Protein 2JR5 (pdb70)

Nearest PDB structures (foldseek):
  2jr5-assembly1_A  TM=8.824E-01  e=6.211E-12  Vibrio cholerae
  6c12-assembly1_D  TM=7.678E-01  e=1.952E-05  Escherichia coli K-12
  6b58-assembly1_B  TM=7.432E-01  e=1.151E-04  Escherichia coli
  6b58-assembly2_D  TM=7.209E-01  e=9.637E-05  Escherichia coli
  1puz-assembly1_A  TM=7.112E-01  e=2.975E-03  Neisseria meningitidis MC58

Solvent-accessible surface area: 6970 Å² total; per-residue (Å²): 204,47,76,83,99,42,97,50,139,8,107,213,24,1,124,37,94,78,117,72,22,6,89,64,15,87,57,22,13,123,101,11,79,136,63,15,83,64,94,45,1,102,44,11,24,58,26,9,156,72,87,17,99,64,13,54,24,90,78,82,62,169,35,188,13,165,79,117,44,22,4,44,7,8,92,58,37,41,60,89,48,100,55,125,42,209,134,144,128,58,175,80,126,204

Foldseek 3Di:
DDDDVNLVVLLVLQDPDDCLSSVLPSVLCVVCVVVDDPLLVVVQSVCSNDDNVCLCCVLVVPDHDPDCSVVVVSVSSNVSSVVLVVVPDPPSVD

Secondary structure (DSSP, 8-state):
---HHHHHHHHHHH--SSHHHHHTTTTHHHHHTTT--HHHHHHHHHHHTS--HHHHHHHHT----S-HHHHHHHHHHHHHHHHHHHHH--SS--

CATH classification: 1.10.150.250

Sequence (94 aa):
MYTAEQKARIKWACRRGMLELDVVIMPFFEECFDSLTESEQDDFVALLESDDPDLFAWVMGHGRCENLGLAAMVDKIVAHNLSKVRLEHHHHHHMYTAEQKARIKWACRRGMLELDVVIMPFFEECFDSLTESEQDDFVALLESDDPDLFAWVMGHGRCENLGLAAMVDKIVAHNLSKVRLEHHHHHHMYTAEQKARIKWACRRGMLELDVVIMPFFEECFDSLTESEQDDFVALLESDDPDLFAWVMGHGRCENLGLAAMVDKIVAHNLSKVRLEHHHHHHMYTAEQKARIKWACRRGMLELDVVIMPFFEECFDSLTESEQDDFVALLESDDPDLFAWVMGHGRCENLGLAAMVDKIVAHNLSKVRLEHHHHHHMYTAEQKARIKWACRRGMLELDVVIMPFFEECFDSLTESEQDDFVALLESDDPDLFAWVMGHGRCENLGLAAMVDKIVAHNLSKVRLEHHHHHHMYTAEQKARIKWACRRGMLELDVVIMPFFEECFDSLTESEQDDFVALLESDDPDLFAWVMGHGRCENLGLAAMVDKIVAHNLSKVRLEHHHHHHMYTAEQKARIKWACRRGMLELDVVIMPFFEECFDSLTESEQDDFVALLESDDPDLFAWVMGHGRCENLGLAAMVDKIVAHNLSKVRLEHHHHHHMYTAEQKARIKWACRRGMLELDVVIMPFFEECFDSLTESEQDDFVALLESDDPDLFAWVMGHGRCENLGLAAMVDKIVAHNLSKVRLEHHHHHHMYTAEQKARIKWACRRGMLELDVVIMPFFEECFDSLTESEQDDFVALLESDDPDLFAWVMGHGRCENLGLAAMVDKIVAHNLSKVRLEHHHHHHMYTAEQKARIKWACRRGMLELDVVIMPFFEECFDSLTESEQDDFVALLESDDPDLFAWVMGHGRCENLGLAAMVDKIVAHNLSKVRLEHHHHHHMYTAEQKARIKWACRRGMLELDVVIMPFFEECFDSLTESEQDDFVALLESDDPDLFAWVMGHGRCENLGLAAMVDKIVAHNLSKVRLEHHHHHHMYTAEQKARIKWACRRGMLELDVVIMPFFEECFDSLTESEQDDFVALLESDDPDLFAWVMGHGRCENLGLAAMVDKIVAHNLSKVRLEHHHHHHMYTAEQKARIKWACRRGMLELDVVIMPFFEECFDSLTESEQDDFVALLESDDPDLFAWVMGHGRCENLGLAAMVDKIVAHNLSKVRLEHHHHHHMYTAEQKARIKWACRRGMLELDVVIMPFFEECFDSLTESEQDDFVALLESDDPDLFAWVMGHGRCENLGLAAMVDKIVAHNLSKVRLEHHHHHHMYTAEQKARIKWACRRGMLELDVVIMPFFEECFDSLTESEQDDFVALLESDDPDLFAWVMGHGRCENLGLAAMVDKIVAHNLSKVRLEHHHHHHMYTAEQKARIKWACRRGMLELDVVIMPFFEECFDSLTESEQDDFVALLESDDPDLFAWVMGHGRCENLGLAAMVDKIVAHNLSKVRLEHHHHHHMYTAEQKARIKWACRRGMLELDVVIMPFFEECFDSLTESEQDDFVALLESDDPDLFAWVMGHGRCENLGLAAMVDKIVAHNLSKVRLEHHHHHHMYTAEQKARIKWACRRGMLELDVVIMPFFEECFDSLTESEQDDFVALLESDDPDLFAWVMGHGRCENLGLAAMVDKIVAHNLSKVRLEHHHHHHMYTAEQKARIKWACRRGMLELDVVIMPFFEECFDSLTESEQDDFVALLESDDPDLFAWVMGHGRCENLGLAAMVDKIVAHNLSKVRLEHHHHHHMYTAEQKARIKWACRRGMLELDVVIMPFFEECFDSLTESEQDDFVALLESDDPDLFAWVMGHGRCENLGLAAMVDKIVAHNLSKVRLEHHHHHH

InterPro domains:
  IPR005631 Flavinator of succinate dehydrogenase [PF03937] (8-80)
  IPR036714 Flavinator of succinate dehydrogenase superfamily [G3DSA:1.10.150.250] (1-86)
  IPR036714 Flavinator of succinate dehydrogenase superfamily [SSF109910] (3-79)
  IPR050531 SdhE FAD assembly factor [PTHR39585] (1-82)

Structure (mmCIF, N/CA/C/O backbone):
data_2JR5
#
_entry.id   2JR5
#
loop_
_atom_site.group_PDB
_atom_site.id
_atom_site.type_symbol
_atom_site.label_atom_id
_atom_site.label_alt_id
_atom_site.label_comp_id
_atom_site.label_asym_id
_atom_site.label_entity_id
_atom_site.label_seq_id
_atom_site.pdbx_PDB_ins_code
_atom_site.Cartn_x
_atom_site.Cartn_y
_atom_site.Cartn_z
_atom_site.occupancy
_atom_site.B_iso_or_equiv
_atom_site.auth_seq_id
_atom_site.auth_comp_id
_atom_site.auth_asym_id
_atom_site.auth_atom_id
_atom_site.pdbx_PDB_model_num
ATOM 1 N N . MET A 1 1 ? 0.654 20.577 4.981 1.00 0.00 1 MET A N 1
ATOM 2 C CA . MET A 1 1 ? 0.143 19.205 4.751 1.00 0.00 1 MET A CA 1
ATOM 3 C C . MET A 1 1 ? 1.276 18.191 4.797 1.00 0.00 1 MET A C 1
ATOM 4 O O . MET A 1 1 ? 2.170 18.211 3.947 1.00 0.00 1 MET A O 1
ATOM 20 N N . TYR A 1 2 ? 1.235 17.337 5.820 1.00 0.00 2 TYR A N 1
ATOM 21 C CA . TYR A 1 2 ? 2.165 16.220 5.979 1.00 0.00 2 TYR A CA 1
ATOM 22 C C . TYR A 1 2 ? 3.582 16.689 6.315 1.00 0.00 2 TYR A C 1
ATOM 23 O O . TYR A 1 2 ? 3.948 17.846 6.093 1.00 0.00 2 TYR A O 1
ATOM 41 N N . THR A 1 3 ? 4.371 15.782 6.875 1.00 0.00 3 THR A N 1
ATOM 42 C CA . THR A 1 3 ? 5.746 16.076 7.244 1.00 0.00 3 THR A CA 1
ATOM 43 C C . THR A 1 3 ? 6.663 14.922 6.850 1.00 0.00 3 THR A C 1
ATOM 44 O O . THR A 1 3 ? 6.215 13.777 6.732 1.00 0.00 3 THR A O 1
ATOM 55 N N . ALA A 1 4 ? 7.943 15.222 6.649 1.00 0.00 4 ALA A N 1
ATOM 56 C CA . ALA A 1 4 ? 8.943 14.184 6.416 1.00 0.00 4 ALA A CA 1
ATOM 57 C C . ALA A 1 4 ? 9.067 13.297 7.653 1.00 0.00 4 ALA A C 1
ATOM 58 O O . ALA A 1 4 ? 9.440 12.127 7.567 1.00 0.00 4 ALA A O 1
ATOM 65 N N . GLU A 1 5 ? 8.743 13.885 8.799 1.00 0.00 5 GLU A N 1
ATOM 66 C CA . GLU A 1 5 ? 8.718 13.183 10.071 1.00 0.00 5 GLU A CA 1
ATOM 67 C C . GLU A 1 5 ? 7.696 12.047 10.039 1.00 0.00 5 GLU A C 1
ATOM 68 O O . GLU A 1 5 ? 7.973 10.928 10.476 1.00 0.00 5 GLU A O 1
ATOM 80 N N . GLN A 1 6 ? 6.518 12.347 9.509 1.00 0.00 6 GLN A N 1
ATOM 81 C CA . GLN A 1 6 ? 5.462 11.355 9.360 1.00 0.00 6 GLN A CA 1
ATOM 82 C C . GLN A 1 6 ? 5.880 10.273 8.361 1.00 0.00 6 GLN A C 1
ATOM 83 O O . GLN A 1 6 ? 5.599 9.090 8.554 1.00 0.00 6 GLN A O 1
ATOM 97 N N . LYS A 1 7 ? 6.578 10.686 7.305 1.00 0.00 7 LYS A N 1
ATOM 98 C CA . LYS A 1 7 ? 7.071 9.753 6.291 1.00 0.00 7 LYS A CA 1
ATOM 99 C C . LYS A 1 7 ? 8.014 8.717 6.902 1.00 0.00 7 LYS A C 1
ATOM 100 O O . LYS A 1 7 ? 8.049 7.562 6.471 1.00 0.00 7 LYS A O 1
ATOM 119 N N . ALA A 1 8 ? 8.779 9.140 7.901 1.00 0.00 8 ALA A N 1
ATOM 120 C CA . ALA A 1 8 ? 9.712 8.254 8.586 1.00 0.00 8 ALA A CA 1
ATOM 121 C C . ALA A 1 8 ? 8.971 7.128 9.307 1.00 0.00 8 ALA A C 1
ATOM 122 O O . ALA A 1 8 ? 9.437 5.988 9.344 1.00 0.00 8 ALA A O 1
ATOM 129 N N . ARG A 1 9 ? 7.807 7.452 9.865 1.00 0.00 9 ARG A N 1
ATOM 130 C CA . ARG A 1 9 ? 6.989 6.461 10.559 1.00 0.00 9 ARG A CA 1
ATOM 131 C C . ARG A 1 9 ? 6.527 5.384 9.581 1.00 0.00 9 ARG A C 1
ATOM 132 O O . ARG A 1 9 ? 6.465 4.202 9.920 1.00 0.00 9 ARG A O 1
ATOM 153 N N . ILE A 1 10 ? 6.226 5.805 8.355 1.00 0.00 10 ILE A N 1
ATOM 154 C CA . ILE A 1 10 ? 5.815 4.883 7.299 1.00 0.00 10 ILE A CA 1
ATOM 155 C C . ILE A 1 10 ? 6.955 3.935 6.952 1.00 0.00 10 ILE A C 1
ATOM 156 O O . ILE A 1 10 ? 6.759 2.726 6.823 1.00 0.00 10 ILE A O 1
ATOM 172 N N . LYS A 1 11 ? 8.149 4.505 6.826 1.00 0.00 11 LYS A N 1
ATOM 173 C CA . LYS A 1 11 ? 9.345 3.753 6.462 1.00 0.00 11 LYS A CA 1
ATOM 174 C C . LYS A 1 11 ? 9.583 2.587 7.424 1.00 0.00 11 LYS A C 1
ATOM 175 O O . LYS A 1 11 ? 9.973 1.496 7.008 1.00 0.00 11 LYS A O 1
ATOM 194 N N . TRP A 1 12 ? 9.366 2.824 8.710 1.00 0.00 12 TRP A N 1
ATOM 195 C CA . TRP A 1 12 ? 9.537 1.778 9.715 1.00 0.00 12 TRP A CA 1
ATOM 196 C C . TRP A 1 12 ? 8.417 0.737 9.653 1.00 0.00 12 TRP A C 1
ATOM 197 O O . TRP A 1 12 ? 8.633 -0.437 9.958 1.00 0.00 12 TRP A O 1
ATOM 218 N N . ALA A 1 13 ? 7.233 1.167 9.241 1.00 0.00 13 ALA A N 1
ATOM 219 C CA . ALA A 1 13 ? 6.043 0.323 9.307 1.00 0.00 13 ALA A CA 1
ATOM 220 C C . ALA A 1 13 ? 5.914 -0.621 8.109 1.00 0.00 13 ALA A C 1
ATOM 221 O O . ALA A 1 13 ? 5.436 -1.746 8.252 1.00 0.00 13 ALA A O 1
ATOM 228 N N . CYS A 1 14 ? 6.336 -0.168 6.932 1.00 0.00 14 CYS A N 1
ATOM 229 C CA . CYS A 1 14 ? 6.199 -0.966 5.712 1.00 0.00 14 CYS A CA 1
ATOM 230 C C . CYS A 1 14 ? 7.082 -2.213 5.764 1.00 0.00 14 CYS A C 1
ATOM 231 O O . CYS A 1 14 ? 6.821 -3.207 5.079 1.00 0.00 14 CYS A O 1
ATOM 239 N N . ARG A 1 15 ? 8.137 -2.141 6.565 1.00 0.00 15 ARG A N 1
ATOM 240 C CA . ARG A 1 15 ? 9.087 -3.235 6.707 1.00 0.00 15 ARG A CA 1
ATOM 241 C C . ARG A 1 15 ? 8.447 -4.458 7.371 1.00 0.00 15 ARG A C 1
ATOM 242 O O . ARG A 1 15 ? 8.410 -4.568 8.598 1.00 0.00 15 ARG A O 1
ATOM 263 N N . ARG A 1 16 ? 7.924 -5.359 6.554 1.00 0.00 16 ARG A N 1
ATOM 264 C CA . ARG A 1 16 ? 7.414 -6.633 7.047 1.00 0.00 16 ARG A CA 1
ATOM 265 C C . ARG A 1 16 ? 8.408 -7.746 6.731 1.00 0.00 16 ARG A C 1
ATOM 266 O O . ARG A 1 16 ? 9.504 -7.482 6.233 1.00 0.00 16 ARG A O 1
ATOM 287 N N . GLY A 1 17 ? 8.024 -8.986 7.018 1.00 0.00 17 GLY A N 1
ATOM 288 C CA . GLY A 1 17 ? 8.881 -10.122 6.729 1.00 0.00 17 GLY A CA 1
ATOM 289 C C . GLY A 1 17 ? 8.804 -10.541 5.274 1.00 0.00 17 GLY A C 1
ATOM 290 O O . GLY A 1 17 ? 9.527 -11.436 4.833 1.00 0.00 17 GLY A O 1
ATOM 294 N N . MET A 1 18 ? 7.919 -9.897 4.529 1.00 0.00 18 MET A N 1
ATOM 295 C CA . MET A 1 18 ? 7.793 -10.149 3.104 1.00 0.00 18 MET A CA 1
ATOM 296 C C . MET A 1 18 ? 8.089 -8.872 2.325 1.00 0.00 18 MET A C 1
ATOM 297 O O . MET A 1 18 ? 7.577 -7.798 2.653 1.00 0.00 18 MET A O 1
ATOM 311 N N . LEU A 1 19 ? 8.914 -9.002 1.298 1.00 0.00 19 LEU A N 1
ATOM 312 C CA . LEU A 1 19 ? 9.407 -7.861 0.542 1.00 0.00 19 LEU A CA 1
ATOM 313 C C . LEU A 1 19 ? 8.333 -7.281 -0.368 1.00 0.00 19 LEU A C 1
ATOM 314 O O . LEU A 1 19 ? 8.375 -6.100 -0.710 1.00 0.00 19 LEU A O 1
ATOM 330 N N . GLU A 1 20 ? 7.371 -8.114 -0.738 1.00 0.00 20 GLU A N 1
ATOM 331 C CA . GLU A 1 20 ? 6.313 -7.720 -1.665 1.00 0.00 20 GLU A CA 1
ATOM 332 C C . GLU A 1 20 ? 5.564 -6.486 -1.176 1.00 0.00 20 GLU A C 1
ATOM 333 O O . GLU A 1 20 ? 5.257 -5.595 -1.958 1.00 0.00 20 GLU A O 1
ATOM 345 N N . LEU A 1 21 ? 5.278 -6.433 0.116 1.00 0.00 21 LEU A N 1
ATOM 346 C CA . LEU A 1 21 ? 4.551 -5.305 0.681 1.00 0.00 21 LEU A CA 1
ATOM 347 C C . LEU A 1 21 ? 5.447 -4.073 0.766 1.00 0.00 21 LEU A C 1
ATOM 348 O O . LEU A 1 21 ? 5.059 -2.984 0.361 1.00 0.00 21 LEU A O 1
ATOM 364 N N . ASP A 1 22 ? 6.659 -4.264 1.261 1.00 0.00 22 ASP A N 1
ATOM 365 C CA . ASP A 1 22 ? 7.600 -3.162 1.450 1.00 0.00 22 ASP A CA 1
ATOM 366 C C . ASP A 1 22 ? 7.940 -2.495 0.118 1.00 0.00 22 ASP A C 1
ATOM 367 O O . ASP A 1 22 ? 8.022 -1.267 0.028 1.00 0.00 22 ASP A O 1
ATOM 376 N N . VAL A 1 23 ? 8.0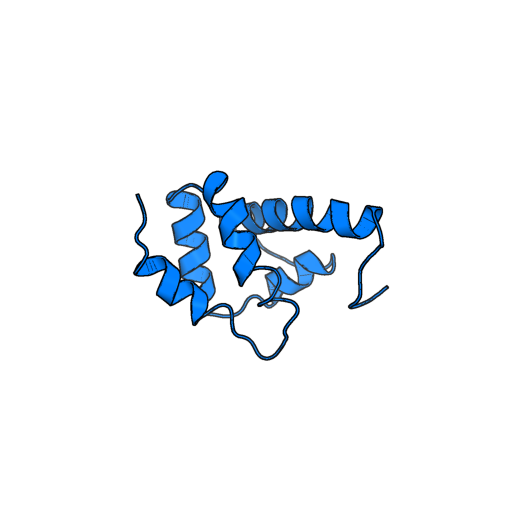94 -3.304 -0.925 1.00 0.00 23 VAL A N 1
ATOM 377 C CA . VAL A 1 23 ? 8.503 -2.796 -2.229 1.00 0.00 23 VAL A CA 1
ATOM 378 C C . VAL A 1 23 ? 7.360 -2.054 -2.937 1.00 0.00 23 VAL A C 1
ATOM 379 O O . VAL A 1 23 ? 7.602 -1.241 -3.828 1.00 0.00 23 VAL A O 1
ATOM 392 N N . VAL A 1 24 ? 6.117 -2.308 -2.532 1.00 0.00 24 VAL A N 1
ATOM 393 C CA . VAL A 1 24 ? 4.979 -1.630 -3.149 1.00 0.00 24 VAL A CA 1
ATOM 394 C C . VAL A 1 24 ? 4.507 -0.472 -2.276 1.00 0.00 24 VAL A C 1
ATOM 395 O O . VAL A 1 24 ? 3.457 0.118 -2.519 1.00 0.00 24 VAL A O 1
ATOM 408 N N . ILE A 1 25 ? 5.296 -0.141 -1.263 1.00 0.00 25 ILE A N 1
ATOM 409 C CA 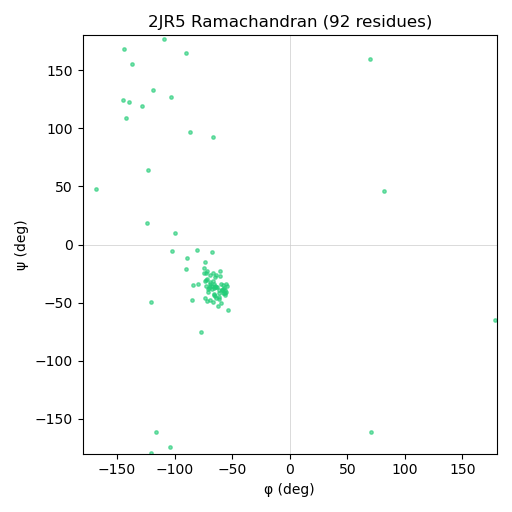. ILE A 1 25 ? 4.985 0.992 -0.407 1.00 0.00 25 ILE A CA 1
ATOM 410 C C . ILE A 1 25 ? 6.108 2.026 -0.440 1.00 0.00 25 ILE A C 1
ATOM 411 O O . ILE A 1 25 ? 5.855 3.212 -0.656 1.00 0.00 25 ILE A O 1
ATOM 427 N N . MET A 1 26 ? 7.347 1.566 -0.259 1.00 0.00 26 MET A N 1
ATOM 428 C CA . MET A 1 26 ? 8.496 2.464 -0.134 1.00 0.00 26 MET A CA 1
ATOM 429 C C . MET A 1 26 ? 8.601 3.458 -1.304 1.00 0.00 26 MET A C 1
ATOM 430 O O . MET A 1 26 ? 8.615 4.667 -1.073 1.00 0.00 26 MET A O 1
ATOM 444 N N . PRO A 1 27 ? 8.657 2.989 -2.573 1.00 0.00 27 PRO A N 1
ATOM 445 C CA . PRO A 1 27 ? 8.748 3.885 -3.723 1.00 0.00 27 PRO A CA 1
ATOM 446 C C . PRO A 1 27 ? 7.380 4.292 -4.260 1.00 0.00 27 PRO A C 1
ATOM 447 O O . PRO A 1 27 ? 7.241 5.313 -4.936 1.00 0.00 27 PRO A O 1
ATOM 458 N N . PHE A 1 28 ? 6.369 3.495 -3.948 1.00 0.00 28 PHE A N 1
ATOM 459 C CA . PHE A 1 28 ? 5.022 3.764 -4.419 1.00 0.00 28 PHE A CA 1
ATOM 460 C C . PHE A 1 28 ? 4.446 4.995 -3.733 1.00 0.00 28 PHE A C 1
ATOM 461 O O . PHE A 1 28 ? 3.732 5.776 -4.356 1.00 0.00 28 PHE A O 1
ATOM 478 N N . PHE A 1 29 ? 4.762 5.165 -2.452 1.00 0.00 29 PHE A N 1
ATOM 479 C CA . PHE A 1 29 ? 4.309 6.332 -1.704 1.00 0.00 29 PHE A CA 1
ATOM 480 C C . PHE A 1 29 ? 4.796 7.614 -2.365 1.00 0.00 29 PHE A C 1
ATOM 481 O O . PHE A 1 29 ? 4.091 8.616 -2.378 1.00 0.00 29 PHE A O 1
ATOM 498 N N . GLU A 1 30 ? 5.993 7.558 -2.937 1.00 0.00 30 GLU A N 1
ATOM 499 C CA . GLU A 1 30 ? 6.589 8.705 -3.616 1.00 0.00 30 GLU A CA 1
ATOM 500 C C . GLU A 1 30 ? 5.680 9.192 -4.733 1.00 0.00 30 GLU A C 1
ATOM 501 O O . GLU A 1 30 ? 5.530 10.391 -4.958 1.00 0.00 30 GLU A O 1
ATOM 513 N N . GLU A 1 31 ? 5.072 8.240 -5.415 1.00 0.00 31 GLU A N 1
ATOM 514 C CA . GLU A 1 31 ? 4.149 8.537 -6.508 1.00 0.00 31 GLU A CA 1
ATOM 515 C C . GLU A 1 31 ? 2.733 8.803 -5.992 1.00 0.00 31 GLU A C 1
ATOM 516 O O . GLU A 1 31 ? 2.091 9.780 -6.373 1.00 0.00 31 GLU A O 1
ATOM 528 N N . CYS A 1 32 ? 2.258 7.920 -5.125 1.00 0.00 32 CYS A N 1
ATOM 529 C CA . CYS A 1 32 ? 0.869 7.930 -4.685 1.00 0.00 32 CYS A CA 1
ATOM 530 C C . CYS A 1 32 ? 0.577 9.105 -3.755 1.00 0.00 32 CYS A C 1
ATOM 531 O O . CYS A 1 32 ? -0.568 9.521 -3.629 1.00 0.00 32 CYS A O 1
ATOM 539 N N . PHE A 1 33 ? 1.613 9.641 -3.118 1.00 0.00 33 PHE A N 1
ATOM 540 C CA . PHE A 1 33 ? 1.472 10.796 -2.228 1.00 0.00 33 PHE A CA 1
ATOM 541 C C . PHE A 1 33 ? 0.792 11.961 -2.949 1.00 0.00 33 PHE A C 1
ATOM 542 O O . PHE A 1 33 ? 0.010 12.706 -2.358 1.00 0.00 33 PHE A O 1
ATOM 559 N N . ASP A 1 34 ? 1.091 12.100 -4.232 1.00 0.00 34 ASP A N 1
ATOM 560 C CA . ASP A 1 34 ? 0.495 13.143 -5.062 1.00 0.00 34 ASP A CA 1
ATOM 561 C C . ASP A 1 34 ? -1.014 12.932 -5.209 1.00 0.00 34 ASP A C 1
ATOM 562 O O . ASP A 1 34 ? -1.776 13.886 -5.378 1.00 0.00 34 ASP A O 1
ATOM 571 N N . SER A 1 35 ? -1.438 11.678 -5.115 1.00 0.00 35 SER A N 1
ATOM 572 C CA . SER A 1 35 ? -2.835 11.315 -5.311 1.00 0.00 35 SER A CA 1
ATOM 573 C C . SER A 1 35 ? -3.532 11.070 -3.968 1.00 0.00 35 SER A C 1
ATOM 574 O O . SER A 1 35 ? -4.742 10.853 -3.918 1.00 0.00 35 SER A O 1
ATOM 582 N N . LEU A 1 36 ? -2.774 11.109 -2.882 1.00 0.00 36 LEU A N 1
ATOM 583 C CA . LEU A 1 36 ? -3.328 10.847 -1.560 1.00 0.00 36 LEU A CA 1
ATOM 584 C C . LEU A 1 36 ? -3.525 12.132 -0.772 1.00 0.00 36 LEU A C 1
ATOM 585 O O . LEU A 1 36 ? -2.602 12.930 -0.622 1.00 0.00 36 LEU A O 1
ATOM 601 N N . THR A 1 37 ? -4.735 12.325 -0.278 1.00 0.00 37 THR A N 1
ATOM 602 C CA . THR A 1 37 ? -5.044 13.454 0.580 1.00 0.00 37 THR A CA 1
ATOM 603 C C . THR A 1 37 ? -4.811 13.083 2.042 1.00 0.00 37 THR A C 1
ATOM 604 O O . THR A 1 37 ? -4.697 11.903 2.372 1.00 0.00 37 THR A O 1
ATOM 615 N N . GLU A 1 38 ? -4.750 14.086 2.909 1.00 0.00 38 GLU A N 1
ATOM 616 C CA . GLU A 1 38 ? -4.473 13.872 4.330 1.00 0.00 38 GLU A CA 1
ATOM 617 C C . GLU A 1 38 ? -5.483 12.907 4.946 1.00 0.00 38 GLU A C 1
ATOM 618 O O . GLU A 1 38 ? -5.117 12.028 5.719 1.00 0.00 38 GLU A O 1
ATOM 630 N N . SER A 1 39 ? -6.752 13.086 4.601 1.00 0.00 39 SER A N 1
ATOM 631 C CA . SER A 1 39 ? -7.820 12.225 5.098 1.00 0.00 39 SER A CA 1
ATOM 632 C C . SER A 1 39 ? -7.556 10.757 4.740 1.00 0.00 39 SER A C 1
ATOM 633 O O . SER A 1 39 ? -7.753 9.860 5.565 1.00 0.00 39 SER A O 1
ATOM 641 N N . GLU A 1 40 ? -7.097 10.518 3.513 1.00 0.00 40 GLU A N 1
ATOM 642 C CA . GLU A 1 40 ? -6.749 9.171 3.070 1.00 0.00 40 GLU A CA 1
ATOM 643 C C . GLU A 1 40 ? -5.481 8.706 3.773 1.00 0.00 40 GLU A C 1
ATOM 644 O O . GLU A 1 40 ? -5.365 7.557 4.200 1.00 0.00 40 GLU A O 1
ATOM 656 N N . GLN A 1 41 ? -4.539 9.630 3.893 1.00 0.00 41 GLN A N 1
ATOM 657 C CA . GLN A 1 41 ? -3.244 9.354 4.488 1.00 0.00 41 GLN A CA 1
ATOM 658 C C . GLN A 1 41 ? -3.363 9.005 5.970 1.00 0.00 41 GLN A C 1
ATOM 659 O O . GLN A 1 41 ? -2.630 8.154 6.465 1.00 0.00 41 GLN A O 1
ATOM 673 N N . ASP A 1 42 ? -4.299 9.641 6.666 1.00 0.00 42 ASP A N 1
ATOM 674 C CA . ASP A 1 42 ? -4.516 9.370 8.088 1.00 0.00 42 ASP A CA 1
ATOM 675 C C . ASP A 1 42 ? -4.911 7.921 8.313 1.00 0.00 42 ASP A C 1
ATOM 676 O O . ASP A 1 42 ? -4.360 7.240 9.179 1.00 0.00 42 ASP A O 1
ATOM 685 N N . ASP A 1 43 ? -5.847 7.453 7.507 1.00 0.00 43 ASP A N 1
ATOM 686 C CA . ASP A 1 43 ? -6.347 6.091 7.625 1.00 0.00 43 ASP A CA 1
ATOM 687 C C . ASP A 1 43 ? -5.267 5.105 7.196 1.00 0.00 43 ASP A C 1
ATOM 688 O O . ASP A 1 43 ? -5.161 4.001 7.733 1.00 0.00 43 ASP A O 1
ATOM 697 N N . PHE A 1 44 ? -4.444 5.536 6.243 1.00 0.00 44 PHE A N 1
ATOM 698 C CA . PHE A 1 44 ? -3.314 4.745 5.770 1.00 0.00 44 PHE A CA 1
ATOM 699 C C . PHE A 1 44 ? -2.264 4.590 6.870 1.00 0.00 44 PHE A C 1
ATOM 700 O O . PHE A 1 44 ? -1.817 3.481 7.162 1.00 0.00 44 PHE A O 1
ATOM 717 N N . VAL A 1 45 ? -1.890 5.704 7.492 1.00 0.00 45 VAL A N 1
ATOM 718 C CA . VAL A 1 45 ? -0.899 5.688 8.564 1.00 0.00 45 VAL A CA 1
ATOM 719 C C . VAL A 1 45 ? -1.425 4.920 9.776 1.00 0.00 45 VAL A C 1
ATOM 720 O O . VAL A 1 45 ? -0.673 4.215 10.453 1.00 0.00 45 VAL A O 1
ATOM 733 N N . ALA A 1 46 ? -2.720 5.057 10.041 1.00 0.00 46 ALA A N 1
ATOM 734 C CA . ALA A 1 46 ? -3.366 4.326 11.128 1.00 0.00 46 ALA A CA 1
ATOM 735 C C . ALA A 1 46 ? -3.220 2.821 10.934 1.00 0.00 46 ALA A C 1
ATOM 736 O O . ALA A 1 46 ? -3.006 2.075 11.890 1.00 0.00 46 ALA A O 1
ATOM 743 N N . LEU A 1 47 ? -3.331 2.387 9.686 1.00 0.00 47 LEU A N 1
ATOM 744 C CA . LEU A 1 47 ? -3.194 0.980 9.339 1.00 0.00 47 LEU A CA 1
ATOM 745 C C . LEU A 1 47 ? -1.766 0.482 9.556 1.00 0.00 47 LEU A C 1
ATOM 746 O O . LEU A 1 47 ? -1.552 -0.637 10.020 1.00 0.00 47 LEU A O 1
ATOM 762 N N . LEU A 1 48 ? -0.804 1.335 9.231 1.00 0.00 48 LEU A N 1
ATOM 763 C CA . LEU A 1 48 ? 0.604 0.942 9.157 1.00 0.00 48 LEU A CA 1
ATOM 764 C C . LEU A 1 48 ? 1.155 0.422 10.486 1.00 0.00 48 LEU A C 1
ATOM 765 O O . LEU A 1 48 ? 2.141 -0.313 10.505 1.00 0.00 48 LEU A O 1
ATOM 781 N N . GLU A 1 49 ? 0.533 0.806 11.591 1.00 0.00 49 GLU A N 1
ATOM 782 C CA . GLU A 1 49 ? 0.988 0.359 12.902 1.00 0.00 49 GLU A CA 1
ATOM 783 C C . GLU A 1 49 ? 0.639 -1.111 13.132 1.00 0.00 49 GLU A C 1
ATOM 784 O O . GLU A 1 49 ? 1.166 -1.753 14.040 1.00 0.00 49 GLU A O 1
ATOM 796 N N . SER A 1 50 ? -0.244 -1.635 12.300 1.00 0.00 50 SER A N 1
ATOM 797 C CA . SER A 1 50 ? -0.616 -3.036 12.355 1.00 0.00 50 SER A CA 1
ATOM 798 C C . SER A 1 50 ? -0.204 -3.722 11.056 1.00 0.00 50 SER A C 1
ATOM 799 O O . SER A 1 50 ? 0.664 -3.224 10.330 1.00 0.00 50 SER A O 1
ATOM 807 N N . ASP A 1 51 ? -0.795 -4.870 10.773 1.00 0.00 51 ASP A N 1
ATOM 808 C CA . ASP A 1 51 ? -0.564 -5.544 9.511 1.00 0.00 51 ASP A CA 1
ATOM 809 C C . ASP A 1 51 ? -1.808 -5.453 8.639 1.00 0.00 51 ASP A C 1
ATOM 810 O O . ASP A 1 51 ? -2.835 -4.920 9.063 1.00 0.00 51 ASP A O 1
ATOM 819 N N . ASP A 1 52 ? -1.718 -5.979 7.430 1.00 0.00 52 ASP A N 1
ATOM 820 C CA . ASP A 1 52 ? -2.824 -5.924 6.477 1.00 0.00 52 ASP A CA 1
ATOM 821 C C . ASP A 1 52 ? -3.227 -7.321 6.001 1.00 0.00 52 ASP A C 1
ATOM 822 O O . ASP A 1 52 ? -3.130 -7.627 4.820 1.00 0.00 52 ASP A O 1
ATOM 831 N N . PRO A 1 53 ? -3.719 -8.188 6.910 1.00 0.00 53 PRO A N 1
ATOM 832 C CA . PRO A 1 53 ? -4.093 -9.565 6.560 1.00 0.00 53 PRO A CA 1
ATOM 833 C C . PRO A 1 53 ? -5.232 -9.615 5.543 1.00 0.00 53 PRO A C 1
ATOM 834 O O . PRO A 1 53 ? -5.120 -10.255 4.496 1.00 0.00 53 PRO A O 1
ATOM 845 N N . ASP A 1 54 ? -6.326 -8.926 5.850 1.00 0.00 54 ASP A N 1
ATOM 846 C CA . ASP A 1 54 ? -7.487 -8.909 4.964 1.00 0.00 54 ASP A CA 1
ATOM 847 C C . ASP A 1 54 ? -7.165 -8.137 3.693 1.00 0.00 54 ASP A C 1
ATOM 848 O O . ASP A 1 54 ? -7.640 -8.469 2.608 1.00 0.00 54 ASP A O 1
ATOM 857 N N . LEU A 1 55 ? -6.342 -7.111 3.845 1.00 0.00 55 LEU A N 1
ATOM 858 C CA . LEU A 1 55 ? -5.958 -6.251 2.735 1.00 0.00 55 LEU A CA 1
ATOM 859 C C . LEU A 1 55 ? -5.029 -6.980 1.769 1.00 0.00 55 LEU A C 1
ATOM 860 O O . LEU A 1 55 ? -5.135 -6.822 0.552 1.00 0.00 55 LEU A O 1
ATOM 876 N N . PHE A 1 56 ? -4.133 -7.788 2.319 1.00 0.00 56 PHE A N 1
ATOM 877 C CA . PHE A 1 56 ? -3.265 -8.642 1.520 1.00 0.00 56 PHE A CA 1
ATOM 878 C C . PHE A 1 56 ? -4.107 -9.557 0.636 1.00 0.00 56 PHE A C 1
ATOM 879 O O . PHE A 1 56 ? -3.764 -9.834 -0.514 1.00 0.00 56 PHE A O 1
ATOM 896 N N . ALA A 1 57 ? -5.225 -10.010 1.184 1.00 0.00 57 ALA A N 1
ATOM 897 C CA . ALA A 1 57 ? -6.144 -10.866 0.455 1.00 0.00 57 ALA A CA 1
ATOM 898 C C . ALA A 1 57 ? -6.848 -10.099 -0.664 1.00 0.00 57 ALA A C 1
ATOM 899 O O . ALA A 1 57 ? -7.256 -10.690 -1.656 1.00 0.00 57 ALA A O 1
ATOM 906 N N . TRP A 1 58 ? -6.990 -8.782 -0.512 1.00 0.00 58 TRP A N 1
ATOM 907 C CA . TRP A 1 58 ? -7.539 -7.953 -1.587 1.00 0.00 58 TRP A CA 1
ATOM 908 C C . TRP A 1 58 ? -6.579 -7.920 -2.768 1.00 0.00 58 TRP A C 1
ATOM 909 O O . TRP A 1 58 ? -7.000 -7.907 -3.925 1.00 0.00 58 TRP A O 1
ATOM 930 N N . VAL A 1 59 ? -5.288 -7.919 -2.461 1.00 0.00 59 VAL A N 1
ATOM 931 C CA . VAL A 1 59 ? -4.254 -7.941 -3.489 1.00 0.00 59 VAL A CA 1
ATOM 932 C C . VAL A 1 59 ? -4.276 -9.272 -4.240 1.00 0.00 59 VAL A C 1
ATOM 933 O O . VAL A 1 59 ? -3.969 -9.335 -5.430 1.00 0.00 59 VAL A O 1
ATOM 946 N N . MET A 1 60 ? -4.657 -10.329 -3.533 1.00 0.00 60 MET A N 1
ATOM 947 C CA . MET A 1 60 ? -4.741 -11.662 -4.126 1.00 0.00 60 MET A CA 1
ATOM 948 C C . MET A 1 60 ? -6.123 -11.905 -4.731 1.00 0.00 60 MET A C 1
ATOM 949 O O . MET A 1 60 ? -6.334 -12.882 -5.448 1.00 0.00 60 MET A O 1
ATOM 963 N N . GLY A 1 61 ? -7.060 -11.015 -4.429 1.00 0.00 61 GLY A N 1
ATOM 964 C CA . GLY A 1 61 ? -8.397 -11.117 -4.985 1.00 0.00 61 GLY A CA 1
ATOM 965 C C . GLY A 1 61 ? -9.275 -12.094 -4.227 1.00 0.00 61 GLY A C 1
ATOM 966 O O . GLY A 1 61 ? -9.953 -12.927 -4.831 1.00 0.00 61 GLY A O 1
ATOM 970 N N . HIS A 1 62 ? -9.263 -11.999 -2.903 1.00 0.00 62 HIS A N 1
ATOM 971 C CA . HIS A 1 62 ? -10.067 -12.880 -2.063 1.00 0.00 62 HIS A CA 1
ATOM 972 C C . HIS A 1 62 ? -10.081 -12.366 -0.624 1.00 0.00 62 HIS A C 1
ATOM 973 O O . HIS A 1 62 ? -9.880 -13.130 0.318 1.00 0.00 62 HIS A O 1
ATOM 988 N N . GLY A 1 63 ? -10.333 -11.074 -0.452 1.00 0.00 63 GLY A N 1
ATOM 989 C CA . GLY A 1 63 ? -10.278 -10.487 0.873 1.00 0.00 63 GLY A CA 1
ATOM 990 C C . GLY A 1 63 ? -11.584 -9.860 1.309 1.00 0.00 63 GLY A C 1
ATOM 991 O O . GLY A 1 63 ? -12.573 -9.883 0.576 1.00 0.00 63 GLY A O 1
ATOM 995 N N . ARG A 1 64 ? -11.587 -9.301 2.513 1.00 0.00 64 ARG A N 1
ATOM 996 C CA . ARG A 1 64 ? -12.762 -8.627 3.048 1.00 0.00 64 ARG A CA 1
ATOM 997 C C . ARG A 1 64 ? -12.361 -7.360 3.798 1.00 0.00 64 ARG A C 1
ATOM 998 O O . ARG A 1 64 ? -11.559 -7.400 4.727 1.00 0.00 64 ARG A O 1
ATOM 1019 N N . CYS A 1 65 ? -12.903 -6.233 3.370 1.00 0.00 65 CYS A N 1
ATOM 1020 C CA . CYS A 1 65 ? -12.623 -4.958 4.010 1.00 0.00 65 CYS A CA 1
ATOM 1021 C C . CYS A 1 65 ? -13.889 -4.122 4.018 1.00 0.00 65 CYS A C 1
ATOM 1022 O O . CYS A 1 65 ? -14.347 -3.658 2.972 1.00 0.00 65 CYS A O 1
ATOM 1030 N N . GLU A 1 66 ? -14.469 -3.964 5.192 1.00 0.00 66 GLU A N 1
ATOM 1031 C CA . GLU A 1 66 ? -15.753 -3.298 5.321 1.00 0.00 66 GLU A CA 1
ATOM 1032 C C . GLU A 1 66 ? -15.609 -1.784 5.283 1.00 0.00 66 GLU A C 1
ATOM 1033 O O . GLU A 1 66 ? -16.484 -1.085 4.770 1.00 0.00 66 GLU A O 1
ATOM 1045 N N . ASN A 1 67 ? -14.511 -1.275 5.816 1.00 0.00 67 ASN A N 1
ATOM 1046 C CA . ASN A 1 67 ? -14.266 0.152 5.793 1.00 0.00 67 ASN A CA 1
ATOM 1047 C C . ASN A 1 67 ? -13.577 0.522 4.492 1.00 0.00 67 ASN A C 1
ATOM 1048 O O . ASN A 1 67 ? -12.362 0.384 4.342 1.00 0.00 67 ASN A O 1
ATOM 1059 N N . LEU A 1 68 ? -14.379 0.969 3.535 1.00 0.00 68 LEU A N 1
ATOM 1060 C CA . LEU A 1 68 ? -13.890 1.246 2.191 1.00 0.00 68 LEU A CA 1
ATOM 1061 C C . LEU A 1 68 ? -12.933 2.427 2.162 1.00 0.00 68 LEU A C 1
ATOM 1062 O O . LEU A 1 68 ? -12.350 2.730 1.127 1.00 0.00 68 LEU A O 1
ATOM 1078 N N . GLY A 1 69 ? -12.795 3.101 3.289 1.00 0.00 69 GLY A N 1
ATOM 1079 C CA . GLY A 1 69 ? -11.760 4.105 3.428 1.00 0.00 69 GLY A CA 1
ATOM 1080 C C . GLY A 1 69 ? -10.381 3.493 3.270 1.00 0.00 69 GLY A C 1
ATOM 1081 O O . GLY A 1 69 ? -9.506 4.069 2.623 1.00 0.00 69 GLY A O 1
ATOM 1085 N N . LEU A 1 70 ? -10.196 2.317 3.862 1.00 0.00 70 LEU A N 1
ATOM 1086 C CA . LEU A 1 70 ? -8.964 1.558 3.697 1.00 0.00 70 LEU A CA 1
ATOM 1087 C C . LEU A 1 70 ? -8.881 0.977 2.293 1.00 0.00 70 LEU A C 1
ATOM 1088 O O . LEU A 1 70 ? -7.868 1.115 1.607 1.00 0.00 70 LEU A O 1
ATOM 1104 N N . ALA A 1 71 ? -9.965 0.339 1.866 1.00 0.00 71 ALA A N 1
ATOM 1105 C CA . ALA A 1 71 ? -10.018 -0.303 0.556 1.00 0.00 71 ALA A CA 1
ATOM 1106 C C . ALA A 1 71 ? -9.809 0.708 -0.573 1.00 0.00 71 ALA A C 1
ATOM 1107 O O . ALA A 1 71 ? -9.318 0.354 -1.642 1.00 0.00 71 ALA A O 1
ATOM 1114 N N . ALA A 1 72 ? -10.171 1.964 -0.320 1.00 0.00 72 ALA A N 1
ATOM 1115 C CA . ALA A 1 72 ? -10.022 3.030 -1.306 1.00 0.00 72 ALA A CA 1
ATOM 1116 C C . ALA A 1 72 ? -8.570 3.192 -1.721 1.00 0.00 72 ALA A C 1
ATOM 1117 O O . ALA A 1 72 ? -8.255 3.192 -2.908 1.00 0.00 72 ALA A O 1
ATOM 1124 N N . MET A 1 73 ? -7.680 3.303 -0.742 1.00 0.00 73 MET A N 1
ATOM 1125 C CA . MET A 1 73 ? -6.273 3.504 -1.045 1.00 0.00 73 MET A CA 1
ATOM 1126 C C . MET A 1 73 ? -5.663 2.224 -1.603 1.00 0.00 73 MET A C 1
ATOM 1127 O O . MET A 1 73 ? -4.750 2.278 -2.422 1.00 0.00 73 MET A O 1
ATOM 1141 N N . VAL A 1 74 ? -6.202 1.076 -1.190 1.00 0.00 74 VAL A N 1
ATOM 1142 C CA . VAL A 1 74 ? -5.769 -0.212 -1.725 1.00 0.00 74 VAL A CA 1
ATOM 1143 C C . VAL A 1 74 ? -6.089 -0.290 -3.213 1.00 0.00 74 VAL A C 1
ATOM 1144 O O . VAL A 1 74 ? -5.248 -0.686 -4.020 1.00 0.00 74 VAL A O 1
ATOM 1157 N N . ASP A 1 75 ? -7.308 0.114 -3.562 1.00 0.00 75 ASP A N 1
ATOM 1158 C CA . ASP A 1 75 ? -7.758 0.154 -4.956 1.00 0.00 75 ASP A CA 1
ATOM 1159 C C . ASP A 1 75 ? -6.830 1.031 -5.792 1.00 0.00 75 ASP A C 1
ATOM 1160 O O . ASP A 1 75 ? -6.464 0.679 -6.916 1.00 0.00 75 ASP A O 1
ATOM 1169 N N . LYS A 1 76 ? -6.436 2.161 -5.219 1.00 0.00 76 LYS A N 1
ATOM 1170 C CA . LYS A 1 76 ? -5.533 3.095 -5.879 1.00 0.00 76 LYS A CA 1
ATOM 1171 C C . LYS A 1 76 ? -4.149 2.468 -6.070 1.00 0.00 76 LYS A C 1
ATOM 1172 O O . LYS A 1 76 ? -3.472 2.729 -7.066 1.00 0.00 76 LYS A O 1
ATOM 1191 N N . ILE A 1 77 ? -3.739 1.632 -5.121 1.00 0.00 77 ILE A N 1
ATOM 1192 C CA . ILE A 1 77 ? -2.492 0.883 -5.246 1.00 0.00 77 ILE A CA 1
ATOM 1193 C C . ILE A 1 77 ? -2.614 -0.174 -6.343 1.00 0.00 77 ILE A C 1
ATOM 1194 O O . ILE A 1 77 ? -1.749 -0.285 -7.215 1.00 0.00 77 ILE A O 1
ATOM 1210 N N . VAL A 1 78 ? -3.708 -0.934 -6.298 1.00 0.00 78 VAL A N 1
ATOM 1211 C CA . VAL A 1 78 ? -3.942 -2.022 -7.247 1.00 0.00 78 VAL A CA 1
ATOM 1212 C C . VAL A 1 78 ? -3.963 -1.514 -8.686 1.00 0.00 78 VAL A C 1
ATOM 1213 O O . VAL A 1 78 ? -3.427 -2.162 -9.581 1.00 0.00 78 VAL A O 1
ATOM 1226 N N . ALA A 1 79 ? -4.561 -0.346 -8.896 1.00 0.00 79 ALA A N 1
ATOM 1227 C CA . ALA A 1 79 ? -4.640 0.249 -10.228 1.00 0.00 79 ALA A CA 1
ATOM 1228 C C . ALA A 1 79 ? -3.251 0.425 -10.841 1.00 0.00 79 ALA A C 1
ATOM 1229 O O . ALA A 1 79 ? -3.059 0.216 -12.040 1.00 0.00 79 ALA A O 1
ATOM 1236 N N . HIS A 1 80 ? -2.287 0.808 -10.012 1.00 0.00 80 HIS A N 1
ATOM 1237 C CA . HIS A 1 80 ? -0.909 0.980 -10.461 1.00 0.00 80 HIS A CA 1
ATOM 1238 C C . HIS A 1 80 ? -0.254 -0.379 -10.723 1.00 0.00 80 HIS A C 1
ATOM 1239 O O . HIS A 1 80 ? 0.560 -0.520 -11.629 1.00 0.00 80 HIS A O 1
ATOM 1254 N N . ASN A 1 81 ? -0.605 -1.367 -9.910 1.00 0.00 81 ASN A N 1
ATOM 1255 C CA . ASN A 1 81 ? -0.066 -2.724 -10.051 1.00 0.00 81 ASN A CA 1
ATOM 1256 C C . ASN A 1 81 ? -0.586 -3.395 -11.321 1.00 0.00 81 ASN A C 1
ATOM 1257 O O . ASN A 1 81 ? 0.133 -4.149 -11.975 1.00 0.00 81 ASN A O 1
ATOM 1268 N N . LEU A 1 82 ? -1.833 -3.112 -11.667 1.00 0.00 82 LEU A N 1
ATOM 1269 C CA . LEU A 1 82 ? -2.473 -3.709 -12.826 1.00 0.00 82 LEU A CA 1
ATOM 1270 C C . LEU A 1 82 ? -1.678 -3.482 -14.111 1.00 0.00 82 LEU A C 1
ATOM 1271 O O . LEU A 1 82 ? -1.656 -4.345 -14.990 1.00 0.00 82 LEU A O 1
ATOM 1287 N N . SER A 1 83 ? -1.013 -2.337 -14.218 1.00 0.00 83 SER A N 1
ATOM 1288 C CA . SER A 1 83 ? -0.245 -2.030 -15.415 1.00 0.00 83 SER A CA 1
ATOM 1289 C C . SER A 1 83 ? 1.035 -2.856 -15.462 1.00 0.00 83 SER A C 1
ATOM 1290 O O . SER A 1 83 ? 1.506 -3.218 -16.537 1.00 0.00 83 SER A O 1
ATOM 1298 N N . LYS A 1 84 ? 1.579 -3.173 -14.297 1.00 0.00 84 LYS A N 1
ATOM 1299 C CA . LYS A 1 84 ? 2.708 -4.057 -14.198 1.00 0.00 84 LYS A CA 1
ATOM 1300 C C . LYS A 1 84 ? 2.307 -5.457 -14.647 1.00 0.00 84 LYS A C 1
ATOM 1301 O O . LYS A 1 84 ? 3.031 -6.114 -15.399 1.00 0.00 84 LYS A O 1
ATOM 1320 N N . VAL A 1 85 ? 1.127 -5.880 -14.209 1.00 0.00 85 VAL A N 1
ATOM 1321 C CA . VAL A 1 85 ? 0.623 -7.215 -14.513 1.00 0.00 85 VAL A CA 1
ATOM 1322 C C . VAL A 1 85 ? 0.353 -7.369 -16.008 1.00 0.00 85 VAL A C 1
ATOM 1323 O O . VAL A 1 85 ? 0.704 -8.381 -16.611 1.00 0.00 85 VAL A O 1
ATOM 1336 N N . ARG A 1 86 ? -0.250 -6.350 -16.602 1.00 0.00 86 ARG A N 1
ATOM 1337 C CA . ARG A 1 86 ? -0.576 -6.383 -18.023 1.00 0.00 86 ARG A CA 1
ATOM 1338 C C . ARG A 1 86 ? 0.677 -6.229 -18.880 1.00 0.00 86 ARG A C 1
ATOM 1339 O O . ARG A 1 86 ? 0.709 -6.657 -20.034 1.00 0.00 86 ARG A O 1
ATOM 1360 N N . LEU A 1 87 ? 1.697 -5.604 -18.309 1.00 0.00 87 LEU A N 1
ATOM 1361 C CA . LEU A 1 87 ? 2.948 -5.361 -19.019 1.00 0.00 87 LEU A CA 1
ATOM 1362 C C . LEU A 1 87 ? 3.788 -6.638 -19.090 1.00 0.00 87 LEU A C 1
ATOM 1363 O O . LEU A 1 87 ? 3.853 -7.290 -20.132 1.00 0.00 87 LEU A O 1
ATOM 1379 N N . GLU A 1 88 ? 4.415 -7.002 -17.976 1.00 0.00 88 GLU A N 1
ATOM 1380 C CA . GLU A 1 88 ? 5.300 -8.164 -17.948 1.00 0.00 88 GLU A CA 1
ATOM 1381 C C . GLU A 1 88 ? 4.864 -9.164 -16.886 1.00 0.00 88 GLU A C 1
ATOM 1382 O O . GLU A 1 88 ? 5.640 -10.036 -16.494 1.00 0.00 88 GLU A O 1
ATOM 1394 N N . HIS A 1 89 ? 3.609 -9.047 -16.456 1.00 0.00 89 HIS A N 1
ATOM 1395 C CA . HIS A 1 89 ? 3.029 -9.926 -15.435 1.00 0.00 89 HIS A CA 1
ATOM 1396 C C . HIS A 1 89 ? 3.642 -9.635 -14.067 1.00 0.00 89 HIS A C 1
ATOM 1397 O O . HIS A 1 89 ? 4.220 -8.570 -13.852 1.00 0.00 89 HIS A O 1
ATOM 1412 N N . HIS A 1 90 ? 3.503 -10.572 -13.141 1.00 0.00 90 HIS A N 1
ATOM 1413 C CA . HIS A 1 90 ? 3.981 -10.379 -11.776 1.00 0.00 90 HIS A CA 1
ATOM 1414 C C . HIS A 1 90 ? 4.525 -11.689 -11.220 1.00 0.00 90 HIS A C 1
ATOM 1415 O O . HIS A 1 90 ? 4.318 -12.745 -11.805 1.00 0.00 90 HIS A O 1
ATOM 1430 N N . HIS A 1 91 ? 5.218 -11.621 -10.091 1.00 0.00 91 HIS A N 1
ATOM 1431 C CA . HIS A 1 91 ? 5.704 -12.824 -9.429 1.00 0.00 91 HIS A CA 1
ATOM 1432 C C . HIS A 1 91 ? 5.296 -12.845 -7.965 1.00 0.00 91 HIS A C 1
ATOM 1433 O O . HIS A 1 91 ? 5.650 -11.956 -7.188 1.00 0.00 91 HIS A O 1
ATOM 1448 N N . HIS A 1 92 ? 4.536 -13.874 -7.621 1.00 0.00 92 HIS A N 1
ATOM 1449 C CA . HIS A 1 92 ? 4.008 -14.083 -6.279 1.00 0.00 92 HIS A CA 1
ATOM 1450 C C . HIS A 1 92 ? 3.162 -15.345 -6.330 1.00 0.00 92 HIS A C 1
ATOM 1451 O O . HIS A 1 92 ? 3.490 -16.358 -5.728 1.00 0.00 92 HIS A O 1
ATOM 1466 N N . HIS A 1 93 ? 2.081 -15.252 -7.090 1.00 0.00 93 HIS A N 1
ATOM 1467 C CA . HIS A 1 93 ? 1.303 -16.397 -7.538 1.00 0.00 93 HIS A CA 1
ATOM 1468 C C . HIS A 1 93 ? 0.807 -16.070 -8.936 1.00 0.00 93 HIS A C 1
ATOM 1469 O O . HIS A 1 93 ? 0.178 -15.028 -9.130 1.00 0.00 93 HIS A O 1
ATOM 1484 N N . HIS A 1 94 ? 1.112 -16.941 -9.894 1.00 0.00 94 HIS A N 1
ATOM 1485 C CA . HIS A 1 94 ? 0.901 -16.662 -11.317 1.00 0.00 94 HIS A CA 1
ATOM 1486 C C . HIS A 1 94 ? 1.858 -15.575 -11.781 1.00 0.00 94 HIS A C 1
ATOM 1487 O O . HIS A 1 94 ? 3.002 -15.918 -12.144 1.00 0.00 94 HIS A O 1
ATOM 1503 N N . MET A 1 1 ? 0.096 15.428 5.557 1.00 0.00 1 MET A N 2
ATOM 1504 C CA . MET A 1 1 ? 1.374 16.154 5.746 1.00 0.00 1 MET A CA 2
ATOM 1505 C C . MET A 1 1 ? 2.476 15.179 6.123 1.00 0.00 1 MET A C 2
ATOM 1506 O O . MET A 1 1 ? 2.546 14.724 7.265 1.00 0.00 1 MET A O 2
ATOM 1522 N N . TYR A 1 2 ? 3.328 14.847 5.165 1.00 0.00 2 TYR A N 2
ATOM 1523 C CA . TYR A 1 2 ? 4.371 13.861 5.394 1.00 0.00 2 TYR A CA 2
ATOM 1524 C C . TYR A 1 2 ? 5.691 14.315 4.787 1.00 0.00 2 TYR A C 2
ATOM 1525 O O . TYR A 1 2 ? 5.789 14.544 3.581 1.00 0.00 2 TYR A O 2
ATOM 1543 N N . THR A 1 3 ? 6.691 14.467 5.638 1.00 0.00 3 THR A N 2
ATOM 1544 C CA . THR A 1 3 ? 8.028 14.832 5.208 1.00 0.00 3 THR A CA 2
ATOM 1545 C C . THR A 1 3 ? 8.904 13.588 5.130 1.00 0.00 3 THR A C 2
ATOM 1546 O O . THR A 1 3 ? 8.409 12.471 5.287 1.00 0.00 3 THR A O 2
ATOM 1557 N N . ALA A 1 4 ? 10.198 13.784 4.902 1.00 0.00 4 ALA A N 2
ATOM 1558 C CA . ALA A 1 4 ? 11.154 12.683 4.898 1.00 0.00 4 ALA A CA 2
ATOM 1559 C C . ALA A 1 4 ? 11.189 12.001 6.260 1.00 0.00 4 ALA A C 2
ATOM 1560 O O . ALA A 1 4 ? 11.427 10.796 6.362 1.00 0.00 4 ALA A O 2
ATOM 1567 N N . GLU A 1 5 ? 10.932 12.780 7.305 1.00 0.00 5 GLU A N 2
ATOM 1568 C CA . GLU A 1 5 ? 10.898 12.262 8.662 1.00 0.00 5 GLU A CA 2
ATOM 1569 C C . GLU A 1 5 ? 9.657 11.406 8.872 1.00 0.00 5 GLU A C 2
ATOM 1570 O O . GLU A 1 5 ? 9.713 10.346 9.501 1.00 0.00 5 GLU A O 2
ATOM 1582 N N . GLN A 1 6 ? 8.536 11.871 8.335 1.00 0.00 6 GLN A N 2
ATOM 1583 C CA . GLN A 1 6 ? 7.287 11.124 8.400 1.00 0.00 6 GLN A CA 2
ATOM 1584 C C . GLN A 1 6 ? 7.370 9.885 7.517 1.00 0.00 6 GLN A C 2
ATOM 1585 O O . GLN A 1 6 ? 6.794 8.847 7.822 1.00 0.00 6 GLN A O 2
ATOM 1599 N N . LYS A 1 7 ? 8.103 10.002 6.422 1.00 0.00 7 LYS A N 2
ATOM 1600 C CA . LYS A 1 7 ? 8.311 8.894 5.519 1.00 0.00 7 LYS A CA 2
ATOM 1601 C C . LYS A 1 7 ? 9.133 7.809 6.211 1.00 0.00 7 LYS A C 2
ATOM 1602 O O . LYS A 1 7 ? 8.928 6.619 5.981 1.00 0.00 7 LYS A O 2
ATOM 1621 N N . ALA A 1 8 ? 10.050 8.236 7.074 1.00 0.00 8 ALA A N 2
ATOM 1622 C CA . ALA A 1 8 ? 10.908 7.315 7.813 1.00 0.00 8 ALA A CA 2
ATOM 1623 C C . ALA A 1 8 ? 10.107 6.436 8.775 1.00 0.00 8 ALA A C 2
ATOM 1624 O O . ALA A 1 8 ? 10.377 5.243 8.903 1.00 0.00 8 ALA A O 2
ATOM 1631 N N . ARG A 1 9 ? 9.119 7.011 9.448 1.00 0.00 9 ARG A N 2
ATOM 1632 C CA . ARG A 1 9 ? 8.295 6.234 10.372 1.00 0.00 9 ARG A CA 2
ATOM 1633 C C . ARG A 1 9 ? 7.413 5.256 9.597 1.00 0.00 9 ARG A C 2
ATOM 1634 O O . ARG A 1 9 ? 7.048 4.194 10.100 1.00 0.00 9 ARG A O 2
ATOM 1655 N N . ILE A 1 10 ? 7.066 5.628 8.370 1.00 0.00 10 ILE A N 2
ATOM 1656 C CA . ILE A 1 10 ? 6.282 4.762 7.498 1.00 0.00 10 ILE A CA 2
ATOM 1657 C C . ILE A 1 10 ? 7.140 3.616 6.957 1.00 0.00 10 ILE A C 2
ATOM 1658 O O . ILE A 1 10 ? 6.743 2.453 7.024 1.00 0.00 10 ILE A O 2
ATOM 1674 N N . LYS A 1 11 ? 8.322 3.950 6.441 1.00 0.00 11 LYS A N 2
ATOM 1675 C CA . LYS A 1 11 ? 9.217 2.953 5.854 1.00 0.00 11 LYS A CA 2
ATOM 1676 C C . LYS A 1 11 ? 9.658 1.922 6.894 1.00 0.00 11 LYS A C 2
ATOM 1677 O O . LYS A 1 11 ? 9.828 0.749 6.580 1.00 0.00 11 LYS A O 2
ATOM 1696 N N . TRP A 1 12 ? 9.863 2.360 8.129 1.00 0.00 12 TRP A N 2
ATOM 1697 C CA . TRP A 1 12 ? 10.229 1.445 9.203 1.00 0.00 12 TRP A CA 2
ATOM 1698 C C . TRP A 1 12 ? 9.051 0.571 9.626 1.00 0.00 12 TRP A C 2
ATOM 1699 O O . TRP A 1 12 ? 9.242 -0.491 10.216 1.00 0.00 12 TRP A O 2
ATOM 1720 N N . ALA A 1 13 ? 7.837 1.023 9.337 1.00 0.00 13 ALA A N 2
ATOM 1721 C CA . ALA A 1 13 ? 6.642 0.272 9.690 1.00 0.00 13 ALA A CA 2
ATOM 1722 C C . ALA A 1 13 ? 6.375 -0.842 8.681 1.00 0.00 13 ALA A C 2
ATOM 1723 O O . ALA A 1 13 ? 6.150 -1.992 9.059 1.00 0.00 13 ALA A O 2
ATOM 1730 N N . CYS A 1 14 ? 6.399 -0.497 7.399 1.00 0.00 14 CYS A N 2
ATOM 1731 C CA . CYS A 1 14 ? 6.137 -1.470 6.347 1.00 0.00 14 CYS A CA 2
ATOM 1732 C C . CYS A 1 14 ? 7.317 -2.420 6.171 1.00 0.00 14 CYS A C 2
ATOM 1733 O O . CYS A 1 14 ? 7.145 -3.639 6.109 1.00 0.00 14 CYS A O 2
ATOM 1741 N N . ARG A 1 15 ? 8.516 -1.858 6.121 1.00 0.00 15 ARG A N 2
ATOM 1742 C CA . ARG A 1 15 ? 9.720 -2.651 5.963 1.00 0.00 15 ARG A CA 2
ATOM 1743 C C . ARG A 1 15 ? 10.121 -3.207 7.323 1.00 0.00 15 ARG A C 2
ATOM 1744 O O . ARG A 1 15 ? 9.570 -2.790 8.341 1.00 0.00 15 ARG A O 2
ATOM 1765 N N . ARG A 1 16 ? 11.073 -4.142 7.338 1.00 0.00 16 ARG A N 2
ATOM 1766 C CA . ARG A 1 16 ? 11.446 -4.882 8.552 1.00 0.00 16 ARG A CA 2
ATOM 1767 C C . ARG A 1 16 ? 10.344 -5.877 8.913 1.00 0.00 16 ARG A C 2
ATOM 1768 O O . ARG A 1 16 ? 10.589 -7.077 9.020 1.00 0.00 16 ARG A O 2
ATOM 1789 N N . GLY A 1 17 ? 9.132 -5.367 9.090 1.00 0.00 17 GLY A N 2
ATOM 1790 C CA . GLY A 1 17 ? 7.997 -6.219 9.370 1.00 0.00 17 GLY A CA 2
ATOM 1791 C C . GLY A 1 17 ? 7.589 -7.032 8.158 1.00 0.00 17 GLY A C 2
ATOM 1792 O O . GLY A 1 17 ? 7.576 -8.263 8.201 1.00 0.00 17 GLY A O 2
ATOM 1796 N N . MET A 1 18 ? 7.276 -6.350 7.066 1.00 0.00 18 MET A N 2
ATOM 1797 C CA . MET A 1 18 ? 6.862 -7.027 5.846 1.00 0.00 18 MET A CA 2
ATOM 1798 C C . MET A 1 18 ? 7.866 -6.794 4.726 1.00 0.00 18 MET A C 2
ATOM 1799 O O . MET A 1 18 ? 7.829 -5.768 4.053 1.00 0.00 18 MET A O 2
ATOM 1813 N N . LEU A 1 19 ? 8.753 -7.752 4.523 1.00 0.00 19 LEU A N 2
ATOM 1814 C CA . LEU A 1 19 ? 9.758 -7.648 3.481 1.00 0.00 19 LEU A CA 2
ATOM 1815 C C . LEU A 1 19 ? 9.172 -8.035 2.129 1.00 0.00 19 LEU A C 2
ATOM 1816 O O . LEU A 1 19 ? 9.648 -7.594 1.082 1.00 0.00 19 LEU A O 2
ATOM 1832 N N . GLU A 1 20 ? 8.136 -8.863 2.159 1.00 0.00 20 GLU A N 2
ATOM 1833 C CA . GLU A 1 20 ? 7.452 -9.281 0.940 1.00 0.00 20 GLU A CA 2
ATOM 1834 C C . GLU A 1 20 ? 6.462 -8.217 0.477 1.00 0.00 20 GLU A C 2
ATOM 1835 O O . GLU A 1 20 ? 6.231 -8.044 -0.720 1.00 0.00 20 GLU A O 2
ATOM 1847 N N . LEU A 1 21 ? 5.887 -7.495 1.430 1.00 0.00 21 LEU A N 2
ATOM 1848 C CA . LEU A 1 21 ? 4.828 -6.538 1.123 1.00 0.00 21 LEU A CA 2
ATOM 1849 C C . LEU A 1 21 ? 5.369 -5.126 0.927 1.00 0.00 21 LEU A C 2
ATOM 1850 O O . LEU A 1 21 ? 4.639 -4.241 0.496 1.00 0.00 21 LEU A O 2
ATOM 1866 N N . ASP A 1 22 ? 6.644 -4.915 1.231 1.00 0.00 22 ASP A N 2
ATOM 1867 C CA . ASP A 1 22 ? 7.258 -3.594 1.067 1.00 0.00 22 ASP A CA 2
ATOM 1868 C C . ASP A 1 22 ? 7.109 -3.111 -0.374 1.00 0.00 22 ASP A C 2
ATOM 1869 O O . ASP A 1 22 ? 6.829 -1.936 -0.631 1.00 0.00 22 ASP A O 2
ATOM 1878 N N . VAL A 1 23 ? 7.248 -4.055 -1.301 1.00 0.00 23 VAL A N 2
ATOM 1879 C CA . VAL A 1 23 ? 7.187 -3.779 -2.732 1.00 0.00 23 VAL A CA 2
ATOM 1880 C C . VAL A 1 23 ? 5.828 -3.203 -3.140 1.00 0.00 23 VAL A C 2
ATOM 1881 O O . VAL A 1 23 ? 5.734 -2.449 -4.105 1.00 0.00 23 VAL A O 2
ATOM 1894 N N . VAL A 1 24 ? 4.778 -3.547 -2.400 1.00 0.00 24 VAL A N 2
ATOM 1895 C CA . VAL A 1 24 ? 3.435 -3.088 -2.743 1.00 0.00 24 VAL A CA 2
ATOM 1896 C C . VAL A 1 24 ? 2.968 -1.982 -1.804 1.00 0.00 24 VAL A C 2
ATOM 1897 O O . VAL A 1 24 ? 1.821 -1.544 -1.873 1.00 0.00 24 VAL A O 2
ATOM 1910 N N . ILE A 1 25 ? 3.860 -1.512 -0.938 1.00 0.00 25 ILE A N 2
ATOM 1911 C CA . ILE A 1 25 ? 3.505 -0.455 0.003 1.00 0.00 25 ILE A CA 2
ATOM 1912 C C . ILE A 1 25 ? 4.240 0.847 -0.300 1.00 0.00 25 ILE A C 2
ATOM 1913 O O . ILE A 1 25 ? 3.616 1.839 -0.673 1.00 0.00 25 ILE A O 2
ATOM 1929 N N . MET A 1 26 ? 5.564 0.842 -0.160 1.00 0.00 26 MET A N 2
ATOM 1930 C CA . MET A 1 26 ? 6.342 2.081 -0.259 1.00 0.00 26 MET A CA 2
ATOM 1931 C C . MET A 1 26 ? 6.174 2.791 -1.609 1.00 0.00 26 MET A C 2
ATOM 1932 O O . MET A 1 26 ? 5.810 3.966 -1.631 1.00 0.00 26 MET A O 2
ATOM 1946 N N . PRO A 1 27 ? 6.413 2.118 -2.754 1.00 0.00 27 PRO A N 2
ATOM 1947 C CA . PRO A 1 27 ? 6.285 2.766 -4.062 1.00 0.00 27 PRO A CA 2
ATOM 1948 C C . PRO A 1 27 ? 4.834 3.111 -4.400 1.00 0.00 27 PRO A C 2
ATOM 1949 O O . PRO A 1 27 ? 4.558 4.135 -5.030 1.00 0.00 27 PRO A O 2
ATOM 1960 N N . PHE A 1 28 ? 3.910 2.260 -3.971 1.00 0.00 28 PHE A N 2
ATOM 1961 C CA . PHE A 1 28 ? 2.494 2.477 -4.231 1.00 0.00 28 PHE A CA 2
ATOM 1962 C C . PHE A 1 28 ? 1.964 3.664 -3.438 1.00 0.00 28 PHE A C 2
ATOM 1963 O O . PHE A 1 28 ? 1.131 4.419 -3.933 1.00 0.00 28 PHE A O 2
ATOM 1980 N N . PHE A 1 29 ? 2.451 3.832 -2.212 1.00 0.00 29 PHE A N 2
ATOM 1981 C CA . PHE A 1 29 ? 2.060 4.969 -1.390 1.00 0.00 29 PHE A CA 2
ATOM 1982 C C . PHE A 1 29 ? 2.472 6.269 -2.058 1.00 0.00 29 PHE A C 2
ATOM 1983 O O . PHE A 1 29 ? 1.709 7.221 -2.075 1.00 0.00 29 PHE A O 2
ATOM 2000 N N . GLU A 1 30 ? 3.669 6.291 -2.631 1.00 0.00 30 GLU A N 2
ATOM 2001 C CA . GLU A 1 30 ? 4.168 7.475 -3.326 1.00 0.00 30 GLU A CA 2
ATOM 2002 C C . GLU A 1 30 ? 3.268 7.818 -4.504 1.00 0.00 30 GLU A C 2
ATOM 2003 O O . GLU A 1 30 ? 3.048 8.984 -4.830 1.00 0.00 30 GLU A O 2
ATOM 2015 N N . GLU A 1 31 ? 2.753 6.782 -5.130 1.00 0.00 31 GLU A N 2
ATOM 2016 C CA . GLU A 1 31 ? 1.817 6.929 -6.242 1.00 0.00 31 GLU A CA 2
ATOM 2017 C C . GLU A 1 31 ? 0.440 7.404 -5.774 1.00 0.00 31 GLU A C 2
ATOM 2018 O O . GLU A 1 31 ? -0.101 8.380 -6.298 1.00 0.00 31 GLU A O 2
ATOM 2030 N N . CYS A 1 32 ? -0.119 6.718 -4.787 1.00 0.00 32 CYS A N 2
ATOM 2031 C CA . CYS A 1 32 ? -1.469 7.011 -4.319 1.00 0.00 32 CYS A CA 2
ATOM 2032 C C . CYS A 1 32 ? -1.522 8.286 -3.482 1.00 0.00 32 CYS A C 2
ATOM 2033 O O . CYS A 1 32 ? -2.567 8.919 -3.388 1.00 0.00 32 CYS A O 2
ATOM 2041 N N . PHE A 1 33 ? -0.394 8.655 -2.887 1.00 0.00 33 PHE A N 2
ATOM 2042 C CA . PHE A 1 33 ? -0.279 9.879 -2.089 1.00 0.00 33 PHE A CA 2
ATOM 2043 C C . PHE A 1 33 ? -0.775 11.095 -2.872 1.00 0.00 33 PHE A C 2
ATOM 2044 O O . PHE A 1 33 ? -1.398 11.998 -2.316 1.00 0.00 33 PHE A O 2
ATOM 2061 N N . ASP A 1 34 ? -0.495 11.104 -4.166 1.00 0.00 34 ASP A N 2
ATOM 2062 C CA . ASP A 1 34 ? -0.956 12.171 -5.050 1.00 0.00 34 ASP A CA 2
ATOM 2063 C C . ASP A 1 34 ? -2.472 12.097 -5.265 1.00 0.00 34 ASP A C 2
ATOM 2064 O O . ASP A 1 34 ? -3.145 13.116 -5.422 1.00 0.00 34 ASP A O 2
ATOM 2073 N N . SER A 1 35 ? -3.007 10.884 -5.239 1.00 0.00 35 SER A N 2
ATOM 2074 C CA . SER A 1 35 ? -4.410 10.648 -5.565 1.00 0.00 35 SER A CA 2
ATOM 2075 C C . SER A 1 35 ? -5.261 10.509 -4.295 1.00 0.00 35 SER A C 2
ATOM 2076 O O . SER A 1 35 ? -6.454 10.197 -4.363 1.00 0.00 35 SER A O 2
ATOM 2084 N N . LEU A 1 36 ? -4.652 10.736 -3.140 1.00 0.00 36 LEU A N 2
ATOM 2085 C CA . LEU A 1 36 ? -5.369 10.649 -1.873 1.00 0.00 36 LEU A CA 2
ATOM 2086 C C . LEU A 1 36 ? -5.387 11.994 -1.166 1.00 0.00 36 LEU A C 2
ATOM 2087 O O . LEU A 1 36 ? -4.517 12.836 -1.388 1.00 0.00 36 LEU A O 2
ATOM 2103 N N . THR A 1 37 ? -6.387 12.199 -0.329 1.00 0.00 37 THR A N 2
ATOM 2104 C CA . THR A 1 37 ? -6.433 13.370 0.519 1.00 0.00 37 THR A CA 2
ATOM 2105 C C . THR A 1 37 ? -5.880 13.019 1.896 1.00 0.00 37 THR A C 2
ATOM 2106 O O . THR A 1 37 ? -5.633 11.843 2.183 1.00 0.00 37 THR A O 2
ATOM 2117 N N . GLU A 1 38 ? -5.670 14.023 2.735 1.00 0.00 38 GLU A N 2
ATOM 2118 C CA . GLU A 1 38 ? -5.136 13.807 4.081 1.00 0.00 38 GLU A CA 2
ATOM 2119 C C . GLU A 1 38 ? -6.008 12.824 4.860 1.00 0.00 38 GLU A C 2
ATOM 2120 O O . GLU A 1 38 ? -5.500 11.960 5.577 1.00 0.00 38 GLU A O 2
ATOM 2132 N N . SER A 1 39 ? -7.321 12.970 4.716 1.00 0.00 39 SER A N 2
ATOM 2133 C CA . SER A 1 39 ? -8.282 12.084 5.362 1.00 0.00 39 SER A CA 2
ATOM 2134 C C . SER A 1 39 ? -8.009 10.617 5.017 1.00 0.00 39 SER A C 2
ATOM 2135 O O . SER A 1 39 ? -7.936 9.763 5.904 1.00 0.00 39 SER A O 2
ATOM 2143 N N . GLU A 1 40 ? -7.842 10.341 3.728 1.00 0.00 40 GLU A N 2
ATOM 2144 C CA . GLU A 1 40 ? -7.579 8.984 3.253 1.00 0.00 40 GLU A CA 2
ATOM 2145 C C . GLU A 1 40 ? -6.222 8.506 3.757 1.00 0.00 40 GLU A C 2
ATOM 2146 O O . GLU A 1 40 ? -6.046 7.349 4.138 1.00 0.00 40 GLU A O 2
ATOM 2158 N N . GLN A 1 41 ? -5.270 9.423 3.757 1.00 0.00 41 GLN A N 2
ATOM 2159 C CA . GLN A 1 41 ? -3.914 9.146 4.205 1.00 0.00 41 GLN A CA 2
ATOM 2160 C C . GLN A 1 41 ? -3.880 8.745 5.681 1.00 0.00 41 GLN A C 2
ATOM 2161 O O . GLN A 1 41 ? -3.140 7.843 6.070 1.00 0.00 41 GLN A O 2
ATOM 2175 N N . ASP A 1 42 ? -4.692 9.409 6.491 1.00 0.00 42 ASP A N 2
ATOM 2176 C CA . ASP A 1 42 ? -4.804 9.093 7.918 1.00 0.00 42 ASP A CA 2
ATOM 2177 C C . ASP A 1 42 ? -5.325 7.677 8.117 1.00 0.00 42 ASP A C 2
ATOM 2178 O O . ASP A 1 42 ? -4.850 6.931 8.977 1.00 0.00 42 ASP A O 2
ATOM 2187 N N . ASP A 1 43 ? -6.295 7.320 7.300 1.00 0.00 43 ASP A N 2
ATOM 2188 C CA . ASP A 1 43 ? -6.903 5.994 7.345 1.00 0.00 43 ASP A CA 2
ATOM 2189 C C . ASP A 1 43 ? -5.878 4.917 6.974 1.00 0.00 43 ASP A C 2
ATOM 2190 O O . ASP A 1 43 ? -5.785 3.873 7.627 1.00 0.00 43 ASP A O 2
ATOM 2199 N N . PHE A 1 44 ? -5.091 5.198 5.940 1.00 0.00 44 PHE A N 2
ATOM 2200 C CA . PHE A 1 44 ? -4.049 4.281 5.482 1.00 0.00 44 PHE A CA 2
ATOM 2201 C C . PHE A 1 44 ? -2.955 4.112 6.537 1.00 0.00 44 PHE A C 2
ATOM 2202 O O . PHE A 1 44 ? -2.532 2.994 6.828 1.00 0.00 44 PHE A O 2
ATOM 2219 N N . VAL A 1 45 ? -2.502 5.223 7.108 1.00 0.00 45 VAL A N 2
ATOM 2220 C CA . VAL A 1 45 ? -1.453 5.187 8.127 1.00 0.00 45 VAL A CA 2
ATOM 2221 C C . VAL A 1 45 ? -1.907 4.386 9.348 1.00 0.00 45 VAL A C 2
ATOM 2222 O O . VAL A 1 45 ? -1.118 3.656 9.954 1.00 0.00 45 VAL A O 2
ATOM 2235 N N . ALA A 1 46 ? -3.184 4.511 9.690 1.00 0.00 46 ALA A N 2
ATOM 2236 C CA . ALA A 1 46 ? -3.761 3.725 10.776 1.00 0.00 46 ALA A CA 2
ATOM 2237 C C . ALA A 1 46 ? -3.640 2.225 10.499 1.00 0.00 46 ALA A C 2
ATOM 2238 O O . ALA A 1 46 ? -3.354 1.436 11.404 1.00 0.00 46 ALA A O 2
ATOM 2245 N N . LEU A 1 47 ? -3.852 1.839 9.243 1.00 0.00 47 LEU A N 2
ATOM 2246 C CA . LEU A 1 47 ? -3.733 0.439 8.836 1.00 0.00 47 LEU A CA 2
ATOM 2247 C C . LEU A 1 47 ? -2.309 -0.082 9.002 1.00 0.00 47 LEU A C 2
ATOM 2248 O O . LEU A 1 47 ? -2.111 -1.241 9.351 1.00 0.00 47 LEU A O 2
ATOM 2264 N N . LEU A 1 48 ? -1.329 0.778 8.754 1.00 0.00 48 LEU A N 2
ATOM 2265 C CA . LEU A 1 48 ? 0.080 0.388 8.825 1.00 0.00 48 LEU A CA 2
ATOM 2266 C C . LEU A 1 48 ? 0.444 -0.187 10.195 1.00 0.00 48 LEU A C 2
ATOM 2267 O O . LEU A 1 48 ? 1.263 -1.097 10.296 1.00 0.00 48 LEU A O 2
ATOM 2283 N N . GLU A 1 49 ? -0.156 0.357 11.247 1.00 0.00 49 GLU A N 2
ATOM 2284 C CA . GLU A 1 49 ? 0.102 -0.125 12.600 1.00 0.00 49 GLU A CA 2
ATOM 2285 C C . GLU A 1 49 ? -0.811 -1.297 12.959 1.00 0.00 49 GLU A C 2
ATOM 2286 O O . GLU A 1 49 ? -0.611 -1.970 13.972 1.00 0.00 49 GLU A O 2
ATOM 2298 N N . SER A 1 50 ? -1.825 -1.517 12.138 1.00 0.00 50 SER A N 2
ATOM 2299 C CA . SER A 1 50 ? -2.763 -2.609 12.348 1.00 0.00 50 SER A CA 2
ATOM 2300 C C . SER A 1 50 ? -2.240 -3.881 11.675 1.00 0.00 50 SER A C 2
ATOM 2301 O O . SER A 1 50 ? -1.089 -3.932 11.246 1.00 0.00 50 SER A O 2
ATOM 2309 N N . ASP A 1 51 ? -3.074 -4.910 11.608 1.00 0.00 51 ASP A N 2
ATOM 2310 C CA . ASP A 1 51 ? -2.717 -6.132 10.900 1.00 0.00 51 ASP A CA 2
ATOM 2311 C C . ASP A 1 51 ? -3.179 -6.044 9.455 1.00 0.00 51 ASP A C 2
ATOM 2312 O O . ASP A 1 51 ? -3.937 -5.144 9.093 1.00 0.00 51 ASP A O 2
ATOM 2321 N N . ASP A 1 52 ? -2.745 -6.987 8.633 1.00 0.00 52 ASP A N 2
ATOM 2322 C CA . ASP A 1 52 ? -3.034 -6.932 7.205 1.00 0.00 52 ASP A CA 2
ATOM 2323 C C . ASP A 1 52 ? -3.704 -8.214 6.679 1.00 0.00 52 ASP A C 2
ATOM 2324 O O . ASP A 1 52 ? -3.304 -8.740 5.641 1.00 0.00 52 ASP A O 2
ATOM 2333 N N . PRO A 1 53 ? -4.784 -8.704 7.312 1.00 0.00 53 PRO A N 2
ATOM 2334 C CA . PRO A 1 53 ? -5.442 -9.924 6.868 1.00 0.00 53 PRO A CA 2
ATOM 2335 C C . PRO A 1 53 ? -6.449 -9.652 5.755 1.00 0.00 53 PRO A C 2
ATOM 2336 O O . PRO A 1 53 ? -6.363 -10.231 4.669 1.00 0.00 53 PRO A O 2
ATOM 2347 N N . ASP A 1 54 ? -7.395 -8.760 6.026 1.00 0.00 54 ASP A N 2
ATOM 2348 C CA . ASP A 1 54 ? -8.370 -8.346 5.028 1.00 0.00 54 ASP A CA 2
ATOM 2349 C C . ASP A 1 54 ? -7.694 -7.498 3.959 1.00 0.00 54 ASP A C 2
ATOM 2350 O O . ASP A 1 54 ? -8.053 -7.563 2.786 1.00 0.00 54 ASP A O 2
ATOM 2359 N N . LEU A 1 55 ? -6.687 -6.732 4.370 1.00 0.00 55 LEU A N 2
ATOM 2360 C CA . LEU A 1 55 ? -5.917 -5.908 3.444 1.00 0.00 55 LEU A CA 2
ATOM 2361 C C . LEU A 1 55 ? -5.280 -6.792 2.373 1.00 0.00 55 LEU A C 2
ATOM 2362 O O . LEU A 1 55 ? -5.408 -6.525 1.177 1.00 0.00 55 LEU A O 2
ATOM 2378 N N . PHE A 1 56 ? -4.620 -7.862 2.816 1.00 0.00 56 PHE A N 2
ATOM 2379 C CA . PHE A 1 56 ? -3.993 -8.816 1.907 1.00 0.00 56 PHE A CA 2
ATOM 2380 C C . PHE A 1 56 ? -5.030 -9.410 0.956 1.00 0.00 56 PHE A C 2
ATOM 2381 O O . PHE A 1 56 ? -4.775 -9.590 -0.236 1.00 0.00 56 PHE A O 2
ATOM 2398 N N . ALA A 1 57 ? -6.208 -9.691 1.499 1.00 0.00 57 ALA A N 2
ATOM 2399 C CA . ALA A 1 57 ? -7.276 -10.329 0.744 1.00 0.00 57 ALA A CA 2
ATOM 2400 C C . ALA A 1 57 ? -7.820 -9.417 -0.357 1.00 0.00 57 ALA A C 2
ATOM 2401 O O . ALA A 1 57 ? -8.151 -9.889 -1.448 1.00 0.00 57 ALA A O 2
ATOM 2408 N N . TRP A 1 58 ? -7.910 -8.117 -0.080 1.00 0.00 58 TRP A N 2
ATOM 2409 C CA . TRP A 1 58 ? -8.427 -7.173 -1.066 1.00 0.00 58 TRP A CA 2
ATOM 2410 C C . TRP A 1 58 ? -7.489 -7.049 -2.255 1.00 0.00 58 TRP A C 2
ATOM 2411 O O . TRP A 1 58 ? -7.931 -7.002 -3.402 1.00 0.00 58 TRP A O 2
ATOM 2432 N N . VAL A 1 59 ? -6.192 -7.003 -1.974 1.00 0.00 59 VAL A N 2
ATOM 2433 C CA . VAL A 1 59 ? -5.187 -6.894 -3.024 1.00 0.00 59 VAL A CA 2
ATOM 2434 C C . VAL A 1 59 ? -5.180 -8.151 -3.894 1.00 0.00 59 VAL A C 2
ATOM 2435 O O . VAL A 1 59 ? -4.913 -8.090 -5.096 1.00 0.00 59 VAL A O 2
ATOM 2448 N N . MET A 1 60 ? -5.486 -9.287 -3.278 1.00 0.00 60 MET A N 2
ATOM 2449 C CA . MET A 1 60 ? -5.505 -10.552 -3.975 1.00 0.00 60 MET A CA 2
ATOM 2450 C C . MET A 1 60 ? -6.828 -10.752 -4.725 1.00 0.00 60 MET A C 2
ATOM 2451 O O . MET A 1 60 ? -6.902 -11.538 -5.671 1.00 0.00 60 MET A O 2
ATOM 2465 N N . GLY A 1 61 ? -7.869 -10.038 -4.298 1.00 0.00 61 GLY A N 2
ATOM 2466 C CA . GLY A 1 61 ? -9.136 -10.062 -5.014 1.00 0.00 61 GLY A CA 2
ATOM 2467 C C . GLY A 1 61 ? -10.185 -10.951 -4.368 1.00 0.00 61 GLY A C 2
ATOM 2468 O O . GLY A 1 61 ? -11.127 -11.388 -5.029 1.00 0.00 61 GLY A O 2
ATOM 2472 N N . HIS A 1 62 ? -10.039 -11.218 -3.078 1.00 0.00 62 HIS A N 2
ATOM 2473 C CA . HIS A 1 62 ? -10.998 -12.055 -2.358 1.00 0.00 62 HIS A CA 2
ATOM 2474 C C . HIS A 1 62 ? -11.201 -11.532 -0.942 1.00 0.00 62 HIS A C 2
ATOM 2475 O O . HIS A 1 62 ? -11.274 -12.309 0.009 1.00 0.00 62 HIS A O 2
ATOM 2490 N N . GLY A 1 63 ? -11.327 -10.222 -0.804 1.00 0.00 63 GLY A N 2
ATOM 2491 C CA . GLY A 1 63 ? -11.369 -9.634 0.517 1.00 0.00 63 GLY A CA 2
ATOM 2492 C C . GLY A 1 63 ? -12.653 -8.893 0.814 1.00 0.00 63 GLY A C 2
ATOM 2493 O O . GLY A 1 63 ? -13.281 -8.329 -0.081 1.00 0.00 63 GLY A O 2
ATOM 2497 N N . ARG A 1 64 ? -13.055 -8.937 2.077 1.00 0.00 64 ARG A N 2
ATOM 2498 C CA . ARG A 1 64 ? -14.149 -8.120 2.587 1.00 0.00 64 ARG A CA 2
ATOM 2499 C C . ARG A 1 64 ? -13.635 -7.362 3.802 1.00 0.00 64 ARG A C 2
ATOM 2500 O O . ARG A 1 64 ? -12.819 -7.891 4.552 1.00 0.00 64 ARG A O 2
ATOM 2521 N N . CYS A 1 65 ? -14.083 -6.132 3.986 1.00 0.00 65 CYS A N 2
ATOM 2522 C CA . CYS A 1 65 ? -13.507 -5.271 5.015 1.00 0.00 65 CYS A CA 2
ATOM 2523 C C . CYS A 1 65 ? -14.593 -4.661 5.896 1.00 0.00 65 CYS A C 2
ATOM 2524 O O . CYS A 1 65 ? -15.765 -4.626 5.513 1.00 0.00 65 CYS A O 2
ATOM 2532 N N . GLU A 1 66 ? -14.194 -4.195 7.079 1.00 0.00 66 GLU A N 2
ATOM 2533 C CA . GLU A 1 66 ? -15.109 -3.529 8.000 1.00 0.00 66 GLU A CA 2
ATOM 2534 C C . GLU A 1 66 ? -15.709 -2.282 7.363 1.00 0.00 66 GLU A C 2
ATOM 2535 O O . GLU A 1 66 ? -16.925 -2.097 7.367 1.00 0.00 66 GLU A O 2
ATOM 2547 N N . ASN A 1 67 ? -14.851 -1.441 6.800 1.00 0.00 67 ASN A N 2
ATOM 2548 C CA . ASN A 1 67 ? -15.283 -0.168 6.235 1.00 0.00 67 ASN A CA 2
ATOM 2549 C C . ASN A 1 67 ? -14.795 -0.032 4.796 1.00 0.00 67 ASN A C 2
ATOM 2550 O O . ASN A 1 67 ? -13.632 -0.313 4.502 1.00 0.00 67 ASN A O 2
ATOM 2561 N N . LEU A 1 68 ? -15.679 0.392 3.900 1.00 0.00 68 LEU A N 2
ATOM 2562 C CA . LEU A 1 68 ? -15.336 0.501 2.486 1.00 0.00 68 LEU A CA 2
ATOM 2563 C C . LEU A 1 68 ? -14.467 1.721 2.206 1.00 0.00 68 LEU A C 2
ATOM 2564 O O . LEU A 1 68 ? -13.822 1.797 1.162 1.00 0.00 68 LEU A O 2
ATOM 2580 N N . GLY A 1 69 ? -14.460 2.674 3.130 1.00 0.00 69 GLY A N 2
ATOM 2581 C CA . GLY A 1 69 ? -13.553 3.804 3.021 1.00 0.00 69 GLY A CA 2
ATOM 2582 C C . GLY A 1 69 ? -12.111 3.339 3.010 1.00 0.00 69 GLY A C 2
ATOM 2583 O O . GLY A 1 69 ? -11.289 3.837 2.241 1.00 0.00 69 GLY A O 2
ATOM 2587 N N . LEU A 1 70 ? -11.819 2.365 3.865 1.00 0.00 70 LEU A N 2
ATOM 2588 C CA . LEU A 1 70 ? -10.524 1.695 3.874 1.00 0.00 70 LEU A CA 2
ATOM 2589 C C . LEU A 1 70 ? -10.250 1.071 2.515 1.00 0.00 70 LEU A C 2
ATOM 2590 O O . LEU A 1 70 ? -9.194 1.272 1.918 1.00 0.00 70 LEU A O 2
ATOM 2606 N N . ALA A 1 71 ? -11.234 0.335 2.023 1.00 0.00 71 ALA A N 2
ATOM 2607 C CA . ALA A 1 71 ? -11.119 -0.369 0.759 1.00 0.00 71 ALA A CA 2
ATOM 2608 C C . ALA A 1 71 ? -10.932 0.593 -0.408 1.00 0.00 71 ALA A C 2
ATOM 2609 O O . ALA A 1 71 ? -10.347 0.232 -1.420 1.00 0.00 71 ALA A O 2
ATOM 2616 N N . ALA A 1 72 ? -11.422 1.817 -0.256 1.00 0.00 72 ALA A N 2
ATOM 2617 C CA . ALA A 1 72 ? -11.338 2.815 -1.313 1.00 0.00 72 ALA A CA 2
ATOM 2618 C C . ALA A 1 72 ? -9.890 3.130 -1.673 1.00 0.00 72 ALA A C 2
ATOM 2619 O O . ALA A 1 72 ? -9.505 3.071 -2.841 1.00 0.00 72 ALA A O 2
ATOM 2626 N N . MET A 1 73 ? -9.080 3.454 -0.672 1.00 0.00 73 MET A N 2
ATOM 2627 C CA . MET A 1 73 ? -7.687 3.797 -0.925 1.00 0.00 73 MET A CA 2
ATOM 2628 C C . MET A 1 73 ? -6.867 2.554 -1.272 1.00 0.00 73 MET A C 2
ATOM 2629 O O . MET A 1 73 ? -5.898 2.637 -2.028 1.00 0.00 73 MET A O 2
ATOM 2643 N N . VAL A 1 74 ? -7.277 1.400 -0.751 1.00 0.00 74 VAL A N 2
ATOM 2644 C CA . VAL A 1 74 ? -6.641 0.134 -1.108 1.00 0.00 74 VAL A CA 2
ATOM 2645 C C . VAL A 1 74 ? -6.948 -0.219 -2.564 1.00 0.00 74 VAL A C 2
ATOM 2646 O O . VAL A 1 74 ? -6.095 -0.733 -3.287 1.00 0.00 74 VAL A O 2
ATOM 2659 N N . ASP A 1 75 ? -8.169 0.085 -2.986 1.00 0.00 75 ASP A N 2
ATOM 2660 C CA . ASP A 1 75 ? -8.628 -0.196 -4.347 1.00 0.00 75 ASP A CA 2
ATOM 2661 C C . ASP A 1 75 ? -7.763 0.526 -5.375 1.00 0.00 75 ASP A C 2
ATOM 2662 O O . ASP A 1 75 ? -7.456 -0.016 -6.437 1.00 0.00 75 ASP A O 2
ATOM 2671 N N . LYS A 1 76 ? -7.357 1.747 -5.044 1.00 0.00 76 LYS A N 2
ATOM 2672 C CA . LYS A 1 76 ? -6.474 2.522 -5.908 1.00 0.00 76 LYS A CA 2
ATOM 2673 C C . LYS A 1 76 ? -5.110 1.845 -6.020 1.00 0.00 76 LYS A C 2
ATOM 2674 O O . LYS A 1 76 ? -4.474 1.871 -7.077 1.00 0.00 76 LYS A O 2
ATOM 2693 N N . ILE A 1 77 ? -4.678 1.223 -4.930 1.00 0.00 77 ILE A N 2
ATOM 2694 C CA . ILE A 1 77 ? -3.435 0.462 -4.920 1.00 0.00 77 ILE A CA 2
ATOM 2695 C C . ILE A 1 77 ? -3.576 -0.784 -5.795 1.00 0.00 77 ILE A C 2
ATOM 2696 O O . ILE A 1 77 ? -2.710 -1.081 -6.621 1.00 0.00 77 ILE A O 2
ATOM 2712 N N . VAL A 1 78 ? -4.689 -1.490 -5.618 1.00 0.00 78 VAL A N 2
ATOM 2713 C CA . VAL A 1 78 ? -4.976 -2.694 -6.389 1.00 0.00 78 VAL A CA 2
ATOM 2714 C C . VAL A 1 78 ? -5.002 -2.388 -7.883 1.00 0.00 78 VAL A C 2
ATOM 2715 O O . VAL A 1 78 ? -4.390 -3.098 -8.676 1.00 0.00 78 VAL A O 2
ATOM 2728 N N . ALA A 1 79 ? -5.689 -1.315 -8.257 1.00 0.00 79 ALA A N 2
ATOM 2729 C CA . ALA A 1 79 ? -5.784 -0.910 -9.656 1.00 0.00 79 ALA A CA 2
ATOM 2730 C C . ALA A 1 79 ? -4.403 -0.643 -10.250 1.00 0.00 79 ALA A C 2
ATOM 2731 O O . ALA A 1 79 ? -4.117 -1.018 -11.392 1.00 0.00 79 ALA A O 2
ATOM 2738 N N . HIS A 1 80 ? -3.541 -0.007 -9.464 1.00 0.00 80 HIS A N 2
ATOM 2739 C CA . HIS A 1 80 ? -2.188 0.302 -9.909 1.00 0.00 80 HIS A CA 2
ATOM 2740 C C . HIS A 1 80 ? -1.387 -0.989 -10.064 1.00 0.00 80 HIS A C 2
ATOM 2741 O O . HIS A 1 80 ? -0.585 -1.133 -10.991 1.00 0.00 80 HIS A O 2
ATOM 2756 N N . ASN A 1 81 ? -1.613 -1.925 -9.148 1.00 0.00 81 ASN A N 2
ATOM 2757 C CA . ASN A 1 81 ? -0.930 -3.214 -9.180 1.00 0.00 81 ASN A CA 2
ATOM 2758 C C . ASN A 1 81 ? -1.420 -4.056 -10.353 1.00 0.00 81 ASN A C 2
ATOM 2759 O O . ASN A 1 81 ? -0.626 -4.658 -11.066 1.00 0.00 81 ASN A O 2
ATOM 2770 N N . LEU A 1 82 ? -2.732 -4.083 -10.563 1.00 0.00 82 LEU A N 2
ATOM 2771 C CA . LEU A 1 82 ? -3.322 -4.842 -11.651 1.00 0.00 82 LEU A CA 2
ATOM 2772 C C . LEU A 1 82 ? -2.744 -4.421 -12.996 1.00 0.00 82 LEU A C 2
ATOM 2773 O O . LEU A 1 82 ? -2.559 -5.246 -13.891 1.00 0.00 82 LEU A O 2
ATOM 2789 N N . SER A 1 83 ? -2.440 -3.141 -13.123 1.00 0.00 83 SER A N 2
ATOM 2790 C CA . SER A 1 83 ? -1.879 -2.614 -14.354 1.00 0.00 83 SER A CA 2
ATOM 2791 C C . SER A 1 83 ? -0.478 -3.175 -14.601 1.00 0.00 83 SER A C 2
ATOM 2792 O O . SER A 1 83 ? -0.185 -3.664 -15.690 1.00 0.00 83 SER A O 2
ATOM 2800 N N . LYS A 1 84 ? 0.380 -3.137 -13.587 1.00 0.00 84 LYS A N 2
ATOM 2801 C CA . LYS A 1 84 ? 1.737 -3.662 -13.732 1.00 0.00 84 LYS A CA 2
ATOM 2802 C C . LYS A 1 84 ? 1.720 -5.185 -13.866 1.00 0.00 84 LYS A C 2
ATOM 2803 O O . LYS A 1 84 ? 2.645 -5.778 -14.417 1.00 0.00 84 LYS A O 2
ATOM 2822 N N . VAL A 1 85 ? 0.659 -5.814 -13.371 1.00 0.00 85 VAL A N 2
ATOM 2823 C CA . VAL A 1 85 ? 0.499 -7.258 -13.508 1.00 0.00 85 VAL A CA 2
ATOM 2824 C C . VAL A 1 85 ? 0.070 -7.610 -14.930 1.00 0.00 85 VAL A C 2
ATOM 2825 O O . VAL A 1 85 ? 0.591 -8.551 -15.533 1.00 0.00 85 VAL A O 2
ATOM 2838 N N . ARG A 1 86 ? -0.862 -6.829 -15.473 1.00 0.00 86 ARG A N 2
ATOM 2839 C CA . ARG A 1 86 ? -1.402 -7.092 -16.802 1.00 0.00 86 ARG A CA 2
ATOM 2840 C C . ARG A 1 86 ? -0.367 -6.785 -17.880 1.00 0.00 86 ARG A C 2
ATOM 2841 O O . ARG A 1 86 ? -0.468 -7.274 -19.004 1.00 0.00 86 ARG A O 2
ATOM 2862 N N . LEU A 1 87 ? 0.619 -5.965 -17.529 1.00 0.00 87 LEU A N 2
ATOM 2863 C CA . LEU A 1 87 ? 1.710 -5.639 -18.438 1.00 0.00 87 LEU A CA 2
ATOM 2864 C C . LEU A 1 87 ? 2.495 -6.888 -18.817 1.00 0.00 87 LEU A C 2
ATOM 2865 O O . LEU A 1 87 ? 2.839 -7.077 -19.984 1.00 0.00 87 LEU A O 2
ATOM 2881 N N . GLU A 1 88 ? 2.781 -7.722 -17.815 1.00 0.00 88 GLU A N 2
ATOM 2882 C CA . GLU A 1 88 ? 3.503 -8.990 -17.996 1.00 0.00 88 GLU A CA 2
ATOM 2883 C C . GLU A 1 88 ? 4.977 -8.799 -18.363 1.00 0.00 88 GLU A C 2
ATOM 2884 O O . GLU A 1 88 ? 5.826 -9.560 -17.904 1.00 0.00 88 GLU A O 2
ATOM 2896 N N . HIS A 1 89 ? 5.273 -7.799 -19.185 1.00 0.00 89 HIS A N 2
ATOM 2897 C CA . HIS A 1 89 ? 6.638 -7.539 -19.633 1.00 0.00 89 HIS A CA 2
ATOM 2898 C C . HIS A 1 89 ? 7.522 -7.105 -18.460 1.00 0.00 89 HIS A C 2
ATOM 2899 O O . HIS A 1 89 ? 7.657 -5.913 -18.175 1.00 0.00 89 HIS A O 2
ATOM 2914 N N . HIS A 1 90 ? 8.088 -8.092 -17.776 1.00 0.00 90 HIS A N 2
ATOM 2915 C CA . HIS A 1 90 ? 8.964 -7.871 -16.628 1.00 0.00 90 HIS A CA 2
ATOM 2916 C C . HIS A 1 90 ? 9.449 -9.209 -16.096 1.00 0.00 90 HIS A C 2
ATOM 2917 O O . HIS A 1 90 ? 8.984 -10.259 -16.536 1.00 0.00 90 HIS A O 2
ATOM 2932 N N . HIS A 1 91 ? 10.366 -9.172 -15.149 1.00 0.00 91 HIS A N 2
ATOM 2933 C CA . HIS A 1 91 ? 10.831 -10.388 -14.504 1.00 0.00 91 HIS A CA 2
ATOM 2934 C C . HIS A 1 91 ? 10.754 -10.251 -12.993 1.00 0.00 91 HIS A C 2
ATOM 2935 O O . HIS A 1 91 ? 11.355 -9.349 -12.408 1.00 0.00 91 HIS A O 2
ATOM 2950 N N . HIS A 1 92 ? 9.983 -11.140 -12.376 1.00 0.00 92 HIS A N 2
ATOM 2951 C CA . HIS A 1 92 ? 9.772 -11.118 -10.932 1.00 0.00 92 HIS A CA 2
ATOM 2952 C C . HIS A 1 92 ? 11.078 -11.368 -10.186 1.00 0.00 92 HIS A C 2
ATOM 2953 O O . HIS A 1 92 ? 11.859 -12.247 -10.552 1.00 0.00 92 HIS A O 2
ATOM 2968 N N . HIS A 1 93 ? 11.314 -10.574 -9.153 1.00 0.00 93 HIS A N 2
ATOM 2969 C CA . HIS A 1 93 ? 12.473 -10.764 -8.290 1.00 0.00 93 HIS A CA 2
ATOM 2970 C C . HIS A 1 93 ? 12.040 -11.546 -7.057 1.00 0.00 93 HIS A C 2
ATOM 2971 O O . HIS A 1 93 ? 12.858 -12.014 -6.268 1.00 0.00 93 HIS A O 2
ATOM 2986 N N . HIS A 1 94 ? 10.729 -11.652 -6.906 1.00 0.00 94 HIS A N 2
ATOM 2987 C CA . HIS A 1 94 ? 10.106 -12.487 -5.892 1.00 0.00 94 HIS A CA 2
ATOM 2988 C C . HIS A 1 94 ? 8.853 -13.111 -6.485 1.00 0.00 94 HIS A C 2
ATOM 2989 O O . HIS A 1 94 ? 8.922 -14.264 -6.943 1.00 0.00 94 HIS A O 2
ATOM 3005 N N . MET A 1 1 ? -0.091 15.126 5.666 1.00 0.00 1 MET A N 3
ATOM 3006 C CA . MET A 1 1 ? 1.210 15.511 5.075 1.00 0.00 1 MET A CA 3
ATOM 3007 C C . MET A 1 1 ? 2.328 14.895 5.903 1.00 0.00 1 MET A C 3
ATOM 3008 O O . MET A 1 1 ? 2.175 14.706 7.108 1.00 0.00 1 MET A O 3
ATOM 3024 N N . TYR A 1 2 ? 3.444 14.577 5.266 1.00 0.00 2 TYR A N 3
ATOM 3025 C CA . TYR A 1 2 ? 4.518 13.871 5.941 1.00 0.00 2 TYR A CA 3
ATOM 3026 C C . TYR A 1 2 ? 5.883 14.355 5.473 1.00 0.00 2 TYR A C 3
ATOM 3027 O O . TYR A 1 2 ? 6.069 14.687 4.302 1.00 0.00 2 TYR A O 3
ATOM 3045 N N . THR A 1 3 ? 6.824 14.414 6.400 1.00 0.00 3 THR A N 3
ATOM 3046 C CA . THR A 1 3 ? 8.201 14.743 6.083 1.00 0.00 3 THR A CA 3
ATOM 3047 C C . THR A 1 3 ? 9.038 13.471 6.055 1.00 0.00 3 THR A C 3
ATOM 3048 O O . THR A 1 3 ? 8.506 12.372 6.238 1.00 0.00 3 THR A O 3
ATOM 3059 N N . ALA A 1 4 ? 10.341 13.617 5.848 1.00 0.00 4 ALA A N 3
ATOM 3060 C CA . ALA A 1 4 ? 11.255 12.482 5.880 1.00 0.00 4 ALA A CA 3
ATOM 3061 C C . ALA A 1 4 ? 11.219 11.807 7.248 1.00 0.00 4 ALA A C 3
ATOM 3062 O O . ALA A 1 4 ? 11.414 10.599 7.364 1.00 0.00 4 ALA A O 3
ATOM 3069 N N . GLU A 1 5 ? 10.944 12.602 8.278 1.00 0.00 5 GLU A N 3
ATOM 3070 C CA . GLU A 1 5 ? 10.847 12.097 9.640 1.00 0.00 5 GLU A CA 3
ATOM 3071 C C . GLU A 1 5 ? 9.683 11.120 9.767 1.00 0.00 5 GLU A C 3
ATOM 3072 O O . GLU A 1 5 ? 9.827 10.029 10.321 1.00 0.00 5 GLU A O 3
ATOM 3084 N N . GLN A 1 6 ? 8.530 11.520 9.244 1.00 0.00 6 GLN A N 3
ATOM 3085 C CA . GLN A 1 6 ? 7.339 10.682 9.286 1.00 0.00 6 GLN A CA 3
ATOM 3086 C C . GLN A 1 6 ? 7.500 9.475 8.366 1.00 0.00 6 GLN A C 3
ATOM 3087 O O . GLN A 1 6 ? 7.041 8.377 8.681 1.00 0.00 6 GLN A O 3
ATOM 3101 N N . LYS A 1 7 ? 8.171 9.684 7.235 1.00 0.00 7 LYS A N 3
ATOM 3102 C CA . LYS A 1 7 ? 8.430 8.609 6.280 1.00 0.00 7 LYS A CA 3
ATOM 3103 C C . LYS A 1 7 ? 9.260 7.497 6.908 1.00 0.00 7 LYS A C 3
ATOM 3104 O O . LYS A 1 7 ? 9.090 6.330 6.567 1.00 0.00 7 LYS A O 3
ATOM 3123 N N . ALA A 1 8 ? 10.156 7.862 7.822 1.00 0.00 8 ALA A N 3
ATOM 3124 C CA . ALA A 1 8 ? 10.953 6.875 8.547 1.00 0.00 8 ALA A CA 3
ATOM 3125 C C . ALA A 1 8 ? 10.042 5.908 9.302 1.00 0.00 8 ALA A C 3
ATOM 3126 O O . ALA A 1 8 ? 10.261 4.698 9.295 1.00 0.00 8 ALA A O 3
ATOM 3133 N N . ARG A 1 9 ? 8.997 6.447 9.917 1.00 0.00 9 ARG A N 3
ATOM 3134 C CA . ARG A 1 9 ? 8.030 5.629 10.644 1.00 0.00 9 ARG A CA 3
ATOM 3135 C C . ARG A 1 9 ? 7.253 4.744 9.674 1.00 0.00 9 ARG A C 3
ATOM 3136 O O . ARG A 1 9 ? 6.931 3.595 9.980 1.00 0.00 9 ARG A O 3
ATOM 3157 N N . ILE A 1 10 ? 6.970 5.290 8.496 1.00 0.00 10 ILE A N 3
ATOM 3158 C CA . ILE A 1 10 ? 6.281 4.552 7.445 1.00 0.00 10 ILE A CA 3
ATOM 3159 C C . ILE A 1 10 ? 7.135 3.381 6.969 1.00 0.00 10 ILE A C 3
ATOM 3160 O O . ILE A 1 10 ? 6.639 2.272 6.792 1.00 0.00 10 ILE A O 3
ATOM 3176 N N . LYS A 1 11 ? 8.425 3.641 6.781 1.00 0.00 11 LYS A N 3
ATOM 3177 C CA . LYS A 1 11 ? 9.369 2.616 6.343 1.00 0.00 11 LYS A CA 3
ATOM 3178 C C . LYS A 1 11 ? 9.387 1.437 7.317 1.00 0.00 11 LYS A C 3
ATOM 3179 O O . LYS A 1 11 ? 9.493 0.278 6.910 1.00 0.00 11 LYS A O 3
ATOM 3198 N N . TRP A 1 12 ? 9.289 1.737 8.605 1.00 0.00 12 TRP A N 3
ATOM 3199 C CA . TRP A 1 12 ? 9.244 0.700 9.629 1.00 0.00 12 TRP A CA 3
ATOM 3200 C C . TRP A 1 12 ? 7.903 -0.033 9.608 1.00 0.00 12 TRP A C 3
ATOM 3201 O O . TRP A 1 12 ? 7.817 -1.207 9.984 1.00 0.00 12 TRP A O 3
ATOM 3222 N N . ALA A 1 13 ? 6.862 0.657 9.158 1.00 0.00 13 ALA A N 3
ATOM 3223 C CA . ALA A 1 13 ? 5.528 0.075 9.077 1.00 0.00 13 ALA A CA 3
ATOM 3224 C C . ALA A 1 13 ? 5.396 -0.850 7.870 1.00 0.00 13 ALA A C 3
ATOM 3225 O O . ALA A 1 13 ? 4.416 -1.580 7.743 1.00 0.00 13 ALA A O 3
ATOM 3232 N N . CYS A 1 14 ? 6.386 -0.821 6.987 1.00 0.00 14 CYS A N 3
ATOM 3233 C CA . CYS A 1 14 ? 6.410 -1.722 5.842 1.00 0.00 14 CYS A CA 3
ATOM 3234 C C . CYS A 1 14 ? 6.676 -3.158 6.293 1.00 0.00 14 CYS A C 3
ATOM 3235 O O . CYS A 1 14 ? 6.245 -4.116 5.653 1.00 0.00 14 CYS A O 3
ATOM 3243 N N . ARG A 1 15 ? 7.382 -3.299 7.409 1.00 0.00 15 ARG A N 3
ATOM 3244 C CA . ARG A 1 15 ? 7.729 -4.616 7.923 1.00 0.00 15 ARG A CA 3
ATOM 3245 C C . ARG A 1 15 ? 6.588 -5.183 8.761 1.00 0.00 15 ARG A C 3
ATOM 3246 O O . ARG A 1 15 ? 6.560 -5.025 9.983 1.00 0.00 15 ARG A O 3
ATOM 3267 N N . ARG A 1 16 ? 5.620 -5.790 8.093 1.00 0.00 16 ARG A N 3
ATOM 3268 C CA . ARG A 1 16 ? 4.537 -6.486 8.776 1.00 0.00 16 ARG A CA 3
ATOM 3269 C C . ARG A 1 16 ? 4.632 -7.980 8.510 1.00 0.00 16 ARG A C 3
ATOM 3270 O O . ARG A 1 16 ? 5.156 -8.726 9.334 1.00 0.00 16 ARG A O 3
ATOM 3291 N N . GLY A 1 17 ? 4.148 -8.415 7.357 1.00 0.00 17 GLY A N 3
ATOM 3292 C CA . GLY A 1 17 ? 4.282 -9.809 6.988 1.00 0.00 17 GLY A CA 3
ATOM 3293 C C . GLY A 1 17 ? 4.852 -9.991 5.598 1.00 0.00 17 GLY A C 3
ATOM 3294 O O . GLY A 1 17 ? 5.229 -11.098 5.217 1.00 0.00 17 GLY A O 3
ATOM 3298 N N . MET A 1 18 ? 4.922 -8.907 4.836 1.00 0.00 18 MET A N 3
ATOM 3299 C CA . MET A 1 18 ? 5.371 -8.983 3.454 1.00 0.00 18 MET A CA 3
ATOM 3300 C C . MET A 1 18 ? 6.291 -7.807 3.106 1.00 0.00 18 MET A C 3
ATOM 3301 O O . MET A 1 18 ? 5.819 -6.708 2.823 1.00 0.00 18 MET A O 3
ATOM 3315 N N . LEU A 1 19 ? 7.606 -8.044 3.131 1.00 0.00 19 LEU A N 3
ATOM 3316 C CA . LEU A 1 19 ? 8.591 -7.011 2.798 1.00 0.00 19 LEU A CA 3
ATOM 3317 C C . LEU A 1 19 ? 8.459 -6.572 1.349 1.00 0.00 19 LEU A C 3
ATOM 3318 O O . LEU A 1 19 ? 8.755 -5.430 1.004 1.00 0.00 19 LEU A O 3
ATOM 3334 N N . GLU A 1 20 ? 8.009 -7.489 0.510 1.00 0.00 20 GLU A N 3
ATOM 3335 C CA . GLU A 1 20 ? 7.842 -7.221 -0.911 1.00 0.00 20 GLU A CA 3
ATOM 3336 C C . GLU A 1 20 ? 6.799 -6.124 -1.157 1.00 0.00 20 GLU A C 3
ATOM 3337 O O . GLU A 1 20 ? 6.778 -5.508 -2.220 1.00 0.00 20 GLU A O 3
ATOM 3349 N N . LEU A 1 21 ? 5.946 -5.873 -0.163 1.00 0.00 21 LEU A N 3
ATOM 3350 C CA . LEU A 1 21 ? 4.947 -4.811 -0.263 1.00 0.00 21 LEU A CA 3
ATOM 3351 C C . LEU A 1 21 ? 5.594 -3.432 -0.149 1.00 0.00 21 LEU A C 3
ATOM 3352 O O . LEU A 1 21 ? 5.107 -2.469 -0.731 1.00 0.00 21 LEU A O 3
ATOM 3368 N N . ASP A 1 22 ? 6.704 -3.351 0.585 1.00 0.00 22 ASP A N 3
ATOM 3369 C CA . ASP A 1 22 ? 7.402 -2.078 0.823 1.00 0.00 22 ASP A CA 3
ATOM 3370 C C . ASP A 1 22 ? 7.662 -1.326 -0.483 1.00 0.00 22 ASP A C 3
ATOM 3371 O O . ASP A 1 22 ? 7.519 -0.102 -0.553 1.00 0.00 22 ASP A O 3
ATOM 3380 N N . VAL A 1 23 ? 8.004 -2.072 -1.520 1.00 0.00 23 VAL A N 3
ATOM 3381 C CA . VAL A 1 23 ? 8.333 -1.494 -2.816 1.00 0.00 23 VAL A CA 3
ATOM 3382 C C . VAL A 1 23 ? 7.093 -0.929 -3.517 1.00 0.00 23 VAL A C 3
ATOM 3383 O O . VAL A 1 23 ? 7.165 0.096 -4.194 1.00 0.00 23 VAL A O 3
ATOM 3396 N N . VAL A 1 24 ? 5.953 -1.581 -3.331 1.00 0.00 24 VAL A N 3
ATOM 3397 C CA . VAL A 1 24 ? 4.747 -1.214 -4.063 1.00 0.00 24 VAL A CA 3
ATOM 3398 C C . VAL A 1 24 ? 3.769 -0.407 -3.209 1.00 0.00 24 VAL A C 3
ATOM 3399 O O . VAL A 1 24 ? 2.685 -0.063 -3.666 1.00 0.00 24 VAL A O 3
ATOM 3412 N N . ILE A 1 25 ? 4.143 -0.109 -1.975 1.00 0.00 25 ILE A N 3
ATOM 3413 C CA . ILE A 1 25 ? 3.266 0.658 -1.097 1.00 0.00 25 ILE A CA 3
ATOM 3414 C C . ILE A 1 25 ? 3.750 2.096 -0.940 1.00 0.00 25 ILE A C 3
ATOM 3415 O O . ILE A 1 25 ? 3.036 3.036 -1.286 1.00 0.00 25 ILE A O 3
ATOM 3431 N N . MET A 1 26 ? 4.973 2.260 -0.446 1.00 0.00 26 MET A N 3
ATOM 3432 C CA . MET A 1 26 ? 5.480 3.583 -0.069 1.00 0.00 26 MET A CA 3
ATOM 3433 C C . MET A 1 26 ? 5.537 4.555 -1.262 1.00 0.00 26 MET A C 3
ATOM 3434 O O . MET A 1 26 ? 4.959 5.637 -1.190 1.00 0.00 26 MET A O 3
ATOM 3448 N N . PRO A 1 27 ? 6.205 4.197 -2.384 1.00 0.00 27 PRO A N 3
ATOM 3449 C CA . PRO A 1 27 ? 6.329 5.106 -3.537 1.00 0.00 27 PRO A CA 3
ATOM 3450 C C . PRO A 1 27 ? 4.980 5.386 -4.196 1.00 0.00 27 PRO A C 3
ATOM 3451 O O . PRO A 1 27 ? 4.735 6.479 -4.704 1.00 0.00 27 PRO A O 3
ATOM 3462 N N . PHE A 1 28 ? 4.108 4.389 -4.171 1.00 0.00 28 PHE A N 3
ATOM 3463 C CA . PHE A 1 28 ? 2.775 4.510 -4.748 1.00 0.00 28 PHE A CA 3
ATOM 3464 C C . PHE A 1 28 ? 1.934 5.469 -3.922 1.00 0.00 28 PHE A C 3
ATOM 3465 O O . PHE A 1 28 ? 1.115 6.219 -4.459 1.00 0.00 28 PHE A O 3
ATOM 3482 N N . PHE A 1 29 ? 2.140 5.432 -2.613 1.00 0.00 29 PHE A N 3
ATOM 3483 C CA . PHE A 1 29 ? 1.447 6.324 -1.696 1.00 0.00 29 PHE A CA 3
ATOM 3484 C C . PHE A 1 29 ? 1.835 7.771 -1.948 1.00 0.00 29 PHE A C 3
ATOM 3485 O O . PHE A 1 29 ? 0.993 8.654 -1.864 1.00 0.00 29 PHE A O 3
ATOM 3502 N N . GLU A 1 30 ? 3.098 8.012 -2.274 1.00 0.00 30 GLU A N 3
ATOM 3503 C CA . GLU A 1 30 ? 3.555 9.368 -2.574 1.00 0.00 30 GLU A CA 3
ATOM 3504 C C . GLU A 1 30 ? 2.761 9.953 -3.736 1.00 0.00 30 GLU A C 3
ATOM 3505 O O . GLU A 1 30 ? 2.440 11.141 -3.762 1.00 0.00 30 GLU A O 3
ATOM 3517 N N . GLU A 1 31 ? 2.442 9.094 -4.686 1.00 0.00 31 GLU A N 3
ATOM 3518 C CA . GLU A 1 31 ? 1.641 9.482 -5.842 1.00 0.00 31 GLU A CA 3
ATOM 3519 C C . GLU A 1 31 ? 0.167 9.617 -5.467 1.00 0.00 31 GLU A C 3
ATOM 3520 O O . GLU A 1 31 ? -0.466 10.633 -5.753 1.00 0.00 31 GLU A O 3
ATOM 3532 N N . CYS A 1 32 ? -0.378 8.589 -4.829 1.00 0.00 32 CYS A N 3
ATOM 3533 C CA . CYS A 1 32 ? -1.798 8.574 -4.472 1.00 0.00 32 CYS A CA 3
ATOM 3534 C C . CYS A 1 32 ? -2.141 9.685 -3.474 1.00 0.00 32 CYS A C 3
ATOM 3535 O O . CYS A 1 32 ? -3.256 10.216 -3.478 1.00 0.00 32 CYS A O 3
ATOM 3543 N N . PHE A 1 33 ? -1.172 10.030 -2.633 1.00 0.00 33 PHE A N 3
ATOM 3544 C CA . PHE A 1 33 ? -1.323 11.077 -1.626 1.00 0.00 33 PHE A CA 3
ATOM 3545 C C . PHE A 1 33 ? -1.773 12.393 -2.253 1.00 0.00 33 PHE A C 3
ATOM 3546 O O . PHE A 1 33 ? -2.524 13.150 -1.645 1.00 0.00 33 PHE A O 3
ATOM 3563 N N . ASP A 1 34 ? -1.313 12.657 -3.472 1.00 0.00 34 ASP A N 3
ATOM 3564 C CA . ASP A 1 34 ? -1.710 13.858 -4.205 1.00 0.00 34 ASP A CA 3
ATOM 3565 C C . ASP A 1 34 ? -3.232 13.942 -4.337 1.00 0.00 34 ASP A C 3
ATOM 3566 O O . ASP A 1 34 ? -3.823 15.015 -4.194 1.00 0.00 34 ASP A O 3
ATOM 3575 N N . SER A 1 35 ? -3.865 12.803 -4.580 1.00 0.00 35 SER A N 3
ATOM 3576 C CA . SER A 1 35 ? -5.307 12.756 -4.759 1.00 0.00 35 SER A CA 3
ATOM 3577 C C . SER A 1 35 ? -6.016 12.398 -3.452 1.00 0.00 35 SER A C 3
ATOM 3578 O O . SER A 1 35 ? -7.244 12.308 -3.399 1.00 0.00 35 SER A O 3
ATOM 3586 N N . LEU A 1 36 ? -5.236 12.172 -2.406 1.00 0.00 36 LEU A N 3
ATOM 3587 C CA . LEU A 1 36 ? -5.786 11.899 -1.085 1.00 0.00 36 LEU A CA 3
ATOM 3588 C C . LEU A 1 36 ? -5.772 13.157 -0.223 1.00 0.00 36 LEU A C 3
ATOM 3589 O O . LEU A 1 36 ? -4.852 13.971 -0.301 1.00 0.00 36 LEU A O 3
ATOM 3605 N N . THR A 1 37 ? -6.801 13.314 0.586 1.00 0.00 37 THR A N 3
ATOM 3606 C CA . THR A 1 37 ? -6.867 14.414 1.536 1.00 0.00 37 THR A CA 3
ATOM 3607 C C . THR A 1 37 ? -6.172 14.027 2.839 1.00 0.00 37 THR A C 3
ATOM 3608 O O . THR A 1 37 ? -5.828 12.863 3.031 1.00 0.00 37 THR A O 3
ATOM 3619 N N . GLU A 1 38 ? -5.964 14.995 3.732 1.00 0.00 38 GLU A N 3
ATOM 3620 C CA . GLU A 1 38 ? -5.351 14.722 5.035 1.00 0.00 38 GLU A CA 3
ATOM 3621 C C . GLU A 1 38 ? -6.122 13.644 5.795 1.00 0.00 38 GLU A C 3
ATOM 3622 O O . GLU A 1 38 ? -5.530 12.795 6.461 1.00 0.00 38 GLU A O 3
ATOM 3634 N N . SER A 1 39 ? -7.442 13.687 5.684 1.00 0.00 39 SER A N 3
ATOM 3635 C CA . SER A 1 39 ? -8.306 12.691 6.300 1.00 0.00 39 SER A CA 3
ATOM 3636 C C . SER A 1 39 ? -7.962 11.286 5.795 1.00 0.00 39 SER A C 3
ATOM 3637 O O . SER A 1 39 ? -7.799 10.349 6.577 1.00 0.00 39 SER A O 3
ATOM 3645 N N . GLU A 1 40 ? -7.823 11.163 4.478 1.00 0.00 40 GLU A N 3
ATOM 3646 C CA . GLU A 1 40 ? -7.491 9.892 3.847 1.00 0.00 40 GLU A CA 3
ATOM 3647 C C . GLU A 1 40 ? -6.044 9.510 4.149 1.00 0.00 40 GLU A C 3
ATOM 3648 O O . GLU A 1 40 ? -5.714 8.335 4.294 1.00 0.00 40 GLU A O 3
ATOM 3660 N N . GLN A 1 41 ? -5.191 10.524 4.238 1.00 0.00 41 GLN A N 3
ATOM 3661 C CA . GLN A 1 41 ? -3.799 10.352 4.620 1.00 0.00 41 GLN A CA 3
ATOM 3662 C C . GLN A 1 41 ? -3.705 9.691 5.996 1.00 0.00 41 GLN A C 3
ATOM 3663 O O . GLN A 1 41 ? -2.885 8.798 6.208 1.00 0.00 41 GLN A O 3
ATOM 3677 N N . ASP A 1 42 ? -4.569 10.118 6.908 1.00 0.00 42 ASP A N 3
ATOM 3678 C CA . ASP A 1 42 ? -4.640 9.540 8.248 1.00 0.00 42 ASP A CA 3
ATOM 3679 C C . ASP A 1 42 ? -5.100 8.087 8.185 1.00 0.00 42 ASP A C 3
ATOM 3680 O O . ASP A 1 42 ? -4.517 7.211 8.828 1.00 0.00 42 ASP A O 3
ATOM 3689 N N . ASP A 1 43 ? -6.136 7.841 7.389 1.00 0.00 43 ASP A N 3
ATOM 3690 C CA . ASP A 1 43 ? -6.669 6.489 7.202 1.00 0.00 43 ASP A CA 3
ATOM 3691 C C . ASP A 1 43 ? -5.604 5.537 6.659 1.00 0.00 43 ASP A C 3
ATOM 3692 O O . ASP A 1 43 ? -5.505 4.389 7.096 1.00 0.00 43 ASP A O 3
ATOM 3701 N N . PHE A 1 44 ? -4.804 6.023 5.717 1.00 0.00 44 PHE A N 3
ATOM 3702 C CA . PHE A 1 44 ? -3.759 5.210 5.099 1.00 0.00 44 PHE A CA 3
ATOM 3703 C C . PHE A 1 44 ? -2.658 4.879 6.105 1.00 0.00 44 PHE A C 3
ATOM 3704 O O . PHE A 1 44 ? -2.202 3.737 6.182 1.00 0.00 44 PHE A O 3
ATOM 3721 N N . VAL A 1 45 ? -2.231 5.880 6.869 1.00 0.00 45 VAL A N 3
ATOM 3722 C CA . VAL A 1 45 ? -1.202 5.676 7.888 1.00 0.00 45 VAL A CA 3
ATOM 3723 C C . VAL A 1 45 ? -1.674 4.663 8.927 1.00 0.00 45 VAL A C 3
ATOM 3724 O O . VAL A 1 45 ? -0.922 3.774 9.327 1.00 0.00 45 VAL A O 3
ATOM 3737 N N . ALA A 1 46 ? -2.932 4.793 9.337 1.00 0.00 46 ALA A N 3
ATOM 3738 C CA . ALA A 1 46 ? -3.534 3.861 10.285 1.00 0.00 46 ALA A CA 3
ATOM 3739 C C . ALA A 1 46 ? -3.462 2.424 9.769 1.00 0.00 46 ALA A C 3
ATOM 3740 O O . ALA A 1 46 ? -3.259 1.487 10.540 1.00 0.00 46 ALA A O 3
ATOM 3747 N N . LEU A 1 47 ? -3.613 2.264 8.458 1.00 0.00 47 LEU A N 3
ATOM 3748 C CA . LEU A 1 47 ? -3.531 0.950 7.827 1.00 0.00 47 LEU A CA 3
ATOM 3749 C C . LEU A 1 47 ? -2.142 0.347 8.000 1.00 0.00 47 LEU A C 3
ATOM 3750 O O . LEU A 1 47 ? -2.005 -0.823 8.349 1.00 0.00 47 LEU A O 3
ATOM 3766 N N . LEU A 1 48 ? -1.118 1.160 7.773 1.00 0.00 48 LEU A N 3
ATOM 3767 C CA . LEU A 1 48 ? 0.263 0.693 7.867 1.00 0.00 48 LEU A CA 3
ATOM 3768 C C . LEU A 1 48 ? 0.652 0.406 9.315 1.00 0.00 48 LEU A C 3
ATOM 3769 O O . LEU A 1 48 ? 1.540 -0.403 9.584 1.00 0.00 48 LEU A O 3
ATOM 3785 N N . GLU A 1 49 ? -0.019 1.075 10.243 1.00 0.00 49 GLU A N 3
ATOM 3786 C CA . GLU A 1 49 ? 0.219 0.863 11.663 1.00 0.00 49 GLU A CA 3
ATOM 3787 C C . GLU A 1 49 ? -0.376 -0.462 12.126 1.00 0.00 49 GLU A C 3
ATOM 3788 O O . GLU A 1 49 ? -0.067 -0.945 13.216 1.00 0.00 49 GLU A O 3
ATOM 3800 N N . SER A 1 50 ? -1.229 -1.041 11.297 1.00 0.00 50 SER A N 3
ATOM 3801 C CA . SER A 1 50 ? -1.809 -2.339 11.584 1.00 0.00 50 SER A CA 3
ATOM 3802 C C . SER A 1 50 ? -0.996 -3.426 10.875 1.00 0.00 50 SER A C 3
ATOM 3803 O O . SER A 1 50 ? 0.100 -3.162 10.379 1.00 0.00 50 SER A O 3
ATOM 3811 N N . ASP A 1 51 ? -1.529 -4.639 10.837 1.00 0.00 51 ASP A N 3
ATOM 3812 C CA . ASP A 1 51 ? -0.863 -5.753 10.173 1.00 0.00 51 ASP A CA 3
ATOM 3813 C C . ASP A 1 51 ? -1.369 -5.850 8.732 1.00 0.00 51 ASP A C 3
ATOM 3814 O O . ASP A 1 51 ? -2.206 -5.044 8.321 1.00 0.00 51 ASP A O 3
ATOM 3823 N N . ASP A 1 52 ? -0.898 -6.830 7.963 1.00 0.00 52 ASP A N 3
ATOM 3824 C CA . ASP A 1 52 ? -1.293 -6.924 6.556 1.00 0.00 52 ASP A CA 3
ATOM 3825 C C . ASP A 1 52 ? -1.954 -8.268 6.196 1.00 0.00 52 ASP A C 3
ATOM 3826 O O . ASP A 1 52 ? -1.629 -8.858 5.166 1.00 0.00 52 ASP A O 3
ATOM 3835 N N . PRO A 1 53 ? -2.968 -8.733 6.956 1.00 0.00 53 PRO A N 3
ATOM 3836 C CA . PRO A 1 53 ? -3.617 -10.006 6.673 1.00 0.00 53 PRO A CA 3
ATOM 3837 C C . PRO A 1 53 ? -4.703 -9.862 5.612 1.00 0.00 53 PRO A C 3
ATOM 3838 O O . PRO A 1 53 ? -4.661 -10.518 4.569 1.00 0.00 53 PRO A O 3
ATOM 3849 N N . ASP A 1 54 ? -5.664 -8.983 5.872 1.00 0.00 54 ASP A N 3
ATOM 3850 C CA . ASP A 1 54 ? -6.729 -8.707 4.914 1.00 0.00 54 ASP A CA 3
ATOM 3851 C C . ASP A 1 54 ? -6.173 -7.957 3.713 1.00 0.00 54 ASP A C 3
ATOM 3852 O O . ASP A 1 54 ? -6.580 -8.194 2.579 1.00 0.00 54 ASP A O 3
ATOM 3861 N N . LEU A 1 55 ? -5.214 -7.072 3.974 1.00 0.00 55 LEU A N 3
ATOM 3862 C CA . LEU A 1 55 ? -4.577 -6.290 2.918 1.00 0.00 55 LEU A CA 3
ATOM 3863 C C . LEU A 1 55 ? -3.932 -7.222 1.891 1.00 0.00 55 LEU A C 3
ATOM 3864 O O . LEU A 1 55 ? -4.095 -7.036 0.682 1.00 0.00 55 LEU A O 3
ATOM 3880 N N . PHE A 1 56 ? -3.220 -8.235 2.382 1.00 0.00 56 PHE A N 3
ATOM 3881 C CA . PHE A 1 56 ? -2.596 -9.228 1.516 1.00 0.00 56 PHE A CA 3
ATOM 3882 C C . PHE A 1 56 ? -3.651 -9.909 0.642 1.00 0.00 56 PHE A C 3
ATOM 3883 O O . PHE A 1 56 ? -3.398 -10.246 -0.516 1.00 0.00 56 PHE A O 3
ATOM 3900 N N . ALA A 1 57 ? -4.847 -10.077 1.198 1.00 0.00 57 ALA A N 3
ATOM 3901 C CA . ALA A 1 57 ? -5.939 -10.738 0.496 1.00 0.00 57 ALA A CA 3
ATOM 3902 C C . ALA A 1 57 ? -6.531 -9.850 -0.594 1.00 0.00 57 ALA A C 3
ATOM 3903 O O . ALA A 1 57 ? -7.033 -10.355 -1.596 1.00 0.00 57 ALA A O 3
ATOM 3910 N N . TRP A 1 58 ? -6.470 -8.534 -0.415 1.00 0.00 58 TRP A N 3
ATOM 3911 C CA . TRP A 1 58 ? -6.958 -7.617 -1.441 1.00 0.00 58 TRP A CA 3
ATOM 3912 C C . TRP A 1 58 ? -6.049 -7.638 -2.655 1.00 0.00 58 TRP A C 3
ATOM 3913 O O . TRP A 1 58 ? -6.510 -7.515 -3.791 1.00 0.00 58 TRP A O 3
ATOM 3934 N N . VAL A 1 59 ? -4.757 -7.798 -2.405 1.00 0.00 59 VAL A N 3
ATOM 3935 C CA . VAL A 1 59 ? -3.773 -7.878 -3.475 1.00 0.00 59 VAL A CA 3
ATOM 3936 C C . VAL A 1 59 ? -3.953 -9.174 -4.270 1.00 0.00 59 VAL A C 3
ATOM 3937 O O . VAL A 1 59 ? -3.675 -9.228 -5.464 1.00 0.00 59 VAL A O 3
ATOM 3950 N N . MET A 1 60 ? -4.441 -10.210 -3.598 1.00 0.00 60 MET A N 3
ATOM 3951 C CA . MET A 1 60 ? -4.753 -11.470 -4.265 1.00 0.00 60 MET A CA 3
ATOM 3952 C C . MET A 1 60 ? -6.162 -11.430 -4.851 1.00 0.00 60 MET A C 3
ATOM 3953 O O . MET A 1 60 ? -6.537 -12.278 -5.660 1.00 0.00 60 MET A O 3
ATOM 3967 N N . GLY A 1 61 ? -6.943 -10.448 -4.417 1.00 0.00 61 GLY A N 3
ATOM 3968 C CA . GLY A 1 61 ? -8.270 -10.247 -4.967 1.00 0.00 61 GLY A CA 3
ATOM 3969 C C . GLY A 1 61 ? -9.333 -11.081 -4.281 1.00 0.00 61 GLY A C 3
ATOM 3970 O O . GLY A 1 61 ? -10.175 -11.684 -4.946 1.00 0.00 61 GLY A O 3
ATOM 3974 N N . HIS A 1 62 ? -9.300 -11.127 -2.952 1.00 0.00 62 HIS A N 3
ATOM 3975 C CA . HIS A 1 62 ? -10.309 -11.866 -2.197 1.00 0.00 62 HIS A CA 3
ATOM 3976 C C . HIS A 1 62 ? -10.379 -11.362 -0.755 1.00 0.00 62 HIS A C 3
ATOM 3977 O O . HIS A 1 62 ? -10.679 -12.120 0.164 1.00 0.00 62 HIS A O 3
ATOM 3992 N N . GLY A 1 63 ? -10.126 -10.076 -0.565 1.00 0.00 63 GLY A N 3
ATOM 3993 C CA . GLY A 1 63 ? -10.153 -9.511 0.767 1.00 0.00 63 GLY A CA 3
ATOM 3994 C C . GLY A 1 63 ? -11.461 -8.808 1.064 1.00 0.00 63 GLY A C 3
ATOM 3995 O O . GLY A 1 63 ? -12.302 -8.652 0.176 1.00 0.00 63 GLY A O 3
ATOM 3999 N N . ARG A 1 64 ? -11.629 -8.382 2.307 1.00 0.00 64 ARG A N 3
ATOM 4000 C CA . ARG A 1 64 ? -12.842 -7.699 2.730 1.00 0.00 64 ARG A CA 3
ATOM 4001 C C . ARG A 1 64 ? -12.571 -6.800 3.939 1.00 0.00 64 ARG A C 3
ATOM 4002 O O . ARG A 1 64 ? -12.600 -7.245 5.086 1.00 0.00 64 ARG A O 3
ATOM 4023 N N . CYS A 1 65 ? -12.291 -5.531 3.670 1.00 0.00 65 CYS A N 3
ATOM 4024 C CA . CYS A 1 65 ? -12.027 -4.569 4.731 1.00 0.00 65 CYS A CA 3
ATOM 4025 C C . CYS A 1 65 ? -13.319 -4.160 5.425 1.00 0.00 65 CYS A C 3
ATOM 4026 O O . CYS A 1 65 ? -14.413 -4.382 4.900 1.00 0.00 65 CYS A O 3
ATOM 4034 N N . GLU A 1 66 ? -13.180 -3.572 6.607 1.00 0.00 66 GLU A N 3
ATOM 4035 C CA . GLU A 1 66 ? -14.324 -3.118 7.392 1.00 0.00 66 GLU A CA 3
ATOM 4036 C C . GLU A 1 66 ? -15.151 -2.095 6.618 1.00 0.00 66 GLU A C 3
ATOM 4037 O O . GLU A 1 66 ? -16.379 -2.178 6.575 1.00 0.00 66 GLU A O 3
ATOM 4049 N N . ASN A 1 67 ? -14.474 -1.132 6.015 1.00 0.00 67 ASN A N 3
ATOM 4050 C CA . ASN A 1 67 ? -15.139 -0.138 5.185 1.00 0.00 67 ASN A CA 3
ATOM 4051 C C . ASN A 1 67 ? -14.366 0.066 3.888 1.00 0.00 67 ASN A C 3
ATOM 4052 O O . ASN A 1 67 ? -13.157 -0.176 3.827 1.00 0.00 67 ASN A O 3
ATOM 4063 N N . LEU A 1 68 ? -15.065 0.511 2.854 1.00 0.00 68 LEU A N 3
ATOM 4064 C CA . LEU A 1 68 ? -14.461 0.679 1.538 1.00 0.00 68 LEU A CA 3
ATOM 4065 C C . LEU A 1 68 ? -13.571 1.911 1.490 1.00 0.00 68 LEU A C 3
ATOM 4066 O O . LEU A 1 68 ? -12.747 2.049 0.589 1.00 0.00 68 LEU A O 3
ATOM 4082 N N . GLY A 1 69 ? -13.745 2.803 2.455 1.00 0.00 69 GLY A N 3
ATOM 4083 C CA . GLY A 1 69 ? -12.872 3.957 2.569 1.00 0.00 69 GLY A CA 3
ATOM 4084 C C . GLY A 1 69 ? -11.414 3.557 2.692 1.00 0.00 69 GLY A C 3
ATOM 4085 O O . GLY A 1 69 ? -10.553 4.100 2.000 1.00 0.00 69 GLY A O 3
ATOM 4089 N N . LEU A 1 70 ? -11.138 2.594 3.563 1.00 0.00 70 LEU A N 3
ATOM 4090 C CA . LEU A 1 70 ? -9.787 2.072 3.720 1.00 0.00 70 LEU A CA 3
ATOM 4091 C C . LEU A 1 70 ? -9.391 1.239 2.504 1.00 0.00 70 LEU A C 3
ATOM 4092 O O . LEU A 1 70 ? -8.224 1.198 2.115 1.00 0.00 70 LEU A O 3
ATOM 4108 N N . ALA A 1 71 ? -10.379 0.591 1.900 1.00 0.00 71 ALA A N 3
ATOM 4109 C CA . ALA A 1 71 ? -10.147 -0.265 0.745 1.00 0.00 71 ALA A CA 3
ATOM 4110 C C . ALA A 1 71 ? -9.747 0.553 -0.476 1.00 0.00 71 ALA A C 3
ATOM 4111 O O . ALA A 1 71 ? -8.983 0.088 -1.319 1.00 0.00 71 ALA A O 3
ATOM 4118 N N . ALA A 1 72 ? -10.254 1.779 -0.551 1.00 0.00 72 ALA A N 3
ATOM 4119 C CA . ALA A 1 72 ? -9.951 2.676 -1.658 1.00 0.00 72 ALA A CA 3
ATOM 4120 C C . ALA A 1 72 ? -8.459 2.973 -1.726 1.00 0.00 72 ALA A C 3
ATOM 4121 O O . ALA A 1 72 ? -7.909 3.196 -2.802 1.00 0.00 72 ALA A O 3
ATOM 4128 N N . MET A 1 73 ? -7.807 2.960 -0.571 1.00 0.00 73 MET A N 3
ATOM 4129 C CA . MET A 1 73 ? -6.371 3.200 -0.501 1.00 0.00 73 MET A CA 3
ATOM 4130 C C . MET A 1 73 ? -5.627 2.076 -1.207 1.00 0.00 73 MET A C 3
ATOM 4131 O O . MET A 1 73 ? -4.737 2.317 -2.021 1.00 0.00 73 MET A O 3
ATOM 4145 N N . VAL A 1 74 ? -6.014 0.844 -0.896 1.00 0.00 74 VAL A N 3
ATOM 4146 C CA . VAL A 1 74 ? -5.428 -0.330 -1.527 1.00 0.00 74 VAL A CA 3
ATOM 4147 C C . VAL A 1 74 ? -5.786 -0.363 -3.010 1.00 0.00 74 VAL A C 3
ATOM 4148 O O . VAL A 1 74 ? -4.964 -0.724 -3.849 1.00 0.00 74 VAL A O 3
ATOM 4161 N N . ASP A 1 75 ? -7.015 0.042 -3.314 1.00 0.00 75 ASP A N 3
ATOM 4162 C CA . ASP A 1 75 ? -7.515 0.095 -4.690 1.00 0.00 75 ASP A CA 3
ATOM 4163 C C . ASP A 1 75 ? -6.593 0.921 -5.582 1.00 0.00 75 ASP A C 3
ATOM 4164 O O . ASP A 1 75 ? -6.216 0.491 -6.673 1.00 0.00 75 ASP A O 3
ATOM 4173 N N . LYS A 1 76 ? -6.212 2.095 -5.097 1.00 0.00 76 LYS A N 3
ATOM 4174 C CA . LYS A 1 76 ? -5.362 3.006 -5.858 1.00 0.00 76 LYS A CA 3
ATOM 4175 C C . LYS A 1 76 ? -3.962 2.430 -6.039 1.00 0.00 76 LYS A C 3
ATOM 4176 O O . LYS A 1 76 ? -3.317 2.641 -7.073 1.00 0.00 76 LYS A O 3
ATOM 4195 N N . ILE A 1 77 ? -3.497 1.705 -5.032 1.00 0.00 77 ILE A N 3
ATOM 4196 C CA . ILE A 1 77 ? -2.217 1.017 -5.112 1.00 0.00 77 ILE A CA 3
ATOM 4197 C C . ILE A 1 77 ? -2.285 -0.098 -6.154 1.00 0.00 77 ILE A C 3
ATOM 4198 O O . ILE A 1 77 ? -1.420 -0.205 -7.024 1.00 0.00 77 ILE A O 3
ATOM 4214 N N . VAL A 1 78 ? -3.335 -0.908 -6.071 1.00 0.00 78 VAL A N 3
ATOM 4215 C CA . VAL A 1 78 ? -3.536 -2.010 -7.004 1.00 0.00 78 VAL A CA 3
ATOM 4216 C C . VAL A 1 78 ? -3.704 -1.493 -8.431 1.00 0.00 78 VAL A C 3
ATOM 4217 O O . VAL A 1 78 ? -3.219 -2.106 -9.375 1.00 0.00 78 VAL A O 3
ATOM 4230 N N . ALA A 1 79 ? -4.372 -0.354 -8.581 1.00 0.00 79 ALA A N 3
ATOM 4231 C CA . ALA A 1 79 ? -4.552 0.259 -9.894 1.00 0.00 79 ALA A CA 3
ATOM 4232 C C . ALA A 1 79 ? -3.203 0.558 -10.545 1.00 0.00 79 ALA A C 3
ATOM 4233 O O . ALA A 1 79 ? -3.011 0.333 -11.740 1.00 0.00 79 ALA A O 3
ATOM 4240 N N . HIS A 1 80 ? -2.270 1.061 -9.744 1.00 0.00 80 HIS A N 3
ATOM 4241 C CA . HIS A 1 80 ? -0.922 1.337 -10.213 1.00 0.00 80 HIS A CA 3
ATOM 4242 C C . HIS A 1 80 ? -0.159 0.037 -10.446 1.00 0.00 80 HIS A C 3
ATOM 4243 O O . HIS A 1 80 ? 0.514 -0.131 -11.465 1.00 0.00 80 HIS A O 3
ATOM 4258 N N . ASN A 1 81 ? -0.280 -0.880 -9.494 1.00 0.00 81 ASN A N 3
ATOM 4259 C CA . ASN A 1 81 ? 0.433 -2.152 -9.542 1.00 0.00 81 ASN A CA 3
ATOM 4260 C C . ASN A 1 81 ? -0.027 -2.999 -10.726 1.00 0.00 81 ASN A C 3
ATOM 4261 O O . ASN A 1 81 ? 0.775 -3.678 -11.356 1.00 0.00 81 ASN A O 3
ATOM 4272 N N . LEU A 1 82 ? -1.319 -2.935 -11.030 1.00 0.00 82 LEU A N 3
ATOM 4273 C CA . LEU A 1 82 ? -1.910 -3.710 -12.118 1.00 0.00 82 LEU A CA 3
ATOM 4274 C C . LEU A 1 82 ? -1.180 -3.457 -13.427 1.00 0.00 82 LEU A C 3
ATOM 4275 O O . LEU A 1 82 ? -0.967 -4.370 -14.223 1.00 0.00 82 LEU A O 3
ATOM 4291 N N . SER A 1 83 ? -0.795 -2.211 -13.638 1.00 0.00 83 SER A N 3
ATOM 4292 C CA . SER A 1 83 ? -0.082 -1.836 -14.847 1.00 0.00 83 SER A CA 3
ATOM 4293 C C . SER A 1 83 ? 1.312 -2.463 -14.862 1.00 0.00 83 SER A C 3
ATOM 4294 O O . SER A 1 83 ? 1.806 -2.872 -15.910 1.00 0.00 83 SER A O 3
ATOM 4302 N N . LYS A 1 84 ? 1.947 -2.541 -13.700 1.00 0.00 84 LYS A N 3
ATOM 4303 C CA . LYS A 1 84 ? 3.235 -3.214 -13.589 1.00 0.00 84 LYS A CA 3
ATOM 4304 C C . LYS A 1 84 ? 3.062 -4.722 -13.749 1.00 0.00 84 LYS A C 3
ATOM 4305 O O . LYS A 1 84 ? 3.945 -5.414 -14.262 1.00 0.00 84 LYS A O 3
ATOM 4324 N N . VAL A 1 85 ? 1.909 -5.217 -13.319 1.00 0.00 85 VAL A N 3
ATOM 4325 C CA . VAL A 1 85 ? 1.576 -6.631 -13.441 1.00 0.00 85 VAL A CA 3
ATOM 4326 C C . VAL A 1 85 ? 1.365 -7.012 -14.904 1.00 0.00 85 VAL A C 3
ATOM 4327 O O . VAL A 1 85 ? 1.712 -8.116 -15.328 1.00 0.00 85 VAL A O 3
ATOM 4340 N N . ARG A 1 86 ? 0.786 -6.100 -15.672 1.00 0.00 86 ARG A N 3
ATOM 4341 C CA . ARG A 1 86 ? 0.581 -6.337 -17.094 1.00 0.00 86 ARG A CA 3
ATOM 4342 C C . ARG A 1 86 ? 1.864 -6.050 -17.871 1.00 0.00 86 ARG A C 3
ATOM 4343 O O . ARG A 1 86 ? 2.124 -6.662 -18.906 1.00 0.00 86 ARG A O 3
ATOM 4364 N N . LEU A 1 87 ? 2.659 -5.116 -17.355 1.00 0.00 87 LEU A N 3
ATOM 4365 C CA . LEU A 1 87 ? 3.971 -4.814 -17.915 1.00 0.00 87 LEU A CA 3
ATOM 4366 C C . LEU A 1 87 ? 4.835 -6.071 -17.887 1.00 0.00 87 LEU A C 3
ATOM 4367 O O . LEU A 1 87 ? 5.400 -6.479 -18.906 1.00 0.00 87 LEU A O 3
ATOM 4383 N N . GLU A 1 88 ? 4.933 -6.678 -16.714 1.00 0.00 88 GLU A N 3
ATOM 4384 C CA . GLU A 1 88 ? 5.610 -7.955 -16.572 1.00 0.00 88 GLU A CA 3
ATOM 4385 C C . GLU A 1 88 ? 4.588 -9.072 -16.414 1.00 0.00 88 GLU A C 3
ATOM 4386 O O . GLU A 1 88 ? 4.363 -9.576 -15.306 1.00 0.00 88 GLU A O 3
ATOM 4398 N N . HIS A 1 89 ? 3.960 -9.448 -17.518 1.00 0.00 89 HIS A N 3
ATOM 4399 C CA . HIS A 1 89 ? 2.941 -10.483 -17.493 1.00 0.00 89 HIS A CA 3
ATOM 4400 C C . HIS A 1 89 ? 3.598 -11.862 -17.481 1.00 0.00 89 HIS A C 3
ATOM 4401 O O . HIS A 1 89 ? 3.698 -12.538 -18.507 1.00 0.00 89 HIS A O 3
ATOM 4416 N N . HIS A 1 90 ? 4.092 -12.244 -16.314 1.00 0.00 90 HIS A N 3
ATOM 4417 C CA . HIS A 1 90 ? 4.678 -13.561 -16.112 1.00 0.00 90 HIS A CA 3
ATOM 4418 C C . HIS A 1 90 ? 4.279 -14.078 -14.739 1.00 0.00 90 HIS A C 3
ATOM 4419 O O . HIS A 1 90 ? 3.542 -13.401 -14.021 1.00 0.00 90 HIS A O 3
ATOM 4434 N N . HIS A 1 91 ? 4.757 -15.260 -14.377 1.00 0.00 91 HIS A N 3
ATOM 4435 C CA . HIS A 1 91 ? 4.385 -15.877 -13.107 1.00 0.00 91 HIS A CA 3
ATOM 4436 C C . HIS A 1 91 ? 4.775 -14.997 -11.927 1.00 0.00 91 HIS A C 3
ATOM 4437 O O . HIS A 1 91 ? 5.914 -14.545 -11.822 1.00 0.00 91 HIS A O 3
ATOM 4452 N N . HIS A 1 92 ? 3.817 -14.747 -11.051 1.00 0.00 92 HIS A N 3
ATOM 4453 C CA . HIS A 1 92 ? 4.066 -13.966 -9.849 1.00 0.00 92 HIS A CA 3
ATOM 4454 C C . HIS A 1 92 ? 4.004 -14.873 -8.632 1.00 0.00 92 HIS A C 3
ATOM 4455 O O . HIS A 1 92 ? 4.629 -14.604 -7.606 1.00 0.00 92 HIS A O 3
ATOM 4470 N N . HIS A 1 93 ? 3.249 -15.956 -8.760 1.00 0.00 93 HIS A N 3
ATOM 4471 C CA . HIS A 1 93 ? 3.204 -16.981 -7.731 1.00 0.00 93 HIS A CA 3
ATOM 4472 C C . HIS A 1 93 ? 4.395 -17.912 -7.900 1.00 0.00 93 HIS A C 3
ATOM 4473 O O . HIS A 1 93 ? 4.552 -18.542 -8.944 1.00 0.00 93 HIS A O 3
ATOM 4488 N N . HIS A 1 94 ? 5.237 -17.984 -6.887 1.00 0.00 94 HIS A N 3
ATOM 4489 C CA . HIS A 1 94 ? 6.422 -18.820 -6.955 1.00 0.00 94 HIS A CA 3
ATOM 4490 C C . HIS A 1 94 ? 6.479 -19.742 -5.747 1.00 0.00 94 HIS A C 3
ATOM 4491 O O . HIS A 1 94 ? 6.132 -20.928 -5.891 1.00 0.00 94 HIS A O 3
ATOM 4507 N N . MET A 1 1 ? 0.304 16.747 4.063 1.00 0.00 1 MET A N 4
ATOM 4508 C CA . MET A 1 1 ? 0.845 17.478 5.233 1.00 0.00 1 MET A CA 4
ATOM 4509 C C . MET A 1 1 ? 1.858 16.618 5.993 1.00 0.00 1 MET A C 4
ATOM 4510 O O . MET A 1 1 ? 2.649 17.136 6.783 1.00 0.00 1 MET A O 4
ATOM 4526 N N . TYR A 1 2 ? 1.834 15.309 5.747 1.00 0.00 2 TYR A N 4
ATOM 4527 C CA . TYR A 1 2 ? 2.774 14.390 6.383 1.00 0.00 2 TYR A CA 4
ATOM 4528 C C . TYR A 1 2 ? 4.208 14.732 5.973 1.00 0.00 2 TYR A C 4
ATOM 4529 O O . TYR A 1 2 ? 4.552 14.679 4.793 1.00 0.00 2 TYR A O 4
ATOM 4547 N N . THR A 1 3 ? 5.035 15.079 6.952 1.00 0.00 3 THR A N 4
ATOM 4548 C CA . THR A 1 3 ? 6.383 15.566 6.698 1.00 0.00 3 THR A CA 4
ATOM 4549 C C . THR A 1 3 ? 7.313 14.457 6.215 1.00 0.00 3 THR A C 4
ATOM 4550 O O . THR A 1 3 ? 6.986 13.273 6.291 1.00 0.00 3 THR A O 4
ATOM 4561 N N . ALA A 1 4 ? 8.470 14.860 5.716 1.00 0.00 4 ALA A N 4
ATOM 4562 C CA . ALA A 1 4 ? 9.470 13.927 5.203 1.00 0.00 4 ALA A CA 4
ATOM 4563 C C . ALA A 1 4 ? 10.008 13.027 6.310 1.00 0.00 4 ALA A C 4
ATOM 4564 O O . ALA A 1 4 ? 10.184 11.821 6.116 1.00 0.00 4 ALA A O 4
ATOM 4571 N N . GLU A 1 5 ? 10.264 13.616 7.469 1.00 0.00 5 GLU A N 4
ATOM 4572 C CA . GLU A 1 5 ? 10.742 12.875 8.625 1.00 0.00 5 GLU A CA 4
ATOM 4573 C C . GLU A 1 5 ? 9.694 11.848 9.046 1.00 0.00 5 GLU A C 4
ATOM 4574 O O . GLU A 1 5 ? 10.016 10.709 9.384 1.00 0.00 5 GLU A O 4
ATOM 4586 N N . GLN A 1 6 ? 8.435 12.261 8.986 1.00 0.00 6 GLN A N 4
ATOM 4587 C CA . GLN A 1 6 ? 7.320 11.396 9.344 1.00 0.00 6 GLN A CA 4
ATOM 4588 C C . GLN A 1 6 ? 7.143 10.280 8.312 1.00 0.00 6 GLN A C 4
ATOM 4589 O O . GLN A 1 6 ? 6.725 9.172 8.650 1.00 0.00 6 GLN A O 4
ATOM 4603 N N . LYS A 1 7 ? 7.474 10.572 7.056 1.00 0.00 7 LYS A N 4
ATOM 4604 C CA . LYS A 1 7 ? 7.421 9.563 5.999 1.00 0.00 7 LYS A CA 4
ATOM 4605 C C . LYS A 1 7 ? 8.385 8.416 6.290 1.00 0.00 7 LYS A C 4
ATOM 4606 O O . LYS A 1 7 ? 8.111 7.264 5.955 1.00 0.00 7 LYS A O 4
ATOM 4625 N N . ALA A 1 8 ? 9.516 8.739 6.907 1.00 0.00 8 ALA A N 4
ATOM 4626 C CA . ALA A 1 8 ? 10.496 7.729 7.287 1.00 0.00 8 ALA A CA 4
ATOM 4627 C C . ALA A 1 8 ? 9.903 6.766 8.307 1.00 0.00 8 ALA A C 4
ATOM 4628 O O . ALA A 1 8 ? 10.177 5.567 8.283 1.00 0.00 8 ALA A O 4
ATOM 4635 N N . ARG A 1 9 ? 9.072 7.302 9.190 1.00 0.00 9 ARG A N 4
ATOM 4636 C CA . ARG A 1 9 ? 8.405 6.500 10.208 1.00 0.00 9 ARG A CA 4
ATOM 4637 C C . ARG A 1 9 ? 7.409 5.557 9.543 1.00 0.00 9 ARG A C 4
ATOM 4638 O O . ARG A 1 9 ? 7.170 4.446 10.018 1.00 0.00 9 ARG A O 4
ATOM 4659 N N . ILE A 1 10 ? 6.841 6.014 8.429 1.00 0.00 10 ILE A N 4
ATOM 4660 C CA . ILE A 1 10 ? 5.960 5.188 7.615 1.00 0.00 10 ILE A CA 4
ATOM 4661 C C . ILE A 1 10 ? 6.741 4.016 7.024 1.00 0.00 10 ILE A C 4
ATOM 4662 O O . ILE A 1 10 ? 6.268 2.880 7.025 1.00 0.00 10 ILE A O 4
ATOM 4678 N N . LYS A 1 11 ? 7.942 4.302 6.527 1.00 0.00 11 LYS A N 4
ATOM 4679 C CA . LYS A 1 11 ? 8.825 3.264 5.997 1.00 0.00 11 LYS A CA 4
ATOM 4680 C C . LYS A 1 11 ? 9.106 2.205 7.059 1.00 0.00 11 LYS A C 4
ATOM 4681 O O . LYS A 1 11 ? 9.103 1.010 6.773 1.00 0.00 11 LYS A O 4
ATOM 4700 N N . TRP A 1 12 ? 9.332 2.653 8.290 1.00 0.00 12 TRP A N 4
ATOM 4701 C CA . TRP A 1 12 ? 9.582 1.741 9.403 1.00 0.00 12 TRP A CA 4
ATOM 4702 C C . TRP A 1 12 ? 8.366 0.862 9.684 1.00 0.00 12 TRP A C 4
ATOM 4703 O O . TRP A 1 12 ? 8.510 -0.252 10.188 1.00 0.00 12 TRP A O 4
ATOM 4724 N N . ALA A 1 13 ? 7.177 1.363 9.351 1.00 0.00 13 ALA A N 4
ATOM 4725 C CA . ALA A 1 13 ? 5.943 0.602 9.524 1.00 0.00 13 ALA A CA 4
ATOM 4726 C C . ALA A 1 13 ? 5.836 -0.493 8.468 1.00 0.00 13 ALA A C 4
ATOM 4727 O O . ALA A 1 13 ? 5.373 -1.595 8.748 1.00 0.00 13 ALA A O 4
ATOM 4734 N N . CYS A 1 14 ? 6.290 -0.189 7.256 1.00 0.00 14 CYS A N 4
ATOM 4735 C CA . CYS A 1 14 ? 6.317 -1.173 6.175 1.00 0.00 14 CYS A CA 4
ATOM 4736 C C . CYS A 1 14 ? 7.286 -2.304 6.508 1.00 0.00 14 CYS A C 4
ATOM 4737 O O . CYS A 1 14 ? 7.136 -3.432 6.041 1.00 0.00 14 CYS A O 4
ATOM 4745 N N . ARG A 1 15 ? 8.271 -1.992 7.341 1.00 0.00 15 ARG A N 4
ATOM 4746 C CA . ARG A 1 15 ? 9.248 -2.978 7.781 1.00 0.00 15 ARG A CA 4
ATOM 4747 C C . ARG A 1 15 ? 8.643 -3.915 8.833 1.00 0.00 15 ARG A C 4
ATOM 4748 O O . ARG A 1 15 ? 9.312 -4.825 9.322 1.00 0.00 15 ARG A O 4
ATOM 4769 N N . ARG A 1 16 ? 7.387 -3.687 9.200 1.00 0.00 16 ARG A N 4
ATOM 4770 C CA . ARG A 1 16 ? 6.761 -4.453 10.273 1.00 0.00 16 ARG A CA 4
ATOM 4771 C C . ARG A 1 16 ? 5.905 -5.583 9.723 1.00 0.00 16 ARG A C 4
ATOM 4772 O O . ARG A 1 16 ? 4.794 -5.357 9.251 1.00 0.00 16 ARG A O 4
ATOM 4793 N N . GLY A 1 17 ? 6.445 -6.789 9.763 1.00 0.00 17 GLY A N 4
ATOM 4794 C CA . GLY A 1 17 ? 5.679 -7.978 9.420 1.00 0.00 17 GLY A CA 4
ATOM 4795 C C . GLY A 1 17 ? 5.464 -8.170 7.928 1.00 0.00 17 GLY A C 4
ATOM 4796 O O . GLY A 1 17 ? 5.682 -9.262 7.401 1.00 0.00 17 GLY A O 4
ATOM 4800 N N . MET A 1 18 ? 5.038 -7.118 7.248 1.00 0.00 18 MET A N 4
ATOM 4801 C CA . MET A 1 18 ? 4.696 -7.190 5.831 1.00 0.00 18 MET A CA 4
ATOM 4802 C C . MET A 1 18 ? 5.949 -7.140 4.948 1.00 0.00 18 MET A C 4
ATOM 4803 O O . MET A 1 18 ? 6.009 -6.394 3.975 1.00 0.00 18 MET A O 4
ATOM 4817 N N . LEU A 1 19 ? 6.921 -7.984 5.266 1.00 0.00 19 LEU A N 4
ATOM 4818 C CA . LEU A 1 19 ? 8.215 -7.986 4.588 1.00 0.00 19 LEU A CA 4
ATOM 4819 C C . LEU A 1 19 ? 8.088 -8.106 3.066 1.00 0.00 19 LEU A C 4
ATOM 4820 O O . LEU A 1 19 ? 8.802 -7.430 2.328 1.00 0.00 19 LEU A O 4
ATOM 4836 N N . GLU A 1 20 ? 7.184 -8.961 2.593 1.00 0.00 20 GLU A N 4
ATOM 4837 C CA . GLU A 1 20 ? 7.004 -9.145 1.152 1.00 0.00 20 GLU A CA 4
ATOM 4838 C C . GLU A 1 20 ? 6.200 -8.001 0.542 1.00 0.00 20 GLU A C 4
ATOM 4839 O O . GLU A 1 20 ? 6.267 -7.759 -0.662 1.00 0.00 20 GLU A O 4
ATOM 4851 N N . LEU A 1 21 ? 5.449 -7.294 1.373 1.00 0.00 21 LEU A N 4
ATOM 4852 C CA . LEU A 1 21 ? 4.636 -6.183 0.899 1.00 0.00 21 LEU A CA 4
ATOM 4853 C C . LEU A 1 21 ? 5.458 -4.903 0.864 1.00 0.00 21 LEU A C 4
ATOM 4854 O O . LEU A 1 21 ? 5.161 -3.990 0.101 1.00 0.00 21 LEU A O 4
ATOM 4870 N N . ASP A 1 22 ? 6.493 -4.857 1.696 1.00 0.00 22 ASP A N 4
ATOM 4871 C CA . ASP A 1 22 ? 7.409 -3.717 1.756 1.00 0.00 22 ASP A CA 4
ATOM 4872 C C . ASP A 1 22 ? 7.953 -3.376 0.370 1.00 0.00 22 ASP A C 4
ATOM 4873 O O . ASP A 1 22 ? 7.952 -2.218 -0.050 1.00 0.00 22 ASP A O 4
ATOM 4882 N N . VAL A 1 23 ? 8.368 -4.409 -0.349 1.00 0.00 23 VAL A N 4
ATOM 4883 C CA . VAL A 1 23 ? 8.934 -4.249 -1.683 1.00 0.00 23 VAL A CA 4
ATOM 4884 C C . VAL A 1 23 ? 7.867 -3.813 -2.689 1.00 0.00 23 VAL A C 4
ATOM 4885 O O . VAL A 1 23 ? 8.159 -3.125 -3.666 1.00 0.00 23 VAL A O 4
ATOM 4898 N N . VAL A 1 24 ? 6.625 -4.195 -2.429 1.00 0.00 24 VAL A N 4
ATOM 4899 C CA . VAL A 1 24 ? 5.529 -3.917 -3.353 1.00 0.00 24 VAL A CA 4
ATOM 4900 C C . VAL A 1 24 ? 4.934 -2.532 -3.108 1.00 0.00 24 VAL A C 4
ATOM 4901 O O . VAL A 1 24 ? 4.723 -1.764 -4.043 1.00 0.00 24 VAL A O 4
ATOM 4914 N N . ILE A 1 25 ? 4.685 -2.216 -1.844 1.00 0.00 25 ILE A N 4
ATOM 4915 C CA . ILE A 1 25 ? 4.042 -0.963 -1.471 1.00 0.00 25 ILE A CA 4
ATOM 4916 C C . ILE A 1 25 ? 4.959 0.236 -1.713 1.00 0.00 25 ILE A C 4
ATOM 4917 O O . ILE A 1 25 ? 4.491 1.310 -2.082 1.00 0.00 25 ILE A O 4
ATOM 4933 N N . MET A 1 26 ? 6.260 0.041 -1.528 1.00 0.00 26 MET A N 4
ATOM 4934 C CA . MET A 1 26 ? 7.229 1.133 -1.634 1.00 0.00 26 MET A CA 4
ATOM 4935 C C . MET A 1 26 ? 7.096 1.934 -2.946 1.00 0.00 26 MET A C 4
ATOM 4936 O O . MET A 1 26 ? 6.952 3.154 -2.902 1.00 0.00 26 MET A O 4
ATOM 4950 N N . PRO A 1 27 ? 7.132 1.287 -4.130 1.00 0.00 27 PRO A N 4
ATOM 4951 C CA . PRO A 1 27 ? 6.981 1.996 -5.408 1.00 0.00 27 PRO A CA 4
ATOM 4952 C C . PRO A 1 27 ? 5.553 2.476 -5.653 1.00 0.00 27 PRO A C 4
ATOM 4953 O O . PRO A 1 27 ? 5.335 3.490 -6.319 1.00 0.00 27 PRO A O 4
ATOM 4964 N N . PHE A 1 28 ? 4.586 1.746 -5.109 1.00 0.00 28 PHE A N 4
ATOM 4965 C CA . PHE A 1 28 ? 3.176 2.091 -5.278 1.00 0.00 28 PHE A CA 4
ATOM 4966 C C . PHE A 1 28 ? 2.861 3.383 -4.535 1.00 0.00 28 PHE A C 4
ATOM 4967 O O . PHE A 1 28 ? 2.181 4.265 -5.058 1.00 0.00 28 PHE A O 4
ATOM 4984 N N . PHE A 1 29 ? 3.382 3.491 -3.320 1.00 0.00 29 PHE A N 4
ATOM 4985 C CA . PHE A 1 29 ? 3.187 4.671 -2.489 1.00 0.00 29 PHE A CA 4
ATOM 4986 C C . PHE A 1 29 ? 3.661 5.927 -3.207 1.00 0.00 29 PHE A C 4
ATOM 4987 O O . PHE A 1 29 ? 3.000 6.954 -3.162 1.00 0.00 29 PHE A O 4
ATOM 5004 N N . GLU A 1 30 ? 4.786 5.823 -3.898 1.00 0.00 30 GLU A N 4
ATOM 5005 C CA . GLU A 1 30 ? 5.384 6.972 -4.567 1.00 0.00 30 GLU A CA 4
ATOM 5006 C C . GLU A 1 30 ? 4.450 7.561 -5.620 1.00 0.00 30 GLU A C 4
ATOM 5007 O O . GLU A 1 30 ? 4.317 8.779 -5.737 1.00 0.00 30 GLU A O 4
ATOM 5019 N N . GLU A 1 31 ? 3.799 6.694 -6.379 1.00 0.00 31 GLU A N 4
ATOM 5020 C CA . GLU A 1 31 ? 2.910 7.145 -7.443 1.00 0.00 31 GLU A CA 4
ATOM 5021 C C . GLU A 1 31 ? 1.499 7.441 -6.925 1.00 0.00 31 GLU A C 4
ATOM 5022 O O . GLU A 1 31 ? 0.853 8.380 -7.386 1.00 0.00 31 GLU A O 4
ATOM 5034 N N . CYS A 1 32 ? 1.032 6.657 -5.959 1.00 0.00 32 CYS A N 4
ATOM 5035 C CA . CYS A 1 32 ? -0.328 6.804 -5.444 1.00 0.00 32 CYS A CA 4
ATOM 5036 C C . CYS A 1 32 ? -0.435 7.945 -4.430 1.00 0.00 32 CYS A C 4
ATOM 5037 O O . CYS A 1 32 ? -1.521 8.485 -4.216 1.00 0.00 32 CYS A O 4
ATOM 5045 N N . PHE A 1 33 ? 0.691 8.316 -3.823 1.00 0.00 33 PHE A N 4
ATOM 5046 C CA . PHE A 1 33 ? 0.720 9.371 -2.805 1.00 0.00 33 PHE A CA 4
ATOM 5047 C C . PHE A 1 33 ? 0.122 10.673 -3.326 1.00 0.00 33 PHE A C 4
ATOM 5048 O O . PHE A 1 33 ? -0.522 11.406 -2.577 1.00 0.00 33 PHE A O 4
ATOM 5065 N N . ASP A 1 34 ? 0.332 10.954 -4.605 1.00 0.00 34 ASP A N 4
ATOM 5066 C CA . ASP A 1 34 ? -0.187 12.176 -5.210 1.00 0.00 34 ASP A CA 4
ATOM 5067 C C . ASP A 1 34 ? -1.705 12.265 -5.051 1.00 0.00 34 ASP A C 4
ATOM 5068 O O . ASP A 1 34 ? -2.249 13.348 -4.834 1.00 0.00 34 ASP A O 4
ATOM 5077 N N . SER A 1 35 ? -2.382 11.125 -5.142 1.00 0.00 35 SER A N 4
ATOM 5078 C CA . SER A 1 35 ? -3.831 11.085 -4.999 1.00 0.00 35 SER A CA 4
ATOM 5079 C C . SER A 1 35 ? -4.230 10.708 -3.573 1.00 0.00 35 SER A C 4
ATOM 5080 O O . SER A 1 35 ? -5.411 10.713 -3.223 1.00 0.00 35 SER A O 4
ATOM 5088 N N . LEU A 1 36 ? -3.241 10.378 -2.751 1.00 0.00 36 LEU A N 4
ATOM 5089 C CA . LEU A 1 36 ? -3.489 10.077 -1.350 1.00 0.00 36 LEU A CA 4
ATOM 5090 C C . LEU A 1 36 ? -3.707 11.362 -0.567 1.00 0.00 36 LEU A C 4
ATOM 5091 O O . LEU A 1 36 ? -2.761 12.099 -0.291 1.00 0.00 36 LEU A O 4
ATOM 5107 N N . THR A 1 37 ? -4.958 11.643 -0.236 1.00 0.00 37 THR A N 4
ATOM 5108 C CA . THR A 1 37 ? -5.275 12.773 0.617 1.00 0.00 37 THR A CA 4
ATOM 5109 C C . THR A 1 37 ? -4.811 12.478 2.037 1.00 0.00 37 THR A C 4
ATOM 5110 O O . THR A 1 37 ? -4.390 11.353 2.335 1.00 0.00 37 THR A O 4
ATOM 5121 N N . GLU A 1 38 ? -4.891 13.469 2.912 1.00 0.00 38 GLU A N 4
ATOM 5122 C CA . GLU A 1 38 ? -4.514 13.280 4.307 1.00 0.00 38 GLU A CA 4
ATOM 5123 C C . GLU A 1 38 ? -5.338 12.155 4.915 1.00 0.00 38 GLU A C 4
ATOM 5124 O O . GLU A 1 38 ? -4.842 11.359 5.711 1.00 0.00 38 GLU A O 4
ATOM 5136 N N . SER A 1 39 ? -6.602 12.106 4.521 1.00 0.00 39 SER A N 4
ATOM 5137 C CA . SER A 1 39 ? -7.517 11.066 4.949 1.00 0.00 39 SER A CA 4
ATOM 5138 C C . SER A 1 39 ? -7.082 9.688 4.441 1.00 0.00 39 SER A C 4
ATOM 5139 O O . SER A 1 39 ? -7.011 8.740 5.221 1.00 0.00 39 SER A O 4
ATOM 5147 N N . GLU A 1 40 ? -6.771 9.580 3.147 1.00 0.00 40 GLU A N 4
ATOM 5148 C CA . GLU A 1 40 ? -6.294 8.315 2.581 1.00 0.00 40 GLU A CA 4
ATOM 5149 C C . GLU A 1 40 ? -5.029 7.879 3.314 1.00 0.00 40 GLU A C 4
ATOM 5150 O O . GLU A 1 40 ? -4.853 6.710 3.659 1.00 0.00 40 GLU A O 4
ATOM 5162 N N . GLN A 1 41 ? -4.155 8.849 3.551 1.00 0.00 41 GLN A N 4
ATOM 5163 C CA . GLN A 1 41 ? -2.915 8.623 4.268 1.00 0.00 41 GLN A CA 4
ATOM 5164 C C . GLN A 1 41 ? -3.178 8.175 5.702 1.00 0.00 41 GLN A C 4
ATOM 5165 O O . GLN A 1 41 ? -2.494 7.293 6.212 1.00 0.00 41 GLN A O 4
ATOM 5179 N N . ASP A 1 42 ? -4.179 8.773 6.335 1.00 0.00 42 ASP A N 4
ATOM 5180 C CA . ASP A 1 42 ? -4.492 8.487 7.734 1.00 0.00 42 ASP A CA 4
ATOM 5181 C C . ASP A 1 42 ? -4.932 7.042 7.907 1.00 0.00 42 ASP A C 4
ATOM 5182 O O . ASP A 1 42 ? -4.458 6.340 8.802 1.00 0.00 42 ASP A O 4
ATOM 5191 N N . ASP A 1 43 ? -5.819 6.603 7.026 1.00 0.00 43 ASP A N 4
ATOM 5192 C CA . ASP A 1 43 ? -6.314 5.230 7.032 1.00 0.00 43 ASP A CA 4
ATOM 5193 C C . ASP A 1 43 ? -5.169 4.244 6.840 1.00 0.00 43 ASP A C 4
ATOM 5194 O O . ASP A 1 43 ? -5.098 3.211 7.509 1.00 0.00 43 ASP A O 4
ATOM 5203 N N . PHE A 1 44 ? -4.264 4.594 5.938 1.00 0.00 44 PHE A N 4
ATOM 5204 C CA . PHE A 1 44 ? -3.107 3.765 5.633 1.00 0.00 44 PHE A CA 4
ATOM 5205 C C . PHE A 1 44 ? -2.153 3.700 6.831 1.00 0.00 44 PHE A C 4
ATOM 5206 O O . PHE A 1 44 ? -1.687 2.627 7.198 1.00 0.00 44 PHE A O 4
ATOM 5223 N N . VAL A 1 45 ? -1.887 4.850 7.448 1.00 0.00 45 VAL A N 4
ATOM 5224 C CA . VAL A 1 45 ? -0.984 4.917 8.597 1.00 0.00 45 VAL A CA 4
ATOM 5225 C C . VAL A 1 45 ? -1.545 4.139 9.787 1.00 0.00 45 VAL A C 4
ATOM 5226 O O . VAL A 1 45 ? -0.807 3.437 10.481 1.00 0.00 45 VAL A O 4
ATOM 5239 N N . ALA A 1 46 ? -2.850 4.254 10.004 1.00 0.00 46 ALA A N 4
ATOM 5240 C CA . ALA A 1 46 ? -3.511 3.556 11.101 1.00 0.00 46 ALA A CA 4
ATOM 5241 C C . ALA A 1 46 ? -3.343 2.043 10.979 1.00 0.00 46 ALA A C 4
ATOM 5242 O O . ALA A 1 46 ? -3.159 1.347 11.979 1.00 0.00 46 ALA A O 4
ATOM 5249 N N . LEU A 1 47 ? -3.428 1.542 9.753 1.00 0.00 47 LEU A N 4
ATOM 5250 C CA . LEU A 1 47 ? -3.227 0.122 9.485 1.00 0.00 47 LEU A CA 4
ATOM 5251 C C . LEU A 1 47 ? -1.778 -0.308 9.723 1.00 0.00 47 LEU A C 4
ATOM 5252 O O . LEU A 1 47 ? -1.521 -1.266 10.455 1.00 0.00 47 LEU A O 4
ATOM 5268 N N . LEU A 1 48 ? -0.848 0.448 9.141 1.00 0.00 48 LEU A N 4
ATOM 5269 C CA . LEU A 1 48 ? 0.573 0.075 9.074 1.00 0.00 48 LEU A CA 4
ATOM 5270 C C . LEU A 1 48 ? 1.227 -0.197 10.432 1.00 0.00 48 LEU A C 4
ATOM 5271 O O . LEU A 1 48 ? 2.296 -0.809 10.485 1.00 0.00 48 LEU A O 4
ATOM 5287 N N . GLU A 1 49 ? 0.630 0.271 11.521 1.00 0.00 49 GLU A N 4
ATOM 5288 C CA . GLU A 1 49 ? 1.262 0.129 12.830 1.00 0.00 49 GLU A CA 4
ATOM 5289 C C . GLU A 1 49 ? 1.449 -1.340 13.215 1.00 0.00 49 GLU A C 4
ATOM 5290 O O . GLU A 1 49 ? 2.547 -1.740 13.616 1.00 0.00 49 GLU A O 4
ATOM 5302 N N . SER A 1 50 ? 0.392 -2.141 13.101 1.00 0.00 50 SER A N 4
ATOM 5303 C CA . SER A 1 50 ? 0.483 -3.567 13.376 1.00 0.00 50 SER A CA 4
ATOM 5304 C C . SER A 1 50 ? -0.661 -4.332 12.726 1.00 0.00 50 SER A C 4
ATOM 5305 O O . SER A 1 50 ? -1.829 -4.140 13.076 1.00 0.00 50 SER A O 4
ATOM 5313 N N . ASP A 1 51 ? -0.289 -5.203 11.801 1.00 0.00 51 ASP A N 4
ATOM 5314 C CA . ASP A 1 51 ? -1.204 -6.150 11.146 1.00 0.00 51 ASP A CA 4
ATOM 5315 C C . ASP A 1 51 ? -2.231 -5.459 10.248 1.00 0.00 51 ASP A C 4
ATOM 5316 O O . ASP A 1 51 ? -3.009 -4.612 10.696 1.00 0.00 51 ASP A O 4
ATOM 5325 N N . ASP A 1 52 ? -2.246 -5.866 8.982 1.00 0.00 52 ASP A N 4
ATOM 5326 C CA . ASP A 1 52 ? -3.137 -5.284 7.979 1.00 0.00 52 ASP A CA 4
ATOM 5327 C C . ASP A 1 52 ? -4.096 -6.335 7.428 1.00 0.00 52 ASP A C 4
ATOM 5328 O O . ASP A 1 52 ? -3.888 -6.868 6.336 1.00 0.00 52 ASP A O 4
ATOM 5337 N N . PRO A 1 53 ? -5.155 -6.671 8.182 1.00 0.00 53 PRO A N 4
ATOM 5338 C CA . PRO A 1 53 ? -6.116 -7.691 7.766 1.00 0.00 53 PRO A CA 4
ATOM 5339 C C . PRO A 1 53 ? -7.039 -7.190 6.658 1.00 0.00 53 PRO A C 4
ATOM 5340 O O . PRO A 1 53 ? -7.283 -7.892 5.675 1.00 0.00 53 PRO A O 4
ATOM 5351 N N . ASP A 1 54 ? -7.534 -5.965 6.820 1.00 0.00 54 ASP A N 4
ATOM 5352 C CA . ASP A 1 54 ? -8.411 -5.342 5.834 1.00 0.00 54 ASP A CA 4
ATOM 5353 C C . ASP A 1 54 ? -7.700 -5.249 4.495 1.00 0.00 54 ASP A C 4
ATOM 5354 O O . ASP A 1 54 ? -8.262 -5.573 3.450 1.00 0.00 54 ASP A O 4
ATOM 5363 N N . LEU A 1 55 ? -6.445 -4.824 4.550 1.00 0.00 55 LEU A N 4
ATOM 5364 C CA . LEU A 1 55 ? -5.620 -4.682 3.360 1.00 0.00 55 LEU A CA 4
ATOM 5365 C C . LEU A 1 55 ? -5.462 -6.032 2.666 1.00 0.00 55 LEU A C 4
ATOM 5366 O O . LEU A 1 55 ? -5.701 -6.160 1.467 1.00 0.00 55 LEU A O 4
ATOM 5382 N N . PHE A 1 56 ? -5.090 -7.037 3.449 1.00 0.00 56 PHE A N 4
ATOM 5383 C CA . PHE A 1 56 ? -4.834 -8.382 2.941 1.00 0.00 56 PHE A CA 4
ATOM 5384 C C . PHE A 1 56 ? -6.082 -8.974 2.277 1.00 0.00 56 PHE A C 4
ATOM 5385 O O . PHE A 1 56 ? -5.998 -9.620 1.229 1.00 0.00 56 PHE A O 4
ATOM 5402 N N . ALA A 1 57 ? -7.240 -8.726 2.876 1.00 0.00 57 ALA A N 4
ATOM 5403 C CA . ALA A 1 57 ? -8.495 -9.294 2.393 1.00 0.00 57 ALA A CA 4
ATOM 5404 C C . ALA A 1 57 ? -8.954 -8.649 1.089 1.00 0.00 57 ALA A C 4
ATOM 5405 O O . ALA A 1 57 ? -9.372 -9.348 0.162 1.00 0.00 57 ALA A O 4
ATOM 5412 N N . TRP A 1 58 ? -8.866 -7.326 0.999 1.00 0.00 58 TRP A N 4
ATOM 5413 C CA . TRP A 1 58 ? -9.358 -6.630 -0.184 1.00 0.00 58 TRP A CA 4
ATOM 5414 C C . TRP A 1 58 ? -8.473 -6.895 -1.398 1.00 0.00 58 TRP A C 4
ATOM 5415 O O . TRP A 1 58 ? -8.954 -6.895 -2.532 1.00 0.00 58 TRP A O 4
ATOM 5436 N N . VAL A 1 59 ? -7.186 -7.134 -1.162 1.00 0.00 59 VAL A N 4
ATOM 5437 C CA . VAL A 1 59 ? -6.260 -7.434 -2.250 1.00 0.00 59 VAL A CA 4
ATOM 5438 C C . VAL A 1 59 ? -6.551 -8.807 -2.858 1.00 0.00 59 VAL A C 4
ATOM 5439 O O . VAL A 1 59 ? -6.522 -8.968 -4.081 1.00 0.00 59 VAL A O 4
ATOM 5452 N N . MET A 1 60 ? -6.844 -9.793 -2.012 1.00 0.00 60 MET A N 4
ATOM 5453 C CA . MET A 1 60 ? -7.100 -11.150 -2.499 1.00 0.00 60 MET A CA 4
ATOM 5454 C C . MET A 1 60 ? -8.503 -11.259 -3.090 1.00 0.00 60 MET A C 4
ATOM 5455 O O . MET A 1 60 ? -8.777 -12.141 -3.903 1.00 0.00 60 MET A O 4
ATOM 5469 N N . GLY A 1 61 ? -9.385 -10.355 -2.682 1.00 0.00 61 GLY A N 4
ATOM 5470 C CA . GLY A 1 61 ? -10.737 -10.350 -3.210 1.00 0.00 61 GLY A CA 4
ATOM 5471 C C . GLY A 1 61 ? -11.727 -11.014 -2.272 1.00 0.00 61 GLY A C 4
ATOM 5472 O O . GLY A 1 61 ? -12.720 -11.597 -2.706 1.00 0.00 61 GLY A O 4
ATOM 5476 N N . HIS A 1 62 ? -11.452 -10.921 -0.983 1.00 0.00 62 HIS A N 4
ATOM 5477 C CA . HIS A 1 62 ? -12.328 -11.477 0.036 1.00 0.00 62 HIS A CA 4
ATOM 5478 C C . HIS A 1 62 ? -12.555 -10.412 1.097 1.00 0.00 62 HIS A C 4
ATOM 5479 O O . HIS A 1 62 ? -12.543 -10.686 2.295 1.00 0.00 62 HIS A O 4
ATOM 5494 N N . GLY A 1 63 ? -12.767 -9.192 0.628 1.00 0.00 63 GLY A N 4
ATOM 5495 C CA . GLY A 1 63 ? -12.772 -8.048 1.508 1.00 0.00 63 GLY A CA 4
ATOM 5496 C C . GLY A 1 63 ? -14.099 -7.793 2.192 1.00 0.00 63 GLY A C 4
ATOM 5497 O O . GLY A 1 63 ? -14.606 -8.646 2.922 1.00 0.00 63 GLY A O 4
ATOM 5501 N N . ARG A 1 64 ? -14.664 -6.620 1.904 1.00 0.00 64 ARG A N 4
ATOM 5502 C CA . ARG A 1 64 ? -15.757 -6.031 2.680 1.00 0.00 64 ARG A CA 4
ATOM 5503 C C . ARG A 1 64 ? -15.240 -5.584 4.039 1.00 0.00 64 ARG A C 4
ATOM 5504 O O . ARG A 1 64 ? -14.522 -6.311 4.725 1.00 0.00 64 ARG A O 4
ATOM 5525 N N . CYS A 1 65 ? -15.598 -4.376 4.411 1.00 0.00 65 CYS A N 4
ATOM 5526 C CA . CYS A 1 65 ? -15.075 -3.761 5.617 1.00 0.00 65 CYS A CA 4
ATOM 5527 C C . CYS A 1 65 ? -16.045 -2.709 6.135 1.00 0.00 65 CYS A C 4
ATOM 5528 O O . CYS A 1 65 ? -16.945 -2.273 5.417 1.00 0.00 65 CYS A O 4
ATOM 5536 N N . GLU A 1 66 ? -15.850 -2.305 7.377 1.00 0.00 66 GLU A N 4
ATOM 5537 C CA . GLU A 1 66 ? -16.687 -1.296 8.002 1.00 0.00 66 GLU A CA 4
ATOM 5538 C C . GLU A 1 66 ? -16.304 0.097 7.511 1.00 0.00 66 GLU A C 4
ATOM 5539 O O . GLU A 1 66 ? -17.153 0.974 7.361 1.00 0.00 66 GLU A O 4
ATOM 5551 N N . ASN A 1 67 ? -15.019 0.286 7.251 1.00 0.00 67 ASN A N 4
ATOM 5552 C CA . ASN A 1 67 ? -14.510 1.576 6.825 1.00 0.00 67 ASN A CA 4
ATOM 5553 C C . ASN A 1 67 ? -14.006 1.495 5.388 1.00 0.00 67 ASN A C 4
ATOM 5554 O O . ASN A 1 67 ? -13.010 0.829 5.106 1.00 0.00 67 ASN A O 4
ATOM 5565 N N . LEU A 1 68 ? -14.700 2.173 4.481 1.00 0.00 68 LEU A N 4
ATOM 5566 C CA . LEU A 1 68 ? -14.342 2.139 3.070 1.00 0.00 68 LEU A CA 4
ATOM 5567 C C . LEU A 1 68 ? -13.110 2.985 2.784 1.00 0.00 68 LEU A C 4
ATOM 5568 O O . LEU A 1 68 ? -12.512 2.874 1.718 1.00 0.00 68 LEU A O 4
ATOM 5584 N N . GLY A 1 69 ? -12.735 3.827 3.735 1.00 0.00 69 GLY A N 4
ATOM 5585 C CA . GLY A 1 69 ? -11.512 4.596 3.599 1.00 0.00 69 GLY A CA 4
ATOM 5586 C C . GLY A 1 69 ? -10.306 3.691 3.466 1.00 0.00 69 GLY A C 4
ATOM 5587 O O . GLY A 1 69 ? -9.396 3.958 2.679 1.00 0.00 69 GLY A O 4
ATOM 5591 N N . LEU A 1 70 ? -10.323 2.602 4.225 1.00 0.00 70 LEU A N 4
ATOM 5592 C CA . LEU A 1 70 ? -9.291 1.584 4.142 1.00 0.00 70 LEU A CA 4
ATOM 5593 C C . LEU A 1 70 ? -9.265 0.973 2.746 1.00 0.00 70 LEU A C 4
ATOM 5594 O O . LEU A 1 70 ? -8.207 0.779 2.156 1.00 0.00 70 LEU A O 4
ATOM 5610 N N . ALA A 1 71 ? -10.449 0.695 2.219 1.00 0.00 71 ALA A N 4
ATOM 5611 C CA . ALA A 1 71 ? -10.589 0.091 0.902 1.00 0.00 71 ALA A CA 4
ATOM 5612 C C . ALA A 1 71 ? -10.181 1.057 -0.202 1.00 0.00 71 ALA A C 4
ATOM 5613 O O . ALA A 1 71 ? -9.680 0.641 -1.247 1.00 0.00 71 ALA A O 4
ATOM 5620 N N . ALA A 1 72 ? -10.394 2.344 0.043 1.00 0.00 72 ALA A N 4
ATOM 5621 C CA . ALA A 1 72 ? -10.101 3.380 -0.938 1.00 0.00 72 ALA A CA 4
ATOM 5622 C C . ALA A 1 72 ? -8.637 3.352 -1.360 1.00 0.00 72 ALA A C 4
ATOM 5623 O O . ALA A 1 72 ? -8.325 3.434 -2.547 1.00 0.00 72 ALA A O 4
ATOM 5630 N N . MET A 1 73 ? -7.738 3.244 -0.390 1.00 0.00 73 MET A N 4
ATOM 5631 C CA . MET A 1 73 ? -6.313 3.205 -0.690 1.00 0.00 73 MET A CA 4
ATOM 5632 C C . MET A 1 73 ? -5.911 1.851 -1.282 1.00 0.00 73 MET A C 4
ATOM 5633 O O . MET A 1 73 ? -4.976 1.770 -2.078 1.00 0.00 73 MET A O 4
ATOM 5647 N N . VAL A 1 74 ? -6.640 0.799 -0.916 1.00 0.00 74 VAL A N 4
ATOM 5648 C CA . VAL A 1 74 ? -6.368 -0.539 -1.435 1.00 0.00 74 VAL A CA 4
ATOM 5649 C C . VAL A 1 74 ? -6.712 -0.632 -2.921 1.00 0.00 74 VAL A C 4
ATOM 5650 O O . VAL A 1 74 ? -5.982 -1.247 -3.696 1.00 0.00 74 VAL A O 4
ATOM 5663 N N . ASP A 1 75 ? -7.821 -0.005 -3.313 1.00 0.00 75 ASP A N 4
ATOM 5664 C CA . ASP A 1 75 ? -8.279 -0.034 -4.706 1.00 0.00 75 ASP A CA 4
ATOM 5665 C C . ASP A 1 75 ? -7.224 0.554 -5.637 1.00 0.00 75 ASP A C 4
ATOM 5666 O O . ASP A 1 75 ? -7.045 0.092 -6.764 1.00 0.00 75 ASP A O 4
ATOM 5675 N N . LYS A 1 76 ? -6.510 1.560 -5.144 1.00 0.00 76 LYS A N 4
ATOM 5676 C CA . LYS A 1 76 ? -5.437 2.188 -5.907 1.00 0.00 76 LYS A CA 4
ATOM 5677 C C . LYS A 1 76 ? -4.337 1.171 -6.199 1.00 0.00 76 LYS A C 4
ATOM 5678 O O . LYS A 1 76 ? -3.758 1.155 -7.284 1.00 0.00 76 LYS A O 4
ATOM 5697 N N . ILE A 1 77 ? -4.071 0.310 -5.222 1.00 0.00 77 ILE A N 4
ATOM 5698 C CA . ILE A 1 77 ? -3.085 -0.753 -5.369 1.00 0.00 77 ILE A CA 4
ATOM 5699 C C . ILE A 1 77 ? -3.581 -1.793 -6.371 1.00 0.00 77 ILE A C 4
ATOM 5700 O O . ILE A 1 77 ? -2.810 -2.311 -7.186 1.00 0.00 77 ILE A O 4
ATOM 5716 N N . VAL A 1 78 ? -4.882 -2.076 -6.317 1.00 0.00 78 VAL A N 4
ATOM 5717 C CA . VAL A 1 78 ? -5.510 -3.024 -7.232 1.00 0.00 78 VAL A CA 4
ATOM 5718 C C . VAL A 1 78 ? -5.344 -2.562 -8.680 1.00 0.00 78 VAL A C 4
ATOM 5719 O O . VAL A 1 78 ? -5.036 -3.358 -9.566 1.00 0.00 78 VAL A O 4
ATOM 5732 N N . ALA A 1 79 ? -5.534 -1.267 -8.906 1.00 0.00 79 ALA A N 4
ATOM 5733 C CA . ALA A 1 79 ? -5.364 -0.683 -10.229 1.00 0.00 79 ALA A CA 4
ATOM 5734 C C . ALA A 1 79 ? -3.964 -0.954 -10.772 1.00 0.00 79 ALA A C 4
ATOM 5735 O O . ALA A 1 79 ? -3.793 -1.268 -11.953 1.00 0.00 79 ALA A O 4
ATOM 5742 N N . HIS A 1 80 ? -2.963 -0.842 -9.907 1.00 0.00 80 HIS A N 4
ATOM 5743 C CA . HIS A 1 80 ? -1.591 -1.098 -10.318 1.00 0.00 80 HIS A CA 4
ATOM 5744 C C . HIS A 1 80 ? -1.357 -2.591 -10.542 1.00 0.00 80 HIS A C 4
ATOM 5745 O O . HIS A 1 80 ? -0.674 -2.970 -11.490 1.00 0.00 80 HIS A O 4
ATOM 5760 N N . ASN A 1 81 ? -1.920 -3.443 -9.686 1.00 0.00 81 ASN A N 4
ATOM 5761 C CA . ASN A 1 81 ? -1.715 -4.886 -9.830 1.00 0.00 81 ASN A CA 4
ATOM 5762 C C . ASN A 1 81 ? -2.392 -5.389 -11.101 1.00 0.00 81 ASN A C 4
ATOM 5763 O O . ASN A 1 81 ? -1.899 -6.310 -11.747 1.00 0.00 81 ASN A O 4
ATOM 5774 N N . LEU A 1 82 ? -3.515 -4.775 -11.457 1.00 0.00 82 LEU A N 4
ATOM 5775 C CA . LEU A 1 82 ? -4.181 -5.059 -12.722 1.00 0.00 82 LEU A CA 4
ATOM 5776 C C . LEU A 1 82 ? -3.217 -4.819 -13.879 1.00 0.00 82 LEU A C 4
ATOM 5777 O O . LEU A 1 82 ? -3.194 -5.566 -14.861 1.00 0.00 82 LEU A O 4
ATOM 5793 N N . SER A 1 83 ? -2.413 -3.775 -13.739 1.00 0.00 83 SER A N 4
ATOM 5794 C CA . SER A 1 83 ? -1.396 -3.445 -14.722 1.00 0.00 83 SER A CA 4
ATOM 5795 C C . SER A 1 83 ? -0.265 -4.475 -14.697 1.00 0.00 83 SER A C 4
ATOM 5796 O O . SER A 1 83 ? 0.353 -4.756 -15.725 1.00 0.00 83 SER A O 4
ATOM 5804 N N . LYS A 1 84 ? -0.007 -5.044 -13.523 1.00 0.00 84 LYS A N 4
ATOM 5805 C CA . LYS A 1 84 ? 0.978 -6.112 -13.394 1.00 0.00 84 LYS A CA 4
ATOM 5806 C C . LYS A 1 84 ? 0.504 -7.354 -14.131 1.00 0.00 84 LYS A C 4
ATOM 5807 O O . LYS A 1 84 ? 1.303 -8.078 -14.720 1.00 0.00 84 LYS A O 4
ATOM 5826 N N . VAL A 1 85 ? -0.800 -7.588 -14.100 1.00 0.00 85 VAL A N 4
ATOM 5827 C CA . VAL A 1 85 ? -1.387 -8.747 -14.756 1.00 0.00 85 VAL A CA 4
ATOM 5828 C C . VAL A 1 85 ? -1.301 -8.613 -16.276 1.00 0.00 85 VAL A C 4
ATOM 5829 O O . VAL A 1 85 ? -1.062 -9.590 -16.980 1.00 0.00 85 VAL A O 4
ATOM 5842 N N . ARG A 1 86 ? -1.478 -7.396 -16.778 1.00 0.00 86 ARG A N 4
ATOM 5843 C CA . ARG A 1 86 ? -1.435 -7.161 -18.221 1.00 0.00 86 ARG A CA 4
ATOM 5844 C C . ARG A 1 86 ? 0.008 -7.103 -18.718 1.00 0.00 86 ARG A C 4
ATOM 5845 O O . ARG A 1 86 ? 0.276 -7.207 -19.916 1.00 0.00 86 ARG A O 4
ATOM 5866 N N . LEU A 1 87 ? 0.928 -6.923 -17.786 1.00 0.00 87 LEU A N 4
ATOM 5867 C CA . LEU A 1 87 ? 2.350 -6.932 -18.091 1.00 0.00 87 LEU A CA 4
ATOM 5868 C C . LEU A 1 87 ? 2.920 -8.346 -17.963 1.00 0.00 87 LEU A C 4
ATOM 5869 O O . LEU A 1 87 ? 3.630 -8.824 -18.854 1.00 0.00 87 LEU A O 4
ATOM 5885 N N . GLU A 1 88 ? 2.594 -8.995 -16.847 1.00 0.00 88 GLU A N 4
ATOM 5886 C CA . GLU A 1 88 ? 3.077 -10.335 -16.516 1.00 0.00 88 GLU A CA 4
ATOM 5887 C C . GLU A 1 88 ? 4.595 -10.453 -16.615 1.00 0.00 88 GLU A C 4
ATOM 5888 O O . GLU A 1 88 ? 5.325 -10.039 -15.713 1.00 0.00 88 GLU A O 4
ATOM 5900 N N . HIS A 1 89 ? 5.064 -11.007 -17.722 1.00 0.00 89 HIS A N 4
ATOM 5901 C CA . HIS A 1 89 ? 6.473 -11.328 -17.876 1.00 0.00 89 HIS A CA 4
ATOM 5902 C C . HIS A 1 89 ? 6.931 -11.141 -19.316 1.00 0.00 89 HIS A C 4
ATOM 5903 O O . HIS A 1 89 ? 7.636 -11.985 -19.864 1.00 0.00 89 HIS A O 4
ATOM 5918 N N . HIS A 1 90 ? 6.530 -10.028 -19.925 1.00 0.00 90 HIS A N 4
ATOM 5919 C CA . HIS A 1 90 ? 7.062 -9.650 -21.237 1.00 0.00 90 HIS A CA 4
ATOM 5920 C C . HIS A 1 90 ? 8.561 -9.403 -21.117 1.00 0.00 90 HIS A C 4
ATOM 5921 O O . HIS A 1 90 ? 9.333 -9.685 -22.033 1.00 0.00 90 HIS A O 4
ATOM 5936 N N . HIS A 1 91 ? 8.952 -8.876 -19.965 1.00 0.00 91 HIS A N 4
ATOM 5937 C CA . HIS A 1 91 ? 10.353 -8.787 -19.585 1.00 0.00 91 HIS A CA 4
ATOM 5938 C C . HIS A 1 91 ? 10.509 -9.425 -18.215 1.00 0.00 91 HIS A C 4
ATOM 5939 O O . HIS A 1 91 ? 9.635 -9.267 -17.360 1.00 0.00 91 HIS A O 4
ATOM 5954 N N . HIS A 1 92 ? 11.586 -10.165 -18.006 1.00 0.00 92 HIS A N 4
ATOM 5955 C CA . HIS A 1 92 ? 11.731 -10.922 -16.771 1.00 0.00 92 HIS A CA 4
ATOM 5956 C C . HIS A 1 92 ? 13.145 -10.838 -16.195 1.00 0.00 92 HIS A C 4
ATOM 5957 O O . HIS A 1 92 ? 14.125 -11.174 -16.859 1.00 0.00 92 HIS A O 4
ATOM 5972 N N . HIS A 1 93 ? 13.217 -10.379 -14.950 1.00 0.00 93 HIS A N 4
ATOM 5973 C CA . HIS A 1 93 ? 14.444 -10.393 -14.155 1.00 0.00 93 HIS A CA 4
ATOM 5974 C C . HIS A 1 93 ? 14.114 -9.979 -12.723 1.00 0.00 93 HIS A C 4
ATOM 5975 O O . HIS A 1 93 ? 13.094 -9.329 -12.489 1.00 0.00 93 HIS A O 4
ATOM 5990 N N . HIS A 1 94 ? 14.955 -10.359 -11.772 1.00 0.00 94 HIS A N 4
ATOM 5991 C CA . HIS A 1 94 ? 14.720 -10.010 -10.375 1.00 0.00 94 HIS A CA 4
ATOM 5992 C C . HIS A 1 94 ? 15.107 -8.557 -10.121 1.00 0.00 94 HIS A C 4
ATOM 5993 O O . HIS A 1 94 ? 16.254 -8.183 -10.431 1.00 0.00 94 HIS A O 4
ATOM 6009 N N . MET A 1 1 ? 1.093 18.887 6.142 1.00 0.00 1 MET A N 5
ATOM 6010 C CA . MET A 1 1 ? 2.143 18.654 5.122 1.00 0.00 1 MET A CA 5
ATOM 6011 C C . MET A 1 1 ? 3.031 17.466 5.507 1.00 0.00 1 MET A C 5
ATOM 6012 O O . MET A 1 1 ? 3.887 17.047 4.725 1.00 0.00 1 MET A O 5
ATOM 6028 N N . TYR A 1 2 ? 2.810 16.919 6.709 1.00 0.00 2 TYR A N 5
ATOM 6029 C CA . TYR A 1 2 ? 3.642 15.841 7.255 1.00 0.00 2 TYR A CA 5
ATOM 6030 C C . TYR A 1 2 ? 5.077 16.299 7.444 1.00 0.00 2 TYR A C 5
ATOM 6031 O O . TYR A 1 2 ? 5.847 16.388 6.490 1.00 0.00 2 TYR A O 5
ATOM 6049 N N . THR A 1 3 ? 5.435 16.560 8.684 1.00 0.00 3 THR A N 5
ATOM 6050 C CA . THR A 1 3 ? 6.756 17.053 9.014 1.00 0.00 3 THR A CA 5
ATOM 6051 C C . THR A 1 3 ? 7.801 15.966 8.805 1.00 0.00 3 THR A C 5
ATOM 6052 O O . THR A 1 3 ? 7.468 14.792 8.618 1.00 0.00 3 THR A O 5
ATOM 6063 N N . ALA A 1 4 ? 9.059 16.364 8.845 1.00 0.00 4 ALA A N 5
ATOM 6064 C CA . ALA A 1 4 ? 10.165 15.419 8.752 1.00 0.00 4 ALA A CA 5
ATOM 6065 C C . ALA A 1 4 ? 10.141 14.473 9.947 1.00 0.00 4 ALA A C 5
ATOM 6066 O O . ALA A 1 4 ? 10.509 13.303 9.843 1.00 0.00 4 ALA A O 5
ATOM 6073 N N . GLU A 1 5 ? 9.690 15.002 11.076 1.00 0.00 5 GLU A N 5
ATOM 6074 C CA . GLU A 1 5 ? 9.536 14.231 12.297 1.00 0.00 5 GLU A CA 5
ATOM 6075 C C . GLU A 1 5 ? 8.365 13.253 12.165 1.00 0.00 5 GLU A C 5
ATOM 6076 O O . GLU A 1 5 ? 8.444 12.102 12.594 1.00 0.00 5 GLU A O 5
ATOM 6088 N N . GLN A 1 6 ? 7.288 13.721 11.550 1.00 0.00 6 GLN A N 5
ATOM 6089 C CA . GLN A 1 6 ? 6.092 12.909 11.343 1.00 0.00 6 GLN A CA 5
ATOM 6090 C C . GLN A 1 6 ? 6.359 11.790 10.334 1.00 0.00 6 GLN A C 5
ATOM 6091 O O . GLN A 1 6 ? 5.756 10.719 10.406 1.00 0.00 6 GLN A O 5
ATOM 6105 N N . LYS A 1 7 ? 7.273 12.045 9.402 1.00 0.00 7 LYS A N 5
ATOM 6106 C CA . LYS A 1 7 ? 7.692 11.039 8.422 1.00 0.00 7 LYS A CA 5
ATOM 6107 C C . LYS A 1 7 ? 8.167 9.754 9.105 1.00 0.00 7 LYS A C 5
ATOM 6108 O O . LYS A 1 7 ? 8.010 8.660 8.562 1.00 0.00 7 LYS A O 5
ATOM 6127 N N . ALA A 1 8 ? 8.752 9.901 10.292 1.00 0.00 8 ALA A N 5
ATOM 6128 C CA . ALA A 1 8 ? 9.365 8.781 10.997 1.00 0.00 8 ALA A CA 5
ATOM 6129 C C . ALA A 1 8 ? 8.372 7.646 11.240 1.00 0.00 8 ALA A C 5
ATOM 6130 O O . ALA A 1 8 ? 8.662 6.497 10.925 1.00 0.00 8 ALA A O 5
ATOM 6137 N N . ARG A 1 9 ? 7.189 7.967 11.759 1.00 0.00 9 ARG A N 5
ATOM 6138 C CA . ARG A 1 9 ? 6.202 6.931 12.077 1.00 0.00 9 ARG A CA 5
ATOM 6139 C C . ARG A 1 9 ? 5.769 6.183 10.823 1.00 0.00 9 ARG A C 5
ATOM 6140 O O . ARG A 1 9 ? 5.455 4.995 10.872 1.00 0.00 9 ARG A O 5
ATOM 6161 N N . ILE A 1 10 ? 5.773 6.883 9.703 1.00 0.00 10 ILE A N 5
ATOM 6162 C CA . ILE A 1 10 ? 5.440 6.278 8.421 1.00 0.00 10 ILE A CA 5
ATOM 6163 C C . ILE A 1 10 ? 6.544 5.313 7.988 1.00 0.00 10 ILE A C 5
ATOM 6164 O O . ILE A 1 10 ? 6.291 4.146 7.692 1.00 0.00 10 ILE A O 5
ATOM 6180 N N . LYS A 1 11 ? 7.773 5.810 7.997 1.00 0.00 11 LYS A N 5
ATOM 6181 C CA . LYS A 1 11 ? 8.925 5.062 7.503 1.00 0.00 11 LYS A CA 5
ATOM 6182 C C . LYS A 1 11 ? 9.240 3.855 8.390 1.00 0.00 11 LYS A C 5
ATOM 6183 O O . LYS A 1 11 ? 9.577 2.781 7.888 1.00 0.00 11 LYS A O 5
ATOM 6202 N N . TRP A 1 12 ? 9.109 4.030 9.703 1.00 0.00 12 TRP A N 5
ATOM 6203 C CA . TRP A 1 12 ? 9.370 2.949 10.657 1.00 0.00 12 TRP A CA 5
ATOM 6204 C C . TRP A 1 12 ? 8.349 1.821 10.506 1.00 0.00 12 TRP A C 5
ATOM 6205 O O . TRP A 1 12 ? 8.620 0.673 10.868 1.00 0.00 12 TRP A O 5
ATOM 6226 N N . ALA A 1 13 ? 7.183 2.149 9.956 1.00 0.00 13 ALA A N 5
ATOM 6227 C CA . ALA A 1 13 ? 6.096 1.189 9.835 1.00 0.00 13 ALA A CA 5
ATOM 6228 C C . ALA A 1 13 ? 5.837 0.833 8.372 1.00 0.00 13 ALA A C 5
ATOM 6229 O O . ALA A 1 13 ? 4.743 0.412 8.010 1.00 0.00 13 ALA A O 5
ATOM 6236 N N . CYS A 1 14 ? 6.864 0.983 7.540 1.00 0.00 14 CYS A N 5
ATOM 6237 C CA . CYS A 1 14 ? 6.749 0.709 6.108 1.00 0.00 14 CYS A CA 5
ATOM 6238 C C . CYS A 1 14 ? 6.453 -0.769 5.835 1.00 0.00 14 CYS A C 5
ATOM 6239 O O . CYS A 1 14 ? 5.874 -1.108 4.802 1.00 0.00 14 CYS A O 5
ATOM 6247 N N . ARG A 1 15 ? 6.869 -1.628 6.770 1.00 0.00 15 ARG A N 5
ATOM 6248 C CA . ARG A 1 15 ? 6.663 -3.081 6.685 1.00 0.00 15 ARG A CA 5
ATOM 6249 C C . ARG A 1 15 ? 7.578 -3.716 5.637 1.00 0.00 15 ARG A C 5
ATOM 6250 O O . ARG A 1 15 ? 8.204 -3.020 4.839 1.00 0.00 15 ARG A O 5
ATOM 6271 N N . ARG A 1 16 ? 7.670 -5.046 5.679 1.00 0.00 16 ARG A N 5
ATOM 6272 C CA . ARG A 1 16 ? 8.506 -5.818 4.752 1.00 0.00 16 ARG A CA 5
ATOM 6273 C C . ARG A 1 16 ? 7.870 -7.175 4.467 1.00 0.00 16 ARG A C 5
ATOM 6274 O O . ARG A 1 16 ? 8.535 -8.102 4.002 1.00 0.00 16 ARG A O 5
ATOM 6295 N N . GLY A 1 17 ? 6.587 -7.276 4.773 1.00 0.00 17 GLY A N 5
ATOM 6296 C CA . GLY A 1 17 ? 5.876 -8.546 4.732 1.00 0.00 17 GLY A CA 5
ATOM 6297 C C . GLY A 1 17 ? 5.974 -9.298 3.412 1.00 0.00 17 GLY A C 5
ATOM 6298 O O . GLY A 1 17 ? 6.198 -10.509 3.406 1.00 0.00 17 GLY A O 5
ATOM 6302 N N . MET A 1 18 ? 5.821 -8.604 2.296 1.00 0.00 18 MET A N 5
ATOM 6303 C CA . MET A 1 18 ? 5.713 -9.278 1.005 1.00 0.00 18 MET A CA 5
ATOM 6304 C C . MET A 1 18 ? 6.284 -8.415 -0.111 1.00 0.00 18 MET A C 5
ATOM 6305 O O . MET A 1 18 ? 5.895 -7.261 -0.258 1.00 0.00 18 MET A O 5
ATOM 6319 N N . LEU A 1 19 ? 7.185 -8.987 -0.908 1.00 0.00 19 LEU A N 5
ATOM 6320 C CA . LEU A 1 19 ? 7.831 -8.260 -1.998 1.00 0.00 19 LEU A CA 5
ATOM 6321 C C . LEU A 1 19 ? 6.809 -7.669 -2.967 1.00 0.00 19 LEU A C 5
ATOM 6322 O O . LEU A 1 19 ? 6.920 -6.509 -3.352 1.00 0.00 19 LEU A O 5
ATOM 6338 N N . GLU A 1 20 ? 5.811 -8.468 -3.348 1.00 0.00 20 GLU A N 5
ATOM 6339 C CA . GLU A 1 20 ? 4.756 -8.007 -4.255 1.00 0.00 20 GLU A CA 5
ATOM 6340 C C . GLU A 1 20 ? 4.042 -6.777 -3.701 1.00 0.00 20 GLU A C 5
ATOM 6341 O O . GLU A 1 20 ? 3.569 -5.933 -4.457 1.00 0.00 20 GLU A O 5
ATOM 6353 N N . LEU A 1 21 ? 3.976 -6.682 -2.380 1.00 0.00 21 LEU A N 5
ATOM 6354 C CA . LEU A 1 21 ? 3.384 -5.527 -1.719 1.00 0.00 21 LEU A CA 5
ATOM 6355 C C . LEU A 1 21 ? 4.389 -4.380 -1.699 1.00 0.00 21 LEU A C 5
ATOM 6356 O O . LEU A 1 21 ? 4.120 -3.291 -2.203 1.00 0.00 21 LEU A O 5
ATOM 6372 N N . ASP A 1 22 ? 5.564 -4.661 -1.146 1.00 0.00 22 ASP A N 5
ATOM 6373 C CA . ASP A 1 22 ? 6.616 -3.663 -0.965 1.00 0.00 22 ASP A CA 5
ATOM 6374 C C . ASP A 1 22 ? 6.946 -2.916 -2.254 1.00 0.00 22 ASP A C 5
ATOM 6375 O O . ASP A 1 22 ? 7.052 -1.685 -2.250 1.00 0.00 22 ASP A O 5
ATOM 6384 N N . VAL A 1 23 ? 7.085 -3.647 -3.356 1.00 0.00 23 VAL A N 5
ATOM 6385 C CA . VAL A 1 23 ? 7.528 -3.048 -4.616 1.00 0.00 23 VAL A CA 5
ATOM 6386 C C . VAL A 1 23 ? 6.469 -2.138 -5.238 1.00 0.00 23 VAL A C 5
ATOM 6387 O O . VAL A 1 23 ? 6.799 -1.269 -6.043 1.00 0.00 23 VAL A O 5
ATOM 6400 N N . VAL A 1 24 ? 5.206 -2.317 -4.868 1.00 0.00 24 VAL A N 5
ATOM 6401 C CA . VAL A 1 24 ? 4.141 -1.526 -5.470 1.00 0.00 24 VAL A CA 5
ATOM 6402 C C . VAL A 1 24 ? 3.589 -0.489 -4.501 1.00 0.00 24 VAL A C 5
ATOM 6403 O O . VAL A 1 24 ? 2.637 0.219 -4.827 1.00 0.00 24 VAL A O 5
ATOM 6416 N N . ILE A 1 25 ? 4.183 -0.400 -3.316 1.00 0.00 25 ILE A N 5
ATOM 6417 C CA . ILE A 1 25 ? 3.745 0.573 -2.321 1.00 0.00 25 ILE A CA 5
ATOM 6418 C C . ILE A 1 25 ? 4.703 1.764 -2.236 1.00 0.00 25 ILE A C 5
ATOM 6419 O O . ILE A 1 25 ? 4.277 2.912 -2.361 1.00 0.00 25 ILE A O 5
ATOM 6435 N N . MET A 1 26 ? 5.993 1.486 -2.045 1.00 0.00 26 MET A N 5
ATOM 6436 C CA . MET A 1 26 ? 6.974 2.541 -1.765 1.00 0.00 26 MET A CA 5
ATOM 6437 C C . MET A 1 26 ? 6.998 3.625 -2.859 1.00 0.00 26 MET A C 5
ATOM 6438 O O . MET A 1 26 ? 6.815 4.805 -2.551 1.00 0.00 26 MET A O 5
ATOM 6452 N N . PRO A 1 27 ? 7.191 3.262 -4.148 1.00 0.00 27 PRO A N 5
ATOM 6453 C CA . PRO A 1 27 ? 7.210 4.253 -5.228 1.00 0.00 27 PRO A CA 5
ATOM 6454 C C . PRO A 1 27 ? 5.814 4.773 -5.550 1.00 0.00 27 PRO A C 5
ATOM 6455 O O . PRO A 1 27 ? 5.652 5.897 -6.029 1.00 0.00 27 PRO A O 5
ATOM 6466 N N . PHE A 1 28 ? 4.807 3.957 -5.262 1.00 0.00 28 PHE A N 5
ATOM 6467 C CA . PHE A 1 28 ? 3.428 4.327 -5.529 1.00 0.00 28 PHE A CA 5
ATOM 6468 C C . PHE A 1 28 ? 2.985 5.445 -4.597 1.00 0.00 28 PHE A C 5
ATOM 6469 O O . PHE A 1 28 ? 2.221 6.318 -4.991 1.00 0.00 28 PHE A O 5
ATOM 6486 N N . PHE A 1 29 ? 3.462 5.408 -3.358 1.00 0.00 29 PHE A N 5
ATOM 6487 C CA . PHE A 1 29 ? 3.166 6.461 -2.394 1.00 0.00 29 PHE A CA 5
ATOM 6488 C C . PHE A 1 29 ? 3.640 7.805 -2.929 1.00 0.00 29 PHE A C 5
ATOM 6489 O O . PHE A 1 29 ? 2.963 8.818 -2.777 1.00 0.00 29 PHE A O 5
ATOM 6506 N N . GLU A 1 30 ? 4.793 7.796 -3.583 1.00 0.00 30 GLU A N 5
ATOM 6507 C CA . GLU A 1 30 ? 5.351 9.005 -4.173 1.00 0.00 30 GLU A CA 5
ATOM 6508 C C . GLU A 1 30 ? 4.459 9.510 -5.297 1.00 0.00 30 GLU A C 5
ATOM 6509 O O . GLU A 1 30 ? 4.217 10.710 -5.428 1.00 0.00 30 GLU A O 5
ATOM 6521 N N . GLU A 1 31 ? 3.971 8.576 -6.097 1.00 0.00 31 GLU A N 5
ATOM 6522 C CA . GLU A 1 31 ? 3.116 8.898 -7.235 1.00 0.00 31 GLU A CA 5
ATOM 6523 C C . GLU A 1 31 ? 1.740 9.374 -6.782 1.00 0.00 31 GLU A C 5
ATOM 6524 O O . GLU A 1 31 ? 1.268 10.436 -7.185 1.00 0.00 31 GLU A O 5
ATOM 6536 N N . CYS A 1 32 ? 1.111 8.583 -5.927 1.00 0.00 32 CYS A N 5
ATOM 6537 C CA . CYS A 1 32 ? -0.277 8.798 -5.556 1.00 0.00 32 CYS A CA 5
ATOM 6538 C C . CYS A 1 32 ? -0.416 9.979 -4.600 1.00 0.00 32 CYS A C 5
ATOM 6539 O O . CYS A 1 32 ? -1.490 10.560 -4.482 1.00 0.00 32 CYS A O 5
ATOM 6547 N N . PHE A 1 33 ? 0.675 10.339 -3.931 1.00 0.00 33 PHE A N 5
ATOM 6548 C CA . PHE A 1 33 ? 0.691 11.503 -3.047 1.00 0.00 33 PHE A CA 5
ATOM 6549 C C . PHE A 1 33 ? 0.251 12.758 -3.797 1.00 0.00 33 PHE A C 5
ATOM 6550 O O . PHE A 1 33 ? -0.419 13.627 -3.239 1.00 0.00 33 PHE A O 5
ATOM 6567 N N . ASP A 1 34 ? 0.633 12.842 -5.064 1.00 0.00 34 ASP A N 5
ATOM 6568 C CA . ASP A 1 34 ? 0.247 13.965 -5.916 1.00 0.00 34 ASP A CA 5
ATOM 6569 C C . ASP A 1 34 ? -1.274 14.031 -6.093 1.00 0.00 34 ASP A C 5
ATOM 6570 O O . ASP A 1 34 ? -1.853 15.112 -6.201 1.00 0.00 34 ASP A O 5
ATOM 6579 N N . SER A 1 35 ? -1.917 12.874 -6.090 1.00 0.00 35 SER A N 5
ATOM 6580 C CA . SER A 1 35 ? -3.354 12.800 -6.315 1.00 0.00 35 SER A CA 5
ATOM 6581 C C . SER A 1 35 ? -4.123 12.835 -4.989 1.00 0.00 35 SER A C 5
ATOM 6582 O O . SER A 1 35 ? -5.206 13.422 -4.904 1.00 0.00 35 SER A O 5
ATOM 6590 N N . LEU A 1 36 ? -3.553 12.222 -3.956 1.00 0.00 36 LEU A N 5
ATOM 6591 C CA . LEU A 1 36 ? -4.231 12.089 -2.671 1.00 0.00 36 LEU A CA 5
ATOM 6592 C C . LEU A 1 36 ? -4.059 13.331 -1.808 1.00 0.00 36 LEU A C 5
ATOM 6593 O O . LEU A 1 36 ? -3.284 14.235 -2.124 1.00 0.00 36 LEU A O 5
ATOM 6609 N N . THR A 1 37 ? -4.794 13.357 -0.710 1.00 0.00 37 THR A N 5
ATOM 6610 C CA . THR A 1 37 ? -4.663 14.400 0.284 1.00 0.00 37 THR A CA 5
ATOM 6611 C C . THR A 1 37 ? -4.246 13.792 1.619 1.00 0.00 37 THR A C 5
ATOM 6612 O O . THR A 1 37 ? -4.276 12.571 1.782 1.00 0.00 37 THR A O 5
ATOM 6623 N N . GLU A 1 38 ? -3.857 14.636 2.564 1.00 0.00 38 GLU A N 5
ATOM 6624 C CA . GLU A 1 38 ? -3.382 14.177 3.866 1.00 0.00 38 GLU A CA 5
ATOM 6625 C C . GLU A 1 38 ? -4.452 13.390 4.608 1.00 0.00 38 GLU A C 5
ATOM 6626 O O . GLU A 1 38 ? -4.145 12.465 5.343 1.00 0.00 38 GLU A O 5
ATOM 6638 N N . SER A 1 39 ? -5.701 13.772 4.418 1.00 0.00 39 SER A N 5
ATOM 6639 C CA . SER A 1 39 ? -6.826 13.044 4.987 1.00 0.00 39 SER A CA 5
ATOM 6640 C C . SER A 1 39 ? -6.784 11.565 4.578 1.00 0.00 39 SER A C 5
ATOM 6641 O O . SER A 1 39 ? -6.977 10.671 5.405 1.00 0.00 39 SER A O 5
ATOM 6649 N N . GLU A 1 40 ? -6.510 11.320 3.302 1.00 0.00 40 GLU A N 5
ATOM 6650 C CA . GLU A 1 40 ? -6.389 9.963 2.782 1.00 0.00 40 GLU A CA 5
ATOM 6651 C C . GLU A 1 40 ? -5.101 9.315 3.286 1.00 0.00 40 GLU A C 5
ATOM 6652 O O . GLU A 1 40 ? -5.080 8.144 3.674 1.00 0.00 40 GLU A O 5
ATOM 6664 N N . GLN A 1 41 ? -4.032 10.100 3.283 1.00 0.00 41 GLN A N 5
ATOM 6665 C CA . GLN A 1 41 ? -2.720 9.628 3.706 1.00 0.00 41 GLN A CA 5
ATOM 6666 C C . GLN A 1 41 ? -2.725 9.211 5.173 1.00 0.00 41 GLN A C 5
ATOM 6667 O O . GLN A 1 41 ? -2.092 8.228 5.542 1.00 0.00 41 GLN A O 5
ATOM 6681 N N . ASP A 1 42 ? -3.457 9.961 5.991 1.00 0.00 42 ASP A N 5
ATOM 6682 C CA . ASP A 1 42 ? -3.562 9.697 7.427 1.00 0.00 42 ASP A CA 5
ATOM 6683 C C . ASP A 1 42 ? -4.068 8.289 7.691 1.00 0.00 42 ASP A C 5
ATOM 6684 O O . ASP A 1 42 ? -3.519 7.561 8.520 1.00 0.00 42 ASP A O 5
ATOM 6693 N N . ASP A 1 43 ? -5.108 7.912 6.963 1.00 0.00 43 ASP A N 5
ATOM 6694 C CA . ASP A 1 43 ? -5.702 6.587 7.095 1.00 0.00 43 ASP A CA 5
ATOM 6695 C C . ASP A 1 43 ? -4.682 5.516 6.713 1.00 0.00 43 ASP A C 5
ATOM 6696 O O . ASP A 1 43 ? -4.572 4.481 7.371 1.00 0.00 43 ASP A O 5
ATOM 6705 N N . PHE A 1 44 ? -3.915 5.794 5.664 1.00 0.00 44 PHE A N 5
ATOM 6706 C CA . PHE A 1 44 ? -2.853 4.896 5.223 1.00 0.00 44 PHE A CA 5
ATOM 6707 C C . PHE A 1 44 ? -1.742 4.795 6.276 1.00 0.00 44 PHE A C 5
ATOM 6708 O O . PHE A 1 44 ? -1.266 3.703 6.584 1.00 0.00 44 PHE A O 5
ATOM 6725 N N . VAL A 1 45 ? -1.343 5.936 6.830 1.00 0.00 45 VAL A N 5
ATOM 6726 C CA . VAL A 1 45 ? -0.279 5.977 7.830 1.00 0.00 45 VAL A CA 5
ATOM 6727 C C . VAL A 1 45 ? -0.677 5.212 9.086 1.00 0.00 45 VAL A C 5
ATOM 6728 O O . VAL A 1 45 ? 0.107 4.419 9.613 1.00 0.00 45 VAL A O 5
ATOM 6741 N N . ALA A 1 46 ? -1.899 5.439 9.554 1.00 0.00 46 ALA A N 5
ATOM 6742 C CA . ALA A 1 46 ? -2.394 4.769 10.749 1.00 0.00 46 ALA A CA 5
ATOM 6743 C C . ALA A 1 46 ? -2.405 3.254 10.561 1.00 0.00 46 ALA A C 5
ATOM 6744 O O . ALA A 1 46 ? -2.163 2.499 11.504 1.00 0.00 46 ALA A O 5
ATOM 6751 N N . LEU A 1 47 ? -2.680 2.822 9.336 1.00 0.00 47 LEU A N 5
ATOM 6752 C CA . LEU A 1 47 ? -2.676 1.405 8.998 1.00 0.00 47 LEU A CA 5
ATOM 6753 C C . LEU A 1 47 ? -1.293 0.789 9.175 1.00 0.00 47 LEU A C 5
ATOM 6754 O O . LEU A 1 47 ? -1.165 -0.322 9.678 1.00 0.00 47 LEU A O 5
ATOM 6770 N N . LEU A 1 48 ? -0.265 1.526 8.771 1.00 0.00 48 LEU A N 5
ATOM 6771 C CA . LEU A 1 48 ? 1.102 1.008 8.745 1.00 0.00 48 LEU A CA 5
ATOM 6772 C C . LEU A 1 48 ? 1.580 0.562 10.128 1.00 0.00 48 LEU A C 5
ATOM 6773 O O . LEU A 1 48 ? 2.365 -0.384 10.249 1.00 0.00 48 LEU A O 5
ATOM 6789 N N . GLU A 1 49 ? 1.116 1.245 11.170 1.00 0.00 49 GLU A N 5
ATOM 6790 C CA . GLU A 1 49 ? 1.491 0.894 12.536 1.00 0.00 49 GLU A CA 5
ATOM 6791 C C . GLU A 1 49 ? 0.701 -0.319 13.014 1.00 0.00 49 GLU A C 5
ATOM 6792 O O . GLU A 1 49 ? 1.034 -0.941 14.026 1.00 0.00 49 GLU A O 5
ATOM 6804 N N . SER A 1 50 ? -0.349 -0.642 12.282 1.00 0.00 50 SER A N 5
ATOM 6805 C CA . SER A 1 50 ? -1.184 -1.788 12.589 1.00 0.00 50 SER A CA 5
ATOM 6806 C C . SER A 1 50 ? -0.750 -2.966 11.714 1.00 0.00 50 SER A C 5
ATOM 6807 O O . SER A 1 50 ? 0.406 -3.034 11.292 1.00 0.00 50 SER A O 5
ATOM 6815 N N . ASP A 1 51 ? -1.651 -3.899 11.457 1.00 0.00 51 ASP A N 5
ATOM 6816 C CA . ASP A 1 51 ? -1.331 -5.025 10.600 1.00 0.00 51 ASP A CA 5
ATOM 6817 C C . ASP A 1 51 ? -2.311 -5.089 9.435 1.00 0.00 51 ASP A C 5
ATOM 6818 O O . ASP A 1 51 ? -3.315 -4.374 9.421 1.00 0.00 51 ASP A O 5
ATOM 6827 N N . ASP A 1 52 ? -2.038 -5.967 8.480 1.00 0.00 52 ASP A N 5
ATOM 6828 C CA . ASP A 1 52 ? -2.818 -6.025 7.248 1.00 0.00 52 ASP A CA 5
ATOM 6829 C C . ASP A 1 52 ? -3.381 -7.426 7.023 1.00 0.00 52 ASP A C 5
ATOM 6830 O O . ASP A 1 52 ? -2.988 -8.109 6.080 1.00 0.00 52 ASP A O 5
ATOM 6839 N N . PRO A 1 53 ? -4.307 -7.895 7.873 1.00 0.00 53 PRO A N 5
ATOM 6840 C CA . PRO A 1 53 ? -4.849 -9.244 7.755 1.00 0.00 53 PRO A CA 5
ATOM 6841 C C . PRO A 1 53 ? -5.860 -9.351 6.621 1.00 0.00 53 PRO A C 5
ATOM 6842 O O . PRO A 1 53 ? -5.703 -10.159 5.704 1.00 0.00 53 PRO A O 5
ATOM 6853 N N . ASP A 1 54 ? -6.884 -8.516 6.682 1.00 0.00 54 ASP A N 5
ATOM 6854 C CA . ASP A 1 54 ? -7.918 -8.481 5.659 1.00 0.00 54 ASP A CA 5
ATOM 6855 C C . ASP A 1 54 ? -7.374 -7.901 4.361 1.00 0.00 54 ASP A C 5
ATOM 6856 O O . ASP A 1 54 ? -7.650 -8.415 3.281 1.00 0.00 54 ASP A O 5
ATOM 6865 N N . LEU A 1 55 ? -6.568 -6.854 4.477 1.00 0.00 55 LEU A N 5
ATOM 6866 C CA . LEU A 1 55 ? -6.035 -6.156 3.313 1.00 0.00 55 LEU A CA 5
ATOM 6867 C C . LEU A 1 55 ? -5.090 -7.041 2.502 1.00 0.00 55 LEU A C 5
ATOM 6868 O O . LEU A 1 55 ? -5.073 -6.976 1.272 1.00 0.00 55 LEU A O 5
ATOM 6884 N N . PHE A 1 56 ? -4.307 -7.867 3.191 1.00 0.00 56 PHE A N 5
ATOM 6885 C CA . PHE A 1 56 ? -3.466 -8.859 2.528 1.00 0.00 56 PHE A CA 5
ATOM 6886 C C . PHE A 1 56 ? -4.322 -9.766 1.647 1.00 0.00 56 PHE A C 5
ATOM 6887 O O . PHE A 1 56 ? -3.921 -10.153 0.547 1.00 0.00 56 PHE A O 5
ATOM 6904 N N . ALA A 1 57 ? -5.519 -10.072 2.132 1.00 0.00 57 ALA A N 5
ATOM 6905 C CA . ALA A 1 57 ? -6.449 -10.926 1.411 1.00 0.00 57 ALA A CA 5
ATOM 6906 C C . ALA A 1 57 ? -7.023 -10.210 0.192 1.00 0.00 57 ALA A C 5
ATOM 6907 O O . ALA A 1 57 ? -7.327 -10.848 -0.813 1.00 0.00 57 ALA A O 5
ATOM 6914 N N . TRP A 1 58 ? -7.165 -8.888 0.278 1.00 0.00 58 TRP A N 5
ATOM 6915 C CA . TRP A 1 58 ? -7.630 -8.099 -0.862 1.00 0.00 58 TRP A CA 5
ATOM 6916 C C . TRP A 1 58 ? -6.640 -8.190 -2.013 1.00 0.00 58 TRP A C 5
ATOM 6917 O O . TRP A 1 58 ? -7.026 -8.400 -3.160 1.00 0.00 58 TRP A O 5
ATOM 6938 N N . VAL A 1 59 ? -5.358 -8.050 -1.693 1.00 0.00 59 VAL A N 5
ATOM 6939 C CA . VAL A 1 59 ? -4.302 -8.150 -2.697 1.00 0.00 59 VAL A CA 5
ATOM 6940 C C . VAL A 1 59 ? -4.278 -9.552 -3.305 1.00 0.00 59 VAL A C 5
ATOM 6941 O O . VAL A 1 59 ? -4.065 -9.725 -4.505 1.00 0.00 59 VAL A O 5
ATOM 6954 N N . MET A 1 60 ? -4.523 -10.552 -2.464 1.00 0.00 60 MET A N 5
ATOM 6955 C CA . MET A 1 60 ? -4.549 -11.942 -2.912 1.00 0.00 60 MET A CA 5
ATOM 6956 C C . MET A 1 60 ? -5.872 -12.277 -3.598 1.00 0.00 60 MET A C 5
ATOM 6957 O O . MET A 1 60 ? -6.041 -13.370 -4.144 1.00 0.00 60 MET A O 5
ATOM 6971 N N . GLY A 1 61 ? -6.816 -11.345 -3.539 1.00 0.00 61 GLY A N 5
ATOM 6972 C CA . GLY A 1 61 ? -8.045 -11.467 -4.301 1.00 0.00 61 GLY A CA 5
ATOM 6973 C C . GLY A 1 61 ? -9.104 -12.317 -3.624 1.00 0.00 61 GLY A C 5
ATOM 6974 O O . GLY A 1 61 ? -9.954 -12.896 -4.298 1.00 0.00 61 GLY A O 5
ATOM 6978 N N . HIS A 1 62 ? -9.063 -12.396 -2.300 1.00 0.00 62 HIS A N 5
ATOM 6979 C CA . HIS A 1 62 ? -10.046 -13.170 -1.545 1.00 0.00 62 HIS A CA 5
ATOM 6980 C C . HIS A 1 62 ? -10.197 -12.647 -0.126 1.00 0.00 62 HIS A C 5
ATOM 6981 O O . HIS A 1 62 ? -9.577 -13.172 0.798 1.00 0.00 62 HIS A O 5
ATOM 6996 N N . GLY A 1 63 ? -11.006 -11.615 0.057 1.00 0.00 63 GLY A N 5
ATOM 6997 C CA . GLY A 1 63 ? -11.241 -11.119 1.396 1.00 0.00 63 GLY A CA 5
ATOM 6998 C C . GLY A 1 63 ? -12.071 -9.857 1.430 1.00 0.00 63 GLY A C 5
ATOM 6999 O O . GLY A 1 63 ? -12.065 -9.072 0.482 1.00 0.00 63 GLY A O 5
ATOM 7003 N N . ARG A 1 64 ? -12.793 -9.677 2.524 1.00 0.00 64 ARG A N 5
ATOM 7004 C CA . ARG A 1 64 ? -13.549 -8.458 2.762 1.00 0.00 64 ARG A CA 5
ATOM 7005 C C . ARG A 1 64 ? -12.802 -7.602 3.776 1.00 0.00 64 ARG A C 5
ATOM 7006 O O . ARG A 1 64 ? -11.778 -8.028 4.308 1.00 0.00 64 ARG A O 5
ATOM 7027 N N . CYS A 1 65 ? -13.293 -6.404 4.041 1.00 0.00 65 CYS A N 5
ATOM 7028 C CA . CYS A 1 65 ? -12.629 -5.515 4.983 1.00 0.00 65 CYS A CA 5
ATOM 7029 C C . CYS A 1 65 ? -13.602 -5.055 6.063 1.00 0.00 65 CYS A C 5
ATOM 7030 O O . CYS A 1 65 ? -14.818 -5.056 5.855 1.00 0.00 65 CYS A O 5
ATOM 7038 N N . GLU A 1 66 ? -13.065 -4.671 7.216 1.00 0.00 66 GLU A N 5
ATOM 7039 C CA . GLU A 1 66 ? -13.882 -4.155 8.305 1.00 0.00 66 GLU A CA 5
ATOM 7040 C C . GLU A 1 66 ? -14.463 -2.801 7.926 1.00 0.00 66 GLU A C 5
ATOM 7041 O O . GLU A 1 66 ? -15.640 -2.527 8.160 1.00 0.00 66 GLU A O 5
ATOM 7053 N N . ASN A 1 67 ? -13.626 -1.960 7.338 1.00 0.00 67 ASN A N 5
ATOM 7054 C CA . ASN A 1 67 ? -14.045 -0.644 6.889 1.00 0.00 67 ASN A CA 5
ATOM 7055 C C . ASN A 1 67 ? -13.401 -0.318 5.547 1.00 0.00 67 ASN A C 5
ATOM 7056 O O . ASN A 1 67 ? -12.189 -0.424 5.380 1.00 0.00 67 ASN A O 5
ATOM 7067 N N . LEU A 1 68 ? -14.227 0.089 4.596 1.00 0.00 68 LEU A N 5
ATOM 7068 C CA . LEU A 1 68 ? -13.800 0.231 3.209 1.00 0.00 68 LEU A CA 5
ATOM 7069 C C . LEU A 1 68 ? -12.914 1.448 2.986 1.00 0.00 68 LEU A C 5
ATOM 7070 O O . LEU A 1 68 ? -12.314 1.589 1.923 1.00 0.00 68 LEU A O 5
ATOM 7086 N N . GLY A 1 69 ? -12.838 2.320 3.979 1.00 0.00 69 GLY A N 5
ATOM 7087 C CA . GLY A 1 69 ? -11.959 3.475 3.888 1.00 0.00 69 GLY A CA 5
ATOM 7088 C C . GLY A 1 69 ? -10.520 3.070 3.636 1.00 0.00 69 GLY A C 5
ATOM 7089 O O . GLY A 1 69 ? -9.863 3.609 2.745 1.00 0.00 69 GLY A O 5
ATOM 7093 N N . LEU A 1 70 ? -10.043 2.101 4.411 1.00 0.00 70 LEU A N 5
ATOM 7094 C CA . LEU A 1 70 ? -8.710 1.550 4.221 1.00 0.00 70 LEU A CA 5
ATOM 7095 C C . LEU A 1 70 ? -8.614 0.865 2.865 1.00 0.00 70 LEU A C 5
ATOM 7096 O O . LEU A 1 70 ? -7.679 1.097 2.102 1.00 0.00 70 LEU A O 5
ATOM 7112 N N . ALA A 1 71 ? -9.611 0.044 2.561 1.00 0.00 71 ALA A N 5
ATOM 7113 C CA . ALA A 1 71 ? -9.632 -0.728 1.325 1.00 0.00 71 ALA A CA 5
ATOM 7114 C C . ALA A 1 71 ? -9.618 0.169 0.087 1.00 0.00 71 ALA A C 5
ATOM 7115 O O . ALA A 1 71 ? -9.130 -0.233 -0.966 1.00 0.00 71 ALA A O 5
ATOM 7122 N N . ALA A 1 72 ? -10.157 1.376 0.219 1.00 0.00 72 ALA A N 5
ATOM 7123 C CA . ALA A 1 72 ? -10.216 2.320 -0.893 1.00 0.00 72 ALA A CA 5
ATOM 7124 C C . ALA A 1 72 ? -8.818 2.701 -1.375 1.00 0.00 72 ALA A C 5
ATOM 7125 O O . ALA A 1 72 ? -8.522 2.625 -2.568 1.00 0.00 72 ALA A O 5
ATOM 7132 N N . MET A 1 73 ? -7.957 3.104 -0.450 1.00 0.00 73 MET A N 5
ATOM 7133 C CA . MET A 1 73 ? -6.593 3.477 -0.806 1.00 0.00 73 MET A CA 5
ATOM 7134 C C . MET A 1 73 ? -5.759 2.235 -1.131 1.00 0.00 73 MET A C 5
ATOM 7135 O O . MET A 1 73 ? -4.822 2.297 -1.925 1.00 0.00 73 MET A O 5
ATOM 7149 N N . VAL A 1 74 ? -6.122 1.104 -0.527 1.00 0.00 74 VAL A N 5
ATOM 7150 C CA . VAL A 1 74 ? -5.483 -0.171 -0.837 1.00 0.00 74 VAL A CA 5
ATOM 7151 C C . VAL A 1 74 ? -5.791 -0.584 -2.276 1.00 0.00 74 VAL A C 5
ATOM 7152 O O . VAL A 1 74 ? -4.936 -1.135 -2.966 1.00 0.00 74 VAL A O 5
ATOM 7165 N N . ASP A 1 75 ? -7.008 -0.293 -2.724 1.00 0.00 75 ASP A N 5
ATOM 7166 C CA . ASP A 1 75 ? -7.424 -0.576 -4.096 1.00 0.00 75 ASP A CA 5
ATOM 7167 C C . ASP A 1 75 ? -6.460 0.061 -5.091 1.00 0.00 75 ASP A C 5
ATOM 7168 O O . ASP A 1 75 ? -6.072 -0.558 -6.080 1.00 0.00 75 ASP A O 5
ATOM 7177 N N . LYS A 1 76 ? -6.056 1.291 -4.799 1.00 0.00 76 LYS A N 5
ATOM 7178 C CA . LYS A 1 76 ? -5.091 2.006 -5.628 1.00 0.00 76 LYS A CA 5
ATOM 7179 C C . LYS A 1 76 ? -3.776 1.230 -5.718 1.00 0.00 76 LYS A C 5
ATOM 7180 O O . LYS A 1 76 ? -3.156 1.150 -6.783 1.00 0.00 76 LYS A O 5
ATOM 7199 N N . ILE A 1 77 ? -3.369 0.652 -4.597 1.00 0.00 77 ILE A N 5
ATOM 7200 C CA . ILE A 1 77 ? -2.148 -0.138 -4.536 1.00 0.00 77 ILE A CA 5
ATOM 7201 C C . ILE A 1 77 ? -2.318 -1.447 -5.305 1.00 0.00 77 ILE A C 5
ATOM 7202 O O . ILE A 1 77 ? -1.468 -1.819 -6.117 1.00 0.00 77 ILE A O 5
ATOM 7218 N N . VAL A 1 78 ? -3.435 -2.126 -5.063 1.00 0.00 78 VAL A N 5
ATOM 7219 C CA . VAL A 1 78 ? -3.724 -3.393 -5.725 1.00 0.00 78 VAL A CA 5
ATOM 7220 C C . VAL A 1 78 ? -3.794 -3.211 -7.238 1.00 0.00 78 VAL A C 5
ATOM 7221 O O . VAL A 1 78 ? -3.237 -4.008 -7.990 1.00 0.00 78 VAL A O 5
ATOM 7234 N N . ALA A 1 79 ? -4.461 -2.151 -7.678 1.00 0.00 79 ALA A N 5
ATOM 7235 C CA . ALA A 1 79 ? -4.574 -1.857 -9.101 1.00 0.00 79 ALA A CA 5
ATOM 7236 C C . ALA A 1 79 ? -3.195 -1.654 -9.724 1.00 0.00 79 ALA A C 5
ATOM 7237 O O . ALA A 1 79 ? -2.953 -2.046 -10.865 1.00 0.00 79 ALA A O 5
ATOM 7244 N N . HIS A 1 80 ? -2.286 -1.061 -8.958 1.00 0.00 80 HIS A N 5
ATOM 7245 C CA . HIS A 1 80 ? -0.924 -0.828 -9.422 1.00 0.00 80 HIS A CA 5
ATOM 7246 C C . HIS A 1 80 ? -0.166 -2.156 -9.499 1.00 0.00 80 HIS A C 5
ATOM 7247 O O . HIS A 1 80 ? 0.644 -2.373 -10.400 1.00 0.00 80 HIS A O 5
ATOM 7262 N N . ASN A 1 81 ? -0.448 -3.042 -8.546 1.00 0.00 81 ASN A N 5
ATOM 7263 C CA . ASN A 1 81 ? 0.157 -4.373 -8.516 1.00 0.00 81 ASN A CA 5
ATOM 7264 C C . ASN A 1 81 ? -0.340 -5.221 -9.684 1.00 0.00 81 ASN A C 5
ATOM 7265 O O . ASN A 1 81 ? 0.430 -5.957 -10.301 1.00 0.00 81 ASN A O 5
ATOM 7276 N N . LEU A 1 82 ? -1.625 -5.096 -9.996 1.00 0.00 82 LEU A N 5
ATOM 7277 C CA . LEU A 1 82 ? -2.239 -5.852 -11.074 1.00 0.00 82 LEU A CA 5
ATOM 7278 C C . LEU A 1 82 ? -1.509 -5.634 -12.395 1.00 0.00 82 LEU A C 5
ATOM 7279 O O . LEU A 1 82 ? -1.419 -6.542 -13.216 1.00 0.00 82 LEU A O 5
ATOM 7295 N N . SER A 1 83 ? -0.974 -4.437 -12.589 1.00 0.00 83 SER A N 5
ATOM 7296 C CA . SER A 1 83 ? -0.262 -4.109 -13.815 1.00 0.00 83 SER A CA 5
ATOM 7297 C C . SER A 1 83 ? 1.024 -4.925 -13.954 1.00 0.00 83 SER A C 5
ATOM 7298 O O . SER A 1 83 ? 1.285 -5.497 -15.011 1.00 0.00 83 SER A O 5
ATOM 7306 N N . LYS A 1 84 ? 1.824 -4.998 -12.895 1.00 0.00 84 LYS A N 5
ATOM 7307 C CA . LYS A 1 84 ? 3.054 -5.783 -12.950 1.00 0.00 84 LYS A CA 5
ATOM 7308 C C . LYS A 1 84 ? 2.728 -7.274 -13.001 1.00 0.00 84 LYS A C 5
ATOM 7309 O O . LYS A 1 84 ? 3.511 -8.078 -13.508 1.00 0.00 84 LYS A O 5
ATOM 7328 N N . VAL A 1 85 ? 1.566 -7.635 -12.467 1.00 0.00 85 VAL A N 5
ATOM 7329 C CA . VAL A 1 85 ? 1.109 -9.020 -12.490 1.00 0.00 85 VAL A CA 5
ATOM 7330 C C . VAL A 1 85 ? 0.659 -9.417 -13.892 1.00 0.00 85 VAL A C 5
ATOM 7331 O O . VAL A 1 85 ? 1.040 -10.471 -14.399 1.00 0.00 85 VAL A O 5
ATOM 7344 N N . ARG A 1 86 ? -0.128 -8.550 -14.520 1.00 0.00 86 ARG A N 5
ATOM 7345 C CA . ARG A 1 86 ? -0.652 -8.804 -15.859 1.00 0.00 86 ARG A CA 5
ATOM 7346 C C . ARG A 1 86 ? 0.466 -8.743 -16.894 1.00 0.00 86 ARG A C 5
ATOM 7347 O O . ARG A 1 86 ? 0.330 -9.257 -18.003 1.00 0.00 86 ARG A O 5
ATOM 7368 N N . LEU A 1 87 ? 1.564 -8.107 -16.517 1.00 0.00 87 LEU A N 5
ATOM 7369 C CA . LEU A 1 87 ? 2.734 -8.008 -17.370 1.00 0.00 87 LEU A CA 5
ATOM 7370 C C . LEU A 1 87 ? 3.476 -9.344 -17.419 1.00 0.00 87 LEU A C 5
ATOM 7371 O O . LEU A 1 87 ? 4.210 -9.622 -18.370 1.00 0.00 87 LEU A O 5
ATOM 7387 N N . GLU A 1 88 ? 3.270 -10.159 -16.381 1.00 0.00 88 GLU A N 5
ATOM 7388 C CA . GLU A 1 88 ? 3.873 -11.494 -16.288 1.00 0.00 88 GLU A CA 5
ATOM 7389 C C . GLU A 1 88 ? 5.396 -11.420 -16.334 1.00 0.00 88 GLU A C 5
ATOM 7390 O O . GLU A 1 88 ? 6.063 -12.365 -16.761 1.00 0.00 88 GLU A O 5
ATOM 7402 N N . HIS A 1 89 ? 5.952 -10.313 -15.861 1.00 0.00 89 HIS A N 5
ATOM 7403 C CA . HIS A 1 89 ? 7.384 -10.078 -15.983 1.00 0.00 89 HIS A CA 5
ATOM 7404 C C . HIS A 1 89 ? 8.161 -10.773 -14.863 1.00 0.00 89 HIS A C 5
ATOM 7405 O O . HIS A 1 89 ? 8.797 -10.115 -14.037 1.00 0.00 89 HIS A O 5
ATOM 7420 N N . HIS A 1 90 ? 8.075 -12.106 -14.846 1.00 0.00 90 HIS A N 5
ATOM 7421 C CA . HIS A 1 90 ? 8.837 -12.969 -13.927 1.00 0.00 90 HIS A CA 5
ATOM 7422 C C . HIS A 1 90 ? 8.352 -12.879 -12.480 1.00 0.00 90 HIS A C 5
ATOM 7423 O O . HIS A 1 90 ? 8.119 -13.904 -11.841 1.00 0.00 90 HIS A O 5
ATOM 7438 N N . HIS A 1 91 ? 8.207 -11.671 -11.960 1.00 0.00 91 HIS A N 5
ATOM 7439 C CA . HIS A 1 91 ? 7.772 -11.490 -10.582 1.00 0.00 91 HIS A CA 5
ATOM 7440 C C . HIS A 1 91 ? 6.270 -11.717 -10.475 1.00 0.00 91 HIS A C 5
ATOM 7441 O O . HIS A 1 91 ? 5.488 -10.977 -11.080 1.00 0.00 91 HIS A O 5
ATOM 7456 N N . HIS A 1 92 ? 5.898 -12.725 -9.682 1.00 0.00 92 HIS A N 5
ATOM 7457 C CA . HIS A 1 92 ? 4.515 -13.213 -9.566 1.00 0.00 92 HIS A CA 5
ATOM 7458 C C . HIS A 1 92 ? 4.159 -14.076 -10.776 1.00 0.00 92 HIS A C 5
ATOM 7459 O O . HIS A 1 92 ? 4.242 -13.628 -11.920 1.00 0.00 92 HIS A O 5
ATOM 7474 N N . HIS A 1 93 ? 3.759 -15.312 -10.514 1.00 0.00 93 HIS A N 5
ATOM 7475 C CA . HIS A 1 93 ? 3.482 -16.269 -11.576 1.00 0.00 93 HIS A CA 5
ATOM 7476 C C . HIS A 1 93 ? 2.132 -16.945 -11.359 1.00 0.00 93 HIS A C 5
ATOM 7477 O O . HIS A 1 93 ? 1.774 -17.293 -10.233 1.00 0.00 93 HIS A O 5
ATOM 7492 N N . HIS A 1 94 ? 1.385 -17.108 -12.439 1.00 0.00 94 HIS A N 5
ATOM 7493 C CA . HIS A 1 94 ? 0.143 -17.866 -12.409 1.00 0.00 94 HIS A CA 5
ATOM 7494 C C . HIS A 1 94 ? 0.381 -19.239 -13.022 1.00 0.00 94 HIS A C 5
ATOM 7495 O O . HIS A 1 94 ? 0.484 -20.223 -12.261 1.00 0.00 94 HIS A O 5
ATOM 7511 N N . MET A 1 1 ? -0.531 17.139 7.885 1.00 0.00 1 MET A N 6
ATOM 7512 C CA . MET A 1 1 ? 0.773 17.303 7.208 1.00 0.00 1 MET A CA 6
ATOM 7513 C C . MET A 1 1 ? 1.666 16.101 7.474 1.00 0.00 1 MET A C 6
ATOM 7514 O O . MET A 1 1 ? 1.538 15.432 8.502 1.00 0.00 1 MET A O 6
ATOM 7530 N N . TYR A 1 2 ? 2.573 15.833 6.548 1.00 0.00 2 TYR A N 6
ATOM 7531 C CA . TYR A 1 2 ? 3.546 14.765 6.703 1.00 0.00 2 TYR A CA 6
ATOM 7532 C C . TYR A 1 2 ? 4.924 15.280 6.330 1.00 0.00 2 TYR A C 6
ATOM 7533 O O . TYR A 1 2 ? 5.264 15.397 5.151 1.00 0.00 2 TYR A O 6
ATOM 7551 N N . THR A 1 3 ? 5.701 15.613 7.339 1.00 0.00 3 THR A N 6
ATOM 7552 C CA . THR A 1 3 ? 7.013 16.194 7.137 1.00 0.00 3 THR A CA 6
ATOM 7553 C C . THR A 1 3 ? 8.070 15.113 6.943 1.00 0.00 3 THR A C 6
ATOM 7554 O O . THR A 1 3 ? 7.755 13.919 6.952 1.00 0.00 3 THR A O 6
ATOM 7565 N N . ALA A 1 4 ? 9.318 15.537 6.777 1.00 0.00 4 ALA A N 6
ATOM 7566 C CA . ALA A 1 4 ? 10.436 14.623 6.554 1.00 0.00 4 ALA A CA 6
ATOM 7567 C C . ALA A 1 4 ? 10.549 13.586 7.670 1.00 0.00 4 ALA A C 6
ATOM 7568 O O . ALA A 1 4 ? 10.828 12.413 7.411 1.00 0.00 4 ALA A O 6
ATOM 7575 N N . GLU A 1 5 ? 10.325 14.019 8.906 1.00 0.00 5 GLU A N 6
ATOM 7576 C CA . GLU A 1 5 ? 10.367 13.117 10.048 1.00 0.00 5 GLU A CA 6
ATOM 7577 C C . GLU A 1 5 ? 9.314 12.021 9.907 1.00 0.00 5 GLU A C 6
ATOM 7578 O O . GLU A 1 5 ? 9.589 10.844 10.142 1.00 0.00 5 GLU A O 6
ATOM 7590 N N . GLN A 1 6 ? 8.109 12.413 9.511 1.00 0.00 6 GLN A N 6
ATOM 7591 C CA . GLN A 1 6 ? 7.023 11.459 9.322 1.00 0.00 6 GLN A CA 6
ATOM 7592 C C . GLN A 1 6 ? 7.278 10.566 8.113 1.00 0.00 6 GLN A C 6
ATOM 7593 O O . GLN A 1 6 ? 6.884 9.403 8.109 1.00 0.00 6 GLN A O 6
ATOM 7607 N N . LYS A 1 7 ? 7.950 11.107 7.098 1.00 0.00 7 LYS A N 6
ATOM 7608 C CA . LYS A 1 7 ? 8.306 10.328 5.911 1.00 0.00 7 LYS A CA 6
ATOM 7609 C C . LYS A 1 7 ? 9.114 9.100 6.306 1.00 0.00 7 LYS A C 6
ATOM 7610 O O . LYS A 1 7 ? 8.906 8.006 5.778 1.00 0.00 7 LYS A O 6
ATOM 7629 N N . ALA A 1 8 ? 10.030 9.292 7.244 1.00 0.00 8 ALA A N 6
ATOM 7630 C CA . ALA A 1 8 ? 10.842 8.199 7.748 1.00 0.00 8 ALA A CA 6
ATOM 7631 C C . ALA A 1 8 ? 9.984 7.219 8.537 1.00 0.00 8 ALA A C 6
ATOM 7632 O O . ALA A 1 8 ? 10.072 6.010 8.338 1.00 0.00 8 ALA A O 6
ATOM 7639 N N . ARG A 1 9 ? 9.123 7.749 9.399 1.00 0.00 9 ARG A N 6
ATOM 7640 C CA . ARG A 1 9 ? 8.277 6.912 10.246 1.00 0.00 9 ARG A CA 6
ATOM 7641 C C . ARG A 1 9 ? 7.343 6.051 9.402 1.00 0.00 9 ARG A C 6
ATOM 7642 O O . ARG A 1 9 ? 7.144 4.871 9.690 1.00 0.00 9 ARG A O 6
ATOM 7663 N N . ILE A 1 10 ? 6.784 6.641 8.353 1.00 0.00 10 ILE A N 6
ATOM 7664 C CA . ILE A 1 10 ? 5.888 5.921 7.459 1.00 0.00 10 ILE A CA 6
ATOM 7665 C C . ILE A 1 10 ? 6.632 4.799 6.744 1.00 0.00 10 ILE A C 6
ATOM 7666 O O . ILE A 1 10 ? 6.149 3.671 6.677 1.00 0.00 10 ILE A O 6
ATOM 7682 N N . LYS A 1 11 ? 7.819 5.104 6.235 1.00 0.00 11 LYS A N 6
ATOM 7683 C CA . LYS A 1 11 ? 8.619 4.113 5.530 1.00 0.00 11 LYS A CA 6
ATOM 7684 C C . LYS A 1 11 ? 9.085 3.004 6.472 1.00 0.00 11 LYS A C 6
ATOM 7685 O O . LYS A 1 11 ? 9.168 1.841 6.078 1.00 0.00 11 LYS A O 6
ATOM 7704 N N . TRP A 1 12 ? 9.380 3.363 7.716 1.00 0.00 12 TRP A N 6
ATOM 7705 C CA . TRP A 1 12 ? 9.723 2.374 8.732 1.00 0.00 12 TRP A CA 6
ATOM 7706 C C . TRP A 1 12 ? 8.566 1.395 8.945 1.00 0.00 12 TRP A C 6
ATOM 7707 O O . TRP A 1 12 ? 8.787 0.208 9.195 1.00 0.00 12 TRP A O 6
ATOM 7728 N N . ALA A 1 13 ? 7.338 1.894 8.813 1.00 0.00 13 ALA A N 6
ATOM 7729 C CA . ALA A 1 13 ? 6.148 1.086 9.048 1.00 0.00 13 ALA A CA 6
ATOM 7730 C C . ALA A 1 13 ? 5.636 0.431 7.765 1.00 0.00 13 ALA A C 6
ATOM 7731 O O . ALA A 1 13 ? 4.663 -0.316 7.794 1.00 0.00 13 ALA A O 6
ATOM 7738 N N . CYS A 1 14 ? 6.289 0.713 6.642 1.00 0.00 14 CYS A N 6
ATOM 7739 C CA . CYS A 1 14 ? 5.923 0.097 5.367 1.00 0.00 14 CYS A CA 6
ATOM 7740 C C . CYS A 1 14 ? 6.304 -1.377 5.362 1.00 0.00 14 CYS A C 6
ATOM 7741 O O . CYS A 1 14 ? 5.741 -2.182 4.622 1.00 0.00 14 CYS A O 6
ATOM 7749 N N . ARG A 1 15 ? 7.286 -1.709 6.179 1.00 0.00 15 ARG A N 6
ATOM 7750 C CA . ARG A 1 15 ? 7.755 -3.076 6.304 1.00 0.00 15 ARG A CA 6
ATOM 7751 C C . ARG A 1 15 ? 7.006 -3.780 7.425 1.00 0.00 15 ARG A C 6
ATOM 7752 O O . ARG A 1 15 ? 5.976 -3.284 7.876 1.00 0.00 15 ARG A O 6
ATOM 7773 N N . ARG A 1 16 ? 7.534 -4.926 7.872 1.00 0.00 16 ARG A N 6
ATOM 7774 C CA . ARG A 1 16 ? 6.903 -5.733 8.924 1.00 0.00 16 ARG A CA 6
ATOM 7775 C C . ARG A 1 16 ? 5.699 -6.487 8.357 1.00 0.00 16 ARG A C 6
ATOM 7776 O O . ARG A 1 16 ? 4.984 -5.983 7.494 1.00 0.00 16 ARG A O 6
ATOM 7797 N N . GLY A 1 17 ? 5.508 -7.712 8.813 1.00 0.00 17 GLY A N 6
ATOM 7798 C CA . GLY A 1 17 ? 4.361 -8.493 8.391 1.00 0.00 17 GLY A CA 6
ATOM 7799 C C . GLY A 1 17 ? 4.574 -9.185 7.059 1.00 0.00 17 GLY A C 6
ATOM 7800 O O . GLY A 1 17 ? 4.594 -10.416 6.984 1.00 0.00 17 GLY A O 6
ATOM 7804 N N . MET A 1 18 ? 4.756 -8.400 6.010 1.00 0.00 18 MET A N 6
ATOM 7805 C CA . MET A 1 18 ? 4.853 -8.941 4.659 1.00 0.00 18 MET A CA 6
ATOM 7806 C C . MET A 1 18 ? 6.053 -8.367 3.907 1.00 0.00 18 MET A C 6
ATOM 7807 O O . MET A 1 18 ? 6.222 -7.151 3.811 1.00 0.00 18 MET A O 6
ATOM 7821 N N . LEU A 1 19 ? 6.878 -9.258 3.362 1.00 0.00 19 LEU A N 6
ATOM 7822 C CA . LEU A 1 19 ? 8.106 -8.871 2.684 1.00 0.00 19 LEU A CA 6
ATOM 7823 C C . LEU A 1 19 ? 7.819 -8.293 1.304 1.00 0.00 19 LEU A C 6
ATOM 7824 O O . LEU A 1 19 ? 8.480 -7.349 0.873 1.00 0.00 19 LEU A O 6
ATOM 7840 N N . GLU A 1 20 ? 6.839 -8.863 0.612 1.00 0.00 20 GLU A N 6
ATOM 7841 C CA . GLU A 1 20 ? 6.461 -8.382 -0.717 1.00 0.00 20 GLU A CA 6
ATOM 7842 C C . GLU A 1 20 ? 5.900 -6.970 -0.639 1.00 0.00 20 GLU A C 6
ATOM 7843 O O . GLU A 1 20 ? 6.003 -6.198 -1.589 1.00 0.00 20 GLU A O 6
ATOM 7855 N N . LEU A 1 21 ? 5.317 -6.638 0.503 1.00 0.00 21 LEU A N 6
ATOM 7856 C CA . LEU A 1 21 ? 4.757 -5.313 0.712 1.00 0.00 21 LEU A CA 6
ATOM 7857 C C . LEU A 1 21 ? 5.866 -4.261 0.785 1.00 0.00 21 LEU A C 6
ATOM 7858 O O . LEU A 1 21 ? 5.730 -3.172 0.233 1.00 0.00 21 LEU A O 6
ATOM 7874 N N . ASP A 1 22 ? 6.974 -4.617 1.434 1.00 0.00 22 ASP A N 6
ATOM 7875 C CA . ASP A 1 22 ? 8.134 -3.726 1.571 1.00 0.00 22 ASP A CA 6
ATOM 7876 C C . ASP A 1 22 ? 8.574 -3.147 0.226 1.00 0.00 22 ASP A C 6
ATOM 7877 O O . ASP A 1 22 ? 8.800 -1.943 0.099 1.00 0.00 22 ASP A O 6
ATOM 7886 N N . VAL A 1 23 ? 8.650 -4.000 -0.783 1.00 0.00 23 VAL A N 6
ATOM 7887 C CA . VAL A 1 23 ? 9.187 -3.597 -2.078 1.00 0.00 23 VAL A CA 6
ATOM 7888 C C . VAL A 1 23 ? 8.148 -2.913 -2.970 1.00 0.00 23 VAL A C 6
ATOM 7889 O O . VAL A 1 23 ? 8.498 -2.351 -4.008 1.00 0.00 23 VAL A O 6
ATOM 7902 N N . VAL A 1 24 ? 6.880 -2.958 -2.582 1.00 0.00 24 VAL A N 6
ATOM 7903 C CA . VAL A 1 24 ? 5.828 -2.367 -3.407 1.00 0.00 24 VAL A CA 6
ATOM 7904 C C . VAL A 1 24 ? 5.220 -1.115 -2.771 1.00 0.00 24 VAL A C 6
ATOM 7905 O O . VAL A 1 24 ? 4.851 -0.181 -3.480 1.00 0.00 24 VAL A O 6
ATOM 7918 N N . ILE A 1 25 ? 5.132 -1.081 -1.446 1.00 0.00 25 ILE A N 6
ATOM 7919 C CA . ILE A 1 25 ? 4.489 0.039 -0.759 1.00 0.00 25 ILE A CA 6
ATOM 7920 C C . ILE A 1 25 ? 5.241 1.350 -0.988 1.00 0.00 25 ILE A C 6
ATOM 7921 O O . ILE A 1 25 ? 4.622 2.386 -1.226 1.00 0.00 25 ILE A O 6
ATOM 7937 N N . MET A 1 26 ? 6.566 1.304 -0.935 1.00 0.00 26 MET A N 6
ATOM 7938 C CA . MET A 1 26 ? 7.369 2.514 -1.103 1.00 0.00 26 MET A CA 6
ATOM 7939 C C . MET A 1 26 ? 7.159 3.147 -2.490 1.00 0.00 26 MET A C 6
ATOM 7940 O O . MET A 1 26 ? 6.814 4.326 -2.570 1.00 0.00 26 MET A O 6
ATOM 7954 N N . PRO A 1 27 ? 7.338 2.388 -3.602 1.00 0.00 27 PRO A N 6
ATOM 7955 C CA . PRO A 1 27 ? 7.090 2.911 -4.956 1.00 0.00 27 PRO A CA 6
ATOM 7956 C C . PRO A 1 27 ? 5.656 3.397 -5.144 1.00 0.00 27 PRO A C 6
ATOM 7957 O O . PRO A 1 27 ? 5.420 4.447 -5.750 1.00 0.00 27 PRO A O 6
ATOM 7968 N N . PHE A 1 28 ? 4.702 2.636 -4.611 1.00 0.00 28 PHE A N 6
ATOM 7969 C CA . PHE A 1 28 ? 3.291 2.992 -4.710 1.00 0.00 28 PHE A CA 6
ATOM 7970 C C . PHE A 1 28 ? 3.005 4.284 -3.954 1.00 0.00 28 PHE A C 6
ATOM 7971 O O . PHE A 1 28 ? 2.201 5.104 -4.397 1.00 0.00 28 PHE A O 6
ATOM 7988 N N . PHE A 1 29 ? 3.674 4.463 -2.818 1.00 0.00 29 PHE A N 6
ATOM 7989 C CA . PHE A 1 29 ? 3.529 5.675 -2.019 1.00 0.00 29 PHE A CA 6
ATOM 7990 C C . PHE A 1 29 ? 3.970 6.893 -2.819 1.00 0.00 29 PHE A C 6
ATOM 7991 O O . PHE A 1 29 ? 3.293 7.915 -2.824 1.00 0.00 29 PHE A O 6
ATOM 8008 N N . GLU A 1 30 ? 5.093 6.764 -3.516 1.00 0.00 30 GLU A N 6
ATOM 8009 C CA . GLU A 1 30 ? 5.629 7.850 -4.334 1.00 0.00 30 GLU A CA 6
ATOM 8010 C C . GLU A 1 30 ? 4.598 8.316 -5.351 1.00 0.00 30 GLU A C 6
ATOM 8011 O O . GLU A 1 30 ? 4.432 9.514 -5.592 1.00 0.00 30 GLU A O 6
ATOM 8023 N N . GLU A 1 31 ? 3.907 7.353 -5.932 1.00 0.00 31 GLU A N 6
ATOM 8024 C CA . GLU A 1 31 ? 2.887 7.635 -6.934 1.00 0.00 31 GLU A CA 6
ATOM 8025 C C . GLU A 1 31 ? 1.610 8.196 -6.303 1.00 0.00 31 GLU A C 6
ATOM 8026 O O . GLU A 1 31 ? 1.117 9.249 -6.714 1.00 0.00 31 GLU A O 6
ATOM 8038 N N . CYS A 1 32 ? 1.096 7.503 -5.291 1.00 0.00 32 CYS A N 6
ATOM 8039 C CA . CYS A 1 32 ? -0.217 7.812 -4.731 1.00 0.00 32 CYS A CA 6
ATOM 8040 C C . CYS A 1 32 ? -0.189 9.040 -3.818 1.00 0.00 32 CYS A C 6
ATOM 8041 O O . CYS A 1 32 ? -1.219 9.677 -3.615 1.00 0.00 32 CYS A O 6
ATOM 8049 N N . PHE A 1 33 ? 0.983 9.368 -3.276 1.00 0.00 33 PHE A N 6
ATOM 8050 C CA . PHE A 1 33 ? 1.123 10.501 -2.354 1.00 0.00 33 PHE A CA 6
ATOM 8051 C C . PHE A 1 33 ? 0.584 11.791 -2.967 1.00 0.00 33 PHE A C 6
ATOM 8052 O O . PHE A 1 33 ? -0.057 12.590 -2.288 1.00 0.00 33 PHE A O 6
ATOM 8069 N N . ASP A 1 34 ? 0.833 11.974 -4.255 1.00 0.00 34 ASP A N 6
ATOM 8070 C CA . ASP A 1 34 ? 0.401 13.179 -4.960 1.00 0.00 34 ASP A CA 6
ATOM 8071 C C . ASP A 1 34 ? -1.120 13.222 -5.123 1.00 0.00 34 ASP A C 6
ATOM 8072 O O . ASP A 1 34 ? -1.710 14.290 -5.286 1.00 0.00 34 ASP A O 6
ATOM 8081 N N . SER A 1 35 ? -1.755 12.061 -5.057 1.00 0.00 35 SER A N 6
ATOM 8082 C CA . SER A 1 35 ? -3.186 11.958 -5.302 1.00 0.00 35 SER A CA 6
ATOM 8083 C C . SER A 1 35 ? -3.983 11.898 -3.997 1.00 0.00 35 SER A C 6
ATOM 8084 O O . SER A 1 35 ? -5.095 12.426 -3.915 1.00 0.00 35 SER A O 6
ATOM 8092 N N . LEU A 1 36 ? -3.412 11.261 -2.982 1.00 0.00 36 LEU A N 6
ATOM 8093 C CA . LEU A 1 36 ? -4.125 11.016 -1.733 1.00 0.00 36 LEU A CA 6
ATOM 8094 C C . LEU A 1 36 ? -4.206 12.270 -0.871 1.00 0.00 36 LEU A C 6
ATOM 8095 O O . LEU A 1 36 ? -3.245 13.035 -0.767 1.00 0.00 36 LEU A O 6
ATOM 8111 N N . THR A 1 37 ? -5.361 12.469 -0.255 1.00 0.00 37 THR A N 6
ATOM 8112 C CA . THR A 1 37 ? -5.548 13.545 0.703 1.00 0.00 37 THR A CA 6
ATOM 8113 C C . THR A 1 37 ? -5.098 13.091 2.090 1.00 0.00 37 THR A C 6
ATOM 8114 O O . THR A 1 37 ? -4.757 11.924 2.276 1.00 0.00 37 THR A O 6
ATOM 8125 N N . GLU A 1 38 ? -5.102 14.004 3.059 1.00 0.00 38 GLU A N 6
ATOM 8126 C CA . GLU A 1 38 ? -4.669 13.683 4.423 1.00 0.00 38 GLU A CA 6
ATOM 8127 C C . GLU A 1 38 ? -5.474 12.524 5.007 1.00 0.00 38 GLU A C 6
ATOM 8128 O O . GLU A 1 38 ? -4.904 11.598 5.572 1.00 0.00 38 GLU A O 6
ATOM 8140 N N . SER A 1 39 ? -6.794 12.583 4.864 1.00 0.00 39 SER A N 6
ATOM 8141 C CA . SER A 1 39 ? -7.676 11.551 5.390 1.00 0.00 39 SER A CA 6
ATOM 8142 C C . SER A 1 39 ? -7.340 10.181 4.800 1.00 0.00 39 SER A C 6
ATOM 8143 O O . SER A 1 39 ? -7.253 9.186 5.525 1.00 0.00 39 SER A O 6
ATOM 8151 N N . GLU A 1 40 ? -7.136 10.141 3.487 1.00 0.00 40 GLU A N 6
ATOM 8152 C CA . GLU A 1 40 ? -6.761 8.908 2.804 1.00 0.00 40 GLU A CA 6
ATOM 8153 C C . GLU A 1 40 ? -5.380 8.450 3.266 1.00 0.00 40 GLU A C 6
ATOM 8154 O O . GLU A 1 40 ? -5.150 7.268 3.531 1.00 0.00 40 GLU A O 6
ATOM 8166 N N . GLN A 1 41 ? -4.473 9.407 3.376 1.00 0.00 41 GLN A N 6
ATOM 8167 C CA . GLN A 1 41 ? -3.120 9.152 3.848 1.00 0.00 41 GLN A CA 6
ATOM 8168 C C . GLN A 1 41 ? -3.124 8.582 5.267 1.00 0.00 41 GLN A C 6
ATOM 8169 O O . GLN A 1 41 ? -2.361 7.672 5.582 1.00 0.00 41 GLN A O 6
ATOM 8183 N N . ASP A 1 42 ? -3.999 9.118 6.108 1.00 0.00 42 ASP A N 6
ATOM 8184 C CA . ASP A 1 42 ? -4.119 8.683 7.501 1.00 0.00 42 ASP A CA 6
ATOM 8185 C C . ASP A 1 42 ? -4.509 7.216 7.598 1.00 0.00 42 ASP A C 6
ATOM 8186 O O . ASP A 1 42 ? -3.914 6.455 8.362 1.00 0.00 42 ASP A O 6
ATOM 8195 N N . ASP A 1 43 ? -5.496 6.820 6.813 1.00 0.00 43 ASP A N 6
ATOM 8196 C CA . ASP A 1 43 ? -5.939 5.429 6.803 1.00 0.00 43 ASP A CA 6
ATOM 8197 C C . ASP A 1 43 ? -4.863 4.526 6.223 1.00 0.00 43 ASP A C 6
ATOM 8198 O O . ASP A 1 43 ? -4.721 3.377 6.633 1.00 0.00 43 ASP A O 6
ATOM 8207 N N . PHE A 1 44 ? -4.100 5.056 5.277 1.00 0.00 44 PHE A N 6
ATOM 8208 C CA . PHE A 1 44 ? -2.996 4.318 4.684 1.00 0.00 44 PHE A CA 6
ATOM 8209 C C . PHE A 1 44 ? -1.931 4.022 5.738 1.00 0.00 44 PHE A C 6
ATOM 8210 O O . PHE A 1 44 ? -1.439 2.899 5.836 1.00 0.00 44 PHE A O 6
ATOM 8227 N N . VAL A 1 45 ? -1.590 5.034 6.530 1.00 0.00 45 VAL A N 6
ATOM 8228 C CA . VAL A 1 45 ? -0.623 4.867 7.610 1.00 0.00 45 VAL A CA 6
ATOM 8229 C C . VAL A 1 45 ? -1.170 3.907 8.662 1.00 0.00 45 VAL A C 6
ATOM 8230 O O . VAL A 1 45 ? -0.447 3.052 9.174 1.00 0.00 45 VAL A O 6
ATOM 8243 N N . ALA A 1 46 ? -2.454 4.044 8.965 1.00 0.00 46 ALA A N 6
ATOM 8244 C CA . ALA A 1 46 ? -3.119 3.146 9.905 1.00 0.00 46 ALA A CA 6
ATOM 8245 C C . ALA A 1 46 ? -3.053 1.690 9.435 1.00 0.00 46 ALA A C 6
ATOM 8246 O O . ALA A 1 46 ? -2.980 0.764 10.248 1.00 0.00 46 ALA A O 6
ATOM 8253 N N . LEU A 1 47 ? -3.082 1.492 8.120 1.00 0.00 47 LEU A N 6
ATOM 8254 C CA . LEU A 1 47 ? -2.964 0.157 7.540 1.00 0.00 47 LEU A CA 6
ATOM 8255 C C . LEU A 1 47 ? -1.587 -0.438 7.812 1.00 0.00 47 LEU A C 6
ATOM 8256 O O . LEU A 1 47 ? -1.468 -1.625 8.098 1.00 0.00 47 LEU A O 6
ATOM 8272 N N . LEU A 1 48 ? -0.560 0.405 7.753 1.00 0.00 48 LEU A N 6
ATOM 8273 C CA . LEU A 1 48 ? 0.820 -0.032 7.970 1.00 0.00 48 LEU A CA 6
ATOM 8274 C C . LEU A 1 48 ? 1.029 -0.488 9.414 1.00 0.00 48 LEU A C 6
ATOM 8275 O O . LEU A 1 48 ? 1.890 -1.317 9.703 1.00 0.00 48 LEU A O 6
ATOM 8291 N N . GLU A 1 49 ? 0.233 0.069 10.317 1.00 0.00 49 GLU A N 6
ATOM 8292 C CA . GLU A 1 49 ? 0.278 -0.305 11.724 1.00 0.00 49 GLU A CA 6
ATOM 8293 C C . GLU A 1 49 ? -0.406 -1.651 11.953 1.00 0.00 49 GLU A C 6
ATOM 8294 O O . GLU A 1 49 ? -0.264 -2.263 13.014 1.00 0.00 49 GLU A O 6
ATOM 8306 N N . SER A 1 50 ? -1.149 -2.104 10.953 1.00 0.00 50 SER A N 6
ATOM 8307 C CA . SER A 1 50 ? -1.864 -3.367 11.033 1.00 0.00 50 SER A CA 6
ATOM 8308 C C . SER A 1 50 ? -1.111 -4.451 10.256 1.00 0.00 50 SER A C 6
ATOM 8309 O O . SER A 1 50 ? -0.134 -4.158 9.562 1.00 0.00 50 SER A O 6
ATOM 8317 N N . ASP A 1 51 ? -1.553 -5.700 10.388 1.00 0.00 51 ASP A N 6
ATOM 8318 C CA . ASP A 1 51 ? -0.967 -6.803 9.629 1.00 0.00 51 ASP A CA 6
ATOM 8319 C C . ASP A 1 51 ? -1.515 -6.820 8.205 1.00 0.00 51 ASP A C 6
ATOM 8320 O O . ASP A 1 51 ? -2.204 -5.887 7.789 1.00 0.00 51 ASP A O 6
ATOM 8329 N N . ASP A 1 52 ? -1.243 -7.890 7.462 1.00 0.00 52 ASP A N 6
ATOM 8330 C CA . ASP A 1 52 ? -1.645 -7.948 6.055 1.00 0.00 52 ASP A CA 6
ATOM 8331 C C . ASP A 1 52 ? -2.677 -9.056 5.747 1.00 0.00 52 ASP A C 6
ATOM 8332 O O . ASP A 1 52 ? -2.558 -9.734 4.726 1.00 0.00 52 ASP A O 6
ATOM 8341 N N . PRO A 1 53 ? -3.772 -9.195 6.526 1.00 0.00 53 PRO A N 6
ATOM 8342 C CA . PRO A 1 53 ? -4.794 -10.185 6.231 1.00 0.00 53 PRO A CA 6
ATOM 8343 C C . PRO A 1 53 ? -5.866 -9.617 5.310 1.00 0.00 53 PRO A C 6
ATOM 8344 O O . PRO A 1 53 ? -6.217 -10.222 4.295 1.00 0.00 53 PRO A O 6
ATOM 8355 N N . ASP A 1 54 ? -6.367 -8.441 5.670 1.00 0.00 54 ASP A N 6
ATOM 8356 C CA . ASP A 1 54 ? -7.354 -7.739 4.864 1.00 0.00 54 ASP A CA 6
ATOM 8357 C C . ASP A 1 54 ? -6.720 -7.311 3.551 1.00 0.00 54 ASP A C 6
ATOM 8358 O O . ASP A 1 54 ? -7.334 -7.398 2.490 1.00 0.00 54 ASP A O 6
ATOM 8367 N N . LEU A 1 55 ? -5.471 -6.870 3.637 1.00 0.00 55 LEU A N 6
ATOM 8368 C CA . LEU A 1 55 ? -4.726 -6.441 2.467 1.00 0.00 55 LEU A CA 6
ATOM 8369 C C . LEU A 1 55 ? -4.576 -7.592 1.477 1.00 0.00 55 LEU A C 6
ATOM 8370 O O . LEU A 1 55 ? -4.893 -7.448 0.299 1.00 0.00 55 LEU A O 6
ATOM 8386 N N . PHE A 1 56 ? -4.122 -8.742 1.970 1.00 0.00 56 PHE A N 6
ATOM 8387 C CA . PHE A 1 56 ? -3.958 -9.922 1.128 1.00 0.00 56 PHE A CA 6
ATOM 8388 C C . PHE A 1 56 ? -5.288 -10.321 0.488 1.00 0.00 56 PHE A C 6
ATOM 8389 O O . PHE A 1 56 ? -5.372 -10.579 -0.716 1.00 0.00 56 PHE A O 6
ATOM 8406 N N . ALA A 1 57 ? -6.329 -10.344 1.308 1.00 0.00 57 ALA A N 6
ATOM 8407 C CA . ALA A 1 57 ? -7.625 -10.851 0.892 1.00 0.00 57 ALA A CA 6
ATOM 8408 C C . ALA A 1 57 ? -8.307 -9.952 -0.137 1.00 0.00 57 ALA A C 6
ATOM 8409 O O . ALA A 1 57 ? -8.992 -10.441 -1.036 1.00 0.00 57 ALA A O 6
ATOM 8416 N N . TRP A 1 58 ? -8.137 -8.644 -0.008 1.00 0.00 58 TRP A N 6
ATOM 8417 C CA . TRP A 1 58 ? -8.771 -7.717 -0.939 1.00 0.00 58 TRP A CA 6
ATOM 8418 C C . TRP A 1 58 ? -8.051 -7.686 -2.283 1.00 0.00 58 TRP A C 6
ATOM 8419 O O . TRP A 1 58 ? -8.679 -7.470 -3.320 1.00 0.00 58 TRP A O 6
ATOM 8440 N N . VAL A 1 59 ? -6.741 -7.916 -2.270 1.00 0.00 59 VAL A N 6
ATOM 8441 C CA . VAL A 1 59 ? -5.973 -7.973 -3.511 1.00 0.00 59 VAL A CA 6
ATOM 8442 C C . VAL A 1 59 ? -6.398 -9.177 -4.351 1.00 0.00 59 VAL A C 6
ATOM 8443 O O . VAL A 1 59 ? -6.528 -9.076 -5.570 1.00 0.00 59 VAL A O 6
ATOM 8456 N N . MET A 1 60 ? -6.635 -10.310 -3.696 1.00 0.00 60 MET A N 6
ATOM 8457 C CA . MET A 1 60 ? -7.100 -11.505 -4.399 1.00 0.00 60 MET A CA 6
ATOM 8458 C C . MET A 1 60 ? -8.599 -11.401 -4.689 1.00 0.00 60 MET A C 6
ATOM 8459 O O . MET A 1 60 ? -9.122 -12.074 -5.578 1.00 0.00 60 MET A O 6
ATOM 8473 N N . GLY A 1 61 ? -9.281 -10.553 -3.927 1.00 0.00 61 GLY A N 6
ATOM 8474 C CA . GLY A 1 61 ? -10.695 -10.314 -4.153 1.00 0.00 61 GLY A CA 6
ATOM 8475 C C . GLY A 1 61 ? -11.586 -11.302 -3.426 1.00 0.00 61 GLY A C 6
ATOM 8476 O O . GLY A 1 61 ? -12.639 -11.682 -3.930 1.00 0.00 61 GLY A O 6
ATOM 8480 N N . HIS A 1 62 ? -11.171 -11.720 -2.240 1.00 0.00 62 HIS A N 6
ATOM 8481 C CA . HIS A 1 62 ? -11.946 -12.677 -1.458 1.00 0.00 62 HIS A CA 6
ATOM 8482 C C . HIS A 1 62 ? -12.172 -12.156 -0.040 1.00 0.00 62 HIS A C 6
ATOM 8483 O O . HIS A 1 62 ? -12.869 -12.776 0.761 1.00 0.00 62 HIS A O 6
ATOM 8498 N N . GLY A 1 63 ? -11.600 -11.003 0.262 1.00 0.00 63 GLY A N 6
ATOM 8499 C CA . GLY A 1 63 ? -11.691 -10.474 1.602 1.00 0.00 63 GLY A CA 6
ATOM 8500 C C . GLY A 1 63 ? -12.831 -9.501 1.765 1.00 0.00 63 GLY A C 6
ATOM 8501 O O . GLY A 1 63 ? -13.340 -8.959 0.784 1.00 0.00 63 GLY A O 6
ATOM 8505 N N . ARG A 1 64 ? -13.229 -9.280 3.004 1.00 0.00 64 ARG A N 6
ATOM 8506 C CA . ARG A 1 64 ? -14.315 -8.361 3.310 1.00 0.00 64 ARG A CA 6
ATOM 8507 C C . ARG A 1 64 ? -13.877 -7.375 4.382 1.00 0.00 64 ARG A C 6
ATOM 8508 O O . ARG A 1 64 ? -13.165 -7.739 5.317 1.00 0.00 64 ARG A O 6
ATOM 8529 N N . CYS A 1 65 ? -14.283 -6.130 4.232 1.00 0.00 65 CYS A N 6
ATOM 8530 C CA . CYS A 1 65 ? -13.985 -5.103 5.215 1.00 0.00 65 CYS A CA 6
ATOM 8531 C C . CYS A 1 65 ? -15.102 -4.075 5.218 1.00 0.00 65 CYS A C 6
ATOM 8532 O O . CYS A 1 65 ? -15.415 -3.488 4.182 1.00 0.00 65 CYS A O 6
ATOM 8540 N N . GLU A 1 66 ? -15.713 -3.884 6.375 1.00 0.00 66 GLU A N 6
ATOM 8541 C CA . GLU A 1 66 ? -16.857 -2.992 6.499 1.00 0.00 66 GLU A CA 6
ATOM 8542 C C . GLU A 1 66 ? -16.448 -1.542 6.266 1.00 0.00 66 GLU A C 6
ATOM 8543 O O . GLU A 1 66 ? -17.220 -0.747 5.731 1.00 0.00 66 GLU A O 6
ATOM 8555 N N . ASN A 1 67 ? -15.229 -1.198 6.663 1.00 0.00 67 ASN A N 6
ATOM 8556 C CA . ASN A 1 67 ? -14.745 0.160 6.498 1.00 0.00 67 ASN A CA 6
ATOM 8557 C C . ASN A 1 67 ? -14.222 0.352 5.085 1.00 0.00 67 ASN A C 6
ATOM 8558 O O . ASN A 1 67 ? -13.075 0.018 4.783 1.00 0.00 67 ASN A O 6
ATOM 8569 N N . LEU A 1 68 ? -15.077 0.875 4.220 1.00 0.00 68 LEU A N 6
ATOM 8570 C CA . LEU A 1 68 ? -14.723 1.086 2.826 1.00 0.00 68 LEU A CA 6
ATOM 8571 C C . LEU A 1 68 ? -13.742 2.239 2.684 1.00 0.00 68 LEU A C 6
ATOM 8572 O O . LEU A 1 68 ? -13.129 2.419 1.631 1.00 0.00 68 LEU A O 6
ATOM 8588 N N . GLY A 1 69 ? -13.613 3.023 3.744 1.00 0.00 69 GLY A N 6
ATOM 8589 C CA . GLY A 1 69 ? -12.562 4.016 3.809 1.00 0.00 69 GLY A CA 6
ATOM 8590 C C . GLY A 1 69 ? -11.198 3.364 3.731 1.00 0.00 69 GLY A C 6
ATOM 8591 O O . GLY A 1 69 ? -10.346 3.781 2.953 1.00 0.00 69 GLY A O 6
ATOM 8595 N N . LEU A 1 70 ? -11.008 2.308 4.519 1.00 0.00 70 LEU A N 6
ATOM 8596 C CA . LEU A 1 70 ? -9.786 1.513 4.470 1.00 0.00 70 LEU A CA 6
ATOM 8597 C C . LEU A 1 70 ? -9.629 0.868 3.099 1.00 0.00 70 LEU A C 6
ATOM 8598 O O . LEU A 1 70 ? -8.538 0.839 2.528 1.00 0.00 70 LEU A O 6
ATOM 8614 N N . ALA A 1 71 ? -10.740 0.374 2.569 1.00 0.00 71 ALA A N 6
ATOM 8615 C CA . ALA A 1 71 ? -10.747 -0.306 1.280 1.00 0.00 71 ALA A CA 6
ATOM 8616 C C . ALA A 1 71 ? -10.402 0.643 0.136 1.00 0.00 71 ALA A C 6
ATOM 8617 O O . ALA A 1 71 ? -9.931 0.207 -0.914 1.00 0.00 71 ALA A O 6
ATOM 8624 N N . ALA A 1 72 ? -10.640 1.937 0.341 1.00 0.00 72 ALA A N 6
ATOM 8625 C CA . ALA A 1 72 ? -10.375 2.944 -0.682 1.00 0.00 72 ALA A CA 6
ATOM 8626 C C . ALA A 1 72 ? -8.914 2.916 -1.120 1.00 0.00 72 ALA A C 6
ATOM 8627 O O . ALA A 1 72 ? -8.618 2.853 -2.315 1.00 0.00 72 ALA A O 6
ATOM 8634 N N . MET A 1 73 ? -8.003 2.946 -0.152 1.00 0.00 73 MET A N 6
ATOM 8635 C CA . MET A 1 73 ? -6.575 2.903 -0.451 1.00 0.00 73 MET A CA 6
ATOM 8636 C C . MET A 1 73 ? -6.174 1.540 -0.995 1.00 0.00 73 MET A C 6
ATOM 8637 O O . MET A 1 73 ? -5.254 1.432 -1.806 1.00 0.00 73 MET A O 6
ATOM 8651 N N . VAL A 1 74 ? -6.882 0.505 -0.566 1.00 0.00 74 VAL A N 6
ATOM 8652 C CA . VAL A 1 74 ? -6.637 -0.838 -1.068 1.00 0.00 74 VAL A CA 6
ATOM 8653 C C . VAL A 1 74 ? -6.982 -0.908 -2.552 1.00 0.00 74 VAL A C 6
ATOM 8654 O O . VAL A 1 74 ? -6.236 -1.478 -3.343 1.00 0.00 74 VAL A O 6
ATOM 8667 N N . ASP A 1 75 ? -8.104 -0.292 -2.921 1.00 0.00 75 ASP A N 6
ATOM 8668 C CA . ASP A 1 75 ? -8.552 -0.244 -4.316 1.00 0.00 75 ASP A CA 6
ATOM 8669 C C . ASP A 1 75 ? -7.503 0.422 -5.201 1.00 0.00 75 ASP A C 6
ATOM 8670 O O . ASP A 1 75 ? -7.266 -0.008 -6.333 1.00 0.00 75 ASP A O 6
ATOM 8679 N N . LYS A 1 76 ? -6.865 1.464 -4.668 1.00 0.00 76 LYS A N 6
ATOM 8680 C CA . LYS A 1 76 ? -5.795 2.162 -5.380 1.00 0.00 76 LYS A CA 6
ATOM 8681 C C . LYS A 1 76 ? -4.662 1.188 -5.696 1.00 0.00 76 LYS A C 6
ATOM 8682 O O . LYS A 1 76 ? -4.076 1.219 -6.781 1.00 0.00 76 LYS A O 6
ATOM 8701 N N . ILE A 1 77 ? -4.358 0.330 -4.731 1.00 0.00 77 ILE A N 6
ATOM 8702 C CA . ILE A 1 77 ? -3.312 -0.671 -4.887 1.00 0.00 77 ILE A CA 6
ATOM 8703 C C . ILE A 1 77 ? -3.751 -1.763 -5.860 1.00 0.00 77 ILE A C 6
ATOM 8704 O O . ILE A 1 77 ? -2.999 -2.135 -6.762 1.00 0.00 77 ILE A O 6
ATOM 8720 N N . VAL A 1 78 ? -4.978 -2.251 -5.679 1.00 0.00 78 VAL A N 6
ATOM 8721 C CA . VAL A 1 78 ? -5.519 -3.328 -6.509 1.00 0.00 78 VAL A CA 6
ATOM 8722 C C . VAL A 1 78 ? -5.463 -2.970 -7.992 1.00 0.00 78 VAL A C 6
ATOM 8723 O O . VAL A 1 78 ? -5.004 -3.764 -8.813 1.00 0.00 78 VAL A O 6
ATOM 8736 N N . ALA A 1 79 ? -5.905 -1.765 -8.327 1.00 0.00 79 ALA A N 6
ATOM 8737 C CA . ALA A 1 79 ? -5.883 -1.301 -9.709 1.00 0.00 79 ALA A CA 6
ATOM 8738 C C . ALA A 1 79 ? -4.460 -1.301 -10.259 1.00 0.00 79 ALA A C 6
ATOM 8739 O O . ALA A 1 79 ? -4.224 -1.656 -11.415 1.00 0.00 79 ALA A O 6
ATOM 8746 N N . HIS A 1 80 ? -3.512 -0.919 -9.414 1.00 0.00 80 HIS A N 6
ATOM 8747 C CA . HIS A 1 80 ? -2.118 -0.824 -9.819 1.00 0.00 80 HIS A CA 6
ATOM 8748 C C . HIS A 1 80 ? -1.511 -2.213 -10.018 1.00 0.00 80 HIS A C 6
ATOM 8749 O O . HIS A 1 80 ? -0.828 -2.457 -11.015 1.00 0.00 80 HIS A O 6
ATOM 8764 N N . ASN A 1 81 ? -1.737 -3.114 -9.065 1.00 0.00 81 ASN A N 6
ATOM 8765 C CA . ASN A 1 81 ? -1.134 -4.443 -9.132 1.00 0.00 81 ASN A CA 6
ATOM 8766 C C . ASN A 1 81 ? -1.766 -5.283 -10.240 1.00 0.00 81 ASN A C 6
ATOM 8767 O O . ASN A 1 81 ? -1.063 -5.993 -10.951 1.00 0.00 81 ASN A O 6
ATOM 8778 N N . LEU A 1 82 ? -3.083 -5.185 -10.410 1.00 0.00 82 LEU A N 6
ATOM 8779 C CA . LEU A 1 82 ? -3.773 -5.946 -11.437 1.00 0.00 82 LEU A CA 6
ATOM 8780 C C . LEU A 1 82 ? -3.274 -5.568 -12.825 1.00 0.00 82 LEU A C 6
ATOM 8781 O O . LEU A 1 82 ? -3.210 -6.409 -13.722 1.00 0.00 82 LEU A O 6
ATOM 8797 N N . SER A 1 83 ? -2.890 -4.312 -12.982 1.00 0.00 83 SER A N 6
ATOM 8798 C CA . SER A 1 83 ? -2.382 -3.822 -14.250 1.00 0.00 83 SER A CA 6
ATOM 8799 C C . SER A 1 83 ? -1.073 -4.525 -14.619 1.00 0.00 83 SER A C 6
ATOM 8800 O O . SER A 1 83 ? -0.908 -4.993 -15.748 1.00 0.00 83 SER A O 6
ATOM 8808 N N . LYS A 1 84 ? -0.153 -4.628 -13.660 1.00 0.00 84 LYS A N 6
ATOM 8809 C CA . LYS A 1 84 ? 1.127 -5.279 -13.915 1.00 0.00 84 LYS A CA 6
ATOM 8810 C C . LYS A 1 84 ? 0.937 -6.785 -14.093 1.00 0.00 84 LYS A C 6
ATOM 8811 O O . LYS A 1 84 ? 1.726 -7.442 -14.772 1.00 0.00 84 LYS A O 6
ATOM 8830 N N . VAL A 1 85 ? -0.126 -7.319 -13.495 1.00 0.00 85 VAL A N 6
ATOM 8831 C CA . VAL A 1 85 ? -0.446 -8.739 -13.618 1.00 0.00 85 VAL A CA 6
ATOM 8832 C C . VAL A 1 85 ? -0.917 -9.048 -15.033 1.00 0.00 85 VAL A C 6
ATOM 8833 O O . VAL A 1 85 ? -0.594 -10.092 -15.595 1.00 0.00 85 VAL A O 6
ATOM 8846 N N . ARG A 1 86 ? -1.691 -8.133 -15.599 1.00 0.00 86 ARG A N 6
ATOM 8847 C CA . ARG A 1 86 ? -2.120 -8.235 -16.978 1.00 0.00 86 ARG A CA 6
ATOM 8848 C C . ARG A 1 86 ? -0.936 -8.002 -17.920 1.00 0.00 86 ARG A C 6
ATOM 8849 O O . ARG A 1 86 ? -0.833 -8.620 -18.984 1.00 0.00 86 ARG A O 6
ATOM 8870 N N . LEU A 1 87 ? -0.038 -7.121 -17.506 1.00 0.00 87 LEU A N 6
ATOM 8871 C CA . LEU A 1 87 ? 1.118 -6.763 -18.299 1.00 0.00 87 LEU A CA 6
ATOM 8872 C C . LEU A 1 87 ? 2.082 -7.942 -18.444 1.00 0.00 87 LEU A C 6
ATOM 8873 O O . LEU A 1 87 ? 2.351 -8.391 -19.558 1.00 0.00 87 LEU A O 6
ATOM 8889 N N . GLU A 1 88 ? 2.601 -8.424 -17.308 1.00 0.00 88 GLU A N 6
ATOM 8890 C CA . GLU A 1 88 ? 3.549 -9.550 -17.270 1.00 0.00 88 GLU A CA 6
ATOM 8891 C C . GLU A 1 88 ? 4.841 -9.256 -18.032 1.00 0.00 88 GLU A C 6
ATOM 8892 O O . GLU A 1 88 ? 5.657 -10.152 -18.244 1.00 0.00 88 GLU A O 6
ATOM 8904 N N . HIS A 1 89 ? 5.043 -8.010 -18.431 1.00 0.00 89 HIS A N 6
ATOM 8905 C CA . HIS A 1 89 ? 6.194 -7.669 -19.255 1.00 0.00 89 HIS A CA 6
ATOM 8906 C C . HIS A 1 89 ? 7.354 -7.182 -18.390 1.00 0.00 89 HIS A C 6
ATOM 8907 O O . HIS A 1 89 ? 8.297 -6.558 -18.876 1.00 0.00 89 HIS A O 6
ATOM 8922 N N . HIS A 1 90 ? 7.270 -7.482 -17.106 1.00 0.00 90 HIS A N 6
ATOM 8923 C CA . HIS A 1 90 ? 8.339 -7.179 -16.165 1.00 0.00 90 HIS A CA 6
ATOM 8924 C C . HIS A 1 90 ? 8.668 -8.428 -15.363 1.00 0.00 90 HIS A C 6
ATOM 8925 O O . HIS A 1 90 ? 7.847 -9.342 -15.275 1.00 0.00 90 HIS A O 6
ATOM 8940 N N . HIS A 1 91 ? 9.856 -8.472 -14.782 1.00 0.00 91 HIS A N 6
ATOM 8941 C CA . HIS A 1 91 ? 10.269 -9.635 -14.009 1.00 0.00 91 HIS A CA 6
ATOM 8942 C C . HIS A 1 91 ? 9.755 -9.540 -12.580 1.00 0.00 91 HIS A C 6
ATOM 8943 O O . HIS A 1 91 ? 9.313 -8.476 -12.138 1.00 0.00 91 HIS A O 6
ATOM 8958 N N . HIS A 1 92 ? 9.807 -10.658 -11.867 1.00 0.00 92 HIS A N 6
ATOM 8959 C CA . HIS A 1 92 ? 9.316 -10.719 -10.497 1.00 0.00 92 HIS A CA 6
ATOM 8960 C C . HIS A 1 92 ? 10.261 -9.953 -9.575 1.00 0.00 92 HIS A C 6
ATOM 8961 O O . HIS A 1 92 ? 11.371 -10.403 -9.302 1.00 0.00 92 HIS A O 6
ATOM 8976 N N . HIS A 1 93 ? 9.819 -8.785 -9.113 1.00 0.00 93 HIS A N 6
ATOM 8977 C CA . HIS A 1 93 ? 10.660 -7.908 -8.295 1.00 0.00 93 HIS A CA 6
ATOM 8978 C C . HIS A 1 93 ? 10.948 -8.528 -6.928 1.00 0.00 93 HIS A C 6
ATOM 8979 O O . HIS A 1 93 ? 11.890 -8.128 -6.246 1.00 0.00 93 HIS A O 6
ATOM 8994 N N . HIS A 1 94 ? 10.136 -9.497 -6.533 1.00 0.00 94 HIS A N 6
ATOM 8995 C CA . HIS A 1 94 ? 10.340 -10.189 -5.272 1.00 0.00 94 HIS A CA 6
ATOM 8996 C C . HIS A 1 94 ? 9.749 -11.587 -5.364 1.00 0.00 94 HIS A C 6
ATOM 8997 O O . HIS A 1 94 ? 8.681 -11.821 -4.778 1.00 0.00 94 HIS A O 6
ATOM 9013 N N . MET A 1 1 ? -0.908 19.714 4.952 1.00 0.00 1 MET A N 7
ATOM 9014 C CA . MET A 1 1 ? 0.099 19.184 4.005 1.00 0.00 1 MET A CA 7
ATOM 9015 C C . MET A 1 1 ? 1.074 18.257 4.717 1.00 0.00 1 MET A C 7
ATOM 9016 O O . MET A 1 1 ? 1.526 18.544 5.830 1.00 0.00 1 MET A O 7
ATOM 9032 N N . TYR A 1 2 ? 1.387 17.139 4.078 1.00 0.00 2 TYR A N 7
ATOM 9033 C CA . TYR A 1 2 ? 2.348 16.194 4.617 1.00 0.00 2 TYR A CA 7
ATOM 9034 C C . TYR A 1 2 ? 3.639 16.248 3.815 1.00 0.00 2 TYR A C 7
ATOM 9035 O O . TYR A 1 2 ? 3.634 16.085 2.596 1.00 0.00 2 TYR A O 7
ATOM 9053 N N . THR A 1 3 ? 4.736 16.490 4.507 1.00 0.00 3 THR A N 7
ATOM 9054 C CA . THR A 1 3 ? 6.029 16.643 3.862 1.00 0.00 3 THR A CA 7
ATOM 9055 C C . THR A 1 3 ? 6.945 15.467 4.196 1.00 0.00 3 THR A C 7
ATOM 9056 O O . THR A 1 3 ? 6.484 14.437 4.698 1.00 0.00 3 THR A O 7
ATOM 9067 N N . ALA A 1 4 ? 8.237 15.621 3.917 1.00 0.00 4 ALA A N 7
ATOM 9068 C CA . ALA A 1 4 ? 9.219 14.576 4.196 1.00 0.00 4 ALA A CA 7
ATOM 9069 C C . ALA A 1 4 ? 9.273 14.239 5.682 1.00 0.00 4 ALA A C 7
ATOM 9070 O O . ALA A 1 4 ? 9.554 13.104 6.055 1.00 0.00 4 ALA A O 7
ATOM 9077 N N . GLU A 1 5 ? 9.006 15.233 6.521 1.00 0.00 5 GLU A N 7
ATOM 9078 C CA . GLU A 1 5 ? 8.953 15.036 7.963 1.00 0.00 5 GLU A CA 7
ATOM 9079 C C . GLU A 1 5 ? 7.872 14.017 8.313 1.00 0.00 5 GLU A C 7
ATOM 9080 O O . GLU A 1 5 ? 8.079 13.131 9.141 1.00 0.00 5 GLU A O 7
ATOM 9092 N N . GLN A 1 6 ? 6.730 14.130 7.649 1.00 0.00 6 GLN A N 7
ATOM 9093 C CA . GLN A 1 6 ? 5.640 13.187 7.844 1.00 0.00 6 GLN A CA 7
ATOM 9094 C C . GLN A 1 6 ? 6.017 11.826 7.279 1.00 0.00 6 GLN A C 7
ATOM 9095 O O . GLN A 1 6 ? 5.691 10.790 7.860 1.00 0.00 6 GLN A O 7
ATOM 9109 N N . LYS A 1 7 ? 6.716 11.838 6.147 1.00 0.00 7 LYS A N 7
ATOM 9110 C CA . LYS A 1 7 ? 7.199 10.607 5.535 1.00 0.00 7 LYS A CA 7
ATOM 9111 C C . LYS A 1 7 ? 8.159 9.878 6.466 1.00 0.00 7 LYS A C 7
ATOM 9112 O O . LYS A 1 7 ? 8.199 8.654 6.481 1.00 0.00 7 LYS A O 7
ATOM 9131 N N . ALA A 1 8 ? 8.937 10.638 7.231 1.00 0.00 8 ALA A N 7
ATOM 9132 C CA . ALA A 1 8 ? 9.873 10.062 8.191 1.00 0.00 8 ALA A CA 7
ATOM 9133 C C . ALA A 1 8 ? 9.134 9.269 9.264 1.00 0.00 8 ALA A C 7
ATOM 9134 O O . ALA A 1 8 ? 9.556 8.173 9.641 1.00 0.00 8 ALA A O 7
ATOM 9141 N N . ARG A 1 9 ? 8.018 9.816 9.737 1.00 0.00 9 ARG A N 7
ATOM 9142 C CA . ARG A 1 9 ? 7.205 9.136 10.742 1.00 0.00 9 ARG A CA 7
ATOM 9143 C C . ARG A 1 9 ? 6.677 7.822 10.174 1.00 0.00 9 ARG A C 7
ATOM 9144 O O . ARG A 1 9 ? 6.568 6.820 10.882 1.00 0.00 9 ARG A O 7
ATOM 9165 N N . ILE A 1 10 ? 6.358 7.846 8.885 1.00 0.00 10 ILE A N 7
ATOM 9166 C CA . ILE A 1 10 ? 5.920 6.663 8.164 1.00 0.00 10 ILE A CA 7
ATOM 9167 C C . ILE A 1 10 ? 7.090 5.698 7.972 1.00 0.00 10 ILE A C 7
ATOM 9168 O O . ILE A 1 10 ? 6.949 4.501 8.164 1.00 0.00 10 ILE A O 7
ATOM 9184 N N . LYS A 1 11 ? 8.248 6.248 7.622 1.00 0.00 11 LYS A N 7
ATOM 9185 C CA . LYS A 1 11 ? 9.462 5.474 7.341 1.00 0.00 11 LYS A CA 7
ATOM 9186 C C . LYS A 1 11 ? 9.806 4.508 8.480 1.00 0.00 11 LYS A C 7
ATOM 9187 O O . LYS A 1 11 ? 10.244 3.383 8.236 1.00 0.00 11 LYS A O 7
ATOM 9206 N N . TRP A 1 12 ? 9.603 4.940 9.715 1.00 0.00 12 TRP A N 7
ATOM 9207 C CA . TRP A 1 12 ? 9.900 4.094 10.865 1.00 0.00 12 TRP A CA 7
ATOM 9208 C C . TRP A 1 12 ? 8.892 2.947 11.022 1.00 0.00 12 TRP A C 7
ATOM 9209 O O . TRP A 1 12 ? 9.235 1.885 11.537 1.00 0.00 12 TRP A O 7
ATOM 9230 N N . ALA A 1 13 ? 7.659 3.149 10.567 1.00 0.00 13 ALA A N 7
ATOM 9231 C CA . ALA A 1 13 ? 6.598 2.174 10.811 1.00 0.00 13 ALA A CA 7
ATOM 9232 C C . ALA A 1 13 ? 6.038 1.566 9.523 1.00 0.00 13 ALA A C 7
ATOM 9233 O O . ALA A 1 13 ? 5.109 0.760 9.571 1.00 0.00 13 ALA A O 7
ATOM 9240 N N . CYS A 1 14 ? 6.606 1.928 8.379 1.00 0.00 14 CYS A N 7
ATOM 9241 C CA . CYS A 1 14 ? 6.088 1.471 7.089 1.00 0.00 14 CYS A CA 7
ATOM 9242 C C . CYS A 1 14 ? 6.342 -0.019 6.889 1.00 0.00 14 CYS A C 7
ATOM 9243 O O . CYS A 1 14 ? 5.607 -0.692 6.169 1.00 0.00 14 CYS A O 7
ATOM 9251 N N . ARG A 1 15 ? 7.382 -0.528 7.532 1.00 0.00 15 ARG A N 7
ATOM 9252 C CA . ARG A 1 15 ? 7.704 -1.945 7.456 1.00 0.00 15 ARG A CA 7
ATOM 9253 C C . ARG A 1 15 ? 6.957 -2.718 8.536 1.00 0.00 15 ARG A C 7
ATOM 9254 O O . ARG A 1 15 ? 7.035 -3.947 8.590 1.00 0.00 15 ARG A O 7
ATOM 9275 N N . ARG A 1 16 ? 6.221 -1.978 9.372 1.00 0.00 16 ARG A N 7
ATOM 9276 C CA . ARG A 1 16 ? 5.486 -2.535 10.508 1.00 0.00 16 ARG A CA 7
ATOM 9277 C C . ARG A 1 16 ? 6.424 -3.301 11.445 1.00 0.00 16 ARG A C 7
ATOM 9278 O O . ARG A 1 16 ? 6.944 -2.744 12.411 1.00 0.00 16 ARG A O 7
ATOM 9299 N N . GLY A 1 17 ? 6.644 -4.566 11.134 1.00 0.00 17 GLY A N 7
ATOM 9300 C CA . GLY A 1 17 ? 7.579 -5.386 11.872 1.00 0.00 17 GLY A CA 7
ATOM 9301 C C . GLY A 1 17 ? 7.972 -6.605 11.070 1.00 0.00 17 GLY A C 7
ATOM 9302 O O . GLY A 1 17 ? 8.511 -7.573 11.607 1.00 0.00 17 GLY A O 7
ATOM 9306 N N . MET A 1 18 ? 7.714 -6.546 9.768 1.00 0.00 18 MET A N 7
ATOM 9307 C CA . MET A 1 18 ? 7.928 -7.682 8.889 1.00 0.00 18 MET A CA 7
ATOM 9308 C C . MET A 1 18 ? 8.582 -7.219 7.595 1.00 0.00 18 MET A C 7
ATOM 9309 O O . MET A 1 18 ? 8.001 -6.435 6.843 1.00 0.00 18 MET A O 7
ATOM 9323 N N . LEU A 1 19 ? 9.781 -7.716 7.334 1.00 0.00 19 LEU A N 7
ATOM 9324 C CA . LEU A 1 19 ? 10.554 -7.294 6.171 1.00 0.00 19 LEU A CA 7
ATOM 9325 C C . LEU A 1 19 ? 9.887 -7.740 4.880 1.00 0.00 19 LEU A C 7
ATOM 9326 O O . LEU A 1 19 ? 10.107 -7.154 3.819 1.00 0.00 19 LEU A O 7
ATOM 9342 N N . GLU A 1 20 ? 9.070 -8.775 4.983 1.00 0.00 20 GLU A N 7
ATOM 9343 C CA . GLU A 1 20 ? 8.332 -9.299 3.840 1.00 0.00 20 GLU A CA 7
ATOM 9344 C C . GLU A 1 20 ? 7.301 -8.286 3.349 1.00 0.00 20 GLU A C 7
ATOM 9345 O O . GLU A 1 20 ? 6.910 -8.297 2.183 1.00 0.00 20 GLU A O 7
ATOM 9357 N N . LEU A 1 21 ? 6.882 -7.397 4.240 1.00 0.00 21 LEU A N 7
ATOM 9358 C CA . LEU A 1 21 ? 5.812 -6.459 3.933 1.00 0.00 21 LEU A CA 7
ATOM 9359 C C . LEU A 1 21 ? 6.355 -5.087 3.543 1.00 0.00 21 LEU A C 7
ATOM 9360 O O . LEU A 1 21 ? 5.651 -4.292 2.927 1.00 0.00 21 LEU A O 7
ATOM 9376 N N . ASP A 1 22 ? 7.612 -4.819 3.884 1.00 0.00 22 ASP A N 7
ATOM 9377 C CA . ASP A 1 22 ? 8.231 -3.526 3.575 1.00 0.00 22 ASP A CA 7
ATOM 9378 C C . ASP A 1 22 ? 8.150 -3.223 2.083 1.00 0.00 22 ASP A C 7
ATOM 9379 O O . ASP A 1 22 ? 7.780 -2.122 1.678 1.00 0.00 22 ASP A O 7
ATOM 9388 N N . VAL A 1 23 ? 8.452 -4.231 1.275 1.00 0.00 23 VAL A N 7
ATOM 9389 C CA . VAL A 1 23 ? 8.544 -4.064 -0.171 1.00 0.00 23 VAL A CA 7
ATOM 9390 C C . VAL A 1 23 ? 7.172 -3.983 -0.842 1.00 0.00 23 VAL A C 7
ATOM 9391 O O . VAL A 1 23 ? 7.067 -3.567 -1.996 1.00 0.00 23 VAL A O 7
ATOM 9404 N N . VAL A 1 24 ? 6.121 -4.368 -0.131 1.00 0.00 24 VAL A N 7
ATOM 9405 C CA . VAL A 1 24 ? 4.782 -4.348 -0.712 1.00 0.00 24 VAL A CA 7
ATOM 9406 C C . VAL A 1 24 ? 3.991 -3.132 -0.226 1.00 0.00 24 VAL A C 7
ATOM 9407 O O . VAL A 1 24 ? 3.034 -2.701 -0.870 1.00 0.00 24 VAL A O 7
ATOM 9420 N N . ILE A 1 25 ? 4.404 -2.568 0.900 1.00 0.00 25 ILE A N 7
ATOM 9421 C CA . ILE A 1 25 ? 3.712 -1.421 1.469 1.00 0.00 25 ILE A CA 7
ATOM 9422 C C . ILE A 1 25 ? 4.351 -0.104 1.030 1.00 0.00 25 ILE A C 7
ATOM 9423 O O . ILE A 1 25 ? 3.714 0.706 0.360 1.00 0.00 25 ILE A O 7
ATOM 9439 N N . MET A 1 26 ? 5.621 0.091 1.374 1.00 0.00 26 MET A N 7
ATOM 9440 C CA . MET A 1 26 ? 6.267 1.395 1.210 1.00 0.00 26 MET A CA 7
ATOM 9441 C C . MET A 1 26 ? 6.429 1.814 -0.263 1.00 0.00 26 MET A C 7
ATOM 9442 O O . MET A 1 26 ? 6.002 2.909 -0.625 1.00 0.00 26 MET A O 7
ATOM 9456 N N . PRO A 1 27 ? 7.036 0.978 -1.138 1.00 0.00 27 PRO A N 7
ATOM 9457 C CA . PRO A 1 27 ? 7.235 1.341 -2.550 1.00 0.00 27 PRO A CA 7
ATOM 9458 C C . PRO A 1 27 ? 5.924 1.680 -3.255 1.00 0.00 27 PRO A C 7
ATOM 9459 O O . PRO A 1 27 ? 5.844 2.649 -4.011 1.00 0.00 27 PRO A O 7
ATOM 9470 N N . PHE A 1 28 ? 4.893 0.888 -2.990 1.00 0.00 28 PHE A N 7
ATOM 9471 C CA . PHE A 1 28 ? 3.581 1.131 -3.570 1.00 0.00 28 PHE A CA 7
ATOM 9472 C C . PHE A 1 28 ? 2.964 2.392 -2.984 1.00 0.00 28 PHE A C 7
ATOM 9473 O O . PHE A 1 28 ? 2.289 3.148 -3.687 1.00 0.00 28 PHE A O 7
ATOM 9490 N N . PHE A 1 29 ? 3.201 2.620 -1.697 1.00 0.00 29 PHE A N 7
ATOM 9491 C CA . PHE A 1 29 ? 2.726 3.828 -1.040 1.00 0.00 29 PHE A CA 7
ATOM 9492 C C . PHE A 1 29 ? 3.367 5.059 -1.658 1.00 0.00 29 PHE A C 7
ATOM 9493 O O . PHE A 1 29 ? 2.687 6.031 -1.914 1.00 0.00 29 PHE A O 7
ATOM 9510 N N . GLU A 1 30 ? 4.668 5.006 -1.914 1.00 0.00 30 GLU A N 7
ATOM 9511 C CA . GLU A 1 30 ? 5.380 6.143 -2.500 1.00 0.00 30 GLU A CA 7
ATOM 9512 C C . GLU A 1 30 ? 4.861 6.454 -3.899 1.00 0.00 30 GLU A C 7
ATOM 9513 O O . GLU A 1 30 ? 4.808 7.612 -4.316 1.00 0.00 30 GLU A O 7
ATOM 9525 N N . GLU A 1 31 ? 4.484 5.409 -4.611 1.00 0.00 31 GLU A N 7
ATOM 9526 C CA . GLU A 1 31 ? 3.887 5.547 -5.936 1.00 0.00 31 GLU A CA 7
ATOM 9527 C C . GLU A 1 31 ? 2.520 6.224 -5.852 1.00 0.00 31 GLU A C 7
ATOM 9528 O O . GLU A 1 31 ? 2.260 7.210 -6.540 1.00 0.00 31 GLU A O 7
ATOM 9540 N N . CYS A 1 32 ? 1.658 5.703 -4.988 1.00 0.00 32 CYS A N 7
ATOM 9541 C CA . CYS A 1 32 ? 0.297 6.216 -4.859 1.00 0.00 32 CYS A CA 7
ATOM 9542 C C . CYS A 1 32 ? 0.266 7.541 -4.094 1.00 0.00 32 CYS A C 7
ATOM 9543 O O . CYS A 1 32 ? -0.656 8.338 -4.253 1.00 0.00 32 CYS A O 7
ATOM 9551 N N . PHE A 1 33 ? 1.288 7.766 -3.278 1.00 0.00 33 PHE A N 7
ATOM 9552 C CA . PHE A 1 33 ? 1.404 8.956 -2.430 1.00 0.00 33 PHE A CA 7
ATOM 9553 C C . PHE A 1 33 ? 1.296 10.241 -3.239 1.00 0.00 33 PHE A C 7
ATOM 9554 O O . PHE A 1 33 ? 0.712 11.223 -2.781 1.00 0.00 33 PHE A O 7
ATOM 9571 N N . ASP A 1 34 ? 1.848 10.227 -4.442 1.00 0.00 34 ASP A N 7
ATOM 9572 C CA . ASP A 1 34 ? 1.830 11.404 -5.302 1.00 0.00 34 ASP A CA 7
ATOM 9573 C C . ASP A 1 34 ? 0.401 11.740 -5.738 1.00 0.00 34 ASP A C 7
ATOM 9574 O O . ASP A 1 34 ? 0.093 12.882 -6.077 1.00 0.00 34 ASP A O 7
ATOM 9583 N N . SER A 1 35 ? -0.468 10.741 -5.694 1.00 0.00 35 SER A N 7
ATOM 9584 C CA . SER A 1 35 ? -1.856 10.901 -6.101 1.00 0.00 35 SER A CA 7
ATOM 9585 C C . SER A 1 35 ? -2.773 11.056 -4.881 1.00 0.00 35 SER A C 7
ATOM 9586 O O . SER A 1 35 ? -3.760 11.794 -4.923 1.00 0.00 35 SER A O 7
ATOM 9594 N N . LEU A 1 36 ? -2.433 10.366 -3.794 1.00 0.00 36 LEU A N 7
ATOM 9595 C CA . LEU A 1 36 ? -3.261 10.352 -2.586 1.00 0.00 36 LEU A CA 7
ATOM 9596 C C . LEU A 1 36 ? -3.327 11.725 -1.920 1.00 0.00 36 LEU A C 7
ATOM 9597 O O . LEU A 1 36 ? -2.414 12.541 -2.046 1.00 0.00 36 LEU A O 7
ATOM 9613 N N . THR A 1 37 ? -4.418 11.965 -1.210 1.00 0.00 37 THR A N 7
ATOM 9614 C CA . THR A 1 37 ? -4.596 13.195 -0.458 1.00 0.00 37 THR A CA 7
ATOM 9615 C C . THR A 1 37 ? -4.395 12.931 1.033 1.00 0.00 37 THR A C 7
ATOM 9616 O O . THR A 1 37 ? -4.244 11.779 1.440 1.00 0.00 37 THR A O 7
ATOM 9627 N N . GLU A 1 38 ? -4.401 13.986 1.839 1.00 0.00 38 GLU A N 7
ATOM 9628 C CA . GLU A 1 38 ? -4.182 13.855 3.278 1.00 0.00 38 GLU A CA 7
ATOM 9629 C C . GLU A 1 38 ? -5.251 12.978 3.920 1.00 0.00 38 GLU A C 7
ATOM 9630 O O . GLU A 1 38 ? -4.962 12.205 4.829 1.00 0.00 38 GLU A O 7
ATOM 9642 N N . SER A 1 39 ? -6.482 13.097 3.441 1.00 0.00 39 SER A N 7
ATOM 9643 C CA . SER A 1 39 ? -7.574 12.260 3.916 1.00 0.00 39 SER A CA 7
ATOM 9644 C C . SER A 1 39 ? -7.246 10.780 3.720 1.00 0.00 39 SER A C 7
ATOM 9645 O O . SER A 1 39 ? -7.502 9.955 4.596 1.00 0.00 39 SER A O 7
ATOM 9653 N N . GLU A 1 40 ? -6.657 10.460 2.572 1.00 0.00 40 GLU A N 7
ATOM 9654 C CA . GLU A 1 40 ? -6.235 9.096 2.275 1.00 0.00 40 GLU A CA 7
ATOM 9655 C C . GLU A 1 40 ? -5.051 8.715 3.151 1.00 0.00 40 GLU A C 7
ATOM 9656 O O . GLU A 1 40 ? -5.019 7.645 3.761 1.00 0.00 40 GLU A O 7
ATOM 9668 N N . GLN A 1 41 ? -4.086 9.618 3.196 1.00 0.00 41 GLN A N 7
ATOM 9669 C CA . GLN A 1 41 ? -2.854 9.421 3.939 1.00 0.00 41 GLN A CA 7
ATOM 9670 C C . GLN A 1 41 ? -3.116 9.164 5.420 1.00 0.00 41 GLN A C 7
ATOM 9671 O O . GLN A 1 41 ? -2.533 8.258 6.006 1.00 0.00 41 GLN A O 7
ATOM 9685 N N . ASP A 1 42 ? -4.018 9.938 6.006 1.00 0.00 42 ASP A N 7
ATOM 9686 C CA . ASP A 1 42 ? -4.272 9.867 7.445 1.00 0.00 42 ASP A CA 7
ATOM 9687 C C . ASP A 1 42 ? -4.900 8.535 7.824 1.00 0.00 42 ASP A C 7
ATOM 9688 O O . ASP A 1 42 ? -4.545 7.930 8.838 1.00 0.00 42 ASP A O 7
ATOM 9697 N N . ASP A 1 43 ? -5.821 8.078 6.993 1.00 0.00 43 ASP A N 7
ATOM 9698 C CA . ASP A 1 43 ? -6.493 6.806 7.223 1.00 0.00 43 ASP A CA 7
ATOM 9699 C C . ASP A 1 43 ? -5.489 5.660 7.090 1.00 0.00 43 ASP A C 7
ATOM 9700 O O . ASP A 1 43 ? -5.468 4.728 7.900 1.00 0.00 43 ASP A O 7
ATOM 9709 N N . PHE A 1 44 ? -4.631 5.762 6.077 1.00 0.00 44 PHE A N 7
ATOM 9710 C CA . PHE A 1 44 ? -3.626 4.738 5.807 1.00 0.00 44 PHE A CA 7
ATOM 9711 C C . PHE A 1 44 ? -2.561 4.697 6.905 1.00 0.00 44 PHE A C 7
ATOM 9712 O O . PHE A 1 44 ? -2.155 3.619 7.339 1.00 0.00 44 PHE A O 7
ATOM 9729 N N . VAL A 1 45 ? -2.112 5.868 7.354 1.00 0.00 45 VAL A N 7
ATOM 9730 C CA . VAL A 1 45 ? -1.133 5.940 8.436 1.00 0.00 45 VAL A CA 7
ATOM 9731 C C . VAL A 1 45 ? -1.708 5.326 9.710 1.00 0.00 45 VAL A C 7
ATOM 9732 O O . VAL A 1 45 ? -1.019 4.598 10.426 1.00 0.00 45 VAL A O 7
ATOM 9745 N N . ALA A 1 46 ? -2.985 5.601 9.963 1.00 0.00 46 ALA A N 7
ATOM 9746 C CA . ALA A 1 46 ? -3.686 5.022 11.107 1.00 0.00 46 ALA A CA 7
ATOM 9747 C C . ALA A 1 46 ? -3.651 3.496 11.050 1.00 0.00 46 ALA A C 7
ATOM 9748 O O . ALA A 1 46 ? -3.554 2.822 12.083 1.00 0.00 46 ALA A O 7
ATOM 9755 N N . LEU A 1 47 ? -3.722 2.962 9.834 1.00 0.00 47 LEU A N 7
ATOM 9756 C CA . LEU A 1 47 ? -3.654 1.522 9.616 1.00 0.00 47 LEU A CA 7
ATOM 9757 C C . LEU A 1 47 ? -2.269 0.999 9.988 1.00 0.00 47 LEU A C 7
ATOM 9758 O O . LEU A 1 47 ? -2.156 -0.001 10.685 1.00 0.00 47 LEU A O 7
ATOM 9774 N N . LEU A 1 48 ? -1.226 1.699 9.544 1.00 0.00 48 LEU A N 7
ATOM 9775 C CA . LEU A 1 48 ? 0.155 1.271 9.778 1.00 0.00 48 LEU A CA 7
ATOM 9776 C C . LEU A 1 48 ? 0.499 1.249 11.268 1.00 0.00 48 LEU A C 7
ATOM 9777 O O . LEU A 1 48 ? 1.355 0.480 11.710 1.00 0.00 48 LEU A O 7
ATOM 9793 N N . GLU A 1 49 ? -0.163 2.102 12.036 1.00 0.00 49 GLU A N 7
ATOM 9794 C CA . GLU A 1 49 ? 0.037 2.139 13.477 1.00 0.00 49 GLU A CA 7
ATOM 9795 C C . GLU A 1 49 ? -0.635 0.940 14.133 1.00 0.00 49 GLU A C 7
ATOM 9796 O O . GLU A 1 49 ? -0.278 0.535 15.240 1.00 0.00 49 GLU A O 7
ATOM 9808 N N . SER A 1 50 ? -1.595 0.370 13.429 1.00 0.00 50 SER A N 7
ATOM 9809 C CA . SER A 1 50 ? -2.313 -0.793 13.903 1.00 0.00 50 SER A CA 7
ATOM 9810 C C . SER A 1 50 ? -1.744 -2.043 13.241 1.00 0.00 50 SER A C 7
ATOM 9811 O O . SER A 1 50 ? -0.873 -1.949 12.378 1.00 0.00 50 SER A O 7
ATOM 9819 N N . ASP A 1 51 ? -2.215 -3.209 13.651 1.00 0.00 51 ASP A N 7
ATOM 9820 C CA . ASP A 1 51 ? -1.798 -4.447 13.013 1.00 0.00 51 ASP A CA 7
ATOM 9821 C C . ASP A 1 51 ? -2.419 -4.552 11.629 1.00 0.00 51 ASP A C 7
ATOM 9822 O O . ASP A 1 51 ? -3.440 -3.921 11.348 1.00 0.00 51 ASP A O 7
ATOM 9831 N N . ASP A 1 52 ? -1.817 -5.359 10.768 1.00 0.00 52 ASP A N 7
ATOM 9832 C CA . ASP A 1 52 ? -2.208 -5.394 9.362 1.00 0.00 52 ASP A CA 7
ATOM 9833 C C . ASP A 1 52 ? -2.722 -6.770 8.901 1.00 0.00 52 ASP A C 7
ATOM 9834 O O . ASP A 1 52 ? -2.289 -7.277 7.866 1.00 0.00 52 ASP A O 7
ATOM 9843 N N . PRO A 1 53 ? -3.707 -7.379 9.592 1.00 0.00 53 PRO A N 7
ATOM 9844 C CA . PRO A 1 53 ? -4.283 -8.640 9.140 1.00 0.00 53 PRO A CA 7
ATOM 9845 C C . PRO A 1 53 ? -5.242 -8.402 7.986 1.00 0.00 53 PRO A C 7
ATOM 9846 O O . PRO A 1 53 ? -5.330 -9.203 7.060 1.00 0.00 53 PRO A O 7
ATOM 9857 N N . ASP A 1 54 ? -5.942 -7.272 8.046 1.00 0.00 54 ASP A N 7
ATOM 9858 C CA . ASP A 1 54 ? -6.860 -6.872 6.987 1.00 0.00 54 ASP A CA 7
ATOM 9859 C C . ASP A 1 54 ? -6.091 -6.571 5.712 1.00 0.00 54 ASP A C 7
ATOM 9860 O O . ASP A 1 54 ? -6.479 -6.999 4.628 1.00 0.00 54 ASP A O 7
ATOM 9869 N N . LEU A 1 55 ? -4.984 -5.849 5.858 1.00 0.00 55 LEU A N 7
ATOM 9870 C CA . LEU A 1 55 ? -4.162 -5.459 4.718 1.00 0.00 55 LEU A CA 7
ATOM 9871 C C . LEU A 1 55 ? -3.676 -6.698 3.977 1.00 0.00 55 LEU A C 7
ATOM 9872 O O . LEU A 1 55 ? -3.831 -6.807 2.762 1.00 0.00 55 LEU A O 7
ATOM 9888 N N . PHE A 1 56 ? -3.120 -7.642 4.725 1.00 0.00 56 PHE A N 7
ATOM 9889 C CA . PHE A 1 56 ? -2.624 -8.884 4.149 1.00 0.00 56 PHE A CA 7
ATOM 9890 C C . PHE A 1 56 ? -3.767 -9.676 3.511 1.00 0.00 56 PHE A C 7
ATOM 9891 O O . PHE A 1 56 ? -3.629 -10.231 2.417 1.00 0.00 56 PHE A O 7
ATOM 9908 N N . ALA A 1 57 ? -4.901 -9.699 4.197 1.00 0.00 57 ALA A N 7
ATOM 9909 C CA . ALA A 1 57 ? -6.057 -10.469 3.760 1.00 0.00 57 ALA A CA 7
ATOM 9910 C C . ALA A 1 57 ? -6.646 -9.924 2.463 1.00 0.00 57 ALA A C 7
ATOM 9911 O O . ALA A 1 57 ? -7.078 -10.692 1.605 1.00 0.00 57 ALA A O 7
ATOM 9918 N N . TRP A 1 58 ? -6.668 -8.603 2.316 1.00 0.00 58 TRP A N 7
ATOM 9919 C CA . TRP A 1 58 ? -7.226 -7.992 1.114 1.00 0.00 58 TRP A CA 7
ATOM 9920 C C . TRP A 1 58 ? -6.336 -8.221 -0.098 1.00 0.00 58 TRP A C 7
ATOM 9921 O O . TRP A 1 58 ? -6.833 -8.415 -1.208 1.00 0.00 58 TRP A O 7
ATOM 9942 N N . VAL A 1 59 ? -5.026 -8.212 0.117 1.00 0.00 59 VAL A N 7
ATOM 9943 C CA . VAL A 1 59 ? -4.080 -8.453 -0.962 1.00 0.00 59 VAL A CA 7
ATOM 9944 C C . VAL A 1 59 ? -4.222 -9.880 -1.488 1.00 0.00 59 VAL A C 7
ATOM 9945 O O . VAL A 1 59 ? -4.227 -10.104 -2.697 1.00 0.00 59 VAL A O 7
ATOM 9958 N N . MET A 1 60 ? -4.353 -10.840 -0.574 1.00 0.00 60 MET A N 7
ATOM 9959 C CA . MET A 1 60 ? -4.513 -12.229 -0.949 1.00 0.00 60 MET A CA 7
ATOM 9960 C C . MET A 1 60 ? -5.955 -12.510 -1.381 1.00 0.00 60 MET A C 7
ATOM 9961 O O . MET A 1 60 ? -6.246 -13.541 -1.988 1.00 0.00 60 MET A O 7
ATOM 9975 N N . GLY A 1 61 ? -6.854 -11.587 -1.057 1.00 0.00 61 GLY A N 7
ATOM 9976 C CA . GLY A 1 61 ? -8.240 -11.705 -1.479 1.00 0.00 61 GLY A CA 7
ATOM 9977 C C . GLY A 1 61 ? -9.037 -12.666 -0.616 1.00 0.00 61 GLY A C 7
ATOM 9978 O O . GLY A 1 61 ? -9.872 -13.417 -1.122 1.00 0.00 61 GLY A O 7
ATOM 9982 N N . HIS A 1 62 ? -8.779 -12.648 0.685 1.00 0.00 62 HIS A N 7
ATOM 9983 C CA . HIS A 1 62 ? -9.483 -13.524 1.622 1.00 0.00 62 HIS A CA 7
ATOM 9984 C C . HIS A 1 62 ? -10.100 -12.736 2.770 1.00 0.00 62 HIS A C 7
ATOM 9985 O O . HIS A 1 62 ? -10.705 -13.319 3.668 1.00 0.00 62 HIS A O 7
ATOM 10000 N N . GLY A 1 63 ? -9.968 -11.420 2.741 1.00 0.00 63 GLY A N 7
ATOM 10001 C CA . GLY A 1 63 ? -10.377 -10.630 3.884 1.00 0.00 63 GLY A CA 7
ATOM 10002 C C . GLY A 1 63 ? -11.338 -9.515 3.544 1.00 0.00 63 GLY A C 7
ATOM 10003 O O . GLY A 1 63 ? -11.432 -9.085 2.393 1.00 0.00 63 GLY A O 7
ATOM 10007 N N . ARG A 1 64 ? -12.064 -9.068 4.561 1.00 0.00 64 ARG A N 7
ATOM 10008 C CA . ARG A 1 64 ? -12.960 -7.924 4.455 1.00 0.00 64 ARG A CA 7
ATOM 10009 C C . ARG A 1 64 ? -12.686 -6.986 5.619 1.00 0.00 64 ARG A C 7
ATOM 10010 O O . ARG A 1 64 ? -12.392 -7.442 6.721 1.00 0.00 64 ARG A O 7
ATOM 10031 N N . CYS A 1 65 ? -12.764 -5.689 5.378 1.00 0.00 65 CYS A N 7
ATOM 10032 C CA . CYS A 1 65 ? -12.463 -4.714 6.414 1.00 0.00 65 CYS A CA 7
ATOM 10033 C C . CYS A 1 65 ? -13.725 -3.974 6.832 1.00 0.00 65 CYS A C 7
ATOM 10034 O O . CYS A 1 65 ? -14.696 -3.911 6.072 1.00 0.00 65 CYS A O 7
ATOM 10042 N N . GLU A 1 66 ? -13.706 -3.422 8.037 1.00 0.00 66 GLU A N 7
ATOM 10043 C CA . GLU A 1 66 ? -14.852 -2.698 8.563 1.00 0.00 66 GLU A CA 7
ATOM 10044 C C . GLU A 1 66 ? -14.979 -1.342 7.869 1.00 0.00 66 GLU A C 7
ATOM 10045 O O . GLU A 1 66 ? -16.083 -0.872 7.584 1.00 0.00 66 GLU A O 7
ATOM 10057 N N . ASN A 1 67 ? -13.835 -0.722 7.597 1.00 0.00 67 ASN A N 7
ATOM 10058 C CA . ASN A 1 67 ? -13.796 0.555 6.898 1.00 0.00 67 ASN A CA 7
ATOM 10059 C C . ASN A 1 67 ? -13.358 0.355 5.452 1.00 0.00 67 ASN A C 7
ATOM 10060 O O . ASN A 1 67 ? -12.199 0.034 5.183 1.00 0.00 67 ASN A O 7
ATOM 10071 N N . LEU A 1 68 ? -14.286 0.548 4.523 1.00 0.00 68 LEU A N 7
ATOM 10072 C CA . LEU A 1 68 ? -13.985 0.399 3.103 1.00 0.00 68 LEU A CA 7
ATOM 10073 C C . LEU A 1 68 ? -13.177 1.580 2.593 1.00 0.00 68 LEU A C 7
ATOM 10074 O O . LEU A 1 68 ? -12.673 1.558 1.471 1.00 0.00 68 LEU A O 7
ATOM 10090 N N . GLY A 1 69 ? -13.072 2.612 3.416 1.00 0.00 69 GLY A N 7
ATOM 10091 C CA . GLY A 1 69 ? -12.173 3.708 3.121 1.00 0.00 69 GLY A CA 7
ATOM 10092 C C . GLY A 1 69 ? -10.739 3.232 3.025 1.00 0.00 69 GLY A C 7
ATOM 10093 O O . GLY A 1 69 ? -9.985 3.678 2.165 1.00 0.00 69 GLY A O 7
ATOM 10097 N N . LEU A 1 70 ? -10.375 2.298 3.900 1.00 0.00 70 LEU A N 7
ATOM 10098 C CA . LEU A 1 70 ? -9.050 1.690 3.871 1.00 0.00 70 LEU A CA 7
ATOM 10099 C C . LEU A 1 70 ? -8.884 0.819 2.632 1.00 0.00 70 LEU A C 7
ATOM 10100 O O . LEU A 1 70 ? -7.796 0.707 2.072 1.00 0.00 70 LEU A O 7
ATOM 10116 N N . ALA A 1 71 ? -9.976 0.208 2.202 1.00 0.00 71 ALA A N 7
ATOM 10117 C CA . ALA A 1 71 ? -9.960 -0.626 1.012 1.00 0.00 71 ALA A CA 7
ATOM 10118 C C . ALA A 1 71 ? -9.755 0.223 -0.237 1.00 0.00 71 ALA A C 7
ATOM 10119 O O . ALA A 1 71 ? -9.260 -0.261 -1.253 1.00 0.00 71 ALA A O 7
ATOM 10126 N N . ALA A 1 72 ? -10.124 1.496 -0.145 1.00 0.00 72 ALA A N 7
ATOM 10127 C CA . ALA A 1 72 ? -10.035 2.407 -1.280 1.00 0.00 72 ALA A CA 7
ATOM 10128 C C . ALA A 1 72 ? -8.599 2.569 -1.772 1.00 0.00 72 ALA A C 7
ATOM 10129 O O . ALA A 1 72 ? -8.321 2.361 -2.955 1.00 0.00 72 ALA A O 7
ATOM 10136 N N . MET A 1 73 ? -7.680 2.927 -0.875 1.00 0.00 73 MET A N 7
ATOM 10137 C CA . MET A 1 73 ? -6.291 3.131 -1.276 1.00 0.00 73 MET A CA 7
ATOM 10138 C C . MET A 1 73 ? -5.604 1.800 -1.557 1.00 0.00 73 MET A C 7
ATOM 10139 O O . MET A 1 73 ? -4.689 1.735 -2.374 1.00 0.00 73 MET A O 7
ATOM 10153 N N . VAL A 1 74 ? -6.052 0.737 -0.894 1.00 0.00 74 VAL A N 7
ATOM 10154 C CA . VAL A 1 74 ? -5.520 -0.596 -1.158 1.00 0.00 74 VAL A CA 7
ATOM 10155 C C . VAL A 1 74 ? -5.880 -1.039 -2.578 1.00 0.00 74 VAL A C 7
ATOM 10156 O O . VAL A 1 74 ? -5.053 -1.603 -3.291 1.00 0.00 74 VAL A O 7
ATOM 10169 N N . ASP A 1 75 ? -7.111 -0.752 -2.991 1.00 0.00 75 ASP A N 7
ATOM 10170 C CA . ASP A 1 75 ? -7.566 -1.071 -4.343 1.00 0.00 75 ASP A CA 7
ATOM 10171 C C . ASP A 1 75 ? -6.763 -0.276 -5.368 1.00 0.00 75 ASP A C 7
ATOM 10172 O O . ASP A 1 75 ? -6.475 -0.761 -6.463 1.00 0.00 75 ASP A O 7
ATOM 10181 N N . LYS A 1 76 ? -6.389 0.944 -4.995 1.00 0.00 76 LYS A N 7
ATOM 10182 C CA . LYS A 1 76 ? -5.533 1.781 -5.833 1.00 0.00 76 LYS A CA 7
ATOM 10183 C C . LYS A 1 76 ? -4.145 1.152 -5.973 1.00 0.00 76 LYS A C 7
ATOM 10184 O O . LYS A 1 76 ? -3.514 1.235 -7.028 1.00 0.00 76 LYS A O 7
ATOM 10203 N N . ILE A 1 77 ? -3.679 0.515 -4.906 1.00 0.00 77 ILE A N 7
ATOM 10204 C CA . ILE A 1 77 ? -2.431 -0.237 -4.945 1.00 0.00 77 ILE A CA 7
ATOM 10205 C C . ILE A 1 77 ? -2.581 -1.438 -5.877 1.00 0.00 77 ILE A C 7
ATOM 10206 O O . ILE A 1 77 ? -1.678 -1.758 -6.655 1.00 0.00 77 ILE A O 7
ATOM 10222 N N . VAL A 1 78 ? -3.743 -2.082 -5.809 1.00 0.00 78 VAL A N 7
ATOM 10223 C CA . VAL A 1 78 ? -4.064 -3.190 -6.703 1.00 0.00 78 VAL A CA 7
ATOM 10224 C C . VAL A 1 78 ? -4.065 -2.721 -8.158 1.00 0.00 78 VAL A C 7
ATOM 10225 O O . VAL A 1 78 ? -3.661 -3.454 -9.054 1.00 0.00 78 VAL A O 7
ATOM 10238 N N . ALA A 1 79 ? -4.504 -1.487 -8.382 1.00 0.00 79 ALA A N 7
ATOM 10239 C CA . ALA A 1 79 ? -4.498 -0.904 -9.720 1.00 0.00 79 ALA A CA 7
ATOM 10240 C C . ALA A 1 79 ? -3.073 -0.803 -10.265 1.00 0.00 79 ALA A C 7
ATOM 10241 O O . ALA A 1 79 ? -2.835 -0.992 -11.459 1.00 0.00 79 ALA A O 7
ATOM 10248 N N . HIS A 1 80 ? -2.128 -0.506 -9.382 1.00 0.00 80 HIS A N 7
ATOM 10249 C CA . HIS A 1 80 ? -0.718 -0.450 -9.757 1.00 0.00 80 HIS A CA 7
ATOM 10250 C C . HIS A 1 80 ? -0.200 -1.863 -10.020 1.00 0.00 80 HIS A C 7
ATOM 10251 O O . HIS A 1 80 ? 0.550 -2.098 -10.967 1.00 0.00 80 HIS A O 7
ATOM 10266 N N . ASN A 1 81 ? -0.624 -2.799 -9.173 1.00 0.00 81 ASN A N 7
ATOM 10267 C CA . ASN A 1 81 ? -0.266 -4.212 -9.317 1.00 0.00 81 ASN A CA 7
ATOM 10268 C C . ASN A 1 81 ? -0.814 -4.754 -10.637 1.00 0.00 81 ASN A C 7
ATOM 10269 O O . ASN A 1 81 ? -0.152 -5.514 -11.335 1.00 0.00 81 ASN A O 7
ATOM 10280 N N . LEU A 1 82 ? -2.015 -4.320 -10.985 1.00 0.00 82 LEU A N 7
ATOM 10281 C CA . LEU A 1 82 ? -2.664 -4.728 -12.225 1.00 0.00 82 LEU A CA 7
ATOM 10282 C C . LEU A 1 82 ? -1.770 -4.446 -13.426 1.00 0.00 82 LEU A C 7
ATOM 10283 O O . LEU A 1 82 ? -1.727 -5.220 -14.383 1.00 0.00 82 LEU A O 7
ATOM 10299 N N . SER A 1 83 ? -1.050 -3.340 -13.359 1.00 0.00 83 SER A N 7
ATOM 10300 C CA . SER A 1 83 ? -0.182 -2.929 -14.447 1.00 0.00 83 SER A CA 7
ATOM 10301 C C . SER A 1 83 ? 1.042 -3.840 -14.556 1.00 0.00 83 SER A C 7
ATOM 10302 O O . SER A 1 83 ? 1.452 -4.192 -15.659 1.00 0.00 83 SER A O 7
ATOM 10310 N N . LYS A 1 84 ? 1.633 -4.233 -13.427 1.00 0.00 84 LYS A N 7
ATOM 10311 C CA . LYS A 1 84 ? 2.756 -5.162 -13.481 1.00 0.00 84 LYS A CA 7
ATOM 10312 C C . LYS A 1 84 ? 2.268 -6.546 -13.900 1.00 0.00 84 LYS A C 7
ATOM 10313 O O . LYS A 1 84 ? 3.014 -7.319 -14.493 1.00 0.00 84 LYS A O 7
ATOM 10332 N N . VAL A 1 85 ? 1.007 -6.846 -13.605 1.00 0.00 85 VAL A N 7
ATOM 10333 C CA . VAL A 1 85 ? 0.403 -8.099 -14.039 1.00 0.00 85 VAL A CA 7
ATOM 10334 C C . VAL A 1 85 ? 0.291 -8.130 -15.557 1.00 0.00 85 VAL A C 7
ATOM 10335 O O . VAL A 1 85 ? 0.791 -9.043 -16.201 1.00 0.00 85 VAL A O 7
ATOM 10348 N N . ARG A 1 86 ? -0.337 -7.106 -16.125 1.00 0.00 86 ARG A N 7
ATOM 10349 C CA . ARG A 1 86 ? -0.524 -7.024 -17.572 1.00 0.00 86 ARG A CA 7
ATOM 10350 C C . ARG A 1 86 ? 0.821 -6.964 -18.291 1.00 0.00 86 ARG A C 7
ATOM 10351 O O . ARG A 1 86 ? 0.923 -7.296 -19.473 1.00 0.00 86 ARG A O 7
ATOM 10372 N N . LEU A 1 87 ? 1.842 -6.538 -17.562 1.00 0.00 87 LEU A N 7
ATOM 10373 C CA . LEU A 1 87 ? 3.192 -6.446 -18.093 1.00 0.00 87 LEU A CA 7
ATOM 10374 C C . LEU A 1 87 ? 3.925 -7.787 -18.009 1.00 0.00 87 LEU A C 7
ATOM 10375 O O . LEU A 1 87 ? 4.408 -8.302 -19.021 1.00 0.00 87 LEU A O 7
ATOM 10391 N N . GLU A 1 88 ? 4.010 -8.348 -16.805 1.00 0.00 88 GLU A N 7
ATOM 10392 C CA . GLU A 1 88 ? 4.790 -9.562 -16.583 1.00 0.00 88 GLU A CA 7
ATOM 10393 C C . GLU A 1 88 ? 4.044 -10.812 -17.037 1.00 0.00 88 GLU A C 7
ATOM 10394 O O . GLU A 1 88 ? 4.664 -11.831 -17.342 1.00 0.00 88 GLU A O 7
ATOM 10406 N N . HIS A 1 89 ? 2.721 -10.744 -17.095 1.00 0.00 89 HIS A N 7
ATOM 10407 C CA . HIS A 1 89 ? 1.934 -11.869 -17.582 1.00 0.00 89 HIS A CA 7
ATOM 10408 C C . HIS A 1 89 ? 1.871 -11.816 -19.106 1.00 0.00 89 HIS A C 7
ATOM 10409 O O . HIS A 1 89 ? 0.833 -11.511 -19.697 1.00 0.00 89 HIS A O 7
ATOM 10424 N N . HIS A 1 90 ? 3.010 -12.076 -19.728 1.00 0.00 90 HIS A N 7
ATOM 10425 C CA . HIS A 1 90 ? 3.136 -12.010 -21.176 1.00 0.00 90 HIS A CA 7
ATOM 10426 C C . HIS A 1 90 ? 2.564 -13.262 -21.831 1.00 0.00 90 HIS A C 7
ATOM 10427 O O . HIS A 1 90 ? 3.167 -14.333 -21.794 1.00 0.00 90 HIS A O 7
ATOM 10442 N N . HIS A 1 91 ? 1.378 -13.124 -22.402 1.00 0.00 91 HIS A N 7
ATOM 10443 C CA . HIS A 1 91 ? 0.727 -14.232 -23.078 1.00 0.00 91 HIS A CA 7
ATOM 10444 C C . HIS A 1 91 ? -0.089 -13.721 -24.261 1.00 0.00 91 HIS A C 7
ATOM 10445 O O . HIS A 1 91 ? -1.176 -13.173 -24.088 1.00 0.00 91 HIS A O 7
ATOM 10460 N N . HIS A 1 92 ? 0.452 -13.893 -25.457 1.00 0.00 92 HIS A N 7
ATOM 10461 C CA . HIS A 1 92 ? -0.212 -13.463 -26.681 1.00 0.00 92 HIS A CA 7
ATOM 10462 C C . HIS A 1 92 ? 0.484 -14.109 -27.873 1.00 0.00 92 HIS A C 7
ATOM 10463 O O . HIS A 1 92 ? 1.644 -14.497 -27.764 1.00 0.00 92 HIS A O 7
ATOM 10478 N N . HIS A 1 93 ? -0.211 -14.222 -29.002 1.00 0.00 93 HIS A N 7
ATOM 10479 C CA . HIS A 1 93 ? 0.345 -14.930 -30.155 1.00 0.00 93 HIS A CA 7
ATOM 10480 C C . HIS A 1 93 ? 1.598 -14.229 -30.682 1.00 0.00 93 HIS A C 7
ATOM 10481 O O . HIS A 1 93 ? 1.538 -13.136 -31.244 1.00 0.00 93 HIS A O 7
ATOM 10496 N N . HIS A 1 94 ? 2.738 -14.858 -30.447 1.00 0.00 94 HIS A N 7
ATOM 10497 C CA . HIS A 1 94 ? 4.019 -14.357 -30.917 1.00 0.00 94 HIS A CA 7
ATOM 10498 C C . HIS A 1 94 ? 5.048 -15.470 -30.832 1.00 0.00 94 HIS A C 7
ATOM 10499 O O . HIS A 1 94 ? 5.190 -16.219 -31.818 1.00 0.00 94 HIS A O 7
ATOM 10515 N N . MET A 1 1 ? -1.801 16.743 7.589 1.00 0.00 1 MET A N 8
ATOM 10516 C CA . MET A 1 1 ? -0.445 17.282 7.339 1.00 0.00 1 MET A CA 8
ATOM 10517 C C . MET A 1 1 ? 0.613 16.329 7.874 1.00 0.00 1 MET A C 8
ATOM 10518 O O . MET A 1 1 ? 0.954 16.367 9.056 1.00 0.00 1 MET A O 8
ATOM 10534 N N . TYR A 1 2 ? 1.111 15.461 7.009 1.00 0.00 2 TYR A N 8
ATOM 10535 C CA . TYR A 1 2 ? 2.157 14.529 7.390 1.00 0.00 2 TYR A CA 8
ATOM 10536 C C . TYR A 1 2 ? 3.511 15.022 6.899 1.00 0.00 2 TYR A C 8
ATOM 10537 O O . TYR A 1 2 ? 3.763 15.095 5.697 1.00 0.00 2 TYR A O 8
ATOM 10555 N N . THR A 1 3 ? 4.371 15.363 7.845 1.00 0.00 3 THR A N 8
ATOM 10556 C CA . THR A 1 3 ? 5.645 15.996 7.544 1.00 0.00 3 THR A CA 8
ATOM 10557 C C . THR A 1 3 ? 6.764 14.974 7.368 1.00 0.00 3 THR A C 8
ATOM 10558 O O . THR A 1 3 ? 6.537 13.764 7.438 1.00 0.00 3 THR A O 8
ATOM 10569 N N . ALA A 1 4 ? 7.975 15.483 7.151 1.00 0.00 4 ALA A N 8
ATOM 10570 C CA . ALA A 1 4 ? 9.164 14.656 6.960 1.00 0.00 4 ALA A CA 8
ATOM 10571 C C . ALA A 1 4 ? 9.397 13.711 8.136 1.00 0.00 4 ALA A C 8
ATOM 10572 O O . ALA A 1 4 ? 9.867 12.586 7.950 1.00 0.00 4 ALA A O 8
ATOM 10579 N N . GLU A 1 5 ? 9.068 14.162 9.344 1.00 0.00 5 GLU A N 8
ATOM 10580 C CA . GLU A 1 5 ? 9.207 13.329 10.528 1.00 0.00 5 GLU A CA 8
ATOM 10581 C C . GLU A 1 5 ? 8.299 12.112 10.421 1.00 0.00 5 GLU A C 8
ATOM 10582 O O . GLU A 1 5 ? 8.728 10.973 10.614 1.00 0.00 5 GLU A O 8
ATOM 10594 N N . GLN A 1 6 ? 7.046 12.366 10.087 1.00 0.00 6 GLN A N 8
ATOM 10595 C CA . GLN A 1 6 ? 6.061 11.308 9.945 1.00 0.00 6 GLN A CA 8
ATOM 10596 C C . GLN A 1 6 ? 6.343 10.445 8.722 1.00 0.00 6 GLN A C 8
ATOM 10597 O O . GLN A 1 6 ? 6.042 9.254 8.723 1.00 0.00 6 GLN A O 8
ATOM 10611 N N . LYS A 1 7 ? 6.930 11.042 7.690 1.00 0.00 7 LYS A N 8
ATOM 10612 C CA . LYS A 1 7 ? 7.304 10.301 6.489 1.00 0.00 7 LYS A CA 8
ATOM 10613 C C . LYS A 1 7 ? 8.176 9.101 6.838 1.00 0.00 7 LYS A C 8
ATOM 10614 O O . LYS A 1 7 ? 7.952 8.006 6.335 1.00 0.00 7 LYS A O 8
ATOM 10633 N N . ALA A 1 8 ? 9.148 9.304 7.719 1.00 0.00 8 ALA A N 8
ATOM 10634 C CA . ALA A 1 8 ? 10.054 8.231 8.110 1.00 0.00 8 ALA A CA 8
ATOM 10635 C C . ALA A 1 8 ? 9.326 7.194 8.955 1.00 0.00 8 ALA A C 8
ATOM 10636 O O . ALA A 1 8 ? 9.480 5.992 8.752 1.00 0.00 8 ALA A O 8
ATOM 10643 N N . ARG A 1 9 ? 8.503 7.672 9.879 1.00 0.00 9 ARG A N 8
ATOM 10644 C CA . ARG A 1 9 ? 7.773 6.798 10.790 1.00 0.00 9 ARG A CA 8
ATOM 10645 C C . ARG A 1 9 ? 6.781 5.932 10.014 1.00 0.00 9 ARG A C 8
ATOM 10646 O O . ARG A 1 9 ? 6.600 4.752 10.311 1.00 0.00 9 ARG A O 8
ATOM 10667 N N . ILE A 1 10 ? 6.155 6.529 9.010 1.00 0.00 10 ILE A N 8
ATOM 10668 C CA . ILE A 1 10 ? 5.251 5.809 8.124 1.00 0.00 10 ILE A CA 8
ATOM 10669 C C . ILE A 1 10 ? 6.039 4.881 7.204 1.00 0.00 10 ILE A C 8
ATOM 10670 O O . ILE A 1 10 ? 5.633 3.747 6.948 1.00 0.00 10 ILE A O 8
ATOM 10686 N N . LYS A 1 11 ? 7.154 5.384 6.690 1.00 0.00 11 LYS A N 8
ATOM 10687 C CA . LYS A 1 11 ? 8.035 4.609 5.823 1.00 0.00 11 LYS A CA 8
ATOM 10688 C C . LYS A 1 11 ? 8.460 3.310 6.506 1.00 0.00 11 LYS A C 8
ATOM 10689 O O . LYS A 1 11 ? 8.494 2.255 5.883 1.00 0.00 11 LYS A O 8
ATOM 10708 N N . TRP A 1 12 ? 8.758 3.390 7.796 1.00 0.00 12 TRP A N 8
ATOM 10709 C CA . TRP A 1 12 ? 9.115 2.207 8.573 1.00 0.00 12 TRP A CA 8
ATOM 10710 C C . TRP A 1 12 ? 7.903 1.312 8.806 1.00 0.00 12 TRP A C 8
ATOM 10711 O O . TRP A 1 12 ? 8.031 0.089 8.900 1.00 0.00 12 TRP A O 8
ATOM 10732 N N . ALA A 1 13 ? 6.729 1.924 8.890 1.00 0.00 13 ALA A N 8
ATOM 10733 C CA . ALA A 1 13 ? 5.492 1.180 9.085 1.00 0.00 13 ALA A CA 8
ATOM 10734 C C . ALA A 1 13 ? 5.136 0.383 7.833 1.00 0.00 13 ALA A C 8
ATOM 10735 O O . ALA A 1 13 ? 4.928 -0.826 7.901 1.00 0.00 13 ALA A O 8
ATOM 10742 N N . CYS A 1 14 ? 5.100 1.062 6.691 1.00 0.00 14 CYS A N 8
ATOM 10743 C CA . CYS A 1 14 ? 4.759 0.422 5.423 1.00 0.00 14 CYS A CA 8
ATOM 10744 C C . CYS A 1 14 ? 5.846 -0.560 4.995 1.00 0.00 14 CYS A C 8
ATOM 10745 O O . CYS A 1 14 ? 5.585 -1.505 4.249 1.00 0.00 14 CYS A O 8
ATOM 10753 N N . ARG A 1 15 ? 7.068 -0.318 5.458 1.00 0.00 15 ARG A N 8
ATOM 10754 C CA . ARG A 1 15 ? 8.175 -1.238 5.227 1.00 0.00 15 ARG A CA 8
ATOM 10755 C C . ARG A 1 15 ? 7.870 -2.593 5.862 1.00 0.00 15 ARG A C 8
ATOM 10756 O O . ARG A 1 15 ? 8.274 -3.637 5.348 1.00 0.00 15 ARG A O 8
ATOM 10777 N N . ARG A 1 16 ? 7.149 -2.553 6.987 1.00 0.00 16 ARG A N 8
ATOM 10778 C CA . ARG A 1 16 ? 6.694 -3.759 7.680 1.00 0.00 16 ARG A CA 8
ATOM 10779 C C . ARG A 1 16 ? 7.873 -4.615 8.140 1.00 0.00 16 ARG A C 8
ATOM 10780 O O . ARG A 1 16 ? 9.012 -4.143 8.214 1.00 0.00 16 ARG A O 8
ATOM 10801 N N . GLY A 1 17 ? 7.587 -5.866 8.478 1.00 0.00 17 GLY A N 8
ATOM 10802 C CA . GLY A 1 17 ? 8.635 -6.794 8.843 1.00 0.00 17 GLY A CA 8
ATOM 10803 C C . GLY A 1 17 ? 9.100 -7.615 7.659 1.00 0.00 17 GLY A C 8
ATOM 10804 O O . GLY A 1 17 ? 9.960 -8.484 7.797 1.00 0.00 17 GLY A O 8
ATOM 10808 N N . MET A 1 18 ? 8.534 -7.334 6.491 1.00 0.00 18 MET A N 8
ATOM 10809 C CA . MET A 1 18 ? 8.879 -8.058 5.275 1.00 0.00 18 MET A CA 8
ATOM 10810 C C . MET A 1 18 ? 9.329 -7.086 4.187 1.00 0.00 18 MET A C 8
ATOM 10811 O O . MET A 1 18 ? 8.657 -6.094 3.904 1.00 0.00 18 MET A O 8
ATOM 10825 N N . LEU A 1 19 ? 10.456 -7.398 3.568 1.00 0.00 19 LEU A N 8
ATOM 10826 C CA . LEU A 1 19 ? 11.138 -6.471 2.676 1.00 0.00 19 LEU A CA 8
ATOM 10827 C C . LEU A 1 19 ? 10.375 -6.238 1.376 1.00 0.00 19 LEU A C 8
ATOM 10828 O O . LEU A 1 19 ? 10.537 -5.199 0.736 1.00 0.00 19 LEU A O 8
ATOM 10844 N N . GLU A 1 20 ? 9.550 -7.199 0.984 1.00 0.00 20 GLU A N 8
ATOM 10845 C CA . GLU A 1 20 ? 8.782 -7.085 -0.255 1.00 0.00 20 GLU A CA 8
ATOM 10846 C C . GLU A 1 20 ? 7.827 -5.896 -0.232 1.00 0.00 20 GLU A C 8
ATOM 10847 O O . GLU A 1 20 ? 7.596 -5.262 -1.260 1.00 0.00 20 GLU A O 8
ATOM 10859 N N . LEU A 1 21 ? 7.284 -5.577 0.935 1.00 0.00 21 LEU A N 8
ATOM 10860 C CA . LEU A 1 21 ? 6.345 -4.470 1.037 1.00 0.00 21 LEU A CA 8
ATOM 10861 C C . LEU A 1 21 ? 7.080 -3.136 0.956 1.00 0.00 21 LEU A C 8
ATOM 10862 O O . LEU A 1 21 ? 6.521 -2.141 0.502 1.00 0.00 21 LEU A O 8
ATOM 10878 N N . ASP A 1 22 ? 8.347 -3.131 1.357 1.00 0.00 22 ASP A N 8
ATOM 10879 C CA . ASP A 1 22 ? 9.194 -1.946 1.214 1.00 0.00 22 ASP A CA 8
ATOM 10880 C C . ASP A 1 22 ? 9.421 -1.642 -0.263 1.00 0.00 22 ASP A C 8
ATOM 10881 O O . ASP A 1 22 ? 9.557 -0.490 -0.666 1.00 0.00 22 ASP A O 8
ATOM 10890 N N . VAL A 1 23 ? 9.433 -2.693 -1.069 1.00 0.00 23 VAL A N 8
ATOM 10891 C CA . VAL A 1 23 ? 9.632 -2.559 -2.509 1.00 0.00 23 VAL A CA 8
ATOM 10892 C C . VAL A 1 23 ? 8.382 -1.999 -3.193 1.00 0.00 23 VAL A C 8
ATOM 10893 O O . VAL A 1 23 ? 8.464 -1.372 -4.251 1.00 0.00 23 VAL A O 8
ATOM 10906 N N . VAL A 1 24 ? 7.228 -2.200 -2.572 1.00 0.00 24 VAL A N 8
ATOM 10907 C CA . VAL A 1 24 ? 5.959 -1.859 -3.205 1.00 0.00 24 VAL A CA 8
ATOM 10908 C C . VAL A 1 24 ? 5.288 -0.654 -2.545 1.00 0.00 24 VAL A C 8
ATOM 10909 O O . VAL A 1 24 ? 5.011 0.348 -3.205 1.00 0.00 24 VAL A O 8
ATOM 10922 N N . ILE A 1 25 ? 5.042 -0.748 -1.244 1.00 0.00 25 ILE A N 8
ATOM 10923 C CA . ILE A 1 25 ? 4.236 0.243 -0.544 1.00 0.00 25 ILE A CA 8
ATOM 10924 C C . ILE A 1 25 ? 5.041 1.505 -0.231 1.00 0.00 25 ILE A C 8
ATOM 10925 O O . ILE A 1 25 ? 4.505 2.611 -0.274 1.00 0.00 25 ILE A O 8
ATOM 10941 N N . MET A 1 26 ? 6.325 1.334 0.066 1.00 0.00 26 MET A N 8
ATOM 10942 C CA . MET A 1 26 ? 7.181 2.461 0.439 1.00 0.00 26 MET A CA 8
ATOM 10943 C C . MET A 1 26 ? 7.231 3.522 -0.672 1.00 0.00 26 MET A C 8
ATOM 10944 O O . MET A 1 26 ? 6.945 4.692 -0.412 1.00 0.00 26 MET A O 8
ATOM 10958 N N . PRO A 1 27 ? 7.565 3.152 -1.932 1.00 0.00 27 PRO A N 8
ATOM 10959 C CA . PRO A 1 27 ? 7.555 4.113 -3.040 1.00 0.00 27 PRO A CA 8
ATOM 10960 C C . PRO A 1 27 ? 6.138 4.568 -3.369 1.00 0.00 27 PRO A C 8
ATOM 10961 O O . PRO A 1 27 ? 5.922 5.677 -3.863 1.00 0.00 27 PRO A O 8
ATOM 10972 N N . PHE A 1 28 ? 5.171 3.706 -3.076 1.00 0.00 28 PHE A N 8
ATOM 10973 C CA . PHE A 1 28 ? 3.773 4.024 -3.306 1.00 0.00 28 PHE A CA 8
ATOM 10974 C C . PHE A 1 28 ? 3.340 5.171 -2.400 1.00 0.00 28 PHE A C 8
ATOM 10975 O O . PHE A 1 28 ? 2.588 6.040 -2.820 1.00 0.00 28 PHE A O 8
ATOM 10992 N N . PHE A 1 29 ? 3.825 5.167 -1.162 1.00 0.00 29 PHE A N 8
ATOM 10993 C CA . PHE A 1 29 ? 3.523 6.230 -0.208 1.00 0.00 29 PHE A CA 8
ATOM 10994 C C . PHE A 1 29 ? 3.947 7.588 -0.760 1.00 0.00 29 PHE A C 8
ATOM 10995 O O . PHE A 1 29 ? 3.230 8.579 -0.619 1.00 0.00 29 PHE A O 8
ATOM 11012 N N . GLU A 1 30 ? 5.108 7.627 -1.392 1.00 0.00 30 GLU A N 8
ATOM 11013 C CA . GLU A 1 30 ? 5.612 8.851 -1.994 1.00 0.00 30 GLU A CA 8
ATOM 11014 C C . GLU A 1 30 ? 4.733 9.300 -3.155 1.00 0.00 30 GLU A C 8
ATOM 11015 O O . GLU A 1 30 ? 4.368 10.471 -3.251 1.00 0.00 30 GLU A O 8
ATOM 11027 N N . GLU A 1 31 ? 4.385 8.355 -4.018 1.00 0.00 31 GLU A N 8
ATOM 11028 C CA . GLU A 1 31 ? 3.575 8.652 -5.198 1.00 0.00 31 GLU A CA 8
ATOM 11029 C C . GLU A 1 31 ? 2.140 9.026 -4.831 1.00 0.00 31 GLU A C 8
ATOM 11030 O O . GLU A 1 31 ? 1.630 10.058 -5.265 1.00 0.00 31 GLU A O 8
ATOM 11042 N N . CYS A 1 32 ? 1.498 8.190 -4.024 1.00 0.00 32 CYS A N 8
ATOM 11043 C CA . CYS A 1 32 ? 0.084 8.363 -3.716 1.00 0.00 32 CYS A CA 8
ATOM 11044 C C . CYS A 1 32 ? -0.161 9.665 -2.971 1.00 0.00 32 CYS A C 8
ATOM 11045 O O . CYS A 1 32 ? -1.131 10.353 -3.241 1.00 0.00 32 CYS A O 8
ATOM 11053 N N . PHE A 1 33 ? 0.734 10.009 -2.054 1.00 0.00 33 PHE A N 8
ATOM 11054 C CA . PHE A 1 33 ? 0.598 11.232 -1.271 1.00 0.00 33 PHE A CA 8
ATOM 11055 C C . PHE A 1 33 ? 0.404 12.450 -2.175 1.00 0.00 33 PHE A C 8
ATOM 11056 O O . PHE A 1 33 ? -0.435 13.308 -1.905 1.00 0.00 33 PHE A O 8
ATOM 11073 N N . ASP A 1 34 ? 1.171 12.508 -3.254 1.00 0.00 34 ASP A N 8
ATOM 11074 C CA . ASP A 1 34 ? 1.103 13.629 -4.187 1.00 0.00 34 ASP A CA 8
ATOM 11075 C C . ASP A 1 34 ? -0.201 13.611 -4.987 1.00 0.00 34 ASP A C 8
ATOM 11076 O O . ASP A 1 34 ? -0.646 14.637 -5.500 1.00 0.00 34 ASP A O 8
ATOM 11085 N N . SER A 1 35 ? -0.822 12.443 -5.074 1.00 0.00 35 SER A N 8
ATOM 11086 C CA . SER A 1 35 ? -1.988 12.256 -5.927 1.00 0.00 35 SER A CA 8
ATOM 11087 C C . SER A 1 35 ? -3.289 12.193 -5.113 1.00 0.00 35 SER A C 8
ATOM 11088 O O . SER A 1 35 ? -4.382 12.339 -5.662 1.00 0.00 35 SER A O 8
ATOM 11096 N N . LEU A 1 36 ? -3.174 11.967 -3.813 1.00 0.00 36 LEU A N 8
ATOM 11097 C CA . LEU A 1 36 ? -4.347 11.797 -2.963 1.00 0.00 36 LEU A CA 8
ATOM 11098 C C . LEU A 1 36 ? -4.597 13.032 -2.116 1.00 0.00 36 LEU A C 8
ATOM 11099 O O . LEU A 1 36 ? -3.790 13.965 -2.087 1.00 0.00 36 LEU A O 8
ATOM 11115 N N . THR A 1 37 ? -5.730 13.029 -1.441 1.00 0.00 37 THR A N 8
ATOM 11116 C CA . THR A 1 37 ? -6.034 14.032 -0.445 1.00 0.00 37 THR A CA 8
ATOM 11117 C C . THR A 1 37 ? -5.492 13.582 0.907 1.00 0.00 37 THR A C 8
ATOM 11118 O O . THR A 1 37 ? -5.129 12.414 1.077 1.00 0.00 37 THR A O 8
ATOM 11129 N N . GLU A 1 38 ? -5.434 14.495 1.864 1.00 0.00 38 GLU A N 8
ATOM 11130 C CA . GLU A 1 38 ? -4.977 14.156 3.204 1.00 0.00 38 GLU A CA 8
ATOM 11131 C C . GLU A 1 38 ? -5.929 13.158 3.848 1.00 0.00 38 GLU A C 8
ATOM 11132 O O . GLU A 1 38 ? -5.517 12.280 4.606 1.00 0.00 38 GLU A O 8
ATOM 11144 N N . SER A 1 39 ? -7.204 13.311 3.530 1.00 0.00 39 SER A N 8
ATOM 11145 C CA . SER A 1 39 ? -8.243 12.406 3.985 1.00 0.00 39 SER A CA 8
ATOM 11146 C C . SER A 1 39 ? -7.943 10.972 3.552 1.00 0.00 39 SER A C 8
ATOM 11147 O O . SER A 1 39 ? -7.969 10.051 4.370 1.00 0.00 39 SER A O 8
ATOM 11155 N N . GLU A 1 40 ? -7.644 10.794 2.267 1.00 0.00 40 GLU A N 8
ATOM 11156 C CA . GLU A 1 40 ? -7.277 9.485 1.738 1.00 0.00 40 GLU A CA 8
ATOM 11157 C C . GLU A 1 40 ? -6.006 8.982 2.409 1.00 0.00 40 GLU A C 8
ATOM 11158 O O . GLU A 1 40 ? -5.903 7.809 2.772 1.00 0.00 40 GLU A O 8
ATOM 11170 N N . GLN A 1 41 ? -5.046 9.886 2.570 1.00 0.00 41 GLN A N 8
ATOM 11171 C CA . GLN A 1 41 ? -3.783 9.576 3.193 1.00 0.00 41 GLN A CA 8
ATOM 11172 C C . GLN A 1 41 ? -3.978 9.021 4.602 1.00 0.00 41 GLN A C 8
ATOM 11173 O O . GLN A 1 41 ? -3.322 8.057 4.990 1.00 0.00 41 GLN A O 8
ATOM 11187 N N . ASP A 1 42 ? -4.888 9.631 5.356 1.00 0.00 42 ASP A N 8
ATOM 11188 C CA . ASP A 1 42 ? -5.144 9.229 6.740 1.00 0.00 42 ASP A CA 8
ATOM 11189 C C . ASP A 1 42 ? -5.600 7.777 6.815 1.00 0.00 42 ASP A C 8
ATOM 11190 O O . ASP A 1 42 ? -5.115 7.006 7.643 1.00 0.00 42 ASP A O 8
ATOM 11199 N N . ASP A 1 43 ? -6.522 7.412 5.934 1.00 0.00 43 ASP A N 8
ATOM 11200 C CA . ASP A 1 43 ? -7.024 6.043 5.863 1.00 0.00 43 ASP A CA 8
ATOM 11201 C C . ASP A 1 43 ? -5.886 5.064 5.580 1.00 0.00 43 ASP A C 8
ATOM 11202 O O . ASP A 1 43 ? -5.829 3.972 6.149 1.00 0.00 43 ASP A O 8
ATOM 11211 N N . PHE A 1 44 ? -4.973 5.478 4.711 1.00 0.00 44 PHE A N 8
ATOM 11212 C CA . PHE A 1 44 ? -3.809 4.673 4.360 1.00 0.00 44 PHE A CA 8
ATOM 11213 C C . PHE A 1 44 ? -2.850 4.557 5.548 1.00 0.00 44 PHE A C 8
ATOM 11214 O O . PHE A 1 44 ? -2.296 3.489 5.806 1.00 0.00 44 PHE A O 8
ATOM 11231 N N . VAL A 1 45 ? -2.671 5.653 6.277 1.00 0.00 45 VAL A N 8
ATOM 11232 C CA . VAL A 1 45 ? -1.814 5.653 7.459 1.00 0.00 45 VAL A CA 8
ATOM 11233 C C . VAL A 1 45 ? -2.405 4.764 8.550 1.00 0.00 45 VAL A C 8
ATOM 11234 O O . VAL A 1 45 ? -1.688 3.988 9.184 1.00 0.00 45 VAL A O 8
ATOM 11247 N N . ALA A 1 46 ? -3.717 4.868 8.747 1.00 0.00 46 ALA A N 8
ATOM 11248 C CA . ALA A 1 46 ? -4.418 4.059 9.741 1.00 0.00 46 ALA A CA 8
ATOM 11249 C C . ALA A 1 46 ? -4.202 2.573 9.481 1.00 0.00 46 ALA A C 8
ATOM 11250 O O . ALA A 1 46 ? -4.085 1.777 10.416 1.00 0.00 46 ALA A O 8
ATOM 11257 N N . LEU A 1 47 ? -4.148 2.212 8.206 1.00 0.00 47 LEU A N 8
ATOM 11258 C CA . LEU A 1 47 ? -3.859 0.841 7.801 1.00 0.00 47 LEU A CA 8
ATOM 11259 C C . LEU A 1 47 ? -2.460 0.425 8.249 1.00 0.00 47 LEU A C 8
ATOM 11260 O O . LEU A 1 47 ? -2.285 -0.602 8.905 1.00 0.00 47 LEU A O 8
ATOM 11276 N N . LEU A 1 48 ? -1.478 1.257 7.925 1.00 0.00 48 LEU A N 8
ATOM 11277 C CA . LEU A 1 48 ? -0.074 0.947 8.189 1.00 0.00 48 LEU A CA 8
ATOM 11278 C C . LEU A 1 48 ? 0.226 0.896 9.688 1.00 0.00 48 LEU A C 8
ATOM 11279 O O . LEU A 1 48 ? 1.194 0.265 10.114 1.00 0.00 48 LEU A O 8
ATOM 11295 N N . GLU A 1 49 ? -0.600 1.565 10.488 1.00 0.00 49 GLU A N 8
ATOM 11296 C CA . GLU A 1 49 ? -0.441 1.536 11.938 1.00 0.00 49 GLU A CA 8
ATOM 11297 C C . GLU A 1 49 ? -0.917 0.205 12.512 1.00 0.00 49 GLU A C 8
ATOM 11298 O O . GLU A 1 49 ? -0.659 -0.112 13.674 1.00 0.00 49 GLU A O 8
ATOM 11310 N N . SER A 1 50 ? -1.625 -0.560 11.698 1.00 0.00 50 SER A N 8
ATOM 11311 C CA . SER A 1 50 ? -2.019 -1.906 12.066 1.00 0.00 50 SER A CA 8
ATOM 11312 C C . SER A 1 50 ? -1.023 -2.902 11.478 1.00 0.00 50 SER A C 8
ATOM 11313 O O . SER A 1 50 ? 0.047 -2.510 11.018 1.00 0.00 50 SER A O 8
ATOM 11321 N N . ASP A 1 51 ? -1.358 -4.181 11.521 1.00 0.00 51 ASP A N 8
ATOM 11322 C CA . ASP A 1 51 ? -0.589 -5.194 10.817 1.00 0.00 51 ASP A CA 8
ATOM 11323 C C . ASP A 1 51 ? -1.312 -5.487 9.507 1.00 0.00 51 ASP A C 8
ATOM 11324 O O . ASP A 1 51 ? -2.524 -5.272 9.425 1.00 0.00 51 ASP A O 8
ATOM 11333 N N . ASP A 1 52 ? -0.609 -5.982 8.492 1.00 0.00 52 ASP A N 8
ATOM 11334 C CA . ASP A 1 52 ? -1.211 -6.089 7.153 1.00 0.00 52 ASP A CA 8
ATOM 11335 C C . ASP A 1 52 ? -1.410 -7.527 6.651 1.00 0.00 52 ASP A C 8
ATOM 11336 O O . ASP A 1 52 ? -0.967 -7.856 5.547 1.00 0.00 52 ASP A O 8
ATOM 11345 N N . PRO A 1 53 ? -2.099 -8.409 7.402 1.00 0.00 53 PRO A N 8
ATOM 11346 C CA . PRO A 1 53 ? -2.499 -9.708 6.874 1.00 0.00 53 PRO A CA 8
ATOM 11347 C C . PRO A 1 53 ? -3.708 -9.548 5.963 1.00 0.00 53 PRO A C 8
ATOM 11348 O O . PRO A 1 53 ? -3.894 -10.302 5.010 1.00 0.00 53 PRO A O 8
ATOM 11359 N N . ASP A 1 54 ? -4.516 -8.539 6.273 1.00 0.00 54 ASP A N 8
ATOM 11360 C CA . ASP A 1 54 ? -5.698 -8.195 5.489 1.00 0.00 54 ASP A CA 8
ATOM 11361 C C . ASP A 1 54 ? -5.286 -7.636 4.136 1.00 0.00 54 ASP A C 8
ATOM 11362 O O . ASP A 1 54 ? -5.804 -8.042 3.098 1.00 0.00 54 ASP A O 8
ATOM 11371 N N . LEU A 1 55 ? -4.337 -6.706 4.158 1.00 0.00 55 LEU A N 8
ATOM 11372 C CA . LEU A 1 55 ? -3.854 -6.073 2.937 1.00 0.00 55 LEU A CA 8
ATOM 11373 C C . LEU A 1 55 ? -3.252 -7.127 2.014 1.00 0.00 55 LEU A C 8
ATOM 11374 O O . LEU A 1 55 ? -3.594 -7.199 0.833 1.00 0.00 55 LEU A O 8
ATOM 11390 N N . PHE A 1 56 ? -2.379 -7.962 2.568 1.00 0.00 56 PHE A N 8
ATOM 11391 C CA . PHE A 1 56 ? -1.751 -9.030 1.803 1.00 0.00 56 PHE A CA 8
ATOM 11392 C C . PHE A 1 56 ? -2.806 -10.017 1.303 1.00 0.00 56 PHE A C 8
ATOM 11393 O O . PHE A 1 56 ? -2.661 -10.618 0.236 1.00 0.00 56 PHE A O 8
ATOM 11410 N N . ALA A 1 57 ? -3.879 -10.165 2.074 1.00 0.00 57 ALA A N 8
ATOM 11411 C CA . ALA A 1 57 ? -4.972 -11.058 1.711 1.00 0.00 57 ALA A CA 8
ATOM 11412 C C . ALA A 1 57 ? -5.689 -10.574 0.459 1.00 0.00 57 ALA A C 8
ATOM 11413 O O . ALA A 1 57 ? -5.966 -11.361 -0.442 1.00 0.00 57 ALA A O 8
ATOM 11420 N N . TRP A 1 58 ? -5.979 -9.277 0.391 1.00 0.00 58 TRP A N 8
ATOM 11421 C CA . TRP A 1 58 ? -6.656 -8.717 -0.774 1.00 0.00 58 TRP A CA 8
ATOM 11422 C C . TRP A 1 58 ? -5.784 -8.818 -2.020 1.00 0.00 58 TRP A C 8
ATOM 11423 O O . TRP A 1 58 ? -6.296 -8.957 -3.130 1.00 0.00 58 TRP A O 8
ATOM 11444 N N . VAL A 1 59 ? -4.469 -8.762 -1.830 1.00 0.00 59 VAL A N 8
ATOM 11445 C CA . VAL A 1 59 ? -3.527 -8.926 -2.934 1.00 0.00 59 VAL A CA 8
ATOM 11446 C C . VAL A 1 59 ? -3.629 -10.338 -3.510 1.00 0.00 59 VAL A C 8
ATOM 11447 O O . VAL A 1 59 ? -3.479 -10.544 -4.714 1.00 0.00 59 VAL A O 8
ATOM 11460 N N . MET A 1 60 ? -3.905 -11.307 -2.643 1.00 0.00 60 MET A N 8
ATOM 11461 C CA . MET A 1 60 ? -4.030 -12.700 -3.069 1.00 0.00 60 MET A CA 8
ATOM 11462 C C . MET A 1 60 ? -5.463 -13.027 -3.481 1.00 0.00 60 MET A C 8
ATOM 11463 O O . MET A 1 60 ? -5.704 -13.969 -4.240 1.00 0.00 60 MET A O 8
ATOM 11477 N N . GLY A 1 61 ? -6.407 -12.243 -2.987 1.00 0.00 61 GLY A N 8
ATOM 11478 C CA . GLY A 1 61 ? -7.802 -12.449 -3.324 1.00 0.00 61 GLY A CA 8
ATOM 11479 C C . GLY A 1 61 ? -8.604 -13.032 -2.174 1.00 0.00 61 GLY A C 8
ATOM 11480 O O . GLY A 1 61 ? -9.262 -14.057 -2.329 1.00 0.00 61 GLY A O 8
ATOM 11484 N N . HIS A 1 62 ? -8.545 -12.382 -1.019 1.00 0.00 62 HIS A N 8
ATOM 11485 C CA . HIS A 1 62 ? -9.288 -12.811 0.160 1.00 0.00 62 HIS A CA 8
ATOM 11486 C C . HIS A 1 62 ? -9.733 -11.585 0.943 1.00 0.00 62 HIS A C 8
ATOM 11487 O O . HIS A 1 62 ? -8.985 -11.046 1.757 1.00 0.00 62 HIS A O 8
ATOM 11502 N N . GLY A 1 63 ? -10.934 -11.125 0.654 1.00 0.00 63 GLY A N 8
ATOM 11503 C CA . GLY A 1 63 ? -11.452 -9.935 1.299 1.00 0.00 63 GLY A CA 8
ATOM 11504 C C . GLY A 1 63 ? -12.372 -10.238 2.466 1.00 0.00 63 GLY A C 8
ATOM 11505 O O . GLY A 1 63 ? -11.999 -10.972 3.381 1.00 0.00 63 GLY A O 8
ATOM 11509 N N . ARG A 1 64 ? -13.585 -9.675 2.410 1.00 0.00 64 ARG A N 8
ATOM 11510 C CA . ARG A 1 64 ? -14.583 -9.795 3.481 1.00 0.00 64 ARG A CA 8
ATOM 11511 C C . ARG A 1 64 ? -14.163 -9.026 4.735 1.00 0.00 64 ARG A C 8
ATOM 11512 O O . ARG A 1 64 ? -14.593 -9.341 5.847 1.00 0.00 64 ARG A O 8
ATOM 11533 N N . CYS A 1 65 ? -13.340 -8.006 4.543 1.00 0.00 65 CYS A N 8
ATOM 11534 C CA . CYS A 1 65 ? -12.910 -7.144 5.643 1.00 0.00 65 CYS A CA 8
ATOM 11535 C C . CYS A 1 65 ? -14.022 -6.191 6.061 1.00 0.00 65 CYS A C 8
ATOM 11536 O O . CYS A 1 65 ? -14.992 -5.992 5.329 1.00 0.00 65 CYS A O 8
ATOM 11544 N N . GLU A 1 66 ? -13.867 -5.611 7.248 1.00 0.00 66 GLU A N 8
ATOM 11545 C CA . GLU A 1 66 ? -14.886 -4.742 7.836 1.00 0.00 66 GLU A CA 8
ATOM 11546 C C . GLU A 1 66 ? -15.204 -3.539 6.955 1.00 0.00 66 GLU A C 8
ATOM 11547 O O . GLU A 1 66 ? -16.368 -3.253 6.672 1.00 0.00 66 GLU A O 8
ATOM 11559 N N . ASN A 1 67 ? -14.168 -2.838 6.526 1.00 0.00 67 ASN A N 8
ATOM 11560 C CA . ASN A 1 67 ? -14.347 -1.544 5.878 1.00 0.00 67 ASN A CA 8
ATOM 11561 C C . ASN A 1 67 ? -13.852 -1.572 4.436 1.00 0.00 67 ASN A C 8
ATOM 11562 O O . ASN A 1 67 ? -12.662 -1.771 4.180 1.00 0.00 67 ASN A O 8
ATOM 11573 N N . LEU A 1 68 ? -14.768 -1.368 3.497 1.00 0.00 68 LEU A N 8
ATOM 11574 C CA . LEU A 1 68 ? -14.431 -1.389 2.077 1.00 0.00 68 LEU A CA 8
ATOM 11575 C C . LEU A 1 68 ? -13.710 -0.113 1.648 1.00 0.00 68 LEU A C 8
ATOM 11576 O O . LEU A 1 68 ? -13.004 -0.106 0.639 1.00 0.00 68 LEU A O 8
ATOM 11592 N N . GLY A 1 69 ? -13.893 0.963 2.409 1.00 0.00 69 GLY A N 8
ATOM 11593 C CA . GLY A 1 69 ? -13.177 2.198 2.136 1.00 0.00 69 GLY A CA 8
ATOM 11594 C C . GLY A 1 69 ? -11.679 2.016 2.283 1.00 0.00 69 GLY A C 8
ATOM 11595 O O . GLY A 1 69 ? -10.898 2.505 1.467 1.00 0.00 69 GLY A O 8
ATOM 11599 N N . LEU A 1 70 ? -11.283 1.303 3.331 1.00 0.00 70 LEU A N 8
ATOM 11600 C CA . LEU A 1 70 ? -9.888 0.949 3.547 1.00 0.00 70 LEU A CA 8
ATOM 11601 C C . LEU A 1 70 ? -9.435 -0.051 2.495 1.00 0.00 70 LEU A C 8
ATOM 11602 O O . LEU A 1 70 ? -8.297 -0.008 2.030 1.00 0.00 70 LEU A O 8
ATOM 11618 N N . ALA A 1 71 ? -10.344 -0.939 2.109 1.00 0.00 71 ALA A N 8
ATOM 11619 C CA . ALA A 1 71 ? -10.058 -1.942 1.090 1.00 0.00 71 ALA A CA 8
ATOM 11620 C C . ALA A 1 71 ? -9.814 -1.290 -0.266 1.00 0.00 71 ALA A C 8
ATOM 11621 O O . ALA A 1 71 ? -9.064 -1.813 -1.089 1.00 0.00 71 ALA A O 8
ATOM 11628 N N . ALA A 1 72 ? -10.451 -0.146 -0.489 1.00 0.00 72 ALA A N 8
ATOM 11629 C CA . ALA A 1 72 ? -10.243 0.623 -1.709 1.00 0.00 72 ALA A CA 8
ATOM 11630 C C . ALA A 1 72 ? -8.809 1.137 -1.770 1.00 0.00 72 ALA A C 8
ATOM 11631 O O . ALA A 1 72 ? -8.243 1.311 -2.848 1.00 0.00 72 ALA A O 8
ATOM 11638 N N . MET A 1 73 ? -8.223 1.369 -0.602 1.00 0.00 73 MET A N 8
ATOM 11639 C CA . MET A 1 73 ? -6.833 1.790 -0.521 1.00 0.00 73 MET A CA 8
ATOM 11640 C C . MET A 1 73 ? -5.921 0.611 -0.848 1.00 0.00 73 MET A C 8
ATOM 11641 O O . MET A 1 73 ? -4.886 0.770 -1.495 1.00 0.00 73 MET A O 8
ATOM 11655 N N . VAL A 1 74 ? -6.327 -0.580 -0.415 1.00 0.00 74 VAL A N 8
ATOM 11656 C CA . VAL A 1 74 ? -5.603 -1.801 -0.742 1.00 0.00 74 VAL A CA 8
ATOM 11657 C C . VAL A 1 74 ? -5.719 -2.088 -2.237 1.00 0.00 74 VAL A C 8
ATOM 11658 O O . VAL A 1 74 ? -4.775 -2.560 -2.866 1.00 0.00 74 VAL A O 8
ATOM 11671 N N . ASP A 1 75 ? -6.890 -1.788 -2.793 1.00 0.00 75 ASP A N 8
ATOM 11672 C CA . ASP A 1 75 ? -7.131 -1.906 -4.232 1.00 0.00 75 ASP A CA 8
ATOM 11673 C C . ASP A 1 75 ? -6.096 -1.111 -5.016 1.00 0.00 75 ASP A C 8
ATOM 11674 O O . ASP A 1 75 ? -5.604 -1.560 -6.050 1.00 0.00 75 ASP A O 8
ATOM 11683 N N . LYS A 1 76 ? -5.762 0.068 -4.500 1.00 0.00 76 LYS A N 8
ATOM 11684 C CA . LYS A 1 76 ? -4.752 0.926 -5.113 1.00 0.00 76 LYS A CA 8
ATOM 11685 C C . LYS A 1 76 ? -3.360 0.313 -4.967 1.00 0.00 76 LYS A C 8
ATOM 11686 O O . LYS A 1 76 ? -2.526 0.418 -5.870 1.00 0.00 76 LYS A O 8
ATOM 11705 N N . ILE A 1 77 ? -3.117 -0.325 -3.825 1.00 0.00 77 ILE A N 8
ATOM 11706 C CA . ILE A 1 77 ? -1.876 -1.065 -3.603 1.00 0.00 77 ILE A CA 8
ATOM 11707 C C . ILE A 1 77 ? -1.739 -2.161 -4.653 1.00 0.00 77 ILE A C 8
ATOM 11708 O O . ILE A 1 77 ? -0.694 -2.302 -5.295 1.00 0.00 77 ILE A O 8
ATOM 11724 N N . VAL A 1 78 ? -2.816 -2.918 -4.836 1.00 0.00 78 VAL A N 8
ATOM 11725 C CA . VAL A 1 78 ? -2.847 -3.993 -5.815 1.00 0.00 78 VAL A CA 8
ATOM 11726 C C . VAL A 1 78 ? -2.696 -3.440 -7.229 1.00 0.00 78 VAL A C 8
ATOM 11727 O O . VAL A 1 78 ? -2.057 -4.057 -8.072 1.00 0.00 78 VAL A O 8
ATOM 11740 N N . ALA A 1 79 ? -3.269 -2.266 -7.474 1.00 0.00 79 ALA A N 8
ATOM 11741 C CA . ALA A 1 79 ? -3.188 -1.625 -8.784 1.00 0.00 79 ALA A CA 8
ATOM 11742 C C . ALA A 1 79 ? -1.745 -1.281 -9.143 1.00 0.00 79 ALA A C 8
ATOM 11743 O O . ALA A 1 79 ? -1.310 -1.491 -10.277 1.00 0.00 79 ALA A O 8
ATOM 11750 N N . HIS A 1 80 ? -1.003 -0.758 -8.172 1.00 0.00 80 HIS A N 8
ATOM 11751 C CA . HIS A 1 80 ? 0.400 -0.409 -8.383 1.00 0.00 80 HIS A CA 8
ATOM 11752 C C . HIS A 1 80 ? 1.212 -1.677 -8.632 1.00 0.00 80 HIS A C 8
ATOM 11753 O O . HIS A 1 80 ? 2.063 -1.726 -9.520 1.00 0.00 80 HIS A O 8
ATOM 11768 N N . ASN A 1 81 ? 0.923 -2.702 -7.838 1.00 0.00 81 ASN A N 8
ATOM 11769 C CA . ASN A 1 81 ? 1.571 -4.005 -7.969 1.00 0.00 81 ASN A CA 8
ATOM 11770 C C . ASN A 1 81 ? 1.200 -4.670 -9.287 1.00 0.00 81 ASN A C 8
ATOM 11771 O O . ASN A 1 81 ? 2.031 -5.324 -9.915 1.00 0.00 81 ASN A O 8
ATOM 11782 N N . LEU A 1 82 ? -0.042 -4.475 -9.707 1.00 0.00 82 LEU A N 8
ATOM 11783 C CA . LEU A 1 82 ? -0.562 -5.081 -10.925 1.00 0.00 82 LEU A CA 8
ATOM 11784 C C . LEU A 1 82 ? 0.328 -4.738 -12.113 1.00 0.00 82 LEU A C 8
ATOM 11785 O O . LEU A 1 82 ? 0.537 -5.563 -12.995 1.00 0.00 82 LEU A O 8
ATOM 11801 N N . SER A 1 83 ? 0.872 -3.533 -12.117 1.00 0.00 83 SER A N 8
ATOM 11802 C CA . SER A 1 83 ? 1.716 -3.091 -13.215 1.00 0.00 83 SER A CA 8
ATOM 11803 C C . SER A 1 83 ? 2.990 -3.930 -13.314 1.00 0.00 83 SER A C 8
ATOM 11804 O O . SER A 1 83 ? 3.326 -4.419 -14.390 1.00 0.00 83 SER A O 8
ATOM 11812 N N . LYS A 1 84 ? 3.693 -4.116 -12.195 1.00 0.00 84 LYS A N 8
ATOM 11813 C CA . LYS A 1 84 ? 4.937 -4.882 -12.217 1.00 0.00 84 LYS A CA 8
ATOM 11814 C C . LYS A 1 84 ? 4.653 -6.362 -12.461 1.00 0.00 84 LYS A C 8
ATOM 11815 O O . LYS A 1 84 ? 5.516 -7.102 -12.932 1.00 0.00 84 LYS A O 8
ATOM 11834 N N . VAL A 1 85 ? 3.435 -6.788 -12.149 1.00 0.00 85 VAL A N 8
ATOM 11835 C CA . VAL A 1 85 ? 3.025 -8.163 -12.405 1.00 0.00 85 VAL A CA 8
ATOM 11836 C C . VAL A 1 85 ? 2.639 -8.349 -13.872 1.00 0.00 85 VAL A C 8
ATOM 11837 O O . VAL A 1 85 ? 3.012 -9.339 -14.499 1.00 0.00 85 VAL A O 8
ATOM 11850 N N . ARG A 1 86 ? 1.915 -7.378 -14.420 1.00 0.00 86 ARG A N 8
ATOM 11851 C CA . ARG A 1 86 ? 1.433 -7.465 -15.795 1.00 0.00 86 ARG A CA 8
ATOM 11852 C C . ARG A 1 86 ? 2.569 -7.234 -16.785 1.00 0.00 86 ARG A C 8
ATOM 11853 O O . ARG A 1 86 ? 2.478 -7.624 -17.948 1.00 0.00 86 ARG A O 8
ATOM 11874 N N . LEU A 1 87 ? 3.626 -6.575 -16.317 1.00 0.00 87 LEU A N 8
ATOM 11875 C CA . LEU A 1 87 ? 4.847 -6.414 -17.092 1.00 0.00 87 LEU A CA 8
ATOM 11876 C C . LEU A 1 87 ? 5.480 -7.785 -17.316 1.00 0.00 87 LEU A C 8
ATOM 11877 O O . LEU A 1 87 ? 6.080 -8.055 -18.359 1.00 0.00 87 LEU A O 8
ATOM 11893 N N . GLU A 1 88 ? 5.315 -8.647 -16.324 1.00 0.00 88 GLU A N 8
ATOM 11894 C CA . GLU A 1 88 ? 5.812 -10.009 -16.380 1.00 0.00 88 GLU A CA 8
ATOM 11895 C C . GLU A 1 88 ? 4.954 -10.873 -17.290 1.00 0.00 88 GLU A C 8
ATOM 11896 O O . GLU A 1 88 ? 3.763 -10.624 -17.456 1.00 0.00 88 GLU A O 8
ATOM 11908 N N . HIS A 1 89 ? 5.567 -11.887 -17.883 1.00 0.00 89 HIS A N 8
ATOM 11909 C CA . HIS A 1 89 ? 4.834 -12.819 -18.723 1.00 0.00 89 HIS A CA 8
ATOM 11910 C C . HIS A 1 89 ? 4.404 -14.038 -17.925 1.00 0.00 89 HIS A C 8
ATOM 11911 O O . HIS A 1 89 ? 4.003 -15.055 -18.486 1.00 0.00 89 HIS A O 8
ATOM 11926 N N . HIS A 1 90 ? 4.513 -13.936 -16.611 1.00 0.00 90 HIS A N 8
ATOM 11927 C CA . HIS A 1 90 ? 3.867 -14.889 -15.724 1.00 0.00 90 HIS A CA 8
ATOM 11928 C C . HIS A 1 90 ? 2.393 -14.514 -15.642 1.00 0.00 90 HIS A C 8
ATOM 11929 O O . HIS A 1 90 ? 2.060 -13.457 -15.106 1.00 0.00 90 HIS A O 8
ATOM 11944 N N . HIS A 1 91 ? 1.528 -15.376 -16.189 1.00 0.00 91 HIS A N 8
ATOM 11945 C CA . HIS A 1 91 ? 0.121 -15.036 -16.440 1.00 0.00 91 HIS A CA 8
ATOM 11946 C C . HIS A 1 91 ? 0.045 -14.074 -17.621 1.00 0.00 91 HIS A C 8
ATOM 11947 O O . HIS A 1 91 ? 0.990 -13.970 -18.407 1.00 0.00 91 HIS A O 8
ATOM 11962 N N . HIS A 1 92 ? -1.079 -13.393 -17.765 1.00 0.00 92 HIS A N 8
ATOM 11963 C CA . HIS A 1 92 ? -1.238 -12.411 -18.827 1.00 0.00 92 HIS A CA 8
ATOM 11964 C C . HIS A 1 92 ? -1.486 -11.037 -18.226 1.00 0.00 92 HIS A C 8
ATOM 11965 O O . HIS A 1 92 ? -1.836 -10.928 -17.049 1.00 0.00 92 HIS A O 8
ATOM 11980 N N . HIS A 1 93 ? -1.313 -9.991 -19.025 1.00 0.00 93 HIS A N 8
ATOM 11981 C CA . HIS A 1 93 ? -1.572 -8.641 -18.546 1.00 0.00 93 HIS A CA 8
ATOM 11982 C C . HIS A 1 93 ? -3.076 -8.400 -18.501 1.00 0.00 93 HIS A C 8
ATOM 11983 O O . HIS A 1 93 ? -3.802 -8.782 -19.420 1.00 0.00 93 HIS A O 8
ATOM 11998 N N . HIS A 1 94 ? -3.539 -7.800 -17.417 1.00 0.00 94 HIS A N 8
ATOM 11999 C CA . HIS A 1 94 ? -4.962 -7.574 -17.224 1.00 0.00 94 HIS A CA 8
ATOM 12000 C C . HIS A 1 94 ? -5.248 -6.081 -17.140 1.00 0.00 94 HIS A C 8
ATOM 12001 O O . HIS A 1 94 ? -5.759 -5.523 -18.130 1.00 0.00 94 HIS A O 8
ATOM 12017 N N . MET A 1 1 ? -0.268 18.780 6.585 1.00 0.00 1 MET A N 9
ATOM 12018 C CA . MET A 1 1 ? 0.937 18.806 5.724 1.00 0.00 1 MET A CA 9
ATOM 12019 C C . MET A 1 1 ? 1.875 17.667 6.087 1.00 0.00 1 MET A C 9
ATOM 12020 O O . MET A 1 1 ? 2.490 17.668 7.155 1.00 0.00 1 MET A O 9
ATOM 12036 N N . TYR A 1 2 ? 1.980 16.697 5.193 1.00 0.00 2 TYR A N 9
ATOM 12037 C CA . TYR A 1 2 ? 2.808 15.528 5.427 1.00 0.00 2 TYR A CA 9
ATOM 12038 C C . TYR A 1 2 ? 4.254 15.827 5.045 1.00 0.00 2 TYR A C 9
ATOM 12039 O O . TYR A 1 2 ? 4.509 16.573 4.094 1.00 0.00 2 TYR A O 9
ATOM 12057 N N . THR A 1 3 ? 5.195 15.249 5.778 1.00 0.00 3 THR A N 9
ATOM 12058 C CA . THR A 1 3 ? 6.603 15.552 5.584 1.00 0.00 3 THR A CA 9
ATOM 12059 C C . THR A 1 3 ? 7.399 14.316 5.169 1.00 0.00 3 THR A C 9
ATOM 12060 O O . THR A 1 3 ? 6.978 13.181 5.398 1.00 0.00 3 THR A O 9
ATOM 12071 N N . ALA A 1 4 ? 8.551 14.555 4.557 1.00 0.00 4 ALA A N 9
ATOM 12072 C CA . ALA A 1 4 ? 9.434 13.490 4.102 1.00 0.00 4 ALA A CA 9
ATOM 12073 C C . ALA A 1 4 ? 10.001 12.694 5.272 1.00 0.00 4 ALA A C 9
ATOM 12074 O O . ALA A 1 4 ? 10.301 11.510 5.138 1.00 0.00 4 ALA A O 9
ATOM 12081 N N . GLU A 1 5 ? 10.150 13.354 6.412 1.00 0.00 5 GLU A N 9
ATOM 12082 C CA . GLU A 1 5 ? 10.625 12.697 7.621 1.00 0.00 5 GLU A CA 9
ATOM 12083 C C . GLU A 1 5 ? 9.664 11.580 8.023 1.00 0.00 5 GLU A C 9
ATOM 12084 O O . GLU A 1 5 ? 10.079 10.494 8.429 1.00 0.00 5 GLU A O 9
ATOM 12096 N N . GLN A 1 6 ? 8.375 11.855 7.878 1.00 0.00 6 GLN A N 9
ATOM 12097 C CA . GLN A 1 6 ? 7.337 10.885 8.197 1.00 0.00 6 GLN A CA 9
ATOM 12098 C C . GLN A 1 6 ? 7.384 9.686 7.247 1.00 0.00 6 GLN A C 9
ATOM 12099 O O . GLN A 1 6 ? 7.021 8.572 7.629 1.00 0.00 6 GLN A O 9
ATOM 12113 N N . LYS A 1 7 ? 7.838 9.917 6.015 1.00 0.00 7 LYS A N 9
ATOM 12114 C CA . LYS A 1 7 ? 8.037 8.835 5.048 1.00 0.00 7 LYS A CA 9
ATOM 12115 C C . LYS A 1 7 ? 8.982 7.781 5.615 1.00 0.00 7 LYS A C 9
ATOM 12116 O O . LYS A 1 7 ? 8.765 6.579 5.446 1.00 0.00 7 LYS A O 9
ATOM 12135 N N . ALA A 1 8 ? 10.018 8.241 6.311 1.00 0.00 8 ALA A N 9
ATOM 12136 C CA . ALA A 1 8 ? 10.988 7.346 6.920 1.00 0.00 8 ALA A CA 9
ATOM 12137 C C . ALA A 1 8 ? 10.332 6.511 8.008 1.00 0.00 8 ALA A C 9
ATOM 12138 O O . ALA A 1 8 ? 10.644 5.333 8.170 1.00 0.00 8 ALA A O 9
ATOM 12145 N N . ARG A 1 9 ? 9.401 7.120 8.736 1.00 0.00 9 ARG A N 9
ATOM 12146 C CA . ARG A 1 9 ? 8.683 6.421 9.798 1.00 0.00 9 ARG A CA 9
ATOM 12147 C C . ARG A 1 9 ? 7.870 5.268 9.219 1.00 0.00 9 ARG A C 9
ATOM 12148 O O . ARG A 1 9 ? 7.716 4.225 9.855 1.00 0.00 9 ARG A O 9
ATOM 12169 N N . ILE A 1 10 ? 7.360 5.461 8.008 1.00 0.00 10 ILE A N 9
ATOM 12170 C CA . ILE A 1 10 ? 6.648 4.408 7.295 1.00 0.00 10 ILE A CA 9
ATOM 12171 C C . ILE A 1 10 ? 7.631 3.335 6.831 1.00 0.00 10 ILE A C 9
ATOM 12172 O O . ILE A 1 10 ? 7.376 2.141 6.969 1.00 0.00 10 ILE A O 9
ATOM 12188 N N . LYS A 1 11 ? 8.759 3.782 6.295 1.00 0.00 11 LYS A N 9
ATOM 12189 C CA . LYS A 1 11 ? 9.799 2.888 5.791 1.00 0.00 11 LYS A CA 9
ATOM 12190 C C . LYS A 1 11 ? 10.287 1.931 6.880 1.00 0.00 11 LYS A C 9
ATOM 12191 O O . LYS A 1 11 ? 10.554 0.761 6.616 1.00 0.00 11 LYS A O 9
ATOM 12210 N N . TRP A 1 12 ? 10.398 2.435 8.100 1.00 0.00 12 TRP A N 9
ATOM 12211 C CA . TRP A 1 12 ? 10.819 1.616 9.234 1.00 0.00 12 TRP A CA 9
ATOM 12212 C C . TRP A 1 12 ? 9.736 0.614 9.634 1.00 0.00 12 TRP A C 9
ATOM 12213 O O . TRP A 1 12 ? 10.023 -0.417 10.243 1.00 0.00 12 TRP A O 9
ATOM 12234 N N . ALA A 1 13 ? 8.495 0.914 9.278 1.00 0.00 13 ALA A N 9
ATOM 12235 C CA . ALA A 1 13 ? 7.361 0.100 9.694 1.00 0.00 13 ALA A CA 9
ATOM 12236 C C . ALA A 1 13 ? 6.714 -0.613 8.510 1.00 0.00 13 ALA A C 9
ATOM 12237 O O . ALA A 1 13 ? 5.544 -0.995 8.574 1.00 0.00 13 ALA A O 9
ATOM 12244 N N . CYS A 1 14 ? 7.476 -0.798 7.434 1.00 0.00 14 CYS A N 9
ATOM 12245 C CA . CYS A 1 14 ? 6.980 -1.507 6.253 1.00 0.00 14 CYS A CA 9
ATOM 12246 C C . CYS A 1 14 ? 6.756 -2.986 6.566 1.00 0.00 14 CYS A C 9
ATOM 12247 O O . CYS A 1 14 ? 5.941 -3.648 5.924 1.00 0.00 14 CYS A O 9
ATOM 12255 N N . ARG A 1 15 ? 7.502 -3.478 7.559 1.00 0.00 15 ARG A N 9
ATOM 12256 C CA . ARG A 1 15 ? 7.375 -4.845 8.069 1.00 0.00 15 ARG A CA 9
ATOM 12257 C C . ARG A 1 15 ? 7.997 -5.877 7.138 1.00 0.00 15 ARG A C 9
ATOM 12258 O O . ARG A 1 15 ? 7.809 -5.851 5.920 1.00 0.00 15 ARG A O 9
ATOM 12279 N N . ARG A 1 16 ? 8.746 -6.788 7.740 1.00 0.00 16 ARG A N 9
ATOM 12280 C CA . ARG A 1 16 ? 9.352 -7.907 7.027 1.00 0.00 16 ARG A CA 9
ATOM 12281 C C . ARG A 1 16 ? 8.295 -8.923 6.604 1.00 0.00 16 ARG A C 9
ATOM 12282 O O . ARG A 1 16 ? 8.501 -9.698 5.667 1.00 0.00 16 ARG A O 9
ATOM 12303 N N . GLY A 1 17 ? 7.167 -8.918 7.305 1.00 0.00 17 GLY A N 9
ATOM 12304 C CA . GLY A 1 17 ? 6.071 -9.808 6.968 1.00 0.00 17 GLY A CA 9
ATOM 12305 C C . GLY A 1 17 ? 5.415 -9.435 5.653 1.00 0.00 17 GLY A C 9
ATOM 12306 O O . GLY A 1 17 ? 4.746 -10.260 5.024 1.00 0.00 17 GLY A O 9
ATOM 12310 N N . MET A 1 18 ? 5.605 -8.192 5.236 1.00 0.00 18 MET A N 9
ATOM 12311 C CA . MET A 1 18 ? 5.086 -7.720 3.961 1.00 0.00 18 MET A CA 9
ATOM 12312 C C . MET A 1 18 ? 6.203 -7.697 2.925 1.00 0.00 18 MET A C 9
ATOM 12313 O O . MET A 1 18 ? 6.691 -6.635 2.538 1.00 0.00 18 MET A O 9
ATOM 12327 N N . LEU A 1 19 ? 6.605 -8.884 2.488 1.00 0.00 19 LEU A N 9
ATOM 12328 C CA . LEU A 1 19 ? 7.763 -9.041 1.619 1.00 0.00 19 LEU A CA 9
ATOM 12329 C C . LEU A 1 19 ? 7.531 -8.405 0.252 1.00 0.00 19 LEU A C 9
ATOM 12330 O O . LEU A 1 19 ? 8.295 -7.533 -0.168 1.00 0.00 19 LEU A O 9
ATOM 12346 N N . GLU A 1 20 ? 6.471 -8.822 -0.432 1.00 0.00 20 GLU A N 9
ATOM 12347 C CA . GLU A 1 20 ? 6.169 -8.293 -1.759 1.00 0.00 20 GLU A CA 9
ATOM 12348 C C . GLU A 1 20 ? 5.676 -6.854 -1.668 1.00 0.00 20 GLU A C 9
ATOM 12349 O O . GLU A 1 20 ? 5.915 -6.043 -2.563 1.00 0.00 20 GLU A O 9
ATOM 12361 N N . LEU A 1 21 ? 5.004 -6.537 -0.570 1.00 0.00 21 LEU A N 9
ATOM 12362 C CA . LEU A 1 21 ? 4.420 -5.216 -0.386 1.00 0.00 21 LEU A CA 9
ATOM 12363 C C . LEU A 1 21 ? 5.522 -4.167 -0.224 1.00 0.00 21 LEU A C 9
ATOM 12364 O O . LEU A 1 21 ? 5.415 -3.059 -0.740 1.00 0.00 21 LEU A O 9
ATOM 12380 N N . ASP A 1 22 ? 6.589 -4.547 0.478 1.00 0.00 22 ASP A N 9
ATOM 12381 C CA . ASP A 1 22 ? 7.736 -3.664 0.729 1.00 0.00 22 ASP A CA 9
ATOM 12382 C C . ASP A 1 22 ? 8.265 -3.046 -0.564 1.00 0.00 22 ASP A C 9
ATOM 12383 O O . ASP A 1 22 ? 8.639 -1.873 -0.602 1.00 0.00 22 ASP A O 9
ATOM 12392 N N . VAL A 1 23 ? 8.265 -3.840 -1.625 1.00 0.00 23 VAL A N 9
ATOM 12393 C CA . VAL A 1 23 ? 8.817 -3.418 -2.904 1.00 0.00 23 VAL A CA 9
ATOM 12394 C C . VAL A 1 23 ? 7.935 -2.364 -3.580 1.00 0.00 23 VAL A C 9
ATOM 12395 O O . VAL A 1 23 ? 8.438 -1.421 -4.194 1.00 0.00 23 VAL A O 9
ATOM 12408 N N . VAL A 1 24 ? 6.621 -2.509 -3.448 1.00 0.00 24 VAL A N 9
ATOM 12409 C CA . VAL A 1 24 ? 5.698 -1.648 -4.179 1.00 0.00 24 VAL A CA 9
ATOM 12410 C C . VAL A 1 24 ? 5.301 -0.408 -3.383 1.00 0.00 24 VAL A C 9
ATOM 12411 O O . VAL A 1 24 ? 4.998 0.626 -3.969 1.00 0.00 24 VAL A O 9
ATOM 12424 N N . ILE A 1 25 ? 5.322 -0.500 -2.057 1.00 0.00 25 ILE A N 9
ATOM 12425 C CA . ILE A 1 25 ? 4.868 0.601 -1.204 1.00 0.00 25 ILE A CA 9
ATOM 12426 C C . ILE A 1 25 ? 5.666 1.882 -1.449 1.00 0.00 25 ILE A C 9
ATOM 12427 O O . ILE A 1 25 ? 5.090 2.964 -1.535 1.00 0.00 25 ILE A O 9
ATOM 12443 N N . MET A 1 26 ? 6.980 1.754 -1.590 1.00 0.00 26 MET A N 9
ATOM 12444 C CA . MET A 1 26 ? 7.862 2.920 -1.662 1.00 0.00 26 MET A CA 9
ATOM 12445 C C . MET A 1 26 ? 7.484 3.883 -2.806 1.00 0.00 26 MET A C 9
ATOM 12446 O O . MET A 1 26 ? 7.293 5.077 -2.562 1.00 0.00 26 MET A O 9
ATOM 12460 N N . PRO A 1 27 ? 7.370 3.403 -4.067 1.00 0.00 27 PRO A N 9
ATOM 12461 C CA . PRO A 1 27 ? 6.970 4.254 -5.192 1.00 0.00 27 PRO A CA 9
ATOM 12462 C C . PRO A 1 27 ? 5.462 4.508 -5.232 1.00 0.00 27 PRO A C 9
ATOM 12463 O O . PRO A 1 27 ? 5.021 5.582 -5.646 1.00 0.00 27 PRO A O 9
ATOM 12474 N N . PHE A 1 28 ? 4.676 3.529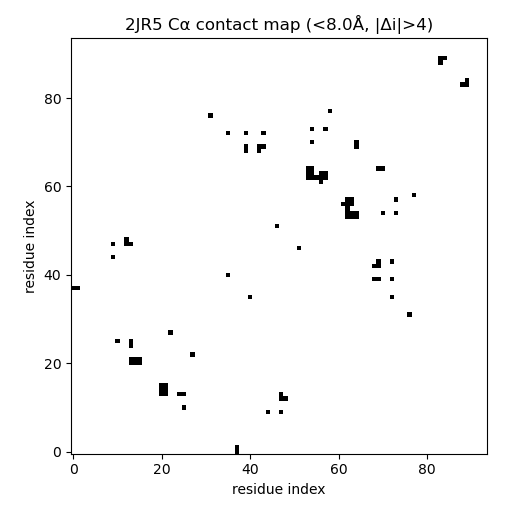 -4.793 1.00 0.00 28 PHE A N 9
ATOM 12475 C CA . PHE A 1 28 ? 3.221 3.652 -4.823 1.00 0.00 28 PHE A CA 9
ATOM 12476 C C . PHE A 1 28 ? 2.748 4.716 -3.842 1.00 0.00 28 PHE A C 9
ATOM 12477 O O . PHE A 1 28 ? 1.799 5.446 -4.125 1.00 0.00 28 PHE A O 9
ATOM 12494 N N . PHE A 1 29 ? 3.417 4.806 -2.694 1.00 0.00 29 PHE A N 9
ATOM 12495 C CA . PHE A 1 29 ? 3.087 5.813 -1.693 1.00 0.00 29 PHE A CA 9
ATOM 12496 C C . PHE A 1 29 ? 3.167 7.205 -2.301 1.00 0.00 29 PHE A C 9
ATOM 12497 O O . PHE A 1 29 ? 2.279 8.029 -2.103 1.00 0.00 29 PHE A O 9
ATOM 12514 N N . GLU A 1 30 ? 4.224 7.444 -3.058 1.00 0.00 30 GLU A N 9
ATOM 12515 C CA . GLU A 1 30 ? 4.424 8.715 -3.732 1.00 0.00 30 GLU A CA 9
ATOM 12516 C C . GLU A 1 30 ? 3.254 9.039 -4.654 1.00 0.00 30 GLU A C 9
ATOM 12517 O O . GLU A 1 30 ? 2.742 10.160 -4.666 1.00 0.00 30 GLU A O 9
ATOM 12529 N N . GLU A 1 31 ? 2.830 8.044 -5.416 1.00 0.00 31 GLU A N 9
ATOM 12530 C CA . GLU A 1 31 ? 1.758 8.229 -6.384 1.00 0.00 31 GLU A CA 9
ATOM 12531 C C . GLU A 1 31 ? 0.395 8.367 -5.704 1.00 0.00 31 GLU A C 9
ATOM 12532 O O . GLU A 1 31 ? -0.457 9.123 -6.170 1.00 0.00 31 GLU A O 9
ATOM 12544 N N . CYS A 1 32 ? 0.182 7.645 -4.609 1.00 0.00 32 CYS A N 9
ATOM 12545 C CA . CYS A 1 32 ? -1.082 7.745 -3.888 1.00 0.00 32 CYS A CA 9
ATOM 12546 C C . CYS A 1 32 ? -1.129 9.038 -3.080 1.00 0.00 32 CYS A C 9
ATOM 12547 O O . CYS A 1 32 ? -2.182 9.653 -2.945 1.00 0.00 32 CYS A O 9
ATOM 12555 N N . PHE A 1 33 ? 0.025 9.459 -2.575 1.00 0.00 33 PHE A N 9
ATOM 12556 C CA . PHE A 1 33 ? 0.140 10.707 -1.824 1.00 0.00 33 PHE A CA 9
ATOM 12557 C C . PHE A 1 33 ? -0.224 11.893 -2.704 1.00 0.00 33 PHE A C 9
ATOM 12558 O O . PHE A 1 33 ? -0.828 12.862 -2.248 1.00 0.00 33 PHE A O 9
ATOM 12575 N N . ASP A 1 34 ? 0.148 11.801 -3.970 1.00 0.00 34 ASP A N 9
ATOM 12576 C CA . ASP A 1 34 ? -0.145 12.847 -4.939 1.00 0.00 34 ASP A CA 9
ATOM 12577 C C . ASP A 1 34 ? -1.651 13.017 -5.133 1.00 0.00 34 ASP A C 9
ATOM 12578 O O . ASP A 1 34 ? -2.126 14.106 -5.448 1.00 0.00 34 ASP A O 9
ATOM 12587 N N . SER A 1 35 ? -2.397 11.942 -4.923 1.00 0.00 35 SER A N 9
ATOM 12588 C CA . SER A 1 35 ? -3.835 11.958 -5.144 1.00 0.00 35 SER A CA 9
ATOM 12589 C C . SER A 1 35 ? -4.595 12.184 -3.833 1.00 0.00 35 SER A C 9
ATOM 12590 O O . SER A 1 35 ? -5.523 12.992 -3.777 1.00 0.00 35 SER A O 9
ATOM 12598 N N . LEU A 1 36 ? -4.189 11.484 -2.779 1.00 0.00 36 LEU A N 9
ATOM 12599 C CA . LEU A 1 36 ? -4.887 11.549 -1.498 1.00 0.00 36 LEU A CA 9
ATOM 12600 C C . LEU A 1 36 ? -4.575 12.851 -0.775 1.00 0.00 36 LEU A C 9
ATOM 12601 O O . LEU A 1 36 ? -3.458 13.357 -0.851 1.00 0.00 36 LEU A O 9
ATOM 12617 N N . THR A 1 37 ? -5.557 13.389 -0.073 1.00 0.00 37 THR A N 9
ATOM 12618 C CA . THR A 1 37 ? -5.326 14.553 0.768 1.00 0.00 37 THR A CA 9
ATOM 12619 C C . THR A 1 37 ? -5.033 14.109 2.197 1.00 0.00 37 THR A C 9
ATOM 12620 O O . THR A 1 37 ? -4.987 12.911 2.470 1.00 0.00 37 THR A O 9
ATOM 12631 N N . GLU A 1 38 ? -4.829 15.062 3.100 1.00 0.00 38 GLU A N 9
ATOM 12632 C CA . GLU A 1 38 ? -4.459 14.749 4.479 1.00 0.00 38 GLU A CA 9
ATOM 12633 C C . GLU A 1 38 ? -5.453 13.788 5.128 1.00 0.00 38 GLU A C 9
ATOM 12634 O O . GLU A 1 38 ? -5.054 12.837 5.796 1.00 0.00 38 GLU A O 9
ATOM 12646 N N . SER A 1 39 ? -6.740 14.034 4.913 1.00 0.00 39 SER A N 9
ATOM 12647 C CA . SER A 1 39 ? -7.791 13.206 5.485 1.00 0.00 39 SER A CA 9
ATOM 12648 C C . SER A 1 39 ? -7.643 11.740 5.059 1.00 0.00 39 SER A C 9
ATOM 12649 O O . SER A 1 39 ? -7.626 10.834 5.897 1.00 0.00 39 SER A O 9
ATOM 12657 N N . GLU A 1 40 ? -7.519 11.519 3.756 1.00 0.00 40 GLU A N 9
ATOM 12658 C CA . GLU A 1 40 ? -7.402 10.176 3.204 1.00 0.00 40 GLU A CA 9
ATOM 12659 C C . GLU A 1 40 ? -6.056 9.553 3.552 1.00 0.00 40 GLU A C 9
ATOM 12660 O O . GLU A 1 40 ? -5.975 8.372 3.891 1.00 0.00 40 GLU A O 9
ATOM 12672 N N . GLN A 1 41 ? -5.003 10.353 3.465 1.00 0.00 41 GLN A N 9
ATOM 12673 C CA . GLN A 1 41 ? -3.666 9.896 3.730 1.00 0.00 41 GLN A CA 9
ATOM 12674 C C . GLN A 1 41 ? -3.521 9.427 5.172 1.00 0.00 41 GLN A C 9
ATOM 12675 O O . GLN A 1 41 ? -2.884 8.412 5.442 1.00 0.00 41 GLN A O 9
ATOM 12689 N N . ASP A 1 42 ? -4.124 10.168 6.092 1.00 0.00 42 ASP A N 9
ATOM 12690 C CA . ASP A 1 42 ? -4.047 9.839 7.512 1.00 0.00 42 ASP A CA 9
ATOM 12691 C C . ASP A 1 42 ? -4.694 8.490 7.778 1.00 0.00 42 ASP A C 9
ATOM 12692 O O . ASP A 1 42 ? -4.174 7.680 8.540 1.00 0.00 42 ASP A O 9
ATOM 12701 N N . ASP A 1 43 ? -5.819 8.257 7.117 1.00 0.00 43 ASP A N 9
ATOM 12702 C CA . ASP A 1 43 ? -6.536 6.988 7.209 1.00 0.00 43 ASP A CA 9
ATOM 12703 C C . ASP A 1 43 ? -5.637 5.841 6.744 1.00 0.00 43 ASP A C 9
ATOM 12704 O O . ASP A 1 43 ? -5.566 4.788 7.382 1.00 0.00 43 ASP A O 9
ATOM 12713 N N . PHE A 1 44 ? -4.926 6.078 5.645 1.00 0.00 44 PHE A N 9
ATOM 12714 C CA . PHE A 1 44 ? -3.980 5.108 5.100 1.00 0.00 44 PHE A CA 9
ATOM 12715 C C . PHE A 1 44 ? -2.813 4.867 6.060 1.00 0.00 44 PHE A C 9
ATOM 12716 O O . PHE A 1 44 ? -2.476 3.722 6.365 1.00 0.00 44 PHE A O 9
ATOM 12733 N N . VAL A 1 45 ? -2.208 5.948 6.542 1.00 0.00 45 VAL A N 9
ATOM 12734 C CA . VAL A 1 45 ? -1.061 5.849 7.442 1.00 0.00 45 VAL A CA 9
ATOM 12735 C C . VAL A 1 45 ? -1.453 5.192 8.767 1.00 0.00 45 VAL A C 9
ATOM 12736 O O . VAL A 1 45 ? -0.703 4.380 9.312 1.00 0.00 45 VAL A O 9
ATOM 12749 N N . ALA A 1 46 ? -2.637 5.528 9.269 1.00 0.00 46 ALA A N 9
ATOM 12750 C CA . ALA A 1 46 ? -3.131 4.960 10.517 1.00 0.00 46 ALA A CA 9
ATOM 12751 C C . ALA A 1 46 ? -3.258 3.445 10.413 1.00 0.00 46 ALA A C 9
ATOM 12752 O O . ALA A 1 46 ? -2.988 2.721 11.373 1.00 0.00 46 ALA A O 9
ATOM 12759 N N . LEU A 1 47 ? -3.666 2.971 9.239 1.00 0.00 47 LEU A N 9
ATOM 12760 C CA . LEU A 1 47 ? -3.777 1.540 8.988 1.00 0.00 47 LEU A CA 9
ATOM 12761 C C . LEU A 1 47 ? -2.400 0.876 8.969 1.00 0.00 47 LEU A C 9
ATOM 12762 O O . LEU A 1 47 ? -2.246 -0.252 9.430 1.00 0.00 47 LEU A O 9
ATOM 12778 N N . LEU A 1 48 ? -1.404 1.590 8.447 1.00 0.00 48 LEU A N 9
ATOM 12779 C CA . LEU A 1 48 ? -0.051 1.050 8.286 1.00 0.00 48 LEU A CA 9
ATOM 12780 C C . LEU A 1 48 ? 0.561 0.610 9.615 1.00 0.00 48 LEU A C 9
ATOM 12781 O O . LEU A 1 48 ? 1.363 -0.319 9.652 1.00 0.00 48 LEU A O 9
ATOM 12797 N N . GLU A 1 49 ? 0.197 1.277 10.703 1.00 0.00 49 GLU A N 9
ATOM 12798 C CA . GLU A 1 49 ? 0.736 0.928 12.014 1.00 0.00 49 GLU A CA 9
ATOM 12799 C C . GLU A 1 49 ? 0.036 -0.301 12.589 1.00 0.00 49 GLU A C 9
ATOM 12800 O O . GLU A 1 49 ? 0.506 -0.906 13.559 1.00 0.00 49 GLU A O 9
ATOM 12812 N N . SER A 1 50 ? -1.087 -0.663 11.993 1.00 0.00 50 SER A N 9
ATOM 12813 C CA . SER A 1 50 ? -1.822 -1.845 12.398 1.00 0.00 50 SER A CA 9
ATOM 12814 C C . SER A 1 50 ? -1.439 -3.020 11.495 1.00 0.00 50 SER A C 9
ATOM 12815 O O . SER A 1 50 ? -0.577 -2.887 10.625 1.00 0.00 50 SER A O 9
ATOM 12823 N N . ASP A 1 51 ? -2.061 -4.165 11.713 1.00 0.00 51 ASP A N 9
ATOM 12824 C CA . ASP A 1 51 ? -1.816 -5.336 10.889 1.00 0.00 51 ASP A CA 9
ATOM 12825 C C . ASP A 1 51 ? -3.071 -5.653 10.092 1.00 0.00 51 ASP A C 9
ATOM 12826 O O . ASP A 1 51 ? -4.102 -6.007 10.670 1.00 0.00 51 ASP A O 9
ATOM 12835 N N . ASP A 1 52 ? -2.996 -5.507 8.775 1.00 0.00 52 ASP A N 9
ATOM 12836 C CA . ASP A 1 52 ? -4.163 -5.703 7.926 1.00 0.00 52 ASP A CA 9
ATOM 12837 C C . ASP A 1 52 ? -3.956 -6.837 6.940 1.00 0.00 52 ASP A C 9
ATOM 12838 O O . ASP A 1 52 ? -3.480 -6.639 5.820 1.00 0.00 52 ASP A O 9
ATOM 12847 N N . PRO A 1 53 ? -4.272 -8.068 7.375 1.00 0.00 53 PRO A N 9
ATOM 12848 C CA . PRO A 1 53 ? -4.259 -9.237 6.504 1.00 0.00 53 PRO A CA 9
ATOM 12849 C C . PRO A 1 53 ? -5.368 -9.142 5.469 1.00 0.00 53 PRO A C 9
ATOM 12850 O O . PRO A 1 53 ? -5.259 -9.686 4.374 1.00 0.00 53 PRO A O 9
ATOM 12861 N N . ASP A 1 54 ? -6.433 -8.426 5.830 1.00 0.00 54 ASP A N 9
ATOM 12862 C CA . ASP A 1 54 ? -7.529 -8.146 4.907 1.00 0.00 54 ASP A CA 9
ATOM 12863 C C . ASP A 1 54 ? -7.021 -7.272 3.773 1.00 0.00 54 ASP A C 9
ATOM 12864 O O . ASP A 1 54 ? -7.397 -7.445 2.621 1.00 0.00 54 ASP A O 9
ATOM 12873 N N . LEU A 1 55 ? -6.144 -6.343 4.124 1.00 0.00 55 LEU A N 9
ATOM 12874 C CA . LEU A 1 55 ? -5.492 -5.471 3.158 1.00 0.00 55 LEU A CA 9
ATOM 12875 C C . LEU A 1 55 ? -4.742 -6.324 2.141 1.00 0.00 55 LEU A C 9
ATOM 12876 O O . LEU A 1 55 ? -4.910 -6.172 0.927 1.00 0.00 55 LEU A O 9
ATOM 12892 N N . PHE A 1 56 ? -3.943 -7.252 2.653 1.00 0.00 56 PHE A N 9
ATOM 12893 C CA . PHE A 1 56 ? -3.212 -8.185 1.799 1.00 0.00 56 PHE A CA 9
ATOM 12894 C C . PHE A 1 56 ? -4.191 -9.078 1.031 1.00 0.00 56 PHE A C 9
ATOM 12895 O O . PHE A 1 56 ? -3.956 -9.441 -0.123 1.00 0.00 56 PHE A O 9
ATOM 12912 N N . ALA A 1 57 ? -5.299 -9.406 1.683 1.00 0.00 57 ALA A N 9
ATOM 12913 C CA . ALA A 1 57 ? -6.340 -10.238 1.094 1.00 0.00 57 ALA A CA 9
ATOM 12914 C C . ALA A 1 57 ? -6.974 -9.565 -0.121 1.00 0.00 57 ALA A C 9
ATOM 12915 O O . ALA A 1 57 ? -7.254 -10.225 -1.114 1.00 0.00 57 ALA A O 9
ATOM 12922 N N . TRP A 1 58 ? -7.194 -8.256 -0.043 1.00 0.00 58 TRP A N 9
ATOM 12923 C CA . TRP A 1 58 ? -7.747 -7.505 -1.172 1.00 0.00 58 TRP A CA 9
ATOM 12924 C C . TRP A 1 58 ? -6.784 -7.512 -2.349 1.00 0.00 58 TRP A C 9
ATOM 12925 O O . TRP A 1 58 ? -7.199 -7.603 -3.505 1.00 0.00 58 TRP A O 9
ATOM 12946 N N . VAL A 1 59 ? -5.495 -7.434 -2.048 1.00 0.00 59 VAL A N 9
ATOM 12947 C CA . VAL A 1 59 ? -4.469 -7.505 -3.077 1.00 0.00 59 VAL A CA 9
ATOM 12948 C C . VAL A 1 59 ? -4.460 -8.893 -3.729 1.00 0.00 59 VAL A C 9
ATOM 12949 O O . VAL A 1 59 ? -4.312 -9.016 -4.946 1.00 0.00 59 VAL A O 9
ATOM 12962 N N . MET A 1 60 ? -4.644 -9.933 -2.917 1.00 0.00 60 MET A N 9
ATOM 12963 C CA . MET A 1 60 ? -4.724 -11.304 -3.427 1.00 0.00 60 MET A CA 9
ATOM 12964 C C . MET A 1 60 ? -6.075 -11.573 -4.090 1.00 0.00 60 MET A C 9
ATOM 12965 O O . MET A 1 60 ? -6.210 -12.498 -4.893 1.00 0.00 60 MET A O 9
ATOM 12979 N N . GLY A 1 61 ? -7.073 -10.771 -3.741 1.00 0.00 61 GLY A N 9
ATOM 12980 C CA . GLY A 1 61 ? -8.394 -10.921 -4.323 1.00 0.00 61 GLY A CA 9
ATOM 12981 C C . GLY A 1 61 ? -9.277 -11.872 -3.533 1.00 0.00 61 GLY A C 9
ATOM 12982 O O . GLY A 1 61 ? -10.175 -12.500 -4.094 1.00 0.00 61 GLY A O 9
ATOM 12986 N N . HIS A 1 62 ? -9.020 -11.992 -2.234 1.00 0.00 62 HIS A N 9
ATOM 12987 C CA . HIS A 1 62 ? -9.806 -12.871 -1.369 1.00 0.00 62 HIS A CA 9
ATOM 12988 C C . HIS A 1 62 ? -9.938 -12.286 0.031 1.00 0.00 62 HIS A C 9
ATOM 12989 O O . HIS A 1 62 ? -9.244 -12.718 0.951 1.00 0.00 62 HIS A O 9
ATOM 13004 N N . GLY A 1 63 ? -10.810 -11.303 0.198 1.00 0.00 63 GLY A N 9
ATOM 13005 C CA . GLY A 1 63 ? -10.994 -10.717 1.508 1.00 0.00 63 GLY A CA 9
ATOM 13006 C C . GLY A 1 63 ? -12.033 -9.619 1.519 1.00 0.00 63 GLY A C 9
ATOM 13007 O O . GLY A 1 63 ? -12.415 -9.105 0.467 1.00 0.00 63 GLY A O 9
ATOM 13011 N N . ARG A 1 64 ? -12.493 -9.267 2.712 1.00 0.00 64 ARG A N 9
ATOM 13012 C CA . ARG A 1 64 ? -13.469 -8.202 2.888 1.00 0.00 64 ARG A CA 9
ATOM 13013 C C . ARG A 1 64 ? -12.946 -7.203 3.909 1.00 0.00 64 ARG A C 9
ATOM 13014 O O . ARG A 1 64 ? -12.373 -7.591 4.923 1.00 0.00 64 ARG A O 9
ATOM 13035 N N . CYS A 1 65 ? -13.134 -5.927 3.638 1.00 0.00 65 CYS A N 9
ATOM 13036 C CA . CYS A 1 65 ? -12.633 -4.888 4.522 1.00 0.00 65 CYS A CA 9
ATOM 13037 C C . CYS A 1 65 ? -13.679 -4.554 5.578 1.00 0.00 65 CYS A C 9
ATOM 13038 O O . CYS A 1 65 ? -14.881 -4.631 5.314 1.00 0.00 65 CYS A O 9
ATOM 13046 N N . GLU A 1 66 ? -13.221 -4.199 6.771 1.00 0.00 66 GLU A N 9
ATOM 13047 C CA . GLU A 1 66 ? -14.117 -3.836 7.861 1.00 0.00 66 GLU A CA 9
ATOM 13048 C C . GLU A 1 66 ? -14.807 -2.509 7.559 1.00 0.00 66 GLU A C 9
ATOM 13049 O O . GLU A 1 66 ? -15.987 -2.323 7.860 1.00 0.00 66 GLU A O 9
ATOM 13061 N N . ASN A 1 67 ? -14.058 -1.597 6.951 1.00 0.00 67 ASN A N 9
ATOM 13062 C CA . ASN A 1 67 ? -14.577 -0.283 6.590 1.00 0.00 67 ASN A CA 9
ATOM 13063 C C . ASN A 1 67 ? -14.089 0.103 5.203 1.00 0.00 67 ASN A C 9
ATOM 13064 O O . ASN A 1 67 ? -12.888 0.236 4.972 1.00 0.00 67 ASN A O 9
ATOM 13075 N N . LEU A 1 68 ? -15.027 0.286 4.285 1.00 0.00 68 LEU A N 9
ATOM 13076 C CA . LEU A 1 68 ? -14.696 0.524 2.885 1.00 0.00 68 LEU A CA 9
ATOM 13077 C C . LEU A 1 68 ? -13.962 1.844 2.673 1.00 0.00 68 LEU A C 9
ATOM 13078 O O . LEU A 1 68 ? -13.391 2.073 1.609 1.00 0.00 68 LEU A O 9
ATOM 13094 N N . GLY A 1 69 ? -13.992 2.712 3.671 1.00 0.00 69 GLY A N 9
ATOM 13095 C CA . GLY A 1 69 ? -13.200 3.927 3.617 1.00 0.00 69 GLY A CA 9
ATOM 13096 C C . GLY A 1 69 ? -11.720 3.615 3.533 1.00 0.00 69 GLY A C 9
ATOM 13097 O O . GLY A 1 69 ? -10.993 4.208 2.736 1.00 0.00 69 GLY A O 9
ATOM 13101 N N . LEU A 1 70 ? -11.283 2.664 4.347 1.00 0.00 70 LEU A N 9
ATOM 13102 C CA . LEU A 1 70 ? -9.918 2.163 4.287 1.00 0.00 70 LEU A CA 9
ATOM 13103 C C . LEU A 1 70 ? -9.685 1.463 2.954 1.00 0.00 70 LEU A C 9
ATOM 13104 O O . LEU A 1 70 ? -8.655 1.645 2.309 1.00 0.00 70 LEU A O 9
ATOM 13120 N N . ALA A 1 71 ? -10.671 0.683 2.535 1.00 0.00 71 ALA A N 9
ATOM 13121 C CA . ALA A 1 71 ? -10.593 -0.055 1.282 1.00 0.00 71 ALA A CA 9
ATOM 13122 C C . ALA A 1 71 ? -10.513 0.886 0.083 1.00 0.00 71 ALA A C 9
ATOM 13123 O O . ALA A 1 71 ? -10.019 0.509 -0.973 1.00 0.00 71 ALA A O 9
ATOM 13130 N N . ALA A 1 72 ? -11.002 2.109 0.255 1.00 0.00 72 ALA A N 9
ATOM 13131 C CA . ALA A 1 72 ? -11.016 3.091 -0.824 1.00 0.00 72 ALA A CA 9
ATOM 13132 C C . ALA A 1 72 ? -9.612 3.390 -1.340 1.00 0.00 72 ALA A C 9
ATOM 13133 O O . ALA A 1 72 ? -9.389 3.447 -2.547 1.00 0.00 72 ALA A O 9
ATOM 13140 N N . MET A 1 73 ? -8.669 3.602 -0.429 1.00 0.00 73 MET A N 9
ATOM 13141 C CA . MET A 1 73 ? -7.287 3.841 -0.831 1.00 0.00 73 MET A CA 9
ATOM 13142 C C . MET A 1 73 ? -6.612 2.539 -1.272 1.00 0.00 73 MET A C 9
ATOM 13143 O O . MET A 1 73 ? -5.723 2.550 -2.122 1.00 0.00 73 MET A O 9
ATOM 13157 N N . VAL A 1 74 ? -7.058 1.417 -0.707 1.00 0.00 74 VAL A N 9
ATOM 13158 C CA . VAL A 1 74 ? -6.571 0.103 -1.113 1.00 0.00 74 VAL A CA 9
ATOM 13159 C C . VAL A 1 74 ? -6.977 -0.181 -2.556 1.00 0.00 74 VAL A C 9
ATOM 13160 O O . VAL A 1 74 ? -6.220 -0.779 -3.316 1.00 0.00 74 VAL A O 9
ATOM 13173 N N . ASP A 1 75 ? -8.172 0.277 -2.922 1.00 0.00 75 ASP A N 9
ATOM 13174 C CA . ASP A 1 75 ? -8.712 0.101 -4.269 1.00 0.00 75 ASP A CA 9
ATOM 13175 C C . ASP A 1 75 ? -7.732 0.632 -5.314 1.00 0.00 75 ASP A C 9
ATOM 13176 O O . ASP A 1 75 ? -7.493 -0.003 -6.345 1.00 0.00 75 ASP A O 9
ATOM 13185 N N . LYS A 1 76 ? -7.137 1.784 -5.020 1.00 0.00 76 LYS A N 9
ATOM 13186 C CA . LYS A 1 76 ? -6.184 2.410 -5.931 1.00 0.00 76 LYS A CA 9
ATOM 13187 C C . LYS A 1 76 ? -4.927 1.549 -6.049 1.00 0.00 76 LYS A C 9
ATOM 13188 O O . LYS A 1 76 ? -4.347 1.414 -7.127 1.00 0.00 76 LYS A O 9
ATOM 13207 N N . ILE A 1 77 ? -4.524 0.957 -4.929 1.00 0.00 77 ILE A N 9
ATOM 13208 C CA . ILE A 1 77 ? -3.351 0.092 -4.893 1.00 0.00 77 ILE A CA 9
ATOM 13209 C C . ILE A 1 77 ? -3.630 -1.219 -5.628 1.00 0.00 77 ILE A C 9
ATOM 13210 O O . ILE A 1 77 ? -2.779 -1.721 -6.363 1.00 0.00 77 ILE A O 9
ATOM 13226 N N . VAL A 1 78 ? -4.833 -1.753 -5.437 1.00 0.00 78 VAL A N 9
ATOM 13227 C CA . VAL A 1 78 ? -5.246 -2.990 -6.089 1.00 0.00 78 VAL A CA 9
ATOM 13228 C C . VAL A 1 78 ? -5.193 -2.849 -7.605 1.00 0.00 78 VAL A C 9
ATOM 13229 O O . VAL A 1 78 ? -4.631 -3.700 -8.294 1.00 0.00 78 VAL A O 9
ATOM 13242 N N . ALA A 1 79 ? -5.757 -1.762 -8.117 1.00 0.00 79 ALA A N 9
ATOM 13243 C CA . ALA A 1 79 ? -5.736 -1.494 -9.549 1.00 0.00 79 ALA A CA 9
ATOM 13244 C C . ALA A 1 79 ? -4.308 -1.260 -10.031 1.00 0.00 79 ALA A C 9
ATOM 13245 O O . ALA A 1 79 ? -3.913 -1.721 -11.105 1.00 0.00 79 ALA A O 9
ATOM 13252 N N . HIS A 1 80 ? -3.535 -0.557 -9.212 1.00 0.00 80 HIS A N 9
ATOM 13253 C CA . HIS A 1 80 ? -2.143 -0.253 -9.524 1.00 0.00 80 HIS A CA 9
ATOM 13254 C C . HIS A 1 80 ? -1.333 -1.538 -9.677 1.00 0.00 80 HIS A C 9
ATOM 13255 O O . HIS A 1 80 ? -0.593 -1.710 -10.649 1.00 0.00 80 HIS A O 9
ATOM 13270 N N . ASN A 1 81 ? -1.484 -2.437 -8.710 1.00 0.00 81 ASN A N 9
ATOM 13271 C CA . ASN A 1 81 ? -0.793 -3.721 -8.734 1.00 0.00 81 ASN A CA 9
ATOM 13272 C C . ASN A 1 81 ? -1.308 -4.588 -9.876 1.00 0.00 81 ASN A C 9
ATOM 13273 O O . ASN A 1 81 ? -0.529 -5.244 -10.565 1.00 0.00 81 ASN A O 9
ATOM 13284 N N . LEU A 1 82 ? -2.618 -4.563 -10.087 1.00 0.00 82 LEU A N 9
ATOM 13285 C CA . LEU A 1 82 ? -3.243 -5.340 -11.152 1.00 0.00 82 LEU A CA 9
ATOM 13286 C C . LEU A 1 82 ? -2.614 -4.982 -12.498 1.00 0.00 82 LEU A C 9
ATOM 13287 O O . LEU A 1 82 ? -2.302 -5.859 -13.307 1.00 0.00 82 LEU A O 9
ATOM 13303 N N . SER A 1 83 ? -2.404 -3.693 -12.719 1.00 0.00 83 SER A N 9
ATOM 13304 C CA . SER A 1 83 ? -1.872 -3.218 -13.982 1.00 0.00 83 SER A CA 9
ATOM 13305 C C . SER A 1 83 ? -0.426 -3.678 -14.190 1.00 0.00 83 SER A C 9
ATOM 13306 O O . SER A 1 83 ? -0.076 -4.155 -15.268 1.00 0.00 83 SER A O 9
ATOM 13314 N N . LYS A 1 84 ? 0.410 -3.567 -13.162 1.00 0.00 84 LYS A N 9
ATOM 13315 C CA . LYS A 1 84 ? 1.813 -3.953 -13.296 1.00 0.00 84 LYS A CA 9
ATOM 13316 C C . LYS A 1 84 ? 1.954 -5.469 -13.445 1.00 0.00 84 LYS A C 9
ATOM 13317 O O . LYS A 1 84 ? 2.952 -5.962 -13.975 1.00 0.00 84 LYS A O 9
ATOM 13336 N N . VAL A 1 85 ? 0.948 -6.202 -12.982 1.00 0.00 85 VAL A N 9
ATOM 13337 C CA . VAL A 1 85 ? 0.924 -7.650 -13.141 1.00 0.00 85 VAL A CA 9
ATOM 13338 C C . VAL A 1 85 ? 0.470 -8.036 -14.548 1.00 0.00 85 VAL A C 9
ATOM 13339 O O . VAL A 1 85 ? 1.018 -8.957 -15.145 1.00 0.00 85 VAL A O 9
ATOM 13352 N N . ARG A 1 86 ? -0.516 -7.321 -15.078 1.00 0.00 86 ARG A N 9
ATOM 13353 C CA . ARG A 1 86 ? -1.046 -7.622 -16.407 1.00 0.00 86 ARG A CA 9
ATOM 13354 C C . ARG A 1 86 ? -0.070 -7.188 -17.496 1.00 0.00 86 ARG A C 9
ATOM 13355 O O . ARG A 1 86 ? -0.094 -7.708 -18.610 1.00 0.00 86 ARG A O 9
ATOM 13376 N N . LEU A 1 87 ? 0.771 -6.216 -17.177 1.00 0.00 87 LEU A N 9
ATOM 13377 C CA . LEU A 1 87 ? 1.810 -5.779 -18.096 1.00 0.00 87 LEU A CA 9
ATOM 13378 C C . LEU A 1 87 ? 2.893 -6.844 -18.230 1.00 0.00 87 LEU A C 9
ATOM 13379 O O . LEU A 1 87 ? 3.331 -7.156 -19.338 1.00 0.00 87 LEU A O 9
ATOM 13395 N N . GLU A 1 88 ? 3.292 -7.402 -17.088 1.00 0.00 88 GLU A N 9
ATOM 13396 C CA . GLU A 1 88 ? 4.359 -8.401 -17.012 1.00 0.00 88 GLU A CA 9
ATOM 13397 C C . GLU A 1 88 ? 5.671 -7.899 -17.610 1.00 0.00 88 GLU A C 9
ATOM 13398 O O . GLU A 1 88 ? 5.959 -8.117 -18.784 1.00 0.00 88 GLU A O 9
ATOM 13410 N N . HIS A 1 89 ? 6.452 -7.201 -16.799 1.00 0.00 89 HIS A N 9
ATOM 13411 C CA . HIS A 1 89 ? 7.815 -6.851 -17.176 1.00 0.00 89 HIS A CA 9
ATOM 13412 C C . HIS A 1 89 ? 8.757 -7.980 -16.773 1.00 0.00 89 HIS A C 9
ATOM 13413 O O . HIS A 1 89 ? 9.775 -8.222 -17.419 1.00 0.00 89 HIS A O 9
ATOM 13428 N N . HIS A 1 90 ? 8.400 -8.655 -15.689 1.00 0.00 90 HIS A N 9
ATOM 13429 C CA . HIS A 1 90 ? 9.074 -9.875 -15.266 1.00 0.00 90 HIS A CA 9
ATOM 13430 C C . HIS A 1 90 ? 8.034 -10.897 -14.834 1.00 0.00 90 HIS A C 9
ATOM 13431 O O . HIS A 1 90 ? 7.679 -11.786 -15.603 1.00 0.00 90 HIS A O 9
ATOM 13446 N N . HIS A 1 91 ? 7.546 -10.742 -13.603 1.00 0.00 91 HIS A N 9
ATOM 13447 C CA . HIS A 1 91 ? 6.472 -11.576 -13.067 1.00 0.00 91 HIS A CA 9
ATOM 13448 C C . HIS A 1 91 ? 6.819 -13.065 -13.147 1.00 0.00 91 HIS A C 9
ATOM 13449 O O . HIS A 1 91 ? 6.405 -13.770 -14.066 1.00 0.00 91 HIS A O 9
ATOM 13464 N N . HIS A 1 92 ? 7.601 -13.528 -12.191 1.00 0.00 92 HIS A N 9
ATOM 13465 C CA . HIS A 1 92 ? 7.949 -14.941 -12.110 1.00 0.00 92 HIS A CA 9
ATOM 13466 C C . HIS A 1 92 ? 7.597 -15.495 -10.736 1.00 0.00 92 HIS A C 9
ATOM 13467 O O . HIS A 1 92 ? 8.430 -15.482 -9.836 1.00 0.00 92 HIS A O 9
ATOM 13482 N N . HIS A 1 93 ? 6.356 -15.993 -10.617 1.00 0.00 93 HIS A N 9
ATOM 13483 C CA . HIS A 1 93 ? 5.721 -16.433 -9.346 1.00 0.00 93 HIS A CA 9
ATOM 13484 C C . HIS A 1 93 ? 5.768 -15.360 -8.237 1.00 0.00 93 HIS A C 9
ATOM 13485 O O . HIS A 1 93 ? 4.738 -15.022 -7.659 1.00 0.00 93 HIS A O 9
ATOM 13500 N N . HIS A 1 94 ? 6.945 -14.837 -7.942 1.00 0.00 94 HIS A N 9
ATOM 13501 C CA . HIS A 1 94 ? 7.104 -13.722 -7.020 1.00 0.00 94 HIS A CA 9
ATOM 13502 C C . HIS A 1 94 ? 7.983 -12.676 -7.680 1.00 0.00 94 HIS A C 9
ATOM 13503 O O . HIS A 1 94 ? 7.443 -11.664 -8.169 1.00 0.00 94 HIS A O 9
ATOM 13519 N N . MET A 1 1 ? -0.370 17.010 9.079 1.00 0.00 1 MET A N 10
ATOM 13520 C CA . MET A 1 1 ? 0.993 17.298 8.581 1.00 0.00 1 MET A CA 10
ATOM 13521 C C . MET A 1 1 ? 1.848 16.036 8.602 1.00 0.00 1 MET A C 10
ATOM 13522 O O . MET A 1 1 ? 2.023 15.417 9.649 1.00 0.00 1 MET A O 10
ATOM 13538 N N . TYR A 1 2 ? 2.374 15.653 7.446 1.00 0.00 2 TYR A N 10
ATOM 13539 C CA . TYR A 1 2 ? 3.244 14.487 7.358 1.00 0.00 2 TYR A CA 10
ATOM 13540 C C . TYR A 1 2 ? 4.592 14.857 6.751 1.00 0.00 2 TYR A C 10
ATOM 13541 O O . TYR A 1 2 ? 4.709 15.065 5.544 1.00 0.00 2 TYR A O 10
ATOM 13559 N N . THR A 1 3 ? 5.595 14.956 7.601 1.00 0.00 3 THR A N 10
ATOM 13560 C CA . THR A 1 3 ? 6.953 15.231 7.163 1.00 0.00 3 THR A CA 10
ATOM 13561 C C . THR A 1 3 ? 7.793 13.954 7.232 1.00 0.00 3 THR A C 10
ATOM 13562 O O . THR A 1 3 ? 7.239 12.854 7.334 1.00 0.00 3 THR A O 10
ATOM 13573 N N . ALA A 1 4 ? 9.116 14.091 7.188 1.00 0.00 4 ALA A N 10
ATOM 13574 C CA . ALA A 1 4 ? 10.011 12.934 7.183 1.00 0.00 4 ALA A CA 10
ATOM 13575 C C . ALA A 1 4 ? 9.854 12.095 8.450 1.00 0.00 4 ALA A C 10
ATOM 13576 O O . ALA A 1 4 ? 9.940 10.866 8.404 1.00 0.00 4 ALA A O 10
ATOM 13583 N N . GLU A 1 5 ? 9.612 12.765 9.572 1.00 0.00 5 GLU A N 10
ATOM 13584 C CA . GLU A 1 5 ? 9.423 12.094 10.852 1.00 0.00 5 GLU A CA 10
ATOM 13585 C C . GLU A 1 5 ? 8.230 11.147 10.790 1.00 0.00 5 GLU A C 10
ATOM 13586 O O . GLU A 1 5 ? 8.291 10.017 11.278 1.00 0.00 5 GLU A O 10
ATOM 13598 N N . GLN A 1 6 ? 7.152 11.610 10.170 1.00 0.00 6 GLN A N 10
ATOM 13599 C CA . GLN A 1 6 ? 5.955 10.795 10.006 1.00 0.00 6 GLN A CA 10
ATOM 13600 C C . GLN A 1 6 ? 6.216 9.658 9.019 1.00 0.00 6 GLN A C 10
ATOM 13601 O O . GLN A 1 6 ? 5.716 8.548 9.190 1.00 0.00 6 GLN A O 10
ATOM 13615 N N . LYS A 1 7 ? 7.011 9.944 7.990 1.00 0.00 7 LYS A N 10
ATOM 13616 C CA . LYS A 1 7 ? 7.371 8.939 6.992 1.00 0.00 7 LYS A CA 10
ATOM 13617 C C . LYS A 1 7 ? 8.106 7.769 7.639 1.00 0.00 7 LYS A C 10
ATOM 13618 O O . LYS A 1 7 ? 7.944 6.619 7.231 1.00 0.00 7 LYS A O 10
ATOM 13637 N N . ALA A 1 8 ? 8.912 8.070 8.651 1.00 0.00 8 ALA A N 10
ATOM 13638 C CA . ALA A 1 8 ? 9.646 7.043 9.378 1.00 0.00 8 ALA A CA 10
ATOM 13639 C C . ALA A 1 8 ? 8.693 6.108 10.112 1.00 0.00 8 ALA A C 10
ATOM 13640 O O . ALA A 1 8 ? 8.929 4.906 10.185 1.00 0.00 8 ALA A O 10
ATOM 13647 N N . ARG A 1 9 ? 7.607 6.656 10.639 1.00 0.00 9 ARG A N 10
ATOM 13648 C CA . ARG A 1 9 ? 6.591 5.840 11.291 1.00 0.00 9 ARG A CA 10
ATOM 13649 C C . ARG A 1 9 ? 5.953 4.889 10.286 1.00 0.00 9 ARG A C 10
ATOM 13650 O O . ARG A 1 9 ? 5.629 3.748 10.608 1.00 0.00 9 ARG A O 10
ATOM 13671 N N . ILE A 1 10 ? 5.789 5.369 9.061 1.00 0.00 10 ILE A N 10
ATOM 13672 C CA . ILE A 1 10 ? 5.192 4.573 7.999 1.00 0.00 10 ILE A CA 10
ATOM 13673 C C . ILE A 1 10 ? 6.136 3.453 7.558 1.00 0.00 10 ILE A C 10
ATOM 13674 O O . ILE A 1 10 ? 5.736 2.293 7.500 1.00 0.00 10 ILE A O 10
ATOM 13690 N N . LYS A 1 11 ? 7.393 3.804 7.280 1.00 0.00 11 LYS A N 10
ATOM 13691 C CA . LYS A 1 11 ? 8.385 2.831 6.814 1.00 0.00 11 LYS A CA 10
ATOM 13692 C C . LYS A 1 11 ? 8.611 1.725 7.847 1.00 0.00 11 LYS A C 10
ATOM 13693 O O . LYS A 1 11 ? 8.857 0.570 7.495 1.00 0.00 11 LYS A O 10
ATOM 13712 N N . TRP A 1 12 ? 8.537 2.086 9.123 1.00 0.00 12 TRP A N 10
ATOM 13713 C CA . TRP A 1 12 ? 8.685 1.116 10.202 1.00 0.00 12 TRP A CA 10
ATOM 13714 C C . TRP A 1 12 ? 7.474 0.186 10.292 1.00 0.00 12 TRP A C 10
ATOM 13715 O O . TRP A 1 12 ? 7.576 -0.914 10.828 1.00 0.00 12 TRP A O 10
ATOM 13736 N N . ALA A 1 13 ? 6.333 0.626 9.769 1.00 0.00 13 ALA A N 10
ATOM 13737 C CA . ALA A 1 13 ? 5.087 -0.126 9.916 1.00 0.00 13 ALA A CA 10
ATOM 13738 C C . ALA A 1 13 ? 4.772 -0.983 8.692 1.00 0.00 13 ALA A C 10
ATOM 13739 O O . ALA A 1 13 ? 4.335 -2.127 8.825 1.00 0.00 13 ALA A O 10
ATOM 13746 N N . CYS A 1 14 ? 4.999 -0.430 7.507 1.00 0.00 14 CYS A N 10
ATOM 13747 C CA . CYS A 1 14 ? 4.621 -1.090 6.259 1.00 0.00 14 CYS A CA 10
ATOM 13748 C C . CYS A 1 14 ? 5.399 -2.386 6.036 1.00 0.00 14 CYS A C 10
ATOM 13749 O O . CYS A 1 14 ? 4.929 -3.294 5.348 1.00 0.00 14 CYS A O 10
ATOM 13757 N N . ARG A 1 15 ? 6.588 -2.467 6.611 1.00 0.00 15 ARG A N 10
ATOM 13758 C CA . ARG A 1 15 ? 7.454 -3.620 6.416 1.00 0.00 15 ARG A CA 10
ATOM 13759 C C . ARG A 1 15 ? 7.204 -4.692 7.474 1.00 0.00 15 ARG A C 10
ATOM 13760 O O . ARG A 1 15 ? 6.320 -4.537 8.319 1.00 0.00 15 ARG A O 10
ATOM 13781 N N . ARG A 1 16 ? 8.009 -5.762 7.419 1.00 0.00 16 ARG A N 10
ATOM 13782 C CA . ARG A 1 16 ? 7.821 -6.963 8.245 1.00 0.00 16 ARG A CA 10
ATOM 13783 C C . ARG A 1 16 ? 6.667 -7.812 7.724 1.00 0.00 16 ARG A C 10
ATOM 13784 O O . ARG A 1 16 ? 5.632 -7.297 7.299 1.00 0.00 16 ARG A O 10
ATOM 13805 N N . GLY A 1 17 ? 6.875 -9.116 7.732 1.00 0.00 17 GLY A N 10
ATOM 13806 C CA . GLY A 1 17 ? 5.859 -10.041 7.277 1.00 0.00 17 GLY A CA 10
ATOM 13807 C C . GLY A 1 17 ? 5.913 -10.258 5.779 1.00 0.00 17 GLY A C 10
ATOM 13808 O O . GLY A 1 17 ? 6.231 -11.354 5.308 1.00 0.00 17 GLY A O 10
ATOM 13812 N N . MET A 1 18 ? 5.636 -9.203 5.033 1.00 0.00 18 MET A N 10
ATOM 13813 C CA . MET A 1 18 ? 5.607 -9.275 3.578 1.00 0.00 18 MET A CA 10
ATOM 13814 C C . MET A 1 18 ? 6.402 -8.125 2.967 1.00 0.00 18 MET A C 10
ATOM 13815 O O . MET A 1 18 ? 6.019 -6.961 3.066 1.00 0.00 18 MET A O 10
ATOM 13829 N N . LEU A 1 19 ? 7.526 -8.459 2.351 1.00 0.00 19 LEU A N 10
ATOM 13830 C CA . LEU A 1 19 ? 8.412 -7.459 1.775 1.00 0.00 19 LEU A CA 10
ATOM 13831 C C . LEU A 1 19 ? 7.929 -7.009 0.400 1.00 0.00 19 LEU A C 10
ATOM 13832 O O . LEU A 1 19 ? 8.194 -5.883 -0.023 1.00 0.00 19 LEU A O 10
ATOM 13848 N N . GLU A 1 20 ? 7.214 -7.898 -0.280 1.00 0.00 20 GLU A N 10
ATOM 13849 C CA . GLU A 1 20 ? 6.746 -7.659 -1.645 1.00 0.00 20 GLU A CA 10
ATOM 13850 C C . GLU A 1 20 ? 5.909 -6.385 -1.738 1.00 0.00 20 GLU A C 10
ATOM 13851 O O . GLU A 1 20 ? 6.091 -5.575 -2.646 1.00 0.00 20 GLU A O 10
ATOM 13863 N N . LEU A 1 21 ? 5.004 -6.215 -0.787 1.00 0.00 21 LEU A N 10
ATOM 13864 C CA . LEU A 1 21 ? 4.089 -5.079 -0.788 1.00 0.00 21 LEU A CA 10
ATOM 13865 C C . LEU A 1 21 ? 4.838 -3.757 -0.636 1.00 0.00 21 LEU A C 10
ATOM 13866 O O . LEU A 1 21 ? 4.576 -2.802 -1.368 1.00 0.00 21 LEU A O 10
ATOM 13882 N N . ASP A 1 22 ? 5.787 -3.719 0.292 1.00 0.00 22 ASP A N 10
ATOM 13883 C CA . ASP A 1 22 ? 6.546 -2.499 0.583 1.00 0.00 22 ASP A CA 10
ATOM 13884 C C . ASP A 1 22 ? 7.231 -1.955 -0.670 1.00 0.00 22 ASP A C 10
ATOM 13885 O O . ASP A 1 22 ? 7.350 -0.740 -0.851 1.00 0.00 22 ASP A O 10
ATOM 13894 N N . VAL A 1 23 ? 7.654 -2.864 -1.544 1.00 0.00 23 VAL A N 10
ATOM 13895 C CA . VAL A 1 23 ? 8.376 -2.500 -2.759 1.00 0.00 23 VAL A CA 10
ATOM 13896 C C . VAL A 1 23 ? 7.550 -1.575 -3.657 1.00 0.00 23 VAL A C 10
ATOM 13897 O O . VAL A 1 23 ? 8.086 -0.641 -4.252 1.00 0.00 23 VAL A O 10
ATOM 13910 N N . VAL A 1 24 ? 6.247 -1.815 -3.733 1.00 0.00 24 VAL A N 10
ATOM 13911 C CA . VAL A 1 24 ? 5.394 -1.040 -4.630 1.00 0.00 24 VAL A CA 10
ATOM 13912 C C . VAL A 1 24 ? 4.625 0.053 -3.889 1.00 0.00 24 VAL A C 10
ATOM 13913 O O . VAL A 1 24 ? 4.254 1.064 -4.485 1.00 0.00 24 VAL A O 10
ATOM 13926 N N . ILE A 1 25 ? 4.402 -0.139 -2.592 1.00 0.00 25 ILE A N 10
ATOM 13927 C CA . ILE A 1 25 ? 3.613 0.808 -1.807 1.00 0.00 25 ILE A CA 10
ATOM 13928 C C . ILE A 1 25 ? 4.327 2.149 -1.656 1.00 0.00 25 ILE A C 10
ATOM 13929 O O . ILE A 1 25 ? 3.758 3.191 -1.973 1.00 0.00 25 ILE A O 10
ATOM 13945 N N . MET A 1 26 ? 5.578 2.115 -1.202 1.00 0.00 26 MET A N 10
ATOM 13946 C CA . MET A 1 26 ? 6.308 3.339 -0.859 1.00 0.00 26 MET A CA 10
ATOM 13947 C C . MET A 1 26 ? 6.413 4.327 -2.036 1.00 0.00 26 MET A C 10
ATOM 13948 O O . MET A 1 26 ? 6.032 5.487 -1.890 1.00 0.00 26 MET A O 10
ATOM 13962 N N . PRO A 1 27 ? 6.910 3.905 -3.223 1.00 0.00 27 PRO A N 10
ATOM 13963 C CA . PRO A 1 27 ? 7.066 4.815 -4.371 1.00 0.00 27 PRO A CA 10
ATOM 13964 C C . PRO A 1 27 ? 5.728 5.353 -4.872 1.00 0.00 27 PRO A C 10
ATOM 13965 O O . PRO A 1 27 ? 5.627 6.512 -5.285 1.00 0.00 27 PRO A O 10
ATOM 13976 N N . PHE A 1 28 ? 4.702 4.511 -4.838 1.00 0.00 28 PHE A N 10
ATOM 13977 C CA . PHE A 1 28 ? 3.370 4.927 -5.247 1.00 0.00 28 PHE A CA 10
ATOM 13978 C C . PHE A 1 28 ? 2.802 5.913 -4.232 1.00 0.00 28 PHE A C 10
ATOM 13979 O O . PHE A 1 28 ? 2.183 6.913 -4.600 1.00 0.00 28 PHE A O 10
ATOM 13996 N N . PHE A 1 29 ? 3.037 5.626 -2.957 1.00 0.00 29 PHE A N 10
ATOM 13997 C CA . PHE A 1 29 ? 2.568 6.465 -1.865 1.00 0.00 29 PHE A CA 10
ATOM 13998 C C . PHE A 1 29 ? 3.112 7.881 -1.972 1.00 0.00 29 PHE A C 10
ATOM 13999 O O . PHE A 1 29 ? 2.370 8.837 -1.791 1.00 0.00 29 PHE A O 10
ATOM 14016 N N . GLU A 1 30 ? 4.397 8.012 -2.270 1.00 0.00 30 GLU A N 10
ATOM 14017 C CA . GLU A 1 30 ? 5.028 9.321 -2.386 1.00 0.00 30 GLU A CA 10
ATOM 14018 C C . GLU A 1 30 ? 4.286 10.212 -3.375 1.00 0.00 30 GLU A C 10
ATOM 14019 O O . GLU A 1 30 ? 4.024 11.386 -3.102 1.00 0.00 30 GLU A O 10
ATOM 14031 N N . GLU A 1 31 ? 3.941 9.640 -4.516 1.00 0.00 31 GLU A N 10
ATOM 14032 C CA . GLU A 1 31 ? 3.197 10.364 -5.542 1.00 0.00 31 GLU A CA 10
ATOM 14033 C C . GLU A 1 31 ? 1.724 10.531 -5.163 1.00 0.00 31 GLU A C 10
ATOM 14034 O O . GLU A 1 31 ? 1.168 11.621 -5.290 1.00 0.00 31 GLU A O 10
ATOM 14046 N N . CYS A 1 32 ? 1.105 9.456 -4.688 1.00 0.00 32 CYS A N 10
ATOM 14047 C CA . CYS A 1 32 ? -0.320 9.469 -4.361 1.00 0.00 32 CYS A CA 10
ATOM 14048 C C . CYS A 1 32 ? -0.610 10.424 -3.197 1.00 0.00 32 CYS A C 10
ATOM 14049 O O . CYS A 1 32 ? -1.654 11.078 -3.159 1.00 0.00 32 CYS A O 10
ATOM 14057 N N . PHE A 1 33 ? 0.338 10.511 -2.271 1.00 0.00 33 PHE A N 10
ATOM 14058 C CA . PHE A 1 33 ? 0.223 11.360 -1.083 1.00 0.00 33 PHE A CA 10
ATOM 14059 C C . PHE A 1 33 ? -0.110 12.806 -1.448 1.00 0.00 33 PHE A C 10
ATOM 14060 O O . PHE A 1 33 ? -0.850 13.477 -0.730 1.00 0.00 33 PHE A O 10
ATOM 14077 N N . ASP A 1 34 ? 0.434 13.273 -2.567 1.00 0.00 34 ASP A N 10
ATOM 14078 C CA . ASP A 1 34 ? 0.217 14.647 -3.021 1.00 0.00 34 ASP A CA 10
ATOM 14079 C C . ASP A 1 34 ? -1.275 14.926 -3.215 1.00 0.00 34 ASP A C 10
ATOM 14080 O O . ASP A 1 34 ? -1.742 16.051 -3.027 1.00 0.00 34 ASP A O 10
ATOM 14089 N N . SER A 1 35 ? -2.021 13.888 -3.575 1.00 0.00 35 SER A N 10
ATOM 14090 C CA . SER A 1 35 ? -3.448 14.017 -3.823 1.00 0.00 35 SER A CA 10
ATOM 14091 C C . SER A 1 35 ? -4.254 13.581 -2.598 1.00 0.00 35 SER A C 10
ATOM 14092 O O . SER A 1 35 ? -5.379 14.042 -2.386 1.00 0.00 35 SER A O 10
ATOM 14100 N N . LEU A 1 36 ? -3.673 12.699 -1.793 1.00 0.00 36 LEU A N 10
ATOM 14101 C CA . LEU A 1 36 ? -4.340 12.194 -0.602 1.00 0.00 36 LEU A CA 10
ATOM 14102 C C . LEU A 1 36 ? -4.401 13.265 0.482 1.00 0.00 36 LEU A C 10
ATOM 14103 O O . LEU A 1 36 ? -3.444 14.014 0.695 1.00 0.00 36 LEU A O 10
ATOM 14119 N N . THR A 1 37 ? -5.531 13.342 1.153 1.00 0.00 37 THR A N 10
ATOM 14120 C CA . THR A 1 37 ? -5.713 14.306 2.218 1.00 0.00 37 THR A CA 10
ATOM 14121 C C . THR A 1 37 ? -5.317 13.713 3.566 1.00 0.00 37 THR A C 10
ATOM 14122 O O . THR A 1 37 ? -5.078 12.506 3.676 1.00 0.00 37 THR A O 10
ATOM 14133 N N . GLU A 1 38 ? -5.238 14.573 4.581 1.00 0.00 38 GLU A N 10
ATOM 14134 C CA . GLU A 1 38 ? -4.878 14.162 5.937 1.00 0.00 38 GLU A CA 10
ATOM 14135 C C . GLU A 1 38 ? -5.725 12.980 6.402 1.00 0.00 38 GLU A C 10
ATOM 14136 O O . GLU A 1 38 ? -5.201 11.999 6.929 1.00 0.00 38 GLU A O 10
ATOM 14148 N N . SER A 1 39 ? -7.026 13.074 6.176 1.00 0.00 39 SER A N 10
ATOM 14149 C CA . SER A 1 39 ? -7.971 12.059 6.610 1.00 0.00 39 SER A CA 10
ATOM 14150 C C . SER A 1 39 ? -7.678 10.704 5.965 1.00 0.00 39 SER A C 10
ATOM 14151 O O . SER A 1 39 ? -7.592 9.681 6.653 1.00 0.00 39 SER A O 10
ATOM 14159 N N . GLU A 1 40 ? -7.511 10.709 4.648 1.00 0.00 40 GLU A N 10
ATOM 14160 C CA . GLU A 1 40 ? -7.223 9.491 3.898 1.00 0.00 40 GLU A CA 10
ATOM 14161 C C . GLU A 1 40 ? -5.892 8.899 4.331 1.00 0.00 40 GLU A C 10
ATOM 14162 O O . GLU A 1 40 ? -5.781 7.699 4.585 1.00 0.00 40 GLU A O 10
ATOM 14174 N N . GLN A 1 41 ? -4.885 9.757 4.418 1.00 0.00 41 GLN A N 10
ATOM 14175 C CA . GLN A 1 41 ? -3.555 9.351 4.818 1.00 0.00 41 GLN A CA 10
ATOM 14176 C C . GLN A 1 41 ? -3.566 8.743 6.218 1.00 0.00 41 GLN A C 10
ATOM 14177 O O . GLN A 1 41 ? -2.917 7.729 6.467 1.00 0.00 41 GLN A O 10
ATOM 14191 N N . ASP A 1 42 ? -4.329 9.355 7.115 1.00 0.00 42 ASP A N 10
ATOM 14192 C CA . ASP A 1 42 ? -4.415 8.893 8.499 1.00 0.00 42 ASP A CA 10
ATOM 14193 C C . ASP A 1 42 ? -4.963 7.474 8.565 1.00 0.00 42 ASP A C 10
ATOM 14194 O O . ASP A 1 42 ? -4.431 6.623 9.277 1.00 0.00 42 ASP A O 10
ATOM 14203 N N . ASP A 1 43 ? -6.020 7.231 7.801 1.00 0.00 43 ASP A N 10
ATOM 14204 C CA . ASP A 1 43 ? -6.659 5.918 7.756 1.00 0.00 43 ASP A CA 10
ATOM 14205 C C . ASP A 1 43 ? -5.669 4.878 7.232 1.00 0.00 43 ASP A C 10
ATOM 14206 O O . ASP A 1 43 ? -5.556 3.779 7.775 1.00 0.00 43 ASP A O 10
ATOM 14215 N N . PHE A 1 44 ? -4.934 5.262 6.191 1.00 0.00 44 PHE A N 10
ATOM 14216 C CA . PHE A 1 44 ? -3.934 4.397 5.573 1.00 0.00 44 PHE A CA 10
ATOM 14217 C C . PHE A 1 44 ? -2.815 4.048 6.564 1.00 0.00 44 PHE A C 10
ATOM 14218 O O . PHE A 1 44 ? -2.451 2.883 6.716 1.00 0.00 44 PHE A O 10
ATOM 14235 N N . VAL A 1 45 ? -2.281 5.064 7.244 1.00 0.00 45 VAL A N 10
ATOM 14236 C CA . VAL A 1 45 ? -1.190 4.863 8.199 1.00 0.00 45 VAL A CA 10
ATOM 14237 C C . VAL A 1 45 ? -1.609 3.933 9.333 1.00 0.00 45 VAL A C 10
ATOM 14238 O O . VAL A 1 45 ? -0.900 2.978 9.655 1.00 0.00 45 VAL A O 10
ATOM 14251 N N . ALA A 1 46 ? -2.768 4.210 9.923 1.00 0.00 46 ALA A N 10
ATOM 14252 C CA . ALA A 1 46 ? -3.261 3.428 11.052 1.00 0.00 46 ALA A CA 10
ATOM 14253 C C . ALA A 1 46 ? -3.453 1.960 10.672 1.00 0.00 46 ALA A C 10
ATOM 14254 O O . ALA A 1 46 ? -3.258 1.064 11.495 1.00 0.00 46 ALA A O 10
ATOM 14261 N N . LEU A 1 47 ? -3.828 1.719 9.422 1.00 0.00 47 LEU A N 10
ATOM 14262 C CA . LEU A 1 47 ? -4.042 0.363 8.934 1.00 0.00 47 LEU A CA 10
ATOM 14263 C C . LEU A 1 47 ? -2.721 -0.407 8.865 1.00 0.00 47 LEU A C 10
ATOM 14264 O O . LEU A 1 47 ? -2.647 -1.570 9.262 1.00 0.00 47 LEU A O 10
ATOM 14280 N N . LEU A 1 48 ? -1.677 0.275 8.412 1.00 0.00 48 LEU A N 10
ATOM 14281 C CA . LEU A 1 48 ? -0.367 -0.341 8.178 1.00 0.00 48 LEU A CA 10
ATOM 14282 C C . LEU A 1 48 ? 0.345 -0.738 9.470 1.00 0.00 48 LEU A C 10
ATOM 14283 O O . LEU A 1 48 ? 1.294 -1.522 9.437 1.00 0.00 48 LEU A O 10
ATOM 14299 N N . GLU A 1 49 ? -0.100 -0.197 10.600 1.00 0.00 49 GLU A N 10
ATOM 14300 C CA . GLU A 1 49 ? 0.650 -0.312 11.852 1.00 0.00 49 GLU A CA 10
ATOM 14301 C C . GLU A 1 49 ? 0.890 -1.767 12.269 1.00 0.00 49 GLU A C 10
ATOM 14302 O O . GLU A 1 49 ? 1.929 -2.076 12.854 1.00 0.00 49 GLU A O 10
ATOM 14314 N N . SER A 1 50 ? -0.061 -2.655 12.004 1.00 0.00 50 SER A N 10
ATOM 14315 C CA . SER A 1 50 ? 0.163 -4.076 12.218 1.00 0.00 50 SER A CA 10
ATOM 14316 C C . SER A 1 50 ? -0.692 -4.927 11.292 1.00 0.00 50 SER A C 10
ATOM 14317 O O . SER A 1 50 ? -1.916 -4.972 11.431 1.00 0.00 50 SER A O 10
ATOM 14325 N N . ASP A 1 51 ? -0.007 -5.620 10.392 1.00 0.00 51 ASP A N 10
ATOM 14326 C CA . ASP A 1 51 ? -0.605 -6.587 9.454 1.00 0.00 51 ASP A CA 10
ATOM 14327 C C . ASP A 1 51 ? -1.734 -5.994 8.605 1.00 0.00 51 ASP A C 10
ATOM 14328 O O . ASP A 1 51 ? -2.762 -5.560 9.121 1.00 0.00 51 ASP A O 10
ATOM 14337 N N . ASP A 1 52 ? -1.549 -6.006 7.292 1.00 0.00 52 ASP A N 10
ATOM 14338 C CA . ASP A 1 52 ? -2.572 -5.502 6.382 1.00 0.00 52 ASP A CA 10
ATOM 14339 C C . ASP A 1 52 ? -3.145 -6.628 5.523 1.00 0.00 52 ASP A C 10
ATOM 14340 O O . ASP A 1 52 ? -2.660 -6.891 4.421 1.00 0.00 52 ASP A O 10
ATOM 14349 N N . PRO A 1 53 ? -4.161 -7.345 6.042 1.00 0.00 53 PRO A N 10
ATOM 14350 C CA . PRO A 1 53 ? -4.835 -8.405 5.298 1.00 0.00 53 PRO A CA 10
ATOM 14351 C C . PRO A 1 53 ? -5.815 -7.840 4.276 1.00 0.00 53 PRO A C 10
ATOM 14352 O O . PRO A 1 53 ? -6.090 -8.465 3.252 1.00 0.00 53 PRO A O 10
ATOM 14363 N N . ASP A 1 54 ? -6.331 -6.651 4.560 1.00 0.00 54 ASP A N 10
ATOM 14364 C CA . ASP A 1 54 ? -7.225 -5.957 3.642 1.00 0.00 54 ASP A CA 10
ATOM 14365 C C . ASP A 1 54 ? -6.458 -5.601 2.384 1.00 0.00 54 ASP A C 10
ATOM 14366 O O . ASP A 1 54 ? -6.908 -5.856 1.263 1.00 0.00 54 ASP A O 10
ATOM 14375 N N . LEU A 1 55 ? -5.280 -5.033 2.600 1.00 0.00 55 LEU A N 10
ATOM 14376 C CA . LEU A 1 55 ? -4.361 -4.684 1.531 1.00 0.00 55 LEU A CA 10
ATOM 14377 C C . LEU A 1 55 ? -3.988 -5.926 0.732 1.00 0.00 55 LEU A C 10
ATOM 14378 O O . LEU A 1 55 ? -4.111 -5.955 -0.493 1.00 0.00 55 LEU A O 10
ATOM 14394 N N . PHE A 1 56 ? -3.569 -6.961 1.449 1.00 0.00 56 PHE A N 10
ATOM 14395 C CA . PHE A 1 56 ? -3.143 -8.212 0.839 1.00 0.00 56 PHE A CA 10
ATOM 14396 C C . PHE A 1 56 ? -4.265 -8.826 0.005 1.00 0.00 56 PHE A C 10
ATOM 14397 O O . PHE A 1 56 ? -4.057 -9.224 -1.143 1.00 0.00 56 PHE A O 10
ATOM 14414 N N . ALA A 1 57 ? -5.458 -8.882 0.581 1.00 0.00 57 ALA A N 10
ATOM 14415 C CA . ALA A 1 57 ? -6.589 -9.535 -0.060 1.00 0.00 57 ALA A CA 10
ATOM 14416 C C . ALA A 1 57 ? -7.040 -8.810 -1.323 1.00 0.00 57 ALA A C 10
ATOM 14417 O O . ALA A 1 57 ? -7.492 -9.445 -2.268 1.00 0.00 57 ALA A O 10
ATOM 14424 N N . TRP A 1 58 ? -6.941 -7.490 -1.345 1.00 0.00 58 TRP A N 10
ATOM 14425 C CA . TRP A 1 58 ? -7.374 -6.737 -2.516 1.00 0.00 58 TRP A CA 10
ATOM 14426 C C . TRP A 1 58 ? -6.307 -6.731 -3.602 1.00 0.00 58 TRP A C 10
ATOM 14427 O O . TRP A 1 58 ? -6.630 -6.707 -4.788 1.00 0.00 58 TRP A O 10
ATOM 14448 N N . VAL A 1 59 ? -5.042 -6.773 -3.205 1.00 0.00 59 VAL A N 10
ATOM 14449 C CA . VAL A 1 59 ? -3.954 -6.906 -4.170 1.00 0.00 59 VAL A CA 10
ATOM 14450 C C . VAL A 1 59 ? -3.980 -8.295 -4.812 1.00 0.00 59 VAL A C 10
ATOM 14451 O O . VAL A 1 59 ? -3.760 -8.443 -6.015 1.00 0.00 59 VAL A O 10
ATOM 14464 N N . MET A 1 60 ? -4.268 -9.310 -4.006 1.00 0.00 60 MET A N 10
ATOM 14465 C CA . MET A 1 60 ? -4.340 -10.677 -4.504 1.00 0.00 60 MET A CA 10
ATOM 14466 C C . MET A 1 60 ? -5.675 -10.942 -5.192 1.00 0.00 60 MET A C 10
ATOM 14467 O O . MET A 1 60 ? -5.830 -11.941 -5.894 1.00 0.00 60 MET A O 10
ATOM 14481 N N . GLY A 1 61 ? -6.634 -10.048 -4.978 1.00 0.00 61 GLY A N 10
ATOM 14482 C CA . GLY A 1 61 ? -7.918 -10.153 -5.645 1.00 0.00 61 GLY A CA 10
ATOM 14483 C C . GLY A 1 61 ? -8.828 -11.200 -5.031 1.00 0.00 61 GLY A C 10
ATOM 14484 O O . GLY A 1 61 ? -9.427 -12.000 -5.745 1.00 0.00 61 GLY A O 10
ATOM 14488 N N . HIS A 1 62 ? -8.925 -11.211 -3.707 1.00 0.00 62 HIS A N 10
ATOM 14489 C CA . HIS A 1 62 ? -9.837 -12.120 -3.019 1.00 0.00 62 HIS A CA 10
ATOM 14490 C C . HIS A 1 62 ? -10.804 -11.362 -2.114 1.00 0.00 62 HIS A C 10
ATOM 14491 O O . HIS A 1 62 ? -11.820 -11.907 -1.690 1.00 0.00 62 HIS A O 10
ATOM 14506 N N . GLY A 1 63 ? -10.475 -10.107 -1.836 1.00 0.00 63 GLY A N 10
ATOM 14507 C CA . GLY A 1 63 ? -11.380 -9.221 -1.112 1.00 0.00 63 GLY A CA 10
ATOM 14508 C C . GLY A 1 63 ? -11.545 -9.544 0.369 1.00 0.00 63 GLY A C 10
ATOM 14509 O O . GLY A 1 63 ? -12.075 -10.595 0.729 1.00 0.00 63 GLY A O 10
ATOM 14513 N N . ARG A 1 64 ? -11.099 -8.624 1.226 1.00 0.00 64 ARG A N 10
ATOM 14514 C CA . ARG A 1 64 ? -11.311 -8.732 2.672 1.00 0.00 64 ARG A CA 10
ATOM 14515 C C . ARG A 1 64 ? -11.502 -7.359 3.297 1.00 0.00 64 ARG A C 10
ATOM 14516 O O . ARG A 1 64 ? -11.455 -7.213 4.520 1.00 0.00 64 ARG A O 10
ATOM 14537 N N . CYS A 1 65 ? -11.749 -6.369 2.464 1.00 0.00 65 CYS A N 10
ATOM 14538 C CA . CYS A 1 65 ? -11.801 -4.985 2.925 1.00 0.00 65 CYS A CA 10
ATOM 14539 C C . CYS A 1 65 ? -13.247 -4.526 3.071 1.00 0.00 65 CYS A C 10
ATOM 14540 O O . CYS A 1 65 ? -14.028 -4.582 2.119 1.00 0.00 65 CYS A O 10
ATOM 14548 N N . GLU A 1 66 ? -13.595 -4.078 4.265 1.00 0.00 66 GLU A N 10
ATOM 14549 C CA . GLU A 1 66 ? -14.962 -3.694 4.577 1.00 0.00 66 GLU A CA 10
ATOM 14550 C C . GLU A 1 66 ? -15.251 -2.257 4.154 1.00 0.00 66 GLU A C 10
ATOM 14551 O O . GLU A 1 66 ? -16.368 -1.938 3.745 1.00 0.00 66 GLU A O 10
ATOM 14563 N N . ASN A 1 67 ? -14.255 -1.392 4.255 1.00 0.00 67 ASN A N 10
ATOM 14564 C CA . ASN A 1 67 ? -14.430 0.008 3.902 1.00 0.00 67 ASN A CA 10
ATOM 14565 C C . ASN A 1 67 ? -13.771 0.319 2.566 1.00 0.00 67 ASN A C 10
ATOM 14566 O O . ASN A 1 67 ? -12.558 0.185 2.406 1.00 0.00 67 ASN A O 10
ATOM 14577 N N . LEU A 1 68 ? -14.576 0.749 1.604 1.00 0.00 68 LEU A N 10
ATOM 14578 C CA . LEU A 1 68 ? -14.076 1.025 0.266 1.00 0.00 68 LEU A CA 10
ATOM 14579 C C . LEU A 1 68 ? -13.240 2.296 0.243 1.00 0.00 68 LEU A C 10
ATOM 14580 O O . LEU A 1 68 ? -12.554 2.571 -0.733 1.00 0.00 68 LEU A O 10
ATOM 14596 N N . GLY A 1 69 ? -13.311 3.069 1.317 1.00 0.00 69 GLY A N 10
ATOM 14597 C CA . GLY A 1 69 ? -12.464 4.244 1.440 1.00 0.00 69 GLY A CA 10
ATOM 14598 C C . GLY A 1 69 ? -10.991 3.880 1.372 1.00 0.00 69 GLY A C 10
ATOM 14599 O O . GLY A 1 69 ? -10.220 4.495 0.633 1.00 0.00 69 GLY A O 10
ATOM 14603 N N . LEU A 1 70 ? -10.605 2.866 2.140 1.00 0.00 70 LEU A N 10
ATOM 14604 C CA . LEU A 1 70 ? -9.251 2.333 2.080 1.00 0.00 70 LEU A CA 10
ATOM 14605 C C . LEU A 1 70 ? -9.036 1.553 0.792 1.00 0.00 70 LEU A C 10
ATOM 14606 O O . LEU A 1 70 ? -8.019 1.712 0.118 1.00 0.00 70 LEU A O 10
ATOM 14622 N N . ALA A 1 71 ? -10.013 0.719 0.453 1.00 0.00 71 ALA A N 10
ATOM 14623 C CA . ALA A 1 71 ? -9.936 -0.119 -0.736 1.00 0.00 71 ALA A CA 10
ATOM 14624 C C . ALA A 1 71 ? -9.726 0.711 -2.001 1.00 0.00 71 ALA A C 10
ATOM 14625 O O . ALA A 1 71 ? -9.137 0.238 -2.968 1.00 0.00 71 ALA A O 10
ATOM 14632 N N . ALA A 1 72 ? -10.210 1.949 -1.983 1.00 0.00 72 ALA A N 10
ATOM 14633 C CA . ALA A 1 72 ? -10.057 2.857 -3.111 1.00 0.00 72 ALA A CA 10
ATOM 14634 C C . ALA A 1 72 ? -8.588 3.147 -3.387 1.00 0.00 72 ALA A C 10
ATOM 14635 O O . ALA A 1 72 ? -8.143 3.094 -4.532 1.00 0.00 72 ALA A O 10
ATOM 14642 N N . MET A 1 73 ? -7.830 3.445 -2.336 1.00 0.00 73 MET A N 10
ATOM 14643 C CA . MET A 1 73 ? -6.416 3.747 -2.502 1.00 0.00 73 MET A CA 10
ATOM 14644 C C . MET A 1 73 ? -5.636 2.468 -2.792 1.00 0.00 73 MET A C 10
ATOM 14645 O O . MET A 1 73 ? -4.618 2.496 -3.481 1.00 0.00 73 MET A O 10
ATOM 14659 N N . VAL A 1 74 ? -6.137 1.343 -2.287 1.00 0.00 74 VAL A N 10
ATOM 14660 C CA . VAL A 1 74 ? -5.530 0.046 -2.562 1.00 0.00 74 VAL A CA 10
ATOM 14661 C C . VAL A 1 74 ? -5.733 -0.330 -4.027 1.00 0.00 74 VAL A C 10
ATOM 14662 O O . VAL A 1 74 ? -4.823 -0.833 -4.682 1.00 0.00 74 VAL A O 10
ATOM 14675 N N . ASP A 1 75 ? -6.930 -0.059 -4.537 1.00 0.00 75 ASP A N 10
ATOM 14676 C CA . ASP A 1 75 ? -7.255 -0.324 -5.938 1.00 0.00 75 ASP A CA 10
ATOM 14677 C C . ASP A 1 75 ? -6.341 0.476 -6.860 1.00 0.00 75 ASP A C 10
ATOM 14678 O O . ASP A 1 75 ? -5.968 0.008 -7.932 1.00 0.00 75 ASP A O 10
ATOM 14687 N N . LYS A 1 76 ? -5.973 1.681 -6.425 1.00 0.00 76 LYS A N 10
ATOM 14688 C CA . LYS A 1 76 ? -5.014 2.504 -7.164 1.00 0.00 76 LYS A CA 10
ATOM 14689 C C . LYS A 1 76 ? -3.683 1.764 -7.313 1.00 0.00 76 LYS A C 10
ATOM 14690 O O . LYS A 1 76 ? -3.051 1.798 -8.373 1.00 0.00 76 LYS A O 10
ATOM 14709 N N . ILE A 1 77 ? -3.273 1.083 -6.248 1.00 0.00 77 ILE A N 10
ATOM 14710 C CA . ILE A 1 77 ? -2.046 0.297 -6.262 1.00 0.00 77 ILE A CA 10
ATOM 14711 C C . ILE A 1 77 ? -2.217 -0.930 -7.156 1.00 0.00 77 ILE A C 10
ATOM 14712 O O . ILE A 1 77 ? -1.335 -1.265 -7.952 1.00 0.00 77 ILE A O 10
ATOM 14728 N N . VAL A 1 78 ? -3.368 -1.583 -7.028 1.00 0.00 78 VAL A N 10
ATOM 14729 C CA . VAL A 1 78 ? -3.688 -2.763 -7.823 1.00 0.00 78 VAL A CA 10
ATOM 14730 C C . VAL A 1 78 ? -3.717 -2.423 -9.311 1.00 0.00 78 VAL A C 10
ATOM 14731 O O . VAL A 1 78 ? -3.254 -3.201 -10.140 1.00 0.00 78 VAL A O 10
ATOM 14744 N N . ALA A 1 79 ? -4.243 -1.246 -9.637 1.00 0.00 79 ALA A N 10
ATOM 14745 C CA . ALA A 1 79 ? -4.288 -0.775 -11.018 1.00 0.00 79 ALA A CA 10
ATOM 14746 C C . ALA A 1 79 ? -2.881 -0.620 -11.588 1.00 0.00 79 ALA A C 10
ATOM 14747 O O . ALA A 1 79 ? -2.646 -0.895 -12.765 1.00 0.00 79 ALA A O 10
ATOM 14754 N N . HIS A 1 80 ? -1.956 -0.180 -10.746 1.00 0.00 80 HIS A N 10
ATOM 14755 C CA . HIS A 1 80 ? -0.559 -0.038 -11.138 1.00 0.00 80 HIS A CA 10
ATOM 14756 C C . HIS A 1 80 ? 0.090 -1.411 -11.295 1.00 0.00 80 HIS A C 10
ATOM 14757 O O . HIS A 1 80 ? 0.934 -1.617 -12.163 1.00 0.00 80 HIS A O 10
ATOM 14772 N N . ASN A 1 81 ? -0.306 -2.339 -10.435 1.00 0.00 81 ASN A N 10
ATOM 14773 C CA . ASN A 1 81 ? 0.194 -3.709 -10.485 1.00 0.00 81 ASN A CA 10
ATOM 14774 C C . ASN A 1 81 ? -0.347 -4.439 -11.711 1.00 0.00 81 ASN A C 10
ATOM 14775 O O . ASN A 1 81 ? 0.340 -5.260 -12.305 1.00 0.00 81 ASN A O 10
ATOM 14786 N N . LEU A 1 82 ? -1.584 -4.123 -12.079 1.00 0.00 82 LEU A N 10
ATOM 14787 C CA . LEU A 1 82 ? -2.270 -4.789 -13.186 1.00 0.00 82 LEU A CA 10
ATOM 14788 C C . LEU A 1 82 ? -1.427 -4.731 -14.465 1.00 0.00 82 LEU A C 10
ATOM 14789 O O . LEU A 1 82 ? -1.278 -5.732 -15.170 1.00 0.00 82 LEU A O 10
ATOM 14805 N N . SER A 1 83 ? -0.852 -3.572 -14.748 1.00 0.00 83 SER A N 10
ATOM 14806 C CA . SER A 1 83 ? -0.026 -3.414 -15.933 1.00 0.00 83 SER A CA 10
ATOM 14807 C C . SER A 1 83 ? 1.262 -4.226 -15.811 1.00 0.00 83 SER A C 10
ATOM 14808 O O . SER A 1 83 ? 1.785 -4.728 -16.805 1.00 0.00 83 SER A O 10
ATOM 14816 N N . LYS A 1 84 ? 1.750 -4.387 -14.588 1.00 0.00 84 LYS A N 10
ATOM 14817 C CA . LYS A 1 84 ? 2.941 -5.192 -14.338 1.00 0.00 84 LYS A CA 10
ATOM 14818 C C . LYS A 1 84 ? 2.642 -6.667 -14.585 1.00 0.00 84 LYS A C 10
ATOM 14819 O O . LYS A 1 84 ? 3.500 -7.421 -15.056 1.00 0.00 84 LYS A O 10
ATOM 14838 N N . VAL A 1 85 ? 1.412 -7.063 -14.282 1.00 0.00 85 VAL A N 10
ATOM 14839 C CA . VAL A 1 85 ? 0.970 -8.434 -14.497 1.00 0.00 85 VAL A CA 10
ATOM 14840 C C . VAL A 1 85 ? 0.900 -8.742 -15.990 1.00 0.00 85 VAL A C 10
ATOM 14841 O O . VAL A 1 85 ? 1.283 -9.828 -16.430 1.00 0.00 85 VAL A O 10
ATOM 14854 N N . ARG A 1 86 ? 0.431 -7.771 -16.766 1.00 0.00 86 ARG A N 10
ATOM 14855 C CA . ARG A 1 86 ? 0.285 -7.957 -18.205 1.00 0.00 86 ARG A CA 10
ATOM 14856 C C . ARG A 1 86 ? 1.636 -7.828 -18.906 1.00 0.00 86 ARG A C 10
ATOM 14857 O O . ARG A 1 86 ? 1.824 -8.348 -20.008 1.00 0.00 86 ARG A O 10
ATOM 14878 N N . LEU A 1 87 ? 2.574 -7.130 -18.266 1.00 0.00 87 LEU A N 10
ATOM 14879 C CA . LEU A 1 87 ? 3.936 -7.032 -18.776 1.00 0.00 87 LEU A CA 10
ATOM 14880 C C . LEU A 1 87 ? 4.575 -8.412 -18.840 1.00 0.00 87 LEU A C 10
ATOM 14881 O O . LEU A 1 87 ? 4.982 -8.872 -19.909 1.00 0.00 87 LEU A O 10
ATOM 14897 N N . GLU A 1 88 ? 4.651 -9.073 -17.691 1.00 0.00 88 GLU A N 10
ATOM 14898 C CA . GLU A 1 88 ? 5.217 -10.411 -17.624 1.00 0.00 88 GLU A CA 10
ATOM 14899 C C . GLU A 1 88 ? 4.172 -11.405 -17.129 1.00 0.00 88 GLU A C 10
ATOM 14900 O O . GLU A 1 88 ? 3.324 -11.853 -17.901 1.00 0.00 88 GLU A O 10
ATOM 14912 N N . HIS A 1 89 ? 4.220 -11.725 -15.838 1.00 0.00 89 HIS A N 10
ATOM 14913 C CA . HIS A 1 89 ? 3.271 -12.657 -15.236 1.00 0.00 89 HIS A CA 10
ATOM 14914 C C . HIS A 1 89 ? 3.556 -12.819 -13.747 1.00 0.00 89 HIS A C 10
ATOM 14915 O O . HIS A 1 89 ? 4.441 -13.576 -13.353 1.00 0.00 89 HIS A O 10
ATOM 14930 N N . HIS A 1 90 ? 2.823 -12.086 -12.924 1.00 0.00 90 HIS A N 10
ATOM 14931 C CA . HIS A 1 90 ? 2.967 -12.184 -11.475 1.00 0.00 90 HIS A CA 10
ATOM 14932 C C . HIS A 1 90 ? 1.661 -11.831 -10.776 1.00 0.00 90 HIS A C 10
ATOM 14933 O O . HIS A 1 90 ? 1.293 -10.665 -10.695 1.00 0.00 90 HIS A O 10
ATOM 14948 N N . HIS A 1 91 ? 0.950 -12.845 -10.303 1.00 0.00 91 HIS A N 10
ATOM 14949 C CA . HIS A 1 91 ? -0.226 -12.623 -9.474 1.00 0.00 91 HIS A CA 10
ATOM 14950 C C . HIS A 1 91 ? 0.191 -12.793 -8.018 1.00 0.00 91 HIS A C 10
ATOM 14951 O O . HIS A 1 91 ? -0.229 -12.041 -7.141 1.00 0.00 91 HIS A O 10
ATOM 14966 N N . HIS A 1 92 ? 1.010 -13.815 -7.794 1.00 0.00 92 HIS A N 10
ATOM 14967 C CA . HIS A 1 92 ? 1.749 -14.009 -6.547 1.00 0.00 92 HIS A CA 10
ATOM 14968 C C . HIS A 1 92 ? 2.618 -15.248 -6.673 1.00 0.00 92 HIS A C 10
ATOM 14969 O O . HIS A 1 92 ? 2.129 -16.332 -6.986 1.00 0.00 92 HIS A O 10
ATOM 14984 N N . HIS A 1 93 ? 3.910 -15.072 -6.457 1.00 0.00 93 HIS A N 10
ATOM 14985 C CA . HIS A 1 93 ? 4.877 -16.129 -6.695 1.00 0.00 93 HIS A CA 10
ATOM 14986 C C . HIS A 1 93 ? 6.208 -15.756 -6.057 1.00 0.00 93 HIS A C 10
ATOM 14987 O O . HIS A 1 93 ? 6.585 -14.587 -6.048 1.00 0.00 93 HIS A O 10
ATOM 15002 N N . HIS A 1 94 ? 6.908 -16.739 -5.522 1.00 0.00 94 HIS A N 10
ATOM 15003 C CA . HIS A 1 94 ? 8.218 -16.504 -4.939 1.00 0.00 94 HIS A CA 10
ATOM 15004 C C . HIS A 1 94 ? 9.284 -17.270 -5.704 1.00 0.00 94 HIS A C 10
ATOM 15005 O O . HIS A 1 94 ? 9.528 -18.448 -5.372 1.00 0.00 94 HIS A O 10
ATOM 15021 N N . MET A 1 1 ? -0.234 18.478 6.978 1.00 0.00 1 MET A N 11
ATOM 15022 C CA . MET A 1 1 ? 1.212 18.401 6.669 1.00 0.00 1 MET A CA 11
ATOM 15023 C C . MET A 1 1 ? 1.933 17.526 7.683 1.00 0.00 1 MET A C 11
ATOM 15024 O O . MET A 1 1 ? 1.727 17.662 8.892 1.00 0.00 1 MET A O 11
ATOM 15040 N N . TYR A 1 2 ? 2.767 16.627 7.185 1.00 0.00 2 TYR A N 11
ATOM 15041 C CA . TYR A 1 2 ? 3.641 15.830 8.034 1.00 0.00 2 TYR A CA 11
ATOM 15042 C C . TYR A 1 2 ? 5.094 16.115 7.665 1.00 0.00 2 TYR A C 11
ATOM 15043 O O . TYR A 1 2 ? 5.431 16.201 6.485 1.00 0.00 2 TYR A O 11
ATOM 15061 N N . THR A 1 3 ? 5.947 16.270 8.669 1.00 0.00 3 THR A N 11
ATOM 15062 C CA . THR A 1 3 ? 7.334 16.662 8.434 1.00 0.00 3 THR A CA 11
ATOM 15063 C C . THR A 1 3 ? 8.247 15.443 8.462 1.00 0.00 3 THR A C 11
ATOM 15064 O O . THR A 1 3 ? 7.767 14.315 8.565 1.00 0.00 3 THR A O 11
ATOM 15075 N N . ALA A 1 4 ? 9.557 15.672 8.383 1.00 0.00 4 ALA A N 11
ATOM 15076 C CA . ALA A 1 4 ? 10.539 14.588 8.353 1.00 0.00 4 ALA A CA 11
ATOM 15077 C C . ALA A 1 4 ? 10.417 13.690 9.583 1.00 0.00 4 ALA A C 11
ATOM 15078 O O . ALA A 1 4 ? 10.648 12.482 9.506 1.00 0.00 4 ALA A O 11
ATOM 15085 N N . GLU A 1 5 ? 10.039 14.286 10.709 1.00 0.00 5 GLU A N 11
ATOM 15086 C CA . GLU A 1 5 ? 9.839 13.546 11.948 1.00 0.00 5 GLU A CA 11
ATOM 15087 C C . GLU A 1 5 ? 8.746 12.497 11.751 1.00 0.00 5 GLU A C 11
ATOM 15088 O O . GLU A 1 5 ? 8.940 11.314 12.044 1.00 0.00 5 GLU A O 11
ATOM 15100 N N . GLN A 1 6 ? 7.613 12.930 11.212 1.00 0.00 6 GLN A N 11
ATOM 15101 C CA . GLN A 1 6 ? 6.505 12.024 10.934 1.00 0.00 6 GLN A CA 11
ATOM 15102 C C . GLN A 1 6 ? 6.841 11.086 9.780 1.00 0.00 6 GLN A C 11
ATOM 15103 O O . GLN A 1 6 ? 6.478 9.912 9.807 1.00 0.00 6 GLN A O 11
ATOM 15117 N N . LYS A 1 7 ? 7.542 11.606 8.774 1.00 0.00 7 LYS A N 11
ATOM 15118 C CA . LYS A 1 7 ? 7.964 10.800 7.628 1.00 0.00 7 LYS A CA 11
ATOM 15119 C C . LYS A 1 7 ? 8.776 9.595 8.079 1.00 0.00 7 LYS A C 11
ATOM 15120 O O . LYS A 1 7 ? 8.624 8.496 7.545 1.00 0.00 7 LYS A O 11
ATOM 15139 N N . ALA A 1 8 ? 9.637 9.812 9.063 1.00 0.00 8 ALA A N 11
ATOM 15140 C CA . ALA A 1 8 ? 10.454 8.741 9.606 1.00 0.00 8 ALA A CA 11
ATOM 15141 C C . ALA A 1 8 ? 9.565 7.660 10.203 1.00 0.00 8 ALA A C 11
ATOM 15142 O O . ALA A 1 8 ? 9.732 6.477 9.915 1.00 0.00 8 ALA A O 11
ATOM 15149 N N . ARG A 1 9 ? 8.589 8.085 10.995 1.00 0.00 9 ARG A N 11
ATOM 15150 C CA . ARG A 1 9 ? 7.673 7.162 11.653 1.00 0.00 9 ARG A CA 11
ATOM 15151 C C . ARG A 1 9 ? 6.865 6.368 10.630 1.00 0.00 9 ARG A C 11
ATOM 15152 O O . ARG A 1 9 ? 6.601 5.181 10.821 1.00 0.00 9 ARG A O 11
ATOM 15173 N N . ILE A 1 10 ? 6.493 7.021 9.535 1.00 0.00 10 ILE A N 11
ATOM 15174 C CA . ILE A 1 10 ? 5.769 6.357 8.457 1.00 0.00 10 ILE A CA 11
ATOM 15175 C C . ILE A 1 10 ? 6.647 5.284 7.820 1.00 0.00 10 ILE A C 11
ATOM 15176 O O . ILE A 1 10 ? 6.203 4.158 7.582 1.00 0.00 10 ILE A O 11
ATOM 15192 N N . LYS A 1 11 ? 7.903 5.633 7.568 1.00 0.00 11 LYS A N 11
ATOM 15193 C CA . LYS A 1 11 ? 8.852 4.706 6.963 1.00 0.00 11 LYS A CA 11
ATOM 15194 C C . LYS A 1 11 ? 9.089 3.500 7.877 1.00 0.00 11 LYS A C 11
ATOM 15195 O O . LYS A 1 11 ? 9.227 2.373 7.406 1.00 0.00 11 LYS A O 11
ATOM 15214 N N . TRP A 1 12 ? 9.119 3.743 9.185 1.00 0.00 12 TRP A N 11
ATOM 15215 C CA . TRP A 1 12 ? 9.303 2.674 10.167 1.00 0.00 12 TRP A CA 11
ATOM 15216 C C . TRP A 1 12 ? 8.155 1.666 10.121 1.00 0.00 12 TRP A C 11
ATOM 15217 O O . TRP A 1 12 ? 8.324 0.510 10.498 1.00 0.00 12 TRP A O 11
ATOM 15238 N N . ALA A 1 13 ? 6.993 2.111 9.658 1.00 0.00 13 ALA A N 11
ATOM 15239 C CA . ALA A 1 13 ? 5.836 1.236 9.538 1.00 0.00 13 ALA A CA 11
ATOM 15240 C C . ALA A 1 13 ? 5.851 0.486 8.210 1.00 0.00 13 ALA A C 11
ATOM 15241 O O . ALA A 1 13 ? 5.342 -0.628 8.114 1.00 0.00 13 ALA A O 11
ATOM 15248 N N . CYS A 1 14 ? 6.432 1.107 7.190 1.00 0.00 14 CYS A N 11
ATOM 15249 C CA . CYS A 1 14 ? 6.500 0.502 5.865 1.00 0.00 14 CYS A CA 11
ATOM 15250 C C . CYS A 1 14 ? 7.521 -0.635 5.837 1.00 0.00 14 CYS A C 11
ATOM 15251 O O . CYS A 1 14 ? 7.246 -1.722 5.326 1.00 0.00 14 CYS A O 11
ATOM 15259 N N . ARG A 1 15 ? 8.695 -0.381 6.402 1.00 0.00 15 ARG A N 11
ATOM 15260 C CA . ARG A 1 15 ? 9.729 -1.399 6.485 1.00 0.00 15 ARG A CA 11
ATOM 15261 C C . ARG A 1 15 ? 9.700 -2.056 7.859 1.00 0.00 15 ARG A C 11
ATOM 15262 O O . ARG A 1 15 ? 8.799 -1.783 8.648 1.00 0.00 15 ARG A O 11
ATOM 15283 N N . ARG A 1 16 ? 10.671 -2.933 8.129 1.00 0.00 16 ARG A N 11
ATOM 15284 C CA . ARG A 1 16 ? 10.743 -3.688 9.389 1.00 0.00 16 ARG A CA 11
ATOM 15285 C C . ARG A 1 16 ? 9.688 -4.797 9.419 1.00 0.00 16 ARG A C 11
ATOM 15286 O O . ARG A 1 16 ? 9.951 -5.905 9.897 1.00 0.00 16 ARG A O 11
ATOM 15307 N N . GLY A 1 17 ? 8.501 -4.490 8.909 1.00 0.00 17 GLY A N 11
ATOM 15308 C CA . GLY A 1 17 ? 7.441 -5.468 8.834 1.00 0.00 17 GLY A CA 11
ATOM 15309 C C . GLY A 1 17 ? 7.518 -6.299 7.572 1.00 0.00 17 GLY A C 11
ATOM 15310 O O . GLY A 1 17 ? 8.448 -7.085 7.398 1.00 0.00 17 GLY A O 11
ATOM 15314 N N . MET A 1 18 ? 6.556 -6.111 6.681 1.00 0.00 18 MET A N 11
ATOM 15315 C CA . MET A 1 18 ? 6.483 -6.901 5.459 1.00 0.00 18 MET A CA 11
ATOM 15316 C C . MET A 1 18 ? 7.210 -6.205 4.308 1.00 0.00 18 MET A C 11
ATOM 15317 O O . MET A 1 18 ? 6.651 -5.339 3.635 1.00 0.00 18 MET A O 11
ATOM 15331 N N . LEU A 1 19 ? 8.457 -6.600 4.083 1.00 0.00 19 LEU A N 11
ATOM 15332 C CA . LEU A 1 19 ? 9.271 -6.028 3.018 1.00 0.00 19 LEU A CA 11
ATOM 15333 C C . LEU A 1 19 ? 8.815 -6.537 1.656 1.00 0.00 19 LEU A C 11
ATOM 15334 O O . LEU A 1 19 ? 9.077 -5.918 0.625 1.00 0.00 19 LEU A O 11
ATOM 15350 N N . GLU A 1 20 ? 8.129 -7.669 1.669 1.00 0.00 20 GLU A N 11
ATOM 15351 C CA . GLU A 1 20 ? 7.562 -8.244 0.455 1.00 0.00 20 GLU A CA 11
ATOM 15352 C C . GLU A 1 20 ? 6.563 -7.277 -0.180 1.00 0.00 20 GLU A C 11
ATOM 15353 O O . GLU A 1 20 ? 6.400 -7.241 -1.402 1.00 0.00 20 GLU A O 11
ATOM 15365 N N . LEU A 1 21 ? 5.904 -6.488 0.660 1.00 0.00 21 LEU A N 11
ATOM 15366 C CA . LEU A 1 21 ? 4.938 -5.503 0.188 1.00 0.00 21 LEU A CA 11
ATOM 15367 C C . LEU A 1 21 ? 5.602 -4.143 -0.009 1.00 0.00 21 LEU A C 11
ATOM 15368 O O . LEU A 1 21 ? 5.128 -3.324 -0.793 1.00 0.00 21 LEU A O 11
ATOM 15384 N N . ASP A 1 22 ? 6.714 -3.919 0.692 1.00 0.00 22 ASP A N 11
ATOM 15385 C CA . ASP A 1 22 ? 7.486 -2.673 0.569 1.00 0.00 22 ASP A CA 11
ATOM 15386 C C . ASP A 1 22 ? 7.849 -2.406 -0.889 1.00 0.00 22 ASP A C 11
ATOM 15387 O O . ASP A 1 22 ? 7.846 -1.263 -1.348 1.00 0.00 22 ASP A O 11
ATOM 15396 N N . VAL A 1 23 ? 8.128 -3.486 -1.613 1.00 0.00 23 VAL A N 11
ATOM 15397 C CA . VAL A 1 23 ? 8.510 -3.417 -3.020 1.00 0.00 23 VAL A CA 11
ATOM 15398 C C . VAL A 1 23 ? 7.442 -2.725 -3.871 1.00 0.00 23 VAL A C 11
ATOM 15399 O O . VAL A 1 23 ? 7.762 -2.012 -4.819 1.00 0.00 23 VAL A O 11
ATOM 15412 N N . VAL A 1 24 ? 6.176 -2.922 -3.531 1.00 0.00 24 VAL A N 11
ATOM 15413 C CA . VAL A 1 24 ? 5.092 -2.372 -4.332 1.00 0.00 24 VAL A CA 11
ATOM 15414 C C . VAL A 1 24 ? 4.463 -1.146 -3.659 1.00 0.00 24 VAL A C 11
ATOM 15415 O O . VAL A 1 24 ? 4.054 -0.198 -4.332 1.00 0.00 24 VAL A O 11
ATOM 15428 N N . ILE A 1 25 ? 4.416 -1.152 -2.332 1.00 0.00 25 ILE A N 11
ATOM 15429 C CA . ILE A 1 25 ? 3.758 -0.081 -1.591 1.00 0.00 25 ILE A CA 11
ATOM 15430 C C . ILE A 1 25 ? 4.542 1.226 -1.662 1.00 0.00 25 ILE A C 11
ATOM 15431 O O . ILE A 1 25 ? 3.962 2.273 -1.926 1.00 0.00 25 ILE A O 11
ATOM 15447 N N . MET A 1 26 ? 5.853 1.162 -1.453 1.00 0.00 26 MET A N 11
ATOM 15448 C CA . MET A 1 26 ? 6.674 2.375 -1.390 1.00 0.00 26 MET A CA 11
ATOM 15449 C C . MET A 1 26 ? 6.614 3.200 -2.681 1.00 0.00 26 MET A C 11
ATOM 15450 O O . MET A 1 26 ? 6.298 4.387 -2.623 1.00 0.00 26 MET A O 11
ATOM 15464 N N . PRO A 1 27 ? 6.893 2.610 -3.864 1.00 0.00 27 PRO A N 11
ATOM 15465 C CA . PRO A 1 27 ? 6.829 3.353 -5.134 1.00 0.00 27 PRO A CA 11
ATOM 15466 C C . PRO A 1 27 ? 5.446 3.958 -5.383 1.00 0.00 27 PRO A C 11
ATOM 15467 O O . PRO A 1 27 ? 5.321 5.081 -5.874 1.00 0.00 27 PRO A O 11
ATOM 15478 N N . PHE A 1 28 ? 4.407 3.213 -5.028 1.00 0.00 28 PHE A N 11
ATOM 15479 C CA . PHE A 1 28 ? 3.045 3.699 -5.173 1.00 0.00 28 PHE A CA 11
ATOM 15480 C C . PHE A 1 28 ? 2.770 4.826 -4.183 1.00 0.00 28 PHE A C 11
ATOM 15481 O O . PHE A 1 28 ? 2.151 5.828 -4.533 1.00 0.00 28 PHE A O 11
ATOM 15498 N N . PHE A 1 29 ? 3.243 4.655 -2.956 1.00 0.00 29 PHE A N 11
ATOM 15499 C CA . PHE A 1 29 ? 3.059 5.647 -1.906 1.00 0.00 29 PHE A CA 11
ATOM 15500 C C . PHE A 1 29 ? 3.661 6.979 -2.316 1.00 0.00 29 PHE A C 11
ATOM 15501 O O . PHE A 1 29 ? 3.058 8.020 -2.105 1.00 0.00 29 PHE A O 11
ATOM 15518 N N . GLU A 1 30 ? 4.839 6.936 -2.920 1.00 0.00 30 GLU A N 11
ATOM 15519 C CA . GLU A 1 30 ? 5.507 8.143 -3.396 1.00 0.00 30 GLU A CA 11
ATOM 15520 C C . GLU A 1 30 ? 4.606 8.936 -4.329 1.00 0.00 30 GLU A C 11
ATOM 15521 O O . GLU A 1 30 ? 4.483 10.157 -4.222 1.00 0.00 30 GLU A O 11
ATOM 15533 N N . GLU A 1 31 ? 3.977 8.221 -5.237 1.00 0.00 31 GLU A N 11
ATOM 15534 C CA . GLU A 1 31 ? 3.116 8.833 -6.244 1.00 0.00 31 GLU A CA 11
ATOM 15535 C C . GLU A 1 31 ? 1.752 9.221 -5.663 1.00 0.00 31 GLU A C 11
ATOM 15536 O O . GLU A 1 31 ? 1.215 10.288 -5.971 1.00 0.00 31 GLU A O 11
ATOM 15548 N N . CYS A 1 32 ? 1.200 8.356 -4.822 1.00 0.00 32 CYS A N 11
ATOM 15549 C CA . CYS A 1 32 ? -0.158 8.532 -4.313 1.00 0.00 32 CYS A CA 11
ATOM 15550 C C . CYS A 1 32 ? -0.208 9.481 -3.111 1.00 0.00 32 CYS A C 11
ATOM 15551 O O . CYS A 1 32 ? -1.254 10.059 -2.818 1.00 0.00 32 CYS A O 11
ATOM 15559 N N . PHE A 1 33 ? 0.921 9.644 -2.433 1.00 0.00 33 PHE A N 11
ATOM 15560 C CA . PHE A 1 33 ? 1.015 10.507 -1.251 1.00 0.00 33 PHE A CA 11
ATOM 15561 C C . PHE A 1 33 ? 0.504 11.914 -1.551 1.00 0.00 33 PHE A C 11
ATOM 15562 O O . PHE A 1 33 ? -0.336 12.448 -0.829 1.00 0.00 33 PHE A O 11
ATOM 15579 N N . ASP A 1 34 ? 1.007 12.497 -2.629 1.00 0.00 34 ASP A N 11
ATOM 15580 C CA . ASP A 1 34 ? 0.601 13.838 -3.043 1.00 0.00 34 ASP A CA 11
ATOM 15581 C C . ASP A 1 34 ? -0.840 13.844 -3.548 1.00 0.00 34 ASP A C 11
ATOM 15582 O O . ASP A 1 34 ? -1.527 14.863 -3.497 1.00 0.00 34 ASP A O 11
ATOM 15591 N N . SER A 1 35 ? -1.298 12.687 -4.004 1.00 0.00 35 SER A N 11
ATOM 15592 C CA . SER A 1 35 ? -2.597 12.567 -4.649 1.00 0.00 35 SER A CA 11
ATOM 15593 C C . SER A 1 35 ? -3.728 12.503 -3.616 1.00 0.00 35 SER A C 11
ATOM 15594 O O . SER A 1 35 ? -4.886 12.800 -3.926 1.00 0.00 35 SER A O 11
ATOM 15602 N N . LEU A 1 36 ? -3.390 12.128 -2.387 1.00 0.00 36 LEU A N 11
ATOM 15603 C CA . LEU A 1 36 ? -4.388 11.992 -1.333 1.00 0.00 36 LEU A CA 11
ATOM 15604 C C . LEU A 1 36 ? -4.452 13.248 -0.475 1.00 0.00 36 LEU A C 11
ATOM 15605 O O . LEU A 1 36 ? -3.483 14.004 -0.392 1.00 0.00 36 LEU A O 11
ATOM 15621 N N . THR A 1 37 ? -5.596 13.468 0.156 1.00 0.00 37 THR A N 11
ATOM 15622 C CA . THR A 1 37 ? -5.733 14.544 1.124 1.00 0.00 37 THR A CA 11
ATOM 15623 C C . THR A 1 37 ? -5.216 14.076 2.481 1.00 0.00 37 THR A C 11
ATOM 15624 O O . THR A 1 37 ? -4.933 12.892 2.657 1.00 0.00 37 THR A O 11
ATOM 15635 N N . GLU A 1 38 ? -5.108 14.993 3.436 1.00 0.00 38 GLU A N 11
ATOM 15636 C CA . GLU A 1 38 ? -4.513 14.685 4.734 1.00 0.00 38 GLU A CA 11
ATOM 15637 C C . GLU A 1 38 ? -5.243 13.546 5.435 1.00 0.00 38 GLU A C 11
ATOM 15638 O O . GLU A 1 38 ? -4.611 12.661 6.009 1.00 0.00 38 GLU A O 11
ATOM 15650 N N . SER A 1 39 ? -6.567 13.563 5.371 1.00 0.00 39 SER A N 11
ATOM 15651 C CA . SER A 1 39 ? -7.376 12.531 6.002 1.00 0.00 39 SER A CA 11
ATOM 15652 C C . SER A 1 39 ? -7.145 11.168 5.347 1.00 0.00 39 SER A C 11
ATOM 15653 O O . SER A 1 39 ? -6.959 10.166 6.037 1.00 0.00 39 SER A O 11
ATOM 15661 N N . GLU A 1 40 ? -7.132 11.140 4.015 1.00 0.00 40 GLU A N 11
ATOM 15662 C CA . GLU A 1 40 ? -6.880 9.902 3.278 1.00 0.00 40 GLU A CA 11
ATOM 15663 C C . GLU A 1 40 ? -5.462 9.411 3.546 1.00 0.00 40 GLU A C 11
ATOM 15664 O O . GLU A 1 40 ? -5.222 8.219 3.725 1.00 0.00 40 GLU A O 11
ATOM 15676 N N . GLN A 1 41 ? -4.538 10.357 3.585 1.00 0.00 41 GLN A N 11
ATOM 15677 C CA . GLN A 1 41 ? -3.163 10.114 3.895 1.00 0.00 41 GLN A CA 11
ATOM 15678 C C . GLN A 1 41 ? -3.027 9.430 5.253 1.00 0.00 41 GLN A C 11
ATOM 15679 O O . GLN A 1 41 ? -2.347 8.413 5.386 1.00 0.00 41 GLN A O 11
ATOM 15693 N N . ASP A 1 42 ? -3.710 9.984 6.243 1.00 0.00 42 ASP A N 11
ATOM 15694 C CA . ASP A 1 42 ? -3.640 9.486 7.613 1.00 0.00 42 ASP A CA 11
ATOM 15695 C C . ASP A 1 42 ? -4.308 8.122 7.729 1.00 0.00 42 ASP A C 11
ATOM 15696 O O . ASP A 1 42 ? -3.864 7.263 8.494 1.00 0.00 42 ASP A O 11
ATOM 15705 N N . ASP A 1 43 ? -5.367 7.928 6.953 1.00 0.00 43 ASP A N 11
ATOM 15706 C CA . ASP A 1 43 ? -6.088 6.654 6.924 1.00 0.00 43 ASP A CA 11
ATOM 15707 C C . ASP A 1 43 ? -5.176 5.542 6.404 1.00 0.00 43 ASP A C 11
ATOM 15708 O O . ASP A 1 43 ? -5.124 4.442 6.966 1.00 0.00 43 ASP A O 11
ATOM 15717 N N . PHE A 1 44 ? -4.430 5.854 5.350 1.00 0.00 44 PHE A N 11
ATOM 15718 C CA . PHE A 1 44 ? -3.492 4.907 4.765 1.00 0.00 44 PHE A CA 11
ATOM 15719 C C . PHE A 1 44 ? -2.367 4.593 5.749 1.00 0.00 44 PHE A C 11
ATOM 15720 O O . PHE A 1 44 ? -1.969 3.439 5.902 1.00 0.00 44 PHE A O 11
ATOM 15737 N N . VAL A 1 45 ? -1.862 5.628 6.420 1.00 0.00 45 VAL A N 11
ATOM 15738 C CA . VAL A 1 45 ? -0.820 5.454 7.428 1.00 0.00 45 VAL A CA 11
ATOM 15739 C C . VAL A 1 45 ? -1.312 4.569 8.572 1.00 0.00 45 VAL A C 11
ATOM 15740 O O . VAL A 1 45 ? -0.565 3.740 9.095 1.00 0.00 45 VAL A O 11
ATOM 15753 N N . ALA A 1 46 ? -2.577 4.736 8.938 1.00 0.00 46 ALA A N 11
ATOM 15754 C CA . ALA A 1 46 ? -3.191 3.924 9.984 1.00 0.00 46 ALA A CA 11
ATOM 15755 C C . ALA A 1 46 ? -3.118 2.443 9.636 1.00 0.00 46 ALA A C 11
ATOM 15756 O O . ALA A 1 46 ? -2.874 1.603 10.505 1.00 0.00 46 ALA A O 11
ATOM 15763 N N . LEU A 1 47 ? -3.326 2.138 8.358 1.00 0.00 47 LEU A N 11
ATOM 15764 C CA . LEU A 1 47 ? -3.258 0.766 7.867 1.00 0.00 47 LEU A CA 11
ATOM 15765 C C . LEU A 1 47 ? -1.839 0.214 8.019 1.00 0.00 47 LEU A C 11
ATOM 15766 O O . LEU A 1 47 ? -1.651 -0.938 8.408 1.00 0.00 47 LEU A O 11
ATOM 15782 N N . LEU A 1 48 ? -0.850 1.061 7.750 1.00 0.00 48 LEU A N 11
ATOM 15783 C CA . LEU A 1 48 ? 0.553 0.645 7.734 1.00 0.00 48 LEU A CA 11
ATOM 15784 C C . LEU A 1 48 ? 1.032 0.161 9.102 1.00 0.00 48 LEU A C 11
ATOM 15785 O O . LEU A 1 48 ? 2.002 -0.588 9.193 1.00 0.00 48 LEU A O 11
ATOM 15801 N N . GLU A 1 49 ? 0.362 0.585 10.164 1.00 0.00 49 GLU A N 11
ATOM 15802 C CA . GLU A 1 49 ? 0.734 0.150 11.504 1.00 0.00 49 GLU A CA 11
ATOM 15803 C C . GLU A 1 49 ? 0.183 -1.239 11.803 1.00 0.00 49 GLU A C 11
ATOM 15804 O O . GLU A 1 49 ? 0.585 -1.882 12.775 1.00 0.00 49 GLU A O 11
ATOM 15816 N N . SER A 1 50 ? -0.742 -1.694 10.974 1.00 0.00 50 SER A N 11
ATOM 15817 C CA . SER A 1 50 ? -1.364 -2.988 11.169 1.00 0.00 50 SER A CA 11
ATOM 15818 C C . SER A 1 50 ? -0.671 -4.037 10.299 1.00 0.00 50 SER A C 11
ATOM 15819 O O . SER A 1 50 ? 0.370 -3.767 9.698 1.00 0.00 50 SER A O 11
ATOM 15827 N N . ASP A 1 51 ? -1.240 -5.233 10.254 1.00 0.00 51 ASP A N 11
ATOM 15828 C CA . ASP A 1 51 ? -0.708 -6.305 9.430 1.00 0.00 51 ASP A CA 11
ATOM 15829 C C . ASP A 1 51 ? -1.297 -6.215 8.030 1.00 0.00 51 ASP A C 11
ATOM 15830 O O . ASP A 1 51 ? -2.184 -5.398 7.776 1.00 0.00 51 ASP A O 11
ATOM 15839 N N . ASP A 1 52 ? -0.833 -7.069 7.128 1.00 0.00 52 ASP A N 11
ATOM 15840 C CA . ASP A 1 52 ? -1.327 -7.060 5.755 1.00 0.00 52 ASP A CA 11
ATOM 15841 C C . ASP A 1 52 ? -1.946 -8.408 5.330 1.00 0.00 52 ASP A C 11
ATOM 15842 O O . ASP A 1 52 ? -1.635 -8.922 4.258 1.00 0.00 52 ASP A O 11
ATOM 15851 N N . PRO A 1 53 ? -2.893 -8.976 6.110 1.00 0.00 53 PRO A N 11
ATOM 15852 C CA . PRO A 1 53 ? -3.577 -10.204 5.726 1.00 0.00 53 PRO A CA 11
ATOM 15853 C C . PRO A 1 53 ? -4.745 -9.902 4.798 1.00 0.00 53 PRO A C 11
ATOM 15854 O O . PRO A 1 53 ? -4.833 -10.434 3.690 1.00 0.00 53 PRO A O 11
ATOM 15865 N N . ASP A 1 54 ? -5.626 -9.023 5.261 1.00 0.00 54 ASP A N 11
ATOM 15866 C CA . ASP A 1 54 ? -6.753 -8.554 4.471 1.00 0.00 54 ASP A CA 11
ATOM 15867 C C . ASP A 1 54 ? -6.254 -7.882 3.202 1.00 0.00 54 ASP A C 11
ATOM 15868 O O . ASP A 1 54 ? -6.799 -8.089 2.121 1.00 0.00 54 ASP A O 11
ATOM 15877 N N . LEU A 1 55 ? -5.195 -7.093 3.346 1.00 0.00 55 LEU A N 11
ATOM 15878 C CA . LEU A 1 55 ? -4.596 -6.391 2.219 1.00 0.00 55 LEU A CA 11
ATOM 15879 C C . LEU A 1 55 ? -4.144 -7.391 1.160 1.00 0.00 55 LEU A C 11
ATOM 15880 O O . LEU A 1 55 ? -4.493 -7.260 -0.011 1.00 0.00 55 LEU A O 11
ATOM 15896 N N . PHE A 1 56 ? -3.401 -8.406 1.590 1.00 0.00 56 PHE A N 11
ATOM 15897 C CA . PHE A 1 56 ? -2.912 -9.445 0.688 1.00 0.00 56 PHE A CA 11
ATOM 15898 C C . PHE A 1 56 ? -4.083 -10.168 0.022 1.00 0.00 56 PHE A C 11
ATOM 15899 O O . PHE A 1 56 ? -4.034 -10.506 -1.162 1.00 0.00 56 PHE A O 11
ATOM 15916 N N . ALA A 1 57 ? -5.141 -10.382 0.792 1.00 0.00 57 ALA A N 11
ATOM 15917 C CA . ALA A 1 57 ? -6.320 -11.085 0.310 1.00 0.00 57 ALA A CA 11
ATOM 15918 C C . ALA A 1 57 ? -7.061 -10.279 -0.756 1.00 0.00 57 ALA A C 11
ATOM 15919 O O . ALA A 1 57 ? -7.524 -10.842 -1.749 1.00 0.00 57 ALA A O 11
ATOM 15926 N N . TRP A 1 58 ? -7.173 -8.967 -0.555 1.00 0.00 58 TRP A N 11
ATOM 15927 C CA . TRP A 1 58 ? -7.849 -8.107 -1.525 1.00 0.00 58 TRP A CA 11
ATOM 15928 C C . TRP A 1 58 ? -7.060 -8.026 -2.828 1.00 0.00 58 TRP A C 11
ATOM 15929 O O . TRP A 1 58 ? -7.641 -7.923 -3.909 1.00 0.00 58 TRP A O 11
ATOM 15950 N N . VAL A 1 59 ? -5.735 -8.084 -2.723 1.00 0.00 59 VAL A N 11
ATOM 15951 C CA . VAL A 1 59 ? -4.878 -8.095 -3.904 1.00 0.00 59 VAL A CA 11
ATOM 15952 C C . VAL A 1 59 ? -5.164 -9.331 -4.757 1.00 0.00 59 VAL A C 11
ATOM 15953 O O . VAL A 1 59 ? -5.146 -9.272 -5.987 1.00 0.00 59 VAL A O 11
ATOM 15966 N N . MET A 1 60 ? -5.448 -10.444 -4.094 1.00 0.00 60 MET A N 11
ATOM 15967 C CA . MET A 1 60 ? -5.756 -11.689 -4.793 1.00 0.00 60 MET A CA 11
ATOM 15968 C C . MET A 1 60 ? -7.244 -11.776 -5.127 1.00 0.00 60 MET A C 11
ATOM 15969 O O . MET A 1 60 ? -7.656 -12.560 -5.982 1.00 0.00 60 MET A O 11
ATOM 15983 N N . GLY A 1 61 ? -8.044 -10.971 -4.447 1.00 0.00 61 GLY A N 11
ATOM 15984 C CA . GLY A 1 61 ? -9.463 -10.913 -4.738 1.00 0.00 61 GLY A CA 11
ATOM 15985 C C . GLY A 1 61 ? -10.268 -11.887 -3.906 1.00 0.00 61 GLY A C 11
ATOM 15986 O O . GLY A 1 61 ? -11.374 -12.270 -4.283 1.00 0.00 61 GLY A O 11
ATOM 15990 N N . HIS A 1 62 ? -9.714 -12.282 -2.769 1.00 0.00 62 HIS A N 11
ATOM 15991 C CA . HIS A 1 62 ? -10.365 -13.247 -1.889 1.00 0.00 62 HIS A CA 11
ATOM 15992 C C . HIS A 1 62 ? -10.740 -12.584 -0.564 1.00 0.00 62 HIS A C 11
ATOM 15993 O O . HIS A 1 62 ? -11.387 -13.188 0.291 1.00 0.00 62 HIS A O 11
ATOM 16008 N N . GLY A 1 63 ? -10.357 -11.324 -0.417 1.00 0.00 63 GLY A N 11
ATOM 16009 C CA . GLY A 1 63 ? -10.483 -10.660 0.860 1.00 0.00 63 GLY A CA 11
ATOM 16010 C C . GLY A 1 63 ? -11.821 -9.991 1.065 1.00 0.00 63 GLY A C 11
ATOM 16011 O O . GLY A 1 63 ? -12.577 -9.767 0.119 1.00 0.00 63 GLY A O 11
ATOM 16015 N N . ARG A 1 64 ? -12.100 -9.688 2.319 1.00 0.00 64 ARG A N 11
ATOM 16016 C CA . ARG A 1 64 ? -13.302 -8.975 2.720 1.00 0.00 64 ARG A CA 11
ATOM 16017 C C . ARG A 1 64 ? -12.979 -8.145 3.957 1.00 0.00 64 ARG A C 11
ATOM 16018 O O . ARG A 1 64 ? -12.292 -8.624 4.856 1.00 0.00 64 ARG A O 11
ATOM 16039 N N . CYS A 1 65 ? -13.436 -6.901 3.995 1.00 0.00 65 CYS A N 11
ATOM 16040 C CA . CYS A 1 65 ? -13.034 -5.987 5.060 1.00 0.00 65 CYS A CA 11
ATOM 16041 C C . CYS A 1 65 ? -14.251 -5.314 5.692 1.00 0.00 65 CYS A C 11
ATOM 16042 O O . CYS A 1 65 ? -15.366 -5.414 5.176 1.00 0.00 65 CYS A O 11
ATOM 16050 N N . GLU A 1 66 ? -14.021 -4.625 6.804 1.00 0.00 66 GLU A N 11
ATOM 16051 C CA . GLU A 1 66 ? -15.084 -3.970 7.548 1.00 0.00 66 GLU A CA 11
ATOM 16052 C C . GLU A 1 66 ? -15.356 -2.577 6.991 1.00 0.00 66 GLU A C 11
ATOM 16053 O O . GLU A 1 66 ? -16.508 -2.164 6.852 1.00 0.00 66 GLU A O 11
ATOM 16065 N N . ASN A 1 67 ? -14.294 -1.848 6.678 1.00 0.00 67 ASN A N 11
ATOM 16066 C CA . ASN A 1 67 ? -14.431 -0.494 6.161 1.00 0.00 67 ASN A CA 11
ATOM 16067 C C . ASN A 1 67 ? -13.853 -0.394 4.757 1.00 0.00 67 ASN A C 11
ATOM 16068 O O . ASN A 1 67 ? -12.743 -0.856 4.485 1.00 0.00 67 ASN A O 11
ATOM 16079 N N . LEU A 1 68 ? -14.622 0.199 3.858 1.00 0.00 68 LEU A N 11
ATOM 16080 C CA . LEU A 1 68 ? -14.224 0.286 2.463 1.00 0.00 68 LEU A CA 11
ATOM 16081 C C . LEU A 1 68 ? -13.158 1.349 2.240 1.00 0.00 68 LEU A C 11
ATOM 16082 O O . LEU A 1 68 ? -12.481 1.342 1.214 1.00 0.00 68 LEU A O 11
ATOM 16098 N N . GLY A 1 69 ? -13.011 2.253 3.198 1.00 0.00 69 GLY A N 11
ATOM 16099 C CA . GLY A 1 69 ? -11.993 3.284 3.093 1.00 0.00 69 GLY A CA 11
ATOM 16100 C C . GLY A 1 69 ? -10.599 2.696 2.981 1.00 0.00 69 GLY A C 11
ATOM 16101 O O . GLY A 1 69 ? -9.828 3.068 2.096 1.00 0.00 69 GLY A O 11
ATOM 16105 N N . LEU A 1 70 ? -10.288 1.751 3.860 1.00 0.00 70 LEU A N 11
ATOM 16106 C CA . LEU A 1 70 ? -9.011 1.049 3.811 1.00 0.00 70 LEU A CA 11
ATOM 16107 C C . LEU A 1 70 ? -8.963 0.097 2.620 1.00 0.00 70 LEU A C 11
ATOM 16108 O O . LEU A 1 70 ? -7.903 -0.142 2.042 1.00 0.00 70 LEU A O 11
ATOM 16124 N N . ALA A 1 71 ? -10.121 -0.430 2.247 1.00 0.00 71 ALA A N 11
ATOM 16125 C CA . ALA A 1 71 ? -10.217 -1.339 1.113 1.00 0.00 71 ALA A CA 11
ATOM 16126 C C . ALA A 1 71 ? -9.895 -0.617 -0.190 1.00 0.00 71 ALA A C 11
ATOM 16127 O O . ALA A 1 71 ? -9.268 -1.180 -1.085 1.00 0.00 71 ALA A O 11
ATOM 16134 N N . ALA A 1 72 ? -10.317 0.640 -0.283 1.00 0.00 72 ALA A N 11
ATOM 16135 C CA . ALA A 1 72 ? -10.040 1.453 -1.457 1.00 0.00 72 ALA A CA 11
ATOM 16136 C C . ALA A 1 72 ? -8.548 1.739 -1.576 1.00 0.00 72 ALA A C 11
ATOM 16137 O O . ALA A 1 72 ? -8.034 1.937 -2.674 1.00 0.00 72 ALA A O 11
ATOM 16144 N N . MET A 1 73 ? -7.858 1.755 -0.440 1.00 0.00 73 MET A N 11
ATOM 16145 C CA . MET A 1 73 ? -6.409 1.931 -0.433 1.00 0.00 73 MET A CA 11
ATOM 16146 C C . MET A 1 73 ? -5.740 0.742 -1.115 1.00 0.00 73 MET A C 11
ATOM 16147 O O . MET A 1 73 ? -4.859 0.905 -1.959 1.00 0.00 73 MET A O 11
ATOM 16161 N N . VAL A 1 74 ? -6.191 -0.455 -0.753 1.00 0.00 74 VAL A N 11
ATOM 16162 C CA . VAL A 1 74 ? -5.673 -1.684 -1.339 1.00 0.00 74 VAL A CA 11
ATOM 16163 C C . VAL A 1 74 ? -6.032 -1.759 -2.822 1.00 0.00 74 VAL A C 11
ATOM 16164 O O . VAL A 1 74 ? -5.242 -2.226 -3.639 1.00 0.00 74 VAL A O 11
ATOM 16177 N N . ASP A 1 75 ? -7.227 -1.277 -3.155 1.00 0.00 75 ASP A N 11
ATOM 16178 C CA . ASP A 1 75 ? -7.699 -1.224 -4.541 1.00 0.00 75 ASP A CA 11
ATOM 16179 C C . ASP A 1 75 ? -6.702 -0.484 -5.428 1.00 0.00 75 ASP A C 11
ATOM 16180 O O . ASP A 1 75 ? -6.365 -0.938 -6.525 1.00 0.00 75 ASP A O 11
ATOM 16189 N N . LYS A 1 76 ? -6.220 0.647 -4.936 1.00 0.00 76 LYS A N 11
ATOM 16190 C CA . LYS A 1 76 ? -5.267 1.457 -5.679 1.00 0.00 76 LYS A CA 11
ATOM 16191 C C . LYS A 1 76 ? -3.928 0.735 -5.806 1.00 0.00 76 LYS A C 11
ATOM 16192 O O . LYS A 1 76 ? -3.239 0.848 -6.824 1.00 0.00 76 LYS A O 11
ATOM 16211 N N . ILE A 1 77 ? -3.566 -0.011 -4.769 1.00 0.00 77 ILE A N 11
ATOM 16212 C CA . ILE A 1 77 ? -2.355 -0.821 -4.793 1.00 0.00 77 ILE A CA 11
ATOM 16213 C C . ILE A 1 77 ? -2.464 -1.900 -5.869 1.00 0.00 77 ILE A C 11
ATOM 16214 O O . ILE A 1 77 ? -1.523 -2.132 -6.628 1.00 0.00 77 ILE A O 11
ATOM 16230 N N . VAL A 1 78 ? -3.628 -2.538 -5.940 1.00 0.00 78 VAL A N 11
ATOM 16231 C CA . VAL A 1 78 ? -3.884 -3.568 -6.943 1.00 0.00 78 VAL A CA 11
ATOM 16232 C C . VAL A 1 78 ? -3.794 -2.980 -8.350 1.00 0.00 78 VAL A C 11
ATOM 16233 O O . VAL A 1 78 ? -3.208 -3.584 -9.249 1.00 0.00 78 VAL A O 11
ATOM 16246 N N . ALA A 1 79 ? -4.371 -1.792 -8.526 1.00 0.00 79 ALA A N 11
ATOM 16247 C CA . ALA A 1 79 ? -4.324 -1.093 -9.809 1.00 0.00 79 ALA A CA 11
ATOM 16248 C C . ALA A 1 79 ? -2.882 -0.837 -10.249 1.00 0.00 79 ALA A C 11
ATOM 16249 O O . ALA A 1 79 ? -2.541 -1.010 -11.418 1.00 0.00 79 ALA A O 11
ATOM 16256 N N . HIS A 1 80 ? -2.040 -0.430 -9.303 1.00 0.00 80 HIS A N 11
ATOM 16257 C CA . HIS A 1 80 ? -0.631 -0.170 -9.589 1.00 0.00 80 HIS A CA 11
ATOM 16258 C C . HIS A 1 80 ? 0.112 -1.485 -9.830 1.00 0.00 80 HIS A C 11
ATOM 16259 O O . HIS A 1 80 ? 0.998 -1.570 -10.683 1.00 0.00 80 HIS A O 11
ATOM 16274 N N . ASN A 1 81 ? -0.272 -2.505 -9.071 1.00 0.00 81 ASN A N 11
ATOM 16275 C CA . ASN A 1 81 ? 0.300 -3.847 -9.189 1.00 0.00 81 ASN A CA 11
ATOM 16276 C C . ASN A 1 81 ? 0.073 -4.415 -10.584 1.00 0.00 81 ASN A C 11
ATOM 16277 O O . ASN A 1 81 ? 0.902 -5.162 -11.098 1.00 0.00 81 ASN A O 11
ATOM 16288 N N . LEU A 1 82 ? -1.057 -4.061 -11.186 1.00 0.00 82 LEU A N 11
ATOM 16289 C CA . LEU A 1 82 ? -1.410 -4.536 -12.520 1.00 0.00 82 LEU A CA 11
ATOM 16290 C C . LEU A 1 82 ? -0.291 -4.247 -13.518 1.00 0.00 82 LEU A C 11
ATOM 16291 O O . LEU A 1 82 ? -0.091 -4.992 -14.475 1.00 0.00 82 LEU A O 11
ATOM 16307 N N . SER A 1 83 ? 0.436 -3.166 -13.282 1.00 0.00 83 SER A N 11
ATOM 16308 C CA . SER A 1 83 ? 1.579 -2.821 -14.117 1.00 0.00 83 SER A CA 11
ATOM 16309 C C . SER A 1 83 ? 2.674 -3.884 -13.997 1.00 0.00 83 SER A C 11
ATOM 16310 O O . SER A 1 83 ? 3.280 -4.279 -14.990 1.00 0.00 83 SER A O 11
ATOM 16318 N N . LYS A 1 84 ? 2.905 -4.364 -12.782 1.00 0.00 84 LYS A N 11
ATOM 16319 C CA . LYS A 1 84 ? 3.855 -5.449 -12.560 1.00 0.00 84 LYS A CA 11
ATOM 16320 C C . LYS A 1 84 ? 3.321 -6.731 -13.178 1.00 0.00 84 LYS A C 11
ATOM 16321 O O . LYS A 1 84 ? 4.077 -7.551 -13.690 1.00 0.00 84 LYS A O 11
ATOM 16340 N N . VAL A 1 85 ? 2.002 -6.877 -13.144 1.00 0.00 85 VAL A N 11
ATOM 16341 C CA . VAL A 1 85 ? 1.334 -8.045 -13.710 1.00 0.00 85 VAL A CA 11
ATOM 16342 C C . VAL A 1 85 ? 1.457 -8.063 -15.235 1.00 0.00 85 VAL A C 11
ATOM 16343 O O . VAL A 1 85 ? 1.665 -9.114 -15.838 1.00 0.00 85 VAL A O 11
ATOM 16356 N N . ARG A 1 86 ? 1.330 -6.893 -15.850 1.00 0.00 86 ARG A N 11
ATOM 16357 C CA . ARG A 1 86 ? 1.399 -6.780 -17.302 1.00 0.00 86 ARG A CA 11
ATOM 16358 C C . ARG A 1 86 ? 2.844 -6.843 -17.784 1.00 0.00 86 ARG A C 11
ATOM 16359 O O . ARG A 1 86 ? 3.114 -7.139 -18.949 1.00 0.00 86 ARG A O 11
ATOM 16380 N N . LEU A 1 87 ? 3.765 -6.549 -16.885 1.00 0.00 87 LEU A N 11
ATOM 16381 C CA . LEU A 1 87 ? 5.178 -6.544 -17.209 1.00 0.00 87 LEU A CA 11
ATOM 16382 C C . LEU A 1 87 ? 5.792 -7.929 -17.017 1.00 0.00 87 LEU A C 11
ATOM 16383 O O . LEU A 1 87 ? 6.386 -8.492 -17.942 1.00 0.00 87 LEU A O 11
ATOM 16399 N N . GLU A 1 88 ? 5.632 -8.478 -15.823 1.00 0.00 88 GLU A N 11
ATOM 16400 C CA . GLU A 1 88 ? 6.255 -9.746 -15.473 1.00 0.00 88 GLU A CA 11
ATOM 16401 C C . GLU A 1 88 ? 5.496 -10.922 -16.076 1.00 0.00 88 GLU A C 11
ATOM 16402 O O . GLU A 1 88 ? 4.366 -11.219 -15.684 1.00 0.00 88 GLU A O 11
ATOM 16414 N N . HIS A 1 89 ? 6.131 -11.561 -17.058 1.00 0.00 89 HIS A N 11
ATOM 16415 C CA . HIS A 1 89 ? 5.575 -12.719 -17.763 1.00 0.00 89 HIS A CA 11
ATOM 16416 C C . HIS A 1 89 ? 4.353 -12.321 -18.597 1.00 0.00 89 HIS A C 11
ATOM 16417 O O . HIS A 1 89 ? 3.586 -13.176 -19.047 1.00 0.00 89 HIS A O 11
ATOM 16432 N N . HIS A 1 90 ? 4.191 -11.010 -18.792 1.00 0.00 90 HIS A N 11
ATOM 16433 C CA . HIS A 1 90 ? 3.180 -10.439 -19.693 1.00 0.00 90 HIS A CA 11
ATOM 16434 C C . HIS A 1 90 ? 1.758 -10.525 -19.136 1.00 0.00 90 HIS A C 11
ATOM 16435 O O . HIS A 1 90 ? 1.021 -9.538 -19.167 1.00 0.00 90 HIS A O 11
ATOM 16450 N N . HIS A 1 91 ? 1.358 -11.693 -18.648 1.00 0.00 91 HIS A N 11
ATOM 16451 C CA . HIS A 1 91 ? -0.008 -11.877 -18.166 1.00 0.00 91 HIS A CA 11
ATOM 16452 C C . HIS A 1 91 ? -0.123 -13.113 -17.278 1.00 0.00 91 HIS A C 11
ATOM 16453 O O . HIS A 1 91 ? 0.800 -13.922 -17.199 1.00 0.00 91 HIS A O 11
ATOM 16468 N N . HIS A 1 92 ? -1.264 -13.247 -16.614 1.00 0.00 92 HIS A N 11
ATOM 16469 C CA . HIS A 1 92 ? -1.538 -14.410 -15.781 1.00 0.00 92 HIS A CA 11
ATOM 16470 C C . HIS A 1 92 ? -2.891 -15.008 -16.149 1.00 0.00 92 HIS A C 11
ATOM 16471 O O . HIS A 1 92 ? -3.928 -14.366 -15.977 1.00 0.00 92 HIS A O 11
ATOM 16486 N N . HIS A 1 93 ? -2.875 -16.227 -16.664 1.00 0.00 93 HIS A N 11
ATOM 16487 C CA . HIS A 1 93 ? -4.101 -16.909 -17.062 1.00 0.00 93 HIS A CA 11
ATOM 16488 C C . HIS A 1 93 ? -4.786 -17.539 -15.851 1.00 0.00 93 HIS A C 11
ATOM 16489 O O . HIS A 1 93 ? -4.128 -18.122 -14.992 1.00 0.00 93 HIS A O 11
ATOM 16504 N N . HIS A 1 94 ? -6.103 -17.397 -15.782 1.00 0.00 94 HIS A N 11
ATOM 16505 C CA . HIS A 1 94 ? -6.890 -18.034 -14.729 1.00 0.00 94 HIS A CA 11
ATOM 16506 C C . HIS A 1 94 ? -7.608 -19.258 -15.279 1.00 0.00 94 HIS A C 11
ATOM 16507 O O . HIS A 1 94 ? -8.744 -19.108 -15.776 1.00 0.00 94 HIS A O 11
ATOM 16523 N N . MET A 1 1 ? -1.573 17.547 4.903 1.00 0.00 1 MET A N 12
ATOM 16524 C CA . MET A 1 1 ? -0.971 18.042 6.159 1.00 0.00 1 MET A CA 12
ATOM 16525 C C . MET A 1 1 ? 0.133 17.108 6.628 1.00 0.00 1 MET A C 12
ATOM 16526 O O . MET A 1 1 ? 1.053 17.537 7.319 1.00 0.00 1 MET A O 12
ATOM 16542 N N . TYR A 1 2 ? 0.042 15.829 6.265 1.00 0.00 2 TYR A N 12
ATOM 16543 C CA . TYR A 1 2 ? 1.156 14.913 6.484 1.00 0.00 2 TYR A CA 12
ATOM 16544 C C . TYR A 1 2 ? 2.362 15.377 5.683 1.00 0.00 2 TYR A C 12
ATOM 16545 O O . TYR A 1 2 ? 2.405 15.251 4.460 1.00 0.00 2 TYR A O 12
ATOM 16563 N N . THR A 1 3 ? 3.317 15.937 6.394 1.00 0.00 3 THR A N 12
ATOM 16564 C CA . THR A 1 3 ? 4.455 16.607 5.793 1.00 0.00 3 THR A CA 12
ATOM 16565 C C . THR A 1 3 ? 5.626 15.662 5.557 1.00 0.00 3 THR A C 12
ATOM 16566 O O . THR A 1 3 ? 5.524 14.450 5.777 1.00 0.00 3 THR A O 12
ATOM 16577 N N . ALA A 1 4 ? 6.742 16.233 5.111 1.00 0.00 4 ALA A N 12
ATOM 16578 C CA . ALA A 1 4 ? 7.977 15.485 4.922 1.00 0.00 4 ALA A CA 12
ATOM 16579 C C . ALA A 1 4 ? 8.436 14.857 6.231 1.00 0.00 4 ALA A C 12
ATOM 16580 O O . ALA A 1 4 ? 9.057 13.794 6.236 1.00 0.00 4 ALA A O 12
ATOM 16587 N N . GLU A 1 5 ? 8.123 15.518 7.340 1.00 0.00 5 GLU A N 12
ATOM 16588 C CA . GLU A 1 5 ? 8.415 14.976 8.652 1.00 0.00 5 GLU A CA 12
ATOM 16589 C C . GLU A 1 5 ? 7.610 13.702 8.870 1.00 0.00 5 GLU A C 12
ATOM 16590 O O . GLU A 1 5 ? 8.147 12.663 9.250 1.00 0.00 5 GLU A O 12
ATOM 16602 N N . GLN A 1 6 ? 6.315 13.792 8.596 1.00 0.00 6 GLN A N 12
ATOM 16603 C CA . GLN A 1 6 ? 5.398 12.690 8.840 1.00 0.00 6 GLN A CA 12
ATOM 16604 C C . GLN A 1 6 ? 5.691 11.494 7.946 1.00 0.00 6 GLN A C 12
ATOM 16605 O O . GLN A 1 6 ? 5.688 10.361 8.417 1.00 0.00 6 GLN A O 12
ATOM 16619 N N . LYS A 1 7 ? 5.964 11.736 6.668 1.00 0.00 7 LYS A N 12
ATOM 16620 C CA . LYS A 1 7 ? 6.242 10.638 5.743 1.00 0.00 7 LYS A CA 12
ATOM 16621 C C . LYS A 1 7 ? 7.485 9.863 6.186 1.00 0.00 7 LYS A C 12
ATOM 16622 O O . LYS A 1 7 ? 7.566 8.648 6.011 1.00 0.00 7 LYS A O 12
ATOM 16641 N N . ALA A 1 8 ? 8.443 10.571 6.777 1.00 0.00 8 ALA A N 12
ATOM 16642 C CA . ALA A 1 8 ? 9.650 9.937 7.295 1.00 0.00 8 ALA A CA 12
ATOM 16643 C C . ALA A 1 8 ? 9.322 9.115 8.532 1.00 0.00 8 ALA A C 12
ATOM 16644 O O . ALA A 1 8 ? 9.812 8.000 8.698 1.00 0.00 8 ALA A O 12
ATOM 16651 N N . ARG A 1 9 ? 8.469 9.668 9.387 1.00 0.00 9 ARG A N 12
ATOM 16652 C CA . ARG A 1 9 ? 8.005 8.967 10.581 1.00 0.00 9 ARG A CA 12
ATOM 16653 C C . ARG A 1 9 ? 7.230 7.713 10.190 1.00 0.00 9 ARG A C 12
ATOM 16654 O O . ARG A 1 9 ? 7.255 6.705 10.898 1.00 0.00 9 ARG A O 12
ATOM 16675 N N . ILE A 1 10 ? 6.543 7.799 9.055 1.00 0.00 10 ILE A N 12
ATOM 16676 C CA . ILE A 1 10 ? 5.848 6.657 8.472 1.00 0.00 10 ILE A CA 12
ATOM 16677 C C . ILE A 1 10 ? 6.846 5.586 8.036 1.00 0.00 10 ILE A C 12
ATOM 16678 O O . ILE A 1 10 ? 6.626 4.401 8.269 1.00 0.00 10 ILE A O 12
ATOM 16694 N N . LYS A 1 11 ? 7.943 6.012 7.405 1.00 0.00 11 LYS A N 12
ATOM 16695 C CA . LYS A 1 11 ? 8.983 5.085 6.951 1.00 0.00 11 LYS A CA 12
ATOM 16696 C C . LYS A 1 11 ? 9.516 4.258 8.125 1.00 0.00 11 LYS A C 12
ATOM 16697 O O . LYS A 1 11 ? 9.845 3.082 7.964 1.00 0.00 11 LYS A O 12
ATOM 16716 N N . TRP A 1 12 ? 9.595 4.868 9.306 1.00 0.00 12 TRP A N 12
ATOM 16717 C CA . TRP A 1 12 ? 10.013 4.138 10.507 1.00 0.00 12 TRP A CA 12
ATOM 16718 C 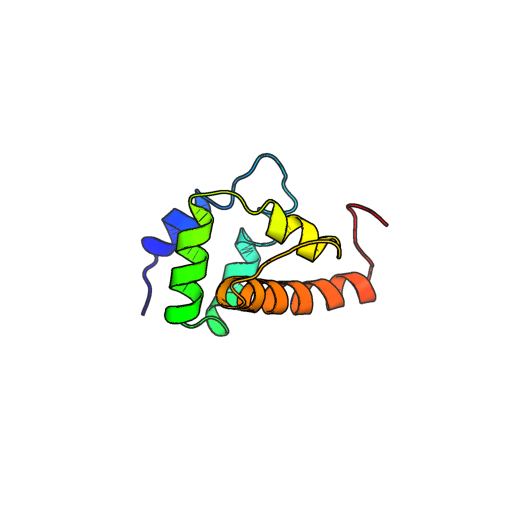C . TRP A 1 12 ? 9.089 2.945 10.773 1.00 0.00 12 TRP A C 12
ATOM 16719 O O . TRP A 1 12 ? 9.530 1.908 11.268 1.00 0.00 12 TRP A O 12
ATOM 16740 N N . ALA A 1 13 ? 7.815 3.093 10.430 1.00 0.00 13 ALA A N 12
ATOM 16741 C CA . ALA A 1 13 ? 6.837 2.031 10.619 1.00 0.00 13 ALA A CA 12
ATOM 16742 C C . ALA A 1 13 ? 6.502 1.366 9.285 1.00 0.00 13 ALA A C 12
ATOM 16743 O O . ALA A 1 13 ? 5.349 1.034 9.015 1.00 0.00 13 ALA A O 12
ATOM 16750 N N . CYS A 1 14 ? 7.527 1.162 8.464 1.00 0.00 14 CYS A N 12
ATOM 16751 C CA . CYS A 1 14 ? 7.373 0.540 7.145 1.00 0.00 14 CYS A CA 12
ATOM 16752 C C . CYS A 1 14 ? 6.830 -0.887 7.247 1.00 0.00 14 CYS A C 12
ATOM 16753 O O . CYS A 1 14 ? 6.242 -1.402 6.294 1.00 0.00 14 CYS A O 12
ATOM 16761 N N . ARG A 1 15 ? 7.063 -1.518 8.403 1.00 0.00 15 ARG A N 12
ATOM 16762 C CA . ARG A 1 15 ? 6.594 -2.877 8.688 1.00 0.00 15 ARG A CA 12
ATOM 16763 C C . ARG A 1 15 ? 7.428 -3.922 7.956 1.00 0.00 15 ARG A C 12
ATOM 16764 O O . ARG A 1 15 ? 8.173 -3.611 7.024 1.00 0.00 15 ARG A O 12
ATOM 16785 N N . ARG A 1 16 ? 7.315 -5.166 8.403 1.00 0.00 16 ARG A N 12
ATOM 16786 C CA . ARG A 1 16 ? 8.085 -6.259 7.833 1.00 0.00 16 ARG A CA 12
ATOM 16787 C C . ARG A 1 16 ? 7.148 -7.342 7.321 1.00 0.00 16 ARG A C 12
ATOM 16788 O O . ARG A 1 16 ? 6.494 -8.028 8.106 1.00 0.00 16 ARG A O 12
ATOM 16809 N N . GLY A 1 17 ? 7.074 -7.481 6.011 1.00 0.00 17 GLY A N 12
ATOM 16810 C CA . GLY A 1 17 ? 6.214 -8.485 5.426 1.00 0.00 17 GLY A CA 12
ATOM 16811 C C . GLY A 1 17 ? 6.899 -9.256 4.319 1.00 0.00 17 GLY A C 12
ATOM 16812 O O . GLY A 1 17 ? 7.057 -10.471 4.407 1.00 0.00 17 GLY A O 12
ATOM 16816 N N . MET A 1 18 ? 7.322 -8.547 3.280 1.00 0.00 18 MET A N 12
ATOM 16817 C CA . MET A 1 18 ? 7.959 -9.173 2.130 1.00 0.00 18 MET A CA 12
ATOM 16818 C C . MET A 1 18 ? 8.712 -8.126 1.322 1.00 0.00 18 MET A C 12
ATOM 16819 O O . MET A 1 18 ? 8.243 -6.997 1.175 1.00 0.00 18 MET A O 12
ATOM 16833 N N . LEU A 1 19 ? 9.873 -8.504 0.796 1.00 0.00 19 LEU A N 12
ATOM 16834 C CA . LEU A 1 19 ? 10.710 -7.590 0.027 1.00 0.00 19 LEU A CA 12
ATOM 16835 C C . LEU A 1 19 ? 9.980 -7.093 -1.219 1.00 0.00 19 LEU A C 12
ATOM 16836 O O . LEU A 1 19 ? 10.130 -5.938 -1.619 1.00 0.00 19 LEU A O 12
ATOM 16852 N N . GLU A 1 20 ? 9.190 -7.970 -1.826 1.00 0.00 20 GLU A N 12
ATOM 16853 C CA . GLU A 1 20 ? 8.366 -7.594 -2.969 1.00 0.00 20 GLU A CA 12
ATOM 16854 C C . GLU A 1 20 ? 7.312 -6.573 -2.560 1.00 0.00 20 GLU A C 12
ATOM 16855 O O . GLU A 1 20 ? 7.084 -5.587 -3.256 1.00 0.00 20 GLU A O 12
ATOM 16867 N N . LEU A 1 21 ? 6.702 -6.810 -1.406 1.00 0.00 21 LEU A N 12
ATOM 16868 C CA . LEU A 1 21 ? 5.598 -5.990 -0.927 1.00 0.00 21 LEU A CA 12
ATOM 16869 C C . LEU A 1 21 ? 6.099 -4.596 -0.547 1.00 0.00 21 LEU A C 12
ATOM 16870 O O . LEU A 1 21 ? 5.424 -3.600 -0.791 1.00 0.00 21 LEU A O 12
ATOM 16886 N N . ASP A 1 22 ? 7.302 -4.539 0.021 1.00 0.00 22 ASP A N 12
ATOM 16887 C CA . ASP A 1 22 ? 7.918 -3.273 0.431 1.00 0.00 22 ASP A CA 12
ATOM 16888 C C . ASP A 1 22 ? 8.045 -2.304 -0.746 1.00 0.00 22 ASP A C 12
ATOM 16889 O O . ASP A 1 22 ? 7.737 -1.114 -0.627 1.00 0.00 22 ASP A O 12
ATOM 16898 N N . VAL A 1 23 ? 8.479 -2.829 -1.889 1.00 0.00 23 VAL A N 12
ATOM 16899 C CA . VAL A 1 23 ? 8.682 -2.020 -3.089 1.00 0.00 23 VAL A CA 12
ATOM 16900 C C . VAL A 1 23 ? 7.356 -1.473 -3.618 1.00 0.00 23 VAL A C 12
ATOM 16901 O O . VAL A 1 23 ? 7.318 -0.461 -4.318 1.00 0.00 23 VAL A O 12
ATOM 16914 N N . VAL A 1 24 ? 6.266 -2.127 -3.263 1.00 0.00 24 VAL A N 12
ATOM 16915 C CA . VAL A 1 24 ? 4.953 -1.702 -3.714 1.00 0.00 24 VAL A CA 12
ATOM 16916 C C . VAL A 1 24 ? 4.311 -0.770 -2.679 1.00 0.00 24 VAL A C 12
ATOM 16917 O O . VAL A 1 24 ? 3.185 -0.307 -2.849 1.00 0.00 24 VAL A O 12
ATOM 16930 N N . ILE A 1 25 ? 5.043 -0.489 -1.605 1.00 0.00 25 ILE A N 12
ATOM 16931 C CA . ILE A 1 25 ? 4.545 0.389 -0.551 1.00 0.00 25 ILE A CA 12
ATOM 16932 C C . ILE A 1 25 ? 5.187 1.773 -0.622 1.00 0.00 25 ILE A C 12
ATOM 16933 O O . ILE A 1 25 ? 4.514 2.764 -0.900 1.00 0.00 25 ILE A O 12
ATOM 16949 N N . MET A 1 26 ? 6.493 1.832 -0.389 1.00 0.00 26 MET A N 12
ATOM 16950 C CA . MET A 1 26 ? 7.181 3.111 -0.222 1.00 0.00 26 MET A CA 12
ATOM 16951 C C . MET A 1 26 ? 7.239 3.922 -1.524 1.00 0.00 26 MET A C 12
ATOM 16952 O O . MET A 1 26 ? 6.824 5.079 -1.541 1.00 0.00 26 MET A O 12
ATOM 16966 N N . PRO A 1 27 ? 7.740 3.351 -2.639 1.00 0.00 27 PRO A N 12
ATOM 16967 C CA . PRO A 1 27 ? 7.754 4.055 -3.926 1.00 0.00 27 PRO A CA 12
ATOM 16968 C C . PRO A 1 27 ? 6.345 4.357 -4.421 1.00 0.00 27 PRO A C 12
ATOM 16969 O O . PRO A 1 27 ? 6.118 5.343 -5.121 1.00 0.00 27 PRO A O 12
ATOM 16980 N N . PHE A 1 28 ? 5.399 3.506 -4.042 1.00 0.00 28 PHE A N 12
ATOM 16981 C CA . PHE A 1 28 ? 4.002 3.717 -4.392 1.00 0.00 28 PHE A CA 12
ATOM 16982 C C . PHE A 1 28 ? 3.437 4.908 -3.627 1.00 0.00 28 PHE A C 12
ATOM 16983 O O . PHE A 1 28 ? 2.619 5.660 -4.152 1.00 0.00 28 PHE A O 12
ATOM 17000 N N . PHE A 1 29 ? 3.872 5.068 -2.382 1.00 0.00 29 PHE A N 12
ATOM 17001 C CA . PHE A 1 29 ? 3.446 6.190 -1.556 1.00 0.00 29 PHE A CA 12
ATOM 17002 C C . PHE A 1 29 ? 3.770 7.505 -2.248 1.00 0.00 29 PHE A C 12
ATOM 17003 O O . PHE A 1 29 ? 2.962 8.427 -2.244 1.00 0.00 29 PHE A O 12
ATOM 17020 N N . GLU A 1 30 ? 4.945 7.570 -2.859 1.00 0.00 30 GLU A N 12
ATOM 17021 C CA . GLU A 1 30 ? 5.368 8.750 -3.596 1.00 0.00 30 GLU A CA 12
ATOM 17022 C C . GLU A 1 30 ? 4.346 9.120 -4.668 1.00 0.00 30 GLU A C 12
ATOM 17023 O O . GLU A 1 30 ? 3.981 10.289 -4.820 1.00 0.00 30 GLU A O 12
ATOM 17035 N N . GLU A 1 31 ? 3.887 8.114 -5.400 1.00 0.00 31 GLU A N 12
ATOM 17036 C CA . GLU A 1 31 ? 2.889 8.310 -6.448 1.00 0.00 31 GLU A CA 12
ATOM 17037 C C . GLU A 1 31 ? 1.521 8.632 -5.847 1.00 0.00 31 GLU A C 12
ATOM 17038 O O . GLU A 1 31 ? 0.875 9.613 -6.217 1.00 0.00 31 GLU A O 12
ATOM 17050 N N . CYS A 1 32 ? 1.098 7.794 -4.911 1.00 0.00 32 CYS A N 12
ATOM 17051 C CA . CYS A 1 32 ? -0.254 7.836 -4.371 1.00 0.00 32 CYS A CA 12
ATOM 17052 C C . CYS A 1 32 ? -0.482 9.076 -3.508 1.00 0.00 32 CYS A C 12
ATOM 17053 O O . CYS A 1 32 ? -1.592 9.603 -3.465 1.00 0.00 32 CYS A O 12
ATOM 17061 N N . PHE A 1 33 ? 0.572 9.546 -2.840 1.00 0.00 33 PHE A N 12
ATOM 17062 C CA . PHE A 1 33 ? 0.481 10.699 -1.941 1.00 0.00 33 PHE A CA 12
ATOM 17063 C C . PHE A 1 33 ? -0.127 11.912 -2.640 1.00 0.00 33 PHE A C 12
ATOM 17064 O O . PHE A 1 33 ? -0.897 12.656 -2.039 1.00 0.00 33 PHE A O 12
ATOM 17081 N N . ASP A 1 34 ? 0.199 12.087 -3.916 1.00 0.00 34 ASP A N 12
ATOM 17082 C CA . ASP A 1 34 ? -0.289 13.233 -4.682 1.00 0.00 34 ASP A CA 12
ATOM 17083 C C . ASP A 1 34 ? -1.796 13.133 -4.919 1.00 0.00 34 ASP A C 12
ATOM 17084 O O . ASP A 1 34 ? -2.462 14.130 -5.195 1.00 0.00 34 ASP A O 12
ATOM 17093 N N . SER A 1 35 ? -2.329 11.924 -4.800 1.00 0.00 35 SER A N 12
ATOM 17094 C CA . SER A 1 35 ? -3.747 11.685 -5.029 1.00 0.00 35 SER A CA 12
ATOM 17095 C C . SER A 1 35 ? -4.487 11.426 -3.717 1.00 0.00 35 SER A C 12
ATOM 17096 O O . SER A 1 35 ? -5.713 11.316 -3.698 1.00 0.00 35 SER A O 12
ATOM 17104 N N . LEU A 1 36 ? -3.741 11.324 -2.626 1.00 0.00 36 LEU A N 12
ATOM 17105 C CA . LEU A 1 36 ? -4.328 11.037 -1.324 1.00 0.00 36 LEU A CA 12
ATOM 17106 C C . LEU A 1 36 ? -4.720 12.313 -0.597 1.00 0.00 36 LEU A C 12
ATOM 17107 O O . LEU A 1 36 ? -4.038 13.335 -0.692 1.00 0.00 36 LEU A O 12
ATOM 17123 N N . THR A 1 37 ? -5.832 12.246 0.113 1.00 0.00 37 THR A N 12
ATOM 17124 C CA . THR A 1 37 ? -6.251 13.326 0.982 1.00 0.00 37 THR A CA 12
ATOM 17125 C C . THR A 1 37 ? -6.079 12.904 2.438 1.00 0.00 37 THR A C 12
ATOM 17126 O O . THR A 1 37 ? -5.923 11.716 2.716 1.00 0.00 37 THR A O 12
ATOM 17137 N N . GLU A 1 38 ? -6.121 13.862 3.360 1.00 0.00 38 GLU A N 12
ATOM 17138 C CA . GLU A 1 38 ? -5.949 13.573 4.786 1.00 0.00 38 GLU A CA 12
ATOM 17139 C C . GLU A 1 38 ? -6.939 12.512 5.251 1.00 0.00 38 GLU A C 12
ATOM 17140 O O . GLU A 1 38 ? -6.607 11.648 6.065 1.00 0.00 38 GLU A O 12
ATOM 17152 N N . SER A 1 39 ? -8.151 12.584 4.725 1.00 0.00 39 SER A N 12
ATOM 17153 C CA . SER A 1 39 ? -9.195 11.633 5.059 1.00 0.00 39 SER A CA 12
ATOM 17154 C C . SER A 1 39 ? -8.756 10.200 4.745 1.00 0.00 39 SER A C 12
ATOM 17155 O O . SER A 1 39 ? -8.869 9.306 5.583 1.00 0.00 39 SER A O 12
ATOM 17163 N N . GLU A 1 40 ? -8.249 9.993 3.534 1.00 0.00 40 GLU A N 12
ATOM 17164 C CA . GLU A 1 40 ? -7.760 8.682 3.122 1.00 0.00 40 GLU A CA 12
ATOM 17165 C C . GLU A 1 40 ? -6.451 8.344 3.829 1.00 0.00 40 GLU A C 12
ATOM 17166 O O . GLU A 1 40 ? -6.225 7.205 4.232 1.00 0.00 40 GLU A O 12
ATOM 17178 N N . GLN A 1 41 ? -5.600 9.351 3.977 1.00 0.00 41 GLN A N 12
ATOM 17179 C CA . GLN A 1 41 ? -4.289 9.182 4.587 1.00 0.00 41 GLN A CA 12
ATOM 17180 C C . GLN A 1 41 ? -4.397 8.710 6.031 1.00 0.00 41 GLN A C 12
ATOM 17181 O O . GLN A 1 41 ? -3.625 7.863 6.465 1.00 0.00 41 GLN A O 12
ATOM 17195 N N . ASP A 1 42 ? -5.363 9.246 6.765 1.00 0.00 42 ASP A N 12
ATOM 17196 C CA . ASP A 1 42 ? -5.552 8.867 8.165 1.00 0.00 42 ASP A CA 12
ATOM 17197 C C . ASP A 1 42 ? -5.934 7.400 8.283 1.00 0.00 42 ASP A C 12
ATOM 17198 O O . ASP A 1 42 ? -5.377 6.663 9.102 1.00 0.00 42 ASP A O 12
ATOM 17207 N N . ASP A 1 43 ? -6.867 6.985 7.440 1.00 0.00 43 ASP A N 12
ATOM 17208 C CA . ASP A 1 43 ? -7.323 5.601 7.401 1.00 0.00 43 ASP A CA 12
ATOM 17209 C C . ASP A 1 43 ? -6.177 4.694 6.953 1.00 0.00 43 ASP A C 12
ATOM 17210 O O . ASP A 1 43 ? -6.019 3.579 7.443 1.00 0.00 43 ASP A O 12
ATOM 17219 N N . PHE A 1 44 ? -5.357 5.210 6.042 1.00 0.00 44 PHE A N 12
ATOM 17220 C CA . PHE A 1 44 ? -4.195 4.484 5.536 1.00 0.00 44 PHE A CA 12
ATOM 17221 C C . PHE A 1 44 ? -3.128 4.318 6.621 1.00 0.00 44 PHE A C 12
ATOM 17222 O O . PHE A 1 44 ? -2.557 3.242 6.776 1.00 0.00 44 PHE A O 12
ATOM 17239 N N . VAL A 1 45 ? -2.858 5.386 7.368 1.00 0.00 45 VAL A N 12
ATOM 17240 C CA . VAL A 1 45 ? -1.886 5.330 8.458 1.00 0.00 45 VAL A CA 12
ATOM 17241 C C . VAL A 1 45 ? -2.346 4.352 9.535 1.00 0.00 45 VAL A C 12
ATOM 17242 O O . VAL A 1 45 ? -1.551 3.570 10.057 1.00 0.00 45 VAL A O 12
ATOM 17255 N N . ALA A 1 46 ? -3.637 4.382 9.845 1.00 0.00 46 ALA A N 12
ATOM 17256 C CA . ALA A 1 46 ? -4.213 3.447 10.806 1.00 0.00 46 ALA A CA 12
ATOM 17257 C C . ALA A 1 46 ? -4.037 2.006 10.331 1.00 0.00 46 ALA A C 12
ATOM 17258 O O . ALA A 1 46 ? -3.857 1.087 11.134 1.00 0.00 46 ALA A O 12
ATOM 17265 N N . LEU A 1 47 ? -4.084 1.824 9.018 1.00 0.00 47 LEU A N 12
ATOM 17266 C CA . LEU A 1 47 ? -3.888 0.518 8.401 1.00 0.00 47 LEU A CA 12
ATOM 17267 C C . LEU A 1 47 ? -2.448 0.033 8.584 1.00 0.00 47 LEU A C 12
ATOM 17268 O O . LEU A 1 47 ? -2.209 -1.146 8.824 1.00 0.00 47 LEU A O 12
ATOM 17284 N N . LEU A 1 48 ? -1.499 0.960 8.491 1.00 0.00 48 LEU A N 12
ATOM 17285 C CA . LEU A 1 48 ? -0.075 0.623 8.541 1.00 0.00 48 LEU A CA 12
ATOM 17286 C C . LEU A 1 48 ? 0.366 0.200 9.941 1.00 0.00 48 LEU A C 12
ATOM 17287 O O . LEU A 1 48 ? 1.430 -0.391 10.115 1.00 0.00 48 LEU A O 12
ATOM 17303 N N . GLU A 1 49 ? -0.428 0.539 10.944 1.00 0.00 49 GLU A N 12
ATOM 17304 C CA . GLU A 1 49 ? -0.122 0.145 12.312 1.00 0.00 49 GLU A CA 12
ATOM 17305 C C . GLU A 1 49 ? -0.653 -1.247 12.628 1.00 0.00 49 GLU A C 12
ATOM 17306 O O . GLU A 1 49 ? -0.308 -1.831 13.655 1.00 0.00 49 GLU A O 12
ATOM 17318 N N . SER A 1 50 ? -1.502 -1.766 11.758 1.00 0.00 50 SER A N 12
ATOM 17319 C CA . SER A 1 50 ? -2.109 -3.070 11.973 1.00 0.00 50 SER A CA 12
ATOM 17320 C C . SER A 1 50 ? -1.091 -4.202 11.785 1.00 0.00 50 SER A C 12
ATOM 17321 O O . SER A 1 50 ? 0.074 -3.966 11.461 1.00 0.00 50 SER A O 12
ATOM 1732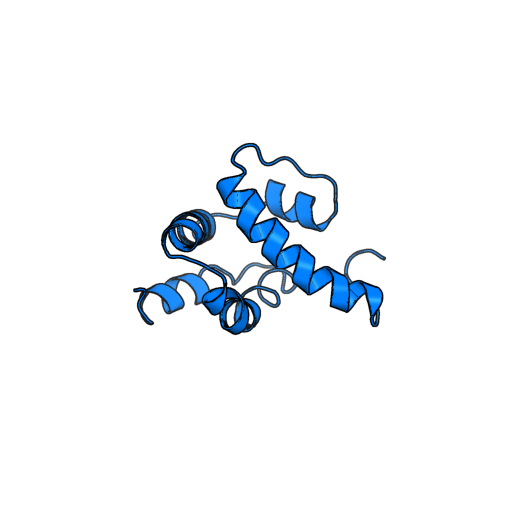9 N N . ASP A 1 51 ? -1.548 -5.436 11.991 1.00 0.00 51 ASP A N 12
ATOM 17330 C CA . ASP A 1 51 ? -0.718 -6.625 11.797 1.00 0.00 51 ASP A CA 12
ATOM 17331 C C . ASP A 1 51 ? -0.721 -7.031 10.319 1.00 0.00 51 ASP A C 12
ATOM 17332 O O . ASP A 1 51 ? -0.254 -8.107 9.942 1.00 0.00 51 ASP A O 12
ATOM 17341 N N . ASP A 1 52 ? -1.237 -6.122 9.496 1.00 0.00 52 ASP A N 12
ATOM 17342 C CA . ASP A 1 52 ? -1.415 -6.320 8.058 1.00 0.00 52 ASP A CA 12
ATOM 17343 C C . ASP A 1 52 ? -2.144 -7.628 7.736 1.00 0.00 52 ASP A C 12
ATOM 17344 O O . ASP A 1 52 ? -1.676 -8.407 6.908 1.00 0.00 52 ASP A O 12
ATOM 17353 N N . PRO A 1 53 ? -3.319 -7.887 8.339 1.00 0.00 53 PRO A N 12
ATOM 17354 C CA . PRO A 1 53 ? -4.067 -9.105 8.072 1.00 0.00 53 PRO A CA 12
ATOM 17355 C C . PRO A 1 53 ? -4.994 -8.942 6.874 1.00 0.00 53 PRO A C 12
ATOM 17356 O O . PRO A 1 53 ? -4.904 -9.683 5.894 1.00 0.00 53 PRO A O 12
ATOM 17367 N N . ASP A 1 54 ? -5.866 -7.947 6.955 1.00 0.00 54 ASP A N 12
ATOM 17368 C CA . ASP A 1 54 ? -6.768 -7.614 5.865 1.00 0.00 54 ASP A CA 12
ATOM 17369 C C . ASP A 1 54 ? -5.988 -7.002 4.710 1.00 0.00 54 ASP A C 12
ATOM 17370 O O . ASP A 1 54 ? -6.323 -7.203 3.544 1.00 0.00 54 ASP A O 12
ATOM 17379 N N . LEU A 1 55 ? -4.927 -6.275 5.046 1.00 0.00 55 LEU A N 12
ATOM 17380 C CA . LEU A 1 55 ? -4.029 -5.718 4.044 1.00 0.00 55 LEU A CA 12
ATOM 17381 C C . LEU A 1 55 ? -3.402 -6.849 3.229 1.00 0.00 55 LEU A C 12
ATOM 17382 O O . LEU A 1 55 ? -3.454 -6.842 1.998 1.00 0.00 55 LEU A O 12
ATOM 17398 N N . PHE A 1 56 ? -2.847 -7.840 3.924 1.00 0.00 56 PHE A N 12
ATOM 17399 C CA . PHE A 1 56 ? -2.214 -8.976 3.265 1.00 0.00 56 PHE A CA 12
ATOM 17400 C C . PHE A 1 56 ? -3.243 -9.770 2.462 1.00 0.00 56 PHE A C 12
ATOM 17401 O O . PHE A 1 56 ? -2.959 -10.246 1.360 1.00 0.00 56 PHE A O 12
ATOM 17418 N N . ALA A 1 57 ? -4.443 -9.888 3.024 1.00 0.00 57 ALA A N 12
ATOM 17419 C CA . ALA A 1 57 ? -5.534 -10.633 2.404 1.00 0.00 57 ALA A CA 12
ATOM 17420 C C . ALA A 1 57 ? -5.867 -10.104 1.012 1.00 0.00 57 ALA A C 12
ATOM 17421 O O . ALA A 1 57 ? -5.989 -10.880 0.068 1.00 0.00 57 ALA A O 12
ATOM 17428 N N . TRP A 1 58 ? -5.998 -8.789 0.876 1.00 0.00 58 TRP A N 12
ATOM 17429 C CA . TRP A 1 58 ? -6.388 -8.204 -0.403 1.00 0.00 58 TRP A CA 12
ATOM 17430 C C . TRP A 1 58 ? -5.241 -8.225 -1.406 1.00 0.00 58 TRP A C 12
ATOM 17431 O O . TRP A 1 58 ? -5.474 -8.284 -2.614 1.00 0.00 58 TRP A O 12
ATOM 17452 N N . VAL A 1 59 ? -4.007 -8.178 -0.911 1.00 0.00 59 VAL A N 12
ATOM 17453 C CA . VAL A 1 59 ? -2.841 -8.292 -1.783 1.00 0.00 59 VAL A CA 12
ATOM 17454 C C . VAL A 1 59 ? -2.869 -9.621 -2.536 1.00 0.00 59 VAL A C 12
ATOM 17455 O O . VAL A 1 59 ? -2.604 -9.673 -3.741 1.00 0.00 59 VAL A O 12
ATOM 17468 N N . MET A 1 60 ? -3.216 -10.689 -1.825 1.00 0.00 60 MET A N 12
ATOM 17469 C CA . MET A 1 60 ? -3.316 -12.011 -2.434 1.00 0.00 60 MET A CA 12
ATOM 17470 C C . MET A 1 60 ? -4.710 -12.227 -3.024 1.00 0.00 60 MET A C 12
ATOM 17471 O O . MET A 1 60 ? -4.907 -13.094 -3.877 1.00 0.00 60 MET A O 12
ATOM 17485 N N . GLY A 1 61 ? -5.673 -11.437 -2.554 1.00 0.00 61 GLY A N 12
ATOM 17486 C CA . GLY A 1 61 ? -7.026 -11.500 -3.080 1.00 0.00 61 GLY A CA 12
ATOM 17487 C C . GLY A 1 61 ? -7.861 -12.573 -2.414 1.00 0.00 61 GLY A C 12
ATOM 17488 O O . GLY A 1 61 ? -8.728 -13.174 -3.047 1.00 0.00 61 GLY A O 12
ATOM 17492 N N . HIS A 1 62 ? -7.609 -12.808 -1.130 1.00 0.00 62 HIS A N 12
ATOM 17493 C CA . HIS A 1 62 ? -8.268 -13.873 -0.388 1.00 0.00 62 HIS A CA 12
ATOM 17494 C C 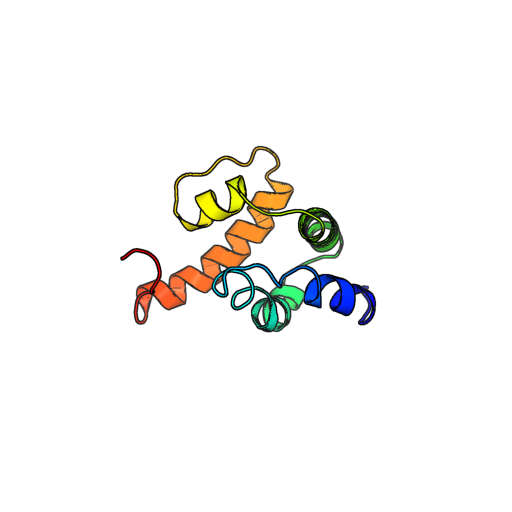. HIS A 1 62 ? -8.254 -13.572 1.103 1.00 0.00 62 HIS A C 12
ATOM 17495 O O . HIS A 1 62 ? -7.256 -13.811 1.782 1.00 0.00 62 HIS A O 12
ATOM 17510 N N . GLY A 1 63 ? -9.349 -13.027 1.603 1.00 0.00 63 GLY A N 12
ATOM 17511 C CA . GLY A 1 63 ? -9.471 -12.805 3.031 1.00 0.00 63 GLY A CA 12
ATOM 17512 C C . GLY A 1 63 ? -10.521 -11.774 3.393 1.00 0.00 63 GLY A C 12
ATOM 17513 O O . GLY A 1 63 ? -11.152 -11.873 4.450 1.00 0.00 63 GLY A O 12
ATOM 17517 N N . ARG A 1 64 ? -10.708 -10.794 2.512 1.00 0.00 64 ARG A N 12
ATOM 17518 C CA . ARG A 1 64 ? -11.641 -9.686 2.743 1.00 0.00 64 ARG A CA 12
ATOM 17519 C C . ARG A 1 64 ? -11.228 -8.851 3.954 1.00 0.00 64 ARG A C 12
ATOM 17520 O O . ARG A 1 64 ? -10.170 -9.067 4.543 1.00 0.00 64 ARG A O 12
ATOM 17541 N N . CYS A 1 65 ? -12.055 -7.878 4.302 1.00 0.00 65 CYS A N 12
ATOM 17542 C CA . CYS A 1 65 ? -11.763 -6.989 5.405 1.00 0.00 65 CYS A CA 12
ATOM 17543 C C . CYS A 1 65 ? -13.053 -6.522 6.065 1.00 0.00 65 CYS A C 12
ATOM 17544 O O . CYS A 1 65 ? -14.146 -6.913 5.651 1.00 0.00 65 CYS A O 12
ATOM 17552 N N . GLU A 1 66 ? -12.926 -5.671 7.071 1.00 0.00 66 GLU A N 12
ATOM 17553 C CA . GLU A 1 66 ? -14.080 -5.144 7.781 1.00 0.00 66 GLU A CA 12
ATOM 17554 C C . GLU A 1 66 ? -14.494 -3.800 7.188 1.00 0.00 66 GLU A C 12
ATOM 17555 O O . GLU A 1 66 ? -15.679 -3.472 7.114 1.00 0.00 66 GLU A O 12
ATOM 17567 N N . ASN A 1 67 ? -13.504 -3.026 6.768 1.00 0.00 67 ASN A N 12
ATOM 17568 C CA . ASN A 1 67 ? -13.752 -1.737 6.142 1.00 0.00 67 ASN A CA 12
ATOM 17569 C C . ASN A 1 67 ? -13.206 -1.733 4.720 1.00 0.00 67 ASN A C 12
ATOM 17570 O O . ASN A 1 67 ? -12.010 -1.942 4.502 1.00 0.00 67 ASN A O 12
ATOM 17581 N N . LEU A 1 68 ? -14.085 -1.503 3.751 1.00 0.00 68 LEU A N 12
ATOM 17582 C CA . LEU A 1 68 ? -13.683 -1.465 2.351 1.00 0.00 68 LEU A CA 12
ATOM 17583 C C . LEU A 1 68 ? -12.853 -0.222 2.060 1.00 0.00 68 LEU A C 12
ATOM 17584 O O . LEU A 1 68 ? -12.151 -0.158 1.053 1.00 0.00 68 LEU A O 12
ATOM 17600 N N . GLY A 1 69 ? -12.940 0.760 2.949 1.00 0.00 69 GLY A N 12
ATOM 17601 C CA . GLY A 1 69 ? -12.111 1.944 2.838 1.00 0.00 69 GLY A CA 12
ATOM 17602 C C . GLY A 1 69 ? -10.638 1.606 2.954 1.00 0.00 69 GLY A C 12
ATOM 17603 O O . GLY A 1 69 ? -9.829 2.048 2.140 1.00 0.00 69 GLY A O 12
ATOM 17607 N N . LEU A 1 70 ? -10.297 0.801 3.958 1.00 0.00 70 LEU A N 12
ATOM 17608 C CA . LEU A 1 70 ? -8.936 0.302 4.118 1.00 0.00 70 LEU A CA 12
ATOM 17609 C C . LEU A 1 70 ? -8.514 -0.463 2.873 1.00 0.00 70 LEU A C 12
ATOM 17610 O O . LEU A 1 70 ? -7.407 -0.286 2.359 1.00 0.00 70 LEU A O 12
ATOM 17626 N N . ALA A 1 71 ? -9.429 -1.294 2.384 1.00 0.00 71 ALA A N 12
ATOM 17627 C CA . ALA A 1 71 ? -9.190 -2.113 1.205 1.00 0.00 71 ALA A CA 12
ATOM 17628 C C . ALA A 1 71 ? -9.018 -1.257 -0.041 1.00 0.00 71 ALA A C 12
ATOM 17629 O O . ALA A 1 71 ? -8.368 -1.670 -0.995 1.00 0.00 71 ALA A O 12
ATOM 17636 N N . ALA A 1 72 ? -9.603 -0.066 -0.032 1.00 0.00 72 ALA A N 12
ATOM 17637 C CA . ALA A 1 72 ? -9.492 0.843 -1.165 1.00 0.00 72 ALA A CA 12
ATOM 17638 C C . ALA A 1 72 ? -8.040 1.252 -1.384 1.00 0.00 72 ALA A C 12
ATOM 17639 O O . ALA A 1 72 ? -7.563 1.278 -2.519 1.00 0.00 72 ALA A O 12
ATOM 17646 N N . MET A 1 73 ? -7.333 1.553 -0.295 1.00 0.00 73 MET A N 12
ATOM 17647 C CA . MET A 1 73 ? -5.915 1.883 -0.384 1.00 0.00 73 MET A CA 12
ATOM 17648 C C . MET A 1 73 ? -5.101 0.656 -0.766 1.00 0.00 73 MET A C 12
ATOM 17649 O O . MET A 1 73 ? -4.159 0.753 -1.550 1.00 0.00 73 MET A O 12
ATOM 17663 N N . VAL A 1 74 ? -5.469 -0.497 -0.213 1.00 0.00 74 VAL A N 12
ATOM 17664 C CA . VAL A 1 74 ? -4.788 -1.749 -0.538 1.00 0.00 74 VAL A CA 12
ATOM 17665 C C . VAL A 1 74 ? -4.951 -2.080 -2.018 1.00 0.00 74 VAL A C 12
ATOM 17666 O O . VAL A 1 74 ? -4.010 -2.519 -2.672 1.00 0.00 74 VAL A O 12
ATOM 17679 N N . ASP A 1 75 ? -6.148 -1.848 -2.537 1.00 0.00 75 ASP A N 12
ATOM 17680 C CA . ASP A 1 75 ? -6.439 -2.068 -3.952 1.00 0.00 75 ASP A CA 12
ATOM 17681 C C . ASP A 1 75 ? -5.550 -1.188 -4.826 1.00 0.00 75 ASP A C 12
ATOM 17682 O O . ASP A 1 75 ? -5.079 -1.616 -5.880 1.00 0.00 75 ASP A O 12
ATOM 17691 N N . LYS A 1 76 ? -5.319 0.041 -4.372 1.00 0.00 76 LYS A N 12
ATOM 17692 C CA . LYS A 1 76 ? -4.422 0.960 -5.065 1.00 0.00 76 LYS A CA 12
ATOM 17693 C C . LYS A 1 76 ? -3.010 0.378 -5.095 1.00 0.00 76 LYS A C 12
ATOM 17694 O O . LYS A 1 76 ? -2.310 0.456 -6.106 1.00 0.00 76 LYS A O 12
ATOM 17713 N N . ILE A 1 77 ? -2.612 -0.223 -3.979 1.00 0.00 77 ILE A N 12
ATOM 17714 C CA . ILE A 1 77 ? -1.324 -0.903 -3.876 1.00 0.00 77 ILE A CA 12
ATOM 17715 C C . ILE A 1 77 ? -1.271 -2.087 -4.843 1.00 0.00 77 ILE A C 12
ATOM 17716 O O . ILE A 1 77 ? -0.299 -2.261 -5.583 1.00 0.00 77 ILE A O 12
ATOM 17732 N N . VAL A 1 78 ? -2.338 -2.882 -4.845 1.00 0.00 78 VAL A N 12
ATOM 17733 C CA . VAL A 1 78 ? -2.450 -4.037 -5.733 1.00 0.00 78 VAL A CA 12
ATOM 17734 C C . VAL A 1 78 ? -2.300 -3.623 -7.197 1.00 0.00 78 VAL A C 12
ATOM 17735 O O . VAL A 1 78 ? -1.735 -4.360 -8.000 1.00 0.00 78 VAL A O 12
ATOM 17748 N N . ALA A 1 79 ? -2.791 -2.435 -7.531 1.00 0.00 79 ALA A N 12
ATOM 17749 C CA . ALA A 1 79 ? -2.671 -1.911 -8.888 1.00 0.00 79 ALA A CA 12
ATOM 17750 C C . ALA A 1 79 ? -1.204 -1.784 -9.300 1.00 0.00 79 ALA A C 12
ATOM 17751 O O . ALA A 1 79 ? -0.815 -2.210 -10.389 1.00 0.00 79 ALA A O 12
ATOM 17758 N N . HIS A 1 80 ? -0.387 -1.219 -8.416 1.00 0.00 80 HIS A N 12
ATOM 17759 C CA . HIS A 1 80 ? 1.042 -1.072 -8.683 1.00 0.00 80 HIS A CA 12
ATOM 17760 C C . HIS A 1 80 ? 1.707 -2.452 -8.711 1.00 0.00 80 HIS A C 12
ATOM 17761 O O . HIS A 1 80 ? 2.622 -2.699 -9.496 1.00 0.00 80 HIS A O 12
ATOM 17776 N N . ASN A 1 81 ? 1.235 -3.347 -7.852 1.00 0.00 81 ASN A N 12
ATOM 17777 C CA . ASN A 1 81 ? 1.744 -4.719 -7.811 1.00 0.00 81 ASN A CA 12
ATOM 17778 C C . ASN A 1 81 ? 1.445 -5.437 -9.126 1.00 0.00 81 ASN A C 12
ATOM 17779 O O . ASN A 1 81 ? 2.325 -6.048 -9.725 1.00 0.00 81 ASN A O 12
ATOM 17790 N N . LEU A 1 82 ? 0.203 -5.331 -9.579 1.00 0.00 82 LEU A N 12
ATOM 17791 C CA . LEU A 1 82 ? -0.213 -5.914 -10.849 1.00 0.00 82 LEU A CA 12
ATOM 17792 C C . LEU A 1 82 ? 0.651 -5.356 -11.977 1.00 0.00 82 LEU A C 12
ATOM 17793 O O . LEU A 1 82 ? 1.027 -6.070 -12.908 1.00 0.00 82 LEU A O 12
ATOM 17809 N N . SER A 1 83 ? 0.983 -4.080 -11.859 1.00 0.00 83 SER A N 12
ATOM 17810 C CA . SER A 1 83 ? 1.805 -3.396 -12.844 1.00 0.00 83 SER A CA 12
ATOM 17811 C C . SER A 1 83 ? 3.211 -4.006 -12.912 1.00 0.00 83 SER A C 12
ATOM 17812 O O . SER A 1 83 ? 3.739 -4.231 -14.001 1.00 0.00 83 SER A O 12
ATOM 17820 N N . LYS A 1 84 ? 3.813 -4.296 -11.760 1.00 0.00 84 LYS A N 12
ATOM 17821 C CA . LYS A 1 84 ? 5.148 -4.888 -11.750 1.00 0.00 84 LYS A CA 12
ATOM 17822 C C . LYS A 1 84 ? 5.088 -6.322 -12.277 1.00 0.00 84 LYS A C 12
ATOM 17823 O O . LYS A 1 84 ? 6.068 -6.841 -12.814 1.00 0.00 84 LYS A O 12
ATOM 17842 N N . VAL A 1 85 ? 3.924 -6.950 -12.133 1.00 0.00 85 VAL A N 12
ATOM 17843 C CA . VAL A 1 85 ? 3.712 -8.300 -12.645 1.00 0.00 85 VAL A CA 12
ATOM 17844 C C . VAL A 1 85 ? 3.551 -8.282 -14.166 1.00 0.00 85 VAL A C 12
ATOM 17845 O O . VAL A 1 85 ? 4.175 -9.077 -14.871 1.00 0.00 85 VAL A O 12
ATOM 17858 N N . ARG A 1 86 ? 2.730 -7.357 -14.665 1.00 0.00 86 ARG A N 12
ATOM 17859 C CA . ARG A 1 86 ? 2.480 -7.240 -16.102 1.00 0.00 86 ARG A CA 12
ATOM 17860 C C . ARG A 1 86 ? 3.736 -6.809 -16.841 1.00 0.00 86 ARG A C 12
ATOM 17861 O O . ARG A 1 86 ? 3.877 -7.036 -18.042 1.00 0.00 86 ARG A O 12
ATOM 17882 N N . LEU A 1 87 ? 4.630 -6.171 -16.110 1.00 0.00 87 LEU A N 12
ATOM 17883 C CA . LEU A 1 87 ? 5.880 -5.695 -16.660 1.00 0.00 87 LEU A CA 12
ATOM 17884 C C . LEU A 1 87 ? 6.814 -6.860 -16.986 1.00 0.00 87 LEU A C 12
ATOM 17885 O O . LEU A 1 87 ? 7.499 -6.846 -18.008 1.00 0.00 87 LEU A O 12
ATOM 17901 N N . GLU A 1 88 ? 6.823 -7.874 -16.127 1.00 0.00 88 GLU A N 12
ATOM 17902 C CA . GLU A 1 88 ? 7.737 -8.996 -16.296 1.00 0.00 88 GLU A CA 12
ATOM 17903 C C . GLU A 1 88 ? 7.117 -10.141 -17.093 1.00 0.00 88 GLU A C 12
ATOM 17904 O O . GLU A 1 88 ? 7.273 -10.210 -18.313 1.00 0.00 88 GLU A O 12
ATOM 17916 N N . HIS A 1 89 ? 6.402 -11.033 -16.414 1.00 0.00 89 HIS A N 12
ATOM 17917 C CA . HIS A 1 89 ? 5.959 -12.272 -17.047 1.00 0.00 89 HIS A CA 12
ATOM 17918 C C . HIS A 1 89 ? 4.687 -12.824 -16.405 1.00 0.00 89 HIS A C 12
ATOM 17919 O O . HIS A 1 89 ? 4.714 -13.327 -15.279 1.00 0.00 89 HIS A O 12
ATOM 17934 N N . HIS A 1 90 ? 3.584 -12.695 -17.136 1.00 0.00 90 HIS A N 12
ATOM 17935 C CA . HIS A 1 90 ? 2.289 -13.272 -16.765 1.00 0.00 90 HIS A CA 12
ATOM 17936 C C . HIS A 1 90 ? 1.229 -12.684 -17.675 1.00 0.00 90 HIS A C 12
ATOM 17937 O O . HIS A 1 90 ? 1.044 -11.471 -17.689 1.00 0.00 90 HIS A O 12
ATOM 17952 N N . HIS A 1 91 ? 0.546 -13.530 -18.436 1.00 0.00 91 HIS A N 12
ATOM 17953 C CA . HIS A 1 91 ? -0.426 -13.050 -19.411 1.00 0.00 91 HIS A CA 12
ATOM 17954 C C . HIS A 1 91 ? -1.504 -12.210 -18.735 1.00 0.00 91 HIS A C 12
ATOM 17955 O O . HIS A 1 91 ? -2.078 -12.605 -17.721 1.00 0.00 91 HIS A O 12
ATOM 17970 N N . HIS A 1 92 ? -1.759 -11.045 -19.306 1.00 0.00 92 HIS A N 12
ATOM 17971 C CA . HIS A 1 92 ? -2.635 -10.056 -18.694 1.00 0.00 92 HIS A CA 12
ATOM 17972 C C . HIS A 1 92 ? -3.445 -9.322 -19.753 1.00 0.00 92 HIS A C 12
ATOM 17973 O O . HIS A 1 92 ? -2.980 -9.132 -20.876 1.00 0.00 92 HIS A O 12
ATOM 17988 N N . HIS A 1 93 ? -4.653 -8.915 -19.391 1.00 0.00 93 HIS A N 12
ATOM 17989 C CA . HIS A 1 93 ? -5.496 -8.143 -20.290 1.00 0.00 93 HIS A CA 12
ATOM 17990 C C . HIS A 1 93 ? -6.613 -7.468 -19.508 1.00 0.00 93 HIS A C 12
ATOM 17991 O O . HIS A 1 93 ? -7.140 -8.036 -18.553 1.00 0.00 93 HIS A O 12
ATOM 18006 N N . HIS A 1 94 ? -6.948 -6.251 -19.896 1.00 0.00 94 HIS A N 12
ATOM 18007 C CA . HIS A 1 94 ? -8.099 -5.562 -19.333 1.00 0.00 94 HIS A CA 12
ATOM 18008 C C . HIS A 1 94 ? -9.049 -5.157 -20.446 1.00 0.00 94 HIS A C 12
ATOM 18009 O O . HIS A 1 94 ? -9.758 -6.043 -20.966 1.00 0.00 94 HIS A O 12
ATOM 18025 N N . MET A 1 1 ? -1.183 18.753 4.626 1.00 0.00 1 MET A N 13
ATOM 18026 C CA . MET A 1 1 ? 0.132 18.088 4.510 1.00 0.00 1 MET A CA 13
ATOM 18027 C C . MET A 1 1 ? 0.773 17.919 5.882 1.00 0.00 1 MET A C 13
ATOM 18028 O O . MET A 1 1 ? 0.922 18.886 6.633 1.00 0.00 1 MET A O 13
ATOM 18044 N N . TYR A 1 2 ? 1.140 16.688 6.208 1.00 0.00 2 TYR A N 13
ATOM 18045 C CA . TYR A 1 2 ? 1.764 16.388 7.490 1.00 0.00 2 TYR A CA 13
ATOM 18046 C C . TYR A 1 2 ? 3.273 16.616 7.443 1.00 0.00 2 TYR A C 13
ATOM 18047 O O . TYR A 1 2 ? 3.863 16.728 6.367 1.00 0.00 2 TYR A O 13
ATOM 18065 N N . THR A 1 3 ? 3.891 16.680 8.616 1.00 0.00 3 THR A N 13
ATOM 18066 C CA . THR A 1 3 ? 5.308 16.980 8.717 1.00 0.00 3 THR A CA 13
ATOM 18067 C C . THR A 1 3 ? 6.140 15.723 8.986 1.00 0.00 3 THR A C 13
ATOM 18068 O O . THR A 1 3 ? 5.623 14.599 8.961 1.00 0.00 3 THR A O 13
ATOM 18079 N N . ALA A 1 4 ? 7.426 15.931 9.260 1.00 0.00 4 ALA A N 13
ATOM 18080 C CA . ALA A 1 4 ? 8.384 14.844 9.468 1.00 0.00 4 ALA A CA 13
ATOM 18081 C C . ALA A 1 4 ? 7.970 13.899 10.597 1.00 0.00 4 ALA A C 13
ATOM 18082 O O . ALA A 1 4 ? 8.226 12.697 10.527 1.00 0.00 4 ALA A O 13
ATOM 18089 N N . GLU A 1 5 ? 7.337 14.435 11.633 1.00 0.00 5 GLU A N 13
ATOM 18090 C CA . GLU A 1 5 ? 6.893 13.615 12.756 1.00 0.00 5 GLU A CA 13
ATOM 18091 C C . GLU A 1 5 ? 5.867 12.577 12.316 1.00 0.00 5 GLU A C 13
ATOM 18092 O O . GLU A 1 5 ? 5.857 11.452 12.815 1.00 0.00 5 GLU A O 13
ATOM 18104 N N . GLN A 1 6 ? 5.003 12.950 11.383 1.00 0.00 6 GLN A N 13
ATOM 18105 C CA . GLN A 1 6 ? 4.027 12.011 10.846 1.00 0.00 6 GLN A CA 13
ATOM 18106 C C . GLN A 1 6 ? 4.737 10.970 9.983 1.00 0.00 6 GLN A C 13
ATOM 18107 O O . GLN A 1 6 ? 4.367 9.794 9.970 1.00 0.00 6 GLN A O 13
ATOM 18121 N N . LYS A 1 7 ? 5.775 11.421 9.284 1.00 0.00 7 LYS A N 13
ATOM 18122 C CA . LYS A 1 7 ? 6.613 10.545 8.471 1.00 0.00 7 LYS A CA 13
ATOM 18123 C C . LYS A 1 7 ? 7.254 9.457 9.330 1.00 0.00 7 LYS A C 13
ATOM 18124 O O . LYS A 1 7 ? 7.478 8.342 8.865 1.00 0.00 7 LYS A O 13
ATOM 18143 N N . ALA A 1 8 ? 7.551 9.793 10.583 1.00 0.00 8 ALA A N 13
ATOM 18144 C CA . ALA A 1 8 ? 8.200 8.863 11.506 1.00 0.00 8 ALA A CA 13
ATOM 18145 C C . ALA A 1 8 ? 7.386 7.583 11.689 1.00 0.00 8 ALA A C 13
ATOM 18146 O O . ALA A 1 8 ? 7.947 6.496 11.803 1.00 0.00 8 ALA A O 13
ATOM 18153 N N . ARG A 1 9 ? 6.063 7.714 11.696 1.00 0.00 9 ARG A N 13
ATOM 18154 C CA . ARG A 1 9 ? 5.181 6.555 11.813 1.00 0.00 9 ARG A CA 13
ATOM 18155 C C . ARG A 1 9 ? 5.378 5.628 10.616 1.00 0.00 9 ARG A C 13
ATOM 18156 O O . ARG A 1 9 ? 5.448 4.409 10.758 1.00 0.00 9 ARG A O 13
ATOM 18177 N N . ILE A 1 10 ? 5.484 6.235 9.440 1.00 0.00 10 ILE A N 13
ATOM 18178 C CA . ILE A 1 10 ? 5.743 5.511 8.198 1.00 0.00 10 ILE A CA 13
ATOM 18179 C C . ILE A 1 10 ? 7.136 4.880 8.242 1.00 0.00 10 ILE A C 13
ATOM 18180 O O . ILE A 1 10 ? 7.331 3.723 7.861 1.00 0.00 10 ILE A O 13
ATOM 18196 N N . LYS A 1 11 ? 8.089 5.666 8.728 1.00 0.00 11 LYS A N 13
ATOM 18197 C CA . LYS A 1 11 ? 9.490 5.265 8.843 1.00 0.00 11 LYS A CA 13
ATOM 18198 C C . LYS A 1 11 ? 9.645 3.961 9.633 1.00 0.00 11 LYS A C 13
ATOM 18199 O O . LYS A 1 11 ? 10.494 3.129 9.312 1.00 0.00 11 LYS A O 13
ATOM 18218 N N . TRP A 1 12 ? 8.813 3.785 10.654 1.00 0.00 12 TRP A N 13
ATOM 18219 C CA . TRP A 1 12 ? 8.862 2.590 11.499 1.00 0.00 12 TRP A CA 13
ATOM 18220 C C . TRP A 1 12 ? 8.468 1.323 10.733 1.00 0.00 12 TRP A C 13
ATOM 18221 O O . TRP A 1 12 ? 8.884 0.223 11.094 1.00 0.00 12 TRP A O 13
ATOM 18242 N N . ALA A 1 13 ? 7.678 1.473 9.678 1.00 0.00 13 ALA A N 13
ATOM 18243 C CA . ALA A 1 13 ? 7.206 0.319 8.918 1.00 0.00 13 ALA A CA 13
ATOM 18244 C C . ALA A 1 13 ? 8.004 0.134 7.629 1.00 0.00 13 ALA A C 13
ATOM 18245 O O . ALA A 1 13 ? 8.498 -0.960 7.339 1.00 0.00 13 ALA A O 13
ATOM 18252 N N . CYS A 1 14 ? 8.141 1.213 6.868 1.00 0.00 14 CYS A N 13
ATOM 18253 C CA . CYS A 1 14 ? 8.825 1.179 5.578 1.00 0.00 14 CYS A CA 13
ATOM 18254 C C . CYS A 1 14 ? 10.302 0.810 5.715 1.00 0.00 14 CYS A C 13
ATOM 18255 O O . CYS A 1 14 ? 10.909 0.337 4.754 1.00 0.00 14 CYS A O 13
ATOM 18263 N N . ARG A 1 15 ? 10.879 1.051 6.899 1.00 0.00 15 ARG A N 13
ATOM 18264 C CA . ARG A 1 15 ? 12.279 0.701 7.170 1.00 0.00 15 ARG A CA 13
ATOM 18265 C C . ARG A 1 15 ? 12.564 -0.754 6.800 1.00 0.00 15 ARG A C 13
ATOM 18266 O O . ARG A 1 15 ? 13.665 -1.088 6.365 1.00 0.00 15 ARG A O 13
ATOM 18287 N N . ARG A 1 16 ? 11.568 -1.615 6.979 1.00 0.00 16 ARG A N 13
ATOM 18288 C CA . ARG A 1 16 ? 11.675 -2.995 6.539 1.00 0.00 16 ARG A CA 13
ATOM 18289 C C . ARG A 1 16 ? 10.920 -3.159 5.230 1.00 0.00 16 ARG A C 13
ATOM 18290 O O . ARG A 1 16 ? 11.426 -3.744 4.274 1.00 0.00 16 ARG A O 13
ATOM 18311 N N . GLY A 1 17 ? 9.693 -2.651 5.207 1.00 0.00 17 GLY A N 13
ATOM 18312 C CA . GLY A 1 17 ? 8.913 -2.631 3.987 1.00 0.00 17 GLY A CA 13
ATOM 18313 C C . GLY A 1 17 ? 8.110 -3.895 3.768 1.00 0.00 17 GLY A C 13
ATOM 18314 O O . GLY A 1 17 ? 7.040 -3.843 3.160 1.00 0.00 17 GLY A O 13
ATOM 18318 N N . MET A 1 18 ? 8.618 -5.024 4.276 1.00 0.00 18 MET A N 13
ATOM 18319 C CA . MET A 1 18 ? 8.015 -6.334 4.023 1.00 0.00 18 MET A CA 13
ATOM 18320 C C . MET A 1 18 ? 8.149 -6.670 2.541 1.00 0.00 18 MET A C 13
ATOM 18321 O O . MET A 1 18 ? 7.389 -6.185 1.721 1.00 0.00 18 MET A O 13
ATOM 18335 N N . LEU A 1 19 ? 9.122 -7.510 2.211 1.00 0.00 19 LEU A N 13
ATOM 18336 C CA . LEU A 1 19 ? 9.544 -7.723 0.825 1.00 0.00 19 LEU A CA 13
ATOM 18337 C C . LEU A 1 19 ? 8.393 -8.127 -0.100 1.00 0.00 19 LEU A C 13
ATOM 18338 O O . LEU A 1 19 ? 8.409 -7.808 -1.288 1.00 0.00 19 LEU A O 13
ATOM 18354 N N . GLU A 1 20 ? 7.403 -8.820 0.442 1.00 0.00 20 GLU A N 13
ATOM 18355 C CA . GLU A 1 20 ? 6.246 -9.243 -0.340 1.00 0.00 20 GLU A CA 13
ATOM 18356 C C . GLU A 1 20 ? 5.390 -8.045 -0.760 1.00 0.00 20 GLU A C 13
ATOM 18357 O O . GLU A 1 20 ? 4.607 -8.130 -1.706 1.00 0.00 20 GLU A O 13
ATOM 18369 N N . LEU A 1 21 ? 5.548 -6.934 -0.050 1.00 0.00 21 LEU A N 13
ATOM 18370 C CA . LEU A 1 21 ? 4.732 -5.747 -0.269 1.00 0.00 21 LEU A CA 13
ATOM 18371 C C . LEU A 1 21 ? 5.581 -4.525 -0.643 1.00 0.00 21 LEU A C 13
ATOM 18372 O O . LEU A 1 21 ? 5.130 -3.649 -1.381 1.00 0.00 21 LEU A O 13
ATOM 18388 N N . ASP A 1 22 ? 6.809 -4.489 -0.139 1.00 0.00 22 ASP A N 13
ATOM 18389 C CA . ASP A 1 22 ? 7.726 -3.360 -0.329 1.00 0.00 22 ASP A CA 13
ATOM 18390 C C . ASP A 1 22 ? 7.896 -2.996 -1.801 1.00 0.00 22 ASP A C 13
ATOM 18391 O O . ASP A 1 22 ? 7.852 -1.818 -2.169 1.00 0.00 22 ASP A O 13
ATOM 18400 N N . VAL A 1 23 ? 8.061 -4.011 -2.641 1.00 0.00 23 VAL A N 13
ATOM 18401 C CA . VAL A 1 23 ? 8.304 -3.804 -4.066 1.00 0.00 23 VAL A CA 13
ATOM 18402 C C . VAL A 1 23 ? 7.093 -3.190 -4.774 1.00 0.00 23 VAL A C 13
ATOM 18403 O O . VAL A 1 23 ? 7.200 -2.715 -5.905 1.00 0.00 23 VAL A O 13
ATOM 18416 N N . VAL A 1 24 ? 5.948 -3.195 -4.103 1.00 0.00 24 VAL A N 13
ATOM 18417 C CA . VAL A 1 24 ? 4.728 -2.631 -4.666 1.00 0.00 24 VAL A CA 13
ATOM 18418 C C . VAL A 1 24 ? 4.383 -1.304 -3.992 1.00 0.00 24 VAL A C 13
ATOM 18419 O O . VAL A 1 24 ? 4.088 -0.311 -4.661 1.00 0.00 24 VAL A O 13
ATOM 18432 N N . ILE A 1 25 ? 4.451 -1.289 -2.666 1.00 0.00 25 ILE A N 13
ATOM 18433 C CA . ILE A 1 25 ? 4.054 -0.125 -1.880 1.00 0.00 25 ILE A CA 13
ATOM 18434 C C . ILE A 1 25 ? 4.987 1.067 -2.102 1.00 0.00 25 ILE A C 13
ATOM 18435 O O . ILE A 1 25 ? 4.519 2.187 -2.325 1.00 0.00 25 ILE A O 13
ATOM 18451 N N . MET A 1 26 ? 6.298 0.826 -2.060 1.00 0.00 26 MET A N 13
ATOM 18452 C CA . MET A 1 26 ? 7.277 1.916 -2.125 1.00 0.00 26 MET A CA 13
ATOM 18453 C C . MET A 1 26 ? 7.122 2.766 -3.395 1.00 0.00 26 MET A C 13
ATOM 18454 O O . MET A 1 26 ? 6.969 3.985 -3.296 1.00 0.00 26 MET A O 13
ATOM 18468 N N . PRO A 1 27 ? 7.143 2.157 -4.607 1.00 0.00 27 PRO A N 13
ATOM 18469 C CA . PRO A 1 27 ? 6.986 2.914 -5.856 1.00 0.00 27 PRO A CA 13
ATOM 18470 C C . PRO A 1 27 ? 5.614 3.576 -5.959 1.00 0.00 27 PRO A C 13
ATOM 18471 O O . PRO A 1 27 ? 5.493 4.698 -6.450 1.00 0.00 27 PRO A O 13
ATOM 18482 N N . PHE A 1 28 ? 4.584 2.883 -5.474 1.00 0.00 28 PHE A N 13
ATOM 18483 C CA . PHE A 1 28 ? 3.227 3.416 -5.494 1.00 0.00 28 PHE A CA 13
ATOM 18484 C C . PHE A 1 28 ? 3.155 4.703 -4.685 1.00 0.00 28 PHE A C 13
ATOM 18485 O O . PHE A 1 28 ? 2.617 5.706 -5.151 1.00 0.00 28 PHE A O 13
ATOM 18502 N N . PHE A 1 29 ? 3.717 4.670 -3.483 1.00 0.00 29 PHE A N 13
ATOM 18503 C CA . PHE A 1 29 ? 3.695 5.823 -2.597 1.00 0.00 29 PHE A CA 13
ATOM 18504 C C . PHE A 1 29 ? 4.360 7.025 -3.257 1.00 0.00 29 PHE A C 13
ATOM 18505 O O . PHE A 1 29 ? 3.792 8.110 -3.286 1.00 0.00 29 PHE A O 13
ATOM 18522 N N . GLU A 1 30 ? 5.549 6.817 -3.810 1.00 0.00 30 GLU A N 13
ATOM 18523 C CA . GLU A 1 30 ? 6.309 7.902 -4.429 1.00 0.00 30 GLU A CA 13
ATOM 18524 C C . GLU A 1 30 ? 5.534 8.549 -5.565 1.00 0.00 30 GLU A C 13
ATOM 18525 O O . GLU A 1 30 ? 5.477 9.774 -5.680 1.00 0.00 30 GLU A O 13
ATOM 18537 N N . GLU A 1 31 ? 4.951 7.712 -6.399 1.00 0.00 31 GLU A N 13
ATOM 18538 C CA . GLU A 1 31 ? 4.216 8.176 -7.571 1.00 0.00 31 GLU A CA 13
ATOM 18539 C C . GLU A 1 31 ? 2.879 8.810 -7.194 1.00 0.00 31 GLU A C 13
ATOM 18540 O O . GLU A 1 31 ? 2.570 9.931 -7.601 1.00 0.00 31 GLU A O 13
ATOM 18552 N N . CYS A 1 32 ? 2.096 8.092 -6.408 1.00 0.00 32 CYS A N 13
ATOM 18553 C CA . CYS A 1 32 ? 0.705 8.454 -6.186 1.00 0.00 32 CYS A CA 13
ATOM 18554 C C . CYS A 1 32 ? 0.545 9.518 -5.101 1.00 0.00 32 CYS A C 13
ATOM 18555 O O . CYS A 1 32 ? -0.482 10.185 -5.048 1.00 0.00 32 CYS A O 13
ATOM 18563 N N . PHE A 1 33 ? 1.554 9.678 -4.243 1.00 0.00 33 PHE A N 13
ATOM 18564 C CA . PHE A 1 33 ? 1.488 10.635 -3.128 1.00 0.00 33 PHE A CA 13
ATOM 18565 C C . PHE A 1 33 ? 1.063 12.027 -3.600 1.00 0.00 33 PHE A C 13
ATOM 18566 O O . PHE A 1 33 ? 0.293 12.712 -2.930 1.00 0.00 33 PHE A O 13
ATOM 18583 N N . ASP A 1 34 ? 1.552 12.422 -4.768 1.00 0.00 34 ASP A N 13
ATOM 18584 C CA . ASP A 1 34 ? 1.245 13.737 -5.336 1.00 0.00 34 ASP A CA 13
ATOM 18585 C C . ASP A 1 34 ? -0.242 13.861 -5.693 1.00 0.00 34 ASP A C 13
ATOM 18586 O O . ASP A 1 34 ? -0.792 14.964 -5.773 1.00 0.00 34 ASP A O 13
ATOM 18595 N N . SER A 1 35 ? -0.893 12.722 -5.878 1.00 0.00 35 SER A N 13
ATOM 18596 C CA . SER A 1 35 ? -2.289 12.689 -6.284 1.00 0.00 35 SER A CA 13
ATOM 18597 C C . SER A 1 35 ? -3.180 12.109 -5.180 1.00 0.00 35 SER A C 13
ATOM 18598 O O . SER A 1 35 ? -4.393 11.973 -5.355 1.00 0.00 35 SER A O 13
ATOM 18606 N N . LEU A 1 36 ? -2.581 11.764 -4.047 1.00 0.00 36 LEU A N 13
ATOM 18607 C CA . LEU A 1 36 ? -3.332 11.202 -2.930 1.00 0.00 36 LEU A CA 13
ATOM 18608 C C . LEU A 1 36 ? -3.834 12.300 -2.009 1.00 0.00 36 LEU A C 13
ATOM 18609 O O . LEU A 1 36 ? -3.095 13.221 -1.664 1.00 0.00 36 LEU A O 13
ATOM 18625 N N . THR A 1 37 ? -5.089 12.195 -1.608 1.00 0.00 37 THR A N 13
ATOM 18626 C CA . THR A 1 37 ? -5.668 13.151 -0.687 1.00 0.00 37 THR A CA 13
ATOM 18627 C C . THR A 1 37 ? -5.236 12.811 0.737 1.00 0.00 37 THR A C 13
ATOM 18628 O O . THR A 1 37 ? -4.815 11.687 1.007 1.00 0.00 37 THR A O 13
ATOM 18639 N N . GLU A 1 38 ? -5.344 13.767 1.643 1.00 0.00 38 GLU A N 13
ATOM 18640 C CA . GLU A 1 38 ? -4.859 13.584 3.005 1.00 0.00 38 GLU A CA 13
ATOM 18641 C C . GLU A 1 38 ? -5.620 12.486 3.736 1.00 0.00 38 GLU A C 13
ATOM 18642 O O . GLU A 1 38 ? -5.044 11.767 4.545 1.00 0.00 38 GLU A O 13
ATOM 18654 N N . SER A 1 39 ? -6.908 12.359 3.455 1.00 0.00 39 SER A N 13
ATOM 18655 C CA . SER A 1 39 ? -7.694 11.250 3.974 1.00 0.00 39 SER A CA 13
ATOM 18656 C C . SER A 1 39 ? -7.066 9.915 3.563 1.00 0.00 39 SER A C 13
ATOM 18657 O O . SER A 1 39 ? -6.866 9.028 4.391 1.00 0.00 39 SER A O 13
ATOM 18665 N N . GLU A 1 40 ? -6.725 9.802 2.280 1.00 0.00 40 GLU A N 13
ATOM 18666 C CA . GLU A 1 40 ? -6.059 8.612 1.756 1.00 0.00 40 GLU A CA 13
ATOM 18667 C C . GLU A 1 40 ? -4.706 8.422 2.437 1.00 0.00 40 GLU A C 13
ATOM 18668 O O . GLU A 1 40 ? -4.293 7.302 2.741 1.00 0.00 40 GLU A O 13
ATOM 18680 N N . GLN A 1 41 ? -4.029 9.536 2.670 1.00 0.00 41 GLN A N 13
ATOM 18681 C CA . GLN A 1 41 ? -2.730 9.541 3.325 1.00 0.00 41 GLN A CA 13
ATOM 18682 C C . GLN A 1 41 ? -2.845 9.063 4.775 1.00 0.00 41 GLN A C 13
ATOM 18683 O O . GLN A 1 41 ? -1.989 8.326 5.263 1.00 0.00 41 GLN A O 13
ATOM 18697 N N . ASP A 1 42 ? -3.916 9.472 5.447 1.00 0.00 42 ASP A N 13
ATOM 18698 C CA . ASP A 1 42 ? -4.153 9.084 6.837 1.00 0.00 42 ASP A CA 13
ATOM 18699 C C . ASP A 1 42 ? -4.405 7.589 6.944 1.00 0.00 42 ASP A C 13
ATOM 18700 O O . ASP A 1 42 ? -3.841 6.916 7.810 1.00 0.00 42 ASP A O 13
ATOM 18709 N N . ASP A 1 43 ? -5.244 7.073 6.051 1.00 0.00 43 ASP A N 13
ATOM 18710 C CA . ASP A 1 43 ? -5.521 5.643 6.002 1.00 0.00 43 ASP A CA 13
ATOM 18711 C C . ASP A 1 43 ? -4.241 4.860 5.742 1.00 0.00 43 ASP A C 13
ATOM 18712 O O . ASP A 1 43 ? -4.045 3.780 6.290 1.00 0.00 43 ASP A O 13
ATOM 18721 N N . PHE A 1 44 ? -3.365 5.422 4.918 1.00 0.00 44 PHE A N 13
ATOM 18722 C CA . PHE A 1 44 ? -2.080 4.798 4.624 1.00 0.00 44 PHE A CA 13
ATOM 18723 C C . PHE A 1 44 ? -1.233 4.681 5.892 1.00 0.00 44 PHE A C 13
ATOM 18724 O O . PHE A 1 44 ? -0.620 3.645 6.145 1.00 0.00 44 PHE A O 13
ATOM 18741 N N . VAL A 1 45 ? -1.213 5.743 6.690 1.00 0.00 45 VAL A N 13
ATOM 18742 C CA . VAL A 1 45 ? -0.463 5.741 7.939 1.00 0.00 45 VAL A CA 13
ATOM 18743 C C . VAL A 1 45 ? -1.070 4.746 8.922 1.00 0.00 45 VAL A C 13
ATOM 18744 O O . VAL A 1 45 ? -0.358 3.929 9.509 1.00 0.00 45 VAL A O 13
ATOM 18757 N N . ALA A 1 46 ? -2.390 4.811 9.082 1.00 0.00 46 ALA A N 13
ATOM 18758 C CA . ALA A 1 46 ? -3.105 3.897 9.970 1.00 0.00 46 ALA A CA 13
ATOM 18759 C C . ALA A 1 46 ? -2.885 2.444 9.553 1.00 0.00 46 ALA A C 13
ATOM 18760 O O . ALA A 1 46 ? -2.750 1.556 10.398 1.00 0.00 46 ALA A O 13
ATOM 18767 N N . LEU A 1 47 ? -2.846 2.220 8.244 1.00 0.00 47 LEU A N 13
ATOM 18768 C CA . LEU A 1 47 ? -2.574 0.904 7.676 1.00 0.00 47 LEU A CA 13
ATOM 18769 C C . LEU A 1 47 ? -1.267 0.328 8.200 1.00 0.00 47 LEU A C 13
ATOM 18770 O O . LEU A 1 47 ? -1.222 -0.803 8.678 1.00 0.00 47 LEU A O 13
ATOM 18786 N N . LEU A 1 48 ? -0.210 1.120 8.128 1.00 0.00 48 LEU A N 13
ATOM 18787 C CA . LEU A 1 48 ? 1.123 0.632 8.444 1.00 0.00 48 LEU A CA 13
ATOM 18788 C C . LEU A 1 48 ? 1.269 0.281 9.925 1.00 0.00 48 LEU A C 13
ATOM 18789 O O . LEU A 1 48 ? 2.075 -0.577 10.288 1.00 0.00 48 LEU A O 13
ATOM 18805 N N . GLU A 1 49 ? 0.493 0.943 10.776 1.00 0.00 49 GLU A N 13
ATOM 18806 C CA . GLU A 1 49 ? 0.537 0.679 12.211 1.00 0.00 49 GLU A CA 13
ATOM 18807 C C . GLU A 1 49 ? -0.260 -0.572 12.568 1.00 0.00 49 GLU A C 13
ATOM 18808 O O . GLU A 1 49 ? -0.131 -1.104 13.670 1.00 0.00 49 GLU A O 13
ATOM 18820 N N . SER A 1 50 ? -1.079 -1.041 11.639 1.00 0.00 50 SER A N 13
ATOM 18821 C CA . SER A 1 50 ? -1.997 -2.132 11.921 1.00 0.00 50 SER A CA 13
ATOM 18822 C C . SER A 1 50 ? -1.488 -3.465 11.369 1.00 0.00 50 SER A C 13
ATOM 18823 O O . SER A 1 50 ? -0.749 -3.508 10.382 1.00 0.00 50 SER A O 13
ATOM 18831 N N . ASP A 1 51 ? -1.868 -4.548 12.033 1.00 0.00 51 ASP A N 13
ATOM 18832 C CA . ASP A 1 51 ? -1.596 -5.891 11.545 1.00 0.00 51 ASP A CA 13
ATOM 18833 C C . ASP A 1 51 ? -2.799 -6.374 10.748 1.00 0.00 51 ASP A C 13
ATOM 18834 O O . ASP A 1 51 ? -3.826 -6.736 11.322 1.00 0.00 51 ASP A O 13
ATOM 18843 N N . ASP A 1 52 ? -2.688 -6.357 9.428 1.00 0.00 52 ASP A N 13
ATOM 18844 C CA . ASP A 1 52 ? -3.844 -6.601 8.573 1.00 0.00 52 ASP A CA 13
ATOM 18845 C C . ASP A 1 52 ? -3.606 -7.731 7.579 1.00 0.00 52 ASP A C 13
ATOM 18846 O O . ASP A 1 52 ? -3.197 -7.498 6.440 1.00 0.00 52 ASP A O 13
ATOM 18855 N N . PRO A 1 53 ? -3.847 -8.982 8.002 1.00 0.00 53 PRO A N 13
ATOM 18856 C CA . PRO A 1 53 ? -3.773 -10.145 7.121 1.00 0.00 53 PRO A CA 13
ATOM 18857 C C . PRO A 1 53 ? -4.989 -10.228 6.203 1.00 0.00 53 PRO A C 13
ATOM 18858 O O . PRO A 1 53 ? -4.882 -10.628 5.041 1.00 0.00 53 PRO A O 13
ATOM 18869 N N . ASP A 1 54 ? -6.147 -9.831 6.728 1.00 0.00 54 ASP A N 13
ATOM 18870 C CA . ASP A 1 54 ? -7.383 -9.818 5.951 1.00 0.00 54 ASP A CA 13
ATOM 18871 C C . ASP A 1 54 ? -7.315 -8.725 4.895 1.00 0.00 54 ASP A C 13
ATOM 18872 O O . ASP A 1 54 ? -7.868 -8.857 3.806 1.00 0.00 54 ASP A O 13
ATOM 18881 N N . LEU A 1 55 ? -6.615 -7.648 5.230 1.00 0.00 55 LEU A N 13
ATOM 18882 C CA . LEU A 1 55 ? -6.382 -6.554 4.299 1.00 0.00 55 LEU A CA 13
ATOM 18883 C C . LEU A 1 55 ? -5.421 -6.996 3.191 1.00 0.00 55 LEU A C 13
ATOM 18884 O O . LEU A 1 55 ? -5.556 -6.597 2.030 1.00 0.00 55 LEU A O 13
ATOM 18900 N N . PHE A 1 56 ? -4.450 -7.829 3.554 1.00 0.00 56 PHE A N 13
ATOM 18901 C CA . PHE A 1 56 ? -3.545 -8.428 2.579 1.00 0.00 56 PHE A CA 13
ATOM 18902 C C . PHE A 1 56 ? -4.339 -9.215 1.538 1.00 0.00 56 PHE A C 13
ATOM 18903 O O . PHE A 1 56 ? -3.944 -9.320 0.376 1.00 0.00 56 PHE A O 13
ATOM 18920 N N . ALA A 1 57 ? -5.472 -9.755 1.965 1.00 0.00 57 ALA A N 13
ATOM 18921 C CA . ALA A 1 57 ? -6.365 -10.471 1.068 1.00 0.00 57 ALA A CA 13
ATOM 18922 C C . ALA A 1 57 ? -6.988 -9.528 0.042 1.00 0.00 57 ALA A C 13
ATOM 18923 O O . ALA A 1 57 ? -7.424 -9.970 -1.018 1.00 0.00 57 ALA A O 13
ATOM 18930 N N . TRP A 1 58 ? -7.026 -8.233 0.345 1.00 0.00 58 TRP A N 13
ATOM 18931 C CA . TRP A 1 58 ? -7.492 -7.247 -0.625 1.00 0.00 58 TRP A CA 13
ATOM 18932 C C . TRP A 1 58 ? -6.408 -6.956 -1.647 1.00 0.00 58 TRP A C 13
ATOM 18933 O O . TRP A 1 58 ? -6.700 -6.650 -2.800 1.00 0.00 58 TRP A O 13
ATOM 18954 N N . VAL A 1 59 ? -5.156 -7.058 -1.211 1.00 0.00 59 VAL A N 13
ATOM 18955 C CA . VAL A 1 59 ? -4.013 -6.907 -2.113 1.00 0.00 59 VAL A CA 13
ATOM 18956 C C . VAL A 1 59 ? -4.083 -7.941 -3.240 1.00 0.00 59 VAL A C 13
ATOM 18957 O O . VAL A 1 59 ? -3.704 -7.667 -4.378 1.00 0.00 59 VAL A O 13
ATOM 18970 N N . MET A 1 60 ? -4.584 -9.128 -2.916 1.00 0.00 60 MET A N 13
ATOM 18971 C CA . MET A 1 60 ? -4.762 -10.178 -3.915 1.00 0.00 60 MET A CA 13
ATOM 18972 C C . MET A 1 60 ? -6.202 -10.191 -4.437 1.00 0.00 60 MET A C 13
ATOM 18973 O O . MET A 1 60 ? -6.520 -10.892 -5.398 1.00 0.00 60 MET A O 13
ATOM 18987 N N . GLY A 1 61 ? -7.068 -9.420 -3.781 1.00 0.00 61 GLY A N 13
ATOM 18988 C CA . GLY A 1 61 ? -8.431 -9.231 -4.254 1.00 0.00 61 GLY A CA 13
ATOM 18989 C C . GLY A 1 61 ? -9.355 -10.402 -3.964 1.00 0.00 61 GLY A C 13
ATOM 18990 O O . GLY A 1 61 ? -10.237 -10.708 -4.765 1.00 0.00 61 GLY A O 13
ATOM 18994 N N . HIS A 1 62 ? -9.173 -11.049 -2.818 1.00 0.00 62 HIS A N 13
ATOM 18995 C CA . HIS A 1 62 ? -9.983 -12.212 -2.454 1.00 0.00 62 HIS A CA 13
ATOM 18996 C C . HIS A 1 62 ? -10.441 -12.149 -0.997 1.00 0.00 62 HIS A C 13
ATOM 18997 O O . HIS A 1 62 ? -10.850 -13.158 -0.422 1.00 0.00 62 HIS A O 13
ATOM 19012 N N . GLY A 1 63 ? -10.406 -10.966 -0.405 1.00 0.00 63 GLY A N 13
ATOM 19013 C CA . GLY A 1 63 ? -10.759 -10.848 0.996 1.00 0.00 63 GLY A CA 13
ATOM 19014 C C . GLY A 1 63 ? -11.792 -9.774 1.259 1.00 0.00 63 GLY A C 13
ATOM 19015 O O . GLY A 1 63 ? -12.272 -9.126 0.329 1.00 0.00 63 GLY A O 13
ATOM 19019 N N . ARG A 1 64 ? -12.144 -9.600 2.528 1.00 0.00 64 ARG A N 13
ATOM 19020 C CA . ARG A 1 64 ? -13.071 -8.557 2.946 1.00 0.00 64 ARG A CA 13
ATOM 19021 C C . ARG A 1 64 ? -12.586 -7.906 4.230 1.00 0.00 64 ARG A C 13
ATOM 19022 O O . ARG A 1 64 ? -11.946 -8.550 5.057 1.00 0.00 64 ARG A O 13
ATOM 19043 N N . CYS A 1 65 ? -12.892 -6.627 4.377 1.00 0.00 65 CYS A N 13
ATOM 19044 C CA . CYS A 1 65 ? -12.452 -5.849 5.525 1.00 0.00 65 CYS A CA 13
ATOM 19045 C C . CYS A 1 65 ? -13.599 -5.013 6.067 1.00 0.00 65 CYS A C 13
ATOM 19046 O O . CYS A 1 65 ? -14.569 -4.753 5.356 1.00 0.00 65 CYS A O 13
ATOM 19054 N N . GLU A 1 66 ? -13.484 -4.594 7.319 1.00 0.00 66 GLU A N 13
ATOM 19055 C CA . GLU A 1 66 ? -14.564 -3.882 7.988 1.00 0.00 66 GLU A CA 13
ATOM 19056 C C . GLU A 1 66 ? -14.645 -2.425 7.547 1.00 0.00 66 GLU A C 13
ATOM 19057 O O . GLU A 1 66 ? -15.737 -1.873 7.422 1.00 0.00 66 GLU A O 13
ATOM 19069 N N . ASN A 1 67 ? -13.502 -1.798 7.307 1.00 0.00 67 ASN A N 13
ATOM 19070 C CA . ASN A 1 67 ? -13.494 -0.417 6.854 1.00 0.00 67 ASN A CA 13
ATOM 19071 C C . ASN A 1 67 ? -13.002 -0.331 5.416 1.00 0.00 67 ASN A C 13
ATOM 19072 O O . ASN A 1 67 ? -11.845 -0.625 5.113 1.00 0.00 67 ASN A O 13
ATOM 19083 N N . LEU A 1 68 ? -13.901 0.066 4.529 1.00 0.00 68 LEU A N 13
ATOM 19084 C CA . LEU A 1 68 ? -13.600 0.129 3.106 1.00 0.00 68 LEU A CA 13
ATOM 19085 C C . LEU A 1 68 ? -12.658 1.280 2.777 1.00 0.00 68 LEU A C 13
ATOM 19086 O O . LEU A 1 68 ? -12.127 1.349 1.671 1.00 0.00 68 LEU A O 13
ATOM 19102 N N . GLY A 1 69 ? -12.461 2.177 3.734 1.00 0.00 69 GLY A N 13
ATOM 19103 C CA . GLY A 1 69 ? -11.477 3.232 3.572 1.00 0.00 69 GLY A CA 13
ATOM 19104 C C . GLY A 1 69 ? -10.097 2.665 3.312 1.00 0.00 69 GLY A C 13
ATOM 19105 O O . GLY A 1 69 ? -9.411 3.081 2.378 1.00 0.00 69 GLY A O 13
ATOM 19109 N N . LEU A 1 70 ? -9.707 1.683 4.121 1.00 0.00 70 LEU A N 13
ATOM 19110 C CA . LEU A 1 70 ? -8.436 0.996 3.934 1.00 0.00 70 LEU A CA 13
ATOM 19111 C C . LEU A 1 70 ? -8.443 0.208 2.634 1.00 0.00 70 LEU A C 13
ATOM 19112 O O . LEU A 1 70 ? -7.452 0.175 1.905 1.00 0.00 70 LEU A O 13
ATOM 19128 N N . ALA A 1 71 ? -9.578 -0.414 2.348 1.00 0.00 71 ALA A N 13
ATOM 19129 C CA . ALA A 1 71 ? -9.736 -1.216 1.147 1.00 0.00 71 ALA A CA 13
ATOM 19130 C C . ALA A 1 71 ? -9.556 -0.374 -0.112 1.00 0.00 71 ALA A C 13
ATOM 19131 O O . ALA A 1 71 ? -8.954 -0.825 -1.084 1.00 0.00 71 ALA A O 13
ATOM 19138 N N . ALA A 1 72 ? -10.079 0.846 -0.084 1.00 0.00 72 ALA A N 13
ATOM 19139 C CA . ALA A 1 72 ? -9.974 1.757 -1.218 1.00 0.00 72 ALA A CA 13
ATOM 19140 C C . ALA A 1 72 ? -8.517 2.076 -1.533 1.00 0.00 72 ALA A C 13
ATOM 19141 O O . ALA A 1 72 ? -8.111 2.076 -2.696 1.00 0.00 72 ALA A O 13
ATOM 19148 N N . MET A 1 73 ? -7.732 2.345 -0.493 1.00 0.00 73 MET A N 13
ATOM 19149 C CA . MET A 1 73 ? -6.309 2.620 -0.663 1.00 0.00 73 MET A CA 13
ATOM 19150 C C . MET A 1 73 ? -5.601 1.420 -1.282 1.00 0.00 73 MET A C 13
ATOM 19151 O O . MET A 1 73 ? -4.838 1.565 -2.238 1.00 0.00 73 MET A O 13
ATOM 19165 N N . VAL A 1 74 ? -5.878 0.237 -0.743 1.00 0.00 74 VAL A N 13
ATOM 19166 C CA . VAL A 1 74 ? -5.269 -0.994 -1.228 1.00 0.00 74 VAL A CA 13
ATOM 19167 C C . VAL A 1 74 ? -5.700 -1.300 -2.660 1.00 0.00 74 VAL A C 13
ATOM 19168 O O . VAL A 1 74 ? -4.886 -1.713 -3.480 1.00 0.00 74 VAL A O 13
ATOM 19181 N N . ASP A 1 75 ? -6.973 -1.073 -2.954 1.00 0.00 75 ASP A N 13
ATOM 19182 C CA . ASP A 1 75 ? -7.516 -1.291 -4.295 1.00 0.00 75 ASP A CA 13
ATOM 19183 C C . ASP A 1 75 ? -6.726 -0.502 -5.333 1.00 0.00 75 ASP A C 13
ATOM 19184 O O . ASP A 1 75 ? -6.395 -1.009 -6.406 1.00 0.00 75 ASP A O 13
ATOM 19193 N N . LYS A 1 76 ? -6.401 0.736 -4.991 1.00 0.00 76 LYS A N 13
ATOM 19194 C CA . LYS A 1 76 ? -5.614 1.587 -5.870 1.00 0.00 76 LYS A CA 13
ATOM 19195 C C . LYS A 1 76 ? -4.181 1.064 -5.990 1.00 0.00 76 LYS A C 13
ATOM 19196 O O . LYS A 1 76 ? -3.561 1.167 -7.051 1.00 0.00 76 LYS A O 13
ATOM 19215 N N . ILE A 1 77 ? -3.664 0.497 -4.902 1.00 0.00 77 ILE A N 13
ATOM 19216 C CA . ILE A 1 77 ? -2.343 -0.125 -4.909 1.00 0.00 77 ILE A CA 13
ATOM 19217 C C . ILE A 1 77 ? -2.341 -1.343 -5.835 1.00 0.00 77 ILE A C 13
ATOM 19218 O O . ILE A 1 77 ? -1.417 -1.536 -6.627 1.00 0.00 77 ILE A O 13
ATOM 19234 N N . VAL A 1 78 ? -3.396 -2.149 -5.740 1.00 0.00 78 VAL A N 13
ATOM 19235 C CA . VAL A 1 78 ? -3.545 -3.335 -6.580 1.00 0.00 78 VAL A CA 13
ATOM 19236 C C . VAL A 1 78 ? -3.568 -2.950 -8.054 1.00 0.00 78 VAL A C 1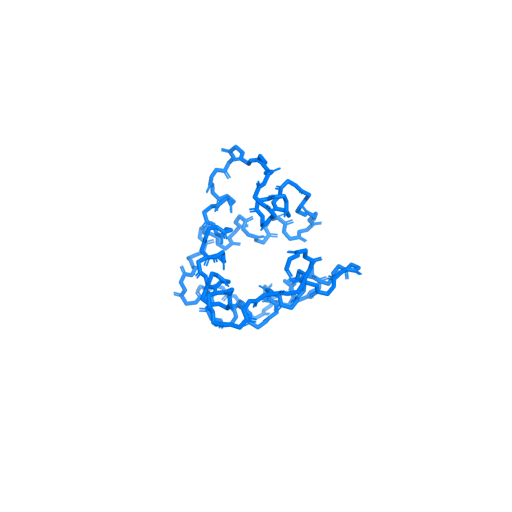3
ATOM 19237 O O . VAL A 1 78 ? -2.953 -3.615 -8.890 1.00 0.00 78 VAL A O 13
ATOM 19250 N N . ALA A 1 79 ? -4.272 -1.868 -8.365 1.00 0.00 79 ALA A N 13
ATOM 19251 C CA . ALA A 1 79 ? -4.325 -1.354 -9.729 1.00 0.00 79 ALA A CA 13
ATOM 19252 C C . ALA A 1 79 ? -2.926 -1.019 -10.245 1.00 0.00 79 ALA A C 13
ATOM 19253 O O . ALA A 1 79 ? -2.624 -1.215 -11.422 1.00 0.00 79 ALA A O 13
ATOM 19260 N N . HIS A 1 80 ? -2.079 -0.502 -9.359 1.00 0.00 80 HIS A N 13
ATOM 19261 C CA . HIS A 1 80 ? -0.701 -0.166 -9.715 1.00 0.00 80 HIS A CA 13
ATOM 19262 C C . HIS A 1 80 ? 0.134 -1.436 -9.893 1.00 0.00 80 HIS A C 13
ATOM 19263 O O . HIS A 1 80 ? 1.003 -1.511 -10.764 1.00 0.00 80 HIS A O 13
ATOM 19278 N N . ASN A 1 81 ? -0.138 -2.428 -9.054 1.00 0.00 81 ASN A N 13
ATOM 19279 C CA . ASN A 1 81 ? 0.559 -3.711 -9.109 1.00 0.00 81 ASN A CA 13
ATOM 19280 C C . ASN A 1 81 ? 0.210 -4.456 -10.391 1.00 0.00 81 ASN A C 13
ATOM 19281 O O . ASN A 1 81 ? 1.048 -5.142 -10.970 1.00 0.00 81 ASN A O 13
ATOM 19292 N N . LEU A 1 82 ? -1.037 -4.311 -10.827 1.00 0.00 82 LEU A N 13
ATOM 19293 C CA . LEU A 1 82 ? -1.507 -4.931 -12.063 1.00 0.00 82 LEU A CA 13
ATOM 19294 C C . LEU A 1 82 ? -0.595 -4.538 -13.225 1.00 0.00 82 LEU A C 13
ATOM 19295 O O . LEU A 1 82 ? -0.284 -5.357 -14.091 1.00 0.00 82 LEU A O 13
ATOM 19311 N N . SER A 1 83 ? -0.156 -3.286 -13.225 1.00 0.00 83 SER A N 13
ATOM 19312 C CA . SER A 1 83 ? 0.765 -2.797 -14.239 1.00 0.00 83 SER A CA 13
ATOM 19313 C C . SER A 1 83 ? 2.094 -3.545 -14.172 1.00 0.00 83 SER A C 13
ATOM 19314 O O . SER A 1 83 ? 2.646 -3.927 -15.198 1.00 0.00 83 SER A O 13
ATOM 19322 N N . LYS A 1 84 ? 2.586 -3.774 -12.962 1.00 0.00 84 LYS A N 13
ATOM 19323 C CA . LYS A 1 84 ? 3.829 -4.513 -12.764 1.00 0.00 84 LYS A CA 13
ATOM 19324 C C . LYS A 1 84 ? 3.698 -5.947 -13.268 1.00 0.00 84 LYS A C 13
ATOM 19325 O O . LYS A 1 84 ? 4.661 -6.529 -13.774 1.00 0.00 84 LYS A O 13
ATOM 19344 N N . VAL A 1 85 ? 2.502 -6.503 -13.134 1.00 0.00 85 VAL A N 13
ATOM 19345 C CA . VAL A 1 85 ? 2.235 -7.870 -13.572 1.00 0.00 85 VAL A CA 13
ATOM 19346 C C . VAL A 1 85 ? 2.125 -7.936 -15.096 1.00 0.00 85 VAL A C 13
ATOM 19347 O O . VAL A 1 85 ? 2.514 -8.925 -15.724 1.00 0.00 85 VAL A O 13
ATOM 19360 N N . ARG A 1 86 ? 1.605 -6.874 -15.696 1.00 0.00 86 ARG A N 13
ATOM 19361 C CA . ARG A 1 86 ? 1.470 -6.820 -17.145 1.00 0.00 86 ARG A CA 13
ATOM 19362 C C . ARG A 1 86 ? 2.779 -6.372 -17.781 1.00 0.00 86 ARG A C 13
ATOM 19363 O O . ARG A 1 86 ? 2.929 -6.382 -19.000 1.00 0.00 86 ARG A O 13
ATOM 19384 N N . LEU A 1 87 ? 3.719 -5.981 -16.941 1.00 0.00 87 LEU A N 13
ATOM 19385 C CA . LEU A 1 87 ? 5.059 -5.649 -17.394 1.00 0.00 87 LEU A CA 13
ATOM 19386 C C . LEU A 1 87 ? 5.930 -6.899 -17.513 1.00 0.00 87 LEU A C 13
ATOM 19387 O O . LEU A 1 87 ? 6.141 -7.414 -18.611 1.00 0.00 87 LEU A O 13
ATOM 19403 N N . GLU A 1 88 ? 6.415 -7.401 -16.383 1.00 0.00 88 GLU A N 13
ATOM 19404 C CA . GLU A 1 88 ? 7.359 -8.517 -16.390 1.00 0.00 88 GLU A CA 13
ATOM 19405 C C . GLU A 1 88 ? 6.721 -9.798 -15.867 1.00 0.00 88 GLU A C 13
ATOM 19406 O O . GLU A 1 88 ? 6.469 -9.921 -14.669 1.00 0.00 88 GLU A O 13
ATOM 19418 N N . HIS A 1 89 ? 6.470 -10.743 -16.779 1.00 0.00 89 HIS A N 13
ATOM 19419 C CA . HIS A 1 89 ? 5.918 -12.057 -16.439 1.00 0.00 89 HIS A CA 13
ATOM 19420 C C . HIS A 1 89 ? 4.495 -11.947 -15.904 1.00 0.00 89 HIS A C 13
ATOM 19421 O O . HIS A 1 89 ? 4.258 -11.454 -14.805 1.00 0.00 89 HIS A O 13
ATOM 19436 N N . HIS A 1 90 ? 3.549 -12.432 -16.684 1.00 0.00 90 HIS A N 13
ATOM 19437 C CA . HIS A 1 90 ? 2.141 -12.284 -16.352 1.00 0.00 90 HIS A CA 13
ATOM 19438 C C . HIS A 1 90 ? 1.667 -13.454 -15.501 1.00 0.00 90 HIS A C 13
ATOM 19439 O O . HIS A 1 90 ? 1.384 -14.535 -16.020 1.00 0.00 90 HIS A O 13
ATOM 19454 N N . HIS A 1 91 ? 1.614 -13.245 -14.193 1.00 0.00 91 HIS A N 13
ATOM 19455 C CA . HIS A 1 91 ? 1.130 -14.266 -13.272 1.00 0.00 91 HIS A CA 13
ATOM 19456 C C . HIS A 1 91 ? -0.200 -13.843 -12.668 1.00 0.00 91 HIS A C 13
ATOM 19457 O O . HIS A 1 91 ? -0.250 -12.971 -11.803 1.00 0.00 91 HIS A O 13
ATOM 19472 N N . HIS A 1 92 ? -1.278 -14.453 -13.129 1.00 0.00 92 HIS A N 13
ATOM 19473 C CA . HIS A 1 92 ? -2.605 -14.120 -12.632 1.00 0.00 92 HIS A CA 13
ATOM 19474 C C . HIS A 1 92 ? -3.325 -15.389 -12.186 1.00 0.00 92 HIS A C 13
ATOM 19475 O O . HIS A 1 92 ? -4.474 -15.340 -11.745 1.00 0.00 92 HIS A O 13
ATOM 19490 N N . HIS A 1 93 ? -2.620 -16.516 -12.282 1.00 0.00 93 HIS A N 13
ATOM 19491 C CA . HIS A 1 93 ? -3.194 -17.830 -11.998 1.00 0.00 93 HIS A CA 13
ATOM 19492 C C . HIS A 1 93 ? -4.354 -18.112 -12.945 1.00 0.00 93 HIS A C 13
ATOM 19493 O O . HIS A 1 93 ? -5.521 -17.915 -12.602 1.00 0.00 93 HIS A O 13
ATOM 19508 N N . HIS A 1 94 ? -4.020 -18.542 -14.151 1.00 0.00 94 HIS A N 13
ATOM 19509 C CA . HIS A 1 94 ? -5.014 -18.791 -15.183 1.00 0.00 94 HIS A CA 13
ATOM 19510 C C . HIS A 1 94 ? -4.854 -20.208 -15.720 1.00 0.00 94 HIS A C 13
ATOM 19511 O O . HIS A 1 94 ? -4.153 -20.386 -16.732 1.00 0.00 94 HIS A O 13
ATOM 19527 N N . MET A 1 1 ? -0.274 18.968 5.090 1.00 0.00 1 MET A N 14
ATOM 19528 C CA . MET A 1 1 ? 0.084 19.279 6.490 1.00 0.00 1 MET A CA 14
ATOM 19529 C C . MET A 1 1 ? 0.918 18.145 7.079 1.00 0.00 1 MET A C 14
ATOM 19530 O O . MET A 1 1 ? 1.789 18.376 7.921 1.00 0.00 1 MET A O 14
ATOM 19546 N N . TYR A 1 2 ? 0.640 16.917 6.646 1.00 0.00 2 TYR A N 14
ATOM 19547 C CA . TYR A 1 2 ? 1.486 15.780 6.989 1.00 0.00 2 TYR A CA 14
ATOM 19548 C C . TYR A 1 2 ? 2.831 15.899 6.285 1.00 0.00 2 TYR A C 14
ATOM 19549 O O . TYR A 1 2 ? 2.981 15.542 5.115 1.00 0.00 2 TYR A O 14
ATOM 19567 N N . THR A 1 3 ? 3.798 16.416 7.013 1.00 0.00 3 THR A N 14
ATOM 19568 C CA . THR A 1 3 ? 5.105 16.735 6.459 1.00 0.00 3 THR A CA 14
ATOM 19569 C C . THR A 1 3 ? 6.163 15.707 6.882 1.00 0.00 3 THR A C 14
ATOM 19570 O O . THR A 1 3 ? 5.824 14.598 7.301 1.00 0.00 3 THR A O 14
ATOM 19581 N N . ALA A 1 4 ? 7.439 16.083 6.763 1.00 0.00 4 ALA A N 14
ATOM 19582 C CA . ALA A 1 4 ? 8.565 15.184 7.030 1.00 0.00 4 ALA A CA 14
ATOM 19583 C C . ALA A 1 4 ? 8.490 14.537 8.413 1.00 0.00 4 ALA A C 14
ATOM 19584 O O . ALA A 1 4 ? 8.812 13.359 8.568 1.00 0.00 4 ALA A O 14
ATOM 19591 N N . GLU A 1 5 ? 8.077 15.302 9.418 1.00 0.00 5 GLU A N 14
ATOM 19592 C CA . GLU A 1 5 ? 7.950 14.772 10.769 1.00 0.00 5 GLU A CA 14
ATOM 19593 C C . GLU A 1 5 ? 6.936 13.638 10.792 1.00 0.00 5 GLU A C 14
ATOM 19594 O O . GLU A 1 5 ? 7.165 12.584 11.382 1.00 0.00 5 GLU A O 14
ATOM 19606 N N . GLN A 1 6 ? 5.813 13.874 10.136 1.00 0.00 6 GLN A N 14
ATOM 19607 C CA . GLN A 1 6 ? 4.740 12.900 10.065 1.00 0.00 6 GLN A CA 14
ATOM 19608 C C . GLN A 1 6 ? 5.137 11.712 9.191 1.00 0.00 6 GLN A C 14
ATOM 19609 O O . GLN A 1 6 ? 4.714 10.583 9.436 1.00 0.00 6 GLN A O 14
ATOM 19623 N N . LYS A 1 7 ? 5.954 11.968 8.175 1.00 0.00 7 LYS A N 14
ATOM 19624 C CA . LYS A 1 7 ? 6.494 10.897 7.343 1.00 0.00 7 LYS A CA 14
ATOM 19625 C C . LYS A 1 7 ? 7.393 9.978 8.164 1.00 0.00 7 LYS A C 14
ATOM 19626 O O . LYS A 1 7 ? 7.454 8.773 7.917 1.00 0.00 7 LYS A O 14
ATOM 19645 N N . ALA A 1 8 ? 8.092 10.550 9.139 1.00 0.00 8 ALA A N 14
ATOM 19646 C CA . ALA A 1 8 ? 8.905 9.760 10.057 1.00 0.00 8 ALA A CA 14
ATOM 19647 C C . ALA A 1 8 ? 8.023 8.812 10.866 1.00 0.00 8 ALA A C 14
ATOM 19648 O O . ALA A 1 8 ? 8.403 7.674 11.138 1.00 0.00 8 ALA A O 14
ATOM 19655 N N . ARG A 1 9 ? 6.831 9.283 11.227 1.00 0.00 9 ARG A N 14
ATOM 19656 C CA . ARG A 1 9 ? 5.864 8.459 11.946 1.00 0.00 9 ARG A CA 14
ATOM 19657 C C . ARG A 1 9 ? 5.452 7.277 11.072 1.00 0.00 9 ARG A C 14
ATOM 19658 O O . ARG A 1 9 ? 5.287 6.154 11.547 1.00 0.00 9 ARG A O 14
ATOM 19679 N N . ILE A 1 10 ? 5.300 7.557 9.784 1.00 0.00 10 ILE A N 14
ATOM 19680 C CA . ILE A 1 10 ? 4.966 6.543 8.795 1.00 0.00 10 ILE A CA 14
ATOM 19681 C C . ILE A 1 10 ? 6.096 5.523 8.679 1.00 0.00 10 ILE A C 14
ATOM 19682 O O . ILE A 1 10 ? 5.850 4.322 8.581 1.00 0.00 10 ILE A O 14
ATOM 19698 N N . LYS A 1 11 ? 7.331 6.014 8.679 1.00 0.00 11 LYS A N 14
ATOM 19699 C CA . LYS A 1 11 ? 8.510 5.155 8.600 1.00 0.00 11 LYS A CA 14
ATOM 19700 C C . LYS A 1 11 ? 8.510 4.116 9.727 1.00 0.00 11 LYS A C 14
ATOM 19701 O O . LYS A 1 11 ? 8.905 2.971 9.518 1.00 0.00 11 LYS A O 14
ATOM 19720 N N . TRP A 1 12 ? 8.048 4.514 10.912 1.00 0.00 12 TRP A N 14
ATOM 19721 C CA . TRP A 1 12 ? 7.938 3.587 12.041 1.00 0.00 12 TRP A CA 14
ATOM 19722 C C . TRP A 1 12 ? 6.928 2.481 11.750 1.00 0.00 12 TRP A C 14
ATOM 19723 O O . TRP A 1 12 ? 7.122 1.328 12.139 1.00 0.00 12 TRP A O 14
ATOM 19744 N N . ALA A 1 13 ? 5.845 2.840 11.074 1.00 0.00 13 ALA A N 14
ATOM 19745 C CA . ALA A 1 13 ? 4.811 1.878 10.719 1.00 0.00 13 ALA A CA 14
ATOM 19746 C C . ALA A 1 13 ? 5.310 0.927 9.637 1.00 0.00 13 ALA A C 14
ATOM 19747 O O . ALA A 1 13 ? 5.026 -0.269 9.666 1.00 0.00 13 ALA A O 14
ATOM 19754 N N . CYS A 1 14 ? 6.065 1.466 8.690 1.00 0.00 14 CYS A N 14
ATOM 19755 C CA . CYS A 1 14 ? 6.641 0.664 7.619 1.00 0.00 14 CYS A CA 14
ATOM 19756 C C . CYS A 1 14 ? 7.694 -0.287 8.185 1.00 0.00 14 CYS A C 14
ATOM 19757 O O . CYS A 1 14 ? 7.736 -1.469 7.836 1.00 0.00 14 CYS A O 14
ATOM 19765 N N . ARG A 1 15 ? 8.512 0.225 9.100 1.00 0.00 15 ARG A N 14
ATOM 19766 C CA . ARG A 1 15 ? 9.545 -0.580 9.740 1.00 0.00 15 ARG A CA 14
ATOM 19767 C C . ARG A 1 15 ? 8.964 -1.340 10.939 1.00 0.00 15 ARG A C 14
ATOM 19768 O O . ARG A 1 15 ? 9.653 -1.610 11.925 1.00 0.00 15 ARG A O 14
ATOM 19789 N N . ARG A 1 16 ? 7.687 -1.685 10.842 1.00 0.00 16 ARG A N 14
ATOM 19790 C CA . ARG A 1 16 ? 7.034 -2.502 11.853 1.00 0.00 16 ARG A CA 14
ATOM 19791 C C . ARG A 1 16 ? 7.704 -3.867 11.948 1.00 0.00 16 ARG A C 14
ATOM 19792 O O . ARG A 1 16 ? 7.927 -4.393 13.039 1.00 0.00 16 ARG A O 14
ATOM 19813 N N . GLY A 1 17 ? 8.038 -4.423 10.793 1.00 0.00 17 GLY A N 14
ATOM 19814 C CA . GLY A 1 17 ? 8.621 -5.746 10.740 1.00 0.00 17 GLY A CA 14
ATOM 19815 C C . GLY A 1 17 ? 8.396 -6.393 9.395 1.00 0.00 17 GLY A C 14
ATOM 19816 O O . GLY A 1 17 ? 9.185 -7.230 8.955 1.00 0.00 17 GLY A O 14
ATOM 19820 N N . MET A 1 18 ? 7.314 -5.998 8.737 1.00 0.00 18 MET A N 14
ATOM 19821 C CA . MET A 1 18 ? 7.005 -6.488 7.400 1.00 0.00 18 MET A CA 14
ATOM 19822 C C . MET A 1 18 ? 7.865 -5.755 6.371 1.00 0.00 18 MET A C 14
ATOM 19823 O O . MET A 1 18 ? 7.372 -4.955 5.572 1.00 0.00 18 MET A O 14
ATOM 19837 N N . LEU A 1 19 ? 9.166 -6.025 6.418 1.00 0.00 19 LEU A N 14
ATOM 19838 C CA . LEU A 1 19 ? 10.134 -5.362 5.558 1.00 0.00 19 LEU A CA 14
ATOM 19839 C C . LEU A 1 19 ? 9.901 -5.703 4.093 1.00 0.00 19 LEU A C 14
ATOM 19840 O O . LEU A 1 19 ? 10.308 -4.959 3.201 1.00 0.00 19 LEU A O 14
ATOM 19856 N N . GLU A 1 20 ? 9.241 -6.829 3.855 1.00 0.00 20 GLU A N 14
ATOM 19857 C CA . GLU A 1 20 ? 8.875 -7.236 2.502 1.00 0.00 20 GLU A CA 14
ATOM 19858 C C . GLU A 1 20 ? 8.041 -6.153 1.824 1.00 0.00 20 GLU A C 14
ATOM 19859 O O . GLU A 1 20 ? 8.139 -5.946 0.613 1.00 0.00 20 GLU A O 14
ATOM 19871 N N . LEU A 1 21 ? 7.228 -5.462 2.612 1.00 0.00 21 LEU A N 14
ATOM 19872 C CA . LEU A 1 21 ? 6.400 -4.386 2.090 1.00 0.00 21 LEU A CA 14
ATOM 19873 C C . LEU A 1 21 ? 7.079 -3.037 2.295 1.00 0.00 21 LEU A C 14
ATOM 19874 O O . LEU A 1 21 ? 6.919 -2.135 1.481 1.00 0.00 21 LEU A O 14
ATOM 19890 N N . ASP A 1 22 ? 7.852 -2.921 3.369 1.00 0.00 22 ASP A N 14
ATOM 19891 C CA . ASP A 1 22 ? 8.578 -1.684 3.688 1.00 0.00 22 ASP A CA 14
ATOM 19892 C C . ASP A 1 22 ? 9.341 -1.145 2.477 1.00 0.00 22 ASP A C 14
ATOM 19893 O O . ASP A 1 22 ? 9.280 0.046 2.162 1.00 0.00 22 ASP A O 14
ATOM 19902 N N . VAL A 1 23 ? 10.019 -2.043 1.776 1.00 0.00 23 VAL A N 14
ATOM 19903 C CA . VAL A 1 23 ? 10.858 -1.663 0.646 1.00 0.00 23 VAL A CA 14
ATOM 19904 C C . VAL A 1 23 ? 10.054 -1.351 -0.617 1.00 0.00 23 VAL A C 14
ATOM 19905 O O . VAL A 1 23 ? 10.602 -0.825 -1.587 1.00 0.00 23 VAL A O 14
ATOM 19918 N N . VAL A 1 24 ? 8.763 -1.673 -0.617 1.00 0.00 24 VAL A N 14
ATOM 19919 C CA . VAL A 1 24 ? 7.935 -1.454 -1.805 1.00 0.00 24 VAL A CA 14
ATOM 19920 C C . VAL A 1 24 ? 6.819 -0.433 -1.561 1.00 0.00 24 VAL A C 14
ATOM 19921 O O . VAL A 1 24 ? 6.270 0.119 -2.508 1.00 0.00 24 VAL A O 14
ATOM 19934 N N . ILE A 1 25 ? 6.484 -0.175 -0.302 1.00 0.00 25 ILE A N 14
ATOM 19935 C CA . ILE A 1 25 ? 5.422 0.779 0.020 1.00 0.00 25 ILE A CA 14
ATOM 19936 C C . ILE A 1 25 ? 5.853 2.211 -0.290 1.00 0.00 25 ILE A C 14
ATOM 19937 O O . ILE A 1 25 ? 5.069 2.996 -0.817 1.00 0.00 25 ILE A O 14
ATOM 19953 N N . MET A 1 26 ? 7.109 2.530 0.011 1.00 0.00 26 MET A N 14
ATOM 19954 C CA . MET A 1 26 ? 7.616 3.899 -0.123 1.00 0.00 26 MET A CA 14
ATOM 19955 C C . MET A 1 26 ? 7.413 4.482 -1.532 1.00 0.00 26 MET A C 14
ATOM 19956 O O . MET A 1 26 ? 6.829 5.558 -1.660 1.00 0.00 26 MET A O 14
ATOM 19970 N N . PRO A 1 27 ? 7.872 3.804 -2.614 1.00 0.00 27 PRO A N 14
ATOM 19971 C CA . PRO A 1 27 ? 7.702 4.319 -3.980 1.00 0.00 27 PRO A CA 14
ATOM 19972 C C . PRO A 1 27 ? 6.235 4.502 -4.359 1.00 0.00 27 PRO A C 14
ATOM 19973 O O . PRO A 1 27 ? 5.860 5.526 -4.932 1.00 0.00 27 PRO A O 14
ATOM 19984 N N . PHE A 1 28 ? 5.408 3.517 -4.022 1.00 0.00 28 PHE A N 14
ATOM 19985 C CA . PHE A 1 28 ? 3.985 3.575 -4.335 1.00 0.00 28 PHE A CA 14
ATOM 19986 C C . PHE A 1 28 ? 3.303 4.687 -3.550 1.00 0.00 28 PHE A C 14
ATOM 19987 O O . PHE A 1 28 ? 2.443 5.389 -4.075 1.00 0.00 28 PHE A O 14
ATOM 20004 N N . PHE A 1 29 ? 3.698 4.849 -2.294 1.00 0.00 29 PHE A N 14
ATOM 20005 C CA . PHE A 1 29 ? 3.163 5.913 -1.459 1.00 0.00 29 PHE A CA 14
ATOM 20006 C C . PHE A 1 29 ? 3.422 7.273 -2.096 1.00 0.00 29 PHE A C 14
ATOM 20007 O O . PHE A 1 29 ? 2.511 8.083 -2.227 1.00 0.00 29 PHE A O 14
ATOM 20024 N N . GLU A 1 30 ? 4.658 7.498 -2.518 1.00 0.00 30 GLU A N 14
ATOM 20025 C CA . GLU A 1 30 ? 5.058 8.779 -3.089 1.00 0.00 30 GLU A CA 14
ATOM 20026 C C . GLU A 1 30 ? 4.245 9.125 -4.333 1.00 0.00 30 GLU A C 14
ATOM 20027 O O . GLU A 1 30 ? 3.774 10.256 -4.482 1.00 0.00 30 GLU A O 14
ATOM 20039 N N . GLU A 1 31 ? 4.076 8.155 -5.224 1.00 0.00 31 GLU A N 14
ATOM 20040 C CA . GLU A 1 31 ? 3.329 8.396 -6.457 1.00 0.00 31 GLU A CA 14
ATOM 20041 C C . GLU A 1 31 ? 1.822 8.498 -6.203 1.00 0.00 31 GLU A C 14
ATOM 20042 O O . GLU A 1 31 ? 1.163 9.404 -6.715 1.00 0.00 31 GLU A O 14
ATOM 20054 N N . CYS A 1 32 ? 1.278 7.583 -5.407 1.00 0.00 32 CYS A N 14
ATOM 20055 C CA . CYS A 1 32 ? -0.161 7.534 -5.182 1.00 0.00 32 CYS A CA 14
ATOM 20056 C C . CYS A 1 32 ? -0.624 8.696 -4.306 1.00 0.00 32 CYS A C 14
ATOM 20057 O O . CYS A 1 32 ? -1.730 9.203 -4.482 1.00 0.00 32 CYS A O 14
ATOM 20065 N N . PHE A 1 33 ? 0.235 9.130 -3.385 1.00 0.00 33 PHE A N 14
ATOM 20066 C CA . PHE A 1 33 ? -0.065 10.262 -2.506 1.00 0.00 33 PHE A CA 14
ATOM 20067 C C . PHE A 1 33 ? -0.407 11.507 -3.320 1.00 0.00 33 PHE A C 14
ATOM 20068 O O . PHE A 1 33 ? -1.217 12.329 -2.907 1.00 0.00 33 PHE A O 14
ATOM 20085 N N . ASP A 1 34 ? 0.227 11.642 -4.477 1.00 0.00 34 ASP A N 14
ATOM 20086 C CA . ASP A 1 34 ? -0.021 12.775 -5.367 1.00 0.00 34 ASP A CA 14
ATOM 20087 C C . ASP A 1 34 ? -1.502 12.852 -5.758 1.00 0.00 34 ASP A C 14
ATOM 20088 O O . ASP A 1 34 ? -2.021 13.924 -6.065 1.00 0.00 34 ASP A O 14
ATOM 20097 N N . SER A 1 35 ? -2.179 11.710 -5.730 1.00 0.00 35 SER A N 14
ATOM 20098 C CA . SER A 1 35 ? -3.605 11.655 -6.032 1.00 0.00 35 SER A CA 14
ATOM 20099 C C . SER A 1 35 ? -4.439 11.358 -4.777 1.00 0.00 35 SER A C 14
ATOM 20100 O O . SER A 1 35 ? -5.642 11.626 -4.738 1.00 0.00 35 SER A O 14
ATOM 20108 N N . LEU A 1 36 ? -3.797 10.803 -3.756 1.00 0.00 36 LEU A N 14
ATOM 20109 C CA . LEU A 1 36 ? -4.471 10.479 -2.503 1.00 0.00 36 LEU A CA 14
ATOM 20110 C C . LEU A 1 36 ? -4.260 11.595 -1.492 1.00 0.00 36 LEU A C 14
ATOM 20111 O O . LEU A 1 36 ? -3.133 11.885 -1.101 1.00 0.00 36 LEU A O 14
ATOM 20127 N N . THR A 1 37 ? -5.342 12.210 -1.060 1.00 0.00 37 THR A N 14
ATOM 20128 C CA . THR A 1 37 ? -5.248 13.359 -0.179 1.00 0.00 37 THR A CA 14
ATOM 20129 C C . THR A 1 37 ? -4.998 12.922 1.268 1.00 0.00 37 THR A C 14
ATOM 20130 O O . THR A 1 37 ? -5.002 11.730 1.573 1.00 0.00 37 THR A O 14
ATOM 20141 N N . GLU A 1 38 ? -4.789 13.888 2.152 1.00 0.00 38 GLU A N 14
ATOM 20142 C CA . GLU A 1 38 ? -4.424 13.607 3.537 1.00 0.00 38 GLU A CA 14
ATOM 20143 C C . GLU A 1 38 ? -5.521 12.847 4.276 1.00 0.00 38 GLU A C 14
ATOM 20144 O O . GLU A 1 38 ? -5.235 11.990 5.107 1.00 0.00 38 GLU A O 14
ATOM 20156 N N . SER A 1 39 ? -6.769 13.168 3.979 1.00 0.00 39 SER A N 14
ATOM 20157 C CA . SER A 1 39 ? -7.904 12.434 4.522 1.00 0.00 39 SER A CA 14
ATOM 20158 C C . SER A 1 39 ? -7.803 10.949 4.158 1.00 0.00 39 SER A C 14
ATOM 20159 O O . SER A 1 39 ? -8.101 10.071 4.968 1.00 0.00 39 SER A O 14
ATOM 20167 N N . GLU A 1 40 ? -7.354 10.687 2.938 1.00 0.00 40 GLU A N 14
ATOM 20168 C CA . GLU A 1 40 ? -7.147 9.326 2.464 1.00 0.00 40 GLU A CA 14
ATOM 20169 C C . GLU A 1 40 ? -5.937 8.711 3.163 1.00 0.00 40 GLU A C 14
ATOM 20170 O O . GLU A 1 40 ? -5.979 7.572 3.633 1.00 0.00 40 GLU A O 14
ATOM 20182 N N . GLN A 1 41 ? -4.861 9.488 3.228 1.00 0.00 41 GLN A N 14
ATOM 20183 C CA . GLN A 1 41 ? -3.637 9.097 3.863 1.00 0.00 41 GLN A CA 14
ATOM 20184 C C . GLN A 1 41 ? -3.858 8.717 5.328 1.00 0.00 41 GLN A C 14
ATOM 20185 O O . GLN A 1 41 ? -3.313 7.728 5.810 1.00 0.00 41 GLN A O 14
ATOM 20199 N N . ASP A 1 42 ? -4.675 9.507 6.014 1.00 0.00 42 ASP A N 14
ATOM 20200 C CA . ASP A 1 42 ? -4.947 9.325 7.442 1.00 0.00 42 ASP A CA 14
ATOM 20201 C C . ASP A 1 42 ? -5.510 7.937 7.725 1.00 0.00 42 ASP A C 14
ATOM 20202 O O . ASP A 1 42 ? -5.131 7.283 8.700 1.00 0.00 42 ASP A O 14
ATOM 20211 N N . ASP A 1 43 ? -6.399 7.483 6.855 1.00 0.00 43 ASP A N 14
ATOM 20212 C CA . ASP A 1 43 ? -7.005 6.165 6.996 1.00 0.00 43 ASP A CA 14
ATOM 20213 C C . ASP A 1 43 ? -5.958 5.081 6.735 1.00 0.00 43 ASP A C 14
ATOM 20214 O O . ASP A 1 43 ? -5.885 4.076 7.448 1.00 0.00 43 ASP A O 14
ATOM 20223 N N . PHE A 1 44 ? -5.130 5.321 5.721 1.00 0.00 44 PHE A N 14
ATOM 20224 C CA . PHE A 1 44 ? -4.067 4.395 5.337 1.00 0.00 44 PHE A CA 14
ATOM 20225 C C . PHE A 1 44 ? -3.030 4.249 6.451 1.00 0.00 44 PHE A C 14
ATOM 20226 O O . PHE A 1 44 ? -2.632 3.135 6.794 1.00 0.00 44 PHE A O 14
ATOM 20243 N N . VAL A 1 45 ? -2.605 5.376 7.018 1.00 0.00 45 VAL A N 14
ATOM 20244 C CA . VAL A 1 45 ? -1.628 5.363 8.104 1.00 0.00 45 VAL A CA 14
ATOM 20245 C C . VAL A 1 45 ? -2.184 4.614 9.309 1.00 0.00 45 VAL A C 14
ATOM 20246 O O . VAL A 1 45 ? -1.482 3.817 9.932 1.00 0.00 45 VAL A O 14
ATOM 20259 N N . ALA A 1 46 ? -3.457 4.855 9.612 1.00 0.00 46 ALA A N 14
ATOM 20260 C CA . ALA A 1 46 ? -4.127 4.168 10.714 1.00 0.00 46 ALA A CA 14
ATOM 20261 C C . ALA A 1 46 ? -4.069 2.647 10.540 1.00 0.00 46 ALA A C 14
ATOM 20262 O O . ALA A 1 46 ? -3.984 1.901 11.518 1.00 0.00 46 ALA A O 14
ATOM 20269 N N . LEU A 1 47 ? -4.128 2.190 9.292 1.00 0.00 47 LEU A N 14
ATOM 20270 C CA . LEU A 1 47 ? -4.022 0.764 8.996 1.00 0.00 47 LEU A CA 14
ATOM 20271 C C . LEU A 1 47 ? -2.617 0.243 9.301 1.00 0.00 47 LEU A C 14
ATOM 20272 O O . LEU A 1 47 ? -2.460 -0.809 9.918 1.00 0.00 47 LEU A O 14
ATOM 20288 N N . LEU A 1 48 ? -1.607 1.003 8.885 1.00 0.00 48 LEU A N 14
ATOM 20289 C CA . LEU A 1 48 ? -0.208 0.586 9.009 1.00 0.00 48 LEU A CA 14
ATOM 20290 C C . LEU A 1 48 ? 0.222 0.445 10.468 1.00 0.00 48 LEU A C 14
ATOM 20291 O O . LEU A 1 48 ? 1.195 -0.248 10.777 1.00 0.00 48 LEU A O 14
ATOM 20307 N N . GLU A 1 49 ? -0.490 1.113 11.364 1.00 0.00 49 GLU A N 14
ATOM 20308 C CA . GLU A 1 49 ? -0.196 1.017 12.787 1.00 0.00 49 GLU A CA 14
ATOM 20309 C C . GLU A 1 49 ? -0.602 -0.353 13.335 1.00 0.00 49 GLU A C 14
ATOM 20310 O O . GLU A 1 49 ? -0.135 -0.781 14.393 1.00 0.00 49 GLU A O 14
ATOM 20322 N N . SER A 1 50 ? -1.460 -1.040 12.596 1.00 0.00 50 SER A N 14
ATOM 20323 C CA . SER A 1 50 ? -1.903 -2.373 12.972 1.00 0.00 50 SER A CA 14
ATOM 20324 C C . SER A 1 50 ? -1.308 -3.420 12.034 1.00 0.00 50 SER A C 14
ATOM 20325 O O . SER A 1 50 ? -0.321 -3.158 11.345 1.00 0.00 50 SER A O 14
ATOM 20333 N N . ASP A 1 51 ? -1.894 -4.612 12.035 1.00 0.00 51 ASP A N 14
ATOM 20334 C CA . ASP A 1 51 ? -1.503 -5.656 11.098 1.00 0.00 51 ASP A CA 14
ATOM 20335 C C . ASP A 1 51 ? -1.961 -5.309 9.693 1.00 0.00 51 ASP A C 14
ATOM 20336 O O . ASP A 1 51 ? -2.825 -4.450 9.500 1.00 0.00 51 ASP A O 14
ATOM 20345 N N . ASP A 1 52 ? -1.408 -6.007 8.719 1.00 0.00 52 ASP A N 14
ATOM 20346 C CA . ASP A 1 52 ? -1.678 -5.721 7.317 1.00 0.00 52 ASP A CA 14
ATOM 20347 C C . ASP A 1 52 ? -2.277 -6.925 6.571 1.00 0.00 52 ASP A C 14
ATOM 20348 O O . ASP A 1 52 ? -1.800 -7.284 5.495 1.00 0.00 52 ASP A O 14
ATOM 20357 N N . PRO A 1 53 ? -3.372 -7.537 7.073 1.00 0.00 53 PRO A N 14
ATOM 20358 C CA . PRO A 1 53 ? -3.993 -8.667 6.389 1.00 0.00 53 PRO A CA 14
ATOM 20359 C C . PRO A 1 53 ? -4.851 -8.203 5.219 1.00 0.00 53 PRO A C 14
ATOM 20360 O O . PRO A 1 53 ? -4.927 -8.866 4.185 1.00 0.00 53 PRO A O 14
ATOM 20371 N N . ASP A 1 54 ? -5.480 -7.050 5.400 1.00 0.00 54 ASP A N 14
ATOM 20372 C CA . ASP A 1 54 ? -6.294 -6.429 4.367 1.00 0.00 54 ASP A CA 14
ATOM 20373 C C . ASP A 1 54 ? -5.427 -6.101 3.164 1.00 0.00 54 ASP A C 14
ATOM 20374 O O . ASP A 1 54 ? -5.772 -6.394 2.021 1.00 0.00 54 ASP A O 14
ATOM 20383 N N . LEU A 1 55 ? -4.277 -5.510 3.445 1.00 0.00 55 LEU A N 14
ATOM 20384 C CA . LEU A 1 55 ? -3.343 -5.114 2.408 1.00 0.00 55 LEU A CA 14
ATOM 20385 C C . LEU A 1 55 ? -2.790 -6.357 1.716 1.00 0.00 55 LEU A C 14
ATOM 20386 O O . LEU A 1 55 ? -2.825 -6.468 0.491 1.00 0.00 55 LEU A O 14
ATOM 20402 N N . PHE A 1 56 ? -2.326 -7.303 2.522 1.00 0.00 56 PHE A N 14
ATOM 20403 C CA . PHE A 1 56 ? -1.725 -8.537 2.023 1.00 0.00 56 PHE A CA 14
ATOM 20404 C C . PHE A 1 56 ? -2.691 -9.318 1.128 1.00 0.00 56 PHE A C 14
ATOM 20405 O O . PHE A 1 56 ? -2.332 -9.738 0.025 1.00 0.00 56 PHE A O 14
ATOM 20422 N N . ALA A 1 57 ? -3.920 -9.492 1.598 1.00 0.00 57 ALA A N 14
ATOM 20423 C CA . ALA A 1 57 ? -4.902 -10.312 0.895 1.00 0.00 57 ALA A CA 14
ATOM 20424 C C . ALA A 1 57 ? -5.400 -9.654 -0.387 1.00 0.00 57 ALA A C 14
ATOM 20425 O O . ALA A 1 57 ? -5.676 -10.340 -1.369 1.00 0.00 57 ALA A O 14
ATOM 20432 N N . TRP A 1 58 ? -5.513 -8.336 -0.394 1.00 0.00 58 TRP A N 14
ATOM 20433 C CA . TRP A 1 58 ? -6.085 -7.651 -1.548 1.00 0.00 58 TRP A CA 14
ATOM 20434 C C . TRP A 1 58 ? -5.052 -7.413 -2.648 1.00 0.00 58 TRP A C 14
ATOM 20435 O O . TRP A 1 58 ? -5.410 -7.329 -3.823 1.00 0.00 58 TRP A O 14
ATOM 20456 N N . VAL A 1 59 ? -3.776 -7.301 -2.272 1.00 0.00 59 VAL A N 14
ATOM 20457 C CA . VAL A 1 59 ? -2.700 -7.203 -3.260 1.00 0.00 59 VAL A CA 14
ATOM 20458 C C . VAL A 1 59 ? -2.644 -8.465 -4.123 1.00 0.00 59 VAL A C 14
ATOM 20459 O O . VAL A 1 59 ? -2.487 -8.394 -5.341 1.00 0.00 59 VAL A O 14
ATOM 20472 N N . MET A 1 60 ? -2.800 -9.616 -3.489 1.00 0.00 60 MET A N 14
ATOM 20473 C CA . MET A 1 60 ? -2.840 -10.874 -4.218 1.00 0.00 60 MET A CA 14
ATOM 20474 C C . MET A 1 60 ? -4.245 -11.126 -4.759 1.00 0.00 60 MET A C 14
ATOM 20475 O O . MET A 1 60 ? -4.433 -11.913 -5.685 1.00 0.00 60 MET A O 14
ATOM 20489 N N . GLY A 1 61 ? -5.231 -10.461 -4.165 1.00 0.00 61 GLY A N 14
ATOM 20490 C CA . GLY A 1 61 ? -6.590 -10.526 -4.673 1.00 0.00 61 GLY A CA 14
ATOM 20491 C C . GLY A 1 61 ? -7.356 -11.735 -4.170 1.00 0.00 61 GLY A C 14
ATOM 20492 O O . GLY A 1 61 ? -7.946 -12.475 -4.958 1.00 0.00 61 GLY A O 14
ATOM 20496 N N . HIS A 1 62 ? -7.355 -11.940 -2.860 1.00 0.00 62 HIS A N 14
ATOM 20497 C CA . HIS A 1 62 ? -8.060 -13.067 -2.271 1.00 0.00 62 HIS A CA 14
ATOM 20498 C C . HIS A 1 62 ? -8.258 -12.847 -0.776 1.00 0.00 62 HIS A C 14
ATOM 20499 O O . HIS A 1 62 ? -7.387 -13.186 0.024 1.00 0.00 62 HIS A O 14
ATOM 20514 N N . GLY A 1 63 ? -9.386 -12.258 -0.404 1.00 0.00 63 GLY A N 14
ATOM 20515 C CA . GLY A 1 63 ? -9.679 -12.031 1.001 1.00 0.00 63 GLY A CA 14
ATOM 20516 C C . GLY A 1 63 ? -10.727 -10.954 1.196 1.00 0.00 63 GLY A C 14
ATOM 20517 O O . GLY A 1 63 ? -11.177 -10.339 0.227 1.00 0.00 63 GLY A O 14
ATOM 20521 N N . ARG A 1 64 ? -11.117 -10.723 2.445 1.00 0.00 64 ARG A N 14
ATOM 20522 C CA . ARG A 1 64 ? -12.120 -9.714 2.756 1.00 0.00 64 ARG A CA 14
ATOM 20523 C C . ARG A 1 64 ? -11.480 -8.506 3.422 1.00 0.00 64 ARG A C 14
ATOM 20524 O O . ARG A 1 64 ? -10.318 -8.549 3.830 1.00 0.00 64 ARG A O 14
ATOM 20545 N N . CYS A 1 65 ? -12.244 -7.431 3.517 1.00 0.00 65 CYS A N 14
ATOM 20546 C CA . CYS A 1 65 ? -11.799 -6.226 4.195 1.00 0.00 65 CYS A CA 14
ATOM 20547 C C . CYS A 1 65 ? -13.010 -5.443 4.667 1.00 0.00 65 CYS A C 14
ATOM 20548 O O . CYS A 1 65 ? -14.042 -5.423 3.993 1.00 0.00 65 CYS A O 14
ATOM 20556 N N . GLU A 1 66 ? -12.889 -4.812 5.821 1.00 0.00 66 GLU A N 14
ATOM 20557 C CA . GLU A 1 66 ? -13.994 -4.070 6.402 1.00 0.00 66 GLU A CA 14
ATOM 20558 C C . GLU A 1 66 ? -14.063 -2.666 5.818 1.00 0.00 66 GLU A C 14
ATOM 20559 O O . GLU A 1 66 ? -15.147 -2.137 5.557 1.00 0.00 66 GLU A O 14
ATOM 20571 N N . ASN A 1 67 ? -12.895 -2.084 5.588 1.00 0.00 67 ASN A N 14
ATOM 20572 C CA . ASN A 1 67 ? -12.800 -0.734 5.055 1.00 0.00 67 ASN A CA 14
ATOM 20573 C C . ASN A 1 67 ? -12.466 -0.768 3.572 1.00 0.00 67 ASN A C 14
ATOM 20574 O O . ASN A 1 67 ? -11.330 -1.038 3.183 1.00 0.00 67 ASN A O 14
ATOM 20585 N N . LEU A 1 68 ? -13.461 -0.486 2.746 1.00 0.00 68 LEU A N 14
ATOM 20586 C CA . LEU A 1 68 ? -13.281 -0.512 1.305 1.00 0.00 68 LEU A CA 14
ATOM 20587 C C . LEU A 1 68 ? -12.502 0.706 0.833 1.00 0.00 68 LEU A C 14
ATOM 20588 O O . LEU A 1 68 ? -11.944 0.701 -0.262 1.00 0.00 68 LEU A O 14
ATOM 20604 N N . GLY A 1 69 ? -12.468 1.745 1.660 1.00 0.00 69 GLY A N 14
ATOM 20605 C CA . GLY A 1 69 ? -11.650 2.908 1.364 1.00 0.00 69 GLY A CA 14
ATOM 20606 C C . GLY A 1 69 ? -10.175 2.551 1.299 1.00 0.00 69 GLY A C 14
ATOM 20607 O O . GLY A 1 69 ? -9.446 3.015 0.417 1.00 0.00 69 GLY A O 14
ATOM 20611 N N . LEU A 1 70 ? -9.740 1.727 2.246 1.00 0.00 70 LEU A N 14
ATOM 20612 C CA . LEU A 1 70 ? -8.389 1.182 2.241 1.00 0.00 70 LEU A CA 14
ATOM 20613 C C . LEU A 1 70 ? -8.174 0.317 1.008 1.00 0.00 70 LEU A C 14
ATOM 20614 O O . LEU A 1 70 ? -7.182 0.462 0.296 1.00 0.00 70 LEU A O 14
ATOM 20630 N N . ALA A 1 71 ? -9.128 -0.571 0.752 1.00 0.00 71 ALA A N 14
ATOM 20631 C CA . ALA A 1 71 ? -9.062 -1.467 -0.397 1.00 0.00 71 ALA A CA 14
ATOM 20632 C C . ALA A 1 71 ? -8.977 -0.681 -1.702 1.00 0.00 71 ALA A C 14
ATOM 20633 O O . ALA A 1 71 ? -8.352 -1.125 -2.664 1.00 0.00 71 ALA A O 14
ATOM 20640 N N . ALA A 1 72 ? -9.591 0.498 -1.719 1.00 0.00 72 ALA A N 14
ATOM 20641 C CA . ALA A 1 72 ? -9.578 1.358 -2.892 1.00 0.00 72 ALA A CA 14
ATOM 20642 C C . ALA A 1 72 ? -8.157 1.789 -3.245 1.00 0.00 72 ALA A C 14
ATOM 20643 O O . ALA A 1 72 ? -7.763 1.747 -4.408 1.00 0.00 72 ALA A O 14
ATOM 20650 N N . MET A 1 73 ? -7.385 2.199 -2.243 1.00 0.00 73 MET A N 14
ATOM 20651 C CA . MET A 1 73 ? -6.014 2.631 -2.488 1.00 0.00 73 MET A CA 14
ATOM 20652 C C . MET A 1 73 ? -5.115 1.428 -2.774 1.00 0.00 73 MET A C 14
ATOM 20653 O O . MET A 1 73 ? -4.134 1.539 -3.509 1.00 0.00 73 MET A O 14
ATOM 20667 N N . VAL A 1 74 ? -5.469 0.274 -2.208 1.00 0.00 74 VAL A N 14
ATOM 20668 C CA . VAL A 1 74 ? -4.734 -0.960 -2.465 1.00 0.00 74 VAL A CA 14
ATOM 20669 C C . VAL A 1 74 ? -4.921 -1.383 -3.919 1.00 0.00 74 VAL A C 14
ATOM 20670 O O . VAL A 1 74 ? -3.977 -1.807 -4.579 1.00 0.00 74 VAL A O 14
ATOM 20683 N N . ASP A 1 75 ? -6.148 -1.235 -4.409 1.00 0.00 75 ASP A N 14
ATOM 20684 C CA . ASP A 1 75 ? -6.483 -1.538 -5.804 1.00 0.00 75 ASP A CA 14
ATOM 20685 C C . ASP A 1 75 ? -5.582 -0.767 -6.761 1.00 0.00 75 ASP A C 14
ATOM 20686 O O . ASP A 1 75 ? -5.152 -1.285 -7.792 1.00 0.00 75 ASP A O 14
ATOM 20695 N N . LYS A 1 76 ? -5.285 0.471 -6.398 1.00 0.00 76 LYS A N 14
ATOM 20696 C CA . LYS A 1 76 ? -4.428 1.331 -7.204 1.00 0.00 76 LYS A CA 14
ATOM 20697 C C . LYS A 1 76 ? -3.001 0.786 -7.239 1.00 0.00 76 LYS A C 14
ATOM 20698 O O . LYS A 1 76 ? -2.301 0.903 -8.248 1.00 0.00 76 LYS A O 14
ATOM 20717 N N . ILE A 1 77 ? -2.580 0.185 -6.134 1.00 0.00 77 ILE A N 14
ATOM 20718 C CA . ILE A 1 77 ? -1.292 -0.491 -6.070 1.00 0.00 77 ILE A CA 14
ATOM 20719 C C . ILE A 1 77 ? -1.338 -1.777 -6.893 1.00 0.00 77 ILE A C 14
ATOM 20720 O O . ILE A 1 77 ? -0.406 -2.089 -7.640 1.00 0.00 77 ILE A O 14
ATOM 20736 N N . VAL A 1 78 ? -2.447 -2.503 -6.760 1.00 0.00 78 VAL A N 14
ATOM 20737 C CA . VAL A 1 78 ? -2.664 -3.749 -7.489 1.00 0.00 78 VAL A CA 14
ATOM 20738 C C . VAL A 1 78 ? -2.599 -3.517 -8.996 1.00 0.00 78 VAL A C 14
ATOM 20739 O O . VAL A 1 78 ? -2.117 -4.367 -9.740 1.00 0.00 78 VAL A O 14
ATOM 20752 N N . ALA A 1 79 ? -3.063 -2.352 -9.437 1.00 0.00 79 ALA A N 14
ATOM 20753 C CA . ALA A 1 79 ? -3.021 -1.992 -10.850 1.00 0.00 79 ALA A CA 14
ATOM 20754 C C . ALA A 1 79 ? -1.596 -2.076 -11.394 1.00 0.00 79 ALA A C 14
ATOM 20755 O O . ALA A 1 79 ? -1.369 -2.603 -12.484 1.00 0.00 79 ALA A O 14
ATOM 20762 N N . HIS A 1 80 ? -0.636 -1.582 -10.617 1.00 0.00 80 HIS A N 14
ATOM 20763 C CA . HIS A 1 80 ? 0.764 -1.651 -11.002 1.00 0.00 80 HIS A CA 14
ATOM 20764 C C . HIS A 1 80 ? 1.240 -3.097 -11.027 1.00 0.00 80 HIS A C 14
ATOM 20765 O O . HIS A 1 80 ? 1.947 -3.513 -11.943 1.00 0.00 80 HIS A O 14
ATOM 20780 N N . ASN A 1 81 ? 0.840 -3.857 -10.016 1.00 0.00 81 ASN A N 14
ATOM 20781 C CA . ASN A 1 81 ? 1.230 -5.258 -9.904 1.00 0.00 81 ASN A CA 14
ATOM 20782 C C . ASN A 1 81 ? 0.667 -6.062 -11.070 1.00 0.00 81 ASN A C 14
ATOM 20783 O O . ASN A 1 81 ? 1.369 -6.872 -11.671 1.00 0.00 81 ASN A O 14
ATOM 20794 N N . LEU A 1 82 ? -0.594 -5.809 -11.397 1.00 0.00 82 LEU A N 14
ATOM 20795 C CA . LEU A 1 82 ? -1.251 -6.472 -12.514 1.00 0.00 82 LEU A CA 14
ATOM 20796 C C . LEU A 1 82 ? -0.550 -6.106 -13.819 1.00 0.00 82 LEU A C 14
ATOM 20797 O O . LEU A 1 82 ? -0.359 -6.955 -14.693 1.00 0.00 82 LEU A O 14
ATOM 20813 N N . SER A 1 83 ? -0.154 -4.845 -13.942 1.00 0.00 83 SER A N 14
ATOM 20814 C CA . SER A 1 83 ? 0.571 -4.391 -15.117 1.00 0.00 83 SER A CA 14
ATOM 20815 C C . SER A 1 83 ? 1.918 -5.106 -15.215 1.00 0.00 83 SER A C 14
ATOM 20816 O O . SER A 1 83 ? 2.351 -5.473 -16.305 1.00 0.00 83 SER A O 14
ATOM 20824 N N . LYS A 1 84 ? 2.565 -5.327 -14.071 1.00 0.00 84 LYS A N 14
ATOM 20825 C CA . LYS A 1 84 ? 3.795 -6.112 -14.032 1.00 0.00 84 LYS A CA 14
ATOM 20826 C C . LYS A 1 84 ? 3.548 -7.511 -14.580 1.00 0.00 84 LYS A C 14
ATOM 20827 O O . LYS A 1 84 ? 4.359 -8.046 -15.331 1.00 0.00 84 LYS A O 14
ATOM 20846 N N . VAL A 1 85 ? 2.409 -8.086 -14.217 1.00 0.00 85 VAL A N 14
ATOM 20847 C CA . VAL A 1 85 ? 2.064 -9.434 -14.649 1.00 0.00 85 VAL A CA 14
ATOM 20848 C C . VAL A 1 85 ? 1.850 -9.482 -16.161 1.00 0.00 85 VAL A C 14
ATOM 20849 O O . VAL A 1 85 ? 2.316 -10.403 -16.837 1.00 0.00 85 VAL A O 14
ATOM 20862 N N . ARG A 1 86 ? 1.163 -8.476 -16.694 1.00 0.00 86 ARG A N 14
ATOM 20863 C CA . ARG A 1 86 ? 0.882 -8.426 -18.126 1.00 0.00 86 ARG A CA 14
ATOM 20864 C C . ARG A 1 86 ? 2.134 -8.013 -18.905 1.00 0.00 86 ARG A C 14
ATOM 20865 O O . ARG A 1 86 ? 2.286 -8.341 -20.082 1.00 0.00 86 ARG A O 14
ATOM 20886 N N . LEU A 1 87 ? 3.033 -7.302 -18.234 1.00 0.00 87 LEU A N 14
ATOM 20887 C CA . LEU A 1 87 ? 4.280 -6.865 -18.835 1.00 0.00 87 LEU A CA 14
ATOM 20888 C C . LEU A 1 87 ? 5.263 -8.026 -18.925 1.00 0.00 87 LEU A C 14
ATOM 20889 O O . LEU A 1 87 ? 5.906 -8.233 -19.957 1.00 0.00 87 LEU A O 14
ATOM 20905 N N . GLU A 1 88 ? 5.377 -8.783 -17.837 1.00 0.00 88 GLU A N 14
ATOM 20906 C CA . GLU A 1 88 ? 6.219 -9.968 -17.826 1.00 0.00 88 GLU A CA 14
ATOM 20907 C C . GLU A 1 88 ? 5.591 -11.058 -18.686 1.00 0.00 88 GLU A C 14
ATOM 20908 O O . GLU A 1 88 ? 6.272 -11.981 -19.132 1.00 0.00 88 GLU A O 14
ATOM 20920 N N . HIS A 1 89 ? 4.276 -10.946 -18.894 1.00 0.00 89 HIS A N 14
ATOM 20921 C CA . HIS A 1 89 ? 3.583 -11.709 -19.934 1.00 0.00 89 HIS A CA 14
ATOM 20922 C C . HIS A 1 89 ? 3.662 -13.215 -19.668 1.00 0.00 89 HIS A C 14
ATOM 20923 O O . HIS A 1 89 ? 3.843 -14.013 -20.587 1.00 0.00 89 HIS A O 14
ATOM 20938 N N . HIS A 1 90 ? 3.490 -13.605 -18.412 1.00 0.00 90 HIS A N 14
ATOM 20939 C CA . HIS A 1 90 ? 3.660 -15.002 -18.022 1.00 0.00 90 HIS A CA 14
ATOM 20940 C C . HIS A 1 90 ? 2.319 -15.750 -18.003 1.00 0.00 90 HIS A C 14
ATOM 20941 O O . HIS A 1 90 ? 1.899 -16.268 -16.967 1.00 0.00 90 HIS A O 14
ATOM 20956 N N . HIS A 1 91 ? 1.643 -15.759 -19.154 1.00 0.00 91 HIS A N 14
ATOM 20957 C CA . HIS A 1 91 ? 0.470 -16.619 -19.404 1.00 0.00 91 HIS A CA 14
ATOM 20958 C C . HIS A 1 91 ? -0.759 -16.295 -18.549 1.00 0.00 91 HIS A C 14
ATOM 20959 O O . HIS A 1 91 ? -1.763 -17.000 -18.637 1.00 0.00 91 HIS A O 14
ATOM 20974 N N . HIS A 1 92 ? -0.716 -15.242 -17.748 1.00 0.00 92 HIS A N 14
ATOM 20975 C CA . HIS A 1 92 ? -1.865 -14.914 -16.914 1.00 0.00 92 HIS A CA 14
ATOM 20976 C C . HIS A 1 92 ? -2.871 -14.068 -17.689 1.00 0.00 92 HIS A C 14
ATOM 20977 O O . HIS A 1 92 ? -2.717 -12.852 -17.810 1.00 0.00 92 HIS A O 14
ATOM 20992 N N . HIS A 1 93 ? -3.884 -14.730 -18.229 1.00 0.00 93 HIS A N 14
ATOM 20993 C CA . HIS A 1 93 ? -4.968 -14.047 -18.922 1.00 0.00 93 HIS A CA 14
ATOM 20994 C C . HIS A 1 93 ? -6.182 -13.963 -18.011 1.00 0.00 93 HIS A C 14
ATOM 20995 O O . HIS A 1 93 ? -6.791 -12.905 -17.858 1.00 0.00 93 HIS A O 14
ATOM 21010 N N . HIS A 1 94 ? -6.515 -15.092 -17.399 1.00 0.00 94 HIS A N 14
ATOM 21011 C CA . HIS A 1 94 ? -7.696 -15.195 -16.562 1.00 0.00 94 HIS A CA 14
ATOM 21012 C C . HIS A 1 94 ? -7.285 -15.459 -15.118 1.00 0.00 94 HIS A C 14
ATOM 21013 O O . HIS A 1 94 ? -6.986 -16.626 -14.787 1.00 0.00 94 HIS A O 14
ATOM 21029 N N . MET A 1 1 ? -3.235 18.896 7.208 1.00 0.00 1 MET A N 15
ATOM 21030 C CA . MET A 1 1 ? -1.796 19.134 7.479 1.00 0.00 1 MET A CA 15
ATOM 21031 C C . MET A 1 1 ? -1.057 17.836 7.790 1.00 0.00 1 MET A C 15
ATOM 21032 O O . MET A 1 1 ? -1.215 17.260 8.867 1.00 0.00 1 MET A O 15
ATOM 21048 N N . TYR A 1 2 ? -0.243 17.389 6.848 1.00 0.00 2 TYR A N 15
ATOM 21049 C CA . TYR A 1 2 ? 0.620 16.237 7.058 1.00 0.00 2 TYR A CA 15
ATOM 21050 C C . TYR A 1 2 ? 2.058 16.646 6.804 1.00 0.00 2 TYR A C 15
ATOM 21051 O O . TYR A 1 2 ? 2.390 17.142 5.728 1.00 0.00 2 TYR A O 15
ATOM 21069 N N . THR A 1 3 ? 2.905 16.445 7.792 1.00 0.00 3 THR A N 15
ATOM 21070 C CA . THR A 1 3 ? 4.261 16.967 7.740 1.00 0.00 3 THR A CA 15
ATOM 21071 C C . THR A 1 3 ? 5.310 15.876 7.975 1.00 0.00 3 THR A C 15
ATOM 21072 O O . THR A 1 3 ? 4.986 14.684 7.999 1.00 0.00 3 THR A O 15
ATOM 21083 N N . ALA A 1 4 ? 6.566 16.293 8.143 1.00 0.00 4 ALA A N 15
ATOM 21084 C CA . ALA A 1 4 ? 7.697 15.369 8.251 1.00 0.00 4 ALA A CA 15
ATOM 21085 C C . ALA A 1 4 ? 7.535 14.365 9.391 1.00 0.00 4 ALA A C 15
ATOM 21086 O O . ALA A 1 4 ? 7.915 13.201 9.254 1.00 0.00 4 ALA A O 15
ATOM 21093 N N . GLU A 1 5 ? 6.970 14.806 10.509 1.00 0.00 5 GLU A N 15
ATOM 21094 C CA . GLU A 1 5 ? 6.777 13.931 11.656 1.00 0.00 5 GLU A CA 15
ATOM 21095 C C . GLU A 1 5 ? 5.881 12.754 11.286 1.00 0.00 5 GLU A C 15
ATOM 21096 O O . GLU A 1 5 ? 6.162 11.605 11.629 1.00 0.00 5 GLU A O 15
ATOM 21108 N N . GLN A 1 6 ? 4.807 13.049 10.571 1.00 0.00 6 GLN A N 15
ATOM 21109 C CA . GLN A 1 6 ? 3.892 12.017 10.110 1.00 0.00 6 GLN A CA 15
ATOM 21110 C C . GLN A 1 6 ? 4.571 11.111 9.087 1.00 0.00 6 GLN A C 15
ATOM 21111 O O . GLN A 1 6 ? 4.294 9.915 9.034 1.00 0.00 6 GLN A O 15
ATOM 21125 N N . LYS A 1 7 ? 5.470 11.678 8.289 1.00 0.00 7 LYS A N 15
ATOM 21126 C CA . LYS A 1 7 ? 6.217 10.895 7.309 1.00 0.00 7 LYS A CA 15
ATOM 21127 C C . LYS A 1 7 ? 7.130 9.887 7.999 1.00 0.00 7 LYS A C 15
ATOM 21128 O O . LYS A 1 7 ? 7.333 8.781 7.501 1.00 0.00 7 LYS A O 15
ATOM 21147 N N . ALA A 1 8 ? 7.672 10.270 9.149 1.00 0.00 8 ALA A N 15
ATOM 21148 C CA . ALA A 1 8 ? 8.531 9.382 9.924 1.00 0.00 8 ALA A CA 15
ATOM 21149 C C . ALA A 1 8 ? 7.761 8.147 10.371 1.00 0.00 8 ALA A C 15
ATOM 21150 O O . ALA A 1 8 ? 8.288 7.037 10.350 1.00 0.00 8 ALA A O 15
ATOM 21157 N N . ARG A 1 9 ? 6.498 8.349 10.731 1.00 0.00 9 ARG A N 15
ATOM 21158 C CA . ARG A 1 9 ? 5.625 7.252 11.140 1.00 0.00 9 ARG A CA 15
ATOM 21159 C C . ARG A 1 9 ? 5.447 6.271 9.986 1.00 0.00 9 ARG A C 15
ATOM 21160 O O . ARG A 1 9 ? 5.417 5.056 10.183 1.00 0.00 9 ARG A O 15
ATOM 21181 N N . ILE A 1 10 ? 5.357 6.820 8.781 1.00 0.00 10 ILE A N 15
ATOM 21182 C CA . ILE A 1 10 ? 5.239 6.026 7.567 1.00 0.00 10 ILE A CA 15
ATOM 21183 C C . ILE A 1 10 ? 6.516 5.222 7.331 1.00 0.00 10 ILE A C 15
ATOM 21184 O O . ILE A 1 10 ? 6.465 4.043 6.975 1.00 0.00 10 ILE A O 15
ATOM 21200 N N . LYS A 1 11 ? 7.660 5.877 7.531 1.00 0.00 11 LYS A N 15
ATOM 21201 C CA . LYS A 1 11 ? 8.964 5.237 7.366 1.00 0.00 11 LYS A CA 15
ATOM 21202 C C . LYS A 1 11 ? 9.090 3.982 8.227 1.00 0.00 11 LYS A C 15
ATOM 21203 O O . LYS A 1 11 ? 9.736 3.014 7.830 1.00 0.00 11 LYS A O 15
ATOM 21222 N N . TRP A 1 12 ? 8.494 4.006 9.415 1.00 0.00 12 TRP A N 15
ATOM 21223 C CA . TRP A 1 12 ? 8.503 2.841 10.296 1.00 0.00 12 TRP A CA 15
ATOM 21224 C C . TRP A 1 12 ? 7.861 1.630 9.623 1.00 0.00 12 TRP A C 15
ATOM 21225 O O . TRP A 1 12 ? 8.363 0.514 9.738 1.00 0.00 12 TRP A O 15
ATOM 21246 N N . ALA A 1 13 ? 6.771 1.860 8.901 1.00 0.00 13 ALA A N 15
ATOM 21247 C CA . ALA A 1 13 ? 6.047 0.779 8.236 1.00 0.00 13 ALA A CA 15
ATOM 21248 C C . ALA A 1 13 ? 6.839 0.233 7.051 1.00 0.00 13 ALA A C 15
ATOM 21249 O O . ALA A 1 13 ? 6.628 -0.894 6.613 1.00 0.00 13 ALA A O 15
ATOM 21256 N N . CYS A 1 14 ? 7.752 1.050 6.546 1.00 0.00 14 CYS A N 15
ATOM 21257 C CA . CYS A 1 14 ? 8.608 0.670 5.427 1.00 0.00 14 CYS A CA 15
ATOM 21258 C C . CYS A 1 14 ? 9.671 -0.335 5.873 1.00 0.00 14 CYS A C 15
ATOM 21259 O O . CYS A 1 14 ? 10.253 -1.047 5.052 1.00 0.00 14 CYS A O 15
ATOM 21267 N N . ARG A 1 15 ? 9.946 -0.338 7.178 1.00 0.00 15 ARG A N 15
ATOM 21268 C CA . ARG A 1 15 ? 11.017 -1.141 7.768 1.00 0.00 15 ARG A CA 15
ATOM 21269 C C . ARG A 1 15 ? 10.931 -2.627 7.415 1.00 0.00 15 ARG A C 15
ATOM 21270 O O . ARG A 1 15 ? 9.947 -3.103 6.844 1.00 0.00 15 ARG A O 15
ATOM 21291 N N . ARG A 1 16 ? 11.973 -3.352 7.802 1.00 0.00 16 ARG A N 15
ATOM 21292 C CA . ARG A 1 16 ? 12.152 -4.742 7.409 1.00 0.00 16 ARG A CA 15
ATOM 21293 C C . ARG A 1 16 ? 11.056 -5.631 7.983 1.00 0.00 16 ARG A C 15
ATOM 21294 O O . ARG A 1 16 ? 10.890 -5.734 9.201 1.00 0.00 16 ARG A O 15
ATOM 21315 N N . GLY A 1 17 ? 10.306 -6.254 7.092 1.00 0.00 17 GLY A N 15
ATOM 21316 C CA . GLY A 1 17 ? 9.255 -7.161 7.492 1.00 0.00 17 GLY A CA 15
ATOM 21317 C C . GLY A 1 17 ? 8.785 -8.007 6.332 1.00 0.00 17 GLY A C 15
ATOM 21318 O O . GLY A 1 17 ? 8.702 -9.232 6.439 1.00 0.00 17 GLY A O 15
ATOM 21322 N N . MET A 1 18 ? 8.508 -7.355 5.213 1.00 0.00 18 MET A N 15
ATOM 21323 C CA . MET A 1 18 ? 8.042 -8.046 4.021 1.00 0.00 18 MET A CA 15
ATOM 21324 C C . MET A 1 18 ? 8.601 -7.369 2.771 1.00 0.00 18 MET A C 15
ATOM 21325 O O . MET A 1 18 ? 8.032 -6.394 2.280 1.00 0.00 18 MET A O 15
ATOM 21339 N N . LEU A 1 19 ? 9.711 -7.888 2.260 1.00 0.00 19 LEU A N 15
ATOM 21340 C CA . LEU A 1 19 ? 10.370 -7.308 1.096 1.00 0.00 19 LEU A CA 15
ATOM 21341 C C . LEU A 1 19 ? 9.506 -7.459 -0.148 1.00 0.00 19 LEU A C 15
ATOM 21342 O O . LEU A 1 19 ? 9.603 -6.671 -1.090 1.00 0.00 19 LEU A O 15
ATOM 21358 N N . GLU A 1 20 ? 8.659 -8.478 -0.137 1.00 0.00 20 GLU A N 15
ATOM 21359 C CA . GLU A 1 20 ? 7.740 -8.730 -1.235 1.00 0.00 20 GLU A CA 15
ATOM 21360 C C . GLU A 1 20 ? 6.755 -7.575 -1.401 1.00 0.00 20 GLU A C 15
ATOM 21361 O O . GLU A 1 20 ? 6.325 -7.271 -2.512 1.00 0.00 20 GLU A O 15
ATOM 21373 N N . LEU A 1 21 ? 6.423 -6.918 -0.294 1.00 0.00 21 LEU A N 15
ATOM 21374 C CA . LEU A 1 21 ? 5.478 -5.808 -0.325 1.00 0.00 21 LEU A CA 15
ATOM 21375 C C . LEU A 1 21 ? 6.205 -4.480 -0.500 1.00 0.00 21 LEU A C 15
ATOM 21376 O O . LEU A 1 21 ? 5.604 -3.488 -0.909 1.00 0.00 21 LEU A O 15
ATOM 21392 N N . ASP A 1 22 ? 7.504 -4.476 -0.201 1.00 0.00 22 ASP A N 15
ATOM 21393 C CA . ASP A 1 22 ? 8.327 -3.266 -0.290 1.00 0.00 22 ASP A CA 15
ATOM 21394 C C . ASP A 1 22 ? 8.260 -2.651 -1.685 1.00 0.00 22 ASP A C 15
ATOM 21395 O O . ASP A 1 22 ? 8.057 -1.449 -1.836 1.00 0.00 22 ASP A O 15
ATOM 21404 N N . VAL A 1 23 ? 8.389 -3.493 -2.702 1.00 0.00 23 VAL A N 15
ATOM 21405 C CA . VAL A 1 23 ? 8.421 -3.027 -4.084 1.00 0.00 23 VAL A CA 15
ATOM 21406 C C . VAL A 1 23 ? 7.020 -2.761 -4.633 1.00 0.00 23 VAL A C 15
ATOM 21407 O O . VAL A 1 23 ? 6.866 -2.181 -5.708 1.00 0.00 23 VAL A O 15
ATOM 21420 N N . VAL A 1 24 ? 6.004 -3.181 -3.898 1.00 0.00 24 VAL A N 15
ATOM 21421 C CA . VAL A 1 24 ? 4.627 -3.008 -4.337 1.00 0.00 24 VAL A CA 15
ATOM 21422 C C . VAL A 1 24 ? 3.992 -1.790 -3.672 1.00 0.00 24 VAL A C 15
ATOM 21423 O O . VAL A 1 24 ? 3.376 -0.956 -4.340 1.00 0.00 24 VAL A O 15
ATOM 21436 N N . ILE A 1 25 ? 4.181 -1.683 -2.363 1.00 0.00 25 ILE A N 15
ATOM 21437 C CA . ILE A 1 25 ? 3.545 -0.640 -1.567 1.00 0.00 25 ILE A CA 15
ATOM 21438 C C . ILE A 1 25 ? 4.333 0.664 -1.606 1.00 0.00 25 ILE A C 15
ATOM 21439 O O . ILE A 1 25 ? 3.775 1.711 -1.923 1.00 0.00 25 ILE A O 15
ATOM 21455 N N . MET A 1 26 ? 5.631 0.599 -1.310 1.00 0.00 26 MET A N 15
ATOM 21456 C CA . MET A 1 26 ? 6.440 1.815 -1.171 1.00 0.00 26 MET A CA 15
ATOM 21457 C C . MET A 1 26 ? 6.423 2.684 -2.437 1.00 0.00 26 MET A C 15
ATOM 21458 O O . MET A 1 26 ? 6.101 3.867 -2.354 1.00 0.00 26 MET A O 15
ATOM 21472 N N . PRO A 1 27 ? 6.752 2.133 -3.626 1.00 0.00 27 PRO A N 15
ATOM 21473 C CA . PRO A 1 27 ? 6.733 2.909 -4.871 1.00 0.00 27 PRO A CA 15
ATOM 21474 C C . PRO A 1 27 ? 5.347 3.461 -5.178 1.00 0.00 27 PRO A C 15
ATOM 21475 O O . PRO A 1 27 ? 5.211 4.577 -5.674 1.00 0.00 27 PRO A O 15
ATOM 21486 N N . PHE A 1 28 ? 4.317 2.677 -4.869 1.00 0.00 28 PHE A N 15
ATOM 21487 C CA . PHE A 1 28 ? 2.945 3.115 -5.070 1.00 0.00 28 PHE A CA 15
ATOM 21488 C C . PHE A 1 28 ? 2.627 4.284 -4.150 1.00 0.00 28 PHE A C 15
ATOM 21489 O O . PHE A 1 28 ? 2.000 5.257 -4.560 1.00 0.00 28 PHE A O 15
ATOM 21506 N N . PHE A 1 29 ? 3.067 4.176 -2.906 1.00 0.00 29 PHE A N 15
ATOM 21507 C CA . PHE A 1 29 ? 2.869 5.233 -1.930 1.00 0.00 29 PHE A CA 15
ATOM 21508 C C . PHE A 1 29 ? 3.469 6.533 -2.434 1.00 0.00 29 PHE A C 15
ATOM 21509 O O . PHE A 1 29 ? 2.808 7.562 -2.433 1.00 0.00 29 PHE A O 15
ATOM 21526 N N . GLU A 1 30 ? 4.705 6.472 -2.898 1.00 0.00 30 GLU A N 15
ATOM 21527 C CA . GLU A 1 30 ? 5.392 7.657 -3.397 1.00 0.00 30 GLU A CA 15
ATOM 21528 C C . GLU A 1 30 ? 4.665 8.248 -4.602 1.00 0.00 30 GLU A C 15
ATOM 21529 O O . GLU A 1 30 ? 4.624 9.465 -4.784 1.00 0.00 30 GLU A O 15
ATOM 21541 N N . GLU A 1 31 ? 4.097 7.374 -5.414 1.00 0.00 31 GLU A N 15
ATOM 21542 C CA . GLU A 1 31 ? 3.300 7.785 -6.569 1.00 0.00 31 GLU A CA 15
ATOM 21543 C C . GLU A 1 31 ? 1.995 8.459 -6.145 1.00 0.00 31 GLU A C 15
ATOM 21544 O O . GLU A 1 31 ? 1.686 9.573 -6.570 1.00 0.00 31 GLU A O 15
ATOM 21556 N N . CYS A 1 32 ? 1.247 7.781 -5.284 1.00 0.00 32 CYS A N 15
ATOM 21557 C CA . CYS A 1 32 ? -0.118 8.180 -4.960 1.00 0.00 32 CYS A CA 15
ATOM 21558 C C . CYS A 1 32 ? -0.160 9.281 -3.898 1.00 0.00 32 CYS A C 15
ATOM 21559 O O . CYS A 1 32 ? -1.104 10.069 -3.855 1.00 0.00 32 CYS A O 15
ATOM 21567 N N . PHE A 1 33 ? 0.866 9.332 -3.051 1.00 0.00 33 PHE A N 15
ATOM 21568 C CA . PHE A 1 33 ? 0.960 10.325 -1.978 1.00 0.00 33 PHE A CA 15
ATOM 21569 C C . PHE A 1 33 ? 0.799 11.743 -2.522 1.00 0.00 33 PHE A C 15
ATOM 21570 O O . PHE A 1 33 ? 0.218 12.607 -1.865 1.00 0.00 33 PHE A O 15
ATOM 21587 N N . ASP A 1 34 ? 1.319 11.963 -3.724 1.00 0.00 34 ASP A N 15
ATOM 21588 C CA . ASP A 1 34 ? 1.232 13.263 -4.389 1.00 0.00 34 ASP A CA 15
ATOM 21589 C C . ASP A 1 34 ? -0.219 13.671 -4.647 1.00 0.00 34 ASP A C 15
ATOM 21590 O O . ASP A 1 34 ? -0.565 14.853 -4.577 1.00 0.00 34 ASP A O 15
ATOM 21599 N N . SER A 1 35 ? -1.064 12.692 -4.935 1.00 0.00 35 SER A N 15
ATOM 21600 C CA . SER A 1 35 ? -2.460 12.951 -5.255 1.00 0.00 35 SER A CA 15
ATOM 21601 C C . SER A 1 35 ? -3.317 12.977 -3.991 1.00 0.00 35 SER A C 15
ATOM 21602 O O . SER A 1 35 ? -4.207 13.819 -3.849 1.00 0.00 35 SER A O 15
ATOM 21610 N N . LEU A 1 36 ? -3.039 12.055 -3.079 1.00 0.00 36 LEU A N 15
ATOM 21611 C CA . LEU A 1 36 ? -3.832 11.906 -1.862 1.00 0.00 36 LEU A CA 15
ATOM 21612 C C . LEU A 1 36 ? -3.722 13.136 -0.968 1.00 0.00 36 LEU A C 15
ATOM 21613 O O . LEU A 1 36 ? -2.634 13.679 -0.774 1.00 0.00 36 LEU A O 15
ATOM 21629 N N . THR A 1 37 ? -4.853 13.577 -0.435 1.00 0.00 37 THR A N 15
ATOM 21630 C CA . THR A 1 37 ? -4.858 14.611 0.587 1.00 0.00 37 THR A CA 15
ATOM 21631 C C . THR A 1 37 ? -4.566 13.978 1.939 1.00 0.00 37 THR A C 15
ATOM 21632 O O . THR A 1 37 ? -4.657 12.762 2.076 1.00 0.00 37 THR A O 15
ATOM 21643 N N . GLU A 1 38 ? -4.228 14.793 2.927 1.00 0.00 38 GLU A N 15
ATOM 21644 C CA . GLU A 1 38 ? -3.826 14.299 4.246 1.00 0.00 38 GLU A CA 15
ATOM 21645 C C . GLU A 1 38 ? -4.823 13.300 4.819 1.00 0.00 38 GLU A C 15
ATOM 21646 O O . GLU A 1 38 ? -4.427 12.310 5.415 1.00 0.00 38 GLU A O 15
ATOM 21658 N N . SER A 1 39 ? -6.107 13.573 4.659 1.00 0.00 39 SER A N 15
ATOM 21659 C CA . SER A 1 39 ? -7.144 12.663 5.122 1.00 0.00 39 SER A CA 15
ATOM 21660 C C . SER A 1 39 ? -7.039 11.294 4.439 1.00 0.00 39 SER A C 15
ATOM 21661 O O . SER A 1 39 ? -7.116 10.257 5.098 1.00 0.00 39 SER A O 15
ATOM 21669 N N . GLU A 1 40 ? -6.845 11.296 3.124 1.00 0.00 40 GLU A N 15
ATOM 21670 C CA . GLU A 1 40 ? -6.671 10.057 2.369 1.00 0.00 40 GLU A CA 15
ATOM 21671 C C . GLU A 1 40 ? -5.368 9.380 2.783 1.00 0.00 40 GLU A C 15
ATOM 21672 O O . GLU A 1 40 ? -5.294 8.157 2.933 1.00 0.00 40 GLU A O 15
ATOM 21684 N N . GLN A 1 41 ? -4.349 10.205 2.975 1.00 0.00 41 GLN A N 15
ATOM 21685 C CA . GLN A 1 41 ? -3.036 9.752 3.406 1.00 0.00 41 GLN A CA 15
ATOM 21686 C C . GLN A 1 41 ? -3.117 9.091 4.779 1.00 0.00 41 GLN A C 15
ATOM 21687 O O . GLN A 1 41 ? -2.551 8.025 4.998 1.00 0.00 41 GLN A O 15
ATOM 21701 N N . ASP A 1 42 ? -3.855 9.723 5.680 1.00 0.00 42 ASP A N 15
ATOM 21702 C CA . ASP A 1 42 ? -3.937 9.294 7.073 1.00 0.00 42 ASP A CA 15
ATOM 21703 C C . ASP A 1 42 ? -4.574 7.916 7.199 1.00 0.00 42 ASP A C 15
ATOM 21704 O O . ASP A 1 42 ? -4.082 7.069 7.943 1.00 0.00 42 ASP A O 15
ATOM 21713 N N . ASP A 1 43 ? -5.665 7.692 6.472 1.00 0.00 43 ASP A N 15
ATOM 21714 C CA . ASP A 1 43 ? -6.317 6.382 6.460 1.00 0.00 43 ASP A CA 15
ATOM 21715 C C . ASP A 1 43 ? -5.362 5.311 5.948 1.00 0.00 43 ASP A C 15
ATOM 21716 O O . ASP A 1 43 ? -5.321 4.195 6.469 1.00 0.00 43 ASP A O 15
ATOM 21725 N N . PHE A 1 44 ? -4.585 5.661 4.931 1.00 0.00 44 PHE A N 15
ATOM 21726 C CA . PHE A 1 44 ? -3.605 4.745 4.369 1.00 0.00 44 PHE A CA 15
ATOM 21727 C C . PHE A 1 44 ? -2.477 4.486 5.371 1.00 0.00 44 PHE A C 15
ATOM 21728 O O . PHE A 1 44 ? -2.022 3.354 5.523 1.00 0.00 44 PHE A O 15
ATOM 21745 N N . VAL A 1 45 ? -2.041 5.538 6.062 1.00 0.00 45 VAL A N 15
ATOM 21746 C CA . VAL A 1 45 ? -1.002 5.413 7.084 1.00 0.00 45 VAL A CA 15
ATOM 21747 C C . VAL A 1 45 ? -1.488 4.541 8.241 1.00 0.00 45 VAL A C 15
ATOM 21748 O O . VAL A 1 45 ? -0.732 3.731 8.779 1.00 0.00 45 VAL A O 15
ATOM 21761 N N . ALA A 1 46 ? -2.759 4.707 8.607 1.00 0.00 46 ALA A N 15
ATOM 21762 C CA . ALA A 1 46 ? -3.372 3.892 9.652 1.00 0.00 46 ALA A CA 15
ATOM 21763 C C . ALA A 1 46 ? -3.295 2.413 9.290 1.00 0.00 46 ALA A C 15
ATOM 21764 O O . ALA A 1 46 ? -3.105 1.558 10.154 1.00 0.00 46 ALA A O 15
ATOM 21771 N N . LEU A 1 47 ? -3.434 2.124 8.002 1.00 0.00 47 LEU A N 15
ATOM 21772 C CA . LEU A 1 47 ? -3.280 0.765 7.494 1.00 0.00 47 LEU A CA 15
ATOM 21773 C C . LEU A 1 47 ? -1.836 0.292 7.629 1.00 0.00 47 LEU A C 15
ATOM 21774 O O . LEU A 1 47 ? -1.580 -0.859 7.973 1.00 0.00 47 LEU A O 15
ATOM 21790 N N . LEU A 1 48 ? -0.900 1.199 7.370 1.00 0.00 48 LEU A N 15
ATOM 21791 C CA . LEU A 1 48 ? 0.523 0.866 7.353 1.00 0.00 48 LEU A CA 15
ATOM 21792 C C . LEU A 1 48 ? 1.066 0.584 8.753 1.00 0.00 48 LEU A C 15
ATOM 21793 O O . LEU A 1 48 ? 1.909 -0.296 8.930 1.00 0.00 48 LEU A O 15
ATOM 21809 N N . GLU A 1 49 ? 0.598 1.330 9.745 1.00 0.00 49 GLU A N 15
ATOM 21810 C CA . GLU A 1 49 ? 1.081 1.148 11.109 1.00 0.00 49 GLU A CA 15
ATOM 21811 C C . GLU A 1 49 ? 0.346 0.007 11.807 1.00 0.00 49 GLU A C 15
ATOM 21812 O O . GLU A 1 49 ? 0.775 -0.471 12.863 1.00 0.00 49 GLU A O 15
ATOM 21824 N N . SER A 1 50 ? -0.759 -0.424 11.220 1.00 0.00 50 SER A N 15
ATOM 21825 C CA . SER A 1 50 ? -1.508 -1.555 11.743 1.00 0.00 50 SER A CA 15
ATOM 21826 C C . SER A 1 50 ? -0.894 -2.857 11.223 1.00 0.00 50 SER A C 15
ATOM 21827 O O . SER A 1 50 ? 0.199 -2.849 10.652 1.00 0.00 50 SER A O 15
ATOM 21835 N N . ASP A 1 51 ? -1.582 -3.969 11.437 1.00 0.00 51 ASP A N 15
ATOM 21836 C CA . ASP A 1 51 ? -1.139 -5.249 10.912 1.00 0.00 51 ASP A CA 15
ATOM 21837 C C . ASP A 1 51 ? -1.642 -5.385 9.481 1.00 0.00 51 ASP A C 15
ATOM 21838 O O . ASP A 1 51 ? -2.514 -4.622 9.055 1.00 0.00 51 ASP A O 15
ATOM 21847 N N . ASP A 1 52 ? -1.127 -6.354 8.742 1.00 0.00 52 ASP A N 15
ATOM 21848 C CA . ASP A 1 52 ? -1.470 -6.480 7.330 1.00 0.00 52 ASP A CA 15
ATOM 21849 C C . ASP A 1 52 ? -2.140 -7.826 6.994 1.00 0.00 52 ASP A C 15
ATOM 21850 O O . ASP A 1 52 ? -1.730 -8.503 6.058 1.00 0.00 52 ASP A O 15
ATOM 21859 N N . PRO A 1 53 ? -3.221 -8.227 7.693 1.00 0.00 53 PRO A N 15
ATOM 21860 C CA . PRO A 1 53 ? -3.932 -9.451 7.361 1.00 0.00 53 PRO A CA 15
ATOM 21861 C C . PRO A 1 53 ? -4.989 -9.205 6.291 1.00 0.00 53 PRO A C 15
ATOM 21862 O O . PRO A 1 53 ? -4.992 -9.848 5.238 1.00 0.00 53 PRO A O 15
ATOM 21873 N N . ASP A 1 54 ? -5.876 -8.259 6.570 1.00 0.00 54 ASP A N 15
ATOM 21874 C CA . ASP A 1 54 ? -6.905 -7.852 5.627 1.00 0.00 54 ASP A CA 15
ATOM 21875 C C . ASP A 1 54 ? -6.283 -7.103 4.453 1.00 0.00 54 ASP A C 15
ATOM 21876 O O . ASP A 1 54 ? -6.756 -7.196 3.321 1.00 0.00 54 ASP A O 15
ATOM 21885 N N . LEU A 1 55 ? -5.206 -6.377 4.734 1.00 0.00 55 LEU A N 15
ATOM 21886 C CA . LEU A 1 55 ? -4.483 -5.643 3.704 1.00 0.00 55 LEU A CA 15
ATOM 21887 C C . LEU A 1 55 ? -3.839 -6.627 2.725 1.00 0.00 55 LEU A C 15
ATOM 21888 O O . LEU A 1 55 ? -4.011 -6.510 1.510 1.00 0.00 55 LEU A O 15
ATOM 21904 N N . PHE A 1 56 ? -3.126 -7.615 3.266 1.00 0.00 56 PHE A N 15
ATOM 21905 C CA . PHE A 1 56 ? -2.479 -8.635 2.446 1.00 0.00 56 PHE A CA 15
ATOM 21906 C C . PHE A 1 56 ? -3.518 -9.411 1.644 1.00 0.00 56 PHE A C 15
ATOM 21907 O O . PHE A 1 56 ? -3.265 -9.834 0.514 1.00 0.00 56 PHE A O 15
ATOM 21924 N N . ALA A 1 57 ? -4.692 -9.570 2.240 1.00 0.00 57 ALA A N 15
ATOM 21925 C CA . ALA A 1 57 ? -5.771 -10.332 1.635 1.00 0.00 57 ALA A CA 15
ATOM 21926 C C . ALA A 1 57 ? -6.234 -9.711 0.323 1.00 0.00 57 ALA A C 15
ATOM 21927 O O . ALA A 1 57 ? -6.562 -10.427 -0.616 1.00 0.00 57 ALA A O 15
ATOM 21934 N N . TRP A 1 58 ? -6.263 -8.385 0.253 1.00 0.00 58 TRP A N 15
ATOM 21935 C CA . TRP A 1 58 ? -6.673 -7.717 -0.976 1.00 0.00 58 TRP A CA 15
ATOM 21936 C C . TRP A 1 58 ? -5.546 -7.712 -1.997 1.00 0.00 58 TRP A C 15
ATOM 21937 O O . TRP A 1 58 ? -5.792 -7.765 -3.198 1.00 0.00 58 TRP A O 15
ATOM 21958 N N . VAL A 1 59 ? -4.307 -7.662 -1.512 1.00 0.00 59 VAL A N 15
ATOM 21959 C CA . VAL A 1 59 ? -3.141 -7.700 -2.388 1.00 0.00 59 VAL A CA 15
ATOM 21960 C C . VAL A 1 59 ? -3.082 -9.022 -3.151 1.00 0.00 59 VAL A C 15
ATOM 21961 O O . VAL A 1 59 ? -2.754 -9.054 -4.337 1.00 0.00 59 VAL A O 15
ATOM 21974 N N . MET A 1 60 ? -3.409 -10.110 -2.464 1.00 0.00 60 MET A N 15
ATOM 21975 C CA . MET A 1 60 ? -3.426 -11.430 -3.086 1.00 0.00 60 MET A CA 15
ATOM 21976 C C . MET A 1 60 ? -4.801 -11.754 -3.656 1.00 0.00 60 MET A C 15
ATOM 21977 O O . MET A 1 60 ? -4.962 -12.728 -4.388 1.00 0.00 60 MET A O 15
ATOM 21991 N N . GLY A 1 61 ? -5.788 -10.937 -3.310 1.00 0.00 61 GLY A N 15
ATOM 21992 C CA . GLY A 1 61 ? -7.138 -11.152 -3.799 1.00 0.00 61 GLY A CA 15
ATOM 21993 C C . GLY A 1 61 ? -7.769 -12.380 -3.178 1.00 0.00 61 GLY A C 15
ATOM 21994 O O . GLY A 1 61 ? -8.553 -13.080 -3.812 1.00 0.00 61 GLY A O 15
ATOM 21998 N N . HIS A 1 62 ? -7.430 -12.627 -1.923 1.00 0.00 62 HIS A N 15
ATOM 21999 C CA . HIS A 1 62 ? -7.843 -13.839 -1.237 1.00 0.00 62 HIS A CA 15
ATOM 22000 C C . HIS A 1 62 ? -8.544 -13.487 0.077 1.00 0.00 62 HIS A C 15
ATOM 22001 O O . HIS A 1 62 ? -8.580 -14.285 1.013 1.00 0.00 62 HIS A O 15
ATOM 22016 N N . GLY A 1 63 ? -9.102 -12.284 0.142 1.00 0.00 63 GLY A N 15
ATOM 22017 C CA . GLY A 1 63 ? -9.790 -11.852 1.343 1.00 0.00 63 GLY A CA 15
ATOM 22018 C C . GLY A 1 63 ? -10.649 -10.627 1.107 1.00 0.00 63 GLY A C 15
ATOM 22019 O O . GLY A 1 63 ? -10.695 -10.101 -0.008 1.00 0.00 63 GLY A O 15
ATOM 22023 N N . ARG A 1 64 ? -11.326 -10.171 2.158 1.00 0.00 64 ARG A N 15
ATOM 22024 C CA . ARG A 1 64 ? -12.224 -9.020 2.071 1.00 0.00 64 ARG A CA 15
ATOM 22025 C C . ARG A 1 64 ? -12.089 -8.145 3.314 1.00 0.00 64 ARG A C 15
ATOM 22026 O O . ARG A 1 64 ? -11.410 -8.519 4.270 1.00 0.00 64 ARG A O 15
ATOM 22047 N N . CYS A 1 65 ? -12.732 -6.985 3.287 1.00 0.00 65 CYS A N 15
ATOM 22048 C CA . CYS A 1 65 ? -12.806 -6.112 4.447 1.00 0.00 65 CYS A CA 15
ATOM 22049 C C . CYS A 1 65 ? -14.188 -5.472 4.509 1.00 0.00 65 CYS A C 15
ATOM 22050 O O . CYS A 1 65 ? -14.978 -5.608 3.571 1.00 0.00 65 CYS A O 15
ATOM 22058 N N . GLU A 1 66 ? -14.480 -4.783 5.601 1.00 0.00 66 GLU A N 15
ATOM 22059 C CA . GLU A 1 66 ? -15.813 -4.250 5.828 1.00 0.00 66 GLU A CA 15
ATOM 22060 C C . GLU A 1 66 ? -16.009 -2.884 5.168 1.00 0.00 66 GLU A C 15
ATOM 22061 O O . GLU A 1 66 ? -17.106 -2.575 4.702 1.00 0.00 66 GLU A O 15
ATOM 22073 N N . ASN A 1 67 ? -14.964 -2.067 5.120 1.00 0.00 67 ASN A N 15
ATOM 22074 C CA . ASN A 1 67 ? -15.093 -0.729 4.557 1.00 0.00 67 ASN A CA 15
ATOM 22075 C C . ASN A 1 67 ? -14.327 -0.604 3.243 1.00 0.00 67 ASN A C 15
ATOM 22076 O O . ASN A 1 67 ? -13.104 -0.750 3.194 1.00 0.00 67 ASN A O 15
ATOM 22087 N N . LEU A 1 68 ? -15.068 -0.324 2.174 1.00 0.00 68 LEU A N 15
ATOM 22088 C CA . LEU A 1 68 ? -14.497 -0.277 0.830 1.00 0.00 68 LEU A CA 15
ATOM 22089 C C . LEU A 1 68 ? -13.675 0.986 0.601 1.00 0.00 68 LEU A C 15
ATOM 22090 O O . LEU A 1 68 ? -12.918 1.070 -0.362 1.00 0.00 68 LEU A O 15
ATOM 22106 N N . GLY A 1 69 ? -13.827 1.964 1.476 1.00 0.00 69 GLY A N 15
ATOM 22107 C CA . GLY A 1 69 ? -13.018 3.165 1.384 1.00 0.00 69 GLY A CA 15
ATOM 22108 C C . GLY A 1 69 ? -11.547 2.853 1.569 1.00 0.00 69 GLY A C 15
ATOM 22109 O O . GLY A 1 69 ? -10.703 3.296 0.788 1.00 0.00 69 GLY A O 15
ATOM 22113 N N . LEU A 1 70 ? -11.242 2.069 2.595 1.00 0.00 70 LEU A N 15
ATOM 22114 C CA . LEU A 1 70 ? -9.882 1.597 2.815 1.00 0.00 70 LEU A CA 15
ATOM 22115 C C . LEU A 1 70 ? -9.502 0.560 1.763 1.00 0.00 70 LEU A C 15
ATOM 22116 O O . LEU A 1 70 ? -8.359 0.511 1.308 1.00 0.00 70 LEU A O 15
ATOM 22132 N N . ALA A 1 71 ? -10.473 -0.255 1.370 1.00 0.00 71 ALA A N 15
ATOM 22133 C CA . ALA A 1 71 ? -10.252 -1.280 0.356 1.00 0.00 71 ALA A CA 15
ATOM 22134 C C . ALA A 1 71 ? -9.822 -0.665 -0.971 1.00 0.00 71 ALA A C 15
ATOM 22135 O O . ALA A 1 71 ? -8.965 -1.207 -1.666 1.00 0.00 71 ALA A O 15
ATOM 22142 N N . ALA A 1 72 ? -10.424 0.471 -1.314 1.00 0.00 72 ALA A N 15
ATOM 22143 C CA . ALA A 1 72 ? -10.115 1.169 -2.556 1.00 0.00 72 ALA A CA 15
ATOM 22144 C C . ALA A 1 72 ? -8.640 1.541 -2.619 1.00 0.00 72 ALA A C 15
ATOM 22145 O O . ALA A 1 72 ? -8.020 1.477 -3.682 1.00 0.00 72 ALA A O 15
ATOM 22152 N N . MET A 1 73 ? -8.080 1.913 -1.471 1.00 0.00 73 MET A N 15
ATOM 22153 C CA . MET A 1 73 ? -6.670 2.264 -1.389 1.00 0.00 73 MET A CA 15
ATOM 22154 C C . MET A 1 73 ? -5.803 1.051 -1.696 1.00 0.00 73 MET A C 15
ATOM 22155 O O . MET A 1 73 ? -4.838 1.139 -2.455 1.00 0.00 73 MET A O 15
ATOM 22169 N N . VAL A 1 74 ? -6.168 -0.088 -1.115 1.00 0.00 74 VAL A N 15
ATOM 22170 C CA . VAL A 1 74 ? -5.421 -1.324 -1.318 1.00 0.00 74 VAL A CA 15
ATOM 22171 C C . VAL A 1 74 ? -5.585 -1.822 -2.753 1.00 0.00 74 VAL A C 15
ATOM 22172 O O . VAL A 1 74 ? -4.642 -2.333 -3.354 1.00 0.00 74 VAL A O 15
ATOM 22185 N N . ASP A 1 75 ? -6.784 -1.650 -3.301 1.00 0.00 75 ASP A N 15
ATOM 22186 C CA . ASP A 1 75 ? -7.062 -2.026 -4.688 1.00 0.00 75 ASP A CA 15
ATOM 22187 C C . ASP A 1 75 ? -6.140 -1.277 -5.643 1.00 0.00 75 ASP A C 15
ATOM 22188 O O . ASP A 1 75 ? -5.637 -1.844 -6.615 1.00 0.00 75 ASP A O 15
ATOM 22197 N N . LYS A 1 76 ? -5.911 -0.002 -5.354 1.00 0.00 76 LYS A N 15
ATOM 22198 C CA . LYS A 1 76 ? -5.007 0.807 -6.161 1.00 0.00 76 LYS A CA 15
ATOM 22199 C C . LYS A 1 76 ? -3.576 0.277 -6.058 1.00 0.00 76 LYS A C 15
ATOM 22200 O O . LYS A 1 76 ? -2.818 0.323 -7.029 1.00 0.00 76 LYS A O 15
ATOM 22219 N N . ILE A 1 77 ? -3.217 -0.240 -4.884 1.00 0.00 77 ILE A N 15
ATOM 22220 C CA . ILE A 1 77 ? -1.928 -0.903 -4.703 1.00 0.00 77 ILE A CA 15
ATOM 22221 C C . ILE A 1 77 ? -1.844 -2.119 -5.622 1.00 0.00 77 ILE A C 15
ATOM 22222 O O . ILE A 1 77 ? -0.836 -2.336 -6.302 1.00 0.00 77 ILE A O 15
ATOM 22238 N N . VAL A 1 78 ? -2.920 -2.898 -5.637 1.00 0.00 78 VAL A N 15
ATOM 22239 C CA . VAL A 1 78 ? -3.005 -4.090 -6.472 1.00 0.00 78 VAL A CA 15
ATOM 22240 C C . VAL A 1 78 ? -2.877 -3.729 -7.948 1.00 0.00 78 VAL A C 15
ATOM 22241 O O . VAL A 1 78 ? -2.194 -4.417 -8.701 1.00 0.00 78 VAL A O 15
ATOM 22254 N N . ALA A 1 79 ? -3.519 -2.635 -8.349 1.00 0.00 79 ALA A N 15
ATOM 22255 C CA . ALA A 1 79 ? -3.448 -2.162 -9.729 1.00 0.00 79 ALA A CA 15
ATOM 22256 C C . ALA A 1 79 ? -2.010 -1.823 -10.111 1.00 0.00 79 ALA A C 15
ATOM 22257 O O . ALA A 1 79 ? -1.578 -2.067 -11.240 1.00 0.00 79 ALA A O 15
ATOM 22264 N N . HIS A 1 80 ? -1.271 -1.275 -9.152 1.00 0.00 80 HIS A N 15
ATOM 22265 C CA . HIS A 1 80 ? 0.140 -0.964 -9.348 1.00 0.00 80 HIS A CA 15
ATOM 22266 C C . HIS A 1 80 ? 0.932 -2.250 -9.587 1.00 0.00 80 HIS A C 15
ATOM 22267 O O . HIS A 1 80 ? 1.803 -2.304 -10.455 1.00 0.00 80 HIS A O 15
ATOM 22282 N N . ASN A 1 81 ? 0.616 -3.281 -8.815 1.00 0.00 81 ASN A N 15
ATOM 22283 C CA . ASN A 1 81 ? 1.268 -4.580 -8.961 1.00 0.00 81 ASN A CA 15
ATOM 22284 C C . ASN A 1 81 ? 0.844 -5.255 -10.261 1.00 0.00 81 ASN A C 15
ATOM 22285 O O . ASN A 1 81 ? 1.677 -5.741 -11.017 1.00 0.00 81 ASN A O 15
ATOM 22296 N N . LEU A 1 82 ? -0.455 -5.263 -10.526 1.00 0.00 82 LEU A N 15
ATOM 22297 C CA . LEU A 1 82 ? -0.997 -5.895 -11.712 1.00 0.00 82 LEU A CA 15
ATOM 22298 C C . LEU A 1 82 ? -0.376 -5.320 -12.980 1.00 0.00 82 LEU A C 15
ATOM 22299 O O . LEU A 1 82 ? -0.219 -6.021 -13.976 1.00 0.00 82 LEU A O 15
ATOM 22315 N N . SER A 1 83 ? -0.010 -4.049 -12.933 1.00 0.00 83 SER A N 15
ATOM 22316 C CA . SER A 1 83 ? 0.603 -3.400 -14.076 1.00 0.00 83 SER A CA 15
ATOM 22317 C C . SER A 1 83 ? 1.988 -3.975 -14.370 1.00 0.00 83 SER A C 15
ATOM 22318 O O . SER A 1 83 ? 2.322 -4.224 -15.526 1.00 0.00 83 SER A O 15
ATOM 22326 N N . LYS A 1 84 ? 2.793 -4.203 -13.338 1.00 0.00 84 LYS A N 15
ATOM 22327 C CA . LYS A 1 84 ? 4.105 -4.809 -13.545 1.00 0.00 84 LYS A CA 15
ATOM 22328 C C . LYS A 1 84 ? 3.942 -6.285 -13.927 1.00 0.00 84 LYS A C 15
ATOM 22329 O O . LYS A 1 84 ? 4.781 -6.861 -14.622 1.00 0.00 84 LYS A O 15
ATOM 22348 N N . VAL A 1 85 ? 2.835 -6.879 -13.484 1.00 0.00 85 VAL A N 15
ATOM 22349 C CA . VAL A 1 85 ? 2.505 -8.263 -13.817 1.00 0.00 85 VAL A CA 15
ATOM 22350 C C . VAL A 1 85 ? 2.079 -8.386 -15.281 1.00 0.00 85 VAL A C 15
ATOM 22351 O O . VAL A 1 85 ? 2.494 -9.306 -15.986 1.00 0.00 85 VAL A O 15
ATOM 22364 N N . ARG A 1 86 ? 1.258 -7.448 -15.737 1.00 0.00 86 ARG A N 15
ATOM 22365 C CA . ARG A 1 86 ? 0.773 -7.452 -17.115 1.00 0.00 86 ARG A CA 15
ATOM 22366 C C . ARG A 1 86 ? 1.860 -6.973 -18.063 1.00 0.00 86 ARG A C 15
ATOM 22367 O O . ARG A 1 86 ? 1.787 -7.178 -19.274 1.00 0.00 86 ARG A O 15
ATOM 22388 N N . LEU A 1 87 ? 2.860 -6.325 -17.497 1.00 0.00 87 LEU A N 15
ATOM 22389 C CA . LEU A 1 87 ? 3.985 -5.823 -18.271 1.00 0.00 87 LEU A CA 15
ATOM 22390 C C . LEU A 1 87 ? 4.877 -6.977 -18.729 1.00 0.00 87 LEU A C 15
ATOM 22391 O O . LEU A 1 87 ? 5.077 -7.176 -19.928 1.00 0.00 87 LEU A O 15
ATOM 22407 N N . GLU A 1 88 ? 5.401 -7.744 -17.778 1.00 0.00 88 GLU A N 15
ATOM 22408 C CA . GLU A 1 88 ? 6.289 -8.853 -18.111 1.00 0.00 88 GLU A CA 15
ATOM 22409 C C . GLU A 1 88 ? 5.855 -10.144 -17.422 1.00 0.00 88 GLU A C 15
ATOM 22410 O O . GLU A 1 88 ? 5.229 -11.006 -18.037 1.00 0.00 88 GLU A O 15
ATOM 22422 N N . HIS A 1 89 ? 6.178 -10.261 -16.138 1.00 0.00 89 HIS A N 15
ATOM 22423 C CA . HIS A 1 89 ? 5.957 -11.500 -15.395 1.00 0.00 89 HIS A CA 15
ATOM 22424 C C . HIS A 1 89 ? 4.485 -11.716 -15.076 1.00 0.00 89 HIS A C 15
ATOM 22425 O O . HIS A 1 89 ? 3.971 -11.186 -14.088 1.00 0.00 89 HIS A O 15
ATOM 22440 N N . HIS A 1 90 ? 3.816 -12.503 -15.905 1.00 0.00 90 HIS A N 15
ATOM 22441 C CA . HIS A 1 90 ? 2.411 -12.821 -15.687 1.00 0.00 90 HIS A CA 15
ATOM 22442 C C . HIS A 1 90 ? 2.284 -13.921 -14.639 1.00 0.00 90 HIS A C 15
ATOM 22443 O O . HIS A 1 90 ? 2.252 -15.107 -14.972 1.00 0.00 90 HIS A O 15
ATOM 22458 N N . HIS A 1 91 ? 2.234 -13.532 -13.374 1.00 0.00 91 HIS A N 15
ATOM 22459 C CA . HIS A 1 91 ? 2.140 -14.501 -12.292 1.00 0.00 91 HIS A CA 15
ATOM 22460 C C . HIS A 1 91 ? 0.945 -14.193 -11.399 1.00 0.00 91 HIS A C 15
ATOM 22461 O O . HIS A 1 91 ? 0.703 -13.035 -11.055 1.00 0.00 91 HIS A O 15
ATOM 22476 N N . HIS A 1 92 ? 0.211 -15.245 -11.046 1.00 0.00 92 HIS A N 15
ATOM 22477 C CA . HIS A 1 92 ? -1.001 -15.146 -10.234 1.00 0.00 92 HIS A CA 15
ATOM 22478 C C . HIS A 1 92 ? -2.107 -14.412 -10.985 1.00 0.00 92 HIS A C 15
ATOM 22479 O O . HIS A 1 92 ? -2.162 -13.181 -11.001 1.00 0.00 92 HIS A O 15
ATOM 22494 N N . HIS A 1 93 ? -2.982 -15.177 -11.617 1.00 0.00 93 HIS A N 15
ATOM 22495 C CA . HIS A 1 93 ? -4.145 -14.614 -12.278 1.00 0.00 93 HIS A CA 15
ATOM 22496 C C . HIS A 1 93 ? -5.354 -14.736 -11.361 1.00 0.00 93 HIS A C 15
ATOM 22497 O O . HIS A 1 93 ? -6.081 -13.766 -11.145 1.00 0.00 93 HIS A O 15
ATOM 22512 N N . HIS A 1 94 ? -5.556 -15.926 -10.806 1.00 0.00 94 HIS A N 15
ATOM 22513 C CA . HIS A 1 94 ? -6.625 -16.130 -9.839 1.00 0.00 94 HIS A CA 15
ATOM 22514 C C . HIS A 1 94 ? -6.030 -16.351 -8.452 1.00 0.00 94 HIS A C 15
ATOM 22515 O O . HIS A 1 94 ? -5.334 -17.366 -8.247 1.00 0.00 94 HIS A O 15
ATOM 22531 N N . MET A 1 1 ? 1.494 19.967 3.600 1.00 0.00 1 MET A N 16
ATOM 22532 C CA . MET A 1 1 ? 0.988 19.359 4.859 1.00 0.00 1 MET A CA 16
ATOM 22533 C C . MET A 1 1 ? 1.857 18.189 5.308 1.00 0.00 1 MET A C 16
ATOM 22534 O O . MET A 1 1 ? 1.868 17.833 6.489 1.00 0.00 1 MET A O 16
ATOM 22550 N N . TYR A 1 2 ? 2.575 17.580 4.373 1.00 0.00 2 TYR A N 16
ATOM 22551 C CA . TYR A 1 2 ? 3.443 16.453 4.687 1.00 0.00 2 TYR A CA 16
ATOM 22552 C C . TYR A 1 2 ? 4.814 16.636 4.052 1.00 0.00 2 TYR A C 16
ATOM 22553 O O . TYR A 1 2 ? 4.973 16.528 2.835 1.00 0.00 2 TYR A O 16
ATOM 22571 N N . THR A 1 3 ? 5.793 16.938 4.885 1.00 0.00 3 THR A N 16
ATOM 22572 C CA . THR A 1 3 ? 7.167 17.095 4.437 1.00 0.00 3 THR A CA 16
ATOM 22573 C C . THR A 1 3 ? 7.948 15.788 4.597 1.00 0.00 3 THR A C 16
ATOM 22574 O O . THR A 1 3 ? 7.358 14.732 4.858 1.00 0.00 3 THR A O 16
ATOM 22585 N N . ALA A 1 4 ? 9.269 15.869 4.445 1.00 0.00 4 ALA A N 16
ATOM 22586 C CA . ALA A 1 4 ? 10.142 14.701 4.526 1.00 0.00 4 ALA A CA 16
ATOM 22587 C C . ALA A 1 4 ? 10.007 13.981 5.864 1.00 0.00 4 ALA A C 16
ATOM 22588 O O . ALA A 1 4 ? 10.007 12.751 5.914 1.00 0.00 4 ALA A O 16
ATOM 22595 N N . GLU A 1 5 ? 9.876 14.749 6.938 1.00 0.00 5 GLU A N 16
ATOM 22596 C CA . GLU A 1 5 ? 9.767 14.191 8.281 1.00 0.00 5 GLU A CA 16
ATOM 22597 C C . GLU A 1 5 ? 8.543 13.293 8.403 1.00 0.00 5 GLU A C 16
ATOM 22598 O O . GLU A 1 5 ? 8.597 12.213 8.990 1.00 0.00 5 GLU A O 16
ATOM 22610 N N . GLN A 1 6 ? 7.440 13.749 7.829 1.00 0.00 6 GLN A N 16
ATOM 22611 C CA . GLN A 1 6 ? 6.176 13.033 7.917 1.00 0.00 6 GLN A CA 16
ATOM 22612 C C . GLN A 1 6 ? 6.255 11.685 7.213 1.00 0.00 6 GLN A C 16
ATOM 22613 O O . GLN A 1 6 ? 5.863 10.664 7.776 1.00 0.00 6 GLN A O 16
ATOM 22627 N N . LYS A 1 7 ? 6.782 11.671 5.995 1.00 0.00 7 LYS A N 16
ATOM 22628 C CA . LYS A 1 7 ? 6.918 10.421 5.262 1.00 0.00 7 LYS A CA 16
ATOM 22629 C C . LYS A 1 7 ? 7.954 9.527 5.935 1.00 0.00 7 LYS A C 16
ATOM 22630 O O . LYS A 1 7 ? 7.861 8.305 5.871 1.00 0.00 7 LYS A O 16
ATOM 22649 N N . ALA A 1 8 ? 8.945 10.143 6.574 1.00 0.00 8 ALA A N 16
ATOM 22650 C CA . ALA A 1 8 ? 9.967 9.395 7.295 1.00 0.00 8 ALA A CA 16
ATOM 22651 C C . ALA A 1 8 ? 9.354 8.590 8.438 1.00 0.00 8 ALA A C 16
ATOM 22652 O O . ALA A 1 8 ? 9.704 7.431 8.639 1.00 0.00 8 ALA A O 16
ATOM 22659 N N . ARG A 1 9 ? 8.431 9.198 9.175 1.00 0.00 9 ARG A N 16
ATOM 22660 C CA . ARG A 1 9 ? 7.737 8.493 10.249 1.00 0.00 9 ARG A CA 16
ATOM 22661 C C . ARG A 1 9 ? 6.852 7.385 9.689 1.00 0.00 9 ARG A C 16
ATOM 22662 O O . ARG A 1 9 ? 6.666 6.343 10.319 1.00 0.00 9 ARG A O 16
ATOM 22683 N N . ILE A 1 10 ? 6.311 7.621 8.505 1.00 0.00 10 ILE A N 16
ATOM 22684 C CA . ILE A 1 10 ? 5.563 6.600 7.779 1.00 0.00 10 ILE A CA 16
ATOM 22685 C C . ILE A 1 10 ? 6.494 5.455 7.379 1.00 0.00 10 ILE A C 16
ATOM 22686 O O . ILE A 1 10 ? 6.150 4.283 7.504 1.00 0.00 10 ILE A O 16
ATOM 22702 N N . LYS A 1 11 ? 7.680 5.822 6.914 1.00 0.00 11 LYS A N 16
ATOM 22703 C CA . LYS A 1 11 ? 8.728 4.869 6.549 1.00 0.00 11 LYS A CA 16
ATOM 22704 C C . LYS A 1 11 ? 9.042 3.917 7.704 1.00 0.00 11 LYS A C 16
ATOM 22705 O O . LYS A 1 11 ? 9.331 2.742 7.490 1.00 0.00 11 LYS A O 16
ATOM 22724 N N . TRP A 1 12 ? 8.993 4.429 8.926 1.00 0.00 12 TRP A N 16
ATOM 22725 C CA . TRP A 1 12 ? 9.234 3.610 10.113 1.00 0.00 12 TRP A CA 16
ATOM 22726 C C . TRP A 1 12 ? 8.137 2.562 10.302 1.00 0.00 12 TRP A C 16
ATOM 22727 O O . TRP A 1 12 ? 8.352 1.534 10.945 1.00 0.00 12 TRP A O 16
ATOM 22748 N N . ALA A 1 13 ? 6.971 2.820 9.724 1.00 0.00 13 ALA A N 16
ATOM 22749 C CA . ALA A 1 13 ? 5.835 1.910 9.835 1.00 0.00 13 ALA A CA 16
ATOM 22750 C C . ALA A 1 13 ? 5.726 1.026 8.593 1.00 0.00 13 ALA A C 16
ATOM 22751 O O . ALA A 1 13 ? 4.642 0.571 8.234 1.00 0.00 13 ALA A O 16
ATOM 22758 N N . CYS A 1 14 ? 6.867 0.777 7.960 1.00 0.00 14 CYS A N 16
ATOM 22759 C CA . CYS A 1 14 ? 6.941 -0.053 6.758 1.00 0.00 14 CYS A CA 16
ATOM 22760 C C . CYS A 1 14 ? 6.439 -1.478 7.002 1.00 0.00 14 CYS A C 16
ATOM 22761 O O . CYS A 1 14 ? 6.039 -2.159 6.058 1.00 0.00 14 CYS A O 16
ATOM 22769 N N . ARG A 1 15 ? 6.502 -1.925 8.262 1.00 0.00 15 ARG A N 16
ATOM 22770 C CA . ARG A 1 15 ? 5.980 -3.234 8.668 1.00 0.00 15 ARG A CA 16
ATOM 22771 C C . ARG A 1 15 ? 6.892 -4.375 8.223 1.00 0.00 15 ARG A C 16
ATOM 22772 O O . ARG A 1 15 ? 7.196 -4.533 7.039 1.00 0.00 15 ARG A O 16
ATOM 22793 N N . ARG A 1 16 ? 7.338 -5.169 9.186 1.00 0.00 16 ARG A N 16
ATOM 22794 C CA . ARG A 1 16 ? 8.126 -6.353 8.880 1.00 0.00 16 ARG A CA 16
ATOM 22795 C C . ARG A 1 16 ? 7.222 -7.573 8.780 1.00 0.00 16 ARG A C 16
ATOM 22796 O O . ARG A 1 16 ? 6.407 -7.837 9.664 1.00 0.00 16 ARG A O 16
ATOM 22817 N N . GLY A 1 17 ? 7.360 -8.297 7.686 1.00 0.00 17 GLY A N 16
ATOM 22818 C CA . GLY A 1 17 ? 6.561 -9.478 7.462 1.00 0.00 17 GLY A CA 16
ATOM 22819 C C . GLY A 1 17 ? 6.838 -10.071 6.106 1.00 0.00 17 GLY A C 16
ATOM 22820 O O . GLY A 1 17 ? 7.127 -11.260 5.983 1.00 0.00 17 GLY A O 16
ATOM 22824 N N . MET A 1 18 ? 6.762 -9.229 5.089 1.00 0.00 18 MET A N 16
ATOM 22825 C CA . MET A 1 18 ? 7.074 -9.631 3.728 1.00 0.00 18 MET A CA 16
ATOM 22826 C C . MET A 1 18 ? 8.029 -8.621 3.111 1.00 0.00 18 MET A C 16
ATOM 22827 O O . MET A 1 18 ? 7.682 -7.448 2.961 1.00 0.00 18 MET A O 16
ATOM 22841 N N . LEU A 1 19 ? 9.224 -9.072 2.751 1.00 0.00 19 LEU A N 16
ATOM 22842 C CA . LEU A 1 19 ? 10.247 -8.189 2.206 1.00 0.00 19 LEU A CA 16
ATOM 22843 C C . LEU A 1 19 ? 9.761 -7.514 0.928 1.00 0.00 19 LEU A C 16
ATOM 22844 O O . LEU A 1 19 ? 10.126 -6.376 0.637 1.00 0.00 19 LEU A O 16
ATOM 22860 N N . GLU A 1 20 ? 8.927 -8.227 0.180 1.00 0.00 20 GLU A N 16
ATOM 22861 C CA . GLU A 1 20 ? 8.369 -7.716 -1.065 1.00 0.00 20 GLU A CA 16
ATOM 22862 C C . GLU A 1 20 ? 7.354 -6.604 -0.801 1.00 0.00 20 GLU A C 16
ATOM 22863 O O . GLU A 1 20 ? 7.269 -5.639 -1.559 1.00 0.00 20 GLU A O 16
ATOM 22875 N N . LEU A 1 21 ? 6.609 -6.726 0.296 1.00 0.00 21 LEU A N 16
ATOM 22876 C CA . LEU A 1 21 ? 5.626 -5.708 0.673 1.00 0.00 21 LEU A CA 16
ATOM 22877 C C . LEU A 1 21 ? 6.330 -4.453 1.170 1.00 0.00 21 LEU A C 16
ATOM 22878 O O . LEU A 1 21 ? 5.846 -3.336 0.980 1.00 0.00 21 LEU A O 16
ATOM 22894 N N . ASP A 1 22 ? 7.486 -4.654 1.794 1.00 0.00 22 ASP A N 16
ATOM 22895 C CA . ASP A 1 22 ? 8.334 -3.552 2.248 1.00 0.00 22 ASP A CA 16
ATOM 22896 C C . ASP A 1 22 ? 8.775 -2.692 1.065 1.00 0.00 22 ASP A C 16
ATOM 22897 O O . ASP A 1 22 ? 8.939 -1.476 1.189 1.00 0.00 22 ASP A O 16
ATOM 22906 N N . VAL A 1 23 ? 8.945 -3.333 -0.085 1.00 0.00 23 VAL A N 16
ATOM 22907 C CA . VAL A 1 23 ? 9.338 -2.641 -1.307 1.00 0.00 23 VAL A CA 16
ATOM 22908 C C . VAL A 1 23 ? 8.158 -1.866 -1.898 1.00 0.00 23 VAL A C 16
ATOM 22909 O O . VAL A 1 23 ? 8.345 -0.850 -2.562 1.00 0.00 23 VAL A O 16
ATOM 22922 N N . VAL A 1 24 ? 6.944 -2.338 -1.627 1.00 0.00 24 VAL A N 16
ATOM 22923 C CA . VAL A 1 24 ? 5.735 -1.737 -2.188 1.00 0.00 24 VAL A CA 16
ATOM 22924 C C . VAL A 1 24 ? 5.491 -0.333 -1.635 1.00 0.00 24 VAL A C 16
ATOM 22925 O O . VAL A 1 24 ? 5.259 0.605 -2.390 1.00 0.00 24 VAL A O 16
ATOM 22938 N N . ILE A 1 25 ? 5.561 -0.187 -0.319 1.00 0.00 25 ILE A N 16
ATOM 22939 C CA . ILE A 1 25 ? 5.213 1.075 0.332 1.00 0.00 25 ILE A CA 16
ATOM 22940 C C . ILE A 1 25 ? 6.061 2.253 -0.172 1.00 0.00 25 ILE A C 16
ATOM 22941 O O . ILE A 1 25 ? 5.545 3.356 -0.357 1.00 0.00 25 ILE A O 16
ATOM 22957 N N . MET A 1 26 ? 7.342 2.002 -0.435 1.00 0.00 26 MET A N 16
ATOM 22958 C CA . MET A 1 26 ? 8.300 3.074 -0.726 1.00 0.00 26 MET A CA 16
ATOM 22959 C C . MET A 1 26 ? 7.895 3.933 -1.942 1.00 0.00 26 MET A C 16
ATOM 22960 O O . MET A 1 26 ? 7.807 5.154 -1.822 1.00 0.00 26 MET A O 16
ATOM 22974 N N . PRO A 1 27 ? 7.643 3.338 -3.130 1.00 0.00 27 PRO A N 16
ATOM 22975 C CA . PRO A 1 27 ? 7.230 4.098 -4.308 1.00 0.00 27 PRO A CA 16
ATOM 22976 C C . PRO A 1 27 ? 5.718 4.293 -4.396 1.00 0.00 27 PRO A C 16
ATOM 22977 O O . PRO A 1 27 ? 5.245 5.306 -4.909 1.00 0.00 27 PRO A O 16
ATOM 22988 N N . PHE A 1 28 ? 4.959 3.328 -3.892 1.00 0.00 28 PHE A N 16
ATOM 22989 C CA . PHE A 1 28 ? 3.507 3.372 -4.002 1.00 0.00 28 PHE A CA 16
ATOM 22990 C C . PHE A 1 28 ? 2.921 4.515 -3.180 1.00 0.00 28 PHE A C 16
ATOM 22991 O O . PHE A 1 28 ? 1.934 5.122 -3.590 1.00 0.00 28 PHE A O 16
ATOM 23008 N N . PHE A 1 29 ? 3.516 4.808 -2.025 1.00 0.00 29 PHE A N 16
ATOM 23009 C CA . PHE A 1 29 ? 3.074 5.944 -1.215 1.00 0.00 29 PHE A CA 16
ATOM 23010 C C . PHE A 1 29 ? 3.188 7.237 -2.010 1.00 0.00 29 PHE A C 16
ATOM 23011 O O . PHE A 1 29 ? 2.246 8.023 -2.073 1.00 0.00 29 PHE A O 16
ATOM 23028 N N . GLU A 1 30 ? 4.339 7.432 -2.633 1.00 0.00 30 GLU A N 16
ATOM 23029 C CA . GLU A 1 30 ? 4.591 8.612 -3.449 1.00 0.00 30 GLU A CA 16
ATOM 23030 C C . GLU A 1 30 ? 3.512 8.762 -4.525 1.00 0.00 30 GLU A C 16
ATOM 23031 O O . GLU A 1 30 ? 3.051 9.867 -4.812 1.00 0.00 30 GLU A O 16
ATOM 23043 N N . GLU A 1 31 ? 3.116 7.632 -5.101 1.00 0.00 31 GLU A N 16
ATOM 23044 C CA . GLU A 1 31 ? 2.097 7.601 -6.148 1.00 0.00 31 GLU A CA 16
ATOM 23045 C C . GLU A 1 31 ? 0.697 7.906 -5.603 1.00 0.00 31 GLU A C 16
ATOM 23046 O O . GLU A 1 31 ? 0.001 8.783 -6.119 1.00 0.00 31 GLU A O 16
ATOM 23058 N N . CYS A 1 32 ? 0.290 7.193 -4.558 1.00 0.00 32 CYS A N 16
ATOM 23059 C CA . CYS A 1 32 ? -1.076 7.301 -4.050 1.00 0.00 32 CYS A CA 16
ATOM 23060 C C . CYS A 1 32 ? -1.296 8.611 -3.296 1.00 0.00 32 CYS A C 16
ATOM 23061 O O . CYS A 1 32 ? -2.406 9.138 -3.276 1.00 0.00 32 CYS A O 16
ATOM 23069 N N . PHE A 1 33 ? -0.233 9.133 -2.688 1.00 0.00 33 PHE A N 16
ATOM 23070 C CA . PHE A 1 33 ? -0.289 10.405 -1.962 1.00 0.00 33 PHE A CA 16
ATOM 23071 C C . PHE A 1 33 ? -0.888 11.509 -2.836 1.00 0.00 33 PHE A C 16
ATOM 23072 O O . PHE A 1 33 ? -1.628 12.368 -2.355 1.00 0.00 33 PHE A O 16
ATOM 23089 N N . ASP A 1 34 ? -0.578 11.457 -4.124 1.00 0.00 34 ASP A N 16
ATOM 23090 C CA . ASP A 1 34 ? -1.079 12.431 -5.093 1.00 0.00 34 ASP A CA 16
ATOM 23091 C C . ASP A 1 34 ? -2.610 12.419 -5.183 1.00 0.00 34 ASP A C 16
ATOM 23092 O O . ASP A 1 34 ? -3.230 13.428 -5.517 1.00 0.00 34 ASP A O 16
ATOM 23101 N N . SER A 1 35 ? -3.223 11.287 -4.870 1.00 0.00 35 SER A N 16
ATOM 23102 C CA . SER A 1 35 ? -4.671 11.159 -4.963 1.00 0.00 35 SER A CA 16
ATOM 23103 C C . SER A 1 35 ? -5.294 10.821 -3.606 1.00 0.00 35 SER A C 16
ATOM 23104 O O . SER A 1 35 ? -6.476 10.478 -3.518 1.00 0.00 35 SER A O 16
ATOM 23112 N N . LEU A 1 36 ? -4.498 10.918 -2.550 1.00 0.00 36 LEU A N 16
ATOM 23113 C CA . LEU A 1 36 ? -4.999 10.701 -1.199 1.00 0.00 36 LEU A CA 16
ATOM 23114 C C . LEU A 1 36 ? -5.378 12.019 -0.541 1.00 0.00 36 LEU A C 16
ATOM 23115 O O . LEU A 1 36 ? -5.374 13.070 -1.176 1.00 0.00 36 LEU A O 16
ATOM 23131 N N . THR A 1 37 ? -5.729 11.945 0.731 1.00 0.00 37 THR A N 16
ATOM 23132 C CA . THR A 1 37 ? -6.060 13.118 1.520 1.00 0.00 37 THR A CA 16
ATOM 23133 C C . THR A 1 37 ? -5.604 12.866 2.953 1.00 0.00 37 THR A C 16
ATOM 23134 O O . THR A 1 37 ? -5.282 11.731 3.294 1.00 0.00 37 THR A O 16
ATOM 23145 N N . GLU A 1 38 ? -5.568 13.899 3.780 1.00 0.00 38 GLU A N 16
ATOM 23146 C CA . GLU A 1 38 ? -5.099 13.760 5.161 1.00 0.00 38 GLU A CA 16
ATOM 23147 C C . GLU A 1 38 ? -5.943 12.739 5.912 1.00 0.00 38 GLU A C 16
ATOM 23148 O O . GLU A 1 38 ? -5.418 11.923 6.668 1.00 0.00 38 GLU A O 16
ATOM 23160 N N . SER A 1 39 ? -7.249 12.797 5.700 1.00 0.00 39 SER A N 16
ATOM 23161 C CA . SER A 1 39 ? -8.170 11.832 6.276 1.00 0.00 39 SER A CA 16
ATOM 23162 C C . SER A 1 39 ? -7.786 10.405 5.882 1.00 0.00 39 SER A C 16
ATOM 23163 O O . SER A 1 39 ? -7.666 9.524 6.734 1.00 0.00 39 SER A O 16
ATOM 23171 N N . GLU A 1 40 ? -7.573 10.197 4.587 1.00 0.00 40 GLU A N 16
ATOM 23172 C CA . GLU A 1 40 ? -7.200 8.886 4.069 1.00 0.00 40 GLU A CA 16
ATOM 23173 C C . GLU A 1 40 ? -5.824 8.482 4.587 1.00 0.00 40 GLU A C 16
ATOM 23174 O O . GLU A 1 40 ? -5.568 7.315 4.868 1.00 0.00 40 GLU A O 16
ATOM 23186 N N . GLN A 1 41 ? -4.951 9.468 4.724 1.00 0.00 41 GLN A N 16
ATOM 23187 C CA . GLN A 1 41 ? -3.604 9.251 5.224 1.00 0.00 41 GLN A CA 16
ATOM 23188 C C . GLN A 1 41 ? -3.625 8.812 6.686 1.00 0.00 41 GLN A C 16
ATOM 23189 O O . GLN A 1 41 ? -2.737 8.093 7.139 1.00 0.00 41 GLN A O 16
ATOM 23203 N N . ASP A 1 42 ? -4.652 9.230 7.417 1.00 0.00 42 ASP A N 16
ATOM 23204 C CA . ASP A 1 42 ? -4.835 8.783 8.793 1.00 0.00 42 ASP A CA 16
ATOM 23205 C C . ASP A 1 42 ? -5.171 7.300 8.823 1.00 0.00 42 ASP A C 16
ATOM 23206 O O . ASP A 1 42 ? -4.586 6.538 9.597 1.00 0.00 42 ASP A O 16
ATOM 23215 N N . ASP A 1 43 ? -6.091 6.896 7.955 1.00 0.00 43 ASP A N 16
ATOM 23216 C CA . ASP A 1 43 ? -6.461 5.492 7.820 1.00 0.00 43 ASP A CA 16
ATOM 23217 C C . ASP A 1 43 ? -5.285 4.674 7.303 1.00 0.00 43 ASP A C 16
ATOM 23218 O O . ASP A 1 43 ? -5.092 3.526 7.701 1.00 0.00 43 ASP A O 16
ATOM 23227 N N . PHE A 1 44 ? -4.499 5.280 6.420 1.00 0.00 44 PHE A N 16
ATOM 23228 C CA . PHE A 1 44 ? -3.313 4.637 5.868 1.00 0.00 44 PHE A CA 16
ATOM 23229 C C . PHE A 1 44 ? -2.313 4.311 6.973 1.00 0.00 44 PHE A C 16
ATOM 23230 O O . PHE A 1 44 ? -1.854 3.176 7.086 1.00 0.00 44 PHE A O 16
ATOM 23247 N N . VAL A 1 45 ? -2.007 5.296 7.809 1.00 0.00 45 VAL A N 16
ATOM 23248 C CA . VAL A 1 45 ? -1.078 5.093 8.913 1.00 0.00 45 VAL A CA 16
ATOM 23249 C C . VAL A 1 45 ? -1.669 4.122 9.935 1.00 0.00 45 VAL A C 16
ATOM 23250 O O . VAL A 1 45 ? -0.958 3.289 10.504 1.00 0.00 45 VAL A O 16
ATOM 23263 N N . ALA A 1 46 ? -2.973 4.229 10.160 1.00 0.00 46 ALA A N 16
ATOM 23264 C CA . ALA A 1 46 ? -3.666 3.323 11.068 1.00 0.00 46 ALA A CA 16
ATOM 23265 C C . ALA A 1 46 ? -3.551 1.880 10.591 1.00 0.00 46 ALA A C 16
ATOM 23266 O O . ALA A 1 46 ? -3.260 0.975 11.375 1.00 0.00 46 ALA A O 16
ATOM 23273 N N . LEU A 1 47 ? -3.763 1.676 9.296 1.00 0.00 47 LEU A N 16
ATOM 23274 C CA . LEU A 1 47 ? -3.722 0.342 8.708 1.00 0.00 47 LEU A CA 16
ATOM 23275 C C . LEU A 1 47 ? -2.309 -0.244 8.761 1.00 0.00 47 LEU A C 16
ATOM 23276 O O . LEU A 1 47 ? -2.142 -1.441 8.977 1.00 0.00 47 LEU A O 16
ATOM 23292 N N . LEU A 1 48 ? -1.303 0.607 8.577 1.00 0.00 48 LEU A N 16
ATOM 23293 C CA . LEU A 1 48 ? 0.094 0.166 8.597 1.00 0.00 48 LEU A CA 16
ATOM 23294 C C . LEU A 1 48 ? 0.483 -0.405 9.959 1.00 0.00 48 LEU A C 16
ATOM 23295 O O . LEU A 1 48 ? 1.305 -1.316 10.051 1.00 0.00 48 LEU A O 16
ATOM 23311 N N . GLU A 1 49 ? -0.099 0.137 11.018 1.00 0.00 49 GLU A N 16
ATOM 23312 C CA . GLU A 1 49 ? 0.174 -0.361 12.357 1.00 0.00 49 GLU A CA 16
ATOM 23313 C C . GLU A 1 49 ? -0.728 -1.542 12.699 1.00 0.00 49 GLU A C 16
ATOM 23314 O O . GLU A 1 49 ? -0.497 -2.248 13.681 1.00 0.00 49 GLU A O 16
ATOM 23326 N N . SER A 1 50 ? -1.759 -1.747 11.893 1.00 0.00 50 SER A N 16
ATOM 23327 C CA . SER A 1 50 ? -2.696 -2.841 12.112 1.00 0.00 50 SER A CA 16
ATOM 23328 C C . SER A 1 50 ? -2.234 -4.101 11.379 1.00 0.00 50 SER A C 16
ATOM 23329 O O . SER A 1 50 ? -1.271 -4.062 10.612 1.00 0.00 50 SER A O 16
ATOM 23337 N N . ASP A 1 51 ? -2.914 -5.215 11.629 1.00 0.00 51 ASP A N 16
ATOM 23338 C CA . ASP A 1 51 ? -2.578 -6.483 10.986 1.00 0.00 51 ASP A CA 16
ATOM 23339 C C . ASP A 1 51 ? -2.992 -6.454 9.515 1.00 0.00 51 ASP A C 16
ATOM 23340 O O . ASP A 1 51 ? -3.888 -5.698 9.132 1.00 0.00 51 ASP A O 16
ATOM 23349 N N . ASP A 1 52 ? -2.362 -7.291 8.695 1.00 0.00 52 ASP A N 16
ATOM 23350 C CA . ASP A 1 52 ? -2.557 -7.223 7.247 1.00 0.00 52 ASP A CA 16
ATOM 23351 C C . ASP A 1 52 ? -3.125 -8.518 6.631 1.00 0.00 52 ASP A C 16
ATOM 23352 O O . ASP A 1 52 ? -2.608 -9.002 5.627 1.00 0.00 52 ASP A O 16
ATOM 23361 N N . PRO A 1 53 ? -4.242 -9.067 7.146 1.00 0.00 53 PRO A N 16
ATOM 23362 C CA . PRO A 1 53 ? -4.848 -10.263 6.568 1.00 0.00 53 PRO A CA 16
ATOM 23363 C C . PRO A 1 53 ? -5.743 -9.920 5.379 1.00 0.00 53 PRO A C 16
ATOM 23364 O O . PRO A 1 53 ? -5.554 -10.430 4.272 1.00 0.00 53 PRO A O 16
ATOM 23375 N N . ASP A 1 54 ? -6.708 -9.041 5.615 1.00 0.00 54 ASP A N 16
ATOM 23376 C CA . ASP A 1 54 ? -7.586 -8.556 4.560 1.00 0.00 54 ASP A CA 16
ATOM 23377 C C . ASP A 1 54 ? -6.798 -7.667 3.610 1.00 0.00 54 ASP A C 16
ATOM 23378 O O . ASP A 1 54 ? -7.053 -7.643 2.408 1.00 0.00 54 ASP A O 16
ATOM 23387 N N . LEU A 1 55 ? -5.814 -6.965 4.163 1.00 0.00 55 LEU A N 16
ATOM 23388 C CA . LEU A 1 55 ? -4.929 -6.121 3.372 1.00 0.00 55 LEU A CA 16
ATOM 23389 C C . LEU A 1 55 ? -4.225 -6.960 2.308 1.00 0.00 55 LEU A C 16
ATOM 23390 O O . LEU A 1 55 ? -4.241 -6.619 1.126 1.00 0.00 55 LEU A O 16
ATOM 23406 N N . PHE A 1 56 ? -3.644 -8.080 2.736 1.00 0.00 56 PHE A N 16
ATOM 23407 C CA . PHE A 1 56 ? -2.935 -8.986 1.837 1.00 0.00 56 PHE A CA 16
ATOM 23408 C C . PHE A 1 56 ? -3.868 -9.509 0.747 1.00 0.00 56 PHE A C 16
ATOM 23409 O O . PHE A 1 56 ? -3.464 -9.693 -0.404 1.00 0.00 56 PHE A O 16
ATOM 23426 N N . ALA A 1 57 ? -5.123 -9.718 1.116 1.00 0.00 57 ALA A N 16
ATOM 23427 C CA . ALA A 1 57 ? -6.107 -10.277 0.206 1.00 0.00 57 ALA A CA 16
ATOM 23428 C C . ALA A 1 57 ? -6.568 -9.260 -0.830 1.00 0.00 57 ALA A C 16
ATOM 23429 O O . ALA A 1 57 ? -6.910 -9.631 -1.953 1.00 0.00 57 ALA A O 16
ATOM 23436 N N . TRP A 1 58 ? -6.579 -7.983 -0.470 1.00 0.00 58 TRP A N 16
ATOM 23437 C CA . TRP A 1 58 ? -7.005 -6.950 -1.406 1.00 0.00 58 TRP A CA 16
ATOM 23438 C C . TRP A 1 58 ? -5.904 -6.612 -2.400 1.00 0.00 58 TRP A C 16
ATOM 23439 O O . TRP A 1 58 ? -6.184 -6.216 -3.528 1.00 0.00 58 TRP A O 16
ATOM 23460 N N . VAL A 1 59 ? -4.655 -6.785 -1.985 1.00 0.00 59 VAL A N 16
ATOM 23461 C CA . VAL A 1 59 ? -3.519 -6.535 -2.867 1.00 0.00 59 VAL A CA 16
ATOM 23462 C C . VAL A 1 59 ? -3.514 -7.529 -4.031 1.00 0.00 59 VAL A C 16
ATOM 23463 O O . VAL A 1 59 ? -3.087 -7.204 -5.141 1.00 0.00 59 VAL A O 16
ATOM 23476 N N . MET A 1 60 ? -3.990 -8.741 -3.776 1.00 0.00 60 MET A N 16
ATOM 23477 C CA . MET A 1 60 ? -4.124 -9.733 -4.837 1.00 0.00 60 MET A CA 16
ATOM 23478 C C . MET A 1 60 ? -5.537 -9.713 -5.411 1.00 0.00 60 MET A C 16
ATOM 23479 O O . MET A 1 60 ? -5.788 -10.266 -6.482 1.00 0.00 60 MET A O 16
ATOM 23493 N N . GLY A 1 61 ? -6.452 -9.073 -4.689 1.00 0.00 61 GLY A N 16
ATOM 23494 C CA . GLY A 1 61 ? -7.823 -8.960 -5.146 1.00 0.00 61 GLY A CA 16
ATOM 23495 C C . GLY A 1 61 ? -8.574 -10.266 -5.016 1.00 0.00 61 GLY A C 16
ATOM 23496 O O . GLY A 1 61 ? -9.180 -10.740 -5.976 1.00 0.00 61 GLY A O 16
ATOM 23500 N N . HIS A 1 62 ? -8.529 -10.853 -3.828 1.00 0.00 62 HIS A N 16
ATOM 23501 C CA . HIS A 1 62 ? -9.164 -12.142 -3.586 1.00 0.00 62 HIS A CA 16
ATOM 23502 C C . HIS A 1 62 ? -9.777 -12.167 -2.187 1.00 0.00 62 HIS A C 16
ATOM 23503 O O . HIS A 1 62 ? -10.043 -13.228 -1.627 1.00 0.00 62 HIS A O 16
ATOM 23518 N N . GLY A 1 63 ? -10.017 -10.987 -1.632 1.00 0.00 63 GLY A N 16
ATOM 23519 C CA . GLY A 1 63 ? -10.495 -10.906 -0.268 1.00 0.00 63 GLY A CA 16
ATOM 23520 C C . GLY A 1 63 ? -11.651 -9.945 -0.102 1.00 0.00 63 GLY A C 16
ATOM 23521 O O . GLY A 1 63 ? -12.195 -9.431 -1.082 1.00 0.00 63 GLY A O 16
ATOM 23525 N N . ARG A 1 64 ? -12.018 -9.706 1.147 1.00 0.00 64 ARG A N 16
ATOM 23526 C CA . ARG A 1 64 ? -13.131 -8.834 1.481 1.00 0.00 64 ARG A CA 16
ATOM 23527 C C . ARG A 1 64 ? -12.800 -8.032 2.732 1.00 0.00 64 ARG A C 16
ATOM 23528 O O . ARG A 1 64 ? -12.043 -8.493 3.584 1.00 0.00 64 ARG A O 16
ATOM 23549 N N . CYS A 1 65 ? -13.344 -6.830 2.819 1.00 0.00 65 CYS A N 16
ATOM 23550 C CA . CYS A 1 65 ? -13.142 -5.979 3.984 1.00 0.00 65 CYS A CA 16
ATOM 23551 C C . CYS A 1 65 ? -14.464 -5.317 4.345 1.00 0.00 65 CYS A C 16
ATOM 23552 O O . CYS A 1 65 ? -15.347 -5.196 3.493 1.00 0.00 65 CYS A O 16
ATOM 23560 N N . GLU A 1 66 ? -14.614 -4.903 5.595 1.00 0.00 66 GLU A N 16
ATOM 23561 C CA . GLU A 1 66 ? -15.888 -4.377 6.068 1.00 0.00 66 GLU A CA 16
ATOM 23562 C C . GLU A 1 66 ? -16.190 -2.993 5.502 1.00 0.00 66 GLU A C 16
ATOM 23563 O O . GLU A 1 66 ? -17.324 -2.722 5.107 1.00 0.00 66 GLU A O 16
ATOM 23575 N N . ASN A 1 67 ? -15.187 -2.123 5.435 1.00 0.00 67 ASN A N 16
ATOM 23576 C CA . ASN A 1 67 ? -15.413 -0.779 4.923 1.00 0.00 67 ASN A CA 16
ATOM 23577 C C . ASN A 1 67 ? -14.613 -0.552 3.651 1.00 0.00 67 ASN A C 16
ATOM 23578 O O . ASN A 1 67 ? -13.455 -0.959 3.545 1.00 0.00 67 ASN A O 16
ATOM 23589 N N . LEU A 1 68 ? -15.251 0.072 2.676 1.00 0.00 68 LEU A N 16
ATOM 23590 C CA . LEU A 1 68 ? -14.599 0.388 1.415 1.00 0.00 68 LEU A CA 16
ATOM 23591 C C . LEU A 1 68 ? -13.668 1.585 1.548 1.00 0.00 68 LEU A C 16
ATOM 23592 O O . LEU A 1 68 ? -12.865 1.846 0.660 1.00 0.00 68 LEU A O 16
ATOM 23608 N N . GLY A 1 69 ? -13.793 2.316 2.645 1.00 0.00 69 GLY A N 16
ATOM 23609 C CA . GLY A 1 69 ? -12.931 3.461 2.880 1.00 0.00 69 GLY A CA 16
ATOM 23610 C C . GLY A 1 69 ? -11.462 3.086 2.883 1.00 0.00 69 GLY A C 16
ATOM 23611 O O . GLY A 1 69 ? -10.651 3.715 2.204 1.00 0.00 69 GLY A O 16
ATOM 23615 N N . LEU A 1 70 ? -11.127 2.038 3.622 1.00 0.00 70 LEU A N 16
ATOM 23616 C CA . LEU A 1 70 ? -9.765 1.527 3.650 1.00 0.00 70 LEU A CA 16
ATOM 23617 C C . LEU A 1 70 ? -9.397 0.925 2.301 1.00 0.00 70 LEU A C 16
ATOM 23618 O O . LEU A 1 70 ? -8.265 1.052 1.835 1.00 0.00 70 LEU A O 16
ATOM 23634 N N . ALA A 1 71 ? -10.372 0.288 1.671 1.00 0.00 71 ALA A N 16
ATOM 23635 C CA . ALA A 1 71 ? -10.161 -0.368 0.386 1.00 0.00 71 ALA A CA 16
ATOM 23636 C C . ALA A 1 71 ? -9.931 0.638 -0.740 1.00 0.00 71 ALA A C 16
ATOM 23637 O O . ALA A 1 71 ? -9.273 0.328 -1.734 1.00 0.00 71 ALA A O 16
ATOM 23644 N N . ALA A 1 72 ? -10.472 1.841 -0.575 1.00 0.00 72 ALA A N 16
ATOM 23645 C CA . ALA A 1 72 ? -10.386 2.881 -1.597 1.00 0.00 72 ALA A CA 16
ATOM 23646 C C . ALA A 1 72 ? -8.937 3.234 -1.919 1.00 0.00 72 ALA A C 16
ATOM 23647 O O . ALA A 1 72 ? -8.568 3.368 -3.088 1.00 0.00 72 ALA A O 16
ATOM 23654 N N . MET A 1 73 ? -8.116 3.386 -0.888 1.00 0.00 73 MET A N 16
ATOM 23655 C CA . MET A 1 73 ? -6.703 3.697 -1.093 1.00 0.00 73 MET A CA 16
ATOM 23656 C C . MET A 1 73 ? -5.947 2.472 -1.603 1.00 0.00 73 MET A C 16
ATOM 23657 O O . MET A 1 73 ? -4.966 2.597 -2.336 1.00 0.00 73 MET A O 16
ATOM 23671 N N . VAL A 1 74 ? -6.423 1.286 -1.234 1.00 0.00 74 VAL A N 16
ATOM 23672 C CA . VAL A 1 74 ? -5.822 0.042 -1.701 1.00 0.00 74 VAL A CA 16
ATOM 23673 C C . VAL A 1 74 ? -6.024 -0.104 -3.209 1.00 0.00 74 VAL A C 16
ATOM 23674 O O . VAL A 1 74 ? -5.145 -0.588 -3.919 1.00 0.00 74 VAL A O 16
ATOM 23687 N N . ASP A 1 75 ? -7.184 0.338 -3.685 1.00 0.00 75 ASP A N 16
ATOM 23688 C CA . ASP A 1 75 ? -7.498 0.329 -5.113 1.00 0.00 75 ASP A CA 16
ATOM 23689 C C . ASP A 1 75 ? -6.430 1.075 -5.910 1.00 0.00 75 ASP A C 16
ATOM 23690 O O . ASP A 1 75 ? -6.000 0.621 -6.972 1.00 0.00 75 ASP A O 16
ATOM 23699 N N . LYS A 1 76 ? -5.989 2.209 -5.374 1.00 0.00 76 LYS A N 16
ATOM 23700 C CA . LYS A 1 76 ? -4.947 3.009 -6.011 1.00 0.00 76 LYS A CA 16
ATOM 23701 C C . LYS A 1 76 ? -3.646 2.214 -6.080 1.00 0.00 76 LYS A C 16
ATOM 23702 O O . LYS A 1 76 ? -2.910 2.274 -7.068 1.00 0.00 76 LYS A O 16
ATOM 23721 N N . ILE A 1 77 ? -3.375 1.467 -5.018 1.00 0.00 77 ILE A N 16
ATOM 23722 C CA . ILE A 1 77 ? -2.195 0.619 -4.947 1.00 0.00 77 ILE A CA 16
ATOM 23723 C C . ILE A 1 77 ? -2.272 -0.489 -5.995 1.00 0.00 77 ILE A C 16
ATOM 23724 O O . ILE A 1 77 ? -1.324 -0.711 -6.751 1.00 0.00 77 ILE A O 16
ATOM 23740 N N . VAL A 1 78 ? -3.416 -1.160 -6.051 1.00 0.00 78 VAL A N 16
ATOM 23741 C CA . VAL A 1 78 ? -3.634 -2.236 -7.009 1.00 0.00 78 VAL A CA 16
ATOM 23742 C C . VAL A 1 78 ? -3.522 -1.724 -8.446 1.00 0.00 78 VAL A C 16
ATOM 23743 O O . VAL A 1 78 ? -2.972 -2.405 -9.313 1.00 0.00 78 VAL A O 16
ATOM 23756 N N . ALA A 1 79 ? -4.026 -0.518 -8.686 1.00 0.00 79 ALA A N 16
ATOM 23757 C CA . ALA A 1 79 ? -3.976 0.086 -10.014 1.00 0.00 79 ALA A CA 16
ATOM 23758 C C . ALA A 1 79 ? -2.536 0.228 -10.507 1.00 0.00 79 ALA A C 16
ATOM 23759 O O . ALA A 1 79 ? -2.226 -0.090 -11.657 1.00 0.00 79 ALA A O 16
ATOM 23766 N N . HIS A 1 80 ? -1.656 0.708 -9.634 1.00 0.00 80 HIS A N 16
ATOM 23767 C CA . HIS A 1 80 ? -0.243 0.856 -9.978 1.00 0.00 80 HIS A CA 16
ATOM 23768 C C . HIS A 1 80 ? 0.431 -0.515 -10.060 1.00 0.00 80 HIS A C 16
ATOM 23769 O O . HIS A 1 80 ? 1.306 -0.743 -10.895 1.00 0.00 80 HIS A O 16
ATOM 23784 N N . ASN A 1 81 ? 0.016 -1.419 -9.183 1.00 0.00 81 ASN A N 16
ATOM 23785 C CA . ASN A 1 81 ? 0.567 -2.771 -9.139 1.00 0.00 81 ASN A CA 16
ATOM 23786 C C . ASN A 1 81 ? 0.250 -3.533 -10.422 1.00 0.00 81 ASN A C 16
ATOM 23787 O O . ASN A 1 81 ? 1.114 -4.196 -10.988 1.00 0.00 81 ASN A O 16
ATOM 23798 N N . LEU A 1 82 ? -0.986 -3.415 -10.885 1.00 0.00 82 LEU A N 16
ATOM 23799 C CA . LEU A 1 82 ? -1.418 -4.083 -12.107 1.00 0.00 82 LEU A CA 16
ATOM 23800 C C . LEU A 1 82 ? -0.529 -3.655 -13.276 1.00 0.00 82 LEU A C 16
ATOM 23801 O O . LEU A 1 82 ? -0.213 -4.453 -14.156 1.00 0.00 82 LEU A O 16
ATOM 23817 N N . SER A 1 83 ? -0.102 -2.402 -13.252 1.00 0.00 83 SER A N 16
ATOM 23818 C CA . SER A 1 83 ? 0.738 -1.856 -14.306 1.00 0.00 83 SER A CA 16
ATOM 23819 C C . SER A 1 83 ? 2.087 -2.575 -14.367 1.00 0.00 83 SER A C 16
ATOM 23820 O O . SER A 1 83 ? 2.483 -3.063 -15.424 1.00 0.00 83 SER A O 16
ATOM 23828 N N . LYS A 1 84 ? 2.777 -2.681 -13.234 1.00 0.00 84 LYS A N 16
ATOM 23829 C CA . LYS A 1 84 ? 4.104 -3.299 -13.220 1.00 0.00 84 LYS A CA 16
ATOM 23830 C C . LYS A 1 84 ? 4.009 -4.796 -13.512 1.00 0.00 84 LYS A C 16
ATOM 23831 O O . LYS A 1 84 ? 4.974 -5.417 -13.963 1.00 0.00 84 LYS A O 16
ATOM 23850 N N . VAL A 1 85 ? 2.838 -5.369 -13.263 1.00 0.00 85 VAL A N 16
ATOM 23851 C CA . VAL A 1 85 ? 2.602 -6.776 -13.559 1.00 0.00 85 VAL A CA 16
ATOM 23852 C C . VAL A 1 85 ? 2.310 -6.967 -15.048 1.00 0.00 85 VAL A C 16
ATOM 23853 O O . VAL A 1 85 ? 2.666 -7.990 -15.634 1.00 0.00 85 VAL A O 16
ATOM 23866 N N . ARG A 1 86 ? 1.677 -5.969 -15.662 1.00 0.00 86 ARG A N 16
ATOM 23867 C CA . ARG A 1 86 ? 1.325 -6.043 -17.076 1.00 0.00 86 ARG A CA 16
ATOM 23868 C C . ARG A 1 86 ? 2.537 -5.711 -17.947 1.00 0.00 86 ARG A C 16
ATOM 23869 O O . ARG A 1 86 ? 2.637 -6.164 -19.088 1.00 0.00 86 ARG A O 16
ATOM 23890 N N . LEU A 1 87 ? 3.452 -4.915 -17.402 1.00 0.00 87 LEU A N 16
ATOM 23891 C CA . LEU A 1 87 ? 4.667 -4.545 -18.111 1.00 0.00 87 LEU A CA 16
ATOM 23892 C C . LEU A 1 87 ? 5.590 -5.747 -18.251 1.00 0.00 87 LEU A C 16
ATOM 23893 O O . LEU A 1 87 ? 6.180 -5.972 -19.309 1.00 0.00 87 LEU A O 16
ATOM 23909 N N . GLU A 1 88 ? 5.714 -6.507 -17.177 1.00 0.00 88 GLU A N 16
ATOM 23910 C CA . GLU A 1 88 ? 6.458 -7.750 -17.206 1.00 0.00 88 GLU A CA 16
ATOM 23911 C C . GLU A 1 88 ? 5.528 -8.897 -17.571 1.00 0.00 88 GLU A C 16
ATOM 23912 O O . GLU A 1 88 ? 4.347 -8.682 -17.841 1.00 0.00 88 GLU A O 16
ATOM 23924 N N . HIS A 1 89 ? 6.041 -10.114 -17.578 1.00 0.00 89 HIS A N 16
ATOM 23925 C CA . HIS A 1 89 ? 5.216 -11.256 -17.929 1.00 0.00 89 HIS A CA 16
ATOM 23926 C C . HIS A 1 89 ? 4.617 -11.916 -16.697 1.00 0.00 89 HIS A C 16
ATOM 23927 O O . HIS A 1 89 ? 5.099 -12.951 -16.238 1.00 0.00 89 HIS A O 16
ATOM 23942 N N . HIS A 1 90 ? 3.589 -11.258 -16.162 1.00 0.00 90 HIS A N 16
ATOM 23943 C CA . HIS A 1 90 ? 2.728 -11.782 -15.096 1.00 0.00 90 HIS A CA 16
ATOM 23944 C C . HIS A 1 90 ? 3.511 -12.342 -13.900 1.00 0.00 90 HIS A C 16
ATOM 23945 O O . HIS A 1 90 ? 3.807 -11.606 -12.956 1.00 0.00 90 HIS A O 16
ATOM 23960 N N . HIS A 1 91 ? 3.849 -13.637 -13.965 1.00 0.00 91 HIS A N 16
ATOM 23961 C CA . HIS A 1 91 ? 4.423 -14.384 -12.839 1.00 0.00 91 HIS A CA 16
ATOM 23962 C C . HIS A 1 91 ? 3.370 -14.620 -11.760 1.00 0.00 91 HIS A C 16
ATOM 23963 O O . HIS A 1 91 ? 2.344 -13.939 -11.728 1.00 0.00 91 HIS A O 16
ATOM 23978 N N . HIS A 1 92 ? 3.628 -15.590 -10.881 1.00 0.00 92 HIS A N 16
ATOM 23979 C CA . HIS A 1 92 ? 2.653 -16.005 -9.870 1.00 0.00 92 HIS A CA 16
ATOM 23980 C C . HIS A 1 92 ? 1.430 -16.609 -10.556 1.00 0.00 92 HIS A C 16
ATOM 23981 O O . HIS A 1 92 ? 0.365 -15.992 -10.630 1.00 0.00 92 HIS A O 16
ATOM 23996 N N . HIS A 1 93 ? 1.600 -17.812 -11.088 1.00 0.00 93 HIS A N 16
ATOM 23997 C CA . HIS A 1 93 ? 0.555 -18.448 -11.881 1.00 0.00 93 HIS A CA 16
ATOM 23998 C C . HIS A 1 93 ? -0.253 -19.435 -11.040 1.00 0.00 93 HIS A C 16
ATOM 23999 O O . HIS A 1 93 ? -1.333 -19.865 -11.442 1.00 0.00 93 HIS A O 16
ATOM 24014 N N . HIS A 1 94 ? 0.267 -19.785 -9.872 1.00 0.00 94 HIS A N 16
ATOM 24015 C CA . HIS A 1 94 ? -0.427 -20.704 -8.981 1.00 0.00 94 HIS A CA 16
ATOM 24016 C C . HIS A 1 94 ? -0.227 -20.270 -7.531 1.00 0.00 94 HIS A C 16
ATOM 24017 O O . HIS A 1 94 ? 0.734 -20.744 -6.890 1.00 0.00 94 HIS A O 16
ATOM 24033 N N . MET A 1 1 ? -0.586 18.285 6.573 1.00 0.00 1 MET A N 17
ATOM 24034 C CA . MET A 1 1 ? 0.295 17.757 5.513 1.00 0.00 1 MET A CA 17
ATOM 24035 C C . MET A 1 1 ? 1.549 17.173 6.151 1.00 0.00 1 MET A C 17
ATOM 24036 O O . MET A 1 1 ? 1.835 17.451 7.310 1.00 0.00 1 MET A O 17
ATOM 24052 N N . TYR A 1 2 ? 2.294 16.365 5.409 1.00 0.00 2 TYR A N 17
ATOM 24053 C CA . TYR A 1 2 ? 3.479 15.722 5.954 1.00 0.00 2 TYR A CA 17
ATOM 24054 C C . TYR A 1 2 ? 4.714 16.052 5.121 1.00 0.00 2 TYR A C 17
ATOM 24055 O O . TYR A 1 2 ? 4.730 15.847 3.909 1.00 0.00 2 TYR A O 17
ATOM 24073 N N . THR A 1 3 ? 5.737 16.578 5.783 1.00 0.00 3 THR A N 17
ATOM 24074 C CA . THR A 1 3 ? 6.996 16.899 5.137 1.00 0.00 3 THR A CA 17
ATOM 24075 C C . THR A 1 3 ? 7.858 15.650 5.005 1.00 0.00 3 THR A C 17
ATOM 24076 O O . THR A 1 3 ? 7.466 14.579 5.459 1.00 0.00 3 THR A O 17
ATOM 24087 N N . ALA A 1 4 ? 9.034 15.797 4.409 1.00 0.00 4 ALA A N 17
ATOM 24088 C CA . ALA A 1 4 ? 9.921 14.662 4.155 1.00 0.00 4 ALA A CA 17
ATOM 24089 C C . ALA A 1 4 ? 10.261 13.914 5.441 1.00 0.00 4 ALA A C 17
ATOM 24090 O O . ALA A 1 4 ? 10.208 12.685 5.488 1.00 0.00 4 ALA A O 17
ATOM 24097 N N . GLU A 1 5 ? 10.599 14.658 6.484 1.00 0.00 5 GLU A N 17
ATOM 24098 C CA . GLU A 1 5 ? 10.915 14.067 7.772 1.00 0.00 5 GLU A CA 17
ATOM 24099 C C . GLU A 1 5 ? 9.672 13.434 8.391 1.00 0.00 5 GLU A C 17
ATOM 24100 O O . GLU A 1 5 ? 9.719 12.330 8.929 1.00 0.00 5 GLU A O 17
ATOM 24112 N N . GLN A 1 6 ? 8.560 14.144 8.292 1.00 0.00 6 GLN A N 17
ATOM 24113 C CA . GLN A 1 6 ? 7.319 13.717 8.919 1.00 0.00 6 GLN A CA 17
ATOM 24114 C C . GLN A 1 6 ? 6.734 12.486 8.224 1.00 0.00 6 GLN A C 17
ATOM 24115 O O . GLN A 1 6 ? 6.216 11.587 8.887 1.00 0.00 6 GLN A O 17
ATOM 24129 N N . LYS A 1 7 ? 6.824 12.441 6.893 1.00 0.00 7 LYS A N 17
ATOM 24130 C CA . LYS A 1 7 ? 6.353 11.284 6.130 1.00 0.00 7 LYS A CA 17
ATOM 24131 C C . LYS A 1 7 ? 7.242 10.077 6.404 1.00 0.00 7 LYS A C 17
ATOM 24132 O O . LYS A 1 7 ? 6.785 8.935 6.377 1.00 0.00 7 LYS A O 17
ATOM 24151 N N . ALA A 1 8 ? 8.520 10.342 6.657 1.00 0.00 8 ALA A N 17
ATOM 24152 C CA . ALA A 1 8 ? 9.473 9.290 6.989 1.00 0.00 8 ALA A CA 17
ATOM 24153 C C . ALA A 1 8 ? 9.043 8.544 8.246 1.00 0.00 8 ALA A C 17
ATOM 24154 O O . ALA A 1 8 ? 9.224 7.335 8.344 1.00 0.00 8 ALA A O 17
ATOM 24161 N N . ARG A 1 9 ? 8.455 9.263 9.198 1.00 0.00 9 ARG A N 17
ATOM 24162 C CA . ARG A 1 9 ? 7.970 8.639 10.426 1.00 0.00 9 ARG A CA 17
ATOM 24163 C C . ARG A 1 9 ? 6.889 7.616 10.092 1.00 0.00 9 ARG A C 17
ATOM 24164 O O . ARG A 1 9 ? 6.734 6.606 10.776 1.00 0.00 9 ARG A O 17
ATOM 24185 N N . ILE A 1 10 ? 6.157 7.887 9.021 1.00 0.00 10 ILE A N 17
ATOM 24186 C CA . ILE A 1 10 ? 5.117 6.991 8.552 1.00 0.00 10 ILE A CA 17
ATOM 24187 C C . ILE A 1 10 ? 5.739 5.757 7.904 1.00 0.00 10 ILE A C 17
ATOM 24188 O O . ILE A 1 10 ? 5.320 4.632 8.171 1.00 0.00 10 ILE A O 17
ATOM 24204 N N . LYS A 1 11 ? 6.754 5.970 7.069 1.00 0.00 11 LYS A N 17
ATOM 24205 C CA . LYS A 1 11 ? 7.404 4.867 6.370 1.00 0.00 11 LYS A CA 17
ATOM 24206 C C . LYS A 1 11 ? 8.136 3.959 7.365 1.00 0.00 11 LYS A C 17
ATOM 24207 O O . LYS A 1 11 ? 8.184 2.741 7.181 1.00 0.00 11 LYS A O 17
ATOM 24226 N N . TRP A 1 12 ? 8.694 4.555 8.423 1.00 0.00 12 TRP A N 17
ATOM 24227 C CA . TRP A 1 12 ? 9.279 3.781 9.519 1.00 0.00 12 TRP A CA 17
ATOM 24228 C C . TRP A 1 12 ? 8.226 2.878 10.162 1.00 0.00 12 TRP A C 17
ATOM 24229 O O . TRP A 1 12 ? 8.507 1.735 10.516 1.00 0.00 12 TRP A O 17
ATOM 24250 N N . ALA A 1 13 ? 7.009 3.400 10.296 1.00 0.00 13 ALA A N 17
ATOM 24251 C CA . ALA A 1 13 ? 5.939 2.690 10.981 1.00 0.00 13 ALA A CA 17
ATOM 24252 C C . ALA A 1 13 ? 5.339 1.599 10.104 1.00 0.00 13 ALA A C 17
ATOM 24253 O O . ALA A 1 13 ? 5.058 0.499 10.580 1.00 0.00 13 ALA A O 17
ATOM 24260 N N . CYS A 1 14 ? 5.156 1.896 8.823 1.00 0.00 14 CYS A N 17
ATOM 24261 C CA . CYS A 1 14 ? 4.503 0.960 7.916 1.00 0.00 14 CYS A CA 17
ATOM 24262 C C . CYS A 1 14 ? 5.341 -0.296 7.693 1.00 0.00 14 CYS A C 17
ATOM 24263 O O . CYS A 1 14 ? 4.802 -1.371 7.436 1.00 0.00 14 CYS A O 17
ATOM 24271 N N . ARG A 1 15 ? 6.657 -0.168 7.805 1.00 0.00 15 ARG A N 17
ATOM 24272 C CA . ARG A 1 15 ? 7.531 -1.301 7.573 1.00 0.00 15 ARG A CA 17
ATOM 24273 C C . ARG A 1 15 ? 7.829 -2.030 8.878 1.00 0.00 15 ARG A C 17
ATOM 24274 O O . ARG A 1 15 ? 8.869 -1.821 9.509 1.00 0.00 15 ARG A O 17
ATOM 24295 N N . ARG A 1 16 ? 6.879 -2.855 9.288 1.00 0.00 16 ARG A N 17
ATOM 24296 C CA . ARG A 1 16 ? 7.030 -3.714 10.451 1.00 0.00 16 ARG A CA 17
ATOM 24297 C C . ARG A 1 16 ? 6.438 -5.083 10.151 1.00 0.00 16 ARG A C 17
ATOM 24298 O O . ARG A 1 16 ? 5.726 -5.252 9.160 1.00 0.00 16 ARG A O 17
ATOM 24319 N N . GLY A 1 17 ? 6.748 -6.059 10.988 1.00 0.00 17 GLY A N 17
ATOM 24320 C CA . GLY A 1 17 ? 6.224 -7.395 10.795 1.00 0.00 17 GLY A CA 17
ATOM 24321 C C . GLY A 1 17 ? 7.118 -8.230 9.903 1.00 0.00 17 GLY A C 17
ATOM 24322 O O . GLY A 1 17 ? 7.653 -9.253 10.330 1.00 0.00 17 GLY A O 17
ATOM 24326 N N . MET A 1 18 ? 7.291 -7.785 8.664 1.00 0.00 18 MET A N 17
ATOM 24327 C CA . MET A 1 18 ? 8.135 -8.481 7.705 1.00 0.00 18 MET A CA 17
ATOM 24328 C C . MET A 1 18 ? 8.631 -7.529 6.618 1.00 0.00 18 MET A C 17
ATOM 24329 O O . MET A 1 18 ? 7.888 -6.670 6.137 1.00 0.00 18 MET A O 17
ATOM 24343 N N . LEU A 1 19 ? 9.896 -7.687 6.247 1.00 0.00 19 LEU A N 17
ATOM 24344 C CA . LEU A 1 19 ? 10.538 -6.835 5.254 1.00 0.00 19 LEU A CA 17
ATOM 24345 C C . LEU A 1 19 ? 9.984 -7.078 3.857 1.00 0.00 19 LEU A C 17
ATOM 24346 O O . LEU A 1 19 ? 10.116 -6.235 2.974 1.00 0.00 19 LEU A O 17
ATOM 24362 N N . GLU A 1 20 ? 9.368 -8.233 3.662 1.00 0.00 20 GLU A N 17
ATOM 24363 C CA . GLU A 1 20 ? 8.777 -8.589 2.372 1.00 0.00 20 GLU A CA 17
ATOM 24364 C C . GLU A 1 20 ? 7.709 -7.585 1.924 1.00 0.00 20 GLU A C 17
ATOM 24365 O O . GLU A 1 20 ? 7.402 -7.491 0.737 1.00 0.00 20 GLU A O 17
ATOM 24377 N N . LEU A 1 21 ? 7.154 -6.825 2.864 1.00 0.00 21 LEU A N 17
ATOM 24378 C CA . LEU A 1 21 ? 6.147 -5.825 2.523 1.00 0.00 21 LEU A CA 17
ATOM 24379 C C . LEU A 1 21 ? 6.793 -4.509 2.088 1.00 0.00 21 LEU A C 17
ATOM 24380 O O . LEU A 1 21 ? 6.139 -3.667 1.481 1.00 0.00 21 LEU A O 17
ATOM 24396 N N . ASP A 1 22 ? 8.085 -4.352 2.366 1.00 0.00 22 ASP A N 17
ATOM 24397 C CA . ASP A 1 22 ? 8.813 -3.127 2.017 1.00 0.00 22 ASP A CA 17
ATOM 24398 C C . ASP A 1 22 ? 8.721 -2.852 0.517 1.00 0.00 22 ASP A C 17
ATOM 24399 O O . ASP A 1 22 ? 8.498 -1.717 0.092 1.00 0.00 22 ASP A O 17
ATOM 24408 N N . VAL A 1 23 ? 8.848 -3.915 -0.270 1.00 0.00 23 VAL A N 17
ATOM 24409 C CA . VAL A 1 23 ? 8.855 -3.814 -1.726 1.00 0.00 23 VAL A CA 17
ATOM 24410 C C . VAL A 1 23 ? 7.516 -3.309 -2.268 1.00 0.00 23 VAL A C 17
ATOM 24411 O O . VAL A 1 23 ? 7.470 -2.597 -3.272 1.00 0.00 23 VAL A O 17
ATOM 24424 N N . VAL A 1 24 ? 6.427 -3.662 -1.599 1.00 0.00 24 VAL A N 17
ATOM 24425 C CA . VAL A 1 24 ? 5.096 -3.330 -2.097 1.00 0.00 24 VAL A CA 17
ATOM 24426 C C . VAL A 1 24 ? 4.484 -2.152 -1.342 1.00 0.00 24 VAL A C 17
ATOM 24427 O O . VAL A 1 24 ? 3.313 -1.826 -1.522 1.00 0.00 24 VAL A O 17
ATOM 24440 N N . ILE A 1 25 ? 5.277 -1.508 -0.502 1.00 0.00 25 ILE A N 17
ATOM 24441 C CA . ILE A 1 25 ? 4.798 -0.358 0.249 1.00 0.00 25 ILE A CA 17
ATOM 24442 C C . ILE A 1 25 ? 5.598 0.898 -0.086 1.00 0.00 25 ILE A C 17
ATOM 24443 O O . ILE A 1 25 ? 5.027 1.913 -0.480 1.00 0.00 25 ILE A O 17
ATOM 24459 N N . MET A 1 26 ? 6.919 0.809 0.037 1.00 0.00 26 MET A N 17
ATOM 24460 C CA . MET A 1 26 ? 7.788 1.987 -0.051 1.00 0.00 26 MET A CA 17
ATOM 24461 C C . MET A 1 26 ? 7.597 2.791 -1.350 1.00 0.00 26 MET A C 17
ATOM 24462 O O . MET A 1 26 ? 7.319 3.987 -1.288 1.00 0.00 26 MET A O 17
ATOM 24476 N N . PRO A 1 27 ? 7.714 2.169 -2.543 1.00 0.00 27 PRO A N 17
ATOM 24477 C CA . PRO A 1 27 ? 7.606 2.910 -3.807 1.00 0.00 27 PRO A CA 17
ATOM 24478 C C . PRO A 1 27 ? 6.173 3.321 -4.131 1.00 0.00 27 PRO A C 17
ATOM 24479 O O . PRO A 1 27 ? 5.935 4.386 -4.703 1.00 0.00 27 PRO A O 17
ATOM 24490 N N . PHE A 1 28 ? 5.225 2.471 -3.766 1.00 0.00 28 PHE A N 17
ATOM 24491 C CA . PHE A 1 28 ? 3.820 2.743 -4.026 1.00 0.00 28 PHE A CA 17
ATOM 24492 C C . PHE A 1 28 ? 3.324 3.881 -3.140 1.00 0.00 28 PHE A C 17
ATOM 24493 O O . PHE A 1 28 ? 2.518 4.703 -3.569 1.00 0.00 28 PHE A O 17
ATOM 24510 N N . PHE A 1 29 ? 3.824 3.926 -1.905 1.00 0.00 29 PHE A N 17
ATOM 24511 C CA . PHE A 1 29 ? 3.500 5.006 -0.975 1.00 0.00 29 PHE A CA 17
ATOM 24512 C C . PHE A 1 29 ? 3.862 6.358 -1.577 1.00 0.00 29 PHE A C 17
ATOM 24513 O O . PHE A 1 29 ? 3.108 7.323 -1.451 1.00 0.00 29 PHE A O 17
ATOM 24530 N N . GLU A 1 30 ? 5.011 6.412 -2.241 1.00 0.00 30 GLU A N 17
ATOM 24531 C CA . GLU A 1 30 ? 5.485 7.639 -2.872 1.00 0.00 30 GLU A CA 17
ATOM 24532 C C . GLU A 1 30 ? 4.453 8.162 -3.859 1.00 0.00 30 GLU A C 17
ATOM 24533 O O . GLU A 1 30 ? 4.168 9.360 -3.912 1.00 0.00 30 GLU A O 17
ATOM 24545 N N . GLU A 1 31 ? 3.888 7.246 -4.623 1.00 0.00 31 GLU A N 17
ATOM 24546 C CA . GLU A 1 31 ? 2.885 7.587 -5.621 1.00 0.00 31 GLU A CA 17
ATOM 24547 C C . GLU A 1 31 ? 1.542 7.910 -4.974 1.00 0.00 31 GLU A C 17
ATOM 24548 O O . GLU A 1 31 ? 0.940 8.945 -5.260 1.00 0.00 31 GLU A O 17
ATOM 24560 N N . CYS A 1 32 ? 1.082 7.025 -4.100 1.00 0.00 32 CYS A N 17
ATOM 24561 C CA . CYS A 1 32 ? -0.218 7.189 -3.467 1.00 0.00 32 CYS A CA 17
ATOM 24562 C C . CYS A 1 32 ? -0.279 8.474 -2.645 1.00 0.00 32 CYS A C 17
ATOM 24563 O O . CYS A 1 32 ? -1.212 9.254 -2.781 1.00 0.00 32 CYS A O 17
ATOM 24571 N N . PHE A 1 33 ? 0.739 8.709 -1.827 1.00 0.00 33 PHE A N 17
ATOM 24572 C CA . PHE A 1 33 ? 0.786 9.891 -0.968 1.00 0.00 33 PHE A CA 17
ATOM 24573 C C . PHE A 1 33 ? 0.722 11.175 -1.796 1.00 0.00 33 PHE A C 17
ATOM 24574 O O . PHE A 1 33 ? 0.133 12.169 -1.379 1.00 0.00 33 PHE A O 17
ATOM 24591 N N . ASP A 1 34 ? 1.334 11.136 -2.970 1.00 0.00 34 ASP A N 17
ATOM 24592 C CA . ASP A 1 34 ? 1.373 12.289 -3.866 1.00 0.00 34 ASP A CA 17
ATOM 24593 C C . ASP A 1 34 ? -0.024 12.650 -4.374 1.00 0.00 34 ASP A C 17
ATOM 24594 O O . ASP A 1 34 ? -0.303 13.812 -4.670 1.00 0.00 34 ASP A O 17
ATOM 24603 N N . SER A 1 35 ? -0.904 11.654 -4.457 1.00 0.00 35 SER A N 17
ATOM 24604 C CA . SER A 1 35 ? -2.211 11.846 -5.076 1.00 0.00 35 SER A CA 17
ATOM 24605 C C . SER A 1 35 ? -3.365 11.790 -4.065 1.00 0.00 35 SER A C 17
ATOM 24606 O O . SER A 1 35 ? -4.424 12.377 -4.301 1.00 0.00 35 SER A O 17
ATOM 24614 N N . LEU A 1 36 ? -3.170 11.089 -2.956 1.00 0.00 36 LEU A N 17
ATOM 24615 C CA . LEU A 1 36 ? -4.244 10.890 -1.984 1.00 0.00 36 LEU A CA 17
ATOM 24616 C C . LEU A 1 36 ? -4.408 12.106 -1.086 1.00 0.00 36 LEU A C 17
ATOM 24617 O O . LEU A 1 36 ? -3.545 12.981 -1.034 1.00 0.00 36 LEU A O 17
ATOM 24633 N N . THR A 1 37 ? -5.526 12.148 -0.383 1.00 0.00 37 THR A N 17
ATOM 24634 C CA . THR A 1 37 ? -5.802 13.225 0.551 1.00 0.00 37 THR A CA 17
ATOM 24635 C C . THR A 1 37 ? -5.565 12.764 1.988 1.00 0.00 37 THR A C 17
ATOM 24636 O O . THR A 1 37 ? -5.510 11.564 2.257 1.00 0.00 37 THR A O 17
ATOM 24647 N N . GLU A 1 38 ? -5.434 13.717 2.905 1.00 0.00 38 GLU A N 17
ATOM 24648 C CA . GLU A 1 38 ? -5.137 13.416 4.304 1.00 0.00 38 GLU A CA 17
ATOM 24649 C C . GLU A 1 38 ? -6.218 12.543 4.933 1.00 0.00 38 GLU A C 17
ATOM 24650 O O . GLU A 1 38 ? -5.925 11.676 5.755 1.00 0.00 38 GLU A O 17
ATOM 24662 N N . SER A 1 39 ? -7.461 12.778 4.542 1.00 0.00 39 SER A N 17
ATOM 24663 C CA . SER A 1 39 ? -8.580 11.959 4.985 1.00 0.00 39 SER A CA 17
ATOM 24664 C C . SER A 1 39 ? -8.354 10.490 4.633 1.00 0.00 39 SER A C 17
ATOM 24665 O O . SER A 1 39 ? -8.566 9.602 5.460 1.00 0.00 39 SER A O 17
ATOM 24673 N N . GLU A 1 40 ? -7.899 10.247 3.411 1.00 0.00 40 GLU A N 17
ATOM 24674 C CA . GLU A 1 40 ? -7.589 8.896 2.960 1.00 0.00 40 GLU A CA 17
ATOM 24675 C C . GLU A 1 40 ? -6.330 8.390 3.652 1.00 0.00 40 GLU A C 17
ATOM 24676 O O . GLU A 1 40 ? -6.204 7.205 3.957 1.00 0.00 40 GLU A O 17
ATOM 24688 N N . GLN A 1 41 ? -5.402 9.305 3.899 1.00 0.00 41 GLN A N 17
ATOM 24689 C CA . GLN A 1 41 ? -4.160 8.976 4.579 1.00 0.00 41 GLN A CA 17
ATOM 24690 C C . GLN A 1 41 ? -4.417 8.538 6.016 1.00 0.00 41 GLN A C 17
ATOM 24691 O O . GLN A 1 41 ? -3.687 7.713 6.548 1.00 0.00 41 GLN A O 17
ATOM 24705 N N . ASP A 1 42 ? -5.456 9.086 6.635 1.00 0.00 42 ASP A N 17
ATOM 24706 C CA . ASP A 1 42 ? -5.855 8.668 7.979 1.00 0.00 42 ASP A CA 17
ATOM 24707 C C . ASP A 1 42 ? -6.209 7.185 7.974 1.00 0.00 42 ASP A C 17
ATOM 24708 O O . ASP A 1 42 ? -5.768 6.422 8.837 1.00 0.00 42 ASP A O 17
ATOM 24717 N N . ASP A 1 43 ? -6.984 6.781 6.974 1.00 0.00 43 ASP A N 17
ATOM 24718 C CA . ASP A 1 43 ? -7.333 5.375 6.788 1.00 0.00 43 ASP A CA 17
ATOM 24719 C C . ASP A 1 43 ? -6.098 4.557 6.420 1.00 0.00 43 ASP A C 17
ATOM 24720 O O . ASP A 1 43 ? -5.898 3.451 6.922 1.00 0.00 43 ASP A O 17
ATOM 24729 N N . PHE A 1 44 ? -5.271 5.119 5.549 1.00 0.00 44 PHE A N 17
ATOM 24730 C CA . PHE A 1 44 ? -4.061 4.454 5.076 1.00 0.00 44 PHE A CA 17
ATOM 24731 C C . PHE A 1 44 ? -3.083 4.195 6.227 1.00 0.00 44 PHE A C 17
ATOM 24732 O O . PHE A 1 44 ? -2.548 3.094 6.357 1.00 0.00 44 PHE A O 17
ATOM 24749 N N . VAL A 1 45 ? -2.861 5.202 7.066 1.00 0.00 45 VAL A N 17
ATOM 24750 C CA . VAL A 1 45 ? -1.978 5.057 8.217 1.00 0.00 45 VAL A CA 17
ATOM 24751 C C . VAL A 1 45 ? -2.563 4.058 9.208 1.00 0.00 45 VAL A C 17
ATOM 24752 O O . VAL A 1 45 ? -1.836 3.254 9.790 1.00 0.00 45 VAL A O 17
ATOM 24765 N N . ALA A 1 46 ? -3.884 4.094 9.372 1.00 0.00 46 ALA A N 17
ATOM 24766 C CA . ALA A 1 46 ? -4.573 3.127 10.223 1.00 0.00 46 ALA A CA 17
ATOM 24767 C C . ALA A 1 46 ? -4.279 1.700 9.761 1.00 0.00 46 ALA A C 17
ATOM 24768 O O . ALA A 1 46 ? -4.100 0.792 10.572 1.00 0.00 46 ALA A O 17
ATOM 24775 N N . LEU A 1 47 ? -4.216 1.519 8.448 1.00 0.00 47 LEU A N 17
ATOM 24776 C CA . LEU A 1 47 ? -3.884 0.229 7.857 1.00 0.00 47 LEU A CA 17
ATOM 24777 C C . LEU A 1 47 ? -2.447 -0.167 8.185 1.00 0.00 47 LEU A C 17
ATOM 24778 O O . LEU A 1 47 ? -2.175 -1.310 8.544 1.00 0.00 47 LEU A O 17
ATOM 24794 N N . LEU A 1 48 ? -1.538 0.795 8.080 1.00 0.00 48 LEU A N 17
ATOM 24795 C CA . LEU A 1 48 ? -0.112 0.548 8.293 1.00 0.00 48 LEU A CA 17
ATOM 24796 C C . LEU A 1 48 ? 0.183 0.192 9.747 1.00 0.00 48 LEU A C 17
ATOM 24797 O O . LEU A 1 48 ? 1.127 -0.540 10.040 1.00 0.00 48 LEU A O 17
ATOM 24813 N N . GLU A 1 49 ? -0.624 0.725 10.652 1.00 0.00 49 GLU A N 17
ATOM 24814 C CA . GLU A 1 49 ? -0.465 0.474 12.080 1.00 0.00 49 GLU A CA 17
ATOM 24815 C C . GLU A 1 49 ? -1.076 -0.868 12.476 1.00 0.00 49 GLU A C 17
ATOM 24816 O O . GLU A 1 49 ? -0.832 -1.376 13.574 1.00 0.00 49 GLU A O 17
ATOM 24828 N N . SER A 1 50 ? -1.869 -1.437 11.582 1.00 0.00 50 SER A N 17
ATOM 24829 C CA . SER A 1 50 ? -2.588 -2.670 11.870 1.00 0.00 50 SER A CA 17
ATOM 24830 C C . SER A 1 50 ? -1.831 -3.897 11.361 1.00 0.00 50 SER A C 17
ATOM 24831 O O . SER A 1 50 ? -0.786 -3.780 10.721 1.00 0.00 50 SER A O 17
ATOM 24839 N N . ASP A 1 51 ? -2.369 -5.072 11.672 1.00 0.00 51 ASP A N 17
ATOM 24840 C CA . ASP A 1 51 ? -1.841 -6.334 11.166 1.00 0.00 51 ASP A CA 17
ATOM 24841 C C . ASP A 1 51 ? -2.348 -6.551 9.740 1.00 0.00 51 ASP A C 17
ATOM 24842 O O . ASP A 1 51 ? -3.356 -5.957 9.349 1.00 0.00 51 ASP A O 17
ATOM 24851 N N . ASP A 1 52 ? -1.676 -7.395 8.963 1.00 0.00 52 ASP A N 17
ATOM 24852 C CA . ASP A 1 52 ? -1.963 -7.483 7.528 1.00 0.00 52 ASP A CA 17
ATOM 24853 C C . ASP A 1 52 ? -2.481 -8.862 7.060 1.00 0.00 52 ASP A C 17
ATOM 24854 O O . ASP A 1 52 ? -1.992 -9.395 6.064 1.00 0.00 52 ASP A O 17
ATOM 24863 N N . PRO A 1 53 ? -3.530 -9.439 7.684 1.00 0.00 53 PRO A N 17
ATOM 24864 C CA . PRO A 1 53 ? -4.122 -10.681 7.199 1.00 0.00 53 PRO A CA 17
ATOM 24865 C C . PRO A 1 53 ? -5.133 -10.404 6.095 1.00 0.00 53 PRO A C 17
ATOM 24866 O O . PRO A 1 53 ? -5.026 -10.931 4.986 1.00 0.00 53 PRO A O 17
ATOM 24877 N N . ASP A 1 54 ? -6.102 -9.547 6.408 1.00 0.00 54 ASP A N 17
ATOM 24878 C CA . ASP A 1 54 ? -7.107 -9.120 5.443 1.00 0.00 54 ASP A CA 17
ATOM 24879 C C . ASP A 1 54 ? -6.437 -8.386 4.291 1.00 0.00 54 ASP A C 17
ATOM 24880 O O . ASP A 1 54 ? -6.828 -8.529 3.135 1.00 0.00 54 ASP A O 17
ATOM 24889 N N . LEU A 1 55 ? -5.401 -7.621 4.621 1.00 0.00 55 LEU A N 17
ATOM 24890 C CA . LEU A 1 55 ? -4.671 -6.843 3.629 1.00 0.00 55 LEU A CA 17
ATOM 24891 C C . LEU A 1 55 ? -4.008 -7.778 2.620 1.00 0.00 55 LEU A C 17
ATOM 24892 O O . LEU A 1 55 ? -4.169 -7.612 1.410 1.00 0.00 55 LEU A O 17
ATOM 24908 N N . PHE A 1 56 ? -3.285 -8.777 3.124 1.00 0.00 56 PHE A N 17
ATOM 24909 C CA . PHE A 1 56 ? -2.628 -9.757 2.262 1.00 0.00 56 PHE A CA 17
ATOM 24910 C C . PHE A 1 56 ? -3.660 -10.522 1.429 1.00 0.00 56 PHE A C 17
ATOM 24911 O O . PHE A 1 56 ? -3.417 -10.860 0.266 1.00 0.00 56 PHE A O 17
ATOM 24928 N N . ALA A 1 57 ? -4.823 -10.769 2.026 1.00 0.00 57 ALA A N 17
ATOM 24929 C CA . ALA A 1 57 ? -5.902 -11.491 1.356 1.00 0.00 57 ALA A CA 17
ATOM 24930 C C . ALA A 1 57 ? -6.453 -10.701 0.171 1.00 0.00 57 ALA A C 17
ATOM 24931 O O . ALA A 1 57 ? -6.879 -11.283 -0.825 1.00 0.00 57 ALA A O 17
ATOM 24938 N N . TRP A 1 58 ? -6.442 -9.377 0.277 1.00 0.00 58 TRP A N 17
ATOM 24939 C CA . TRP A 1 58 ? -6.922 -8.529 -0.807 1.00 0.00 58 TRP A CA 17
ATOM 24940 C C . TRP A 1 58 ? -5.880 -8.384 -1.905 1.00 0.00 58 TRP A C 17
ATOM 24941 O O . TRP A 1 58 ? -6.226 -8.175 -3.067 1.00 0.00 58 TRP A O 17
ATOM 24962 N N . VAL A 1 59 ? -4.608 -8.494 -1.539 1.00 0.00 59 VAL A N 17
ATOM 24963 C CA . VAL A 1 59 ? -3.536 -8.508 -2.526 1.00 0.00 59 VAL A CA 17
ATOM 24964 C C . VAL A 1 59 ? -3.713 -9.701 -3.464 1.00 0.00 59 VAL A C 17
ATOM 24965 O O . VAL A 1 59 ? -3.512 -9.596 -4.675 1.00 0.00 59 VAL A O 17
ATOM 24978 N N . MET A 1 60 ? -4.116 -10.833 -2.894 1.00 0.00 60 MET A N 17
ATOM 24979 C CA . MET A 1 60 ? -4.399 -12.023 -3.686 1.00 0.00 60 MET A CA 17
ATOM 24980 C C . MET A 1 60 ? -5.816 -11.953 -4.251 1.00 0.00 60 MET A C 17
ATOM 24981 O O . MET A 1 60 ? -6.132 -12.589 -5.256 1.00 0.00 60 MET A O 17
ATOM 24995 N N . GLY A 1 61 ? -6.656 -11.153 -3.607 1.00 0.00 61 GLY A N 17
ATOM 24996 C CA . GLY A 1 61 ? -8.016 -10.959 -4.071 1.00 0.00 61 GLY A CA 17
ATOM 24997 C C . GLY A 1 61 ? -8.934 -12.091 -3.659 1.00 0.00 61 GLY A C 17
ATOM 24998 O O . GLY A 1 61 ? -9.670 -12.633 -4.483 1.00 0.00 61 GLY A O 17
ATOM 25002 N N . HIS A 1 62 ? -8.892 -12.456 -2.385 1.00 0.00 62 HIS A N 17
ATOM 25003 C CA . HIS A 1 62 ? -9.707 -13.556 -1.886 1.00 0.00 62 HIS A CA 17
ATOM 25004 C C . HIS A 1 62 ? -10.228 -13.245 -0.479 1.00 0.00 62 HIS A C 17
ATOM 25005 O O . HIS A 1 62 ? -10.507 -14.148 0.311 1.00 0.00 62 HIS A O 17
ATOM 25020 N N . GLY A 1 63 ? -10.375 -11.961 -0.175 1.00 0.00 63 GLY A N 17
ATOM 25021 C CA . GLY A 1 63 ? -10.819 -11.559 1.149 1.00 0.00 63 GLY A CA 17
ATOM 25022 C C . GLY A 1 63 ? -11.986 -10.593 1.106 1.00 0.00 63 GLY A C 17
ATOM 25023 O O . GLY A 1 63 ? -12.467 -10.242 0.030 1.00 0.00 63 GLY A O 17
ATOM 25027 N N . ARG A 1 64 ? -12.441 -10.166 2.279 1.00 0.00 64 ARG A N 17
ATOM 25028 C CA . ARG A 1 64 ? -13.539 -9.212 2.384 1.00 0.00 64 ARG A CA 17
ATOM 25029 C C . ARG A 1 64 ? -13.142 -8.040 3.275 1.00 0.00 64 ARG A C 17
ATOM 25030 O O . ARG A 1 64 ? -12.145 -8.115 3.998 1.00 0.00 64 ARG A O 17
ATOM 25051 N N . CYS A 1 65 ? -13.902 -6.961 3.195 1.00 0.00 65 CYS A N 17
ATOM 25052 C CA . CYS A 1 65 ? -13.720 -5.816 4.073 1.00 0.00 65 CYS A CA 17
ATOM 25053 C C . CYS A 1 65 ? -15.068 -5.197 4.406 1.00 0.00 65 CYS A C 17
ATOM 25054 O O . CYS A 1 65 ? -15.920 -5.043 3.528 1.00 0.00 65 CYS A O 17
ATOM 25062 N N . GLU A 1 66 ? -15.261 -4.856 5.674 1.00 0.00 66 GLU A N 17
ATOM 25063 C CA . GLU A 1 66 ? -16.512 -4.261 6.120 1.00 0.00 66 GLU A CA 17
ATOM 25064 C C . GLU A 1 66 ? -16.647 -2.836 5.593 1.00 0.00 66 GLU A C 17
ATOM 25065 O O . GLU A 1 66 ? -17.748 -2.385 5.283 1.00 0.00 66 GLU A O 17
ATOM 25077 N N . ASN A 1 67 ? -15.527 -2.131 5.493 1.00 0.00 67 ASN A N 17
ATOM 25078 C CA . ASN A 1 67 ? -15.514 -0.798 4.914 1.00 0.00 67 ASN A CA 17
ATOM 25079 C C . ASN A 1 67 ? -14.568 -0.763 3.720 1.00 0.00 67 ASN A C 17
ATOM 25080 O O . ASN A 1 67 ? -13.357 -0.951 3.857 1.00 0.00 67 ASN A O 17
ATOM 25091 N N . LEU A 1 68 ? -15.131 -0.540 2.542 1.00 0.00 68 LEU A N 17
ATOM 25092 C CA . LEU A 1 68 ? -14.367 -0.563 1.302 1.00 0.00 68 LEU A CA 17
ATOM 25093 C C . LEU A 1 68 ? -13.427 0.630 1.207 1.00 0.00 68 LEU A C 17
ATOM 25094 O O . LEU A 1 68 ? -12.513 0.644 0.386 1.00 0.00 68 LEU A O 17
ATOM 25110 N N . GLY A 1 69 ? -13.654 1.624 2.057 1.00 0.00 69 GLY A N 17
ATOM 25111 C CA . GLY A 1 69 ? -12.772 2.774 2.115 1.00 0.00 69 GLY A CA 17
ATOM 25112 C C . GLY A 1 69 ? -11.335 2.380 2.399 1.00 0.00 69 GLY A C 17
ATOM 25113 O O . GLY A 1 69 ? -10.407 2.990 1.876 1.00 0.00 69 GLY A O 17
ATOM 25117 N N . LEU A 1 70 ? -11.156 1.354 3.226 1.00 0.00 70 LEU A N 17
ATOM 25118 C CA . LEU A 1 70 ? -9.828 0.831 3.526 1.00 0.00 70 LEU A CA 17
ATOM 25119 C C . LEU A 1 70 ? -9.254 0.096 2.321 1.00 0.00 70 LEU A C 17
ATOM 25120 O O . LEU A 1 70 ? -8.068 0.209 2.007 1.00 0.00 70 LEU A O 17
ATOM 25136 N N . ALA A 1 71 ? -10.114 -0.644 1.641 1.00 0.00 71 ALA A N 17
ATOM 25137 C CA . ALA A 1 71 ? -9.706 -1.451 0.500 1.00 0.00 71 ALA A CA 17
ATOM 25138 C C . ALA A 1 71 ? -9.314 -0.580 -0.692 1.00 0.00 71 ALA A C 17
ATOM 25139 O O . ALA A 1 71 ? -8.560 -1.009 -1.562 1.00 0.00 71 ALA A O 17
ATOM 25146 N N . ALA A 1 72 ? -9.840 0.638 -0.723 1.00 0.00 72 ALA A N 17
ATOM 25147 C CA . ALA A 1 72 ? -9.570 1.573 -1.810 1.00 0.00 72 ALA A CA 17
ATOM 25148 C C . ALA A 1 72 ? -8.071 1.822 -1.978 1.00 0.00 72 ALA A C 17
ATOM 25149 O O . ALA A 1 72 ? -7.563 1.865 -3.099 1.00 0.00 72 ALA A O 17
ATOM 25156 N N . MET A 1 73 ? -7.362 1.983 -0.865 1.00 0.00 73 MET A N 17
ATOM 25157 C CA . MET A 1 73 ? -5.919 2.192 -0.921 1.00 0.00 73 MET A CA 17
ATOM 25158 C C . MET A 1 73 ? -5.197 0.902 -1.293 1.00 0.00 73 MET A C 17
ATOM 25159 O O . MET A 1 73 ? -4.208 0.924 -2.022 1.00 0.00 73 MET A O 17
ATOM 25173 N N . VAL A 1 74 ? -5.708 -0.222 -0.802 1.00 0.00 74 VAL A N 17
ATOM 25174 C CA . VAL A 1 74 ? -5.136 -1.527 -1.115 1.00 0.00 74 VAL A CA 17
ATOM 25175 C C . VAL A 1 74 ? -5.248 -1.800 -2.614 1.00 0.00 74 VAL A C 17
ATOM 25176 O O . VAL A 1 74 ? -4.336 -2.355 -3.229 1.00 0.00 74 VAL A O 17
ATOM 25189 N N . ASP A 1 75 ? -6.369 -1.373 -3.191 1.00 0.00 75 ASP A N 17
ATOM 25190 C CA . ASP A 1 75 ? -6.619 -1.505 -4.624 1.00 0.00 75 ASP A CA 17
ATOM 25191 C C . ASP A 1 75 ? -5.490 -0.879 -5.430 1.00 0.00 75 ASP A C 17
ATOM 25192 O O . ASP A 1 75 ? -4.974 -1.481 -6.372 1.00 0.00 75 ASP A O 17
ATOM 25201 N N . LYS A 1 76 ? -5.085 0.320 -5.029 1.00 0.00 76 LYS A N 17
ATOM 25202 C CA . LYS A 1 76 ? -4.054 1.061 -5.743 1.00 0.00 76 LYS A CA 17
ATOM 25203 C C . LYS A 1 76 ? -2.708 0.356 -5.642 1.00 0.00 76 LYS A C 17
ATOM 25204 O O . LYS A 1 76 ? -1.911 0.380 -6.584 1.00 0.00 76 LYS A O 17
ATOM 25223 N N . ILE A 1 77 ? -2.465 -0.270 -4.499 1.00 0.00 77 ILE A N 17
ATOM 25224 C CA . ILE A 1 77 ? -1.251 -1.044 -4.296 1.00 0.00 77 ILE A CA 17
ATOM 25225 C C . ILE A 1 77 ? -1.238 -2.256 -5.226 1.00 0.00 77 ILE A C 17
ATOM 25226 O O . ILE A 1 77 ? -0.277 -2.475 -5.966 1.00 0.00 77 ILE A O 17
ATOM 25242 N N . VAL A 1 78 ? -2.332 -3.016 -5.206 1.00 0.00 78 VAL A N 17
ATOM 25243 C CA . VAL A 1 78 ? -2.460 -4.215 -6.031 1.00 0.00 78 VAL A CA 17
ATOM 25244 C C . VAL A 1 78 ? -2.403 -3.868 -7.516 1.00 0.00 78 VAL A C 17
ATOM 25245 O O . VAL A 1 78 ? -1.734 -4.550 -8.290 1.00 0.00 78 VAL A O 17
ATOM 25258 N N . ALA A 1 79 ? -3.087 -2.792 -7.902 1.00 0.00 79 ALA A N 17
ATOM 25259 C CA . ALA A 1 79 ? -3.101 -2.342 -9.294 1.00 0.00 79 ALA A CA 17
ATOM 25260 C C . ALA A 1 79 ? -1.690 -2.018 -9.783 1.00 0.00 79 ALA A C 17
ATOM 25261 O O . ALA A 1 79 ? -1.356 -2.252 -10.946 1.00 0.00 79 ALA A O 17
ATOM 25268 N N . HIS A 1 80 ? -0.869 -1.465 -8.895 1.00 0.00 80 HIS A N 17
ATOM 25269 C CA . HIS A 1 80 ? 0.520 -1.157 -9.212 1.00 0.00 80 HIS A CA 17
ATOM 25270 C C . HIS A 1 80 ? 1.361 -2.420 -9.316 1.00 0.00 80 HIS A C 17
ATOM 25271 O O . HIS A 1 80 ? 2.252 -2.521 -10.159 1.00 0.00 80 HIS A O 17
ATOM 25286 N N . ASN A 1 81 ? 1.085 -3.378 -8.449 1.00 0.00 81 ASN A N 17
ATOM 25287 C CA . ASN A 1 81 ? 1.793 -4.646 -8.477 1.00 0.00 81 ASN A CA 17
ATOM 25288 C C . ASN A 1 81 ? 1.430 -5.418 -9.742 1.00 0.00 81 ASN A C 17
ATOM 25289 O O . ASN A 1 81 ? 2.272 -6.077 -10.346 1.00 0.00 81 ASN A O 17
ATOM 25300 N N . LEU A 1 82 ? 0.176 -5.307 -10.151 1.00 0.00 82 LEU A N 17
ATOM 25301 C CA . LEU A 1 82 ? -0.303 -5.977 -11.353 1.00 0.00 82 LEU A CA 17
ATOM 25302 C C . LEU A 1 82 ? 0.499 -5.546 -12.579 1.00 0.00 82 LEU A C 17
ATOM 25303 O O . LEU A 1 82 ? 0.923 -6.379 -13.383 1.00 0.00 82 LEU A O 17
ATOM 25319 N N . SER A 1 83 ? 0.725 -4.246 -12.703 1.00 0.00 83 SER A N 17
ATOM 25320 C CA . SER A 1 83 ? 1.398 -3.700 -13.872 1.00 0.00 83 SER A CA 17
ATOM 25321 C C . SER A 1 83 ? 2.884 -4.064 -13.897 1.00 0.00 83 SER A C 17
ATOM 25322 O O . SER A 1 83 ? 3.430 -4.372 -14.958 1.00 0.00 83 SER A O 17
ATOM 25330 N N . LYS A 1 84 ? 3.540 -4.052 -12.741 1.00 0.00 84 LYS A N 17
ATOM 25331 C CA . LYS A 1 84 ? 4.950 -4.426 -12.689 1.00 0.00 84 LYS A CA 17
ATOM 25332 C C . LYS A 1 84 ? 5.118 -5.913 -13.002 1.00 0.00 84 LYS A C 17
ATOM 25333 O O . LYS A 1 84 ? 6.132 -6.327 -13.560 1.00 0.00 84 LYS A O 17
ATOM 25352 N N . VAL A 1 85 ? 4.101 -6.705 -12.669 1.00 0.00 85 VAL A N 17
ATOM 25353 C CA . VAL A 1 85 ? 4.120 -8.136 -12.958 1.00 0.00 85 VAL A CA 17
ATOM 25354 C C . VAL A 1 85 ? 3.934 -8.392 -14.453 1.00 0.00 85 VAL A C 17
ATOM 25355 O O . VAL A 1 85 ? 4.550 -9.296 -15.009 1.00 0.00 85 VAL A O 17
ATOM 25368 N N . ARG A 1 86 ? 3.108 -7.583 -15.114 1.00 0.00 86 ARG A N 17
ATOM 25369 C CA . ARG A 1 86 ? 2.884 -7.752 -16.548 1.00 0.00 86 ARG A CA 17
ATOM 25370 C C . ARG A 1 86 ? 4.104 -7.275 -17.333 1.00 0.00 86 ARG A C 17
ATOM 25371 O O . ARG A 1 86 ? 4.287 -7.629 -18.498 1.00 0.00 86 ARG A O 17
ATOM 25392 N N . LEU A 1 87 ? 4.924 -6.458 -16.689 1.00 0.00 87 LEU A N 17
ATOM 25393 C CA . LEU A 1 87 ? 6.149 -5.968 -17.292 1.00 0.00 87 LEU A CA 17
ATOM 25394 C C . LEU A 1 87 ? 7.287 -6.969 -17.100 1.00 0.00 87 LEU A C 17
ATOM 25395 O O . LEU A 1 87 ? 7.947 -7.362 -18.062 1.00 0.00 87 LEU A O 17
ATOM 25411 N N . GLU A 1 88 ? 7.508 -7.381 -15.857 1.00 0.00 88 GLU A N 17
ATOM 25412 C CA . GLU A 1 88 ? 8.617 -8.274 -15.534 1.00 0.00 88 GLU A CA 17
ATOM 25413 C C . GLU A 1 88 ? 8.304 -9.717 -15.922 1.00 0.00 88 GLU A C 17
ATOM 25414 O O . GLU A 1 88 ? 9.208 -10.523 -16.142 1.00 0.00 88 GLU A O 17
ATOM 25426 N N . HIS A 1 89 ? 7.025 -10.036 -16.002 1.00 0.00 89 HIS A N 17
ATOM 25427 C CA . HIS A 1 89 ? 6.588 -11.364 -16.403 1.00 0.00 89 HIS A CA 17
ATOM 25428 C C . HIS A 1 89 ? 5.443 -11.245 -17.403 1.00 0.00 89 HIS A C 17
ATOM 25429 O O . HIS A 1 89 ? 5.387 -10.283 -18.169 1.00 0.00 89 HIS A O 17
ATOM 25444 N N . HIS A 1 90 ? 4.535 -12.209 -17.409 1.00 0.00 90 HIS A N 17
ATOM 25445 C CA . HIS A 1 90 ? 3.437 -12.189 -18.360 1.00 0.00 90 HIS A CA 17
ATOM 25446 C C . HIS A 1 90 ? 2.106 -12.338 -17.634 1.00 0.00 90 HIS A C 17
ATOM 25447 O O . HIS A 1 90 ? 1.804 -13.399 -17.091 1.00 0.00 90 HIS A O 17
ATOM 25462 N N . HIS A 1 91 ? 1.321 -11.272 -17.619 1.00 0.00 91 HIS A N 17
ATOM 25463 C CA . HIS A 1 91 ? 0.030 -11.284 -16.941 1.00 0.00 91 HIS A CA 17
ATOM 25464 C C . HIS A 1 91 ? -0.911 -10.291 -17.612 1.00 0.00 91 HIS A C 17
ATOM 25465 O O . HIS A 1 91 ? -0.508 -9.178 -17.947 1.00 0.00 91 HIS A O 17
ATOM 25480 N N . HIS A 1 92 ? -2.156 -10.694 -17.819 1.00 0.00 92 HIS A N 17
ATOM 25481 C CA . HIS A 1 92 ? -3.143 -9.816 -18.440 1.00 0.00 92 HIS A CA 17
ATOM 25482 C C . HIS A 1 92 ? -3.991 -9.120 -17.385 1.00 0.00 92 HIS A C 17
ATOM 25483 O O . HIS A 1 92 ? -3.765 -9.290 -16.187 1.00 0.00 92 HIS A O 17
ATOM 25498 N N . HIS A 1 93 ? -4.958 -8.327 -17.840 1.00 0.00 93 HIS A N 17
ATOM 25499 C CA . HIS A 1 93 ? -5.856 -7.605 -16.945 1.00 0.00 93 HIS A CA 17
ATOM 25500 C C . HIS A 1 93 ? -7.124 -7.207 -17.689 1.00 0.00 93 HIS A C 17
ATOM 25501 O O . HIS A 1 93 ? -7.145 -7.182 -18.922 1.00 0.00 93 HIS A O 17
ATOM 25516 N N . HIS A 1 94 ? -8.171 -6.898 -16.940 1.00 0.00 94 HIS A N 17
ATOM 25517 C CA . HIS A 1 94 ? -9.445 -6.503 -17.524 1.00 0.00 94 HIS A CA 17
ATOM 25518 C C . HIS A 1 94 ? -9.921 -5.208 -16.878 1.00 0.00 94 HIS A C 17
ATOM 25519 O O . HIS A 1 94 ? -10.644 -5.275 -15.863 1.00 0.00 94 HIS A O 17
ATOM 25535 N N . MET A 1 1 ? 0.372 18.055 6.089 1.00 0.00 1 MET A N 18
ATOM 25536 C CA . MET A 1 1 ? 1.699 18.279 6.711 1.00 0.00 1 MET A CA 18
ATOM 25537 C C . MET A 1 1 ? 2.553 17.019 6.637 1.00 0.00 1 MET A C 18
ATOM 25538 O O . MET A 1 1 ? 2.436 16.132 7.481 1.00 0.00 1 MET A O 18
ATOM 25554 N N . TYR A 1 2 ? 3.398 16.929 5.622 1.00 0.00 2 TYR A N 18
ATOM 25555 C CA . TYR A 1 2 ? 4.279 15.780 5.476 1.00 0.00 2 TYR A CA 18
ATOM 25556 C C . TYR A 1 2 ? 5.725 16.203 5.293 1.00 0.00 2 TYR A C 18
ATOM 25557 O O . TYR A 1 2 ? 6.035 17.091 4.498 1.00 0.00 2 TYR A O 18
ATOM 25575 N N . THR A 1 3 ? 6.600 15.559 6.045 1.00 0.00 3 THR A N 18
ATOM 25576 C CA . THR A 1 3 ? 8.025 15.806 5.964 1.00 0.00 3 THR A CA 18
ATOM 25577 C C . THR A 1 3 ? 8.750 14.528 5.553 1.00 0.00 3 THR A C 18
ATOM 25578 O O . THR A 1 3 ? 8.132 13.461 5.447 1.00 0.00 3 THR A O 18
ATOM 25589 N N . ALA A 1 4 ? 10.050 14.629 5.318 1.00 0.00 4 ALA A N 18
ATOM 25590 C CA . ALA A 1 4 ? 10.857 13.455 5.012 1.00 0.00 4 ALA A CA 18
ATOM 25591 C C . ALA A 1 4 ? 10.914 12.536 6.223 1.00 0.00 4 ALA A C 18
ATOM 25592 O O . ALA A 1 4 ? 10.926 11.309 6.094 1.00 0.00 4 ALA A O 18
ATOM 25599 N N . GLU A 1 5 ? 10.934 13.152 7.402 1.00 0.00 5 GLU A N 18
ATOM 25600 C CA . GLU A 1 5 ? 10.897 12.429 8.663 1.00 0.00 5 GLU A CA 18
ATOM 25601 C C . GLU A 1 5 ? 9.604 11.629 8.769 1.00 0.00 5 GLU A C 18
ATOM 25602 O O . GLU A 1 5 ? 9.608 10.465 9.167 1.00 0.00 5 GLU A O 18
ATOM 25614 N N . GLN A 1 6 ? 8.500 12.266 8.399 1.00 0.00 6 GLN A N 18
ATOM 25615 C CA . GLN A 1 6 ? 7.196 11.615 8.416 1.00 0.00 6 GLN A CA 18
ATOM 25616 C C . GLN A 1 6 ? 7.177 10.430 7.458 1.00 0.00 6 GLN A C 18
ATOM 25617 O O . GLN A 1 6 ? 6.692 9.351 7.802 1.00 0.00 6 GLN A O 18
ATOM 25631 N N . LYS A 1 7 ? 7.711 10.62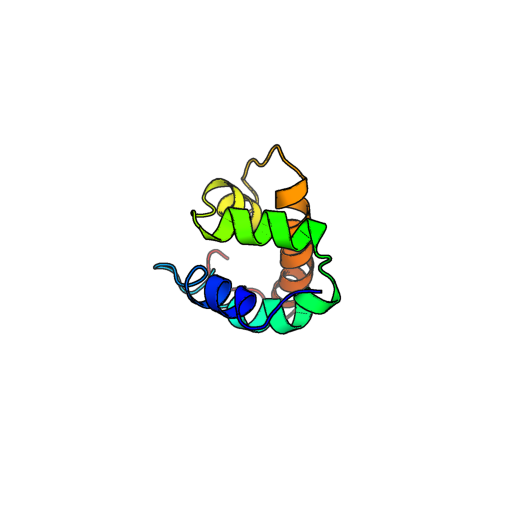9 6.258 1.00 0.00 7 LYS A N 18
ATOM 25632 C CA . LYS A 1 7 ? 7.817 9.546 5.287 1.00 0.00 7 LYS A CA 18
ATOM 25633 C C . LYS A 1 7 ? 8.648 8.396 5.845 1.00 0.00 7 LYS A C 18
ATOM 25634 O O . LYS A 1 7 ? 8.336 7.230 5.617 1.00 0.00 7 LYS A O 18
ATOM 25653 N N . ALA A 1 8 ? 9.697 8.738 6.588 1.00 0.00 8 ALA A N 18
ATOM 25654 C CA . ALA A 1 8 ? 10.611 7.742 7.139 1.00 0.00 8 ALA A CA 18
ATOM 25655 C C . ALA A 1 8 ? 9.895 6.824 8.119 1.00 0.00 8 ALA A C 18
ATOM 25656 O O . ALA A 1 8 ? 10.075 5.609 8.081 1.00 0.00 8 ALA A O 18
ATOM 25663 N N . ARG A 1 9 ? 9.058 7.405 8.972 1.00 0.00 9 ARG A N 18
ATOM 25664 C CA . ARG A 1 9 ? 8.323 6.626 9.966 1.00 0.00 9 ARG A CA 18
ATOM 25665 C C . ARG A 1 9 ? 7.406 5.620 9.275 1.00 0.00 9 ARG A C 18
ATOM 25666 O O . ARG A 1 9 ? 7.279 4.473 9.705 1.00 0.00 9 ARG A O 18
ATOM 25687 N N . ILE A 1 10 ? 6.786 6.055 8.188 1.00 0.00 10 ILE A N 18
ATOM 25688 C CA . ILE A 1 10 ? 5.892 5.207 7.414 1.00 0.00 10 ILE A CA 18
ATOM 25689 C C . ILE A 1 10 ? 6.680 4.110 6.694 1.00 0.00 10 ILE A C 18
ATOM 25690 O O . ILE A 1 10 ? 6.258 2.953 6.650 1.00 0.00 10 ILE A O 18
ATOM 25706 N N . LYS A 1 11 ? 7.823 4.482 6.125 1.00 0.00 11 LYS A N 18
ATOM 25707 C CA . LYS A 1 11 ? 8.705 3.522 5.465 1.00 0.00 11 LYS A CA 18
ATOM 25708 C C . LYS A 1 11 ? 9.149 2.422 6.428 1.00 0.00 11 LYS A C 18
ATOM 25709 O O . LYS A 1 11 ? 9.293 1.265 6.034 1.00 0.00 11 LYS A O 18
ATOM 25728 N N . TRP A 1 12 ? 9.362 2.783 7.689 1.00 0.00 12 TRP A N 18
ATOM 25729 C CA . TRP A 1 12 ? 9.718 1.803 8.711 1.00 0.00 12 TRP A CA 18
ATOM 25730 C C . TRP A 1 12 ? 8.573 0.825 8.957 1.00 0.00 12 TRP A C 18
ATOM 25731 O O . TRP A 1 12 ? 8.798 -0.345 9.264 1.00 0.00 12 TRP A O 18
ATOM 25752 N N . ALA A 1 13 ? 7.346 1.307 8.802 1.00 0.00 13 ALA A N 18
ATOM 25753 C CA . ALA A 1 13 ? 6.166 0.487 9.040 1.00 0.00 13 ALA A CA 18
ATOM 25754 C C . ALA A 1 13 ? 5.799 -0.340 7.810 1.00 0.00 13 ALA A C 18
ATOM 25755 O O . ALA A 1 13 ? 4.903 -1.182 7.870 1.00 0.00 13 ALA A O 18
ATOM 25762 N N . CYS A 1 14 ? 6.496 -0.102 6.702 1.00 0.00 14 CYS A N 18
ATOM 25763 C CA . CYS A 1 14 ? 6.233 -0.826 5.460 1.00 0.00 14 CYS A CA 18
ATOM 25764 C C . CYS A 1 14 ? 6.587 -2.303 5.608 1.00 0.00 14 CYS A C 18
ATOM 25765 O O . CYS A 1 14 ? 5.883 -3.176 5.098 1.00 0.00 14 CYS A O 18
ATOM 25773 N N . ARG A 1 15 ? 7.670 -2.589 6.319 1.00 0.00 15 ARG A N 18
ATOM 25774 C CA . ARG A 1 15 ? 8.047 -3.967 6.578 1.00 0.00 15 ARG A CA 18
ATOM 25775 C C . ARG A 1 15 ? 7.307 -4.507 7.791 1.00 0.00 15 ARG A C 18
ATOM 25776 O O . ARG A 1 15 ? 7.853 -4.562 8.891 1.00 0.00 15 ARG A O 18
ATOM 25797 N N . ARG A 1 16 ? 6.051 -4.868 7.585 1.00 0.00 16 ARG A N 18
ATOM 25798 C CA . ARG A 1 16 ? 5.241 -5.457 8.641 1.00 0.00 16 ARG A CA 18
ATOM 25799 C C . ARG A 1 16 ? 5.634 -6.918 8.851 1.00 0.00 16 ARG A C 18
ATOM 25800 O O . ARG A 1 16 ? 5.610 -7.431 9.970 1.00 0.00 16 ARG A O 18
ATOM 25821 N N . GLY A 1 17 ? 6.013 -7.572 7.761 1.00 0.00 17 GLY A N 18
ATOM 25822 C CA . GLY A 1 17 ? 6.424 -8.959 7.823 1.00 0.00 17 GLY A CA 18
ATOM 25823 C C . GLY A 1 17 ? 6.555 -9.561 6.441 1.00 0.00 17 GLY A C 18
ATOM 25824 O O . GLY A 1 17 ? 7.545 -10.228 6.134 1.00 0.00 17 GLY A O 18
ATOM 25828 N N . MET A 1 18 ? 5.549 -9.320 5.611 1.00 0.00 18 MET A N 18
ATOM 25829 C CA . MET A 1 18 ? 5.552 -9.783 4.230 1.00 0.00 18 MET A CA 18
ATOM 25830 C C . MET A 1 18 ? 6.657 -9.085 3.443 1.00 0.00 18 MET A C 18
ATOM 25831 O O . MET A 1 18 ? 6.518 -7.926 3.048 1.00 0.00 18 MET A O 18
ATOM 25845 N N . LEU A 1 19 ? 7.750 -9.797 3.215 1.00 0.00 19 LEU A N 18
ATOM 25846 C CA . LEU A 1 19 ? 8.926 -9.227 2.575 1.00 0.00 19 LEU A CA 18
ATOM 25847 C C . LEU A 1 19 ? 8.653 -8.881 1.117 1.00 0.00 19 LEU A C 18
ATOM 25848 O O . LEU A 1 19 ? 9.231 -7.941 0.576 1.00 0.00 19 LEU A O 18
ATOM 25864 N N . GLU A 1 20 ? 7.755 -9.630 0.490 1.00 0.00 20 GLU A N 18
ATOM 25865 C CA . GLU A 1 20 ? 7.410 -9.399 -0.906 1.00 0.00 20 GLU A CA 18
ATOM 25866 C C . GLU A 1 20 ? 6.704 -8.054 -1.079 1.00 0.00 20 GLU A C 18
ATOM 25867 O O . GLU A 1 20 ? 6.682 -7.490 -2.170 1.00 0.00 20 GLU A O 18
ATOM 25879 N N . LEU A 1 21 ? 6.149 -7.533 0.012 1.00 0.00 21 LEU A N 18
ATOM 25880 C CA . LEU A 1 21 ? 5.438 -6.261 -0.031 1.00 0.00 21 LEU A CA 18
ATOM 25881 C C . LEU A 1 21 ? 6.378 -5.088 0.224 1.00 0.00 21 LEU A C 18
ATOM 25882 O O . LEU A 1 21 ? 5.984 -3.934 0.081 1.00 0.00 21 LEU A O 18
ATOM 25898 N N . ASP A 1 22 ? 7.624 -5.383 0.581 1.00 0.00 22 ASP A N 18
ATOM 25899 C CA . ASP A 1 22 ? 8.617 -4.335 0.834 1.00 0.00 22 ASP A CA 18
ATOM 25900 C C . ASP A 1 22 ? 8.879 -3.529 -0.434 1.00 0.00 22 ASP A C 18
ATOM 25901 O O . ASP A 1 22 ? 8.990 -2.301 -0.401 1.00 0.00 22 ASP A O 18
ATOM 25910 N N . VAL A 1 23 ? 8.955 -4.234 -1.557 1.00 0.00 23 VAL A N 18
ATOM 25911 C CA . VAL A 1 23 ? 9.201 -3.608 -2.849 1.00 0.00 23 VAL A CA 18
ATOM 25912 C C . VAL A 1 23 ? 7.916 -2.976 -3.389 1.00 0.00 23 VAL A C 18
ATOM 25913 O O . VAL A 1 23 ? 7.936 -2.215 -4.355 1.00 0.00 23 VAL A O 18
ATOM 25926 N N . VAL A 1 24 ? 6.802 -3.281 -2.739 1.00 0.00 24 VAL A N 18
ATOM 25927 C CA . VAL A 1 24 ? 5.500 -2.795 -3.175 1.00 0.00 24 VAL A CA 18
ATOM 25928 C C . VAL A 1 24 ? 5.076 -1.558 -2.387 1.00 0.00 24 VAL A C 18
ATOM 25929 O O . VAL A 1 24 ? 4.924 -0.478 -2.950 1.00 0.00 24 VAL A O 18
ATOM 25942 N N . ILE A 1 25 ? 4.924 -1.717 -1.077 1.00 0.00 25 ILE A N 18
ATOM 25943 C CA . ILE A 1 25 ? 4.363 -0.671 -0.227 1.00 0.00 25 ILE A CA 18
ATOM 25944 C C . ILE A 1 25 ? 5.191 0.613 -0.268 1.00 0.00 25 ILE A C 18
ATOM 25945 O O . ILE A 1 25 ? 4.637 1.705 -0.328 1.00 0.00 25 ILE A O 18
ATOM 25961 N N . MET A 1 26 ? 6.513 0.477 -0.269 1.00 0.00 26 MET A N 18
ATOM 25962 C CA . MET A 1 26 ? 7.398 1.640 -0.179 1.00 0.00 26 MET A CA 18
ATOM 25963 C C . MET A 1 26 ? 7.213 2.613 -1.358 1.00 0.00 26 MET A C 18
ATOM 25964 O O . MET A 1 26 ? 6.953 3.796 -1.138 1.00 0.00 26 MET A O 18
ATOM 25978 N N . PRO A 1 27 ? 7.329 2.153 -2.623 1.00 0.00 27 PRO A N 18
ATOM 25979 C CA . PRO A 1 27 ? 7.101 3.020 -3.786 1.00 0.00 27 PRO A CA 18
ATOM 25980 C C . PRO A 1 27 ? 5.625 3.356 -3.975 1.00 0.00 27 PRO A C 18
ATOM 25981 O O . PRO A 1 27 ? 5.282 4.477 -4.351 1.00 0.00 27 PRO A O 18
ATOM 25992 N N . PHE A 1 28 ? 4.752 2.387 -3.701 1.00 0.00 28 PHE A N 18
ATOM 25993 C CA . PHE A 1 28 ? 3.313 2.599 -3.823 1.00 0.00 28 PHE A CA 18
ATOM 25994 C C . PHE A 1 28 ? 2.835 3.677 -2.866 1.00 0.00 28 PHE A C 18
ATOM 25995 O O . PHE A 1 28 ? 1.908 4.421 -3.181 1.00 0.00 28 PHE A O 18
ATOM 26012 N N . PHE A 1 29 ? 3.456 3.753 -1.695 1.00 0.00 29 PHE A N 18
ATOM 26013 C CA . PHE A 1 29 ? 3.171 4.822 -0.754 1.00 0.00 29 PHE A CA 18
ATOM 26014 C C . PHE A 1 29 ? 3.379 6.172 -1.422 1.00 0.00 29 PHE A C 18
ATOM 26015 O O . PHE A 1 29 ? 2.523 7.042 -1.348 1.00 0.00 29 PHE A O 18
ATOM 26032 N N . GLU A 1 30 ? 4.507 6.324 -2.101 1.00 0.00 30 GLU A N 18
ATOM 26033 C CA . GLU A 1 30 ? 4.826 7.569 -2.786 1.00 0.00 30 GLU A CA 18
ATOM 26034 C C . GLU A 1 30 ? 3.845 7.832 -3.924 1.00 0.00 30 GLU A C 18
ATOM 26035 O O . GLU A 1 30 ? 3.486 8.980 -4.203 1.00 0.00 30 GLU A O 18
ATOM 26047 N N . GLU A 1 31 ? 3.409 6.762 -4.570 1.00 0.00 31 GLU A N 18
ATOM 26048 C CA . GLU A 1 31 ? 2.439 6.863 -5.656 1.00 0.00 31 GLU A CA 18
ATOM 26049 C C . GLU A 1 31 ? 1.068 7.311 -5.143 1.00 0.00 31 GLU A C 18
ATOM 26050 O O . GLU A 1 31 ? 0.469 8.241 -5.689 1.00 0.00 31 GLU A O 18
ATOM 26062 N N . CYS A 1 32 ? 0.577 6.660 -4.091 1.00 0.00 32 CYS A N 18
ATOM 26063 C CA . CYS A 1 32 ? -0.741 6.980 -3.548 1.00 0.00 32 CYS A CA 18
ATOM 26064 C C . CYS A 1 32 ? -0.718 8.304 -2.791 1.00 0.00 32 CYS A C 18
ATOM 26065 O O . CYS A 1 32 ? -1.676 9.065 -2.854 1.00 0.00 32 CYS A O 18
ATOM 26073 N N . PHE A 1 33 ? 0.387 8.579 -2.098 1.00 0.00 33 PHE A N 18
ATOM 26074 C CA . PHE A 1 33 ? 0.583 9.853 -1.398 1.00 0.00 33 PHE A CA 18
ATOM 26075 C C . PHE A 1 33 ? 0.343 11.024 -2.343 1.00 0.00 33 PHE A C 18
ATOM 26076 O O . PHE A 1 33 ? -0.216 12.050 -1.961 1.00 0.00 33 PHE A O 18
ATOM 26093 N N . ASP A 1 34 ? 0.749 10.833 -3.588 1.00 0.00 34 ASP A N 18
ATOM 26094 C CA . ASP A 1 34 ? 0.637 11.858 -4.614 1.00 0.00 34 ASP A CA 18
ATOM 26095 C C . ASP A 1 34 ? -0.826 12.108 -4.977 1.00 0.00 34 ASP A C 18
ATOM 26096 O O . ASP A 1 34 ? -1.175 13.155 -5.523 1.00 0.00 34 ASP A O 18
ATOM 26105 N N . SER A 1 35 ? -1.682 11.143 -4.656 1.00 0.00 35 SER A N 18
ATOM 26106 C CA . SER A 1 35 ? -3.068 11.171 -5.101 1.00 0.00 35 SER A CA 18
ATOM 26107 C C . SER A 1 35 ? -4.054 11.248 -3.930 1.00 0.00 35 SER A C 18
ATOM 26108 O O . SER A 1 35 ? -5.263 11.381 -4.141 1.00 0.00 35 SER A O 18
ATOM 26116 N N . LEU A 1 36 ? -3.551 11.166 -2.706 1.00 0.00 36 LEU A N 18
ATOM 26117 C CA . LEU A 1 36 ? -4.419 11.139 -1.533 1.00 0.00 36 LEU A CA 18
ATOM 26118 C C . LEU A 1 36 ? -4.295 12.427 -0.730 1.00 0.00 36 LEU A C 18
ATOM 26119 O O . LEU A 1 36 ? -3.541 13.327 -1.095 1.00 0.00 36 LEU A O 18
ATOM 26135 N N . THR A 1 37 ? -5.045 12.505 0.362 1.00 0.00 37 THR A N 18
ATOM 26136 C CA . THR A 1 37 ? -4.939 13.624 1.283 1.00 0.00 37 THR A CA 18
ATOM 26137 C C . THR A 1 37 ? -4.927 13.122 2.725 1.00 0.00 37 THR A C 18
ATOM 26138 O O . THR A 1 37 ? -4.995 11.915 2.957 1.00 0.00 37 THR A O 18
ATOM 26149 N N . GLU A 1 38 ? -4.854 14.047 3.680 1.00 0.00 38 GLU A N 18
ATOM 26150 C CA . GLU A 1 38 ? -4.649 13.719 5.096 1.00 0.00 38 GLU A CA 18
ATOM 26151 C C . GLU A 1 38 ? -5.646 12.673 5.592 1.00 0.00 38 GLU A C 18
ATOM 26152 O O . GLU A 1 38 ? -5.269 11.735 6.293 1.00 0.00 38 GLU A O 18
ATOM 26164 N N . SER A 1 39 ? -6.908 12.833 5.218 1.00 0.00 39 SER A N 18
ATOM 26165 C CA . SER A 1 39 ? -7.959 11.918 5.641 1.00 0.00 39 SER A CA 18
ATOM 26166 C C . SER A 1 39 ? -7.630 10.467 5.264 1.00 0.00 39 SER A C 18
ATOM 26167 O O . SER A 1 39 ? -7.666 9.570 6.114 1.00 0.00 39 SER A O 18
ATOM 26175 N N . GLU A 1 40 ? -7.286 10.251 3.998 1.00 0.00 40 GLU A N 18
ATOM 26176 C CA . GLU A 1 40 ? -6.944 8.920 3.505 1.00 0.00 40 GLU A CA 18
ATOM 26177 C C . GLU A 1 40 ? -5.596 8.484 4.063 1.00 0.00 40 GLU A C 18
ATOM 26178 O O . GLU A 1 40 ? -5.424 7.350 4.502 1.00 0.00 40 GLU A O 18
ATOM 26190 N N . GLN A 1 41 ? -4.652 9.413 4.049 1.00 0.00 41 GLN A N 18
ATOM 26191 C CA . GLN A 1 41 ? -3.293 9.163 4.508 1.00 0.00 41 GLN A CA 18
ATOM 26192 C C . GLN A 1 41 ? -3.261 8.696 5.961 1.00 0.00 41 GLN A C 18
ATOM 26193 O O . GLN A 1 41 ? -2.513 7.786 6.310 1.00 0.00 41 GLN A O 18
ATOM 26207 N N . ASP A 1 42 ? -4.091 9.304 6.795 1.00 0.00 42 ASP A N 18
ATOM 26208 C CA . ASP A 1 42 ? -4.158 8.940 8.210 1.00 0.00 42 ASP A CA 18
ATOM 26209 C C . ASP A 1 42 ? -4.705 7.526 8.371 1.00 0.00 42 ASP A C 18
ATOM 26210 O O . ASP A 1 42 ? -4.184 6.727 9.150 1.00 0.00 42 ASP A O 18
ATOM 26219 N N . ASP A 1 43 ? -5.747 7.223 7.606 1.00 0.00 43 ASP A N 18
ATOM 26220 C CA . ASP A 1 43 ? -6.390 5.911 7.649 1.00 0.00 43 ASP A CA 18
ATOM 26221 C C . ASP A 1 43 ? -5.423 4.840 7.151 1.00 0.00 43 ASP A C 18
ATOM 26222 O O . ASP A 1 43 ? -5.396 3.716 7.657 1.00 0.00 43 ASP A O 18
ATOM 26231 N N . PHE A 1 44 ? -4.615 5.221 6.169 1.00 0.00 44 PHE A N 18
ATOM 26232 C CA . PHE A 1 44 ? -3.590 4.349 5.609 1.00 0.00 44 PHE A CA 18
ATOM 26233 C C . PHE A 1 44 ? -2.520 4.023 6.649 1.00 0.00 44 PHE A C 18
ATOM 26234 O O . PHE A 1 44 ? -2.183 2.858 6.859 1.00 0.00 44 PHE A O 18
ATOM 26251 N N . VAL A 1 45 ? -2.002 5.057 7.309 1.00 0.00 45 VAL A N 18
ATOM 26252 C CA . VAL A 1 45 ? -0.973 4.877 8.331 1.00 0.00 45 VAL A CA 18
ATOM 26253 C C . VAL A 1 45 ? -1.494 4.022 9.481 1.00 0.00 45 VAL A C 18
ATOM 26254 O O . VAL A 1 45 ? -0.811 3.107 9.944 1.00 0.00 45 VAL A O 18
ATOM 26267 N N . ALA A 1 46 ? -2.715 4.308 9.920 1.00 0.00 46 ALA A N 18
ATOM 26268 C CA . ALA A 1 46 ? -3.330 3.559 11.012 1.00 0.00 46 ALA A CA 18
ATOM 26269 C C . ALA A 1 46 ? -3.434 2.072 10.682 1.00 0.00 46 ALA A C 18
ATOM 26270 O O . ALA A 1 46 ? -3.210 1.217 11.541 1.00 0.00 46 ALA A O 18
ATOM 26277 N N . LEU A 1 47 ? -3.765 1.767 9.432 1.00 0.00 47 LEU A N 18
ATOM 26278 C CA . LEU A 1 47 ? -3.914 0.383 8.998 1.00 0.00 47 LEU A CA 18
ATOM 26279 C C . LEU A 1 47 ? -2.570 -0.341 9.015 1.00 0.00 47 LEU A C 18
ATOM 26280 O O . LEU A 1 47 ? -2.494 -1.515 9.375 1.00 0.00 47 LEU A O 18
ATOM 26296 N N . LEU A 1 48 ? -1.509 0.377 8.653 1.00 0.00 48 LEU A N 18
ATOM 26297 C CA . LEU A 1 48 ? -0.167 -0.203 8.578 1.00 0.00 48 LEU A CA 18
ATOM 26298 C C . LEU A 1 48 ? 0.324 -0.661 9.948 1.00 0.00 48 LEU A C 18
ATOM 26299 O O . LEU A 1 48 ? 1.209 -1.509 10.046 1.00 0.00 48 LEU A O 18
ATOM 26315 N N . GLU A 1 49 ? -0.247 -0.096 11.002 1.00 0.00 49 GLU A N 18
ATOM 26316 C CA . GLU A 1 49 ? 0.127 -0.469 12.358 1.00 0.00 49 GLU A CA 18
ATOM 26317 C C . GLU A 1 49 ? -0.516 -1.793 12.763 1.00 0.00 49 GLU A C 18
ATOM 26318 O O . GLU A 1 49 ? -0.145 -2.389 13.774 1.00 0.00 49 GLU A O 18
ATOM 26330 N N . SER A 1 50 ? -1.483 -2.243 11.982 1.00 0.00 50 SER A N 18
ATOM 26331 C CA . SER A 1 50 ? -2.185 -3.481 12.275 1.00 0.00 50 SER A CA 18
ATOM 26332 C C . SER A 1 50 ? -1.630 -4.626 11.437 1.00 0.00 50 SER A C 18
ATOM 26333 O O . SER A 1 50 ? -0.817 -4.410 10.539 1.00 0.00 50 SER A O 18
ATOM 26341 N N . ASP A 1 51 ? -2.059 -5.842 11.755 1.00 0.00 51 ASP A N 18
ATOM 26342 C CA . ASP A 1 51 ? -1.712 -7.017 10.964 1.00 0.00 51 ASP A CA 18
ATOM 26343 C C . ASP A 1 51 ? -2.391 -6.928 9.598 1.00 0.00 51 ASP A C 18
ATOM 26344 O O . ASP A 1 51 ? -3.382 -6.211 9.445 1.00 0.00 51 ASP A O 18
ATOM 26353 N N . ASP A 1 52 ? -1.883 -7.663 8.614 1.00 0.00 52 ASP A N 18
ATOM 26354 C CA . ASP A 1 52 ? -2.326 -7.482 7.229 1.00 0.00 52 ASP A CA 18
ATOM 26355 C C . ASP A 1 52 ? -2.975 -8.732 6.597 1.00 0.00 52 ASP A C 18
ATOM 26356 O O . ASP A 1 52 ? -2.625 -9.110 5.477 1.00 0.00 52 ASP A O 18
ATOM 26365 N N . PRO A 1 53 ? -3.986 -9.352 7.234 1.00 0.00 53 PRO A N 18
ATOM 26366 C CA . PRO A 1 53 ? -4.709 -10.462 6.630 1.00 0.00 53 PRO A CA 18
ATOM 26367 C C . PRO A 1 53 ? -5.848 -9.958 5.752 1.00 0.00 53 PRO A C 18
ATOM 26368 O O . PRO A 1 53 ? -5.972 -10.339 4.586 1.00 0.00 53 PRO A O 18
ATOM 26379 N N . ASP A 1 54 ? -6.669 -9.089 6.327 1.00 0.00 54 ASP A N 18
ATOM 26380 C CA . ASP A 1 54 ? -7.758 -8.447 5.609 1.00 0.00 54 ASP A CA 18
ATOM 26381 C C . ASP A 1 54 ? -7.202 -7.452 4.600 1.00 0.00 54 ASP A C 18
ATOM 26382 O O . ASP A 1 54 ? -7.767 -7.260 3.524 1.00 0.00 54 ASP A O 18
ATOM 26391 N N . LEU A 1 55 ? -6.077 -6.839 4.950 1.00 0.00 55 LEU A N 18
ATOM 26392 C CA . LEU A 1 55 ? -5.382 -5.935 4.044 1.00 0.00 55 LEU A CA 18
ATOM 26393 C C . LEU A 1 55 ? -4.977 -6.694 2.779 1.00 0.00 55 LEU A C 18
ATOM 26394 O O . LEU A 1 55 ? -5.273 -6.265 1.660 1.00 0.00 55 LEU A O 18
ATOM 26410 N N . PHE A 1 56 ? -4.333 -7.845 2.969 1.00 0.00 56 PHE A N 18
ATOM 26411 C CA . PHE A 1 56 ? -3.909 -8.679 1.850 1.00 0.00 56 PHE A CA 18
ATOM 26412 C C . PHE A 1 56 ? -5.122 -9.184 1.076 1.00 0.00 56 PHE A C 18
ATOM 26413 O O . PHE A 1 56 ? -5.079 -9.329 -0.145 1.00 0.00 56 PHE A O 18
ATOM 26430 N N . ALA A 1 57 ? -6.209 -9.418 1.800 1.00 0.00 57 ALA A N 18
ATOM 26431 C CA . ALA A 1 57 ? -7.438 -9.941 1.217 1.00 0.00 57 ALA A CA 18
ATOM 26432 C C . ALA A 1 57 ? -7.992 -9.014 0.143 1.00 0.00 57 ALA A C 18
ATOM 26433 O O . ALA A 1 57 ? -8.368 -9.467 -0.938 1.00 0.00 57 ALA A O 18
ATOM 26440 N N . TRP A 1 58 ? -8.038 -7.722 0.423 1.00 0.00 58 TRP A N 18
ATOM 26441 C CA . TRP A 1 58 ? -8.579 -6.776 -0.541 1.00 0.00 58 TRP A CA 18
ATOM 26442 C C . TRP A 1 58 ? -7.612 -6.544 -1.694 1.00 0.00 58 TRP A C 18
ATOM 26443 O O . TRP A 1 58 ? -8.034 -6.244 -2.812 1.00 0.00 58 TRP A O 18
ATOM 26464 N N . VAL A 1 59 ? -6.316 -6.688 -1.422 1.00 0.00 59 VAL A N 18
ATOM 26465 C CA . VAL A 1 59 ? -5.305 -6.578 -2.467 1.00 0.00 59 VAL A CA 18
ATOM 26466 C C . VAL A 1 59 ? -5.436 -7.732 -3.464 1.00 0.00 59 VAL A C 18
ATOM 26467 O O . VAL A 1 59 ? -5.407 -7.522 -4.677 1.00 0.00 59 VAL A O 18
ATOM 26480 N N . MET A 1 60 ? -5.607 -8.944 -2.944 1.00 0.00 60 MET A N 18
ATOM 26481 C CA . MET A 1 60 ? -5.739 -10.131 -3.789 1.00 0.00 60 MET A CA 18
ATOM 26482 C C . MET A 1 60 ? -7.146 -10.235 -4.381 1.00 0.00 60 MET A C 18
ATOM 26483 O O . MET A 1 60 ? -7.367 -10.947 -5.360 1.00 0.00 60 MET A O 18
ATOM 26497 N N . GLY A 1 61 ? -8.096 -9.526 -3.785 1.00 0.00 61 GLY A N 18
ATOM 26498 C CA . GLY A 1 61 ? -9.455 -9.533 -4.291 1.00 0.00 61 GLY A CA 18
ATOM 26499 C C . GLY A 1 61 ? -10.263 -10.698 -3.757 1.00 0.00 61 GLY A C 18
ATOM 26500 O O . GLY A 1 61 ? -11.054 -11.304 -4.484 1.00 0.00 61 GLY A O 18
ATOM 26504 N N . HIS A 1 62 ? -10.062 -11.007 -2.485 1.00 0.00 62 HIS A N 18
ATOM 26505 C CA . HIS A 1 62 ? -10.756 -12.106 -1.835 1.00 0.00 62 HIS A CA 18
ATOM 26506 C C . HIS A 1 62 ? -10.855 -11.833 -0.338 1.00 0.00 62 HIS A C 18
ATOM 26507 O O . HIS A 1 62 ? -9.963 -12.203 0.424 1.00 0.00 62 HIS A O 18
ATOM 26522 N N . GLY A 1 63 ? -11.911 -11.153 0.076 1.00 0.00 63 GLY A N 18
ATOM 26523 C CA . GLY A 1 63 ? -12.082 -10.861 1.485 1.00 0.00 63 GLY A CA 18
ATOM 26524 C C . GLY A 1 63 ? -13.153 -9.822 1.756 1.00 0.00 63 GLY A C 18
ATOM 26525 O O . GLY A 1 63 ? -13.859 -9.386 0.843 1.00 0.00 63 GLY A O 18
ATOM 26529 N N . ARG A 1 64 ? -13.272 -9.433 3.019 1.00 0.00 64 ARG A N 18
ATOM 26530 C CA . ARG A 1 64 ? -14.258 -8.451 3.452 1.00 0.00 64 ARG A CA 18
ATOM 26531 C C . ARG A 1 64 ? -13.650 -7.520 4.498 1.00 0.00 64 ARG A C 18
ATOM 26532 O O . ARG A 1 64 ? -12.538 -7.757 4.972 1.00 0.00 64 ARG A O 18
ATOM 26553 N N . CYS A 1 65 ? -14.366 -6.459 4.841 1.00 0.00 65 CYS A N 18
ATOM 26554 C CA . CYS A 1 65 ? -13.900 -5.509 5.842 1.00 0.00 65 CYS A CA 18
ATOM 26555 C C . CYS A 1 65 ? -15.084 -4.742 6.414 1.00 0.00 65 CYS A C 18
ATOM 26556 O O . CYS A 1 65 ? -16.150 -4.688 5.796 1.00 0.00 65 CYS A O 18
ATOM 26564 N N . GLU A 1 66 ? -14.894 -4.147 7.584 1.00 0.00 66 GLU A N 18
ATOM 26565 C CA . GLU A 1 66 ? -15.969 -3.447 8.272 1.00 0.00 66 GLU A CA 18
ATOM 26566 C C . GLU A 1 66 ? -16.111 -2.010 7.783 1.00 0.00 66 GLU A C 18
ATOM 26567 O O . GLU A 1 66 ? -17.219 -1.477 7.731 1.00 0.00 66 GLU A O 18
ATOM 26579 N N . ASN A 1 67 ? -14.996 -1.378 7.427 1.00 0.00 67 ASN A N 18
ATOM 26580 C CA . ASN A 1 67 ? -15.024 0.025 7.031 1.00 0.00 67 ASN A CA 18
ATOM 26581 C C . ASN A 1 67 ? -14.535 0.182 5.597 1.00 0.00 67 ASN A C 18
ATOM 26582 O O . ASN A 1 67 ? -13.412 -0.199 5.266 1.00 0.00 67 ASN A O 18
ATOM 26593 N N . LEU A 1 68 ? -15.390 0.738 4.749 1.00 0.00 68 LEU A N 18
ATOM 26594 C CA . LEU A 1 68 ? -15.083 0.903 3.332 1.00 0.00 68 LEU A CA 18
ATOM 26595 C C . LEU A 1 68 ? -14.101 2.046 3.091 1.00 0.00 68 LEU A C 18
ATOM 26596 O O . LEU A 1 68 ? -13.545 2.173 2.000 1.00 0.00 68 LEU A O 18
ATOM 26612 N N . GLY A 1 69 ? -13.898 2.873 4.105 1.00 0.00 69 GLY A N 18
ATOM 26613 C CA . GLY A 1 69 ? -12.928 3.950 4.003 1.00 0.00 69 GLY A CA 18
ATOM 26614 C C . GLY A 1 69 ? -11.535 3.426 3.712 1.00 0.00 69 GLY A C 18
ATOM 26615 O O . GLY A 1 69 ? -10.781 4.026 2.946 1.00 0.00 69 GLY A O 18
ATOM 26619 N N . LEU A 1 70 ? -11.211 2.289 4.317 1.00 0.00 70 LEU A N 18
ATOM 26620 C CA . LEU A 1 70 ? -9.947 1.610 4.069 1.00 0.00 70 LEU A CA 18
ATOM 26621 C C . LEU A 1 70 ? -9.902 1.058 2.649 1.00 0.00 70 LEU A C 18
ATOM 26622 O O . LEU A 1 70 ? -8.859 1.059 1.999 1.00 0.00 70 LEU A O 18
ATOM 26638 N N . ALA A 1 71 ? -11.048 0.601 2.167 1.00 0.00 71 ALA A N 18
ATOM 26639 C CA . ALA A 1 71 ? -11.148 0.016 0.836 1.00 0.00 71 ALA A CA 18
ATOM 26640 C C . ALA A 1 71 ? -10.965 1.065 -0.260 1.00 0.00 71 ALA A C 18
ATOM 26641 O O . ALA A 1 71 ? -10.447 0.764 -1.336 1.00 0.00 71 ALA A O 18
ATOM 26648 N N . ALA A 1 72 ? -11.391 2.292 0.029 1.00 0.00 72 ALA A N 18
ATOM 26649 C CA . ALA A 1 72 ? -11.329 3.392 -0.932 1.00 0.00 72 ALA A CA 18
ATOM 26650 C C . ALA A 1 72 ? -9.903 3.622 -1.434 1.00 0.00 72 ALA A C 18
ATOM 26651 O O . ALA A 1 72 ? -9.680 3.801 -2.633 1.00 0.00 72 ALA A O 18
ATOM 26658 N N . MET A 1 73 ? -8.937 3.604 -0.520 1.00 0.00 73 MET A N 18
ATOM 26659 C CA . MET A 1 73 ? -7.541 3.820 -0.890 1.00 0.00 73 MET A CA 18
ATOM 26660 C C . MET A 1 73 ? -6.971 2.594 -1.603 1.00 0.00 73 MET A C 18
ATOM 26661 O O . MET A 1 73 ? -6.073 2.714 -2.439 1.00 0.00 73 MET A O 18
ATOM 26675 N N . VAL A 1 74 ? -7.510 1.417 -1.283 1.00 0.00 74 VAL A N 18
ATOM 26676 C CA . VAL A 1 74 ? -7.070 0.173 -1.911 1.00 0.00 74 VAL A CA 18
ATOM 26677 C C . VAL A 1 74 ? -7.354 0.203 -3.412 1.00 0.00 74 VAL A C 18
ATOM 26678 O O . VAL A 1 74 ? -6.543 -0.261 -4.213 1.00 0.00 74 VAL A O 18
ATOM 26691 N N . ASP A 1 75 ? -8.500 0.774 -3.778 1.00 0.00 75 ASP A N 18
ATOM 26692 C CA . ASP A 1 75 ? -8.876 0.933 -5.183 1.00 0.00 75 ASP A CA 18
ATOM 26693 C C . ASP A 1 75 ? -7.790 1.669 -5.956 1.00 0.00 75 ASP A C 18
ATOM 26694 O O . ASP A 1 75 ? -7.447 1.296 -7.079 1.00 0.00 75 ASP A O 18
ATOM 26703 N N . LYS A 1 76 ? -7.238 2.704 -5.333 1.00 0.00 76 LYS A N 18
ATOM 26704 C CA . LYS A 1 76 ? -6.216 3.526 -5.964 1.00 0.00 76 LYS A CA 18
ATOM 26705 C C . LYS A 1 76 ? -4.924 2.738 -6.125 1.00 0.00 76 LYS A C 18
ATOM 26706 O O . LYS A 1 76 ? -4.244 2.839 -7.151 1.00 0.00 76 LYS A O 18
ATOM 26725 N N . ILE A 1 77 ? -4.601 1.941 -5.112 1.00 0.00 77 ILE A N 18
ATOM 26726 C CA . ILE A 1 77 ? -3.426 1.082 -5.159 1.00 0.00 77 ILE A CA 18
ATOM 26727 C C . ILE A 1 77 ? -3.561 0.059 -6.281 1.00 0.00 77 ILE A C 18
ATOM 26728 O O . ILE A 1 77 ? -2.670 -0.075 -7.120 1.00 0.00 77 ILE A O 18
ATOM 26744 N N . VAL A 1 78 ? -4.693 -0.638 -6.302 1.00 0.00 78 VAL A N 18
ATOM 26745 C CA . VAL A 1 78 ? -4.957 -1.655 -7.312 1.00 0.00 78 VAL A CA 18
ATOM 26746 C C . VAL A 1 78 ? -4.972 -1.046 -8.713 1.00 0.00 78 VAL A C 18
ATOM 26747 O O . VAL A 1 78 ? -4.407 -1.610 -9.645 1.00 0.00 78 VAL A O 18
ATOM 26760 N N . ALA A 1 79 ? -5.602 0.114 -8.849 1.00 0.00 79 ALA A N 18
ATOM 26761 C CA . ALA A 1 79 ? -5.677 0.798 -10.135 1.00 0.00 79 ALA A CA 18
ATOM 26762 C C . ALA A 1 79 ? -4.287 1.125 -10.668 1.00 0.00 79 ALA A C 18
ATOM 26763 O O . ALA A 1 79 ? -3.990 0.895 -11.840 1.00 0.00 79 ALA A O 18
ATOM 26770 N N . HIS A 1 80 ? -3.438 1.659 -9.803 1.00 0.00 80 HIS A N 18
ATOM 26771 C CA . HIS A 1 80 ? -2.085 2.042 -10.192 1.00 0.00 80 HIS A CA 18
ATOM 26772 C C . HIS A 1 80 ? -1.228 0.802 -10.431 1.00 0.00 80 HIS A C 18
ATOM 26773 O O . HIS A 1 80 ? -0.362 0.789 -11.302 1.00 0.00 80 HIS A O 18
ATOM 26788 N N . ASN A 1 81 ? -1.471 -0.227 -9.631 1.00 0.00 81 ASN A N 18
ATOM 26789 C CA . ASN A 1 81 ? -0.753 -1.494 -9.741 1.00 0.00 81 ASN A CA 18
ATOM 26790 C C . ASN A 1 81 ? -1.136 -2.244 -11.016 1.00 0.00 81 ASN A C 18
ATOM 26791 O O . ASN A 1 81 ? -0.299 -2.884 -11.642 1.00 0.00 81 ASN A O 18
ATOM 26802 N N . LEU A 1 82 ? -2.402 -2.144 -11.399 1.00 0.00 82 LEU A N 18
ATOM 26803 C CA . LEU A 1 82 ? -2.957 -2.935 -12.497 1.00 0.00 82 LEU A CA 18
ATOM 26804 C C . LEU A 1 82 ? -2.138 -2.774 -13.780 1.00 0.00 82 LEU A C 18
ATOM 26805 O O . LEU A 1 82 ? -1.884 -3.751 -14.486 1.00 0.00 82 LEU A O 18
ATOM 26821 N N . SER A 1 83 ? -1.700 -1.555 -14.062 1.00 0.00 83 SER A N 18
ATOM 26822 C CA . SER A 1 83 ? -0.991 -1.281 -15.304 1.00 0.00 83 SER A CA 18
ATOM 26823 C C . SER A 1 83 ? 0.366 -1.982 -15.342 1.00 0.00 83 SER A C 18
ATOM 26824 O O . SER A 1 83 ? 0.709 -2.642 -16.326 1.00 0.00 83 SER A O 18
ATOM 26832 N N . LYS A 1 84 ? 1.129 -1.848 -14.262 1.00 0.00 84 LYS A N 18
ATOM 26833 C CA . LYS A 1 84 ? 2.455 -2.451 -14.179 1.00 0.00 84 LYS A CA 18
ATOM 26834 C C . LYS A 1 84 ? 2.354 -3.976 -14.093 1.00 0.00 84 LYS A C 18
ATOM 26835 O O . LYS A 1 84 ? 3.281 -4.690 -14.472 1.00 0.00 84 LYS A O 18
ATOM 26854 N N . VAL A 1 85 ? 1.215 -4.471 -13.616 1.00 0.00 85 VAL A N 18
ATOM 26855 C CA . VAL A 1 85 ? 0.971 -5.913 -13.562 1.00 0.00 85 VAL A CA 18
ATOM 26856 C C . VAL A 1 85 ? 0.673 -6.463 -14.951 1.00 0.00 85 VAL A C 18
ATOM 26857 O O . VAL A 1 85 ? 1.336 -7.389 -15.425 1.00 0.00 85 VAL A O 18
ATOM 26870 N N . ARG A 1 86 ? -0.318 -5.870 -15.604 1.00 0.00 86 ARG A N 18
ATOM 26871 C CA . ARG A 1 86 ? -0.778 -6.333 -16.892 1.00 0.00 86 ARG A CA 18
ATOM 26872 C C . ARG A 1 86 ? 0.260 -6.049 -17.982 1.00 0.00 86 ARG A C 18
ATOM 26873 O O . ARG A 1 86 ? 0.146 -6.535 -19.110 1.00 0.00 86 ARG A O 18
ATOM 26894 N N . LEU A 1 87 ? 1.273 -5.264 -17.630 1.00 0.00 87 LEU A N 18
ATOM 26895 C CA . LEU A 1 87 ? 2.387 -4.990 -18.522 1.00 0.00 87 LEU A CA 18
ATOM 26896 C C . LEU A 1 87 ? 3.104 -6.286 -18.888 1.00 0.00 87 LEU A C 18
ATOM 26897 O O . LEU A 1 87 ? 3.446 -6.507 -20.050 1.00 0.00 87 LEU A O 18
ATOM 26913 N N . GLU A 1 88 ? 3.295 -7.142 -17.885 1.00 0.00 88 GLU A N 18
ATOM 26914 C CA . GLU A 1 88 ? 3.997 -8.415 -18.048 1.00 0.00 88 GLU A CA 18
ATOM 26915 C C . GLU A 1 88 ? 5.398 -8.221 -18.621 1.00 0.00 88 GLU A C 18
ATOM 26916 O O . GLU A 1 88 ? 5.595 -8.201 -19.837 1.00 0.00 88 GLU A O 18
ATOM 26928 N N . HIS A 1 89 ? 6.370 -8.070 -17.741 1.00 0.00 89 HIS A N 18
ATOM 26929 C CA . HIS A 1 89 ? 7.755 -7.953 -18.156 1.00 0.00 89 HIS A CA 18
ATOM 26930 C C . HIS A 1 89 ? 8.612 -8.861 -17.291 1.00 0.00 89 HIS A C 18
ATOM 26931 O O . HIS A 1 89 ? 8.405 -8.934 -16.079 1.00 0.00 89 HIS A O 18
ATOM 26946 N N . HIS A 1 90 ? 9.551 -9.564 -17.915 1.00 0.00 90 HIS A N 18
ATOM 26947 C CA . HIS A 1 90 ? 10.415 -10.493 -17.196 1.00 0.00 90 HIS A CA 18
ATOM 26948 C C . HIS A 1 90 ? 11.305 -9.752 -16.208 1.00 0.00 90 HIS A C 18
ATOM 26949 O O . HIS A 1 90 ? 12.226 -9.030 -16.593 1.00 0.00 90 HIS A O 18
ATOM 26964 N N . HIS A 1 91 ? 10.993 -9.928 -14.934 1.00 0.00 91 HIS A N 18
ATOM 26965 C CA . HIS A 1 91 ? 11.701 -9.264 -13.847 1.00 0.00 91 HIS A CA 18
ATOM 26966 C C . HIS A 1 91 ? 11.821 -10.206 -12.652 1.00 0.00 91 HIS A C 18
ATOM 26967 O O . HIS A 1 91 ? 12.786 -10.141 -11.888 1.00 0.00 91 HIS A O 18
ATOM 26982 N N . HIS A 1 92 ? 10.828 -11.080 -12.497 1.00 0.00 92 HIS A N 18
ATOM 26983 C CA . HIS A 1 92 ? 10.826 -12.066 -11.422 1.00 0.00 92 HIS A CA 18
ATOM 26984 C C . HIS A 1 92 ? 9.689 -13.058 -11.623 1.00 0.00 92 HIS A C 18
ATOM 26985 O O . HIS A 1 92 ? 9.922 -14.255 -11.779 1.00 0.00 92 HIS A O 18
ATOM 27000 N N . HIS A 1 93 ? 8.460 -12.537 -11.624 1.00 0.00 93 HIS A N 18
ATOM 27001 C CA . HIS A 1 93 ? 7.255 -13.363 -11.705 1.00 0.00 93 HIS A CA 18
ATOM 27002 C C . HIS A 1 93 ? 7.289 -14.412 -10.587 1.00 0.00 93 HIS A C 18
ATOM 27003 O O . HIS A 1 93 ? 7.518 -14.064 -9.426 1.00 0.00 93 HIS A O 18
ATOM 27018 N N . HIS A 1 94 ? 7.103 -15.676 -10.940 1.00 0.00 94 HIS A N 18
ATOM 27019 C CA . HIS A 1 94 ? 7.098 -16.774 -9.981 1.00 0.00 94 HIS A CA 18
ATOM 27020 C C . HIS A 1 94 ? 7.319 -18.082 -10.722 1.00 0.00 94 HIS A C 18
ATOM 27021 O O . HIS A 1 94 ? 6.325 -18.782 -10.989 1.00 0.00 94 HIS A O 18
ATOM 27037 N N . MET A 1 1 ? -0.850 18.488 4.170 1.00 0.00 1 MET A N 19
ATOM 27038 C CA . MET A 1 1 ? 0.590 18.797 4.282 1.00 0.00 1 MET A CA 19
ATOM 27039 C C . MET A 1 1 ? 1.250 17.858 5.281 1.00 0.00 1 MET A C 19
ATOM 27040 O O . MET A 1 1 ? 0.994 17.933 6.485 1.00 0.00 1 MET A O 19
ATOM 27056 N N . TYR A 1 2 ? 2.098 16.975 4.779 1.00 0.00 2 TYR A N 19
ATOM 27057 C CA . TYR A 1 2 ? 2.749 15.982 5.615 1.00 0.00 2 TYR A CA 19
ATOM 27058 C C . TYR A 1 2 ? 4.230 16.306 5.738 1.00 0.00 2 TYR A C 19
ATOM 27059 O O . TYR A 1 2 ? 4.977 16.235 4.759 1.00 0.00 2 TYR A O 19
ATOM 27077 N N . THR A 1 3 ? 4.639 16.647 6.942 1.00 0.00 3 THR A N 19
ATOM 27078 C CA . THR A 1 3 ? 5.976 17.154 7.197 1.00 0.00 3 THR A CA 19
ATOM 27079 C C . THR A 1 3 ? 7.031 16.057 7.084 1.00 0.00 3 THR A C 19
ATOM 27080 O O . THR A 1 3 ? 6.710 14.869 7.009 1.00 0.00 3 THR A O 19
ATOM 27091 N N . ALA A 1 4 ? 8.290 16.468 7.078 1.00 0.00 4 ALA A N 19
ATOM 27092 C CA . ALA A 1 4 ? 9.412 15.539 7.016 1.00 0.00 4 ALA A CA 19
ATOM 27093 C C . ALA A 1 4 ? 9.474 14.683 8.276 1.00 0.00 4 ALA A C 19
ATOM 27094 O O . ALA A 1 4 ? 9.907 13.529 8.240 1.00 0.00 4 ALA A O 19
ATOM 27101 N N . GLU A 1 5 ? 9.036 15.263 9.388 1.00 0.00 5 GLU A N 19
ATOM 27102 C CA . GLU A 1 5 ? 8.940 14.547 10.651 1.00 0.00 5 GLU A CA 19
ATOM 27103 C C . GLU A 1 5 ? 7.915 13.423 10.533 1.00 0.00 5 GLU A C 19
ATOM 27104 O O . GLU A 1 5 ? 8.126 12.311 11.017 1.00 0.00 5 GLU A O 19
ATOM 27116 N N . GLN A 1 6 ? 6.804 13.730 9.875 1.00 0.00 6 GLN A N 19
ATOM 27117 C CA . GLN A 1 6 ? 5.750 12.754 9.638 1.00 0.00 6 GLN A CA 19
ATOM 27118 C C . GLN A 1 6 ? 6.189 11.692 8.631 1.00 0.00 6 GLN A C 19
ATOM 27119 O O . GLN A 1 6 ? 5.737 10.549 8.693 1.00 0.00 6 GLN A O 19
ATOM 27133 N N . LYS A 1 7 ? 7.067 12.070 7.700 1.00 0.00 7 LYS A N 19
ATOM 27134 C CA . LYS A 1 7 ? 7.611 11.114 6.732 1.00 0.00 7 LYS A CA 19
ATOM 27135 C C . LYS A 1 7 ? 8.282 9.950 7.454 1.00 0.00 7 LYS A C 19
ATOM 27136 O O . LYS A 1 7 ? 8.169 8.794 7.040 1.00 0.00 7 LYS A O 19
ATOM 27155 N N . ALA A 1 8 ? 8.973 10.269 8.542 1.00 0.00 8 ALA A N 19
ATOM 27156 C CA . ALA A 1 8 ? 9.659 9.265 9.343 1.00 0.00 8 ALA A CA 19
ATOM 27157 C C . ALA A 1 8 ? 8.671 8.257 9.915 1.00 0.00 8 ALA A C 19
ATOM 27158 O O . ALA A 1 8 ? 8.960 7.066 9.989 1.00 0.00 8 ALA A O 19
ATOM 27165 N N . ARG A 1 9 ? 7.489 8.742 10.282 1.00 0.00 9 ARG A N 19
ATOM 27166 C CA . ARG A 1 9 ? 6.458 7.894 10.873 1.00 0.00 9 ARG A CA 19
ATOM 27167 C C . ARG A 1 9 ? 6.043 6.797 9.902 1.00 0.00 9 ARG A C 19
ATOM 27168 O O . ARG A 1 9 ? 5.756 5.674 10.303 1.00 0.00 9 ARG A O 19
ATOM 27189 N N . ILE A 1 10 ? 6.030 7.129 8.622 1.00 0.00 10 ILE A N 19
ATOM 27190 C CA . ILE A 1 10 ? 5.662 6.173 7.589 1.00 0.00 10 ILE A CA 19
ATOM 27191 C C . ILE A 1 10 ? 6.755 5.120 7.421 1.00 0.00 10 ILE A C 19
ATOM 27192 O O . ILE A 1 10 ? 6.482 3.921 7.400 1.00 0.00 10 ILE A O 19
ATOM 27208 N N . LYS A 1 11 ? 7.996 5.581 7.328 1.00 0.00 11 LYS A N 19
ATOM 27209 C CA . LYS A 1 11 ? 9.136 4.693 7.106 1.00 0.00 11 LYS A CA 19
ATOM 27210 C C . LYS A 1 11 ? 9.326 3.753 8.299 1.00 0.00 11 LYS A C 19
ATOM 27211 O O . LYS A 1 11 ? 9.654 2.580 8.138 1.00 0.00 11 LYS A O 19
ATOM 27230 N N . TRP A 1 12 ? 9.115 4.273 9.496 1.00 0.00 12 TRP A N 19
ATOM 27231 C CA . TRP A 1 12 ? 9.261 3.473 10.705 1.00 0.00 12 TRP A CA 19
ATOM 27232 C C . TRP A 1 12 ? 8.132 2.456 10.859 1.00 0.00 12 TRP A C 19
ATOM 27233 O O . TRP A 1 12 ? 8.281 1.461 11.565 1.00 0.00 12 TRP A O 19
ATOM 27254 N N . ALA A 1 13 ? 7.004 2.711 10.214 1.00 0.00 13 ALA A N 19
ATOM 27255 C CA . ALA A 1 13 ? 5.833 1.861 10.379 1.00 0.00 13 ALA A CA 19
ATOM 27256 C C . ALA A 1 13 ? 5.673 0.854 9.235 1.00 0.00 13 ALA A C 19
ATOM 27257 O O . ALA A 1 13 ? 4.987 -0.154 9.392 1.00 0.00 13 ALA A O 19
ATOM 27264 N N . CYS A 1 14 ? 6.303 1.114 8.089 1.00 0.00 14 CYS A N 19
ATOM 27265 C CA . CYS A 1 14 ? 6.147 0.237 6.928 1.00 0.00 14 CYS A CA 19
ATOM 27266 C C . CYS A 1 14 ? 6.900 -1.079 7.116 1.00 0.00 14 CYS A C 19
ATOM 27267 O O . CYS A 1 14 ? 6.535 -2.103 6.538 1.00 0.00 14 CYS A O 19
ATOM 27275 N N . ARG A 1 15 ? 7.954 -1.046 7.921 1.00 0.00 15 ARG A N 19
ATOM 27276 C CA . ARG A 1 15 ? 8.718 -2.250 8.206 1.00 0.00 15 ARG A CA 19
ATOM 27277 C C . ARG A 1 15 ? 8.032 -3.091 9.277 1.00 0.00 15 ARG A C 19
ATOM 27278 O O . ARG A 1 15 ? 7.127 -2.607 9.959 1.00 0.00 15 ARG A O 19
ATOM 27299 N N . ARG A 1 16 ? 8.492 -4.340 9.423 1.00 0.00 16 ARG A N 19
ATOM 27300 C CA . ARG A 1 16 ? 7.914 -5.317 10.360 1.00 0.00 16 ARG A CA 19
ATOM 27301 C C . ARG A 1 16 ? 6.590 -5.868 9.824 1.00 0.00 16 ARG A C 19
ATOM 27302 O O . ARG A 1 16 ? 5.919 -5.230 9.012 1.00 0.00 16 ARG A O 19
ATOM 27323 N N . GLY A 1 17 ? 6.236 -7.068 10.261 1.00 0.00 17 GLY A N 19
ATOM 27324 C CA . GLY A 1 17 ? 5.020 -7.705 9.802 1.00 0.00 17 GLY A CA 19
ATOM 27325 C C . GLY A 1 17 ? 5.297 -8.569 8.597 1.00 0.00 17 GLY A C 19
ATOM 27326 O O . GLY A 1 17 ? 5.204 -9.795 8.656 1.00 0.00 17 GLY A O 19
ATOM 27330 N N . MET A 1 18 ? 5.675 -7.922 7.514 1.00 0.00 18 MET A N 19
ATOM 27331 C CA . MET A 1 18 ? 6.094 -8.613 6.308 1.00 0.00 18 MET A CA 19
ATOM 27332 C C . MET A 1 18 ? 7.213 -7.819 5.649 1.00 0.00 18 MET A C 19
ATOM 27333 O O . MET A 1 18 ? 6.963 -6.868 4.910 1.00 0.00 18 MET A O 19
ATOM 27347 N N . LEU A 1 19 ? 8.448 -8.205 5.941 1.00 0.00 19 LEU A N 19
ATOM 27348 C CA . LEU A 1 19 ? 9.622 -7.448 5.523 1.00 0.00 19 LEU A CA 19
ATOM 27349 C C . LEU A 1 19 ? 9.733 -7.328 4.004 1.00 0.00 19 LEU A C 19
ATOM 27350 O O . LEU A 1 19 ? 10.281 -6.352 3.492 1.00 0.00 19 LEU A O 19
ATOM 27366 N N . GLU A 1 20 ? 9.221 -8.321 3.289 1.00 0.00 20 GLU A N 19
ATOM 27367 C CA . GLU A 1 20 ? 9.257 -8.313 1.829 1.00 0.00 20 GLU A CA 19
ATOM 27368 C C . GLU A 1 20 ? 8.379 -7.195 1.260 1.00 0.00 20 GLU A C 19
ATOM 27369 O O . GLU A 1 20 ? 8.669 -6.647 0.196 1.00 0.00 20 GLU A O 19
ATOM 27381 N N . LEU A 1 21 ? 7.319 -6.843 1.983 1.00 0.00 21 LEU A N 19
ATOM 27382 C CA . LEU A 1 21 ? 6.394 -5.813 1.521 1.00 0.00 21 LEU A CA 19
ATOM 27383 C C . LEU A 1 21 ? 7.024 -4.430 1.611 1.00 0.00 21 LEU A C 19
ATOM 27384 O O . LEU A 1 21 ? 6.760 -3.576 0.770 1.00 0.00 21 LEU A O 19
ATOM 27400 N N . ASP A 1 22 ? 7.871 -4.225 2.620 1.00 0.00 22 ASP A N 19
ATOM 27401 C CA . ASP A 1 22 ? 8.538 -2.936 2.837 1.00 0.00 22 ASP A CA 19
ATOM 27402 C C . ASP A 1 22 ? 9.220 -2.438 1.565 1.00 0.00 22 ASP A C 19
ATOM 27403 O O . ASP A 1 22 ? 9.197 -1.245 1.257 1.00 0.00 22 ASP A O 19
ATOM 27412 N N . VAL A 1 23 ? 9.786 -3.374 0.813 1.00 0.00 23 VAL A N 19
ATOM 27413 C CA . VAL A 1 23 ? 10.513 -3.056 -0.409 1.00 0.00 23 VAL A CA 19
ATOM 27414 C C . VAL A 1 23 ? 9.608 -2.389 -1.448 1.00 0.00 23 VAL A C 19
ATOM 27415 O O . VAL A 1 23 ? 10.060 -1.548 -2.225 1.00 0.00 23 VAL A O 19
ATOM 27428 N N . VAL A 1 24 ? 8.329 -2.748 -1.456 1.00 0.00 24 VAL A N 19
ATOM 27429 C CA . VAL A 1 24 ? 7.410 -2.225 -2.459 1.00 0.00 24 VAL A CA 19
ATOM 27430 C C . VAL A 1 24 ? 6.456 -1.176 -1.882 1.00 0.00 24 VAL A C 19
ATOM 27431 O O . VAL A 1 24 ? 5.958 -0.323 -2.615 1.00 0.00 24 VAL A O 19
ATOM 27444 N N . ILE A 1 25 ? 6.219 -1.229 -0.572 1.00 0.00 25 ILE A N 19
ATOM 27445 C CA . ILE A 1 25 ? 5.292 -0.302 0.081 1.00 0.00 25 ILE A CA 19
ATOM 27446 C C . ILE A 1 25 ? 5.724 1.152 -0.111 1.00 0.00 25 ILE A C 19
ATOM 27447 O O . ILE A 1 25 ? 4.910 2.004 -0.470 1.00 0.00 25 ILE A O 19
ATOM 27463 N N . MET A 1 26 ? 7.005 1.430 0.120 1.00 0.00 26 MET A N 19
ATOM 27464 C CA . MET A 1 26 ? 7.519 2.793 0.007 1.00 0.00 26 MET A CA 19
ATOM 27465 C C . MET A 1 26 ? 7.356 3.351 -1.416 1.00 0.00 26 MET A C 19
ATOM 27466 O O . MET A 1 26 ? 6.809 4.443 -1.580 1.00 0.00 26 MET A O 19
ATOM 27480 N N . PRO A 1 27 ? 7.827 2.638 -2.465 1.00 0.00 27 PRO A N 19
ATOM 27481 C CA . PRO A 1 27 ? 7.603 3.057 -3.856 1.00 0.00 27 PRO A CA 19
ATOM 27482 C C . PRO A 1 27 ? 6.123 3.241 -4.188 1.00 0.00 27 PRO A C 19
ATOM 27483 O O . PRO A 1 27 ? 5.752 4.192 -4.873 1.00 0.00 27 PRO A O 19
ATOM 27494 N N . PHE A 1 28 ? 5.278 2.331 -3.702 1.00 0.00 28 PHE A N 19
ATOM 27495 C CA . PHE A 1 28 ? 3.837 2.430 -3.936 1.00 0.00 28 PHE A CA 19
ATOM 27496 C C . PHE A 1 28 ? 3.261 3.691 -3.303 1.00 0.00 28 PHE A C 19
ATOM 27497 O O . PHE A 1 28 ? 2.359 4.312 -3.865 1.00 0.00 28 PHE A O 19
ATOM 27514 N N . PHE A 1 29 ? 3.778 4.071 -2.137 1.00 0.00 29 PHE A N 19
ATOM 27515 C CA . PHE A 1 29 ? 3.326 5.289 -1.468 1.00 0.00 29 PHE A CA 19
ATOM 27516 C C . PHE A 1 29 ? 3.597 6.509 -2.337 1.00 0.00 29 PHE A C 19
ATOM 27517 O O . PHE A 1 29 ? 2.774 7.416 -2.409 1.00 0.00 29 PHE A O 19
ATOM 27534 N N . GLU A 1 30 ? 4.741 6.512 -3.009 1.00 0.00 30 GLU A N 19
ATOM 27535 C CA . GLU A 1 30 ? 5.094 7.602 -3.912 1.00 0.00 30 GLU A CA 19
ATOM 27536 C C . GLU A 1 30 ? 4.054 7.727 -5.015 1.00 0.00 30 GLU A C 19
ATOM 27537 O O . GLU A 1 30 ? 3.582 8.820 -5.336 1.00 0.00 30 GLU A O 19
ATOM 27549 N N . GLU A 1 31 ? 3.696 6.583 -5.564 1.00 0.00 31 GLU A N 19
ATOM 27550 C CA . GLU A 1 31 ? 2.736 6.506 -6.658 1.00 0.00 31 GLU A CA 19
ATOM 27551 C C . GLU A 1 31 ? 1.333 6.927 -6.215 1.00 0.00 31 GLU A C 19
ATOM 27552 O O . GLU A 1 31 ? 0.704 7.777 -6.844 1.00 0.00 31 GLU A O 19
ATOM 27564 N N . CYS A 1 32 ? 0.848 6.338 -5.127 1.00 0.00 32 CYS A N 19
ATOM 27565 C CA . CYS A 1 32 ? -0.525 6.576 -4.685 1.00 0.00 32 CYS A CA 19
ATOM 27566 C C . CYS A 1 32 ? -0.684 7.967 -4.071 1.00 0.00 32 CYS A C 19
ATOM 27567 O O . CYS A 1 32 ? -1.780 8.529 -4.070 1.00 0.00 32 CYS A O 19
ATOM 27575 N N . PHE A 1 33 ? 0.416 8.519 -3.568 1.00 0.00 33 PHE A N 19
ATOM 27576 C CA . PHE A 1 33 ? 0.429 9.863 -2.988 1.00 0.00 33 PHE A CA 19
ATOM 27577 C C . PHE A 1 33 ? -0.152 10.892 -3.957 1.00 0.00 33 PHE A C 19
ATOM 27578 O O . PHE A 1 33 ? -0.818 11.841 -3.545 1.00 0.00 33 PHE A O 19
ATOM 27595 N N . ASP A 1 34 ? 0.101 10.693 -5.242 1.00 0.00 34 ASP A N 19
ATOM 27596 C CA . ASP A 1 34 ? -0.395 11.600 -6.272 1.00 0.00 34 ASP A CA 19
ATOM 27597 C C . ASP A 1 34 ? -1.926 11.612 -6.317 1.00 0.00 34 ASP A C 19
ATOM 27598 O O . ASP A 1 34 ? -2.535 12.589 -6.752 1.00 0.00 34 ASP A O 19
ATOM 27607 N N . SER A 1 35 ? -2.545 10.540 -5.842 1.00 0.00 35 SER A N 19
ATOM 27608 C CA . SER A 1 35 ? -3.990 10.388 -5.947 1.00 0.00 35 SER A CA 19
ATOM 27609 C C . SER A 1 35 ? -4.676 10.432 -4.576 1.00 0.00 35 SER A C 19
ATOM 27610 O O . SER A 1 35 ? -5.909 10.448 -4.490 1.00 0.00 35 SER A O 19
ATOM 27618 N N . LEU A 1 36 ? -3.889 10.452 -3.508 1.00 0.00 36 LEU A N 19
ATOM 27619 C CA . LEU A 1 36 ? -4.443 10.407 -2.157 1.00 0.00 36 LEU A CA 19
ATOM 27620 C C . LEU A 1 36 ? -4.212 11.722 -1.423 1.00 0.00 36 LEU A C 19
ATOM 27621 O O . LEU A 1 36 ? -3.292 12.472 -1.747 1.00 0.00 36 LEU A O 19
ATOM 27637 N N . THR A 1 37 ? -5.057 11.995 -0.438 1.00 0.00 37 THR A N 19
ATOM 27638 C CA . THR A 1 37 ? -4.912 13.185 0.386 1.00 0.00 37 THR A CA 19
ATOM 27639 C C . THR A 1 37 ? -4.616 12.795 1.835 1.00 0.00 37 THR A C 19
ATOM 27640 O O . THR A 1 37 ? -4.413 11.613 2.126 1.00 0.00 37 THR A O 19
ATOM 27651 N N . GLU A 1 38 ? -4.603 13.780 2.732 1.00 0.00 38 GLU A N 19
ATOM 27652 C CA . GLU A 1 38 ? -4.265 13.552 4.141 1.00 0.00 38 GLU A CA 19
ATOM 27653 C C . GLU A 1 38 ? -5.153 12.478 4.763 1.00 0.00 38 GLU A C 19
ATOM 27654 O O . GLU A 1 38 ? -4.685 11.649 5.542 1.00 0.00 38 GLU A O 19
ATOM 27666 N N . SER A 1 39 ? -6.434 12.502 4.415 1.00 0.00 39 SER A N 19
ATOM 27667 C CA . SER A 1 39 ? -7.392 11.541 4.937 1.00 0.00 39 SER A CA 19
ATOM 27668 C C . SER A 1 39 ? -6.987 10.111 4.587 1.00 0.00 39 SER A C 19
ATOM 27669 O O . SER A 1 39 ? -6.923 9.244 5.458 1.00 0.00 39 SER A O 19
ATOM 27677 N N . GLU A 1 40 ? -6.694 9.872 3.312 1.00 0.00 40 GLU A N 19
ATOM 27678 C CA . GLU A 1 40 ? -6.255 8.553 2.867 1.00 0.00 40 GLU A CA 19
ATOM 27679 C C . GLU A 1 40 ? -4.903 8.216 3.485 1.00 0.00 40 GLU A C 19
ATOM 27680 O O . GLU A 1 40 ? -4.646 7.077 3.869 1.00 0.00 40 GLU A O 19
ATOM 27692 N N . GLN A 1 41 ? -4.050 9.226 3.592 1.00 0.00 41 GLN A N 19
ATOM 27693 C CA . GLN A 1 41 ? -2.733 9.065 4.191 1.00 0.00 41 GLN A CA 19
ATOM 27694 C C . GLN A 1 41 ? -2.836 8.627 5.652 1.00 0.00 41 GLN A C 19
ATOM 27695 O O . GLN A 1 41 ? -2.084 7.764 6.102 1.00 0.00 41 GLN A O 19
ATOM 27709 N N . ASP A 1 42 ? -3.781 9.208 6.383 1.00 0.00 42 ASP A N 19
ATOM 27710 C CA . ASP A 1 42 ? -3.975 8.871 7.789 1.00 0.00 42 ASP A CA 19
ATOM 27711 C C . ASP A 1 42 ? -4.460 7.434 7.940 1.00 0.00 42 ASP A C 19
ATOM 27712 O O . ASP A 1 42 ? -3.975 6.695 8.797 1.00 0.00 42 ASP A O 19
ATOM 27721 N N . ASP A 1 43 ? -5.412 7.040 7.098 1.00 0.00 43 ASP A N 19
ATOM 27722 C CA . ASP A 1 43 ? -5.910 5.665 7.093 1.00 0.00 43 ASP A CA 19
ATOM 27723 C C . ASP A 1 43 ? -4.781 4.684 6.788 1.00 0.00 43 ASP A C 19
ATOM 27724 O O . ASP A 1 43 ? -4.683 3.618 7.399 1.00 0.00 43 ASP A O 19
ATOM 27733 N N . PHE A 1 44 ? -3.924 5.061 5.850 1.00 0.00 44 PHE A N 19
ATOM 27734 C CA . PHE A 1 44 ? -2.785 4.237 5.461 1.00 0.00 44 PHE A CA 19
ATOM 27735 C C . PHE A 1 44 ? -1.813 4.071 6.626 1.00 0.00 44 PHE A C 19
ATOM 27736 O O . PHE A 1 44 ? -1.393 2.960 6.942 1.00 0.00 44 PHE A O 19
ATOM 27753 N N . VAL A 1 45 ? -1.468 5.180 7.267 1.00 0.00 45 VAL A N 19
ATOM 27754 C CA . VAL A 1 45 ? -0.560 5.151 8.414 1.00 0.00 45 VAL A CA 19
ATOM 27755 C C . VAL A 1 45 ? -1.162 4.350 9.569 1.00 0.00 45 VAL A C 19
ATOM 27756 O O . VAL A 1 45 ? -0.455 3.631 10.277 1.00 0.00 45 VAL A O 19
ATOM 27769 N N . ALA A 1 46 ? -2.474 4.454 9.743 1.00 0.00 46 ALA A N 19
ATOM 27770 C CA . ALA A 1 46 ? -3.167 3.697 10.778 1.00 0.00 46 ALA A CA 19
ATOM 27771 C C . ALA A 1 46 ? -3.001 2.200 10.550 1.00 0.00 46 ALA A C 19
ATOM 27772 O O . ALA A 1 46 ? -2.882 1.421 11.501 1.00 0.00 46 ALA A O 19
ATOM 27779 N N . LEU A 1 47 ? -2.990 1.810 9.281 1.00 0.00 47 LEU A N 19
ATOM 27780 C CA . LEU A 1 47 ? -2.774 0.421 8.903 1.00 0.00 47 LEU A CA 19
ATOM 27781 C C . LEU A 1 47 ? -1.349 -0.020 9.218 1.00 0.00 47 LEU A C 19
ATOM 27782 O O . LEU A 1 47 ? -1.125 -1.143 9.659 1.00 0.00 47 LEU A O 19
ATOM 27798 N N . LEU A 1 48 ? -0.395 0.883 9.018 1.00 0.00 48 LEU A N 19
ATOM 27799 C CA . LEU A 1 48 ? 1.020 0.571 9.217 1.00 0.00 48 LEU A CA 19
ATOM 27800 C C . LEU A 1 48 ? 1.334 0.290 10.686 1.00 0.00 48 LEU A C 19
ATOM 27801 O O . LEU A 1 48 ? 2.333 -0.354 11.008 1.00 0.00 48 LEU A O 19
ATOM 27817 N N . GLU A 1 49 ? 0.482 0.783 11.574 1.00 0.00 49 GLU A N 19
ATOM 27818 C CA . GLU A 1 49 ? 0.626 0.529 13.003 1.00 0.00 49 GLU A CA 19
ATOM 27819 C C . GLU A 1 49 ? 0.200 -0.894 13.351 1.00 0.00 49 GLU A C 19
ATOM 27820 O O . GLU A 1 49 ? 0.438 -1.373 14.461 1.00 0.00 49 GLU A O 19
ATOM 27832 N N . SER A 1 50 ? -0.460 -1.552 12.411 1.00 0.00 50 SER A N 19
ATOM 27833 C CA . SER A 1 50 ? -0.923 -2.915 12.606 1.00 0.00 50 SER A CA 19
ATOM 27834 C C . SER A 1 50 ? -0.364 -3.821 11.509 1.00 0.00 50 SER A C 19
ATOM 27835 O O . SER A 1 50 ? 0.578 -3.450 10.808 1.00 0.00 50 SER A O 19
ATOM 27843 N N . ASP A 1 51 ? -0.931 -5.015 11.385 1.00 0.00 51 ASP A N 19
ATOM 27844 C CA . ASP A 1 51 ? -0.600 -5.913 10.286 1.00 0.00 51 ASP A CA 19
ATOM 27845 C C . ASP A 1 51 ? -1.363 -5.482 9.039 1.00 0.00 51 ASP A C 19
ATOM 27846 O O . ASP A 1 51 ? -2.076 -4.477 9.061 1.00 0.00 51 ASP A O 19
ATOM 27855 N N . ASP A 1 52 ? -1.243 -6.250 7.966 1.00 0.00 52 ASP A N 19
ATOM 27856 C CA . ASP A 1 52 ? -1.924 -5.927 6.711 1.00 0.00 52 ASP A CA 19
ATOM 27857 C C . ASP A 1 52 ? -2.904 -7.034 6.290 1.00 0.00 52 ASP A C 19
ATOM 27858 O O . ASP A 1 52 ? -2.880 -7.483 5.149 1.00 0.00 52 ASP A O 19
ATOM 27867 N N . PRO A 1 53 ? -3.846 -7.442 7.166 1.00 0.00 53 PRO A N 19
ATOM 27868 C CA . PRO A 1 53 ? -4.684 -8.611 6.894 1.00 0.00 53 PRO A CA 19
ATOM 27869 C C . PRO A 1 53 ? -5.671 -8.380 5.750 1.00 0.00 53 PRO A C 19
ATOM 27870 O O . PRO A 1 53 ? -5.687 -9.132 4.775 1.00 0.00 53 PRO A O 19
ATOM 27881 N N . ASP A 1 54 ? -6.478 -7.333 5.864 1.00 0.00 54 ASP A N 19
ATOM 27882 C CA . ASP A 1 54 ? -7.472 -7.014 4.847 1.00 0.00 54 ASP A CA 19
ATOM 27883 C C . ASP A 1 54 ? -6.798 -6.520 3.572 1.00 0.00 54 ASP A C 19
ATOM 27884 O O . ASP A 1 54 ? -7.255 -6.810 2.468 1.00 0.00 54 ASP A O 19
ATOM 27893 N N . LEU A 1 55 ? -5.697 -5.797 3.732 1.00 0.00 55 LEU A N 19
ATOM 27894 C CA . LEU A 1 55 ? -4.937 -5.299 2.593 1.00 0.00 55 LEU A CA 19
ATOM 27895 C C . LEU A 1 55 ? -4.396 -6.478 1.782 1.00 0.00 55 LEU A C 19
ATOM 27896 O O . LEU A 1 55 ? -4.583 -6.546 0.564 1.00 0.00 55 LEU A O 19
ATOM 27912 N N . PHE A 1 56 ? -3.758 -7.417 2.475 1.00 0.00 56 PHE A N 19
ATOM 27913 C CA . PHE A 1 56 ? -3.208 -8.611 1.842 1.00 0.00 56 PHE A CA 19
ATOM 27914 C C . PHE A 1 56 ? -4.323 -9.420 1.188 1.00 0.00 56 PHE A C 19
ATOM 27915 O O . PHE A 1 56 ? -4.158 -9.980 0.101 1.00 0.00 56 PHE A O 19
ATOM 27932 N N . ALA A 1 57 ? -5.468 -9.458 1.863 1.00 0.00 57 ALA A N 19
ATOM 27933 C CA . ALA A 1 57 ? -6.618 -10.230 1.411 1.00 0.00 57 ALA A CA 19
ATOM 27934 C C . ALA A 1 57 ? -7.120 -9.765 0.047 1.00 0.00 57 ALA A C 19
ATOM 27935 O O . ALA A 1 57 ? -7.396 -10.585 -0.827 1.00 0.00 57 ALA A O 19
ATOM 27942 N N . TRP A 1 58 ? -7.225 -8.456 -0.139 1.00 0.00 58 TRP A N 19
ATOM 27943 C CA . TRP A 1 58 ? -7.727 -7.906 -1.395 1.00 0.00 58 TRP A CA 19
ATOM 27944 C C . TRP A 1 58 ? -6.704 -8.064 -2.514 1.00 0.00 58 TRP A C 19
ATOM 27945 O O . TRP A 1 58 ? -7.069 -8.188 -3.682 1.00 0.00 58 TRP A O 19
ATOM 27966 N N . VAL A 1 59 ? -5.427 -8.078 -2.155 1.00 0.00 59 VAL A N 19
ATOM 27967 C CA . VAL A 1 59 ? -4.374 -8.339 -3.129 1.00 0.00 59 VAL A CA 19
ATOM 27968 C C . VAL A 1 59 ? -4.466 -9.779 -3.637 1.00 0.00 59 VAL A C 19
ATOM 27969 O O . VAL A 1 59 ? -4.362 -10.036 -4.839 1.00 0.00 59 VAL A O 19
ATOM 27982 N N . MET A 1 60 ? -4.685 -10.711 -2.714 1.00 0.00 60 MET A N 19
ATOM 27983 C CA . MET A 1 60 ? -4.803 -12.126 -3.062 1.00 0.00 60 MET A CA 19
ATOM 27984 C C . MET A 1 60 ? -6.176 -12.435 -3.646 1.00 0.00 60 MET A C 19
ATOM 27985 O O . MET A 1 60 ? -6.368 -13.457 -4.304 1.00 0.00 60 MET A O 19
ATOM 27999 N N . GLY A 1 61 ? -7.131 -11.551 -3.390 1.00 0.00 61 GLY A N 19
ATOM 28000 C CA . GLY A 1 61 ? -8.476 -11.735 -3.896 1.00 0.00 61 GLY A CA 19
ATOM 28001 C C . GLY A 1 61 ? -9.299 -12.649 -3.013 1.00 0.00 61 GLY A C 19
ATOM 28002 O O . GLY A 1 61 ? -10.201 -13.339 -3.489 1.00 0.00 61 GLY A O 19
ATOM 28006 N N . HIS A 1 62 ? -8.983 -12.660 -1.725 1.00 0.00 62 HIS A N 19
ATOM 28007 C CA . HIS A 1 62 ? -9.681 -13.506 -0.762 1.00 0.00 62 HIS A CA 19
ATOM 28008 C C . HIS A 1 62 ? -9.778 -12.808 0.584 1.00 0.00 62 HIS A C 19
ATOM 28009 O O . HIS A 1 62 ? -8.897 -12.957 1.426 1.00 0.00 62 HIS A O 19
ATOM 28024 N N . GLY A 1 63 ? -10.821 -12.018 0.773 1.00 0.00 63 GLY A N 19
ATOM 28025 C CA . GLY A 1 63 ? -11.032 -11.396 2.065 1.00 0.00 63 GLY A CA 19
ATOM 28026 C C . GLY A 1 63 ? -11.936 -10.181 2.006 1.00 0.00 63 GLY A C 19
ATOM 28027 O O . GLY A 1 63 ? -12.245 -9.673 0.928 1.00 0.00 63 GLY A O 19
ATOM 28031 N N . ARG A 1 64 ? -12.347 -9.716 3.176 1.00 0.00 64 ARG A N 19
ATOM 28032 C CA . ARG A 1 64 ? -13.211 -8.554 3.299 1.00 0.00 64 ARG A CA 19
ATOM 28033 C C . ARG A 1 64 ? -12.513 -7.474 4.121 1.00 0.00 64 ARG A C 19
ATOM 28034 O O . ARG A 1 64 ? -11.884 -7.766 5.136 1.00 0.00 64 ARG A O 19
ATOM 28055 N N . CYS A 1 65 ? -12.616 -6.233 3.672 1.00 0.00 65 CYS A N 19
ATOM 28056 C CA . CYS A 1 65 ? -11.960 -5.122 4.351 1.00 0.00 65 CYS A CA 19
ATOM 28057 C C . CYS A 1 65 ? -12.920 -4.478 5.338 1.00 0.00 65 CYS A C 19
ATOM 28058 O O . CYS A 1 65 ? -14.133 -4.500 5.129 1.00 0.00 65 CYS A O 19
ATOM 28066 N N . GLU A 1 66 ? -12.365 -3.916 6.406 1.00 0.00 66 GLU A N 19
ATOM 28067 C CA . GLU A 1 66 ? -13.156 -3.308 7.471 1.00 0.00 66 GLU A CA 19
ATOM 28068 C C . GLU A 1 66 ? -14.018 -2.167 6.935 1.00 0.00 66 GLU A C 19
ATOM 28069 O O . GLU A 1 66 ? -15.176 -2.019 7.320 1.00 0.00 66 GLU A O 19
ATOM 28081 N N . ASN A 1 67 ? -13.444 -1.367 6.044 1.00 0.00 67 ASN A N 19
ATOM 28082 C CA . ASN A 1 67 ? -14.170 -0.271 5.416 1.00 0.00 67 ASN A CA 19
ATOM 28083 C C . ASN A 1 67 ? -13.607 -0.001 4.029 1.00 0.00 67 ASN A C 19
ATOM 28084 O O . ASN A 1 67 ? -12.453 -0.325 3.746 1.00 0.00 67 ASN A O 19
ATOM 28095 N N . LEU A 1 68 ? -14.412 0.604 3.169 1.00 0.00 68 LEU A N 19
ATOM 28096 C CA . LEU A 1 68 ? -14.006 0.833 1.790 1.00 0.00 68 LEU A CA 19
ATOM 28097 C C . LEU A 1 68 ? -13.014 1.981 1.684 1.00 0.00 68 LEU A C 19
ATOM 28098 O O . LEU A 1 68 ? -12.372 2.158 0.652 1.00 0.00 68 LEU A O 19
ATOM 28114 N N . GLY A 1 69 ? -12.900 2.760 2.746 1.00 0.00 69 GLY A N 19
ATOM 28115 C CA . GLY A 1 69 ? -11.888 3.797 2.800 1.00 0.00 69 GLY A CA 19
ATOM 28116 C C . GLY A 1 69 ? -10.488 3.214 2.717 1.00 0.00 69 GLY A C 19
ATOM 28117 O O . GLY A 1 69 ? -9.651 3.686 1.947 1.00 0.00 69 GLY A O 19
ATOM 28121 N N . LEU A 1 70 ? -10.246 2.172 3.508 1.00 0.00 70 LEU A N 19
ATOM 28122 C CA . LEU A 1 70 ? -8.980 1.452 3.468 1.00 0.00 70 LEU A CA 19
ATOM 28123 C C . LEU A 1 70 ? -8.834 0.720 2.141 1.00 0.00 70 LEU A C 19
ATOM 28124 O O . LEU A 1 70 ? -7.777 0.759 1.505 1.00 0.00 70 LEU A O 19
ATOM 28140 N N . ALA A 1 71 ? -9.916 0.075 1.719 1.00 0.00 71 ALA A N 19
ATOM 28141 C CA . ALA A 1 71 ? -9.928 -0.694 0.480 1.00 0.00 71 ALA A CA 19
ATOM 28142 C C . ALA A 1 71 ? -9.641 0.190 -0.731 1.00 0.00 71 ALA A C 19
ATOM 28143 O O . ALA A 1 71 ? -9.085 -0.272 -1.727 1.00 0.00 71 ALA A O 19
ATOM 28150 N N . ALA A 1 72 ? -10.021 1.462 -0.636 1.00 0.00 72 ALA A N 19
ATOM 28151 C CA . ALA A 1 72 ? -9.779 2.420 -1.708 1.00 0.00 72 ALA A CA 19
ATOM 28152 C C . ALA A 1 72 ? -8.288 2.556 -1.989 1.00 0.00 72 ALA A C 19
ATOM 28153 O O . ALA A 1 72 ? -7.871 2.607 -3.144 1.00 0.00 72 ALA A O 19
ATOM 28160 N N . MET A 1 73 ? -7.488 2.592 -0.928 1.00 0.00 73 MET A N 19
ATOM 28161 C CA . MET A 1 73 ? -6.039 2.688 -1.066 1.00 0.00 73 MET A CA 19
ATOM 28162 C C . MET A 1 73 ? -5.503 1.448 -1.768 1.00 0.00 73 MET A C 19
ATOM 28163 O O . MET A 1 73 ? -4.684 1.538 -2.684 1.00 0.00 73 MET A O 19
ATOM 28177 N N . VAL A 1 74 ? -5.997 0.291 -1.339 1.00 0.00 74 VAL A N 19
ATOM 28178 C CA . VAL A 1 74 ? -5.592 -0.985 -1.911 1.00 0.00 74 VAL A CA 19
ATOM 28179 C C . VAL A 1 74 ? -5.955 -1.049 -3.394 1.00 0.00 74 VAL A C 19
ATOM 28180 O O . VAL A 1 74 ? -5.167 -1.512 -4.217 1.00 0.00 74 VAL A O 19
ATOM 28193 N N . ASP A 1 75 ? -7.142 -0.551 -3.724 1.00 0.00 75 ASP A N 19
ATOM 28194 C CA . ASP A 1 75 ? -7.637 -0.556 -5.102 1.00 0.00 75 ASP A CA 19
ATOM 28195 C C . ASP A 1 75 ? -6.689 0.188 -6.037 1.00 0.00 75 ASP A C 19
ATOM 28196 O O . ASP A 1 75 ? -6.440 -0.254 -7.159 1.00 0.00 75 ASP A O 19
ATOM 28205 N N . LYS A 1 76 ? -6.150 1.307 -5.563 1.00 0.00 76 LYS A N 19
ATOM 28206 C CA . LYS A 1 76 ? -5.230 2.109 -6.365 1.00 0.00 76 LYS A CA 19
ATOM 28207 C C . LYS A 1 76 ? -3.927 1.351 -6.588 1.00 0.00 76 LYS A C 19
ATOM 28208 O O . LYS A 1 76 ? -3.367 1.357 -7.687 1.00 0.00 76 LYS A O 19
ATOM 28227 N N . ILE A 1 77 ? -3.460 0.685 -5.540 1.00 0.00 77 ILE A N 19
ATOM 28228 C CA . ILE A 1 77 ? -2.251 -0.120 -5.618 1.00 0.00 77 ILE A CA 19
ATOM 28229 C C . ILE A 1 77 ? -2.459 -1.292 -6.572 1.00 0.00 77 ILE A C 19
ATOM 28230 O O . ILE A 1 77 ? -1.616 -1.564 -7.427 1.00 0.00 77 ILE A O 19
ATOM 28246 N N . VAL A 1 78 ? -3.598 -1.967 -6.437 1.00 0.00 78 VAL A N 19
ATOM 28247 C CA . VAL A 1 78 ? -3.942 -3.086 -7.312 1.00 0.00 78 VAL A CA 19
ATOM 28248 C C . VAL A 1 78 ? -4.059 -2.622 -8.763 1.00 0.00 78 VAL A C 19
ATOM 28249 O O . VAL A 1 78 ? -3.615 -3.312 -9.678 1.00 0.00 78 VAL A O 19
ATOM 28262 N N . ALA A 1 79 ? -4.634 -1.440 -8.961 1.00 0.00 79 ALA A N 19
ATOM 28263 C CA . ALA A 1 79 ? -4.774 -0.868 -10.297 1.00 0.00 79 ALA A CA 19
ATOM 28264 C C . ALA A 1 79 ? -3.409 -0.660 -10.943 1.00 0.00 79 ALA A C 19
ATOM 28265 O O . ALA A 1 79 ? -3.213 -0.961 -12.120 1.00 0.00 79 ALA A O 19
ATOM 28272 N N . HIS A 1 80 ? -2.464 -0.152 -10.163 1.00 0.00 80 HIS A N 19
ATOM 28273 C CA . HIS A 1 80 ? -1.103 0.062 -10.645 1.00 0.00 80 HIS A CA 19
ATOM 28274 C C . HIS A 1 80 ? -0.393 -1.279 -10.830 1.00 0.00 80 HIS A C 19
ATOM 28275 O O . HIS A 1 80 ? 0.417 -1.453 -11.744 1.00 0.00 80 HIS A O 19
ATOM 28290 N N . ASN A 1 81 ? -0.693 -2.210 -9.934 1.00 0.00 81 ASN A N 19
ATOM 28291 C CA . ASN A 1 81 ? -0.131 -3.557 -9.974 1.00 0.00 81 ASN A CA 19
ATOM 28292 C C . ASN A 1 81 ? -0.611 -4.309 -11.212 1.00 0.00 81 ASN A C 19
ATOM 28293 O O . ASN A 1 81 ? 0.110 -5.131 -11.762 1.00 0.00 81 ASN A O 19
ATOM 28304 N N . LEU A 1 82 ? -1.843 -4.034 -11.627 1.00 0.00 82 LEU A N 19
ATOM 28305 C CA . LEU A 1 82 ? -2.438 -4.688 -12.789 1.00 0.00 82 LEU A CA 19
ATOM 28306 C C . LEU A 1 82 ? -1.540 -4.550 -14.015 1.00 0.00 82 LEU A C 19
ATOM 28307 O O . LEU A 1 82 ? -1.398 -5.485 -14.801 1.00 0.00 82 LEU A O 19
ATOM 28323 N N . SER A 1 83 ? -0.927 -3.385 -14.165 1.00 0.00 83 SER A N 19
ATOM 28324 C CA . SER A 1 83 ? 0.008 -3.153 -15.259 1.00 0.00 83 SER A CA 19
ATOM 28325 C C . SER A 1 83 ? 1.241 -4.042 -15.099 1.00 0.00 83 SER A C 19
ATOM 28326 O O . SER A 1 83 ? 1.778 -4.560 -16.078 1.00 0.00 83 SER A O 19
ATOM 28334 N N . LYS A 1 84 ? 1.665 -4.239 -13.852 1.00 0.00 84 LYS A N 19
ATOM 28335 C CA . LYS A 1 84 ? 2.785 -5.124 -13.545 1.00 0.00 84 LYS A CA 19
ATOM 28336 C C . LYS A 1 84 ? 2.428 -6.561 -13.890 1.00 0.00 84 LYS A C 19
ATOM 28337 O O . LYS A 1 84 ? 3.277 -7.337 -14.305 1.00 0.00 84 LYS A O 19
ATOM 28356 N N . VAL A 1 85 ? 1.159 -6.902 -13.717 1.00 0.00 85 VAL A N 19
ATOM 28357 C CA . VAL A 1 85 ? 0.668 -8.235 -14.047 1.00 0.00 85 VAL A CA 19
ATOM 28358 C C . VAL A 1 85 ? 0.782 -8.487 -15.548 1.00 0.00 85 VAL A C 19
ATOM 28359 O O . VAL A 1 85 ? 1.075 -9.602 -15.986 1.00 0.00 85 VAL A O 19
ATOM 28372 N N . ARG A 1 86 ? 0.543 -7.441 -16.327 1.00 0.00 86 ARG A N 19
ATOM 28373 C CA . ARG A 1 86 ? 0.636 -7.510 -17.771 1.00 0.00 86 ARG A CA 19
ATOM 28374 C C . ARG A 1 86 ? 2.094 -7.497 -18.229 1.00 0.00 86 ARG A C 19
ATOM 28375 O O . ARG A 1 86 ? 2.499 -8.318 -19.055 1.00 0.00 86 ARG A O 19
ATOM 28396 N N . LEU A 1 87 ? 2.869 -6.563 -17.693 1.00 0.00 87 LEU A N 19
ATOM 28397 C CA . LEU A 1 87 ? 4.275 -6.430 -18.049 1.00 0.00 87 LEU A CA 19
ATOM 28398 C C . LEU A 1 87 ? 5.044 -7.675 -17.606 1.00 0.00 87 LEU A C 19
ATOM 28399 O O . LEU A 1 87 ? 5.768 -8.291 -18.391 1.00 0.00 87 LEU A O 19
ATOM 28415 N N . GLU A 1 88 ? 4.867 -8.046 -16.349 1.00 0.00 88 GLU A N 19
ATOM 28416 C CA . GLU A 1 88 ? 5.524 -9.210 -15.792 1.00 0.00 88 GLU A CA 19
ATOM 28417 C C . GLU A 1 88 ? 4.590 -10.414 -15.874 1.00 0.00 88 GLU A C 19
ATOM 28418 O O . GLU A 1 88 ? 3.806 -10.674 -14.960 1.00 0.00 88 GLU A O 19
ATOM 28430 N N . HIS A 1 89 ? 4.651 -11.116 -17.000 1.00 0.00 89 HIS A N 19
ATOM 28431 C CA . HIS A 1 89 ? 3.812 -12.291 -17.231 1.00 0.00 89 HIS A CA 19
ATOM 28432 C C . HIS A 1 89 ? 4.011 -13.343 -16.137 1.00 0.00 89 HIS A C 19
ATOM 28433 O O . HIS A 1 89 ? 5.065 -13.969 -16.037 1.00 0.00 89 HIS A O 19
ATOM 28448 N N . HIS A 1 90 ? 2.994 -13.510 -15.306 1.00 0.00 90 HIS A N 19
ATOM 28449 C CA . HIS A 1 90 ? 3.019 -14.509 -14.244 1.00 0.00 90 HIS A CA 19
ATOM 28450 C C . HIS A 1 90 ? 1.964 -15.574 -14.509 1.00 0.00 90 HIS A C 19
ATOM 28451 O O . HIS A 1 90 ? 2.234 -16.769 -14.414 1.00 0.00 90 HIS A O 19
ATOM 28466 N N . HIS A 1 91 ? 0.756 -15.123 -14.842 1.00 0.00 91 HIS A N 19
ATOM 28467 C CA . HIS A 1 91 ? -0.365 -16.033 -15.076 1.00 0.00 91 HIS A CA 19
ATOM 28468 C C . HIS A 1 91 ? -1.427 -15.396 -15.975 1.00 0.00 91 HIS A C 19
ATOM 28469 O O . HIS A 1 91 ? -2.419 -16.032 -16.320 1.00 0.00 91 HIS A O 19
ATOM 28484 N N . HIS A 1 92 ? -1.216 -14.141 -16.352 1.00 0.00 92 HIS A N 19
ATOM 28485 C CA . HIS A 1 92 ? -2.142 -13.429 -17.228 1.00 0.00 92 HIS A CA 19
ATOM 28486 C C . HIS A 1 92 ? -1.379 -12.522 -18.183 1.00 0.00 92 HIS A C 19
ATOM 28487 O O . HIS A 1 92 ? -0.250 -12.126 -17.899 1.00 0.00 92 HIS A O 19
ATOM 28502 N N . HIS A 1 93 ? -1.990 -12.214 -19.318 1.00 0.00 93 HIS A N 19
ATOM 28503 C CA . HIS A 1 93 ? -1.421 -11.273 -20.277 1.00 0.00 93 HIS A CA 19
ATOM 28504 C C . HIS A 1 93 ? -2.537 -10.649 -21.114 1.00 0.00 93 HIS A C 19
ATOM 28505 O O . HIS A 1 93 ? -3.714 -10.893 -20.851 1.00 0.00 93 HIS A O 19
ATOM 28520 N N . HIS A 1 94 ? -2.172 -9.844 -22.105 1.00 0.00 94 HIS A N 19
ATOM 28521 C CA . HIS A 1 94 ? -3.157 -9.169 -22.941 1.00 0.00 94 HIS A CA 19
ATOM 28522 C C . HIS A 1 94 ? -2.564 -8.871 -24.313 1.00 0.00 94 HIS A C 19
ATOM 28523 O O . HIS A 1 94 ? -2.026 -7.764 -24.501 1.00 0.00 94 HIS A O 19
ATOM 28539 N N . MET A 1 1 ? -0.456 16.299 5.359 1.00 0.00 1 MET A N 20
ATOM 28540 C CA . MET A 1 1 ? 0.409 16.434 6.552 1.00 0.00 1 MET A CA 20
ATOM 28541 C C . MET A 1 1 ? 1.589 15.471 6.477 1.00 0.00 1 MET A C 20
ATOM 28542 O O . MET A 1 1 ? 2.128 15.061 7.501 1.00 0.00 1 MET A O 20
ATOM 28558 N N . TYR A 1 2 ? 2.007 15.123 5.264 1.00 0.00 2 TYR A N 20
ATOM 28559 C CA . TYR A 1 2 ? 3.102 14.176 5.089 1.00 0.00 2 TYR A CA 20
ATOM 28560 C C . TYR A 1 2 ? 4.230 14.797 4.278 1.00 0.00 2 TYR A C 20
ATOM 28561 O O . TYR A 1 2 ? 3.992 15.607 3.379 1.00 0.00 2 TYR A O 20
ATOM 28579 N N . THR A 1 3 ? 5.455 14.423 4.613 1.00 0.00 3 THR A N 20
ATOM 28580 C CA . THR A 1 3 ? 6.633 14.962 3.957 1.00 0.00 3 THR A CA 20
ATOM 28581 C C . THR A 1 3 ? 7.659 13.858 3.685 1.00 0.00 3 THR A C 20
ATOM 28582 O O . THR A 1 3 ? 7.358 12.673 3.859 1.00 0.00 3 THR A O 20
ATOM 28593 N N . ALA A 1 4 ? 8.863 14.245 3.262 1.00 0.00 4 ALA A N 20
ATOM 28594 C CA . ALA A 1 4 ? 9.892 13.286 2.857 1.00 0.00 4 ALA A CA 20
ATOM 28595 C C . ALA A 1 4 ? 10.289 12.343 3.991 1.00 0.00 4 ALA A C 20
ATOM 28596 O O . ALA A 1 4 ? 10.388 11.132 3.790 1.00 0.00 4 ALA A O 20
ATOM 28603 N N . GLU A 1 5 ? 10.507 12.888 5.182 1.00 0.00 5 GLU A N 20
ATOM 28604 C CA . GLU A 1 5 ? 10.926 12.079 6.317 1.00 0.00 5 GLU A CA 20
ATOM 28605 C C . GLU A 1 5 ? 9.807 11.127 6.727 1.00 0.00 5 GLU A C 20
ATOM 28606 O O . GLU A 1 5 ? 10.053 9.982 7.113 1.00 0.00 5 GLU A O 20
ATOM 28618 N N . GLN A 1 6 ? 8.576 11.611 6.627 1.00 0.00 6 GLN A N 20
ATOM 28619 C CA . GLN A 1 6 ? 7.399 10.789 6.894 1.00 0.00 6 GLN A CA 20
ATOM 28620 C C . GLN A 1 6 ? 7.358 9.583 5.963 1.00 0.00 6 GLN A C 20
ATOM 28621 O O . GLN A 1 6 ? 6.989 8.489 6.383 1.00 0.00 6 GLN A O 20
ATOM 28635 N N . LYS A 1 7 ? 7.753 9.782 4.704 1.00 0.00 7 LYS A N 20
ATOM 28636 C CA . LYS A 1 7 ? 7.789 8.692 3.727 1.00 0.00 7 LYS A CA 20
ATOM 28637 C C . LYS A 1 7 ? 8.680 7.558 4.218 1.00 0.00 7 LYS A C 20
ATOM 28638 O O . LYS A 1 7 ? 8.368 6.382 4.030 1.00 0.00 7 LYS A O 20
ATOM 28657 N N . ALA A 1 8 ? 9.782 7.922 4.861 1.00 0.00 8 ALA A N 20
ATOM 28658 C CA . ALA A 1 8 ? 10.709 6.940 5.398 1.00 0.00 8 ALA A CA 20
ATOM 28659 C C . ALA A 1 8 ? 10.057 6.163 6.533 1.00 0.00 8 ALA A C 20
ATOM 28660 O O . ALA A 1 8 ? 10.175 4.942 6.613 1.00 0.00 8 ALA A O 20
ATOM 28667 N N . ARG A 1 9 ? 9.347 6.885 7.392 1.00 0.00 9 ARG A N 20
ATOM 28668 C CA . ARG A 1 9 ? 8.639 6.276 8.511 1.00 0.00 9 ARG A CA 20
ATOM 28669 C C . ARG A 1 9 ? 7.534 5.351 8.002 1.00 0.00 9 ARG A C 20
ATOM 28670 O O . ARG A 1 9 ? 7.280 4.295 8.580 1.00 0.00 9 ARG A O 20
ATOM 28691 N N . ILE A 1 10 ? 6.890 5.755 6.913 1.00 0.00 10 ILE A N 20
ATOM 28692 C CA . ILE A 1 10 ? 5.862 4.941 6.277 1.00 0.00 10 ILE A CA 20
ATOM 28693 C C . ILE A 1 10 ? 6.468 3.652 5.736 1.00 0.00 10 ILE A C 20
ATOM 28694 O O . ILE A 1 10 ? 5.895 2.575 5.889 1.00 0.00 10 ILE A O 20
ATOM 28710 N N . LYS A 1 11 ? 7.630 3.770 5.104 1.00 0.00 11 LYS A N 20
ATOM 28711 C CA . LYS A 1 11 ? 8.339 2.608 4.586 1.00 0.00 11 LYS A CA 20
ATOM 28712 C C . LYS A 1 11 ? 8.686 1.638 5.717 1.00 0.00 11 LYS A C 20
ATOM 28713 O O . LYS A 1 11 ? 8.685 0.429 5.524 1.00 0.00 11 LYS A O 20
ATOM 28732 N N . TRP A 1 12 ? 8.997 2.173 6.892 1.00 0.00 12 TRP A N 20
ATOM 28733 C CA . TRP A 1 12 ? 9.273 1.342 8.064 1.00 0.00 12 TRP A CA 20
ATOM 28734 C C . TRP A 1 12 ? 8.036 0.553 8.492 1.00 0.00 12 TRP A C 20
ATOM 28735 O O . TRP A 1 12 ? 8.146 -0.495 9.132 1.00 0.00 12 TRP A O 20
ATOM 28756 N N . ALA A 1 13 ? 6.863 1.055 8.130 1.00 0.00 13 ALA A N 20
ATOM 28757 C CA . ALA A 1 13 ? 5.610 0.409 8.487 1.00 0.00 13 ALA A CA 20
ATOM 28758 C C . ALA A 1 13 ? 5.171 -0.591 7.417 1.00 0.00 13 ALA A C 20
ATOM 28759 O O . ALA A 1 13 ? 4.040 -1.074 7.442 1.00 0.00 13 ALA A O 20
ATOM 28766 N N . CYS A 1 14 ? 6.073 -0.910 6.488 1.00 0.00 14 CYS A N 20
ATOM 28767 C CA . CYS A 1 14 ? 5.788 -1.907 5.456 1.00 0.00 14 CYS A CA 20
ATOM 28768 C C . CYS A 1 14 ? 5.655 -3.289 6.081 1.00 0.00 14 CYS A C 20
ATOM 28769 O O . CYS A 1 14 ? 4.979 -4.161 5.536 1.00 0.00 14 CYS A O 20
ATOM 28777 N N . ARG A 1 15 ? 6.322 -3.462 7.227 1.00 0.00 15 ARG A N 20
ATOM 28778 C CA . ARG A 1 15 ? 6.282 -4.702 7.998 1.00 0.00 15 ARG A CA 20
ATOM 28779 C C . ARG A 1 15 ? 7.058 -5.807 7.282 1.00 0.00 15 ARG A C 20
ATOM 28780 O O . ARG A 1 15 ? 6.620 -6.329 6.257 1.00 0.00 15 ARG A O 20
ATOM 28801 N N . ARG A 1 16 ? 8.219 -6.156 7.829 1.00 0.00 16 ARG A N 20
ATOM 28802 C CA . ARG A 1 16 ? 9.076 -7.157 7.207 1.00 0.00 16 ARG A CA 20
ATOM 28803 C C . ARG A 1 16 ? 8.341 -8.490 7.089 1.00 0.00 16 ARG A C 20
ATOM 28804 O O . ARG A 1 16 ? 7.704 -8.950 8.039 1.00 0.00 16 ARG A O 20
ATOM 28825 N N . GLY A 1 17 ? 8.418 -9.088 5.913 1.00 0.00 17 GLY A N 20
ATOM 28826 C CA . GLY A 1 17 ? 7.728 -10.334 5.665 1.00 0.00 17 GLY A CA 20
ATOM 28827 C C . GLY A 1 17 ? 7.720 -10.686 4.194 1.00 0.00 17 GLY A C 20
ATOM 28828 O O . GLY A 1 17 ? 7.959 -11.833 3.822 1.00 0.00 17 GLY A O 20
ATOM 28832 N N . MET A 1 18 ? 7.436 -9.696 3.356 1.00 0.00 18 MET A N 20
ATOM 28833 C CA . MET A 1 18 ? 7.481 -9.876 1.913 1.00 0.00 18 MET A CA 20
ATOM 28834 C C . MET A 1 18 ? 7.763 -8.545 1.227 1.00 0.00 18 MET A C 20
ATOM 28835 O O . MET A 1 18 ? 7.219 -7.511 1.611 1.00 0.00 18 MET A O 20
ATOM 28849 N N . LEU A 1 19 ? 8.613 -8.578 0.213 1.00 0.00 19 LEU A N 20
ATOM 28850 C CA . LEU A 1 19 ? 9.048 -7.368 -0.469 1.00 0.00 19 LEU A CA 20
ATOM 28851 C C . LEU A 1 19 ? 8.022 -6.912 -1.497 1.00 0.00 19 LEU A C 20
ATOM 28852 O O . LEU A 1 19 ? 7.972 -5.739 -1.864 1.00 0.00 19 LEU A O 20
ATOM 28868 N N . GLU A 1 20 ? 7.200 -7.847 -1.952 1.00 0.00 20 GLU A N 20
ATOM 28869 C CA . GLU A 1 20 ? 6.197 -7.561 -2.973 1.00 0.00 20 GLU A CA 20
ATOM 28870 C C . GLU A 1 20 ? 5.172 -6.524 -2.507 1.00 0.00 20 GLU A C 20
ATOM 28871 O O . GLU A 1 20 ? 4.518 -5.889 -3.331 1.00 0.00 20 GLU A O 20
ATOM 28883 N N . LEU A 1 21 ? 5.034 -6.342 -1.195 1.00 0.00 21 LEU A N 20
ATOM 28884 C CA . LEU A 1 21 ? 4.122 -5.328 -0.672 1.00 0.00 21 LEU A CA 20
ATOM 28885 C C . LEU A 1 21 ? 4.774 -3.946 -0.691 1.00 0.00 21 LEU A C 20
ATOM 28886 O O . LEU A 1 21 ? 4.134 -2.957 -1.038 1.00 0.00 21 LEU A O 20
ATOM 28902 N N . ASP A 1 22 ? 6.053 -3.880 -0.343 1.00 0.00 22 ASP A N 20
ATOM 28903 C CA . ASP A 1 22 ? 6.772 -2.604 -0.316 1.00 0.00 22 ASP A CA 20
ATOM 28904 C C . ASP A 1 22 ? 6.814 -1.972 -1.706 1.00 0.00 22 ASP A C 20
ATOM 28905 O O . ASP A 1 22 ? 6.582 -0.770 -1.864 1.00 0.00 22 ASP A O 20
ATOM 28914 N N . VAL A 1 23 ? 7.063 -2.801 -2.714 1.00 0.00 23 VAL A N 20
ATOM 28915 C CA . VAL A 1 23 ? 7.224 -2.318 -4.083 1.00 0.00 23 VAL A CA 20
ATOM 28916 C C . VAL A 1 23 ? 5.900 -1.868 -4.709 1.00 0.00 23 VAL A C 20
ATOM 28917 O O . VAL A 1 23 ? 5.894 -1.270 -5.784 1.00 0.00 23 VAL A O 20
ATOM 28930 N N . VAL A 1 24 ? 4.781 -2.164 -4.059 1.00 0.00 24 VAL A N 20
ATOM 28931 C CA . VAL A 1 24 ? 3.489 -1.722 -4.571 1.00 0.00 24 VAL A CA 20
ATOM 28932 C C . VAL A 1 24 ? 2.926 -0.576 -3.740 1.00 0.00 24 VAL A C 20
ATOM 28933 O O . VAL A 1 24 ? 2.007 0.115 -4.177 1.00 0.00 24 VAL A O 20
ATOM 28946 N N . ILE A 1 25 ? 3.491 -0.366 -2.557 1.00 0.00 25 ILE A N 20
ATOM 28947 C CA . ILE A 1 25 ? 3.015 0.681 -1.661 1.00 0.00 25 ILE A CA 20
ATOM 28948 C C . ILE A 1 25 ? 3.808 1.975 -1.840 1.00 0.00 25 ILE A C 20
ATOM 28949 O O . ILE A 1 25 ? 3.235 3.019 -2.149 1.00 0.00 25 ILE A O 20
ATOM 28965 N N . MET A 1 26 ? 5.126 1.903 -1.667 1.00 0.00 26 MET A N 20
ATOM 28966 C CA . MET A 1 26 ? 5.964 3.105 -1.682 1.00 0.00 26 MET A CA 20
ATOM 28967 C C . MET A 1 26 ? 5.902 3.840 -3.031 1.00 0.00 26 MET A C 20
ATOM 28968 O O . MET A 1 26 ? 5.619 5.037 -3.057 1.00 0.00 26 MET A O 20
ATOM 28982 N N . PRO A 1 27 ? 6.154 3.155 -4.173 1.00 0.00 27 PRO A N 20
ATOM 28983 C CA . PRO A 1 27 ? 6.066 3.789 -5.497 1.00 0.00 27 PRO A CA 20
ATOM 28984 C C . PRO A 1 27 ? 4.679 4.364 -5.769 1.00 0.00 27 PRO A C 20
ATOM 28985 O O . PRO A 1 27 ? 4.535 5.360 -6.479 1.00 0.00 27 PRO A O 20
ATOM 28996 N N . PHE A 1 28 ? 3.664 3.736 -5.185 1.00 0.00 28 PHE A N 20
ATOM 28997 C CA . PHE A 1 28 ? 2.292 4.194 -5.329 1.00 0.00 28 PHE A CA 20
ATOM 28998 C C . PHE A 1 28 ? 2.101 5.513 -4.594 1.00 0.00 28 PHE A C 20
ATOM 28999 O O . PHE A 1 28 ? 1.515 6.452 -5.129 1.00 0.00 28 PHE A O 20
ATOM 29016 N N . PHE A 1 29 ? 2.620 5.576 -3.374 1.00 0.00 29 PHE A N 20
ATOM 29017 C CA . PHE A 1 29 ? 2.514 6.773 -2.550 1.00 0.00 29 PHE A CA 20
ATOM 29018 C C . PHE A 1 29 ? 3.194 7.954 -3.235 1.00 0.00 29 PHE A C 20
ATOM 29019 O O . PHE A 1 29 ? 2.683 9.064 -3.213 1.00 0.00 29 PHE A O 20
ATOM 29036 N N . GLU A 1 30 ? 4.335 7.695 -3.863 1.00 0.00 30 GLU A N 20
ATOM 29037 C CA . GLU A 1 30 ? 5.088 8.731 -4.572 1.00 0.00 30 GLU A CA 20
ATOM 29038 C C . GLU A 1 30 ? 4.242 9.402 -5.648 1.00 0.00 30 GLU A C 20
ATOM 29039 O O . GLU A 1 30 ? 4.297 10.618 -5.830 1.00 0.00 30 GLU A O 20
ATOM 29051 N N . GLU A 1 31 ? 3.471 8.597 -6.360 1.00 0.00 31 GLU A N 20
ATOM 29052 C CA . GLU A 1 31 ? 2.629 9.098 -7.444 1.00 0.00 31 GLU A CA 20
ATOM 29053 C C . GLU A 1 31 ? 1.304 9.650 -6.922 1.00 0.00 31 GLU A C 20
ATOM 29054 O O . GLU A 1 31 ? 0.877 10.743 -7.298 1.00 0.00 31 GLU A O 20
ATOM 29066 N N . CYS A 1 32 ? 0.666 8.885 -6.052 1.00 0.00 32 CYS A N 20
ATOM 29067 C CA . CYS A 1 32 ? -0.701 9.154 -5.633 1.00 0.00 32 CYS A CA 20
ATOM 29068 C C . CYS A 1 32 ? -0.772 10.228 -4.544 1.00 0.00 32 CYS A C 20
ATOM 29069 O O . CYS A 1 32 ? -1.837 10.792 -4.306 1.00 0.00 32 CYS A O 20
ATOM 29077 N N . PHE A 1 33 ? 0.357 10.499 -3.888 1.00 0.00 33 PHE A N 20
ATOM 29078 C CA . PHE A 1 33 ? 0.420 11.468 -2.783 1.00 0.00 33 PHE A CA 20
ATOM 29079 C C . PHE A 1 33 ? -0.249 12.794 -3.147 1.00 0.00 33 PHE A C 20
ATOM 29080 O O . PHE A 1 33 ? -0.937 13.395 -2.326 1.00 0.00 33 PHE A O 20
ATOM 29097 N N . ASP A 1 34 ? -0.061 13.231 -4.383 1.00 0.00 34 ASP A N 20
ATOM 29098 C CA . ASP A 1 34 ? -0.614 14.504 -4.837 1.00 0.00 34 ASP A CA 20
ATOM 29099 C C . ASP A 1 34 ? -2.142 14.450 -4.944 1.00 0.00 34 ASP A C 20
ATOM 29100 O O . ASP A 1 34 ? -2.815 15.477 -4.870 1.00 0.00 34 ASP A O 20
ATOM 29109 N N . SER A 1 35 ? -2.686 13.251 -5.105 1.00 0.00 35 SER A N 20
ATOM 29110 C CA . SER A 1 35 ? -4.123 13.078 -5.284 1.00 0.00 35 SER A CA 20
ATOM 29111 C C . SER A 1 35 ? -4.799 12.611 -3.990 1.00 0.00 35 SER A C 20
ATOM 29112 O O . SER A 1 35 ? -6.002 12.817 -3.796 1.00 0.00 35 SER A O 20
ATOM 29120 N N . LEU A 1 36 ? -4.026 11.981 -3.114 1.00 0.00 36 LEU A N 20
ATOM 29121 C CA . LEU A 1 36 ? -4.554 11.451 -1.864 1.00 0.00 36 LEU A CA 20
ATOM 29122 C C . LEU A 1 36 ? -4.884 12.571 -0.888 1.00 0.00 36 LEU A C 20
ATOM 29123 O O . LEU A 1 36 ? -4.112 13.518 -0.725 1.00 0.00 36 LEU A O 20
ATOM 29139 N N . THR A 1 37 ? -6.035 12.461 -0.247 1.00 0.00 37 THR A N 20
ATOM 29140 C CA . THR A 1 37 ? -6.441 13.423 0.759 1.00 0.00 37 THR A CA 20
ATOM 29141 C C . THR A 1 37 ? -5.837 13.062 2.109 1.00 0.00 37 THR A C 20
ATOM 29142 O O . THR A 1 37 ? -5.369 11.939 2.307 1.00 0.00 37 THR A O 20
ATOM 29153 N N . GLU A 1 38 ? -5.850 14.014 3.028 1.00 0.00 38 GLU A N 20
ATOM 29154 C CA . GLU A 1 38 ? -5.365 13.791 4.385 1.00 0.00 38 GLU A CA 20
ATOM 29155 C C . GLU A 1 38 ? -6.108 12.626 5.032 1.00 0.00 38 GLU A C 20
ATOM 29156 O O . GLU A 1 38 ? -5.513 11.812 5.735 1.00 0.00 38 GLU A O 20
ATOM 29168 N N . SER A 1 39 ? -7.410 12.565 4.781 1.00 0.00 39 SER A N 20
ATOM 29169 C CA . SER A 1 39 ? -8.256 11.501 5.295 1.00 0.00 39 SER A CA 20
ATOM 29170 C C . SER A 1 39 ? -7.758 10.130 4.833 1.00 0.00 39 SER A C 20
ATOM 29171 O O . SER A 1 39 ? -7.537 9.235 5.650 1.00 0.00 39 SER A O 20
ATOM 29179 N N . GLU A 1 40 ? -7.556 9.985 3.524 1.00 0.00 40 GLU A N 20
ATOM 29180 C CA . GLU A 1 40 ? -7.049 8.738 2.958 1.00 0.00 40 GLU A CA 20
ATOM 29181 C C . GLU A 1 40 ? -5.662 8.440 3.507 1.00 0.00 40 GLU A C 20
ATOM 29182 O O . GLU A 1 40 ? -5.378 7.342 3.977 1.00 0.00 40 GLU A O 20
ATOM 29194 N N . GLN A 1 41 ? -4.821 9.458 3.468 1.00 0.00 41 GLN A N 20
ATOM 29195 C CA . GLN A 1 41 ? -3.428 9.347 3.862 1.00 0.00 41 GLN A CA 20
ATOM 29196 C C . GLN A 1 41 ? -3.265 8.937 5.325 1.00 0.00 41 GLN A C 20
ATOM 29197 O O . GLN A 1 41 ? -2.344 8.195 5.670 1.00 0.00 41 GLN A O 20
ATOM 29211 N N . ASP A 1 42 ? -4.160 9.403 6.180 1.00 0.00 42 ASP A N 20
ATOM 29212 C CA . ASP A 1 42 ? -4.078 9.091 7.603 1.00 0.00 42 ASP A CA 20
ATOM 29213 C C . ASP A 1 42 ? -4.519 7.661 7.873 1.00 0.00 42 ASP A C 20
ATOM 29214 O O . ASP A 1 42 ? -3.838 6.913 8.572 1.00 0.00 42 ASP A O 20
ATOM 29223 N N . ASP A 1 43 ? -5.638 7.278 7.280 1.00 0.00 43 ASP A N 20
ATOM 29224 C CA . ASP A 1 43 ? -6.200 5.950 7.492 1.00 0.00 43 ASP A CA 20
ATOM 29225 C C . ASP A 1 43 ? -5.312 4.889 6.843 1.00 0.00 43 ASP A C 20
ATOM 29226 O O . ASP A 1 43 ? -5.171 3.777 7.358 1.00 0.00 43 ASP A O 20
ATOM 29235 N N . PHE A 1 44 ? -4.694 5.255 5.721 1.00 0.00 44 PHE A N 20
ATOM 29236 C CA . PHE A 1 44 ? -3.773 4.372 5.015 1.00 0.00 44 PHE A CA 20
ATOM 29237 C C . PHE A 1 44 ? -2.578 4.019 5.896 1.00 0.00 44 PHE A C 20
ATOM 29238 O O . PHE A 1 44 ? -2.242 2.846 6.061 1.00 0.00 44 PHE A O 20
ATOM 29255 N N . VAL A 1 45 ? -1.951 5.035 6.477 1.00 0.00 45 VAL A N 20
ATOM 29256 C CA . VAL A 1 45 ? -0.787 4.821 7.328 1.00 0.00 45 VAL A CA 20
ATOM 29257 C C . VAL A 1 45 ? -1.190 4.145 8.636 1.00 0.00 45 VAL A C 20
ATOM 29258 O O . VAL A 1 45 ? -0.486 3.266 9.134 1.00 0.00 45 VAL A O 20
ATOM 29271 N N . ALA A 1 46 ? -2.339 4.540 9.174 1.00 0.00 46 ALA A N 20
ATOM 29272 C CA . ALA A 1 46 ? -2.858 3.952 10.405 1.00 0.00 46 ALA A CA 20
ATOM 29273 C C . ALA A 1 46 ? -3.061 2.442 10.265 1.00 0.00 46 ALA A C 20
ATOM 29274 O O . ALA A 1 46 ? -2.927 1.696 11.234 1.00 0.00 46 ALA A O 20
ATOM 29281 N N . LEU A 1 47 ? -3.398 2.003 9.057 1.00 0.00 47 LEU A N 20
ATOM 29282 C CA . LEU A 1 47 ? -3.629 0.587 8.787 1.00 0.00 47 LEU A CA 20
ATOM 29283 C C . LEU A 1 47 ? -2.352 -0.226 8.966 1.00 0.00 47 LEU A C 20
ATOM 29284 O O . LEU A 1 47 ? -2.378 -1.323 9.519 1.00 0.00 47 LEU A O 20
ATOM 29300 N N . LEU A 1 48 ? -1.238 0.342 8.526 1.00 0.00 48 LEU A N 20
ATOM 29301 C CA . LEU A 1 48 ? 0.038 -0.365 8.498 1.00 0.00 48 LEU A CA 20
ATOM 29302 C C . LEU A 1 48 ? 0.586 -0.623 9.901 1.00 0.00 48 LEU A C 20
ATOM 29303 O O . LEU A 1 48 ? 1.463 -1.471 10.085 1.00 0.00 48 LEU A O 20
ATOM 29319 N N . GLU A 1 49 ? 0.078 0.109 10.888 1.00 0.00 49 GLU A N 20
ATOM 29320 C CA . GLU A 1 49 ? 0.585 -0.001 12.252 1.00 0.00 49 GLU A CA 20
ATOM 29321 C C . GLU A 1 49 ? 0.249 -1.353 12.876 1.00 0.00 49 GLU A C 20
ATOM 29322 O O . GLU A 1 49 ? 1.075 -1.936 13.579 1.00 0.00 49 GLU A O 20
ATOM 29334 N N . SER A 1 50 ? -0.956 -1.849 12.632 1.00 0.00 50 SER A N 20
ATOM 29335 C CA . SER A 1 50 ? -1.365 -3.121 13.204 1.00 0.00 50 SER A CA 20
ATOM 29336 C C . SER A 1 50 ? -1.812 -4.097 12.125 1.00 0.00 50 SER A C 20
ATOM 29337 O O . SER A 1 50 ? -2.842 -3.894 11.478 1.00 0.00 50 SER A O 20
ATOM 29345 N N . ASP A 1 51 ? -1.030 -5.157 11.971 1.00 0.00 51 ASP A N 20
ATOM 29346 C CA . ASP A 1 51 ? -1.322 -6.259 11.046 1.00 0.00 51 ASP A CA 20
ATOM 29347 C C . ASP A 1 51 ? -1.630 -5.744 9.634 1.00 0.00 51 ASP A C 20
ATOM 29348 O O . ASP A 1 51 ? -1.243 -4.632 9.269 1.00 0.00 51 ASP A O 20
ATOM 29357 N N . ASP A 1 52 ? -2.286 -6.573 8.838 1.00 0.00 52 ASP A N 20
ATOM 29358 C CA . ASP A 1 52 ? -2.713 -6.195 7.501 1.00 0.00 52 ASP A CA 20
ATOM 29359 C C . ASP A 1 52 ? -3.907 -7.050 7.068 1.00 0.00 52 ASP A C 20
ATOM 29360 O O . ASP A 1 52 ? -3.922 -7.599 5.972 1.00 0.00 52 ASP A O 20
ATOM 29369 N N . PRO A 1 53 ? -4.971 -7.112 7.893 1.00 0.00 53 PRO A N 20
ATOM 29370 C CA . PRO A 1 53 ? -6.078 -8.041 7.672 1.00 0.00 53 PRO A CA 20
ATOM 29371 C C . PRO A 1 53 ? -6.991 -7.601 6.535 1.00 0.00 53 PRO A C 20
ATOM 29372 O O . PRO A 1 53 ? -7.329 -8.393 5.655 1.00 0.00 53 PRO A O 20
ATOM 29383 N N . ASP A 1 54 ? -7.393 -6.337 6.566 1.00 0.00 54 ASP A N 20
ATOM 29384 C CA . ASP A 1 54 ? -8.246 -5.773 5.526 1.00 0.00 54 ASP A CA 20
ATOM 29385 C C . ASP A 1 54 ? -7.490 -5.716 4.204 1.00 0.00 54 ASP A C 20
ATOM 29386 O O . ASP A 1 54 ? -8.063 -5.914 3.133 1.00 0.00 54 ASP A O 20
ATOM 29395 N N . LEU A 1 55 ? -6.189 -5.467 4.297 1.00 0.00 55 LEU A N 20
ATOM 29396 C CA . LEU A 1 55 ? -5.339 -5.353 3.121 1.00 0.00 55 LEU A CA 20
ATOM 29397 C C . LEU A 1 55 ? -5.141 -6.725 2.483 1.00 0.00 55 LEU A C 20
ATOM 29398 O O . LEU A 1 55 ? -5.385 -6.906 1.290 1.00 0.00 55 LEU A O 20
ATOM 29414 N N . PHE A 1 56 ? -4.732 -7.693 3.296 1.00 0.00 56 PHE A N 20
ATOM 29415 C CA . PHE A 1 56 ? -4.536 -9.064 2.839 1.00 0.00 56 PHE A CA 20
ATOM 29416 C C . PHE A 1 56 ? -5.816 -9.624 2.217 1.00 0.00 56 PHE A C 20
ATOM 29417 O O . PHE A 1 56 ? -5.770 -10.325 1.206 1.00 0.00 56 PHE A O 20
ATOM 29434 N N . ALA A 1 57 ? -6.954 -9.290 2.822 1.00 0.00 57 ALA A N 20
ATOM 29435 C CA . ALA A 1 57 ? -8.247 -9.814 2.396 1.00 0.00 57 ALA A CA 20
ATOM 29436 C C . ALA A 1 57 ? -8.575 -9.444 0.954 1.00 0.00 57 ALA A C 20
ATOM 29437 O O . ALA A 1 57 ? -8.898 -10.315 0.148 1.00 0.00 57 ALA A O 20
ATOM 29444 N N . TRP A 1 58 ? -8.486 -8.161 0.626 1.00 0.00 58 TRP A N 20
ATOM 29445 C CA . TRP A 1 58 ? -8.884 -7.693 -0.698 1.00 0.00 58 TRP A CA 20
ATOM 29446 C C . TRP A 1 58 ? -7.820 -7.998 -1.743 1.00 0.00 58 TRP A C 20
ATOM 29447 O O . TRP A 1 58 ? -8.140 -8.227 -2.910 1.00 0.00 58 TRP A O 20
ATOM 29468 N N . VAL A 1 59 ? -6.557 -8.008 -1.328 1.00 0.00 59 VAL A N 20
ATOM 29469 C CA . VAL A 1 59 ? -5.464 -8.343 -2.237 1.00 0.00 59 VAL A CA 20
ATOM 29470 C C . VAL A 1 59 ? -5.513 -9.819 -2.628 1.00 0.00 59 VAL A C 20
ATOM 29471 O O . VAL A 1 59 ? -5.402 -10.164 -3.807 1.00 0.00 59 VAL A O 20
ATOM 29484 N N . MET A 1 60 ? -5.715 -10.685 -1.646 1.00 0.00 60 MET A N 20
ATOM 29485 C CA . MET A 1 60 ? -5.777 -12.116 -1.903 1.00 0.00 60 MET A CA 20
ATOM 29486 C C . MET A 1 60 ? -7.166 -12.523 -2.379 1.00 0.00 60 MET A C 20
ATOM 29487 O O . MET A 1 60 ? -7.358 -13.636 -2.867 1.00 0.00 60 MET A O 20
ATOM 29501 N N . GLY A 1 61 ? -8.133 -11.625 -2.219 1.00 0.00 61 GLY A N 20
ATOM 29502 C CA . GLY A 1 61 ? -9.488 -11.900 -2.660 1.00 0.00 61 GLY A CA 20
ATOM 29503 C C . GLY A 1 61 ? -10.090 -13.079 -1.927 1.00 0.00 61 GLY A C 20
ATOM 29504 O O . GLY A 1 61 ? -10.660 -13.981 -2.540 1.00 0.00 61 GLY A O 20
ATOM 29508 N N . HIS A 1 62 ? -9.948 -13.080 -0.614 1.00 0.00 62 HIS A N 20
ATOM 29509 C CA . HIS A 1 62 ? -10.395 -14.199 0.202 1.00 0.00 62 HIS A CA 20
ATOM 29510 C C . HIS A 1 62 ? -10.949 -13.718 1.535 1.00 0.00 62 HIS A C 20
ATOM 29511 O O . HIS A 1 62 ? -10.913 -14.448 2.525 1.00 0.00 62 HIS A O 20
ATOM 29526 N N . GLY A 1 63 ? -11.486 -12.505 1.562 1.00 0.00 63 GLY A N 20
ATOM 29527 C CA . GLY A 1 63 ? -11.988 -11.969 2.812 1.00 0.00 63 GLY A CA 20
ATOM 29528 C C . GLY A 1 63 ? -12.810 -10.707 2.643 1.00 0.00 63 GLY A C 20
ATOM 29529 O O . GLY A 1 63 ? -13.221 -10.359 1.533 1.00 0.00 63 GLY A O 20
ATOM 29533 N N . ARG A 1 64 ? -13.039 -10.020 3.752 1.00 0.00 64 ARG A N 20
ATOM 29534 C CA . ARG A 1 64 ? -13.844 -8.808 3.770 1.00 0.00 64 ARG A CA 20
ATOM 29535 C C . ARG A 1 64 ? -13.225 -7.804 4.742 1.00 0.00 64 ARG A C 20
ATOM 29536 O O . ARG A 1 64 ? -12.453 -8.188 5.621 1.00 0.00 64 ARG A O 20
ATOM 29557 N N . CYS A 1 65 ? -13.546 -6.530 4.583 1.00 0.00 65 CYS A N 20
ATOM 29558 C CA . CYS A 1 65 ? -12.997 -5.500 5.453 1.00 0.00 65 CYS A CA 20
ATOM 29559 C C . CYS A 1 65 ? -14.054 -5.017 6.436 1.00 0.00 65 CYS A C 20
ATOM 29560 O O . CYS A 1 65 ? -15.245 -5.305 6.273 1.00 0.00 65 CYS A O 20
ATOM 29568 N N . GLU A 1 66 ? -13.624 -4.296 7.459 1.00 0.00 66 GLU A N 20
ATOM 29569 C CA . GLU A 1 66 ? -14.558 -3.721 8.413 1.00 0.00 66 GLU A CA 20
ATOM 29570 C C . GLU A 1 66 ? -15.208 -2.467 7.849 1.00 0.00 66 GLU A C 20
ATOM 29571 O O . GLU A 1 66 ? -16.429 -2.320 7.903 1.00 0.00 66 GLU A O 20
ATOM 29583 N N . ASN A 1 67 ? -14.398 -1.576 7.291 1.00 0.00 67 ASN A N 20
ATOM 29584 C CA . ASN A 1 67 ? -14.916 -0.350 6.694 1.00 0.00 67 ASN A CA 20
ATOM 29585 C C . ASN A 1 67 ? -14.412 -0.214 5.264 1.00 0.00 67 ASN A C 20
ATOM 29586 O O . ASN A 1 67 ? -13.331 -0.704 4.927 1.00 0.00 67 ASN A O 20
ATOM 29597 N N . LEU A 1 68 ? -15.207 0.423 4.418 1.00 0.00 68 LEU A N 20
ATOM 29598 C CA . LEU A 1 68 ? -14.851 0.579 3.015 1.00 0.00 68 LEU A CA 20
ATOM 29599 C C . LEU A 1 68 ? -13.810 1.673 2.802 1.00 0.00 68 LEU A C 20
ATOM 29600 O O . LEU A 1 68 ? -13.207 1.753 1.735 1.00 0.00 68 LEU A O 20
ATOM 29616 N N . GLY A 1 69 ? -13.605 2.513 3.807 1.00 0.00 69 GLY A N 20
ATOM 29617 C CA . GLY A 1 69 ? -12.574 3.536 3.717 1.00 0.00 69 GLY A CA 20
ATOM 29618 C C . GLY A 1 69 ? -11.200 2.924 3.527 1.00 0.00 69 GLY A C 20
ATOM 29619 O O . GLY A 1 69 ? -10.447 3.323 2.637 1.00 0.00 69 GLY A O 20
ATOM 29623 N N . LEU A 1 70 ? -10.892 1.924 4.346 1.00 0.00 70 LEU A N 20
ATOM 29624 C CA . LEU A 1 70 ? -9.663 1.159 4.194 1.00 0.00 70 LEU A CA 20
ATOM 29625 C C . LEU A 1 70 ? -9.697 0.360 2.900 1.00 0.00 70 LEU A C 20
ATOM 29626 O O . LEU A 1 70 ? -8.677 0.192 2.233 1.00 0.00 70 LEU A O 20
ATOM 29642 N N . ALA A 1 71 ? -10.884 -0.112 2.541 1.00 0.00 71 ALA A N 20
ATOM 29643 C CA . ALA A 1 71 ? -11.069 -0.877 1.316 1.00 0.00 71 ALA A CA 20
ATOM 29644 C C . ALA A 1 71 ? -10.735 -0.037 0.092 1.00 0.00 71 ALA A C 20
ATOM 29645 O O . ALA A 1 71 ? -10.163 -0.538 -0.869 1.00 0.00 71 ALA A O 20
ATOM 29652 N N . ALA A 1 72 ? -11.094 1.241 0.133 1.00 0.00 72 ALA A N 20
ATOM 29653 C CA . ALA A 1 72 ? -10.774 2.160 -0.950 1.00 0.00 72 ALA A CA 20
ATOM 29654 C C . ALA A 1 72 ? -9.267 2.312 -1.096 1.00 0.00 72 ALA A C 20
ATOM 29655 O O . ALA A 1 72 ? -8.751 2.453 -2.203 1.00 0.00 72 ALA A O 20
ATOM 29662 N N . MET A 1 73 ? -8.564 2.276 0.029 1.00 0.00 73 MET A N 20
ATOM 29663 C CA . MET A 1 73 ? -7.109 2.354 0.023 1.00 0.00 73 MET A CA 20
ATOM 29664 C C . MET A 1 73 ? -6.510 1.066 -0.525 1.00 0.00 73 MET A C 20
ATOM 29665 O O . MET A 1 73 ? -5.628 1.095 -1.382 1.00 0.00 73 MET A O 20
ATOM 29679 N N . VAL A 1 74 ? -7.010 -0.065 -0.039 1.00 0.00 74 VAL A N 20
ATOM 29680 C CA . VAL A 1 74 ? -6.531 -1.369 -0.488 1.00 0.00 74 VAL A CA 20
ATOM 29681 C C . VAL A 1 74 ? -6.837 -1.580 -1.969 1.00 0.00 74 VAL A C 20
ATOM 29682 O O . VAL A 1 74 ? -6.026 -2.137 -2.701 1.00 0.00 74 VAL A O 20
ATOM 29695 N N . ASP A 1 75 ? -8.004 -1.110 -2.399 1.00 0.00 75 ASP A N 20
ATOM 29696 C CA . ASP A 1 75 ? -8.419 -1.192 -3.804 1.00 0.00 75 ASP A CA 20
ATOM 29697 C C . ASP A 1 75 ? -7.379 -0.560 -4.720 1.00 0.00 75 ASP A C 20
ATOM 29698 O O . ASP A 1 75 ? -6.994 -1.139 -5.738 1.00 0.00 75 ASP A O 20
ATOM 29707 N N . LYS A 1 76 ? -6.911 0.618 -4.336 1.00 0.00 76 LYS A N 20
ATOM 29708 C CA . LYS A 1 76 ? -5.895 1.322 -5.105 1.00 0.00 76 LYS A CA 20
ATOM 29709 C C . LYS A 1 76 ? -4.577 0.546 -5.094 1.00 0.00 76 LYS A C 20
ATOM 29710 O O . LYS A 1 76 ? -3.838 0.537 -6.082 1.00 0.00 76 LYS A O 20
ATOM 29729 N N . ILE A 1 77 ? -4.293 -0.118 -3.976 1.00 0.00 77 ILE A N 20
ATOM 29730 C CA . ILE A 1 77 ? -3.122 -0.982 -3.870 1.00 0.00 77 ILE A CA 20
ATOM 29731 C C . ILE A 1 77 ? -3.254 -2.168 -4.824 1.00 0.00 77 ILE A C 20
ATOM 29732 O O . ILE A 1 77 ? -2.326 -2.486 -5.571 1.00 0.00 77 ILE A O 20
ATOM 29748 N N . VAL A 1 78 ? -4.425 -2.806 -4.799 1.00 0.00 78 VAL A N 20
ATOM 29749 C CA . VAL A 1 78 ? -4.707 -3.957 -5.653 1.00 0.00 78 VAL A CA 20
ATOM 29750 C C . VAL A 1 78 ? -4.565 -3.588 -7.124 1.00 0.00 78 VAL A C 20
ATOM 29751 O O . VAL A 1 78 ? -3.928 -4.310 -7.885 1.00 0.00 78 VAL A O 20
ATOM 29764 N N . ALA A 1 79 ? -5.144 -2.454 -7.510 1.00 0.00 79 ALA A N 20
ATOM 29765 C CA . ALA A 1 79 ? -5.054 -1.971 -8.886 1.00 0.00 79 ALA A CA 20
ATOM 29766 C C . ALA A 1 79 ? -3.596 -1.796 -9.303 1.00 0.00 79 ALA A C 20
ATOM 29767 O O . ALA A 1 79 ? -3.203 -2.149 -10.418 1.00 0.00 79 ALA A O 20
ATOM 29774 N N . HIS A 1 80 ? -2.793 -1.267 -8.390 1.00 0.00 80 HIS A N 20
ATOM 29775 C CA . HIS A 1 80 ? -1.378 -1.044 -8.652 1.00 0.00 80 HIS A CA 20
ATOM 29776 C C . HIS A 1 80 ? -0.633 -2.377 -8.744 1.00 0.00 80 HIS A C 20
ATOM 29777 O O . HIS A 1 80 ? 0.263 -2.540 -9.574 1.00 0.00 80 HIS A O 20
ATOM 29792 N N . ASN A 1 81 ? -1.014 -3.324 -7.891 1.00 0.00 81 ASN A N 20
ATOM 29793 C CA . ASN A 1 81 ? -0.396 -4.650 -7.880 1.00 0.00 81 ASN A CA 20
ATOM 29794 C C . ASN A 1 81 ? -0.772 -5.434 -9.132 1.00 0.00 81 ASN A C 20
ATOM 29795 O O . ASN A 1 81 ? 0.085 -6.027 -9.780 1.00 0.00 81 ASN A O 20
ATOM 29806 N N . LEU A 1 82 ? -2.053 -5.415 -9.482 1.00 0.00 82 LEU A N 20
ATOM 29807 C CA . LEU A 1 82 ? -2.535 -6.107 -10.662 1.00 0.00 82 LEU A CA 20
ATOM 29808 C C . LEU A 1 82 ? -1.792 -5.636 -11.906 1.00 0.00 82 LEU A C 20
ATOM 29809 O O . LEU A 1 82 ? -1.587 -6.399 -12.848 1.00 0.00 82 LEU A O 20
ATOM 29825 N N . SER A 1 83 ? -1.372 -4.380 -11.891 1.00 0.00 83 SER A N 20
ATOM 29826 C CA . SER A 1 83 ? -0.626 -3.814 -13.000 1.00 0.00 83 SER A CA 20
ATOM 29827 C C . SER A 1 83 ? 0.735 -4.491 -13.160 1.00 0.00 83 SER A C 20
ATOM 29828 O O . SER A 1 83 ? 1.086 -4.921 -14.256 1.00 0.00 83 SER A O 20
ATOM 29836 N N . LYS A 1 84 ? 1.494 -4.616 -12.073 1.00 0.00 84 LYS A N 20
ATOM 29837 C CA . LYS A 1 84 ? 2.808 -5.252 -12.154 1.00 0.00 84 LYS A CA 20
ATOM 29838 C C . LYS A 1 84 ? 2.672 -6.748 -12.423 1.00 0.00 84 LYS A C 20
ATOM 29839 O O . LYS A 1 84 ? 3.595 -7.382 -12.931 1.00 0.00 84 LYS A O 20
ATOM 29858 N N . VAL A 1 85 ? 1.520 -7.308 -12.081 1.00 0.00 85 VAL A N 20
ATOM 29859 C CA . VAL A 1 85 ? 1.249 -8.715 -12.358 1.00 0.00 85 VAL A CA 20
ATOM 29860 C C . VAL A 1 85 ? 0.910 -8.914 -13.835 1.00 0.00 85 VAL A C 20
ATOM 29861 O O . VAL A 1 85 ? 1.391 -9.853 -14.472 1.00 0.00 85 VAL A O 20
ATOM 29874 N N . ARG A 1 86 ? 0.100 -8.011 -14.380 1.00 0.00 86 ARG A N 20
ATOM 29875 C CA . ARG A 1 86 ? -0.326 -8.098 -15.776 1.00 0.00 86 ARG A CA 20
ATOM 29876 C C . ARG A 1 86 ? 0.822 -7.756 -16.719 1.00 0.00 86 ARG A C 20
ATOM 29877 O O . ARG A 1 86 ? 0.747 -8.006 -17.924 1.00 0.00 86 ARG A O 20
ATOM 29898 N N . LEU A 1 87 ? 1.865 -7.157 -16.164 1.00 0.00 87 LEU A N 20
ATOM 29899 C CA . LEU A 1 87 ? 3.066 -6.837 -16.924 1.00 0.00 87 LEU A CA 20
ATOM 29900 C C . LEU A 1 87 ? 3.768 -8.100 -17.414 1.00 0.00 87 LEU A C 20
ATOM 29901 O O . LEU A 1 87 ? 4.235 -8.142 -18.551 1.00 0.00 87 LEU A O 20
ATOM 29917 N N . GLU A 1 88 ? 3.805 -9.129 -16.562 1.00 0.00 88 GLU A N 20
ATOM 29918 C CA . GLU A 1 88 ? 4.505 -10.381 -16.859 1.00 0.00 88 GLU A CA 20
ATOM 29919 C C . GLU A 1 88 ? 6.013 -10.183 -17.036 1.00 0.00 88 GLU A C 20
ATOM 29920 O O . GLU A 1 88 ? 6.460 -9.256 -17.717 1.00 0.00 88 GLU A O 20
ATOM 29932 N N . HIS A 1 89 ? 6.792 -11.073 -16.422 1.00 0.00 89 HIS A N 20
ATOM 29933 C CA . HIS A 1 89 ? 8.253 -10.981 -16.444 1.00 0.00 89 HIS A CA 20
ATOM 29934 C C . HIS A 1 89 ? 8.705 -9.667 -15.806 1.00 0.00 89 HIS A C 20
ATOM 29935 O O . HIS A 1 89 ? 8.091 -9.200 -14.843 1.00 0.00 89 HIS A O 20
ATOM 29950 N N . HIS A 1 90 ? 9.795 -9.098 -16.323 1.00 0.00 90 HIS A N 20
ATOM 29951 C CA . HIS A 1 90 ? 10.302 -7.797 -15.876 1.00 0.00 90 HIS A CA 20
ATOM 29952 C C . HIS A 1 90 ? 10.845 -7.883 -14.445 1.00 0.00 90 HIS A C 20
ATOM 29953 O O . HIS A 1 90 ? 11.022 -6.866 -13.772 1.00 0.00 90 HIS A O 20
ATOM 29968 N N . HIS A 1 91 ? 11.111 -9.113 -14.000 1.00 0.00 91 HIS A N 20
ATOM 29969 C CA . HIS A 1 91 ? 11.759 -9.382 -12.709 1.00 0.00 91 HIS A CA 20
ATOM 29970 C C . HIS A 1 91 ? 10.932 -8.849 -11.526 1.00 0.00 91 HIS A C 20
ATOM 29971 O O . HIS A 1 91 ? 11.465 -8.627 -10.438 1.00 0.00 91 HIS A O 20
ATOM 29986 N N . HIS A 1 92 ? 9.624 -8.655 -11.743 1.00 0.00 92 HIS A N 20
ATOM 29987 C CA . HIS A 1 92 ? 8.700 -8.222 -10.679 1.00 0.00 92 HIS A CA 20
ATOM 29988 C C . HIS A 1 92 ? 9.049 -6.837 -10.132 1.00 0.00 92 HIS A C 20
ATOM 29989 O O . HIS A 1 92 ? 8.554 -6.453 -9.068 1.00 0.00 92 HIS A O 20
ATOM 30004 N N . HIS A 1 93 ? 9.873 -6.089 -10.868 1.00 0.00 93 HIS A N 20
ATOM 30005 C CA . HIS A 1 93 ? 10.379 -4.795 -10.406 1.00 0.00 93 HIS A CA 20
ATOM 30006 C C . HIS A 1 93 ? 11.202 -4.984 -9.129 1.00 0.00 93 HIS A C 20
ATOM 30007 O O . HIS A 1 93 ? 10.874 -4.468 -8.058 1.00 0.00 93 HIS A O 20
ATOM 30022 N N . HIS A 1 94 ? 12.263 -5.759 -9.256 1.00 0.00 94 HIS A N 20
ATOM 30023 C CA . HIS A 1 94 ? 13.179 -6.008 -8.155 1.00 0.00 94 HIS A CA 20
ATOM 30024 C C . HIS A 1 94 ? 14.570 -5.532 -8.530 1.00 0.00 94 HIS A C 20
ATOM 30025 O O . HIS A 1 94 ? 14.996 -4.484 -8.012 1.00 0.00 94 HIS A O 20
#

Radius of gyration: 13.06 Å; Cα contacts (8 Å, |Δi|>4): 49; chains: 1; bounding box: 26×36×32 Å

Organism: Vibrio cholerae serotype O1 (strain ATCC 39315 / El Tor Inaba N16961) (NCBI:txid243277)